Protein 1E2T (pdb70)

Secondary structure (DSSP, 8-state):
---HHHHHHHHHTT-----S--HHHHHHHHHHHHHHS-EE-HHHHTT-----STTHHIIIIIIT---B-HHHHHHHHHHHHHHTT--EEEEEEEE-TT--SS---S-EEEEEEEETTEEEEE-S-S-TT--SS-EES-BS--EEETTEEEEEE--TTSEEEEEESSSSEEEEEEE------HHHHHHHHHHHHHSTT-GGGSS-EEEEE-SSS-EEEEETTEEEEEETTEE----B--SHHHHHHHHHHTS------TTT---HHHHHHHHHT-/---HHHHHHHHHHT-----S--HHHHHHHHHHHHHHS-EE-HHHHTT-----STTHHIIIIIIT---B-HHHHHHHHHHHHHHTT--EEEEEE---TT--SS-----EEEEEEEETTEEEEE---S-TT--SS--BS-SS--EEETTEEEEE--STT-EEEEE--TTT-EEEEEE------HHHHHHHHHHHHHSTT-GGGSS-EEEEE-SSS-EEEEETTEEEEEETTEE--B-B--SHHHHHHHHHHTS------TTT---HHHHHHHHHT-/---HHHHHHHHHTT-----S--HHHHHHHHHHHHHHS-EE-HHHHTT-----STTHHIIIIIIT---B-HHHHHHHHHHHHHHTT--EEEEEEEE-TT--SS-----EEEEEEEETTEEEEE---S-TT--SS-EES-SS---EETTEEEEEEESSSEEEEEE-BTTB--EEEEEE-----HHHHHHHHHHHHHSTT-GGGSS-EEEEE-SSS-EEEEETTEEEEEETTEEEEEEE--SHHHHHHHHHHTS------TTT---HHHHHHHHHT-/---HHHHHHHHHTT-----S--HHHHHHHHHHHHHHS-EE-HHHHTT-----STTHHIIIIIIT---B-HHHHHHHHHHHHHHTT--EEEEEEEE-TT--SS---S-EEEEEEEETTEEEEE---S-TT--SS--BS-SS--EEETTEEEE--EETTEE--EEE-SSSEEE-EEE------HHHHHHHHHHHHHSTT-GGGSS-EEEEE-SSS-EEEEETTEEEEEETTEE----B--SHHHHHHHHHHTS------TTT---HHHHHHHHHT-/---HHHHHHHHHTT-----S--HHHHHHHHHHHHHHS-EE-HHHHTT-----STTHHIIIIIIT---B-HHHHHHHHHHHHHHTT-EEEEEEEEE-TT--SS-----EEEEEEEETTEEEEE---S-TT--SS-EES-BS--EEETTEEEEEEEETTEEEEEEEETTEEEEEEEEE-----HHHHHHHHHHHHHSTT-GGGSS-EEEEE-SSS-EEEEETTEEEEEETTEE----B--SHHHHHHHHHHTS------TTT---HHHHHHHHHT-/---HHHHHHHHHTT-----S--HHHHHHHHHHHHHHS-EE-HHHHTT-----STTHHIIIIIIT---B-HHHHHHHHHHHHHHTT--EEEEEEEE-TT--SS---S-EEEEEEEETTEEEEE---S-TT--SS-EES-SS---EETTEEEE---STT-B--EEESSSSEEE-EEE------HHHHHHHHHHHHHSTT-GGGSS-EEEEE-SSS-EEEEETTEEEEEETTEE--B-B--SHHHHHHHHHHTS------TTT---HHHHHHHHHT-/---HHHHHHHHHTT-----S--HHHHHHHHHHHHHHS-EE-HHHHTT-----STTHHIIIIIIT---B-HHHHHHHHHHHHHHTT--EEEEEEEE-TT--SS-----EEEEEEEETTEEEEE---S-TT--SS--BS-SS--EEETTEEEE----TTEEEEEEEETTEEEEEEEEE-----HHHHHHHHHHHHHSTT-GGGTS-EEEEEETTTEEEEEETTEEEEEETTEE----B--SHHHHHHHHHHTS------TTT---HHHHHHHHHT-/---HHHHHHHHHTT-----S--HHHHHHHHHHHHHHS-EE-HHHHTT-----STTHHIIIIIIT---B-HHHHHHHHHHHHHHTT--EEEEEEEE-TT--SS---S-EEEEEEEETTEEEEE---S-TT--SS-EES-SS--EEETTEEEE--BSSSSEEEEE--SSS--EEEEE------HHHHHHHHHHHHH-TT-GGGSS-EEEEE-SSS-EEEEETTEEEEEETTEEEEEEE--SHHHHHHHHHHTS------TTT---HHHHHHHHHT-

Sequence (2192 aa):
HMTSFLHAYFTRLHCQPLGVPTVEALRTLHLAHNCAIPFENLDVLLPREIQLDETALEEKLLYARRGGYCFELNGLFERALRDIGFNVRSLLGRVILSHPASLPPRTHRLLLVDVEDEQWIADVGFGGQTLTAPLRLQAEIAQQTPHGEYRLMQEGSTWILQFRHHEHWQSMYCFDLGVQQQSDHVMGNFWSAHWPQSHFRHHLLMCRHLPDGGKLTLTNFHFTRYHQGHAVEQVNVPDVPSLYQLLQQQFGLGVNDVKHGFTEAELAAVMAAFHMTSFLHAYFTRLHCQPLGVPTVEALRTLHLAHNCAIPFENLDVLLPREIQLDETALEEKLLYARRGGYCFELNGLFERALRDIGFNVRSLLGRVILSHPASLPPRTHRLLLVDVEDEQWIADVGFGGQTLTAPLRLQAEIAQQTPHGEYRLMQEGSTWILQFRHHEHWQSMYCFDLGVQQQSDHVMGNFWSAHWPQSHFRHHLLMCRHLPDGGKLTLTNFHFTRYHQGHAVEQVNVPDVPSLYQLLQQQFGLGVNDVKHGFTEAELAAVMAAFHMTSFLHAYFTRLHCQPLGVPTVEALRTLHLAHNCAIPFENLDVLLPREIQLDETALEEKLLYARRGGYCFELNGLFERALRDIGFNVRSLLGRVILSHPASLPPRTHRLLLVDVEDEQWIADVGFGGQTLTAPLRLQAEIAQQTPHGEYRLMQEGSTWILQFRHHEHWQSMYCFDLGVQQQSDHVMGNFWSAHWPQSHFRHHLLMCRHLPDGGKLTLTNFHFTRYHQGHAVEQVNVPDVPSLYQLLQQQFGLGVNDVKHGFTEAELAAVMAAFHMTSFLHAYFTRLHCQPLGVPTVEALRTLHLAHNCAIPFENLDVLLPREIQLDETALEEKLLYARRGGYCFELNGLFERALRDIGFNVRSLLGRVILSHPASLPPRTHRLLLVDVEDEQWIADVGFGGQTLTAPLRLQAEIAQQTPHGEYRLMQEGSTWILQFRHHEHWQSMYCFDLGVQQQSDHVMGNFWSAHWPQSHFRHHLLMCRHLPDGGKLTLTNFHFTRYHQGHAVEQVNVPDVPSLYQLLQQQFGLGVNDVKHGFTEAELAAVMAAFHMTSFLHAYFTRLHCQPLGVPTVEALRTLHLAHNCAIPFENLDVLLPREIQLDETALEEKLLYARRGGYCFELNGLFERALRDIGFNVRSLLGRVILSHPASLPPRTHRLLLVDVEDEQWIADVGFGGQTLTAPLRLQAEIAQQTPHGEYRLMQEGSTWILQFRHHEHWQSMYCFDLGVQQQSDHVMGNFWSAHWPQSHFRHHLLMCRHLPDGGKLTLTNFHFTRYHQGHAVEQVNVPDVPSLYQLLQQQFGLGVNDVKHGFTEAELAAVMAAFHMTSFLHAYFTRLHCQPLGVPTVEALRTLHLAHNCAIPFENLDVLLPREIQLDETALEEKLLYARRGGYCFELNGLFERALRDIGFNVRSLLGRVILSHPASLPPRTHRLLLVDVEDEQWIADVGFGGQTLTAPLRLQAEIAQQTPHGEYRLMQEGSTWILQFRHHEHWQSMYCFDLGVQQQSDHVMGNFWSAHWPQSHFRHHLLMCRHLPDGGKLTLTNFHFTRYHQGHAVEQVNVPDVPSLYQLLQQQFGLGVNDVKHGFTEAELAAVMAAFHMTSFLHAYFTRLHCQPLGVPTVEALRTLHLAHNCAIPFENLDVLLPREIQLDETALEEKLLYARRGGYCFELNGLFERALRDIGFNVRSLLGRVILSHPASLPPRTHRLLLVDVEDEQWIADVGFGGQTLTAPLRLQAEIAQQTPHGEYRLMQEGSTWILQFRHHEHWQSMYCFDLGVQQQSDHVMGNFWSAHWPQSHFRHHLLMCRHLPDGGKLTLTNFHFTRYHQGHAVEQVNVPDVPSLYQLLQQQFGLGVNDVKHGFTEAELAAVMAAFHMTSFLHAYFTRLHCQPLGVPTVEALRTLHLAHNCAIPFENLDVLLPREIQLDETALEEKLLYARRGGYCFELNGLFERALRDIGFNVRSLLGRVILSHPASLPPRTHRLLLVDVEDEQWIADVGFGGQTLTAPLRLQAEIAQQTPHGEYRLMQEGSTWILQFRHHEHWQSMYCFDLGVQQQSDHVMGNFWSAHWPQSHFRHHLLMCRHLPDGGKLTLTNFHFTRYHQGHAVEQVNVPDVPSLYQLLQQQFGLGVNDVKHGFTEAELAAVMAAF

Solvent-accessible surface area: 86879 Å² total; per-residue (Å²): 173,72,44,102,6,0,103,20,0,4,86,28,8,162,44,144,62,57,40,101,54,47,16,118,6,0,78,76,0,0,44,21,1,11,21,13,5,1,18,1,2,0,5,15,10,8,42,61,70,22,83,12,75,100,70,10,6,30,53,13,0,6,113,0,108,0,0,0,1,8,0,1,1,0,8,2,0,22,41,0,0,108,42,6,50,16,93,13,82,8,0,5,1,25,43,27,63,98,158,48,120,81,72,26,10,24,20,1,5,0,0,7,0,63,5,105,150,63,74,2,0,0,0,6,0,25,3,29,54,4,0,0,2,0,2,82,24,85,24,121,75,48,18,113,9,68,41,26,48,6,23,0,64,74,102,61,90,58,27,23,0,10,32,97,86,151,151,97,69,48,24,0,0,16,7,45,58,29,96,26,56,91,17,1,5,52,4,0,11,17,21,2,9,65,70,28,22,12,79,16,26,20,46,0,30,2,11,55,7,45,101,110,12,3,44,3,25,2,56,33,59,85,6,5,73,55,80,129,49,124,61,76,80,109,66,100,7,110,51,33,66,43,0,28,94,21,0,53,115,52,1,31,7,3,9,99,46,91,70,23,9,7,71,61,73,49,0,31,41,1,13,76,4,82,175,71,43,106,7,0,105,21,0,4,87,29,8,163,43,144,64,56,40,101,52,46,18,119,6,0,80,76,0,0,43,20,0,12,22,13,6,0,19,1,3,0,6,14,10,8,49,59,70,21,87,11,73,99,70,9,6,30,52,13,0,8,119,0,108,0,0,0,0,6,0,2,2,0,8,1,0,22,42,0,0,105,46,6,49,17,93,12,83,8,0,3,1,23,42,24,50,97,161,49,118,84,87,28,12,20,20,1,4,0,0,8,0,63,6,107,151,64,73,2,0,0,0,6,0,24,3,28,47,4,0,0,3,0,2,82,22,86,29,113,77,52,18,113,10,64,37,24,55,7,25,0,55,68,113,61,93,63,40,24,0,18,26,77,78,139,38,96,51,62,38,0,0,11,6,41,58,27,99,24,57,91,11,1,5,51,4,0,10,14,18,2,10,64,71,28,24,11,76,16,32,19,46,0,28,4,10,53,7,45,100,107,12,3,42,2,27,3,56,33,58,80,6,5,73,54,85,127,51,127,55,41,35,41,44,56,7,108,51,31,68,42,0,30,94,21,0,53,115,49,1,31,6,4,10,101,42,89,68,25,10,7,73,61,73,44,0,32,40,1,12,77,3,82,172,72,46,101,6,0,101,18,0,4,85,28,8,164,43,144,64,58,38,102,54,46,16,121,7,0,77,76,0,0,41,20,1,12,22,14,5,0,18,1,3,0,6,15,10,9,50,63,72,20,89,12,74,101,70,9,6,28,55,12,0,7,113,0,111,0,0,0,1,8,0,2,2,0,10,2,0,22,41,0,0,106,45,7,50,16,94,12,80,8,0,5,1,22,42,25,62,96,163,49,117,83,82,28,10,20,20,0,4,0,0,7,0,63,5,104,148,66,72,1,0,0,1,6,0,23,3,28,60,6,0,0,3,0,1,80,28,85,26,108,75,47,18,114,9,67,39,26,52,8,34,0,50,94,142,55,103,65,25,29,0,16,21,114,113,142,141,108,50,59,27,2,0,19,8,46,55,30,100,27,59,93,13,1,6,52,2,0,9,15,19,2,10,62,66,29,23,12,79,17,33,21,42,0,28,3,10,54,6,48,99,110,12,3,42,3,25,2,58,32,57,84,6,6,69,57,86,127,50,128,61,77,83,107,66,100,8,109,50,33,67,42,0,28,94,21,0,53,114,50,1,32,6,4,10,100,46,95,70,23,8,7,71,62,72,47,0,30,43,1,12,75,2,81,173,74,44,101,7,0,102,19,0,4,87,29,7,164,44,144,62,58,39,101,53,47,17,119,6,0,78,76,0,0,44,21,1,11,21,14,4,0,18,1,2,0,5,14,12,9,48,66,73,21,84,12,74,96,70,9,6,28,54,12,0,6,117,0,109,0,0,0,2,7,0,2,1,0,8,1,0,23,41,0,0,108,45,6,49,15,94,12,83,8,0,3,1,19,45,24,70,96,162,48,119,82,74,27,8,19,20,1,4,0,0,7,0,62,6,103,150,65,72,1,0,0,1,6,0,24,2,28,52,5,3,0,3,0,1,82,23,83,29,109,77,48,17,112,9,65,40,26,58,5,52,0,42,85,106,77,84,56,26,35,0,19,32,96,90,148,156,92,45,55,46,3,1,11,2,39,59,33,97,22,60,89,16,2,6,51,4,0,10,17,18,2,9,62,68,27,24,12,79,17,28,20,46,0,28,3,10,56,6,45,100,112,12,3,41,3,26,2,57,33,58,85,6,5,72,56,84,126,51,125,49,77,59,54,64,86,7,110,51,32,68,42,0,30,92,21,0,53,116,48,1,33,7,3,10,98,43,93,74,22,8,8,73,62,74,49,0,32,40,1,12,76,4,86,177,73,46,99,6,0,102,20,0,4,86,26,7,160,43,145,61,56,39,103,52,46,16,121,6,0,78,74,0,0,42,20,1,11,21,13,5,0,18,1,3,0,6,15,9,8,40,67,69,22,84,13,74,99,70,9,6,29,56,12,0,7,112,0,107,0,0,0,2,7,0,1,2,0,9,2,0,22,41,0,0,108,44,8,50,16,95,13,82,8,0,8,0,23,42,27,52,98,163,49,120,82,81,29,10,28,20,1,5,0,0,7,0,65,6,107,151,65,71,1,0,0,1,7,0,24,2,30,52,5,1,0,4,0,1,79,22,85,31,118,77,50,16,115,10,67,40,27,62,7,33,0,58,95,129,64,90,52,23,15,1,18,32,89,87,164,153,81,57,52,33,1,0,14,8,57,58,33,97,27,59,91,14,2,6,52,4,0,11,16,23,2,10,66,72,30,22,11,80,17,28,19,44,0,27,2,10,54,6,46,102,108,11,3,42,3,27,2,54,34,58,85,6,4,72,56,84,128,50,128,62,75,82,107,68,99,8,110,51,33,68,41,0,29,92,21,0,53,116,49,1,33,6,4,10,100,44,96,70,23,9,7,72,61,75,46,0,32,40,1,12,76,2,76,172,73,45,106,7,0,104,21,0,4,85,26,7,161,46,144,62,57,40,102,52,47,17,119,6,0,78,77,0,0,42,21,1,11,22,12,5,1,18,1,4,0,5,14,9,8,45,62,67,18,89,12,73,98,70,9,6,30,54,12,0,8,120,0,108,0,0,0,0,7,0,2,2,0,8,2,0,22,43,0,0,106,45,8,50,16,94,12,81,8,0,3,1,22,42,24,49,98,166,49,120,85,88,26,10,24,19,1,5,0,0,6,0,63,4,105,150,65,73,1,0,0,1,6,0,24,3,29,53,4,2,0,3,0,1,82,24,87,32,122,74,49,16,112,9,65,39,26,39,8,28,0,68,86,122,64,104,61,30,25,1,15,19,66,96,119,49,86,55,60,34,1,0,14,5,45,60,28,98,25,56,91,11,2,6,52,2,0,10,13,21,1,10,62,72,29,24,12,78,16,31,18,41,0,29,3,10,52,7,46,101,110,12,4,41,4,26,2,56,34,58,81,6,5,73,54,84,128,51,126,57,45,38,42,43,52,8,106,51,31,66,41,0,28,94,22,0,53,113,48,1,32,7,3,9,98,42,91,72,23,11,6,73,60,74,43,0,32,39,1,13,75,2,76,174,72,44,100,6,0,102,20,0,4,85,28,8,164,44,146,61,57,38,101,52,46,16,118,6,0,80,73,0,0,42,19,1,11,21,13,5,0,18,1,3,0,6,13,11,8,51,70,79,21,96,12,74,99,71,9,7,29,58,13,0,7,112,0,110,0,0,0,0,7,0,2,2,0,9,1,0,21,42,0,0,107,43,7,50,15,94,12,81,8,0,4,1,20,43,27,51,96,162,48,120,83,78,28,10,21,20,0,5,0,0,7,0,64,6,103,149,65,71,1,0,0,2,6,0,23,3,28,53,4,2,0,3,0,1,82,21,83,31,109,78,52,17,113,8,67,39,23,57,9,36,0,58,72,102,82,81,59,34,27,2,17,24,108,87,152,160,103,39,62,36,2,0,14,2,44,58,31,98,26,59,91,16,2,6,54,4,0,10,18,21,2,10,63,67,27,20,12,78,16,30,19,40,0,28,3,12,55,6,46,102,109,12,3,43,4,26,2,56,32,59,78,6,5,72,57,84,126,51,124,60,76,60,46,68,76,7,111,51,32,68,40,0,30,94,22,0,53,116,49,1,31,6,3,9,100,46,104,84,23,10,6,73,61,72,53,0,31,42,1,12,77,3,80,176,71,46,99,6,0,103,19,0,5,84,28,7,164,41,146,62,56,41,104,54,45,17,119,6,0,77,75,0,0,42,21,1,11,21,12,4,1,18,1,2,0,4,15,9,9,51,70,76,20,96,13,76,100,70,10,5,29,57,12,0,7,113,0,107,0,0,0,1,7,0,2,2,0,8,1,0,22,41,0,0,107,46,8,49,16,94,12,82,7,0,3,1,23,42,19,54,97,159,50,119,84,82,26,11,23,20,1,5,0,0,7,0,64,6,106,150,65,72,1,0,0,0,6,0,23,2,28,57,4,0,0,2,0,1,81,24,84,31,112,75,48,17,116,9,66,38,26,59,9,28,0,52,82,127,53,92,58,33,23,0,22,22,68,92,146,128,118,58,71,31,0,0,13,4,47,59,32,101,29,59,94,15,1,6,53,4,0,10,17,19,3,10,66,66,31,20,11,77,18,29,17,40,0,28,3,11,53,6,46,101,111,13,3,41,4,25,2,55,33,58,83,6,6,73,57,84,127,51,126,63,74,82,109,66,97,7,110,53,32,66,41,0,29,91,22,0,53,117,48,1,32,6,4,10,100,46,102,82,23,10,7,72,62,73,52,0,33,43,1,11,78,4,80

GO terms:
  GO:0005737 cytoplasm (C, EXP)
  GO:0004060 arylamine N-acetyltransferase activity (F, EXP)
  GO:0046990 N-hydroxyarylamine O-acetyltransferase activity (F, EXP)

InterPro domains:
  IPR001447 Arylamine N-acetyltransferase [PF00797] (21-255)
  IPR001447 Arylamine N-acetyltransferase [PR01543] (21-44)
  IPR001447 Arylamine N-acetyltransferase [PR01543] (45-68)
  IPR001447 Arylamine N-acetyltransferase [PR01543] (69-91)
  IPR001447 Arylamine N-acetyltransferase [PR01543] (101-126)
  IPR001447 Arylamine N-acetyltransferase [PR01543] (151-170)
  IPR001447 Arylamine N-acetyltransferase [PTHR11786] (4-258)
  IPR038765 Papain-like cysteine peptidase superfamily [SSF54001] (2-269)

Radius of gyration: 47.83 Å; Cα contacts (8 Å, |Δi|>4): 4887; chains: 8; bounding box: 130×87×133 Å

Foldseek 3Di:
DADPLLVLLCVQLVHDDDQDQAQVVQFPSLLSLQFRAKAWLVCLLLPHDDDQPVPSLSCAVRVLSHHHAQRSSVSSVQVNSVRSPWDKAKWFWFFCQVVDPDTDDRQGIWMWTCHPNFIWIGGNGPAPDHASHIDTPDAPPFDDGLQFTKGWHCDDQKIWIWTDDPRDTGTGIITHPDHDDPVNVVVSVCCCSDVVVRCSNPWIWIKGDDDRNKIWIDTLQWIFIDHSNHTDDIDRDDDLVSVVVVCCPVNNGSQDDPPPHDDSVSVVVSSVVD/DADPLLVLLCVQLVHDDDQDQAQVVQFVSLLSLQFRAKAWLVCLLLPHDDDQPVVVLSCAVGVLSHHHAQRSSVSSVVVNSVRSPWDKAKWFWFFCQVVDPDTDDRQGIWMWTCHPNFIWIGGSGPAPDHASHIDTPDAPPQDDGLQFTKGWHDDPQKIWIWTQDVHDTGTTIMGHPDHDDPVNVVVSVCCQSDVVVRCSNPWIWIKGDDDRNWIWTDTLQWIFIAHSNHTDDIDRDDDLVSVVVCCCPVRNGSQDDPPPHDDSVSSVVSSVVD/DADPLLVLLCVQLVHDDDQDQAQVVQFPSLLSLQFRAKAWLVCLLLPHDDDQPVVSLSCAVRVLSHHHAQRSSVSSVQVNSVVSPWDKAKWFWFFCVVVDPDTDDRLGIWMWTQHPNFIWIGGNGPAPPHASHIDTPDAPPFDDGLQFTKGWDDDPQKTWIWTQDDNGIDTGIITHDDHDDPVNVVVSVCCCSDVVVRCSNPWIWIKGDDDRNKIWIDTLQWIFIGHSNHTDDIDRDDDLVSVVVVCCPVNNGSQDDPPPHDDSVSSVVSSVVD/DADPLLVLLCVQLVHDDDQDQAQVVQFPSLLSLQFRAKAWLVCLLLPHDDDQDVVSLSCAVRVLVHHHAQRSSVSSVQVNSVVSPWDKAKWFWFFCQVVDPDTDDRQGIWMWTCHPNFIWIGGNGLAPPHASHIDTPDAPPFDDGLQFTWGWHCDPAKIFIWGDDPHDTTTGIITHPDHDDPVNVVVSVCCQSDVVPRCSNPWIWIKGDDDRNKIWIDTLQWIFIDHSNHTDDIDRDDDLVSVVVCCCPVNNGSQDDPPPHDDSVSSVVSSVVD/DADPLLVLLCVQLVHDDDQDQAQVVQFVSLLSLQFRAKAWLVCLLLPHDDDQPVVSLSCAVRVLVHHHAQRSSVSSVQVNSVVSPWDKAKWFWFFCQVVDPDTDDRQGIWMWTCHPNFIWIGGNGPAPPHASHIDTPDAPPFDDGLQFTKGWDDDDQKIWIWTADPHDTGTGIMTHPDHDDPVNVVVSVCCCSPVVVRCSNPWIWIKGDDDRNWIWIDTLQWIFIAHSRHTDDIDRDDDLVSVVVCCCPVNNGSQDDPPPHDDSVSVRVSSVVD/DADPLLVLLCVQLVHDDDQDDAQVVQFVSLLSLQFRAKAWLVCLLLPHDDDQPVVSLSCAVRVLVHHHAQRSSVSSVQVNSVRSPWDKAKWFWFFCQVVDPDTDDRQGIWMWTQHPNFIWIGGNGPAPPHASHIDTPDAPPQDDGLQFTKGWHCPPQKIWIWTCPDPDIGTTIITHPDHDDPVNVVVSVCCQSDVVVRCSNPWIWIKGDDDRNWIWTDTLQWIFIAHSNHTDDIDRDDDLVSVVVVCCPVRNGSQDDPPPHDDSVSSVVSSVVD/DADPLLVLLCVQLVHDDDQDQAQVVQFVSLLSLQFRAKAWLVCLLLPHDDDQPVPVLSCAVRVLVHHHAQRSSVSSVQVNSVRSPWDKAKWFWFFCQVVDPDTDDRQGIWMWTCHPNFIWIGGNGPAPPHASHIDTQDAPPQDDGLQFTWGWADDDQKIWIWTDDPNDTGTTIITGPDHDDPVNVVVSVVCQSDVVVRCSNPWIWIKGDDDRNKIWIDTLQWIFIDHSNHTDDIDRDDDLVSVVVVCCPVRNGSQDDPPPHDDSVSSVVSSVVD/DADPLLVLLCVQLVHDDDQDQAQVVQFPSLLSLQFRAKAWLVCLLLPHDDDQDVVSLSCAVRVLVHHHAQRSSVSSVQVNSVRSPWDKAKWFWFFCQVVDPDTDDRQGIWMWTCHPNFIWIGGNGPAPPHASHIDTQDAPPFDDGLQFTWGFHDDPQKTFIWTCDPNRIGTGIITHPDHDDPVNNVVSVCCQSDVVVRCSNPWIWIKGDDDRNKIWTDTLQWIFIDHSNHTDDIDRDDDLVSVVVCCCPVVVGSQDDPPPHDDSVSSVVSSVVD

B-factor: mean 78.14, std 18.51, range [13.44, 121.67]

Organism: Salmonella typhimurium (strain LT2 / SGSC1412 / ATCC 700720) (NCBI:txid99287)

Structure (mmCIF, N/CA/C/O backbone):
data_1E2T
#
_entry.id   1E2T
#
_cell.length_a   134.530
_cell.length_b   222.419
_cell.length_c   104.662
_cell.angle_alpha   90.00
_cell.angle_beta   90.00
_cell.angle_gamma   90.00
#
_symmetry.space_group_name_H-M   'P 21 21 2'
#
loop_
_entity.id
_entity.type
_entity.pdbx_description
1 polymer 'N-HYDROXYARYLAMINE O-ACETYLTRANSFERASE'
2 water water
#
loop_
_atom_site.group_PDB
_atom_site.id
_atom_site.type_symbol
_atom_site.label_atom_id
_atom_site.label_alt_id
_atom_site.label_comp_id
_atom_site.label_asym_id
_atom_site.label_entity_id
_atom_site.label_seq_id
_atom_site.pdbx_PDB_ins_code
_atom_site.Cartn_x
_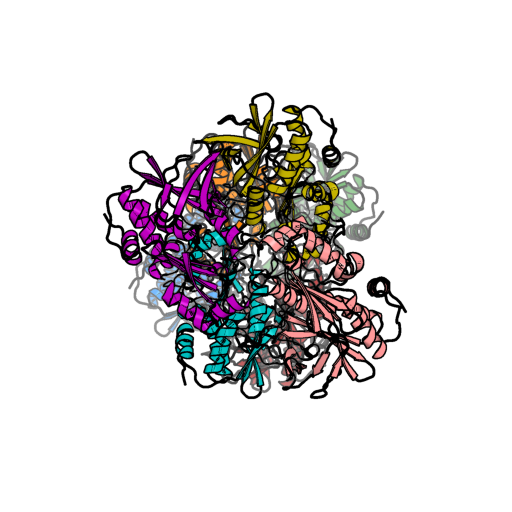atom_site.Cartn_y
_atom_site.Cartn_z
_atom_site.occupancy
_atom_site.B_iso_or_equiv
_atom_site.auth_seq_id
_atom_site.auth_comp_id
_atom_site.auth_asym_id
_atom_site.auth_atom_id
_atom_site.pdbx_PDB_model_num
ATOM 1 N N . HIS A 1 3 ? 107.405 128.883 63.419 1.00 121.65 0 HIS A N 1
ATOM 2 C CA . HIS A 1 3 ? 106.049 128.409 63.014 1.00 121.58 0 HIS A CA 1
ATOM 3 C C . HIS A 1 3 ? 105.422 127.382 63.990 1.00 121.40 0 HIS A C 1
ATOM 4 O O . HIS A 1 3 ? 106.129 126.682 64.741 1.00 120.87 0 HIS A O 1
ATOM 11 N N . MET A 1 4 ? 104.089 127.298 63.964 1.00 121.10 1 MET A N 1
ATOM 12 C CA . MET A 1 4 ? 103.373 126.358 64.819 1.00 119.84 1 MET A CA 1
ATOM 13 C C . MET A 1 4 ? 102.006 125.869 64.326 1.00 118.42 1 MET A C 1
ATOM 14 O O . MET A 1 4 ? 101.020 126.610 64.377 1.00 117.37 1 MET A O 1
ATOM 19 N N . THR A 1 5 ? 101.966 124.605 63.882 1.00 117.25 2 THR A N 1
ATOM 20 C CA . THR A 1 5 ? 100.745 123.958 63.362 1.00 115.96 2 THR A CA 1
ATOM 21 C C . THR A 1 5 ? 99.774 123.595 64.481 1.00 114.77 2 THR A C 1
ATOM 22 O O . THR A 1 5 ? 100.158 123.483 65.648 1.00 115.01 2 THR A O 1
ATOM 26 N N . SER A 1 6 ? 98.517 123.386 64.115 1.00 113.23 3 SER A N 1
ATOM 27 C CA . SER A 1 6 ? 97.501 123.060 65.100 1.00 110.92 3 SER A CA 1
ATOM 28 C C . SER A 1 6 ? 97.949 121.964 66.050 1.00 109.00 3 SER A C 1
ATOM 29 O O . SER A 1 6 ? 97.757 122.057 67.260 1.00 107.74 3 SER A O 1
ATOM 32 N N . PHE A 1 7 ? 98.531 120.919 65.476 1.00 106.70 4 PHE A N 1
ATOM 33 C CA . PHE A 1 7 ? 99.008 119.779 66.238 1.00 103.95 4 PHE A CA 1
ATOM 34 C C . PHE A 1 7 ? 100.127 120.248 67.149 1.00 102.96 4 PHE A C 1
ATOM 35 O O . PHE A 1 7 ? 100.010 120.232 68.380 1.00 102.08 4 PHE A O 1
ATOM 43 N N . LEU A 1 8 ? 101.206 120.685 66.511 1.00 101.87 5 LEU A N 1
ATOM 44 C CA . LEU A 1 8 ? 102.394 121.141 67.193 1.00 100.78 5 LEU A CA 1
ATOM 45 C C . LEU A 1 8 ? 101.982 121.890 68.441 1.00 100.13 5 LEU A C 1
ATOM 46 O O . LEU A 1 8 ? 102.657 121.860 69.462 1.00 100.47 5 LEU A O 1
ATOM 51 N N . HIS A 1 9 ? 100.831 122.532 68.370 1.00 99.17 6 HIS A N 1
ATOM 52 C CA . HIS A 1 9 ? 100.357 123.287 69.504 1.00 98.30 6 HIS A CA 1
ATOM 53 C C . HIS A 1 9 ? 100.158 122.415 70.723 1.00 95.02 6 HIS A C 1
ATOM 54 O O . HIS A 1 9 ? 100.964 122.439 71.626 1.00 93.24 6 HIS A O 1
ATOM 61 N N . ALA A 1 10 ? 99.084 121.641 70.746 1.00 93.02 7 ALA A N 1
ATOM 62 C CA . ALA A 1 10 ? 98.810 120.791 71.893 1.00 91.63 7 ALA A CA 1
ATOM 63 C C . ALA A 1 10 ? 99.953 119.834 72.215 1.00 91.63 7 ALA A C 1
ATOM 64 O O . ALA A 1 10 ? 99.942 119.200 73.297 1.00 89.84 7 ALA A O 1
ATOM 66 N N . TYR A 1 11 ? 100.916 119.706 71.288 1.00 90.91 8 TYR A N 1
ATOM 67 C CA . TYR A 1 11 ? 102.055 118.826 71.534 1.00 90.00 8 TYR A CA 1
ATOM 68 C C . TYR A 1 11 ? 102.851 119.484 72.631 1.00 91.48 8 TYR A C 1
ATOM 69 O O . TYR A 1 11 ? 103.065 118.894 73.698 1.00 92.22 8 TYR A O 1
ATOM 78 N N . PHE A 1 12 ? 103.283 120.720 72.353 1.00 92.16 9 PHE A N 1
ATOM 79 C CA . PHE A 1 12 ? 104.063 121.524 73.305 1.00 91.95 9 PHE A CA 1
ATOM 80 C C . PHE A 1 12 ? 103.268 121.677 74.610 1.00 92.66 9 PHE A C 1
ATOM 81 O O . PHE A 1 12 ? 103.821 121.594 75.710 1.00 91.61 9 PHE A O 1
ATOM 89 N N . THR A 1 13 ? 101.964 121.898 74.470 1.00 92.94 10 THR A N 1
ATOM 90 C CA . THR A 1 13 ? 101.095 122.012 75.620 1.00 93.21 10 THR A CA 1
ATOM 91 C C . THR A 1 13 ? 101.194 120.742 76.477 1.00 93.66 10 THR A C 1
ATOM 92 O O . THR A 1 13 ? 101.274 120.824 77.703 1.00 93.75 10 THR A O 1
ATOM 96 N N . ARG A 1 14 ? 101.179 119.561 75.861 1.00 93.83 11 ARG A N 1
ATOM 97 C CA . ARG A 1 14 ? 101.255 118.359 76.690 1.00 93.34 11 ARG A CA 1
ATOM 98 C C . ARG A 1 14 ? 102.636 118.174 77.278 1.00 94.10 11 ARG A C 1
ATOM 99 O O . ARG A 1 14 ? 102.788 117.645 78.381 1.00 93.19 11 ARG A O 1
ATOM 107 N N . LEU A 1 15 ? 103.643 118.611 76.533 1.00 96.11 12 LEU A N 1
ATOM 108 C CA . LEU A 1 15 ? 105.021 118.478 76.996 1.00 98.39 12 LEU A CA 1
ATOM 109 C C . LEU A 1 15 ? 105.394 119.502 78.073 1.00 99.48 12 LEU A C 1
ATOM 110 O O . LEU A 1 15 ? 106.552 119.517 78.515 1.00 100.47 12 LEU A O 1
ATOM 115 N N . HIS A 1 16 ? 104.432 120.339 78.499 1.00 99.77 13 HIS A N 1
ATOM 116 C CA . HIS A 1 16 ? 104.695 121.392 79.500 1.00 98.54 13 HIS A CA 1
ATOM 117 C C . HIS A 1 16 ? 105.980 122.036 79.040 1.00 99.28 13 HIS A C 1
ATOM 118 O O . HIS A 1 16 ? 106.936 122.135 79.805 1.00 98.80 13 HIS A O 1
ATOM 125 N N . CYS A 1 17 ? 106.008 122.456 77.784 1.00 100.47 14 CYS A N 1
ATOM 126 C CA . CYS A 1 17 ? 107.204 123.022 77.220 1.00 101.98 14 CYS A CA 1
ATOM 127 C C . CYS A 1 17 ? 106.956 124.227 76.325 1.00 102.40 14 CYS A C 1
ATOM 128 O O . CYS A 1 17 ? 105.842 124.439 75.863 1.00 103.40 14 CYS A O 1
ATOM 131 N N . GLN A 1 18 ? 107.995 125.013 76.064 1.00 102.72 15 GLN A N 1
ATOM 132 C CA . GLN A 1 18 ? 107.830 126.206 75.239 1.00 103.37 15 GLN A CA 1
ATOM 133 C C . GLN A 1 18 ? 108.106 125.948 73.774 1.00 103.52 15 GLN A C 1
ATOM 134 O O . GLN A 1 18 ? 109.060 125.261 73.428 1.00 103.28 15 GLN A O 1
ATOM 140 N N . PRO A 1 19 ? 107.268 126.509 72.890 1.00 104.51 16 PRO A N 1
ATOM 141 C CA . PRO A 1 19 ? 107.430 126.335 71.446 1.00 105.31 16 PRO A CA 1
ATOM 142 C C . PRO A 1 19 ? 108.869 126.410 70.960 1.00 106.14 16 PRO A C 1
ATOM 143 O O . PRO A 1 19 ? 109.734 126.997 71.615 1.00 106.23 16 PRO A O 1
ATOM 147 N N . LEU A 1 20 ? 109.115 125.773 69.821 1.00 106.89 17 LEU A N 1
ATOM 148 C CA . LEU A 1 20 ? 110.432 125.766 69.194 1.00 107.62 17 LEU A CA 1
ATOM 149 C C . LEU A 1 20 ? 110.137 125.748 67.714 1.00 108.02 17 LEU A C 1
ATOM 150 O O . LEU A 1 20 ? 109.286 124.985 67.272 1.00 108.71 17 LEU A O 1
ATOM 155 N N . GLY A 1 21 ? 110.813 126.599 66.948 1.00 108.17 18 GLY A N 1
ATOM 156 C CA . GLY A 1 21 ? 110.555 126.635 65.521 1.00 107.46 18 GLY A CA 1
ATOM 157 C C . GLY A 1 21 ? 111.771 126.298 64.691 1.00 107.40 18 GLY A C 1
ATOM 158 O O . GLY A 1 21 ? 111.660 126.084 63.485 1.00 107.99 18 GLY A O 1
ATOM 159 N N . VAL A 1 22 ? 112.936 126.235 65.328 1.00 106.67 19 VAL A N 1
ATOM 160 C CA . VAL A 1 22 ? 114.166 125.943 64.606 1.00 105.80 19 VAL A CA 1
ATOM 161 C C . VAL A 1 22 ? 114.716 124.571 64.923 1.00 105.04 19 VAL A C 1
ATOM 162 O O . VAL A 1 22 ? 115.158 124.301 66.044 1.00 105.66 19 VAL A O 1
ATOM 166 N N . PRO A 1 23 ? 114.725 123.695 63.916 1.00 103.97 20 PRO A N 1
ATOM 167 C CA . PRO A 1 23 ? 115.205 122.310 63.990 1.00 102.61 20 PRO A CA 1
ATOM 168 C C . PRO A 1 23 ? 116.717 122.170 64.173 1.00 100.89 20 PRO A C 1
ATOM 169 O O . PRO A 1 23 ? 117.464 122.153 63.206 1.00 100.50 20 PRO A O 1
ATOM 173 N N . THR A 1 24 ? 117.167 122.043 65.412 1.00 99.53 21 THR A N 1
ATOM 174 C CA . THR A 1 24 ? 118.590 121.941 65.669 1.00 98.05 21 THR A CA 1
ATOM 175 C C . THR A 1 24 ? 118.821 120.846 66.656 1.00 97.72 21 THR A C 1
ATOM 176 O O . THR A 1 24 ? 117.905 120.451 67.358 1.00 97.23 21 THR A O 1
ATOM 180 N N . VAL A 1 25 ? 120.052 120.373 66.737 1.00 97.60 22 VAL A N 1
ATOM 181 C CA . VAL A 1 25 ? 120.347 119.314 67.678 1.00 99.21 22 VAL A CA 1
ATOM 182 C C . VAL A 1 25 ? 119.858 119.670 69.075 1.00 100.83 22 VAL A C 1
ATOM 183 O O . VAL A 1 25 ? 119.360 118.819 69.798 1.00 100.78 22 VAL A O 1
ATOM 187 N N . GLU A 1 26 ? 119.972 120.931 69.459 1.00 103.13 23 GLU A N 1
ATOM 188 C CA . GLU A 1 26 ? 119.560 121.294 70.805 1.00 105.51 23 GLU A CA 1
ATOM 189 C C . GLU A 1 26 ? 118.053 121.163 70.979 1.00 105.76 23 GLU A C 1
ATOM 190 O O . GLU A 1 26 ? 117.569 120.693 72.025 1.00 105.38 23 GLU A O 1
ATOM 196 N N . ALA A 1 27 ? 117.316 121.561 69.943 1.00 106.39 24 ALA A N 1
ATOM 197 C CA . ALA A 1 27 ? 115.859 121.484 69.976 1.00 105.65 24 ALA A CA 1
ATOM 198 C C . ALA A 1 27 ? 115.487 120.018 70.168 1.00 105.24 24 ALA A C 1
ATOM 199 O O . ALA A 1 27 ? 114.612 119.687 70.971 1.00 106.19 24 ALA A O 1
ATOM 201 N N . LEU A 1 28 ? 116.179 119.141 69.445 1.00 104.07 25 LEU A N 1
ATOM 202 C CA . LEU A 1 28 ? 115.924 117.718 69.540 1.00 102.30 25 LEU A CA 1
ATOM 203 C C . LEU A 1 28 ? 116.235 117.314 70.969 1.00 101.94 25 LEU A C 1
ATOM 204 O O . LEU A 1 28 ? 115.396 116.750 71.669 1.00 102.07 25 LEU A O 1
ATOM 209 N N . ARG A 1 29 ? 117.444 117.648 71.404 1.00 101.30 26 ARG A N 1
ATOM 210 C CA . ARG A 1 29 ? 117.902 117.298 72.743 1.00 100.76 26 ARG A CA 1
ATOM 211 C C . ARG A 1 29 ? 116.832 117.472 73.800 1.00 99.41 26 ARG A C 1
ATOM 212 O O . ARG A 1 29 ? 116.628 116.579 74.642 1.00 99.43 26 ARG A O 1
ATOM 220 N N . THR A 1 30 ? 116.149 118.614 73.751 1.00 97.53 27 THR A N 1
ATOM 221 C CA . THR A 1 30 ? 115.140 118.904 74.764 1.00 97.12 27 THR A CA 1
ATOM 222 C C . THR A 1 30 ? 113.781 118.279 74.570 1.00 95.90 27 THR A C 1
ATOM 223 O O . THR A 1 30 ? 113.207 117.732 75.529 1.00 95.62 27 THR A O 1
ATOM 227 N N . LEU A 1 31 ? 113.266 118.367 73.346 1.00 93.89 28 LEU A N 1
ATOM 228 C CA . LEU A 1 31 ? 111.973 117.784 73.021 1.00 91.49 28 LEU A CA 1
ATOM 229 C C . LEU A 1 31 ? 111.977 116.313 73.419 1.00 90.09 28 LEU A C 1
ATOM 230 O O . LEU A 1 31 ? 111.001 115.806 73.979 1.00 89.53 28 LEU A O 1
ATOM 235 N N . HIS A 1 32 ? 113.100 115.647 73.160 1.00 88.44 29 HIS A N 1
ATOM 236 C CA . HIS A 1 32 ? 113.239 114.244 73.479 1.00 87.03 29 HIS A CA 1
ATOM 237 C C . HIS A 1 32 ? 112.968 114.037 74.951 1.00 87.92 29 HIS A C 1
ATOM 238 O O . HIS A 1 32 ? 112.043 113.303 75.328 1.00 86.79 29 HIS A O 1
ATOM 245 N N . LEU A 1 33 ? 113.752 114.716 75.789 1.00 89.78 30 LEU A N 1
ATOM 246 C CA . LEU A 1 33 ? 113.575 114.587 77.233 1.00 90.27 30 LEU A CA 1
ATOM 247 C C . LEU A 1 33 ? 112.174 115.044 77.644 1.00 90.48 30 LEU A C 1
ATOM 248 O O . LEU A 1 33 ? 111.548 114.473 78.547 1.00 90.01 30 LEU A O 1
ATOM 253 N N . ALA A 1 34 ? 111.678 116.079 76.976 1.00 90.36 31 ALA A N 1
ATOM 254 C CA . ALA A 1 34 ? 110.348 116.582 77.298 1.00 90.86 31 ALA A CA 1
ATOM 255 C C . ALA A 1 34 ? 109.366 115.446 77.189 1.00 89.84 31 ALA A C 1
ATOM 256 O O . ALA A 1 34 ? 108.646 115.119 78.153 1.00 88.85 31 ALA A O 1
ATOM 258 N N . HIS A 1 35 ? 109.354 114.882 75.985 1.00 87.65 32 HIS A N 1
ATOM 259 C CA . HIS A 1 35 ? 108.494 113.789 75.621 1.00 85.43 32 HIS A CA 1
ATOM 260 C C . HIS A 1 35 ? 108.607 112.669 76.634 1.00 84.88 32 HIS A C 1
ATOM 261 O O . HIS A 1 35 ? 107.605 112.184 77.185 1.00 83.69 32 HIS A O 1
ATOM 268 N N . ASN A 1 36 ? 109.848 112.269 76.876 1.00 84.35 33 ASN A N 1
ATOM 269 C CA . ASN A 1 36 ? 110.136 111.209 77.818 1.00 84.32 33 ASN A CA 1
ATOM 270 C C . ASN A 1 36 ? 109.568 111.440 79.188 1.00 84.22 33 ASN A C 1
ATOM 271 O O . ASN A 1 36 ? 109.417 110.497 79.950 1.00 84.56 33 ASN A O 1
ATOM 276 N N . CYS A 1 37 ? 109.273 112.682 79.540 1.00 83.92 34 CYS A N 1
ATOM 277 C CA . CYS A 1 37 ? 108.758 112.909 80.877 1.00 83.60 34 CYS A CA 1
ATOM 278 C C . CYS A 1 37 ? 107.271 113.172 80.918 1.00 81.90 34 CYS A C 1
ATOM 279 O O . CYS A 1 37 ? 106.598 112.918 81.945 1.00 82.03 34 CYS A O 1
ATOM 282 N N . ALA A 1 38 ? 106.751 113.658 79.796 1.00 77.72 35 ALA A N 1
ATOM 283 C CA . ALA A 1 38 ? 105.338 113.942 79.740 1.00 73.94 35 ALA A CA 1
ATOM 284 C C . ALA A 1 38 ? 104.454 112.739 79.362 1.00 72.12 35 ALA A C 1
ATOM 285 O O . ALA A 1 38 ? 103.549 112.381 80.156 1.00 71.95 35 ALA A O 1
ATOM 287 N N . ILE A 1 39 ? 104.732 112.108 78.204 1.00 67.75 36 ILE A N 1
ATOM 288 C CA . ILE A 1 39 ? 103.938 110.992 77.678 1.00 62.81 36 ILE A CA 1
ATOM 289 C C . ILE A 1 39 ? 104.471 109.660 78.068 1.00 59.82 36 ILE A C 1
ATOM 290 O O . ILE A 1 39 ? 105.397 109.193 77.488 1.00 58.38 36 ILE A O 1
ATOM 295 N N . PRO A 1 40 ? 103.844 108.991 79.022 1.00 58.62 37 PRO A N 1
ATOM 296 C CA . PRO A 1 40 ? 104.298 107.682 79.498 1.00 59.47 37 PRO A CA 1
ATOM 297 C C . PRO A 1 40 ? 104.282 106.499 78.548 1.00 60.72 37 PRO A C 1
ATOM 298 O O . PRO A 1 40 ? 103.543 106.463 77.566 1.00 61.59 37 PRO A O 1
ATOM 302 N N . PHE A 1 41 ? 105.102 105.514 78.871 1.00 60.02 38 PHE A N 1
ATOM 303 C CA . PHE A 1 41 ? 105.157 104.292 78.098 1.00 59.21 38 PHE A CA 1
ATOM 304 C C . PHE A 1 41 ? 104.110 103.420 78.747 1.00 59.95 38 PHE A C 1
ATOM 305 O O . PHE A 1 41 ? 104.198 103.104 79.934 1.00 61.62 38 PHE A O 1
ATOM 313 N N . GLU A 1 42 ? 103.119 103.011 77.978 1.00 60.32 39 GLU A N 1
ATOM 314 C CA . GLU A 1 42 ? 102.057 102.177 78.521 1.00 60.24 39 GLU A CA 1
ATOM 315 C C . GLU A 1 42 ? 101.574 101.152 77.461 1.00 57.69 39 GLU A C 1
ATOM 316 O O . GLU A 1 42 ? 101.617 101.404 76.256 1.00 56.29 39 GLU A O 1
ATOM 322 N N . ASN A 1 43 ? 101.104 100.009 77.933 1.00 54.79 40 ASN A N 1
ATOM 323 C CA . ASN A 1 43 ? 100.636 98.960 77.081 1.00 54.26 40 ASN A CA 1
ATOM 324 C C . ASN A 1 43 ? 99.281 98.570 77.568 1.00 55.79 40 ASN A C 1
ATOM 325 O O . ASN A 1 43 ? 98.877 97.403 77.451 1.00 55.65 40 ASN A O 1
ATOM 330 N N . LEU A 1 44 ? 98.542 99.518 78.109 1.00 57.29 41 LEU A N 1
ATOM 331 C CA . LEU A 1 44 ? 97.253 99.132 78.657 1.00 57.94 41 LEU A CA 1
ATOM 332 C C . LEU A 1 44 ? 96.173 98.759 77.625 1.00 58.33 41 LEU A C 1
ATOM 333 O O . LEU A 1 44 ? 95.336 97.893 77.885 1.00 56.60 41 LEU A O 1
ATOM 338 N N . ASP A 1 45 ? 96.191 99.381 76.449 1.00 59.93 42 ASP A N 1
ATOM 339 C CA . ASP A 1 45 ? 95.178 99.061 75.459 1.00 63.54 42 ASP A CA 1
ATOM 340 C C . ASP A 1 45 ? 95.328 97.635 74.950 1.00 63.53 42 ASP A C 1
ATOM 341 O O . ASP A 1 45 ? 94.393 97.078 74.365 1.00 63.55 42 ASP A O 1
ATOM 346 N N . VAL A 1 46 ? 96.500 97.045 75.156 1.00 62.51 43 VAL A N 1
ATOM 347 C CA . VAL A 1 46 ? 96.729 95.693 74.707 1.00 60.56 43 VAL A CA 1
ATOM 348 C C . VAL A 1 46 ? 96.058 94.754 75.682 1.00 61.46 43 VAL A C 1
ATOM 349 O O . VAL A 1 46 ? 95.421 93.805 75.258 1.00 59.05 43 VAL A O 1
ATOM 353 N N . LEU A 1 47 ? 96.187 95.010 76.988 1.00 64.81 44 LEU A N 1
ATOM 354 C CA . LEU A 1 47 ? 95.619 94.092 77.992 1.00 66.74 44 LEU A CA 1
ATOM 355 C C . LEU A 1 47 ? 94.122 94.139 78.075 1.00 67.67 44 LEU A C 1
ATOM 356 O O . LEU A 1 47 ? 93.486 93.096 78.076 1.00 67.70 44 LEU A O 1
ATOM 361 N N . LEU A 1 48 ? 93.538 95.330 78.207 1.00 70.04 45 LEU A N 1
ATOM 362 C CA . LEU A 1 48 ? 92.054 95.410 78.228 1.00 70.54 45 LEU A CA 1
ATOM 363 C C . LEU A 1 48 ? 92.051 95.367 76.732 1.00 71.46 45 LEU A C 1
ATOM 364 O O . LEU A 1 48 ? 92.690 96.198 76.050 1.00 73.01 45 LEU A O 1
ATOM 369 N N . PRO A 1 49 ? 91.417 94.345 76.196 1.00 70.63 46 PRO A N 1
ATOM 370 C CA . PRO A 1 49 ? 91.414 94.262 74.731 1.00 69.02 46 PRO A CA 1
ATOM 371 C C . PRO A 1 49 ? 90.914 95.587 74.115 1.00 68.08 46 PRO A C 1
ATOM 372 O O . PRO A 1 49 ? 89.888 96.081 74.494 1.00 69.34 46 PRO A O 1
ATOM 376 N N . ARG A 1 50 ? 91.645 96.195 73.198 1.00 66.90 47 ARG A N 1
ATOM 377 C CA . ARG A 1 50 ? 91.181 97.447 72.619 1.00 65.12 47 ARG A CA 1
ATOM 378 C C . ARG A 1 50 ? 92.151 97.876 71.532 1.00 65.80 47 ARG A C 1
ATOM 379 O O . ARG A 1 50 ? 93.231 98.333 71.830 1.00 66.35 47 ARG A O 1
ATOM 387 N N . GLU A 1 51 ? 91.771 97.724 70.273 1.00 65.94 48 GLU A N 1
ATOM 388 C CA . GLU A 1 51 ? 92.650 98.055 69.159 1.00 67.21 48 GLU A CA 1
ATOM 389 C C . GLU A 1 51 ? 93.469 99.338 69.198 1.00 66.58 48 GLU A C 1
ATOM 390 O O . GLU A 1 51 ? 93.023 100.362 69.709 1.00 66.49 48 GLU A O 1
ATOM 396 N N . ILE A 1 52 ? 94.676 99.259 68.645 1.00 64.75 49 ILE A N 1
ATOM 397 C CA . ILE A 1 52 ? 95.574 100.392 68.626 1.00 64.45 49 ILE A CA 1
ATOM 398 C C . ILE A 1 52 ? 95.710 101.040 67.255 1.00 63.85 49 ILE A C 1
ATOM 399 O O . ILE A 1 52 ? 96.401 100.513 66.435 1.00 63.19 49 ILE A O 1
ATOM 404 N N . GLN A 1 53 ? 95.098 102.190 66.998 1.00 65.07 50 GLN A N 1
ATOM 405 C CA . GLN A 1 53 ? 95.246 102.789 65.659 1.00 66.87 50 GLN A CA 1
ATOM 406 C C . GLN A 1 53 ? 96.544 103.496 65.660 1.00 65.96 50 GLN A C 1
ATOM 407 O O . GLN A 1 53 ? 96.991 103.889 66.696 1.00 66.58 50 GLN A O 1
ATOM 413 N N . LEU A 1 54 ? 97.130 103.701 64.494 1.00 66.97 51 LEU A N 1
ATOM 414 C CA . LEU A 1 54 ? 98.413 104.380 64.391 1.00 66.77 51 LEU A CA 1
ATOM 415 C C . LEU A 1 54 ? 98.407 105.546 63.446 1.00 68.70 51 LEU A C 1
ATOM 416 O O . LEU A 1 54 ? 99.478 106.033 63.078 1.00 68.48 51 LEU A O 1
ATOM 421 N N . ASP A 1 55 ? 97.222 105.977 63.025 1.00 70.98 52 ASP A N 1
ATOM 422 C CA . ASP A 1 55 ? 97.112 107.122 62.124 1.00 74.80 52 ASP A CA 1
ATOM 423 C C . ASP A 1 55 ? 97.224 108.430 62.902 1.00 77.41 52 ASP A C 1
ATOM 424 O O . ASP A 1 55 ? 96.627 108.591 63.992 1.00 79.41 52 ASP A O 1
ATOM 429 N N . GLU A 1 56 ? 97.976 109.384 62.377 1.00 78.14 53 GLU A N 1
ATOM 430 C CA . GLU A 1 56 ? 98.077 110.616 63.135 1.00 79.26 53 GLU A CA 1
ATOM 431 C C . GLU A 1 56 ? 96.664 111.145 63.267 1.00 78.31 53 GLU A C 1
ATOM 432 O O . GLU A 1 56 ? 96.096 111.578 62.292 1.00 80.55 53 GLU A O 1
ATOM 438 N N . THR A 1 57 ? 96.091 111.058 64.453 1.00 75.19 54 THR A N 1
ATOM 439 C CA . THR A 1 57 ? 94.743 111.553 64.738 1.00 74.82 54 THR A CA 1
ATOM 440 C C . THR A 1 57 ? 94.332 110.663 65.848 1.00 74.39 54 THR A C 1
ATOM 441 O O . THR A 1 57 ? 93.866 111.099 66.882 1.00 74.70 54 THR A O 1
ATOM 445 N N . ALA A 1 58 ? 94.499 109.380 65.646 1.00 74.58 55 ALA A N 1
ATOM 446 C CA . ALA A 1 58 ? 94.152 108.506 66.727 1.00 74.73 55 ALA A CA 1
ATOM 447 C C . ALA A 1 58 ? 95.304 108.779 67.679 1.00 75.15 55 ALA A C 1
ATOM 448 O O . ALA A 1 58 ? 95.090 108.960 68.875 1.00 74.20 55 ALA A O 1
ATOM 450 N N . LEU A 1 59 ? 96.526 108.841 67.142 1.00 74.68 56 LEU A N 1
ATOM 451 C CA . LEU A 1 59 ? 97.664 109.112 68.009 1.00 75.51 56 LEU A CA 1
ATOM 452 C C . LEU A 1 59 ? 97.480 110.423 68.738 1.00 76.96 56 LEU A C 1
ATOM 453 O O . LEU A 1 59 ? 97.733 110.534 69.936 1.00 78.00 56 LEU A O 1
ATOM 458 N N . GLU A 1 60 ? 97.035 111.429 68.008 1.00 78.41 57 GLU A N 1
ATOM 459 C CA . GLU A 1 60 ? 96.823 112.739 68.601 1.00 79.72 57 GLU A CA 1
ATOM 460 C C . GLU A 1 60 ? 95.804 112.629 69.718 1.00 78.08 57 GLU A C 1
ATOM 461 O O . GLU A 1 60 ? 96.051 113.044 70.829 1.00 77.66 57 GLU A O 1
ATOM 467 N N . GLU A 1 61 ? 94.661 112.036 69.432 1.00 76.69 58 GLU A N 1
ATOM 468 C CA . GLU A 1 61 ? 93.631 111.934 70.454 1.00 77.83 58 GLU A CA 1
ATOM 469 C C . GLU A 1 61 ? 93.968 111.028 71.624 1.00 75.54 58 GLU A C 1
ATOM 470 O O . GLU A 1 61 ? 93.377 111.139 72.685 1.00 75.95 58 GLU A O 1
ATOM 476 N N . LYS A 1 62 ? 94.903 110.114 71.445 1.00 72.72 59 LYS A N 1
ATOM 477 C CA . LYS A 1 62 ? 95.214 109.212 72.525 1.00 68.44 59 LYS A CA 1
ATOM 478 C C . LYS A 1 62 ? 96.331 109.722 73.383 1.00 66.10 59 LYS A C 1
ATOM 479 O O . LYS A 1 62 ? 96.210 109.806 74.587 1.00 65.57 59 LYS A O 1
ATOM 485 N N . LEU A 1 63 ? 97.441 110.040 72.746 1.00 64.40 60 LEU A N 1
ATOM 486 C CA . LEU A 1 63 ? 98.604 110.526 73.474 1.00 63.69 60 LEU A CA 1
ATOM 487 C C . LEU A 1 63 ? 98.519 111.952 74.003 1.00 64.03 60 LEU A C 1
ATOM 488 O O . LEU A 1 63 ? 98.971 112.182 75.122 1.00 65.95 60 LEU A O 1
ATOM 493 N N . LEU A 1 64 ? 97.968 112.892 73.225 1.00 62.97 61 LEU A N 1
ATOM 494 C CA . LEU A 1 64 ? 97.778 114.272 73.672 1.00 62.06 61 LEU A CA 1
ATOM 495 C C . LEU A 1 64 ? 96.442 114.523 74.420 1.00 64.37 61 LEU A C 1
ATOM 496 O O . LEU A 1 64 ? 96.400 114.546 75.638 1.00 65.38 61 LEU A O 1
ATOM 501 N N . TYR A 1 65 ? 95.337 114.675 73.705 1.00 66.50 62 TYR A N 1
ATOM 502 C CA . TYR A 1 65 ? 94.073 114.927 74.369 1.00 67.27 62 TYR A CA 1
ATOM 503 C C . TYR A 1 65 ? 93.657 114.029 75.498 1.00 67.23 62 TYR A C 1
ATOM 504 O O . TYR A 1 65 ? 93.210 114.522 76.521 1.00 69.46 62 TYR A O 1
ATOM 513 N N . ALA A 1 66 ? 93.767 112.725 75.359 1.00 66.12 63 ALA A N 1
ATOM 514 C CA . ALA A 1 66 ? 93.302 111.904 76.456 1.00 67.01 63 ALA A CA 1
ATOM 515 C C . ALA A 1 66 ? 94.348 111.704 77.519 1.00 67.64 63 ALA A C 1
ATOM 516 O O . ALA A 1 66 ? 94.101 111.009 78.515 1.00 65.91 63 ALA A O 1
ATOM 518 N N . ARG A 1 67 ? 95.513 112.318 77.301 1.00 69.26 64 ARG A N 1
ATOM 519 C CA . ARG A 1 67 ? 96.631 112.223 78.247 1.00 71.61 64 ARG A CA 1
ATOM 520 C C . ARG A 1 67 ? 96.979 110.757 78.541 1.00 71.70 64 ARG A C 1
ATOM 521 O O . ARG A 1 67 ? 97.122 110.399 79.717 1.00 73.59 64 ARG A O 1
ATOM 529 N N . ARG A 1 68 ? 97.084 109.918 77.499 1.00 70.81 65 ARG A N 1
ATOM 530 C CA . ARG A 1 68 ? 97.430 108.498 77.653 1.00 68.14 65 ARG A CA 1
ATOM 531 C C . ARG A 1 68 ? 98.761 108.159 77.068 1.00 67.06 65 ARG A C 1
ATOM 532 O O . ARG A 1 68 ? 99.398 108.959 76.363 1.00 64.61 65 ARG A O 1
ATOM 540 N N . GLY A 1 69 ? 99.189 106.947 77.379 1.00 66.98 66 GLY A N 1
ATOM 541 C CA . GLY A 1 69 ? 100.476 106.498 76.894 1.00 68.40 66 GLY A CA 1
ATOM 542 C C . GLY A 1 69 ? 100.391 105.463 75.794 1.00 68.76 66 GLY A C 1
ATOM 543 O O . GLY A 1 69 ? 99.319 105.192 75.241 1.00 68.77 66 GLY A O 1
ATOM 544 N N . GLY A 1 70 ? 101.530 104.872 75.464 1.00 68.21 67 GLY A N 1
ATOM 545 C CA . GLY A 1 70 ? 101.535 103.852 74.438 1.00 66.84 67 GLY A CA 1
ATOM 546 C C . GLY A 1 70 ? 102.911 103.278 74.380 1.00 66.97 67 GLY A C 1
ATOM 547 O O . GLY A 1 70 ? 103.662 103.445 75.340 1.00 67.25 67 GLY A O 1
ATOM 548 N N . TYR A 1 71 ? 103.240 102.613 73.273 1.00 66.66 68 TYR A N 1
ATOM 549 C CA . TYR A 1 71 ? 104.556 102.053 73.109 1.00 64.62 68 TYR A CA 1
ATOM 550 C C . TYR A 1 71 ? 105.205 102.361 71.766 1.00 64.76 68 TYR A C 1
ATOM 551 O O . TYR A 1 71 ? 104.755 103.282 71.065 1.00 62.21 68 TYR A O 1
ATOM 560 N N . CYS A 1 72 ? 106.285 101.636 71.445 1.00 66.68 69 CYS A N 1
ATOM 561 C CA . CYS A 1 72 ? 107.055 101.845 70.210 1.00 68.15 69 CYS A CA 1
ATOM 562 C C . CYS A 1 72 ? 106.286 102.673 69.236 1.00 67.76 69 CYS A C 1
ATOM 563 O O . CYS A 1 72 ? 106.477 103.893 69.131 1.00 67.46 69 CYS A O 1
ATOM 566 N N . PHE A 1 73 ? 105.371 101.983 68.553 1.00 66.40 70 PHE A N 1
ATOM 567 C CA . PHE A 1 73 ? 104.581 102.580 67.493 1.00 64.24 70 PHE A CA 1
ATOM 568 C C . PHE A 1 73 ? 103.844 103.838 67.782 1.00 64.24 70 PHE A C 1
ATOM 569 O O . PHE A 1 73 ? 103.935 104.775 66.995 1.00 66.02 70 PHE A O 1
ATOM 577 N N . GLU A 1 74 ? 103.140 103.893 68.905 1.00 63.53 71 GLU A N 1
ATOM 578 C CA . GLU A 1 74 ? 102.408 105.114 69.242 1.00 62.90 71 GLU A CA 1
ATOM 579 C C . GLU A 1 74 ? 103.369 106.262 69.604 1.00 64.58 71 GLU A C 1
ATOM 580 O O . GLU A 1 74 ? 103.394 107.300 68.903 1.00 64.27 71 GLU A O 1
ATOM 586 N N . LEU A 1 75 ? 104.182 106.061 70.649 1.00 64.36 72 LEU A N 1
ATOM 587 C CA . LEU A 1 75 ? 105.111 107.091 71.090 1.00 64.84 72 LEU A CA 1
ATOM 588 C C . LEU A 1 75 ? 105.978 107.719 70.004 1.00 65.17 72 LEU A C 1
ATOM 589 O O . LEU A 1 75 ? 105.955 108.939 69.805 1.00 63.31 72 LEU A O 1
ATOM 594 N N . ASN A 1 76 ? 106.741 106.897 69.287 1.00 66.70 73 ASN A N 1
ATOM 595 C CA . ASN A 1 76 ? 107.587 107.444 68.225 1.00 66.68 73 ASN A CA 1
ATOM 596 C C . ASN A 1 76 ? 106.789 107.951 67.043 1.00 66.94 73 ASN A C 1
ATOM 597 O O . ASN A 1 76 ? 107.268 108.783 66.259 1.00 65.64 73 ASN A O 1
ATOM 602 N N . GLY A 1 77 ? 105.553 107.469 66.943 1.00 68.07 74 GLY A N 1
ATOM 603 C CA . GLY A 1 77 ? 104.681 107.902 65.859 1.00 70.60 74 GLY A CA 1
ATOM 604 C C . GLY A 1 77 ? 104.306 109.366 66.015 1.00 71.79 74 GLY A C 1
ATOM 605 O O . GLY A 1 77 ? 104.308 110.156 65.054 1.00 72.18 74 GLY A O 1
ATOM 606 N N . LEU A 1 78 ? 103.978 109.709 67.257 1.00 71.80 75 LEU A N 1
ATOM 607 C CA . LEU A 1 78 ? 103.607 111.061 67.640 1.00 70.88 75 LEU A CA 1
ATOM 608 C C . LEU A 1 78 ? 104.836 111.929 67.545 1.00 71.57 75 LEU A C 1
ATOM 609 O O . LEU A 1 78 ? 104.826 112.988 66.917 1.00 70.89 75 LEU A O 1
ATOM 614 N N . PHE A 1 79 ? 105.905 111.453 68.176 1.00 72.58 76 PHE A N 1
ATOM 615 C CA . PHE A 1 79 ? 107.167 112.179 68.196 1.00 73.81 76 PHE A CA 1
ATOM 616 C C . PHE A 1 79 ? 107.600 112.502 66.774 1.00 75.35 76 PHE A C 1
ATOM 617 O O . PHE A 1 79 ? 107.969 113.637 66.478 1.00 73.84 76 PHE A O 1
ATOM 625 N N . GLU A 1 80 ? 107.548 111.511 65.883 1.00 78.51 77 GLU A N 1
ATOM 626 C CA . GLU A 1 80 ? 107.934 111.744 64.493 1.00 79.61 77 GLU A CA 1
ATOM 627 C C . GLU A 1 80 ? 107.116 112.888 63.902 1.00 79.44 77 GLU A C 1
ATOM 628 O O . GLU A 1 80 ? 107.654 113.774 63.259 1.00 79.25 77 GLU A O 1
ATOM 634 N N . ARG A 1 81 ? 105.814 112.888 64.127 1.00 79.97 78 ARG A N 1
ATOM 635 C CA . ARG A 1 81 ? 105.024 113.960 63.577 1.00 80.61 78 ARG A CA 1
ATOM 636 C C . ARG A 1 81 ? 105.528 115.287 64.071 1.00 83.45 78 ARG A C 1
ATOM 637 O O . ARG A 1 81 ? 105.774 116.193 63.285 1.00 85.43 78 ARG A O 1
ATOM 645 N N . ALA A 1 82 ? 105.681 115.411 65.382 1.00 85.22 79 ALA A N 1
ATOM 646 C CA . ALA A 1 82 ? 106.132 116.665 65.945 1.00 85.87 79 ALA A CA 1
ATOM 647 C C . ALA A 1 82 ? 107.407 117.125 65.258 1.00 86.35 79 ALA A C 1
ATOM 648 O O . ALA A 1 82 ? 107.389 118.146 64.579 1.00 85.12 79 ALA A O 1
ATOM 650 N N . LEU A 1 83 ? 108.492 116.361 65.412 1.00 88.36 80 LEU A N 1
ATOM 651 C CA . LEU A 1 83 ? 109.764 116.718 64.795 1.00 91.21 80 LEU A CA 1
ATOM 652 C C . LEU A 1 83 ? 109.559 117.138 63.342 1.00 94.28 80 LEU A C 1
ATOM 653 O O . LEU A 1 83 ? 110.220 118.077 62.879 1.00 94.99 80 LEU A O 1
ATOM 658 N N . ARG A 1 84 ? 108.645 116.467 62.627 1.00 96.39 81 ARG A N 1
ATOM 659 C CA . ARG A 1 84 ? 108.396 116.813 61.226 1.00 98.54 81 ARG A CA 1
ATOM 660 C C . ARG A 1 84 ? 107.807 118.233 61.103 1.00 99.79 81 ARG A C 1
ATOM 661 O O . ARG A 1 84 ? 108.318 119.072 60.339 1.00 99.61 81 ARG A O 1
ATOM 669 N N . ASP A 1 85 ? 106.748 118.489 61.873 1.00 101.05 82 ASP A N 1
ATOM 670 C CA . ASP A 1 85 ? 106.059 119.779 61.879 1.00 101.90 82 ASP A CA 1
ATOM 671 C C . ASP A 1 85 ? 106.976 120.896 62.353 1.00 102.15 82 ASP A C 1
ATOM 672 O O . ASP A 1 85 ? 106.772 122.065 62.028 1.00 103.04 82 ASP A O 1
ATOM 677 N N . ILE A 1 86 ? 107.989 120.542 63.129 1.00 101.67 83 ILE A N 1
ATOM 678 C CA . ILE A 1 86 ? 108.932 121.540 63.593 1.00 100.67 83 ILE A CA 1
ATOM 679 C C . ILE A 1 86 ? 109.976 121.828 62.500 1.00 100.48 83 ILE A C 1
ATOM 680 O O . ILE A 1 86 ? 110.753 122.781 62.597 1.00 100.19 83 ILE A O 1
ATOM 685 N N . GLY A 1 87 ? 109.990 120.999 61.459 1.00 99.92 84 GLY A N 1
ATOM 686 C CA . GLY A 1 87 ? 110.926 121.219 60.373 1.00 99.34 84 GLY A CA 1
ATOM 687 C C . GLY A 1 87 ? 112.089 120.251 60.236 1.00 99.49 84 GLY A C 1
ATOM 688 O O . GLY A 1 87 ? 112.845 120.345 59.272 1.00 98.84 84 GLY A O 1
ATOM 689 N N . PHE A 1 88 ? 112.262 119.331 61.183 1.00 100.04 85 PHE A N 1
ATOM 690 C CA . PHE A 1 88 ? 113.363 118.362 61.085 1.00 100.16 85 PHE A CA 1
ATOM 691 C C . PHE A 1 88 ? 113.174 117.437 59.888 1.00 100.17 85 PHE A C 1
ATOM 692 O O . PHE A 1 88 ? 112.147 117.457 59.197 1.00 101.22 85 PHE A O 1
ATOM 700 N N . ASN A 1 89 ? 114.169 116.593 59.681 1.00 98.84 86 ASN A N 1
ATOM 701 C CA . ASN A 1 89 ? 114.130 115.631 58.617 1.00 97.56 86 ASN A CA 1
ATOM 702 C C . ASN A 1 89 ? 114.079 114.261 59.290 1.00 96.56 86 ASN A C 1
ATOM 703 O O . ASN A 1 89 ? 115.104 113.741 59.755 1.00 97.11 86 ASN A O 1
ATOM 708 N N . VAL A 1 90 ? 112.887 113.676 59.344 1.00 94.45 87 VAL A N 1
ATOM 709 C CA . VAL A 1 90 ? 112.727 112.377 59.983 1.00 92.63 87 VAL A CA 1
ATOM 710 C C . VAL A 1 90 ? 111.952 111.318 59.221 1.00 90.50 87 VAL A C 1
ATOM 711 O O . VAL A 1 90 ? 111.138 111.621 58.337 1.00 90.75 87 VAL A O 1
ATOM 715 N N . ARG A 1 91 ? 112.198 110.077 59.630 1.00 87.28 88 ARG A N 1
ATOM 716 C CA . ARG A 1 91 ? 111.545 108.889 59.095 1.00 85.25 88 ARG A CA 1
ATOM 717 C C . ARG A 1 91 ? 111.713 107.801 60.144 1.00 83.11 88 ARG A C 1
ATOM 718 O O . ARG A 1 91 ? 112.695 107.841 60.885 1.00 83.83 88 ARG A O 1
ATOM 726 N N . SER A 1 92 ? 110.775 106.851 60.233 1.00 79.76 89 SER A N 1
ATOM 727 C CA . SER A 1 92 ? 110.892 105.792 61.246 1.00 75.83 89 SER A CA 1
ATOM 728 C C . SER A 1 92 ? 111.777 104.659 60.775 1.00 73.55 89 SER A C 1
ATOM 729 O O . SER A 1 92 ? 112.086 104.567 59.601 1.00 74.51 89 SER A O 1
ATOM 732 N N . LEU A 1 93 ? 112.210 103.815 61.700 1.00 69.77 90 LEU A N 1
ATOM 733 C CA . LEU A 1 93 ? 113.015 102.652 61.358 1.00 67.39 90 LEU A CA 1
ATOM 734 C C . LEU A 1 93 ? 112.500 101.487 62.180 1.00 67.24 90 LEU A C 1
ATOM 735 O O . LEU A 1 93 ? 111.927 101.686 63.245 1.00 67.92 90 LEU A O 1
ATOM 740 N N . LEU A 1 94 ? 112.651 100.266 61.697 1.00 66.30 91 LEU A N 1
ATOM 741 C CA . LEU A 1 94 ? 112.202 99.149 62.511 1.00 66.70 91 LEU A CA 1
ATOM 742 C C . LEU A 1 94 ? 113.420 98.355 62.961 1.00 65.62 91 LEU A C 1
ATOM 743 O O . LEU A 1 94 ? 114.376 98.199 62.209 1.00 67.97 91 LEU A O 1
ATOM 748 N N . GLY A 1 95 ? 113.419 97.875 64.192 1.00 62.30 92 GLY A N 1
ATOM 749 C CA . GLY A 1 95 ? 114.577 97.168 64.667 1.00 60.45 92 GLY A CA 1
ATOM 750 C C . GLY A 1 95 ? 114.145 95.929 65.383 1.00 61.14 92 GLY A C 1
ATOM 751 O O . GLY A 1 95 ? 112.960 95.711 65.609 1.00 58.23 92 GLY A O 1
ATOM 752 N N . ARG A 1 96 ? 115.113 95.118 65.768 1.00 63.47 93 ARG A N 1
ATOM 753 C CA . ARG A 1 96 ? 114.746 93.886 66.414 1.00 66.88 93 ARG A CA 1
ATOM 754 C C . ARG A 1 96 ? 115.183 93.892 67.858 1.00 67.45 93 ARG A C 1
ATOM 755 O O . ARG A 1 96 ? 116.327 94.156 68.166 1.00 67.31 93 ARG A O 1
ATOM 763 N N . VAL A 1 97 ? 114.253 93.592 68.742 1.00 69.59 94 VAL A N 1
ATOM 764 C CA . VAL A 1 97 ? 114.547 93.576 70.152 1.00 72.42 94 VAL A CA 1
ATOM 765 C C . VAL A 1 97 ? 115.337 92.348 70.505 1.00 73.69 94 VAL A C 1
ATOM 766 O O . VAL A 1 97 ? 114.784 91.254 70.512 1.00 73.27 94 VAL A O 1
ATOM 770 N N . ILE A 1 98 ? 116.613 92.536 70.837 1.00 76.28 95 ILE A N 1
ATOM 771 C CA . ILE A 1 98 ? 117.475 91.417 71.200 1.00 78.52 95 ILE A CA 1
ATOM 772 C C . ILE A 1 98 ? 117.856 91.331 72.660 1.00 80.90 95 ILE A C 1
ATOM 773 O O . ILE A 1 98 ? 118.682 90.517 73.006 1.00 80.79 95 ILE A O 1
ATOM 778 N N . LEU A 1 99 ? 117.268 92.163 73.514 1.00 84.83 96 LEU A N 1
ATOM 779 C CA . LEU A 1 99 ? 117.567 92.137 74.947 1.00 88.94 96 LEU A CA 1
ATOM 780 C C . LEU A 1 99 ? 117.677 90.743 75.559 1.00 91.09 96 LEU A C 1
ATOM 781 O O . LEU A 1 99 ? 118.723 90.373 76.086 1.00 90.89 96 LEU A O 1
ATOM 786 N N . SER A 1 100 ? 116.581 89.992 75.530 1.00 93.49 97 SER A N 1
ATOM 787 C CA . SER A 1 100 ? 116.544 88.653 76.094 1.00 96.34 97 SER A CA 1
ATOM 788 C C . SER A 1 100 ? 117.609 87.749 75.524 1.00 98.35 97 SER A C 1
ATOM 789 O O . SER A 1 100 ? 117.705 86.580 75.909 1.00 98.65 97 SER A O 1
ATOM 792 N N . HIS A 1 101 ? 118.387 88.279 74.586 1.00 100.98 98 HIS A N 1
ATOM 793 C CA . HIS A 1 101 ? 119.464 87.511 73.962 1.00 103.25 98 HIS A CA 1
ATOM 794 C C . HIS A 1 101 ? 118.867 86.210 73.363 1.00 103.64 98 HIS A C 1
ATOM 795 O O . HIS A 1 101 ? 119.190 85.093 73.785 1.00 103.76 98 HIS A O 1
ATOM 802 N N . PRO A 1 102 ? 117.982 86.354 72.359 1.00 103.64 99 PRO A N 1
ATOM 803 C CA . PRO A 1 102 ? 117.311 85.240 71.681 1.00 102.51 99 PRO A CA 1
ATOM 804 C C . PRO A 1 102 ? 118.218 84.379 70.831 1.00 101.18 99 PRO A C 1
ATOM 805 O O . PRO A 1 102 ? 119.227 84.856 70.282 1.00 100.55 99 PRO A O 1
ATOM 809 N N . ALA A 1 103 ? 117.816 83.114 70.711 1.00 99.38 100 ALA A N 1
ATOM 810 C CA . ALA A 1 103 ? 118.525 82.128 69.910 1.00 97.75 100 ALA A CA 1
ATOM 811 C C . ALA A 1 103 ? 118.632 82.596 68.438 1.00 96.74 100 ALA A C 1
ATOM 812 O O . ALA A 1 103 ? 119.708 82.489 67.817 1.00 97.43 100 ALA A O 1
ATOM 814 N N . SER A 1 104 ? 117.530 83.122 67.895 1.00 93.60 101 SER A N 1
ATOM 815 C CA . SER A 1 104 ? 117.491 83.599 66.518 1.00 90.08 101 SER A CA 1
ATOM 816 C C . SER A 1 104 ? 116.826 84.949 66.445 1.00 87.31 101 SER A C 1
ATOM 817 O O . SER A 1 104 ? 115.871 85.208 67.163 1.00 86.08 101 SER A O 1
ATOM 820 N N . LEU A 1 105 ? 117.321 85.799 65.554 1.00 85.10 102 LEU A N 1
ATOM 821 C CA . LEU A 1 105 ? 116.782 87.137 65.389 1.00 83.04 102 LEU A CA 1
ATOM 822 C C . LEU A 1 105 ? 115.252 87.179 65.335 1.00 82.39 102 LEU A C 1
ATOM 823 O O . LEU A 1 105 ? 114.610 86.392 64.626 1.00 84.37 102 LEU A O 1
ATOM 828 N N . PRO A 1 106 ? 114.653 88.087 66.119 1.00 80.36 103 PRO A N 1
ATOM 829 C CA . PRO A 1 106 ? 113.208 88.291 66.207 1.00 77.96 103 PRO A CA 1
ATOM 830 C C . PRO A 1 106 ? 112.783 89.254 65.139 1.00 75.99 103 PRO A C 1
ATOM 831 O O . PRO A 1 106 ? 113.621 89.941 64.524 1.00 74.57 103 PRO A O 1
ATOM 835 N N . PRO A 1 107 ? 111.471 89.345 64.925 1.00 74.20 104 PRO A N 1
ATOM 836 C CA . PRO A 1 107 ? 110.938 90.237 63.907 1.00 74.89 104 PRO A CA 1
ATOM 837 C C . PRO A 1 107 ? 111.132 91.701 64.191 1.00 75.90 104 PRO A C 1
ATOM 838 O O . PRO A 1 107 ? 111.691 92.038 65.208 1.00 76.92 104 PRO A O 1
ATOM 842 N N . ARG A 1 108 ? 110.719 92.565 63.276 1.00 76.76 105 ARG A N 1
ATOM 843 C CA . ARG A 1 108 ? 110.874 93.991 63.493 1.00 78.72 105 ARG A CA 1
ATOM 844 C C . ARG A 1 108 ? 109.749 94.482 64.394 1.00 79.07 105 ARG A C 1
ATOM 845 O O . ARG A 1 108 ? 108.744 94.988 63.916 1.00 81.01 105 ARG A O 1
ATOM 853 N N . THR A 1 109 ? 109.939 94.325 65.697 1.00 77.97 106 THR A N 1
ATOM 854 C CA . THR A 1 109 ? 108.997 94.727 66.728 1.00 77.02 106 THR A CA 1
ATOM 855 C C . THR A 1 109 ? 109.105 96.171 67.171 1.00 76.46 106 THR A C 1
ATOM 856 O O . THR A 1 109 ? 108.122 96.756 67.605 1.00 79.25 106 THR A O 1
ATOM 860 N N . HIS A 1 110 ? 110.292 96.746 67.074 1.00 73.81 107 HIS A N 1
ATOM 861 C CA . HIS A 1 110 ? 110.509 98.087 67.572 1.00 71.83 107 HIS A CA 1
ATOM 862 C C . HIS A 1 110 ? 110.653 99.216 66.595 1.00 70.29 107 HIS A C 1
ATOM 863 O O . HIS A 1 110 ? 111.380 99.122 65.627 1.00 70.07 107 HIS A O 1
ATOM 870 N N . ARG A 1 111 ? 109.973 100.313 66.870 1.00 69.86 108 ARG A N 1
ATOM 871 C CA . ARG A 1 111 ? 110.051 101.468 65.984 1.00 69.80 108 ARG A CA 1
ATOM 872 C C . ARG A 1 111 ? 111.028 102.451 66.584 1.00 69.63 108 ARG A C 1
ATOM 873 O O . ARG A 1 111 ? 111.291 102.395 67.764 1.00 69.22 108 ARG A O 1
ATOM 881 N N . LEU A 1 112 ? 111.593 103.328 65.775 1.00 70.74 109 LEU A N 1
ATOM 882 C CA . LEU A 1 112 ? 112.523 104.317 66.296 1.00 73.75 109 LEU A CA 1
ATOM 883 C C . LEU A 1 112 ? 112.693 105.363 65.204 1.00 75.84 109 LEU A C 1
ATOM 884 O O . LEU A 1 112 ? 112.263 105.149 64.064 1.00 77.37 109 LEU A O 1
ATOM 889 N N . LEU A 1 113 ? 113.288 106.503 65.531 1.00 76.66 110 LEU A N 1
ATOM 890 C CA . LEU A 1 113 ? 113.400 107.561 64.546 1.00 78.08 110 LEU A CA 1
ATOM 891 C C . LEU A 1 113 ? 114.807 107.833 64.092 1.00 81.12 110 LEU A C 1
ATOM 892 O O . LEU A 1 113 ? 115.769 107.635 64.829 1.00 81.18 110 LEU A O 1
ATOM 897 N N . LEU A 1 114 ? 114.927 108.290 62.856 1.00 84.42 111 LEU A N 1
ATOM 898 C CA . LEU A 1 114 ? 116.227 108.631 62.293 1.00 88.11 111 LEU A CA 1
ATOM 899 C C . LEU A 1 114 ? 116.070 110.093 61.964 1.00 91.54 111 LEU A C 1
ATOM 900 O O . LEU A 1 114 ? 115.143 110.480 61.260 1.00 92.64 111 LEU A O 1
ATOM 905 N N . VAL A 1 115 ? 116.958 110.916 62.491 1.00 95.78 112 VAL A N 1
ATOM 906 C CA . VAL A 1 115 ? 116.851 112.334 62.246 1.00 100.67 112 VAL A CA 1
ATOM 907 C C . VAL A 1 115 ? 118.103 112.912 61.634 1.00 105.18 112 VAL A C 1
ATOM 908 O O . VAL A 1 115 ? 119.213 112.616 62.098 1.00 107.52 112 VAL A O 1
ATOM 912 N N . ASP A 1 116 ? 117.931 113.740 60.599 1.00 109.31 113 ASP A N 1
ATOM 913 C CA . ASP A 1 116 ? 119.066 114.392 59.953 1.00 113.16 113 ASP A CA 1
ATOM 914 C C . ASP A 1 116 ? 119.145 115.856 60.382 1.00 114.45 113 ASP A C 1
ATOM 915 O O . ASP A 1 116 ? 118.440 116.716 59.864 1.00 113.99 113 ASP A O 1
ATOM 920 N N . VAL A 1 117 ? 120.019 116.114 61.346 1.00 117.14 114 VAL A N 1
ATOM 921 C CA . VAL A 1 117 ? 120.225 117.449 61.887 1.00 120.15 114 VAL A CA 1
ATOM 922 C C . VAL A 1 117 ? 121.674 117.881 61.713 1.00 121.29 114 VAL A C 1
ATOM 923 O O . VAL A 1 117 ? 122.609 117.158 62.115 1.00 121.67 114 VAL A O 1
ATOM 927 N N . GLU A 1 118 ? 121.850 119.078 61.151 1.00 121.40 115 GLU A N 1
ATOM 928 C CA . GLU A 1 118 ? 123.171 119.645 60.891 1.00 121.16 115 GLU A CA 1
ATOM 929 C C . GLU A 1 118 ? 124.156 118.636 60.293 1.00 120.42 115 GLU A C 1
ATOM 930 O O . GLU A 1 118 ? 125.130 118.203 60.918 1.00 120.39 115 GLU A O 1
ATOM 936 N N . ASP A 1 119 ? 123.851 118.255 59.059 1.00 120.11 116 ASP A N 1
ATOM 937 C CA . ASP A 1 119 ? 124.660 117.333 58.281 1.00 120.09 116 ASP A CA 1
ATOM 938 C C . ASP A 1 119 ? 125.042 115.997 58.912 1.00 119.50 116 ASP A C 1
ATOM 939 O O . ASP A 1 119 ? 125.847 115.251 58.348 1.00 119.73 116 ASP A O 1
ATOM 944 N N . GLU A 1 120 ? 124.475 115.686 60.070 1.00 118.44 117 GLU A N 1
ATOM 945 C CA . GLU A 1 120 ? 124.764 114.409 60.717 1.00 116.78 117 GLU A CA 1
ATOM 946 C C . GLU A 1 120 ? 123.483 113.590 60.867 1.00 114.47 117 GLU A C 1
ATOM 947 O O . GLU A 1 120 ? 122.374 114.080 60.643 1.00 114.13 117 GLU A O 1
ATOM 953 N N . GLN A 1 121 ? 123.635 112.335 61.253 1.00 111.57 118 GLN A N 1
ATOM 954 C CA . GLN A 1 121 ? 122.475 111.488 61.428 1.00 108.36 118 GLN A CA 1
ATOM 955 C C . GLN A 1 121 ? 122.381 111.011 62.852 1.00 105.68 118 GLN A C 1
ATOM 956 O O . GLN A 1 121 ? 123.323 110.420 63.391 1.00 105.03 118 GLN A O 1
ATOM 962 N N . TRP A 1 122 ? 121.224 111.274 63.447 1.00 102.68 119 TRP A N 1
ATOM 963 C CA . TRP A 1 122 ? 120.952 110.886 64.816 1.00 99.85 119 TRP A CA 1
ATOM 964 C C . TRP A 1 122 ? 119.751 109.973 64.909 1.00 97.09 119 TRP A C 1
ATOM 965 O O . TRP A 1 122 ? 118.893 109.965 64.032 1.00 97.58 119 TRP A O 1
ATOM 976 N N . ILE A 1 123 ? 119.683 109.206 65.983 1.00 93.56 120 ILE A N 1
ATOM 977 C CA . ILE A 1 123 ? 118.543 108.342 66.168 1.00 90.61 120 ILE A CA 1
ATOM 978 C C . ILE A 1 123 ? 117.857 108.705 67.474 1.00 89.12 120 ILE A C 1
ATOM 979 O O . ILE A 1 123 ? 118.461 108.658 68.536 1.00 90.17 120 ILE A O 1
ATOM 984 N N . ALA A 1 124 ? 116.595 109.103 67.389 1.00 86.49 121 ALA A N 1
ATOM 985 C CA . ALA A 1 124 ? 115.828 109.454 68.571 1.00 82.79 121 ALA A CA 1
ATOM 986 C C . ALA A 1 124 ? 114.838 108.346 68.797 1.00 80.76 121 ALA A C 1
ATOM 987 O O . ALA A 1 124 ? 114.282 107.805 67.865 1.00 82.34 121 ALA A O 1
ATOM 989 N N . ASP A 1 125 ? 114.602 107.997 70.035 1.00 78.56 122 ASP A N 1
ATOM 990 C CA . ASP A 1 125 ? 113.662 106.938 70.305 1.00 77.83 122 ASP A CA 1
ATOM 991 C C . ASP A 1 125 ? 113.076 107.111 71.699 1.00 78.03 122 ASP A C 1
ATOM 992 O O . ASP A 1 125 ? 113.789 107.002 72.702 1.00 78.88 122 ASP A O 1
ATOM 997 N N . VAL A 1 126 ? 111.776 107.372 71.771 1.00 76.41 123 VAL A N 1
ATOM 998 C CA . VAL A 1 126 ? 111.120 107.557 73.055 1.00 74.35 123 VAL A CA 1
ATOM 999 C C . VAL A 1 126 ? 110.193 106.412 73.408 1.00 74.42 123 VAL A C 1
ATOM 1000 O O . VAL A 1 126 ? 109.608 106.408 74.479 1.00 72.77 123 VAL A O 1
ATOM 1004 N N . GLY A 1 127 ? 110.071 105.439 72.518 1.00 74.73 124 GLY A N 1
ATOM 1005 C CA . GLY A 1 127 ? 109.145 104.373 72.785 1.00 76.38 124 GLY A CA 1
ATOM 1006 C C . GLY A 1 127 ? 109.671 103.029 73.212 1.00 77.48 124 GLY A C 1
ATOM 1007 O O . GLY A 1 127 ? 108.889 102.060 73.212 1.00 77.69 124 GLY A O 1
ATOM 1008 N N . PHE A 1 128 ? 110.952 102.934 73.571 1.00 78.08 125 PHE A N 1
ATOM 1009 C CA . PHE A 1 128 ? 111.482 101.640 73.991 1.00 79.79 125 PHE A CA 1
ATOM 1010 C C . PHE A 1 128 ? 111.156 101.181 75.429 1.00 79.07 125 PHE A C 1
ATOM 1011 O O . PHE A 1 128 ? 111.433 100.028 75.805 1.00 78.44 125 PHE A O 1
ATOM 1019 N N . GLY A 1 129 ? 110.568 102.080 76.220 1.00 79.00 126 GLY A N 1
ATOM 1020 C CA . GLY A 1 129 ? 110.182 101.764 77.592 1.00 78.16 126 GLY A CA 1
ATOM 1021 C C . GLY A 1 129 ? 111.256 101.983 78.633 1.00 75.76 126 GLY A C 1
ATOM 1022 O O . GLY A 1 129 ? 111.946 102.983 78.618 1.00 74.33 126 GLY A O 1
ATOM 1023 N N . GLY A 1 130 ? 111.383 101.025 79.544 1.00 76.24 127 GLY A N 1
ATOM 1024 C CA . GLY A 1 130 ? 112.392 101.102 80.590 1.00 76.34 127 GLY A CA 1
ATOM 1025 C C . GLY A 1 130 ? 113.707 101.781 80.234 1.00 75.72 127 GLY A C 1
ATOM 1026 O O . GLY A 1 130 ? 114.045 102.801 80.814 1.00 75.40 127 GLY A O 1
ATOM 1027 N N . GLN A 1 131 ? 114.441 101.253 79.270 1.00 75.08 128 GLN A N 1
ATOM 1028 C CA . GLN A 1 131 ? 115.716 101.843 78.965 1.00 75.74 128 GLN A CA 1
ATOM 1029 C C . GLN A 1 131 ? 115.748 102.748 77.779 1.00 75.04 128 GLN A C 1
ATOM 1030 O O . GLN A 1 131 ? 116.812 102.980 77.247 1.00 76.05 128 GLN A O 1
ATOM 1036 N N . THR A 1 132 ? 114.628 103.294 77.350 1.00 75.17 129 THR A N 1
ATOM 1037 C CA . THR A 1 132 ? 114.690 104.123 76.142 1.00 75.16 129 THR A CA 1
ATOM 1038 C C . THR A 1 132 ? 115.724 105.197 76.246 1.00 74.32 129 THR A C 1
ATOM 1039 O O . THR A 1 132 ? 116.152 105.548 77.322 1.00 73.55 129 THR A O 1
ATOM 1043 N N . LEU A 1 133 ? 116.111 105.736 75.112 1.00 74.71 130 LEU A N 1
ATOM 1044 C CA . LEU A 1 133 ? 117.057 106.803 75.143 1.00 76.43 130 LEU A CA 1
ATOM 1045 C C . LEU A 1 133 ? 116.289 107.970 75.703 1.00 76.95 130 LEU A C 1
ATOM 1046 O O . LEU A 1 133 ? 115.063 107.946 75.773 1.00 76.11 130 LEU A O 1
ATOM 1051 N N . THR A 1 134 ? 117.003 109.004 76.107 1.00 77.80 131 THR A N 1
ATOM 1052 C CA . THR A 1 134 ? 116.334 110.187 76.610 1.00 78.06 131 THR A CA 1
ATOM 1053 C C . THR A 1 134 ? 116.993 111.365 75.950 1.00 77.80 131 THR A C 1
ATOM 1054 O O . THR A 1 134 ? 116.796 112.508 76.349 1.00 76.90 131 THR A O 1
ATOM 1058 N N . ALA A 1 135 ? 117.744 111.053 74.896 1.00 78.89 132 ALA A N 1
ATOM 1059 C CA . ALA A 1 135 ? 118.451 112.057 74.123 1.00 81.06 132 ALA A CA 1
ATOM 1060 C C . ALA A 1 135 ? 118.957 111.459 72.830 1.00 81.92 132 ALA A C 1
ATOM 1061 O O . ALA A 1 135 ? 119.420 110.307 72.808 1.00 80.64 132 ALA A O 1
ATOM 1063 N N . PRO A 1 136 ? 118.895 112.242 71.738 1.00 83.45 133 PRO A N 1
ATOM 1064 C CA . PRO A 1 136 ? 119.358 111.752 70.442 1.00 86.20 133 PRO A CA 1
ATOM 1065 C C . PRO A 1 136 ? 120.750 111.182 70.608 1.00 89.94 133 PRO A C 1
ATOM 1066 O O . PRO A 1 136 ? 121.430 111.495 71.588 1.00 91.64 133 PRO A O 1
ATOM 1070 N N . LEU A 1 137 ? 121.168 110.346 69.664 1.00 91.99 134 LEU A N 1
ATOM 1071 C CA . LEU A 1 137 ? 122.515 109.776 69.660 1.00 94.85 134 LEU A CA 1
ATOM 1072 C C . LEU A 1 137 ? 123.024 109.931 68.239 1.00 98.03 134 LEU A C 1
ATOM 1073 O O . LEU A 1 137 ? 122.227 109.998 67.306 1.00 99.51 134 LEU A O 1
ATOM 1078 N N . ARG A 1 138 ? 124.339 109.996 68.066 1.00 100.73 135 ARG A N 1
ATOM 1079 C CA . ARG A 1 138 ? 124.903 110.129 66.733 1.00 103.12 135 ARG A CA 1
ATOM 1080 C C . ARG A 1 138 ? 125.091 108.723 66.167 1.00 103.26 135 ARG A C 1
ATOM 1081 O O . ARG A 1 138 ? 125.379 107.764 66.902 1.00 103.19 135 ARG A O 1
ATOM 1089 N N . LEU A 1 139 ? 124.920 108.598 64.861 1.00 103.04 136 LEU A N 1
ATOM 1090 C CA . LEU A 1 139 ? 125.116 107.316 64.230 1.00 103.40 136 LEU A CA 1
ATOM 1091 C C . LEU A 1 139 ? 126.621 107.104 64.066 1.00 104.49 136 LEU A C 1
ATOM 1092 O O . LEU A 1 139 ? 127.204 107.521 63.048 1.00 105.09 136 LEU A O 1
ATOM 1097 N N . GLN A 1 140 ? 127.243 106.489 65.077 1.00 104.78 137 GLN A N 1
ATOM 1098 C CA . GLN A 1 140 ? 128.680 106.182 65.056 1.00 104.36 137 GLN A CA 1
ATOM 1099 C C . GLN A 1 140 ? 128.989 105.051 66.017 1.00 104.47 137 GLN A C 1
ATOM 1100 O O . GLN A 1 140 ? 128.378 104.943 67.084 1.00 103.62 137 GLN A O 1
ATOM 1106 N N . ALA A 1 141 ? 129.949 104.221 65.632 1.00 104.65 138 ALA A N 1
ATOM 1107 C CA . ALA A 1 141 ? 130.343 103.086 66.445 1.00 104.59 138 ALA A CA 1
ATOM 1108 C C . ALA A 1 141 ? 131.313 103.450 67.567 1.00 104.82 138 ALA A C 1
ATOM 1109 O O . ALA A 1 141 ? 131.914 104.524 67.576 1.00 104.21 138 ALA A O 1
ATOM 1111 N N . GLU A 1 142 ? 131.440 102.525 68.515 1.00 105.52 139 GLU A N 1
ATOM 1112 C CA . GLU A 1 142 ? 132.326 102.657 69.672 1.00 106.51 139 GLU A CA 1
ATOM 1113 C C . GLU A 1 142 ? 132.049 103.855 70.571 1.00 105.73 139 GLU A C 1
ATOM 1114 O O . GLU A 1 142 ? 131.876 103.706 71.782 1.00 105.45 139 GLU A O 1
ATOM 1120 N N . ILE A 1 143 ? 132.014 105.040 69.975 1.00 104.99 140 ILE A N 1
ATOM 1121 C CA . ILE A 1 143 ? 131.768 106.268 70.722 1.00 104.87 140 ILE A CA 1
ATOM 1122 C C . ILE A 1 143 ? 130.745 106.097 71.835 1.00 104.04 140 ILE A C 1
ATOM 1123 O O . ILE A 1 143 ? 129.546 106.099 71.587 1.00 104.21 140 ILE A O 1
ATOM 1128 N N . ALA A 1 144 ? 131.216 105.959 73.068 1.00 103.24 141 ALA A N 1
ATOM 1129 C CA . ALA A 1 144 ? 130.306 105.809 74.199 1.00 101.84 141 ALA A CA 1
ATOM 1130 C C . ALA A 1 144 ? 129.510 107.108 74.399 1.00 100.15 141 ALA A C 1
ATOM 1131 O O . ALA A 1 144 ? 129.986 108.028 75.055 1.00 99.74 141 ALA A O 1
ATOM 1133 N N . GLN A 1 145 ? 128.302 107.169 73.841 1.00 98.29 142 GLN A N 1
ATOM 1134 C CA . GLN A 1 145 ? 127.470 108.360 73.946 1.00 96.58 142 GLN A CA 1
ATOM 1135 C C . GLN A 1 145 ? 126.757 108.476 75.277 1.00 95.58 142 GLN A C 1
ATOM 1136 O O . GLN A 1 145 ? 126.428 107.483 75.920 1.00 94.73 142 GLN A O 1
ATOM 1142 N N . GLN A 1 146 ? 126.518 109.721 75.675 1.00 95.52 143 GLN A N 1
ATOM 1143 C CA . GLN A 1 146 ? 125.903 110.030 76.964 1.00 95.49 143 GLN A CA 1
ATOM 1144 C C . GLN A 1 146 ? 124.469 110.552 76.932 1.00 95.33 143 GLN A C 1
ATOM 1145 O O . GLN A 1 146 ? 124.096 111.372 76.092 1.00 94.55 143 GLN A O 1
ATOM 1151 N N . THR A 1 147 ? 123.684 110.097 77.898 1.00 95.48 144 THR A N 1
ATOM 1152 C CA . THR A 1 147 ? 122.296 110.488 77.975 1.00 96.55 144 THR A CA 1
ATOM 1153 C C . THR A 1 147 ? 121.882 110.705 79.424 1.00 97.17 144 THR A C 1
ATOM 1154 O O . THR A 1 147 ? 122.328 109.983 80.332 1.00 97.46 144 THR A O 1
ATOM 1158 N N . PRO A 1 148 ? 121.015 111.704 79.658 1.00 97.33 145 PRO A N 1
ATOM 1159 C CA . PRO A 1 148 ? 120.500 112.045 80.981 1.00 97.02 145 PRO A CA 1
ATOM 1160 C C . PRO A 1 148 ? 120.190 110.839 81.873 1.00 96.73 145 PRO A C 1
ATOM 1161 O O . PRO A 1 148 ? 120.201 110.948 83.093 1.00 96.30 145 PRO A O 1
ATOM 1165 N N . HIS A 1 149 ? 119.936 109.682 81.284 1.00 97.19 146 HIS A N 1
ATOM 1166 C CA . HIS A 1 149 ? 119.630 108.537 82.128 1.00 98.31 146 HIS A CA 1
ATOM 1167 C C . HIS A 1 149 ? 120.529 107.342 81.937 1.00 98.63 146 HIS A C 1
ATOM 1168 O O . HIS A 1 149 ? 120.276 106.281 82.534 1.00 98.33 146 HIS A O 1
ATOM 1175 N N . GLY A 1 150 ? 121.565 107.496 81.114 1.00 98.11 147 GLY A N 1
ATOM 1176 C CA . GLY A 1 150 ? 122.464 106.384 80.898 1.00 97.68 147 GLY A CA 1
ATOM 1177 C C . GLY A 1 150 ? 123.529 106.609 79.858 1.00 97.59 147 GLY A C 1
ATOM 1178 O O . GLY A 1 150 ? 123.620 107.676 79.258 1.00 95.88 147 GLY A O 1
ATOM 1179 N N . GLU A 1 151 ? 124.344 105.580 79.667 1.00 98.97 148 GLU A N 1
ATOM 1180 C CA . GLU A 1 151 ? 125.427 105.596 78.692 1.00 100.96 148 GLU A CA 1
ATOM 1181 C C . GLU A 1 151 ? 125.203 104.496 77.659 1.00 100.60 148 GLU A C 1
ATOM 1182 O O . GLU A 1 151 ? 125.031 103.325 78.003 1.00 100.41 148 GLU A O 1
ATOM 1188 N N . TYR A 1 152 ? 125.247 104.872 76.387 1.00 100.26 149 TYR A N 1
ATOM 1189 C CA . TYR A 1 152 ? 125.036 103.924 75.299 1.00 99.17 149 TYR A CA 1
ATOM 1190 C C . TYR A 1 152 ? 126.177 103.926 74.277 1.00 99.40 149 TYR A C 1
ATOM 1191 O O . TYR A 1 152 ? 126.889 104.929 74.124 1.00 98.99 149 TYR A O 1
ATOM 1200 N N . ARG A 1 153 ? 126.315 102.792 73.578 1.00 99.76 150 ARG A N 1
ATOM 1201 C CA . ARG A 1 153 ? 127.329 102.551 72.535 1.00 99.32 150 ARG A CA 1
ATOM 1202 C C . ARG A 1 153 ? 126.683 101.789 71.367 1.00 100.36 150 ARG A C 1
ATOM 1203 O O . ARG A 1 153 ? 125.978 100.792 71.587 1.00 99.87 150 ARG A O 1
ATOM 1211 N N . LEU A 1 154 ? 126.917 102.261 70.137 1.00 102.15 151 LEU A N 1
ATOM 1212 C CA . LEU A 1 154 ? 126.359 101.627 68.925 1.00 103.70 151 LEU A CA 1
ATOM 1213 C C . LEU A 1 154 ? 127.452 100.858 68.165 1.00 105.88 151 LEU A C 1
ATOM 1214 O O . LEU A 1 154 ? 128.514 101.406 67.830 1.00 107.45 151 LEU A O 1
ATOM 1219 N N . MET A 1 155 ? 127.194 99.579 67.920 1.00 107.23 152 MET A N 1
ATOM 1220 C CA . MET A 1 155 ? 128.128 98.755 67.188 1.00 108.76 152 MET A CA 1
ATOM 1221 C C . MET A 1 155 ? 127.911 99.075 65.713 1.00 108.52 152 MET A C 1
ATOM 1222 O O . MET A 1 155 ? 127.022 99.862 65.359 1.00 108.52 152 MET A O 1
ATOM 1227 N N . GLN A 1 156 ? 128.715 98.453 64.853 1.00 108.13 153 GLN A N 1
ATOM 1228 C CA . GLN A 1 156 ? 128.625 98.656 63.406 1.00 106.40 153 GLN A CA 1
ATOM 1229 C C . GLN A 1 156 ? 128.789 97.333 62.659 1.00 105.01 153 GLN A C 1
ATOM 1230 O O . GLN A 1 156 ? 129.639 97.230 61.775 1.00 105.37 153 GLN A O 1
ATOM 1236 N N . GLU A 1 157 ? 127.981 96.335 63.004 1.00 102.77 154 GLU A N 1
ATOM 1237 C CA . GLU A 1 157 ? 128.080 95.031 62.368 1.00 100.99 154 GLU A CA 1
ATOM 1238 C C . GLU A 1 157 ? 127.545 94.922 60.958 1.00 99.30 154 GLU A C 1
ATOM 1239 O O . GLU A 1 157 ? 126.495 94.352 60.737 1.00 99.90 154 GLU A O 1
ATOM 1245 N N . GLY A 1 158 ? 128.292 95.444 59.995 1.00 97.94 155 GLY A N 1
ATOM 1246 C CA . GLY A 1 158 ? 127.871 95.396 58.610 1.00 95.54 155 GLY A CA 1
ATOM 1247 C C . GLY A 1 158 ? 127.244 96.723 58.251 1.00 94.76 155 GLY A C 1
ATOM 1248 O O . GLY A 1 158 ? 127.825 97.797 58.457 1.00 94.03 155 GLY A O 1
ATOM 1249 N N . SER A 1 159 ? 126.047 96.621 57.684 1.00 95.05 156 SER A N 1
ATOM 1250 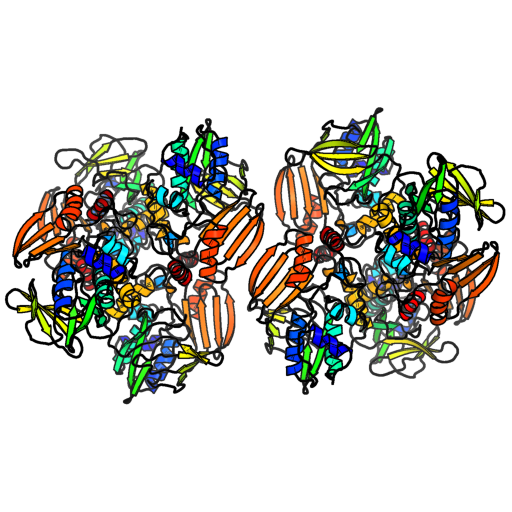C CA . SER A 1 159 ? 125.212 97.767 57.312 1.00 94.09 156 SER A CA 1
ATOM 1251 C C . SER A 1 159 ? 124.337 98.004 58.569 1.00 94.16 156 SER A C 1
ATOM 1252 O O . SER A 1 159 ? 124.115 99.148 58.984 1.00 94.03 156 SER A O 1
ATOM 1255 N N . THR A 1 160 ? 123.896 96.896 59.183 1.00 93.37 157 THR A N 1
ATOM 1256 C CA . THR A 1 160 ? 123.050 96.911 60.382 1.00 92.73 157 THR A CA 1
ATOM 1257 C C . THR A 1 160 ? 123.763 97.441 61.628 1.00 92.17 157 THR A C 1
ATOM 1258 O O . THR A 1 160 ? 124.959 97.270 61.776 1.00 93.03 157 THR A O 1
ATOM 1262 N N . TRP A 1 161 ? 123.030 98.087 62.525 1.00 90.95 158 TRP A N 1
ATOM 1263 C CA . TRP A 1 161 ? 123.636 98.604 63.738 1.00 90.64 158 TRP A CA 1
ATOM 1264 C C . TRP A 1 161 ? 123.025 97.944 64.948 1.00 89.59 158 TRP A C 1
ATOM 1265 O O . TRP A 1 161 ? 121.935 97.395 64.872 1.00 89.98 158 TRP A O 1
ATOM 1276 N N . ILE A 1 162 ? 123.724 97.997 66.072 1.00 88.56 159 ILE A N 1
ATOM 1277 C CA . ILE A 1 162 ? 123.197 97.446 67.314 1.00 87.33 159 ILE A CA 1
ATOM 1278 C C . ILE A 1 162 ? 123.301 98.578 68.345 1.00 89.16 159 ILE A C 1
ATOM 1279 O O . ILE A 1 162 ? 124.206 99.417 68.247 1.00 89.46 159 ILE A O 1
ATOM 1284 N N . LEU A 1 163 ? 122.363 98.618 69.300 1.00 90.13 160 LEU A N 1
ATOM 1285 C CA . LEU A 1 163 ? 122.338 99.646 70.337 1.00 89.53 160 LEU A CA 1
ATOM 1286 C C . LEU A 1 163 ? 122.686 98.988 71.636 1.00 90.07 160 LEU A C 1
ATOM 1287 O O . LEU A 1 163 ? 122.202 97.905 71.924 1.00 89.53 160 LEU A O 1
ATOM 1292 N N . GLN A 1 164 ? 123.519 99.643 72.430 1.00 91.94 161 GLN A N 1
ATOM 1293 C CA . GLN A 1 164 ? 123.896 99.088 73.718 1.00 93.78 161 GLN A CA 1
ATOM 1294 C C . GLN A 1 164 ? 123.934 100.132 74.836 1.00 95.40 161 GLN A C 1
ATOM 1295 O O . GLN A 1 164 ? 123.870 101.337 74.601 1.00 95.54 161 GLN A O 1
ATOM 1301 N N . PHE A 1 165 ? 124.051 99.672 76.068 1.00 97.30 162 PHE A N 1
ATOM 1302 C CA . PHE A 1 165 ? 124.108 100.596 77.175 1.00 99.03 162 PHE A CA 1
ATOM 1303 C C . PHE A 1 165 ? 124.849 99.861 78.294 1.00 101.18 162 PHE A C 1
ATOM 1304 O O . PHE A 1 165 ? 124.770 98.621 78.388 1.00 100.98 162 PHE A O 1
ATOM 1312 N N . ARG A 1 166 ? 125.561 100.623 79.131 1.00 103.70 163 ARG A N 1
ATOM 1313 C CA . ARG A 1 166 ? 126.351 100.077 80.246 1.00 104.95 163 ARG A CA 1
ATOM 1314 C C . ARG A 1 166 ? 125.609 99.390 81.369 1.00 104.76 163 ARG A C 1
ATOM 1315 O O . ARG A 1 166 ? 124.528 99.779 81.781 1.00 102.62 163 ARG A O 1
ATOM 1323 N N . HIS A 1 167 ? 126.243 98.370 81.903 1.00 106.50 164 HIS A N 1
ATOM 1324 C CA . HIS A 1 167 ? 125.594 97.612 82.937 1.00 109.50 164 HIS A CA 1
ATOM 1325 C C . HIS A 1 167 ? 126.626 96.664 83.562 1.00 110.80 164 HIS A C 1
ATOM 1326 O O . HIS A 1 167 ? 126.972 95.637 82.968 1.00 111.52 164 HIS A O 1
ATOM 1333 N N . HIS A 1 168 ? 127.125 97.002 84.749 1.00 111.47 165 HIS A N 1
ATOM 1334 C CA . HIS A 1 168 ? 128.144 96.171 85.393 1.00 111.99 165 HIS A CA 1
ATOM 1335 C C . HIS A 1 168 ? 129.475 96.206 84.617 1.00 112.41 165 HIS A C 1
ATOM 1336 O O . HIS A 1 168 ? 130.169 95.193 84.514 1.00 112.52 165 HIS A O 1
ATOM 1343 N N . GLU A 1 169 ? 129.805 97.368 84.058 1.00 112.59 166 GLU A N 1
ATOM 1344 C CA . GLU A 1 169 ? 131.057 97.566 83.339 1.00 113.28 166 GLU A CA 1
ATOM 1345 C C . GLU A 1 169 ? 131.231 96.804 82.016 1.00 113.05 166 GLU A C 1
ATOM 1346 O O . GLU A 1 169 ? 132.355 96.556 81.572 1.00 113.44 166 GLU A O 1
ATOM 1352 N N . HIS A 1 170 ? 130.118 96.429 81.386 1.00 112.57 167 HIS A N 1
ATOM 1353 C CA . HIS A 1 170 ? 130.159 95.741 80.084 1.00 111.26 167 HIS A CA 1
ATOM 1354 C C . HIS A 1 170 ? 128.988 96.201 79.188 1.00 109.96 167 HIS A C 1
ATOM 1355 O O . HIS A 1 170 ? 127.844 96.296 79.633 1.00 109.24 167 HIS A O 1
ATOM 1362 N N . TRP A 1 171 ? 129.285 96.519 77.934 1.00 108.36 168 TRP A N 1
ATOM 1363 C CA . TRP A 1 171 ? 128.252 96.970 77.017 1.00 106.88 168 TRP A CA 1
ATOM 1364 C C . TRP A 1 171 ? 127.160 95.921 76.871 1.00 105.44 168 TRP A C 1
ATOM 1365 O O . TRP A 1 171 ? 127.436 94.719 76.791 1.00 105.18 168 TRP A O 1
ATOM 1376 N N . GLN A 1 172 ? 125.913 96.379 76.834 1.00 103.28 169 GLN A N 1
ATOM 1377 C CA . GLN A 1 172 ? 124.796 95.468 76.669 1.00 100.32 169 GLN A CA 1
ATOM 1378 C C . GLN A 1 172 ? 123.920 95.910 75.478 1.00 97.80 169 GLN A C 1
ATOM 1379 O O . GLN A 1 172 ? 123.514 97.064 75.365 1.00 95.66 169 GLN A O 1
ATOM 1385 N N . SER A 1 173 ? 123.664 94.966 74.584 1.00 95.65 170 SER A N 1
ATOM 1386 C CA . SER A 1 173 ? 122.871 95.240 73.401 1.00 94.63 170 SER A CA 1
ATOM 1387 C C . SER A 1 173 ? 121.392 95.247 73.671 1.00 93.32 170 SER A C 1
ATOM 1388 O O . SER A 1 173 ? 120.870 94.304 74.266 1.00 93.80 170 SER A O 1
ATOM 1391 N N . MET A 1 174 ? 120.714 96.301 73.227 1.00 91.16 171 MET A N 1
ATOM 1392 C CA . MET A 1 174 ? 119.284 96.399 73.427 1.00 89.06 171 MET A CA 1
ATOM 1393 C C . MET A 1 174 ? 118.514 95.890 72.202 1.00 87.45 171 MET A C 1
ATOM 1394 O O . MET A 1 174 ? 117.620 95.034 72.327 1.00 88.11 171 MET A O 1
ATOM 1399 N N . TYR A 1 175 ? 118.865 96.378 71.017 1.00 83.71 172 TYR A N 1
ATOM 1400 C CA . TYR A 1 175 ? 118.169 95.925 69.828 1.00 79.46 172 TYR A CA 1
ATOM 1401 C C . TYR A 1 175 ? 118.909 96.328 68.578 1.00 79.40 172 TYR A C 1
ATOM 1402 O O . TYR A 1 175 ? 119.547 97.380 68.570 1.00 79.08 172 TYR A O 1
ATOM 1411 N N . CYS A 1 176 ? 118.819 95.517 67.518 1.00 79.06 173 CYS A N 1
ATOM 1412 C CA . CYS A 1 176 ? 119.504 95.861 66.266 1.00 78.27 173 CYS A CA 1
ATOM 1413 C C . CYS A 1 176 ? 118.564 96.472 65.255 1.00 77.89 173 CYS A C 1
ATOM 1414 O O . CYS A 1 176 ? 117.333 96.352 65.393 1.00 77.07 173 CYS A O 1
ATOM 1417 N N . PHE A 1 177 ? 119.160 97.099 64.236 1.00 76.75 174 PHE A N 1
ATOM 1418 C CA . PHE A 1 177 ? 118.413 97.800 63.209 1.00 75.86 174 PHE A CA 1
ATOM 1419 C C . PHE A 1 177 ? 119.279 98.382 62.084 1.00 76.94 174 PHE A C 1
ATOM 1420 O O . PHE A 1 177 ? 120.424 98.722 62.301 1.00 78.41 174 PHE A O 1
ATOM 1428 N N . ASP A 1 178 ? 118.706 98.546 60.894 1.00 78.49 175 ASP A N 1
ATOM 1429 C CA . ASP A 1 178 ? 119.412 99.114 59.735 1.00 78.28 175 ASP A CA 1
ATOM 1430 C C . ASP A 1 178 ? 118.679 100.385 59.221 1.00 77.11 175 ASP A C 1
ATOM 1431 O O . ASP A 1 178 ? 117.647 100.785 59.735 1.00 75.74 175 ASP A O 1
ATOM 1436 N N . LEU A 1 179 ? 119.174 100.991 58.169 1.00 76.65 176 LEU A N 1
ATOM 1437 C CA . LEU A 1 179 ? 118.514 102.185 57.718 1.00 78.06 176 LEU A CA 1
ATOM 1438 C C . LEU A 1 179 ? 117.467 102.015 56.643 1.00 78.58 176 LEU A C 1
ATOM 1439 O O . LEU A 1 179 ? 117.161 102.977 55.928 1.00 77.91 176 LEU A O 1
ATOM 1444 N N . GLY A 1 180 ? 116.914 100.814 56.518 1.00 78.52 177 GLY A N 1
ATOM 1445 C CA . GLY A 1 180 ? 115.894 100.603 55.497 1.00 79.35 177 GLY A CA 1
ATOM 1446 C C . GLY A 1 180 ? 114.589 101.368 55.734 1.00 79.37 177 GLY A C 1
ATOM 1447 O O . GLY A 1 180 ? 114.135 101.518 56.896 1.00 80.69 177 GLY A O 1
ATOM 1448 N N . VAL A 1 181 ? 113.987 101.854 54.645 1.00 76.68 178 VAL A N 1
ATOM 1449 C CA . VAL A 1 181 ? 112.728 102.590 54.719 1.00 74.02 178 VAL A CA 1
ATOM 1450 C C . VAL A 1 181 ? 111.613 101.729 55.271 1.00 72.54 178 VAL A C 1
ATOM 1451 O O . VAL A 1 181 ? 111.648 100.517 55.107 1.00 72.14 178 VAL A O 1
ATOM 1455 N N . GLN A 1 182 ? 110.631 102.344 55.926 1.00 71.04 179 GLN A N 1
ATOM 1456 C CA . GLN A 1 182 ? 109.515 101.579 56.475 1.00 69.78 179 GLN A CA 1
ATOM 1457 C C . GLN A 1 182 ? 108.273 102.275 56.027 1.00 68.38 179 GLN A C 1
ATOM 1458 O O . GLN A 1 182 ? 108.340 103.442 55.694 1.00 68.89 179 GLN A O 1
ATOM 1464 N N . GLN A 1 183 ? 107.145 101.579 56.045 1.00 67.06 180 GLN A N 1
ATOM 1465 C CA . GLN A 1 183 ? 105.886 102.157 55.611 1.00 66.05 180 GLN A CA 1
ATOM 1466 C C . GLN A 1 183 ? 104.874 102.049 56.728 1.00 65.70 180 GLN A C 1
ATOM 1467 O O . GLN A 1 183 ? 104.958 101.140 57.542 1.00 64.30 180 GLN A O 1
ATOM 1473 N N . GLN A 1 184 ? 103.885 102.932 56.758 1.00 66.51 181 GLN A N 1
ATOM 1474 C CA . GLN A 1 184 ? 102.897 102.855 57.825 1.00 67.94 181 GLN A CA 1
ATOM 1475 C C . GLN A 1 184 ? 102.471 101.443 58.121 1.00 67.96 181 GLN A C 1
ATOM 1476 O O . GLN A 1 184 ? 102.428 101.004 59.282 1.00 68.27 181 GLN A O 1
ATOM 1482 N N . SER A 1 185 ? 102.166 100.724 57.062 1.00 67.95 182 SER A N 1
ATOM 1483 C CA . SER A 1 185 ? 101.705 99.364 57.203 1.00 67.78 182 SER A CA 1
ATOM 1484 C C . SER A 1 185 ? 102.734 98.524 57.940 1.00 66.88 182 SER A C 1
ATOM 1485 O O . SER A 1 185 ? 102.398 97.633 58.737 1.00 65.96 182 SER A O 1
ATOM 1488 N N . ASP A 1 186 ? 104.000 98.800 57.684 1.00 65.79 183 ASP A N 1
ATOM 1489 C CA . ASP A 1 186 ? 105.004 98.009 58.367 1.00 65.10 183 ASP A CA 1
ATOM 1490 C C . ASP A 1 186 ? 104.900 98.177 59.871 1.00 63.61 183 ASP A C 1
ATOM 1491 O O . ASP A 1 186 ? 105.230 97.249 60.631 1.00 64.76 183 ASP A O 1
ATOM 1496 N N . HIS A 1 187 ? 104.444 99.348 60.306 1.00 59.36 184 HIS A N 1
ATOM 1497 C CA . HIS A 1 187 ? 104.240 99.570 61.719 1.00 55.18 184 HIS A CA 1
ATOM 1498 C C . HIS A 1 187 ? 102.925 98.924 62.171 1.00 55.26 184 HIS A C 1
ATOM 1499 O O . HIS A 1 187 ? 102.812 98.353 63.265 1.00 52.09 184 HIS A O 1
ATOM 1506 N N . VAL A 1 188 ? 101.916 99.015 61.326 1.00 54.92 185 VAL A N 1
ATOM 1507 C CA . VAL A 1 188 ? 100.685 98.404 61.693 1.00 55.58 185 VAL A CA 1
ATOM 1508 C C . VAL A 1 188 ? 100.964 96.939 61.919 1.00 58.67 185 VAL A C 1
ATOM 1509 O O . VAL A 1 188 ? 100.456 96.353 62.866 1.00 58.82 185 VAL A O 1
ATOM 1513 N N . MET A 1 189 ? 101.750 96.325 61.043 1.00 62.80 186 MET A N 1
ATOM 1514 C CA . MET A 1 189 ? 102.030 94.908 61.217 1.00 68.02 186 MET A CA 1
ATOM 1515 C C . MET A 1 189 ? 102.802 94.711 62.528 1.00 69.76 186 MET A C 1
ATOM 1516 O O . MET A 1 189 ? 102.521 93.776 63.318 1.00 69.78 186 MET A O 1
ATOM 1521 N N . GLY A 1 190 ? 103.770 95.602 62.767 1.00 69.64 187 GLY A N 1
ATOM 1522 C CA . GLY A 1 190 ? 104.530 95.513 64.008 1.00 67.96 187 GLY A CA 1
ATOM 1523 C C . GLY A 1 190 ? 103.630 95.612 65.242 1.00 66.05 187 GLY A C 1
ATOM 1524 O O . GLY A 1 190 ? 103.762 94.895 66.252 1.00 63.59 187 GLY A O 1
ATOM 1525 N N . ASN A 1 191 ? 102.690 96.534 65.159 1.00 64.36 188 ASN A N 1
ATOM 1526 C CA . ASN A 1 191 ? 101.790 96.679 66.258 1.00 63.30 188 ASN A CA 1
ATOM 1527 C C . ASN A 1 191 ? 100.966 95.399 66.355 1.00 62.35 188 ASN A C 1
ATOM 1528 O O . ASN A 1 191 ? 100.796 94.874 67.468 1.00 62.73 188 ASN A O 1
ATOM 1533 N N . PHE A 1 192 ? 100.496 94.881 65.205 1.00 60.69 189 PHE A N 1
ATOM 1534 C CA . PHE A 1 192 ? 99.636 93.689 65.213 1.00 58.17 189 PHE A CA 1
ATOM 1535 C C . PHE A 1 192 ? 100.300 92.521 65.915 1.00 56.45 189 PHE A C 1
ATOM 1536 O O . PHE A 1 192 ? 99.665 91.817 66.729 1.00 54.32 189 PHE A O 1
ATOM 1544 N N . TRP A 1 193 ? 101.584 92.349 65.601 1.00 53.65 190 TRP A N 1
ATOM 1545 C CA . TRP A 1 193 ? 102.365 91.278 66.193 1.00 54.11 190 TRP A CA 1
ATOM 1546 C C . TRP A 1 193 ? 102.390 91.452 67.701 1.00 54.25 190 TRP A C 1
ATOM 1547 O O . TRP A 1 193 ? 101.892 90.599 68.469 1.00 53.58 190 TRP A O 1
ATOM 1558 N N . SER A 1 194 ? 102.923 92.599 68.112 1.00 53.82 191 SER A N 1
ATOM 1559 C CA . SER A 1 194 ? 103.108 92.916 69.514 1.00 52.21 191 SER A CA 1
ATOM 1560 C C . SER A 1 194 ? 101.864 92.802 70.361 1.00 50.36 191 SER A C 1
ATOM 1561 O O . SER A 1 194 ? 101.914 92.331 71.471 1.00 51.20 191 SER A O 1
ATOM 1564 N N . ALA A 1 195 ? 100.731 93.187 69.817 1.00 47.71 192 ALA A N 1
ATOM 1565 C CA . ALA A 1 195 ? 99.492 93.160 70.558 1.00 46.47 192 ALA A CA 1
ATOM 1566 C C . ALA A 1 195 ? 98.735 91.882 70.528 1.00 47.31 192 ALA A C 1
ATOM 1567 O O . ALA A 1 195 ? 97.911 91.612 71.398 1.00 45.68 192 ALA A O 1
ATOM 1569 N N . HIS A 1 196 ? 98.966 91.102 69.482 1.00 49.87 193 HIS A N 1
ATOM 1570 C CA . HIS A 1 196 ? 98.213 89.870 69.308 1.00 50.57 193 HIS A CA 1
ATOM 1571 C C . HIS A 1 196 ? 98.972 88.544 69.249 1.00 51.63 193 HIS A C 1
ATOM 1572 O O . HIS A 1 196 ? 98.389 87.487 69.483 1.00 51.41 193 HIS A O 1
ATOM 1579 N N . TRP A 1 197 ? 100.261 88.548 68.976 1.00 52.66 194 TRP A N 1
ATOM 1580 C CA . TRP A 1 197 ? 100.923 87.252 68.979 1.00 56.27 194 TRP A CA 1
ATOM 1581 C C . TRP A 1 197 ? 100.921 86.690 70.392 1.00 54.01 194 TRP A C 1
ATOM 1582 O O . TRP A 1 197 ? 101.586 87.194 71.260 1.00 54.88 194 TRP A O 1
ATOM 1593 N N . PRO A 1 198 ? 100.209 85.608 70.623 1.00 52.87 195 PRO A N 1
ATOM 1594 C CA . PRO A 1 198 ? 100.109 84.974 71.929 1.00 54.22 195 PRO A CA 1
ATOM 1595 C C . PRO A 1 198 ? 101.299 85.005 72.858 1.00 56.90 195 PRO A C 1
ATOM 1596 O O . PRO A 1 198 ? 101.137 85.219 74.033 1.00 59.26 195 PRO A O 1
ATOM 1600 N N . GLN A 1 199 ? 102.499 84.783 72.358 1.00 59.95 196 GLN A N 1
ATOM 1601 C CA . GLN A 1 199 ? 103.666 84.781 73.216 1.00 60.04 196 GLN A CA 1
ATOM 1602 C C . GLN A 1 199 ? 104.229 86.192 73.390 1.00 61.03 196 GLN A C 1
ATOM 1603 O O . GLN A 1 199 ? 105.284 86.344 73.979 1.00 62.66 196 GLN A O 1
ATOM 1609 N N . SER A 1 200 ? 103.592 87.229 72.860 1.00 60.14 197 SER A N 1
ATOM 1610 C CA . SER A 1 200 ? 104.171 88.563 73.032 1.00 61.40 197 SER A CA 1
ATOM 1611 C C . SER A 1 200 ? 104.140 88.891 74.543 1.00 62.38 197 SER A C 1
ATOM 1612 O O . SER A 1 200 ? 103.082 88.714 75.151 1.00 63.85 197 SER A O 1
ATOM 1615 N N . HIS A 1 201 ? 105.242 89.340 75.172 1.00 62.22 198 HIS A N 1
ATOM 1616 C CA . HIS A 1 201 ? 105.164 89.647 76.617 1.00 60.57 198 HIS A CA 1
ATOM 1617 C C . HIS A 1 201 ? 104.133 90.757 76.959 1.00 59.36 198 HIS A C 1
ATOM 1618 O O . HIS A 1 201 ? 103.473 90.698 78.012 1.00 56.70 198 HIS A O 1
ATOM 1625 N N . PHE A 1 202 ? 103.971 91.739 76.067 1.00 58.21 199 PHE A N 1
ATOM 1626 C CA . PHE A 1 202 ? 102.969 92.779 76.275 1.00 56.18 199 PHE A CA 1
ATOM 1627 C C . PHE A 1 202 ? 101.577 92.254 76.553 1.00 54.70 199 PHE A C 1
ATOM 1628 O O . PHE A 1 202 ? 100.713 92.989 76.893 1.00 56.15 199 PHE A O 1
ATOM 1636 N N . ARG A 1 203 ? 101.313 90.983 76.425 1.00 53.50 200 ARG A N 1
ATOM 1637 C CA . ARG A 1 203 ? 99.969 90.580 76.679 1.00 52.87 200 ARG A CA 1
ATOM 1638 C C . ARG A 1 203 ? 99.964 89.917 77.983 1.00 53.93 200 ARG A C 1
ATOM 1639 O O . ARG A 1 203 ? 98.944 89.400 78.403 1.00 53.63 200 ARG A O 1
ATOM 1647 N N . HIS A 1 204 ? 101.091 89.894 78.668 1.00 57.46 201 HIS A N 1
ATOM 1648 C CA . HIS A 1 204 ? 101.073 89.161 79.953 1.00 61.24 201 HIS A CA 1
ATOM 1649 C C . HIS A 1 204 ? 101.331 89.959 81.233 1.00 62.30 201 HIS A C 1
ATOM 1650 O O . HIS A 1 204 ? 101.429 89.405 82.330 1.00 62.27 201 HIS A O 1
ATOM 1657 N N . HIS A 1 205 ? 101.408 91.273 81.087 1.00 63.23 202 HIS A N 1
ATOM 1658 C CA . HIS A 1 205 ? 101.600 92.103 82.239 1.00 63.11 202 HIS A CA 1
ATOM 1659 C C . HIS A 1 205 ? 101.517 93.569 81.896 1.00 64.00 202 HIS A C 1
ATOM 1660 O O . HIS A 1 205 ? 101.877 93.993 80.781 1.00 63.56 202 HIS A O 1
ATOM 1667 N N . LEU A 1 206 ? 101.001 94.334 82.855 1.00 64.00 203 LEU A N 1
ATOM 1668 C CA . LEU A 1 206 ? 100.852 95.763 82.686 1.00 64.29 203 LEU A CA 1
ATOM 1669 C C . LEU A 1 206 ? 102.220 96.426 82.736 1.00 63.88 203 LEU A C 1
ATOM 1670 O O . LEU A 1 206 ? 103.026 96.099 83.590 1.00 64.37 203 LEU A O 1
ATOM 1675 N N . LEU A 1 207 ? 102.490 97.353 81.833 1.00 63.24 204 LEU A N 1
ATOM 1676 C CA . LEU A 1 207 ? 103.771 98.000 81.837 1.00 64.55 204 LEU A CA 1
ATOM 1677 C C . LEU A 1 207 ? 103.686 99.502 81.723 1.00 66.06 204 LEU A C 1
ATOM 1678 O O . LEU A 1 207 ? 103.130 100.061 80.756 1.00 67.18 204 LEU A O 1
ATOM 1683 N N . MET A 1 208 ? 104.237 100.185 82.710 1.00 66.60 205 MET A N 1
ATOM 1684 C CA . MET A 1 208 ? 104.236 101.631 82.625 1.00 68.32 205 MET A CA 1
ATOM 1685 C C . MET A 1 208 ? 105.577 102.213 82.993 1.00 66.69 205 MET A C 1
ATOM 1686 O O . MET A 1 208 ? 106.294 101.687 83.825 1.00 63.19 205 MET A O 1
ATOM 1691 N N . CYS A 1 209 ? 105.927 103.303 82.349 1.00 67.26 206 CYS A N 1
ATOM 1692 C CA . CYS A 1 209 ? 107.201 103.854 82.637 1.00 71.50 206 CYS A CA 1
ATOM 1693 C C . CYS A 1 209 ? 107.253 105.283 82.187 1.00 73.06 206 CYS A C 1
ATOM 1694 O O . CYS A 1 209 ? 106.934 105.601 81.052 1.00 72.04 206 CYS A O 1
ATOM 1697 N N . ARG A 1 210 ? 107.649 106.153 83.103 1.00 76.54 207 ARG A N 1
ATOM 1698 C CA . ARG A 1 210 ? 107.682 107.573 82.817 1.00 79.42 207 ARG A CA 1
ATOM 1699 C C . ARG A 1 210 ? 108.989 108.128 83.264 1.00 81.13 207 ARG A C 1
ATOM 1700 O O . ARG A 1 210 ? 109.562 107.644 84.226 1.00 81.41 207 ARG A O 1
ATOM 1708 N N . HIS A 1 211 ? 109.466 109.162 82.589 1.00 83.88 208 HIS A N 1
ATOM 1709 C CA . HIS A 1 211 ? 110.737 109.754 82.983 1.00 86.52 208 HIS A CA 1
ATOM 1710 C C . HIS A 1 211 ? 110.640 111.067 83.739 1.00 88.05 208 HIS A C 1
ATOM 1711 O O . HIS A 1 211 ? 109.713 111.847 83.540 1.00 86.96 208 HIS A O 1
ATOM 1718 N N . LEU A 1 212 ? 111.619 111.283 84.618 1.00 91.67 209 LEU A N 1
ATOM 1719 C CA . LEU A 1 212 ? 111.729 112.478 85.458 1.00 94.48 209 LEU A CA 1
ATOM 1720 C C . LEU A 1 212 ? 112.992 113.284 85.106 1.00 96.75 209 LEU A C 1
ATOM 1721 O O . LEU A 1 212 ? 113.995 112.731 84.638 1.00 96.50 209 LEU A O 1
ATOM 1726 N N . PRO A 1 213 ? 112.951 114.602 85.343 1.00 98.68 210 PRO A N 1
ATOM 1727 C CA . PRO A 1 213 ? 114.035 115.538 85.073 1.00 100.20 210 PRO A CA 1
ATOM 1728 C C . PRO A 1 213 ? 115.463 115.113 85.444 1.00 102.00 210 PRO A C 1
ATOM 1729 O O . PRO A 1 213 ? 116.337 115.001 84.568 1.00 102.01 210 PRO A O 1
ATOM 1733 N N . ASP A 1 214 ? 115.712 114.877 86.730 1.00 103.39 211 ASP A N 1
ATOM 1734 C CA . ASP A 1 214 ? 117.065 114.529 87.162 1.00 104.50 211 ASP A CA 1
ATOM 1735 C C . ASP A 1 214 ? 117.367 113.052 87.202 1.00 103.34 211 ASP A C 1
ATOM 1736 O O . ASP A 1 214 ? 117.325 112.426 88.265 1.00 104.89 211 ASP A O 1
ATOM 1741 N N . GLY A 1 215 ? 117.676 112.506 86.034 1.00 101.05 212 GLY A N 1
ATOM 1742 C CA . GLY A 1 215 ? 118.025 111.102 85.935 1.00 98.93 212 GLY A CA 1
ATOM 1743 C C . GLY A 1 215 ? 117.101 110.131 86.649 1.00 97.46 212 GLY A C 1
ATOM 1744 O O . GLY A 1 215 ? 117.475 108.961 86.863 1.00 98.63 212 GLY A O 1
ATOM 1745 N N . GLY A 1 216 ? 115.904 110.596 87.017 1.00 94.36 213 GLY A N 1
ATOM 1746 C CA . GLY A 1 216 ? 114.961 109.727 87.700 1.00 89.44 213 GLY A CA 1
ATOM 1747 C C . GLY A 1 216 ? 113.912 109.167 86.755 1.00 85.57 213 GLY A C 1
ATOM 1748 O O . GLY A 1 216 ? 113.716 109.676 85.657 1.00 84.41 213 GLY A O 1
ATOM 1749 N N . LYS A 1 217 ? 113.257 108.093 87.167 1.00 82.21 214 LYS A N 1
ATOM 1750 C CA . LYS A 1 217 ? 112.202 107.511 86.357 1.00 79.42 214 LYS A CA 1
ATOM 1751 C C . LYS A 1 217 ? 111.294 106.631 87.199 1.00 77.41 214 LYS A C 1
ATOM 1752 O O . LYS A 1 217 ? 111.676 106.162 88.268 1.00 77.09 214 LYS A O 1
ATOM 1758 N N . LEU A 1 218 ? 110.074 106.421 86.729 1.00 74.75 215 LEU A N 1
ATOM 1759 C CA . LEU A 1 218 ? 109.126 105.606 87.459 1.00 72.51 215 LEU A CA 1
ATOM 1760 C C . LEU A 1 218 ? 108.937 104.344 86.673 1.00 71.28 215 LEU A C 1
ATOM 1761 O O . LEU A 1 218 ? 109.172 104.311 85.475 1.00 69.16 215 LEU A O 1
ATOM 1766 N N . THR A 1 219 ? 108.449 103.320 87.354 1.00 70.00 216 THR A N 1
ATOM 1767 C CA . THR A 1 219 ? 108.329 102.029 86.742 1.00 68.29 216 THR A CA 1
ATOM 1768 C C . THR A 1 219 ? 107.290 101.126 87.318 1.00 67.78 216 THR A C 1
ATOM 1769 O O . THR A 1 219 ? 107.390 100.666 88.431 1.00 70.55 216 THR A O 1
ATOM 1773 N N . LEU A 1 220 ? 106.278 100.823 86.545 1.00 67.25 217 LEU A N 1
ATOM 1774 C CA . LEU A 1 220 ? 105.259 99.932 87.056 1.00 65.76 217 LEU A CA 1
ATOM 1775 C C . LEU A 1 220 ? 105.322 98.644 86.220 1.00 65.61 217 LEU A C 1
ATOM 1776 O O . LEU A 1 220 ? 105.640 98.658 85.031 1.00 63.37 217 LEU A O 1
ATOM 1781 N N . THR A 1 221 ? 105.038 97.533 86.874 1.00 66.06 218 THR A N 1
ATOM 1782 C CA . THR A 1 221 ? 105.038 96.231 86.259 1.00 67.49 218 THR A CA 1
ATOM 1783 C C . THR A 1 221 ? 103.996 95.536 87.093 1.00 70.05 218 THR A C 1
ATOM 1784 O O . THR A 1 221 ? 104.301 94.929 88.096 1.00 69.87 218 THR A O 1
ATOM 1788 N N . ASN A 1 222 ? 102.749 95.640 86.665 1.00 74.29 219 ASN A N 1
ATOM 1789 C CA . ASN A 1 222 ? 101.659 95.066 87.428 1.00 77.59 219 ASN A CA 1
ATOM 1790 C C . ASN A 1 222 ? 101.556 95.861 88.711 1.00 79.17 219 ASN A C 1
ATOM 1791 O O . ASN A 1 222 ? 101.359 97.075 88.666 1.00 81.58 219 ASN A O 1
ATOM 1796 N N . PHE A 1 223 ? 101.691 95.231 89.861 1.00 79.12 220 PHE A N 1
ATOM 1797 C CA . PHE A 1 223 ? 101.602 96.022 91.060 1.00 77.69 220 PHE A CA 1
ATOM 1798 C C . PHE A 1 223 ? 102.957 96.477 91.571 1.00 77.12 220 PHE A C 1
ATOM 1799 O O . PHE A 1 223 ? 103.033 97.190 92.544 1.00 77.65 220 PHE A O 1
ATOM 1807 N N . HIS A 1 224 ? 104.038 96.095 90.916 1.00 76.44 221 HIS A N 1
ATOM 1808 C CA . HIS A 1 224 ? 105.341 96.510 91.402 1.00 76.89 221 HIS A CA 1
ATOM 1809 C C . HIS A 1 224 ? 105.741 97.902 90.848 1.00 75.69 221 HIS A C 1
ATOM 1810 O O . HIS A 1 224 ? 106.093 98.091 89.674 1.00 73.28 221 HIS A O 1
ATOM 1817 N N . PHE A 1 225 ? 105.641 98.893 91.727 1.00 74.37 222 PHE A N 1
ATOM 1818 C CA . PHE A 1 225 ? 105.994 100.275 91.416 1.00 71.81 222 PHE A CA 1
ATOM 1819 C C . PHE A 1 225 ? 107.424 100.522 91.896 1.00 70.18 222 PHE A C 1
ATOM 1820 O O . PHE A 1 225 ? 107.852 99.949 92.876 1.00 70.18 222 PHE A O 1
ATOM 1828 N N . THR A 1 226 ? 108.165 101.374 91.209 1.00 68.80 223 THR A N 1
ATOM 1829 C CA . THR A 1 226 ? 109.542 101.623 91.586 1.00 69.67 223 THR A CA 1
ATOM 1830 C C . THR A 1 226 ? 109.949 103.024 91.142 1.00 71.77 223 THR A C 1
ATOM 1831 O O . THR A 1 226 ? 109.600 103.469 90.041 1.00 70.88 223 THR A O 1
ATOM 1835 N N . ARG A 1 227 ? 110.672 103.724 92.018 1.00 73.56 224 ARG A N 1
ATOM 1836 C CA . ARG A 1 227 ? 111.148 105.067 91.705 1.00 75.51 224 ARG A CA 1
ATOM 1837 C C . ARG A 1 227 ? 112.665 105.003 91.578 1.00 78.08 224 ARG A C 1
ATOM 1838 O O . ARG A 1 227 ? 113.317 104.261 92.289 1.00 78.21 224 ARG A O 1
ATOM 1846 N N . TYR A 1 228 ? 113.230 105.779 90.666 1.00 82.68 225 TYR A N 1
ATOM 1847 C CA . TYR A 1 228 ? 114.682 105.767 90.473 1.00 87.21 225 TYR A CA 1
ATOM 1848 C C . TYR A 1 228 ? 115.247 107.176 90.463 1.00 89.14 225 TYR A C 1
ATOM 1849 O O . TYR A 1 228 ? 114.615 108.128 89.973 1.00 87.88 225 TYR A O 1
ATOM 1858 N N . HIS A 1 229 ? 116.448 107.300 91.009 1.00 92.41 226 HIS A N 1
ATOM 1859 C CA . HIS A 1 229 ? 117.120 108.580 90.978 1.00 95.18 226 HIS A CA 1
ATOM 1860 C C . HIS A 1 229 ? 118.532 108.348 90.502 1.00 96.07 226 HIS A C 1
ATOM 1861 O O . HIS A 1 229 ? 119.204 107.422 90.963 1.00 95.29 226 HIS A O 1
ATOM 1868 N N . GLN A 1 230 ? 118.974 109.205 89.585 1.00 98.16 227 GLN A N 1
ATOM 1869 C CA . GLN A 1 230 ? 120.297 109.083 88.980 1.00 99.85 227 GLN A CA 1
ATOM 1870 C C . GLN A 1 230 ? 120.612 107.617 88.686 1.00 99.62 227 GLN A C 1
ATOM 1871 O O . GLN A 1 230 ? 121.726 107.146 88.893 1.00 98.53 227 GLN A O 1
ATOM 1877 N N . GLY A 1 231 ? 119.600 106.904 88.196 1.00 100.18 228 GLY A N 1
ATOM 1878 C CA . GLY A 1 231 ? 119.751 105.505 87.854 1.00 99.78 228 GLY A CA 1
ATOM 1879 C C . GLY A 1 231 ? 119.818 104.563 89.040 1.00 100.22 228 GLY A C 1
ATOM 1880 O O . GLY A 1 231 ? 120.452 103.517 88.936 1.00 99.57 228 GLY A O 1
ATOM 1881 N N . HIS A 1 232 ? 119.168 104.899 90.156 1.00 100.59 229 HIS A N 1
ATOM 1882 C CA . HIS A 1 232 ? 119.217 104.022 91.326 1.00 100.38 229 HIS A CA 1
ATOM 1883 C C . HIS A 1 232 ? 117.847 103.760 91.904 1.00 98.63 229 HIS A C 1
ATOM 1884 O O . HIS A 1 232 ? 116.998 104.645 91.956 1.00 98.49 229 HIS A O 1
ATOM 1891 N N . ALA A 1 233 ? 117.639 102.531 92.343 1.00 96.75 230 ALA A N 1
ATOM 1892 C CA . ALA A 1 233 ? 116.354 102.155 92.891 1.00 95.60 230 ALA A CA 1
ATOM 1893 C C . ALA A 1 233 ? 116.055 102.754 94.250 1.00 94.64 230 ALA A C 1
ATOM 1894 O O . ALA A 1 233 ? 116.336 102.156 95.273 1.00 95.77 230 ALA A O 1
ATOM 1896 N N . VAL A 1 234 ? 115.472 103.939 94.258 1.00 93.55 231 VAL A N 1
ATOM 1897 C CA . VAL A 1 234 ? 115.102 104.608 95.499 1.00 93.59 231 VAL A CA 1
ATOM 1898 C C . VAL A 1 234 ? 113.615 104.381 95.795 1.00 93.46 231 VAL A C 1
ATOM 1899 O O . VAL A 1 234 ? 112.785 104.989 95.136 1.00 94.23 231 VAL A O 1
ATOM 1903 N N . GLU A 1 235 ? 113.255 103.551 96.773 1.00 92.95 232 GLU A N 1
ATOM 1904 C CA . GLU A 1 235 ? 111.826 103.278 97.019 1.00 92.86 232 GLU A CA 1
ATOM 1905 C C . GLU A 1 235 ? 111.196 102.291 95.992 1.00 91.74 232 GLU A C 1
ATOM 1906 O O . GLU A 1 235 ? 111.290 102.469 94.769 1.00 88.80 232 GLU A O 1
ATOM 1912 N N . GLN A 1 236 ? 110.535 101.270 96.526 1.00 91.34 233 GLN A N 1
ATOM 1913 C CA . GLN A 1 236 ? 109.893 100.255 95.733 1.00 91.03 233 GLN A CA 1
ATOM 1914 C C . GLN A 1 236 ? 108.641 99.842 96.452 1.00 90.38 233 GLN A C 1
ATOM 1915 O O . GLN A 1 236 ? 108.674 99.056 97.392 1.00 89.88 233 GLN A O 1
ATOM 1921 N N . VAL A 1 237 ? 107.521 100.365 95.995 1.00 90.09 234 VAL A N 1
ATOM 1922 C CA . VAL A 1 237 ? 106.254 100.025 96.598 1.00 89.32 234 VAL A CA 1
ATOM 1923 C C . VAL A 1 237 ? 105.512 98.966 95.844 1.00 87.33 234 VAL A C 1
ATOM 1924 O O . VAL A 1 237 ? 105.514 98.933 94.620 1.00 87.49 234 VAL A O 1
ATOM 1928 N N . ASN A 1 238 ? 104.838 98.115 96.590 1.00 84.64 235 ASN A N 1
ATOM 1929 C CA . ASN A 1 238 ? 104.094 97.071 95.958 1.00 81.67 235 ASN A CA 1
ATOM 1930 C C . ASN A 1 238 ? 102.622 97.388 96.145 1.00 78.06 235 ASN A C 1
ATOM 1931 O O . ASN A 1 238 ? 102.016 96.944 97.105 1.00 78.52 235 ASN A O 1
ATOM 1936 N N . VAL A 1 239 ? 102.052 98.185 95.248 1.00 73.53 236 VAL A N 1
ATOM 1937 C CA . VAL A 1 239 ? 100.642 98.536 95.343 1.00 70.67 236 VAL A CA 1
ATOM 1938 C C . VAL A 1 239 ? 99.793 97.332 95.772 1.00 71.43 236 VAL A C 1
ATOM 1939 O O . VAL A 1 239 ? 99.889 96.247 95.194 1.00 71.03 236 VAL A O 1
ATOM 1943 N N . PRO A 1 240 ? 98.921 97.526 96.784 1.00 71.77 237 PRO A N 1
ATOM 1944 C CA . PRO A 1 240 ? 98.054 96.491 97.353 1.00 71.16 237 PRO A CA 1
ATOM 1945 C C . PRO A 1 240 ? 96.708 96.213 96.761 1.00 71.45 237 PRO A C 1
ATOM 1946 O O . PRO A 1 240 ? 96.040 95.243 97.146 1.00 71.63 237 PRO A O 1
ATOM 1950 N N . ASP A 1 241 ? 96.277 97.038 95.830 1.00 72.11 238 ASP A N 1
ATOM 1951 C CA . ASP A 1 241 ? 94.948 96.803 95.292 1.00 73.60 238 ASP A CA 1
ATOM 1952 C C . ASP A 1 241 ? 94.671 97.571 94.009 1.00 73.08 238 ASP A C 1
ATOM 1953 O O . ASP A 1 241 ? 95.320 98.559 93.687 1.00 71.27 238 ASP A O 1
ATOM 1958 N N . VAL A 1 242 ? 93.663 97.119 93.288 1.00 73.92 239 VAL A N 1
ATOM 1959 C CA . VAL A 1 242 ? 93.312 97.764 92.052 1.00 75.16 239 VAL A CA 1
ATOM 1960 C C . VAL A 1 242 ? 93.042 99.248 92.231 1.00 75.69 239 VAL A C 1
ATOM 1961 O O . VAL A 1 242 ? 93.657 100.065 91.577 1.00 75.89 239 VAL A O 1
ATOM 1965 N N . PRO A 1 243 ? 92.114 99.617 93.126 1.00 77.05 240 PRO A N 1
ATOM 1966 C CA . PRO A 1 243 ? 91.764 101.019 93.383 1.00 76.79 240 PRO A CA 1
ATOM 1967 C C . PRO A 1 243 ? 93.010 101.861 93.612 1.00 76.91 240 PRO A C 1
ATOM 1968 O O . PRO A 1 243 ? 93.242 102.907 92.979 1.00 76.59 240 PRO A O 1
ATOM 1972 N N . SER A 1 244 ? 93.820 101.386 94.538 1.00 75.68 241 SER A N 1
ATOM 1973 C CA . SER A 1 244 ? 95.035 102.067 94.860 1.00 74.88 241 SER A CA 1
ATOM 1974 C C . SER A 1 244 ? 95.900 102.278 93.611 1.00 75.71 241 SER A C 1
ATOM 1975 O O . SER A 1 244 ? 96.517 103.324 93.445 1.00 75.15 241 SER A O 1
ATOM 1978 N N . LEU A 1 245 ? 95.948 101.271 92.740 1.00 77.22 242 LEU A N 1
ATOM 1979 C CA . LEU A 1 245 ? 96.738 101.331 91.505 1.00 76.70 242 LEU A CA 1
ATOM 1980 C C . LEU A 1 245 ? 96.110 102.324 90.537 1.00 76.62 242 LEU A C 1
ATOM 1981 O O . LEU A 1 245 ? 96.805 103.107 89.894 1.00 76.52 242 LEU A O 1
ATOM 1986 N N . TYR A 1 246 ? 94.786 102.291 90.445 1.00 76.59 243 TYR A N 1
ATOM 1987 C CA . TYR A 1 246 ? 94.055 103.191 89.567 1.00 76.30 243 TYR A CA 1
ATOM 1988 C C . TYR A 1 246 ? 94.523 104.588 89.915 1.00 75.98 243 TYR A C 1
ATOM 1989 O O . TYR A 1 246 ? 94.771 105.423 89.050 1.00 74.75 243 TYR A O 1
ATOM 1998 N N . GLN A 1 247 ? 94.649 104.830 91.210 1.00 75.56 244 GLN A N 1
ATOM 1999 C CA . GLN A 1 247 ? 95.093 106.134 91.673 1.00 75.53 244 GLN A CA 1
ATOM 2000 C C . GLN A 1 247 ? 96.543 106.370 91.236 1.00 72.86 244 GLN A C 1
ATOM 2001 O O . GLN A 1 247 ? 96.883 107.403 90.643 1.00 71.59 244 GLN A O 1
ATOM 2007 N N . LEU A 1 248 ? 97.398 105.403 91.540 1.00 70.58 245 LEU A N 1
ATOM 2008 C CA . LEU A 1 248 ? 98.799 105.526 91.196 1.00 68.30 245 LEU A CA 1
ATOM 2009 C C . LEU A 1 248 ? 99.017 105.869 89.743 1.00 67.97 245 LEU A C 1
ATOM 2010 O O . LEU A 1 248 ? 99.989 106.566 89.439 1.00 69.09 245 LEU A O 1
ATOM 2015 N N . LEU A 1 249 ? 98.132 105.394 88.852 1.00 67.17 246 LEU A N 1
ATOM 2016 C CA . LEU A 1 249 ? 98.280 105.653 87.412 1.00 66.31 246 LEU A CA 1
ATOM 2017 C C . LEU A 1 249 ? 98.071 107.119 87.091 1.00 66.24 246 LEU A C 1
ATOM 2018 O O . LEU A 1 249 ? 98.747 107.701 86.238 1.00 64.97 246 LEU A O 1
ATOM 2023 N N . GLN A 1 250 ? 97.140 107.728 87.802 1.00 67.41 247 GLN A N 1
ATOM 2024 C CA . GLN A 1 250 ? 96.853 109.118 87.564 1.00 68.59 247 GLN A CA 1
ATOM 2025 C C . GLN A 1 250 ? 97.841 109.987 88.286 1.00 70.31 247 GLN A C 1
ATOM 2026 O O . GLN A 1 250 ? 98.272 111.003 87.762 1.00 69.98 247 GLN A O 1
ATOM 2032 N N . GLN A 1 251 ? 98.216 109.604 89.495 1.00 73.00 248 GLN A N 1
ATOM 2033 C CA . GLN A 1 251 ? 99.169 110.423 90.229 1.00 75.34 248 GLN A CA 1
ATOM 2034 C C . GLN A 1 251 ? 100.563 110.431 89.632 1.00 73.97 248 GLN A C 1
ATOM 2035 O O . GLN A 1 251 ? 100.986 111.400 89.028 1.00 73.97 248 GLN A O 1
ATOM 2041 N N . GLN A 1 252 ? 101.270 109.332 89.823 1.00 72.84 249 GLN A N 1
ATOM 2042 C CA . GLN A 1 252 ? 102.622 109.182 89.358 1.00 72.62 249 GLN A CA 1
ATOM 2043 C C . GLN A 1 252 ? 102.892 109.273 87.859 1.00 71.65 249 GLN A C 1
ATOM 2044 O O . GLN A 1 252 ? 103.880 109.882 87.443 1.00 70.97 249 GLN A O 1
ATOM 2050 N N . PHE A 1 253 ? 102.042 108.668 87.032 1.00 70.68 250 PHE A N 1
ATOM 2051 C CA . PHE A 1 253 ? 102.289 108.693 85.578 1.00 67.50 250 PHE A CA 1
ATOM 2052 C C . PHE A 1 253 ? 101.526 109.734 84.813 1.00 67.80 250 PHE A C 1
ATOM 2053 O O . PHE A 1 253 ? 101.871 110.064 83.680 1.00 66.77 250 PHE A O 1
ATOM 2061 N N . GLY A 1 254 ? 100.488 110.254 85.455 1.00 68.06 251 GLY A N 1
ATOM 2062 C CA . GLY A 1 254 ? 99.688 111.289 84.846 1.00 68.33 251 GLY A CA 1
ATOM 2063 C C . GLY A 1 254 ? 98.902 110.726 83.700 1.00 68.18 251 GLY A C 1
ATOM 2064 O O . GLY A 1 254 ? 98.929 111.258 82.581 1.00 68.57 251 GLY A O 1
ATOM 2065 N N . LEU A 1 255 ? 98.178 109.661 84.006 1.00 67.20 252 LEU A N 1
ATOM 2066 C CA . LEU A 1 255 ? 97.409 108.993 83.013 1.00 67.80 252 LEU A CA 1
ATOM 2067 C C . LEU A 1 255 ? 96.035 109.567 82.979 1.00 67.79 252 LEU A C 1
ATOM 2068 O O . LEU A 1 255 ? 95.405 109.691 84.014 1.00 67.09 252 LEU A O 1
ATOM 2073 N N . GLY A 1 256 ? 95.582 109.913 81.778 1.00 68.66 253 GLY A N 1
ATOM 2074 C CA . GLY A 1 256 ? 94.249 110.449 81.605 1.00 69.63 253 GLY A CA 1
ATOM 2075 C C . GLY A 1 256 ? 93.162 109.377 81.694 1.00 69.97 253 GLY A C 1
ATOM 2076 O O . GLY A 1 256 ? 92.575 108.961 80.696 1.00 71.14 253 GLY A O 1
ATOM 2077 N N . VAL A 1 257 ? 92.853 108.950 82.899 1.00 69.58 254 VAL A N 1
ATOM 2078 C CA . VAL A 1 257 ? 91.848 107.939 83.098 1.00 70.85 254 VAL A CA 1
ATOM 2079 C C . VAL A 1 257 ? 90.439 108.245 82.587 1.00 72.50 254 VAL A C 1
ATOM 2080 O O . VAL A 1 257 ? 89.573 107.364 82.544 1.00 71.89 254 VAL A O 1
ATOM 2084 N N . ASN A 1 258 ? 90.170 109.486 82.220 1.00 75.19 255 ASN A N 1
ATOM 2085 C CA . ASN A 1 258 ? 88.826 109.825 81.737 1.00 77.41 255 ASN A CA 1
ATOM 2086 C C . ASN A 1 258 ? 89.019 110.314 80.353 1.00 77.55 255 ASN A C 1
ATOM 2087 O O . ASN A 1 258 ? 90.117 110.730 79.984 1.00 78.40 255 ASN A O 1
ATOM 2092 N N . ASP A 1 259 ? 87.957 110.259 79.585 1.00 77.18 256 ASP A N 1
ATOM 2093 C CA . ASP A 1 259 ? 88.011 110.705 78.210 1.00 78.46 256 ASP A CA 1
ATOM 2094 C C . ASP A 1 259 ? 86.944 109.911 77.508 1.00 79.71 256 ASP A C 1
ATOM 2095 O O . ASP A 1 259 ? 86.879 108.688 77.648 1.00 81.10 256 ASP A O 1
ATOM 2100 N N . VAL A 1 260 ? 86.097 110.619 76.769 1.00 79.61 257 VAL A N 1
ATOM 2101 C CA . VAL A 1 260 ? 84.994 109.998 76.083 1.00 78.27 257 VAL A CA 1
ATOM 2102 C C . VAL A 1 260 ? 85.400 108.725 75.433 1.00 76.22 257 VAL A C 1
ATOM 2103 O O . VAL A 1 260 ? 84.750 107.683 75.605 1.00 77.04 257 VAL A O 1
ATOM 2107 N N . LYS A 1 261 ? 86.497 108.830 74.693 1.00 73.58 258 LYS A N 1
ATOM 2108 C CA . LYS A 1 261 ? 87.068 107.729 73.943 1.00 70.62 258 LYS A CA 1
ATOM 2109 C C . LYS A 1 261 ? 88.065 106.858 74.705 1.00 68.86 258 LYS A C 1
ATOM 2110 O O . LYS A 1 261 ? 87.708 105.827 75.258 1.00 68.15 258 LYS A O 1
ATOM 2116 N N . HIS A 1 262 ? 89.311 107.297 74.783 1.00 67.14 259 HIS A N 1
ATOM 2117 C CA . HIS A 1 262 ? 90.341 106.487 75.395 1.00 65.46 259 HIS A CA 1
ATOM 2118 C C . HIS A 1 262 ? 90.434 106.241 76.876 1.00 65.03 259 HIS A C 1
ATOM 2119 O O . HIS A 1 262 ? 91.378 105.611 77.357 1.00 66.24 259 HIS A O 1
ATOM 2126 N N . GLY A 1 263 ? 89.453 106.698 77.622 1.00 63.84 260 GLY A N 1
ATOM 2127 C CA . GLY A 1 263 ? 89.538 106.505 79.054 1.00 62.07 260 GLY A CA 1
ATOM 2128 C C . GLY A 1 263 ? 89.158 105.100 79.391 1.00 60.82 260 GLY A C 1
ATOM 2129 O O . GLY A 1 263 ? 88.818 104.321 78.506 1.00 62.17 260 GLY A O 1
ATOM 2130 N N . PHE A 1 264 ? 89.203 104.780 80.670 1.00 58.98 261 PHE A N 1
ATOM 2131 C CA . PHE A 1 264 ? 88.828 103.466 81.097 1.00 58.00 261 PHE A CA 1
ATOM 2132 C C . PHE A 1 264 ? 88.485 103.473 82.593 1.00 59.21 261 PHE A C 1
ATOM 2133 O O . PHE A 1 264 ? 89.205 104.062 83.424 1.00 57.49 261 PHE A O 1
ATOM 2141 N N . THR A 1 265 ? 87.369 102.833 82.928 1.00 60.01 262 THR A N 1
ATOM 2142 C CA . THR A 1 265 ? 86.905 102.753 84.301 1.00 62.17 262 THR A CA 1
ATOM 2143 C C . THR A 1 265 ? 87.913 102.079 85.176 1.00 63.38 262 THR A C 1
ATOM 2144 O O . THR A 1 265 ? 88.863 101.540 84.701 1.00 64.19 262 THR A O 1
ATOM 2148 N N . GLU A 1 266 ? 87.702 102.111 86.471 1.00 67.04 263 GLU A N 1
ATOM 2149 C CA . GLU A 1 266 ? 88.617 101.448 87.342 1.00 72.00 263 GLU A CA 1
ATOM 2150 C C . GLU A 1 266 ? 88.188 99.974 87.366 1.00 73.56 263 GLU A C 1
ATOM 2151 O O . GLU A 1 266 ? 89.010 99.077 87.582 1.00 74.59 263 GLU A O 1
ATOM 2157 N N . ALA A 1 267 ? 86.909 99.701 87.141 1.00 73.14 264 ALA A N 1
ATOM 2158 C CA . ALA A 1 267 ? 86.489 98.301 87.133 1.00 73.56 264 ALA A CA 1
ATOM 2159 C C . ALA A 1 267 ? 87.166 97.537 85.974 1.00 73.85 264 ALA A C 1
ATOM 2160 O O . ALA A 1 267 ? 87.407 96.319 86.070 1.00 73.83 264 ALA A O 1
ATOM 2162 N N . GLU A 1 268 ? 87.439 98.250 84.880 1.00 72.56 265 GLU A N 1
ATOM 2163 C CA . GLU A 1 268 ? 88.082 97.666 83.732 1.00 70.43 265 GLU A CA 1
ATOM 2164 C C . GLU A 1 268 ? 89.524 97.313 84.103 1.00 69.47 265 GLU A C 1
ATOM 2165 O O . GLU A 1 268 ? 90.015 96.254 83.750 1.00 70.50 265 GLU A O 1
ATOM 2171 N N . LEU A 1 269 ? 90.198 98.178 84.844 1.00 66.96 266 LEU A N 1
ATOM 2172 C CA . LEU A 1 269 ? 91.559 97.899 85.207 1.00 65.48 266 LEU A CA 1
ATOM 2173 C C . LEU A 1 269 ? 91.559 96.720 86.068 1.00 64.98 266 LEU A C 1
ATOM 2174 O O . LEU A 1 269 ? 92.514 96.016 86.097 1.00 66.21 266 LEU A O 1
ATOM 2179 N N . ALA A 1 270 ? 90.484 96.494 86.792 1.00 66.51 267 ALA A N 1
ATOM 2180 C CA . ALA A 1 270 ? 90.434 95.337 87.689 1.00 68.77 267 ALA A CA 1
ATOM 2181 C C . ALA A 1 270 ? 90.399 94.035 86.912 1.00 69.72 267 ALA A C 1
ATOM 2182 O O . ALA A 1 270 ? 91.139 93.112 87.247 1.00 71.15 267 ALA A O 1
ATOM 2184 N N . ALA A 1 271 ? 89.515 93.943 85.912 1.00 69.72 268 ALA A N 1
ATOM 2185 C CA . ALA A 1 271 ? 89.408 92.758 85.055 1.00 68.96 268 ALA A CA 1
ATOM 2186 C C . ALA A 1 271 ? 90.761 92.501 84.398 1.00 68.78 268 ALA A C 1
ATOM 2187 O O . ALA A 1 271 ? 91.151 91.363 84.214 1.00 68.13 268 ALA A O 1
ATOM 2189 N N . VAL A 1 272 ? 91.464 93.557 84.022 1.00 67.05 269 VAL A N 1
ATOM 2190 C CA . VAL A 1 272 ? 92.784 93.385 83.466 1.00 66.91 269 VAL A CA 1
ATOM 2191 C C . VAL A 1 272 ? 93.773 92.762 84.430 1.00 67.53 269 VAL A C 1
ATOM 2192 O O . VAL A 1 272 ? 94.450 91.842 84.082 1.00 70.45 269 VAL A O 1
ATOM 2196 N N . MET A 1 273 ? 93.906 93.291 85.625 1.00 68.56 270 MET A N 1
ATOM 2197 C CA . MET A 1 273 ? 94.830 92.707 86.563 1.00 69.76 270 MET A CA 1
ATOM 2198 C C . MET A 1 273 ? 94.273 91.400 87.078 1.00 70.29 270 MET A C 1
ATOM 2199 O O . MET A 1 273 ? 94.972 90.632 87.728 1.00 72.09 270 MET A O 1
ATOM 2204 N N . ALA A 1 274 ? 93.010 91.123 86.820 1.00 69.41 271 ALA A N 1
ATOM 2205 C CA . ALA A 1 274 ? 92.471 89.902 87.375 1.00 70.40 271 ALA A CA 1
ATOM 2206 C C . ALA A 1 274 ? 93.061 88.720 86.693 1.00 71.77 271 ALA A C 1
ATOM 2207 O O . ALA A 1 274 ? 93.190 87.657 87.303 1.00 73.83 271 ALA A O 1
ATOM 2209 N N . ALA A 1 275 ? 93.405 88.913 85.417 1.00 71.87 272 ALA A N 1
ATOM 2210 C CA . ALA A 1 275 ? 93.983 87.862 84.570 1.00 68.96 272 ALA A CA 1
ATOM 2211 C C . ALA A 1 275 ? 95.243 87.287 85.152 1.00 66.38 272 ALA A C 1
ATOM 2212 O O . ALA A 1 275 ? 95.574 86.164 84.877 1.00 67.21 272 ALA A O 1
ATOM 2214 N N . PHE A 1 276 ? 95.923 88.053 85.981 1.00 63.64 273 PHE A N 1
ATOM 2215 C CA . PHE A 1 276 ? 97.148 87.587 86.572 1.00 62.80 273 PHE A CA 1
ATOM 2216 C C . PHE A 1 276 ? 97.015 87.224 88.063 1.00 63.04 273 PHE A C 1
ATOM 2217 O O . PHE A 1 276 ? 98.058 86.822 88.667 1.00 61.59 273 PHE A O 1
ATOM 2225 N N . HIS B 1 3 ? 55.970 107.828 84.759 1.00 116.61 0 HIS B N 1
ATOM 2226 C CA . HIS B 1 3 ? 57.371 108.143 85.195 1.00 117.11 0 HIS B CA 1
ATOM 2227 C C . HIS B 1 3 ? 58.408 108.048 84.045 1.00 115.79 0 HIS B C 1
ATOM 2228 O O . HIS B 1 3 ? 58.186 107.373 83.018 1.00 115.51 0 HIS B O 1
ATOM 2235 N N . MET B 1 4 ? 59.545 108.718 84.232 1.00 113.28 1 MET B N 1
ATOM 2236 C CA . MET B 1 4 ? 60.591 108.711 83.228 1.00 110.52 1 MET B CA 1
ATOM 2237 C C . MET B 1 4 ? 62.028 108.953 83.728 1.00 107.81 1 MET B C 1
ATOM 2238 O O . MET B 1 4 ? 62.396 110.094 84.053 1.00 108.44 1 MET B O 1
ATOM 2243 N N . THR B 1 5 ? 62.832 107.878 83.743 1.00 103.33 2 THR B N 1
ATOM 2244 C CA . THR B 1 5 ? 64.245 107.899 84.175 1.00 98.03 2 THR B CA 1
ATOM 2245 C C . THR B 1 5 ? 65.160 108.534 83.150 1.00 96.04 2 THR B C 1
ATOM 2246 O O . THR B 1 5 ? 64.821 108.588 81.965 1.00 97.31 2 THR B O 1
ATOM 2250 N N . SER B 1 6 ? 66.334 108.975 83.595 1.00 92.60 3 SER B N 1
ATOM 2251 C CA . SER B 1 6 ? 67.265 109.631 82.689 1.00 89.63 3 SER B CA 1
ATOM 2252 C C . SER B 1 6 ? 67.443 108.874 81.377 1.00 87.02 3 SER B C 1
ATOM 2253 O O . SER B 1 6 ? 67.517 109.458 80.291 1.00 87.73 3 SER B O 1
ATOM 2256 N N . PHE B 1 7 ? 67.511 107.562 81.486 1.00 83.02 4 PHE B N 1
ATOM 2257 C CA . PHE B 1 7 ? 67.716 106.723 80.316 1.00 80.65 4 PHE B CA 1
ATOM 2258 C C . PHE B 1 7 ? 66.500 106.775 79.431 1.00 79.54 4 PHE B C 1
ATOM 2259 O O . PHE B 1 7 ? 66.528 107.216 78.259 1.00 79.34 4 PHE B O 1
ATOM 2267 N N . LEU B 1 8 ? 65.426 106.306 80.041 1.00 79.12 5 LEU B N 1
ATOM 2268 C CA . LEU B 1 8 ? 64.129 106.231 79.420 1.00 78.83 5 LEU B CA 1
ATOM 2269 C C . LEU B 1 8 ? 63.887 107.461 78.565 1.00 78.95 5 LEU B C 1
ATOM 2270 O O . LEU B 1 8 ? 63.211 107.401 77.553 1.00 79.53 5 LEU B O 1
ATOM 2275 N N . HIS B 1 9 ? 64.480 108.572 78.973 1.00 79.73 6 HIS B N 1
ATOM 2276 C CA . HIS B 1 9 ? 64.368 109.817 78.257 1.00 81.02 6 HIS B CA 1
ATOM 2277 C C . HIS B 1 9 ? 64.952 109.695 76.861 1.00 78.32 6 HIS B C 1
ATOM 2278 O O . HIS B 1 9 ? 64.201 109.615 75.885 1.00 78.89 6 HIS B O 1
ATOM 2285 N N . ALA B 1 10 ? 66.273 109.664 76.738 1.00 74.32 7 ALA B N 1
ATOM 2286 C CA . ALA B 1 10 ? 66.842 109.537 75.407 1.00 72.55 7 ALA B CA 1
ATOM 2287 C C . ALA B 1 10 ? 66.435 108.288 74.629 1.00 70.18 7 ALA B C 1
ATOM 2288 O O . ALA B 1 10 ? 66.643 108.207 73.408 1.00 70.25 7 ALA B O 1
ATOM 2290 N N . TYR B 1 11 ? 65.853 107.327 75.325 1.00 67.76 8 TYR B N 1
ATOM 2291 C CA . TYR B 1 11 ? 65.388 106.132 74.660 1.00 66.39 8 TYR B CA 1
ATOM 2292 C C . TYR B 1 11 ? 64.271 106.572 73.773 1.00 67.44 8 TYR B C 1
ATOM 2293 O O . TYR B 1 11 ? 64.313 106.327 72.553 1.00 70.60 8 TYR B O 1
ATOM 2302 N N . PHE B 1 12 ? 63.268 107.219 74.390 1.00 67.16 9 PHE B N 1
ATOM 2303 C CA . PHE B 1 12 ? 62.075 107.739 73.674 1.00 66.21 9 PHE B CA 1
ATOM 2304 C C . PHE B 1 12 ? 62.499 108.760 72.589 1.00 66.31 9 PHE B C 1
ATOM 2305 O O . PHE B 1 12 ? 61.986 108.765 71.437 1.00 66.39 9 PHE B O 1
ATOM 2313 N N . THR B 1 13 ? 63.453 109.601 72.968 1.00 63.81 10 THR B N 1
ATOM 2314 C CA . THR B 1 13 ? 64.002 110.542 72.030 1.00 63.07 10 THR B CA 1
ATOM 2315 C C . THR B 1 13 ? 64.540 109.826 70.792 1.00 65.49 10 THR B C 1
ATOM 2316 O O . THR B 1 13 ? 64.288 110.292 69.684 1.00 68.39 10 THR B O 1
ATOM 2320 N N . ARG B 1 14 ? 65.284 108.724 70.958 1.00 66.42 11 ARG B N 1
ATOM 2321 C CA . ARG B 1 14 ? 65.827 108.019 69.806 1.00 67.46 11 ARG B CA 1
ATOM 2322 C C . ARG B 1 14 ? 64.753 107.306 69.044 1.00 68.52 11 ARG B C 1
ATOM 2323 O O . ARG B 1 14 ? 64.814 107.240 67.813 1.00 68.12 11 ARG B O 1
ATOM 2331 N N . LEU B 1 15 ? 63.773 106.768 69.761 1.00 70.02 12 LEU B N 1
ATOM 2332 C CA . LEU B 1 15 ? 62.665 106.099 69.099 1.00 74.83 12 LEU B CA 1
ATOM 2333 C C . LEU B 1 15 ? 61.672 107.036 68.337 1.00 77.39 12 LEU B C 1
ATOM 2334 O O . LEU B 1 15 ? 60.712 106.540 67.702 1.00 76.23 12 LEU B O 1
ATOM 2339 N N . HIS B 1 16 ? 61.926 108.359 68.362 1.00 80.21 13 HIS B N 1
ATOM 2340 C CA . HIS B 1 16 ? 61.056 109.342 67.704 1.00 82.21 13 HIS B CA 1
ATOM 2341 C C . HIS B 1 16 ? 59.673 108.969 68.173 1.00 81.23 13 HIS B C 1
ATOM 2342 O O . HIS B 1 16 ? 58.762 108.770 67.355 1.00 81.62 13 HIS B O 1
ATOM 2349 N N . CYS B 1 17 ? 59.524 108.852 69.485 1.00 79.18 14 CYS B N 1
ATOM 2350 C CA . CYS B 1 17 ? 58.273 108.396 70.050 1.00 76.68 14 CYS B CA 1
ATOM 2351 C C . CYS B 1 17 ? 57.881 109.108 71.325 1.00 76.89 14 CYS B C 1
ATOM 2352 O O . CYS B 1 17 ? 58.711 109.704 72.000 1.00 77.43 14 CYS B O 1
ATOM 2355 N N . GLN B 1 18 ? 56.598 109.061 71.655 1.00 76.81 15 GLN B N 1
ATOM 2356 C CA . GLN B 1 18 ? 56.116 109.745 72.853 1.00 75.88 15 GLN B CA 1
ATOM 2357 C C . GLN B 1 18 ? 56.151 108.874 74.121 1.00 75.42 15 GLN B C 1
ATOM 2358 O O . GLN B 1 18 ? 55.760 107.693 74.109 1.00 76.75 15 GLN B O 1
ATOM 2364 N N . PRO B 1 19 ? 56.606 109.447 75.236 1.00 73.96 16 PRO B N 1
ATOM 2365 C CA . PRO B 1 19 ? 56.689 108.721 76.507 1.00 74.16 16 PRO B CA 1
ATOM 2366 C C . PRO B 1 19 ? 55.501 107.820 76.797 1.00 75.37 16 PRO B C 1
ATOM 2367 O O . PRO B 1 19 ? 54.380 108.033 76.295 1.00 76.81 16 PRO B O 1
ATOM 2371 N N . LEU B 1 20 ? 55.769 106.788 77.592 1.00 75.45 17 LEU B N 1
ATOM 2372 C CA . LEU B 1 20 ? 54.765 105.805 78.003 1.00 75.37 17 LEU B CA 1
ATOM 2373 C C . LEU B 1 20 ? 55.141 105.434 79.424 1.00 77.04 17 LEU B C 1
ATOM 2374 O O . LEU B 1 20 ? 56.316 105.182 79.720 1.00 77.93 17 LEU B O 1
ATOM 2379 N N . GLY B 1 21 ? 54.169 105.415 80.319 1.00 77.86 18 GLY B N 1
ATOM 2380 C CA . GLY B 1 21 ? 54.498 105.091 81.689 1.00 79.83 18 GLY B CA 1
ATOM 2381 C C . GLY B 1 21 ? 53.732 103.890 82.200 1.00 80.73 18 GLY B C 1
ATOM 2382 O O . GLY B 1 21 ? 53.982 103.403 83.302 1.00 82.28 18 GLY B O 1
ATOM 2383 N N . VAL B 1 22 ? 52.799 103.388 81.413 1.00 79.66 19 VAL B N 1
ATOM 2384 C CA . VAL B 1 22 ? 52.040 102.261 81.869 1.00 79.98 19 VAL B CA 1
ATOM 2385 C C . VAL B 1 22 ? 52.346 101.051 81.050 1.00 80.34 19 VAL B C 1
ATOM 2386 O O . VAL B 1 22 ? 52.048 100.999 79.859 1.00 80.15 19 VAL B O 1
ATOM 2390 N N . PRO B 1 23 ? 52.915 100.032 81.694 1.00 80.97 20 PRO B N 1
ATOM 2391 C CA . PRO B 1 23 ? 53.314 98.748 81.108 1.00 80.97 20 PRO B CA 1
ATOM 2392 C C . PRO B 1 23 ? 52.166 97.858 80.699 1.00 79.86 20 PRO B C 1
ATOM 2393 O O . PRO B 1 23 ? 51.667 97.111 81.508 1.00 80.62 20 PRO B O 1
ATOM 2397 N N . THR B 1 24 ? 51.773 97.909 79.440 1.00 79.13 21 THR B N 1
ATOM 2398 C CA . THR B 1 24 ? 50.656 97.106 78.989 1.00 80.81 21 THR B CA 1
ATOM 2399 C C . THR B 1 24 ? 50.990 96.490 77.671 1.00 81.40 21 THR B C 1
ATOM 2400 O O . THR B 1 24 ? 51.894 96.955 76.983 1.00 81.81 21 THR B O 1
ATOM 2404 N N . VAL B 1 25 ? 50.237 95.473 77.277 1.00 82.55 22 VAL B N 1
ATOM 2405 C CA . VAL B 1 25 ? 50.535 94.836 76.013 1.00 84.32 22 VAL B CA 1
ATOM 2406 C C . VAL B 1 25 ? 50.587 95.850 74.897 1.00 86.80 22 VAL B C 1
ATOM 2407 O O . VAL B 1 25 ? 51.399 95.747 73.990 1.00 86.55 22 VAL B O 1
ATOM 2411 N N . GLU B 1 26 ? 49.731 96.856 74.957 1.00 90.53 23 GLU B N 1
ATOM 2412 C CA . GLU B 1 26 ? 49.742 97.835 73.877 1.00 92.96 23 GLU B CA 1
ATOM 2413 C C . GLU B 1 26 ? 51.030 98.650 73.865 1.00 92.81 23 GLU B C 1
ATOM 2414 O O . GLU B 1 26 ? 51.564 98.944 72.799 1.00 93.50 23 GLU B O 1
ATOM 2420 N N . ALA B 1 27 ? 51.531 98.988 75.050 1.00 92.42 24 ALA B N 1
ATOM 2421 C CA . ALA B 1 27 ? 52.767 99.758 75.176 1.00 92.00 24 ALA B CA 1
ATOM 2422 C C . ALA B 1 27 ? 53.902 98.945 74.559 1.00 91.96 24 ALA B C 1
ATOM 2423 O O . ALA B 1 27 ? 54.773 99.458 73.823 1.00 92.27 24 ALA B O 1
ATOM 2425 N N . LEU B 1 28 ? 53.881 97.658 74.860 1.00 90.77 25 LEU B N 1
ATOM 2426 C CA . LEU B 1 28 ? 54.889 96.784 74.334 1.00 89.41 25 LEU B CA 1
ATOM 2427 C C . LEU B 1 28 ? 54.719 96.839 72.843 1.00 88.80 25 LEU B C 1
ATOM 2428 O O . LEU B 1 28 ? 55.635 97.249 72.141 1.00 90.14 25 LEU B O 1
ATOM 2433 N N . ARG B 1 29 ? 53.530 96.469 72.369 1.00 86.96 26 ARG B N 1
ATOM 2434 C CA . ARG B 1 29 ? 53.236 96.432 70.936 1.00 86.95 26 ARG B CA 1
ATOM 2435 C C . ARG B 1 29 ? 53.897 97.546 70.123 1.00 86.01 26 ARG B C 1
ATOM 2436 O O . ARG B 1 29 ? 54.459 97.303 69.039 1.00 85.65 26 ARG B O 1
ATOM 2444 N N . THR B 1 30 ? 53.834 98.767 70.644 1.00 84.38 27 THR B N 1
ATOM 2445 C CA . THR B 1 30 ? 54.380 99.901 69.920 1.00 83.39 27 THR B CA 1
ATOM 2446 C C . THR B 1 30 ? 55.855 100.124 70.135 1.00 82.07 27 THR B C 1
ATOM 2447 O O . THR B 1 30 ? 56.587 100.396 69.160 1.00 83.31 27 THR B O 1
ATOM 2451 N N . LEU B 1 31 ? 56.304 100.003 71.385 1.00 79.17 28 LEU B N 1
ATOM 2452 C CA . LEU B 1 31 ? 57.716 100.214 71.668 1.00 77.16 28 LEU B CA 1
ATOM 2453 C C . LEU B 1 31 ? 58.541 99.307 70.789 1.00 76.20 28 LEU B C 1
ATOM 2454 O O . LEU B 1 31 ? 59.543 99.719 70.196 1.00 76.71 28 LEU B O 1
ATOM 2459 N N . HIS B 1 32 ? 58.066 98.079 70.659 1.00 74.77 29 HIS B N 1
ATOM 2460 C CA . HIS B 1 32 ? 58.730 97.084 69.846 1.00 74.13 29 HIS B CA 1
ATOM 2461 C C . HIS B 1 32 ? 58.932 97.618 68.435 1.00 73.40 29 HIS B C 1
ATOM 2462 O O . HIS B 1 32 ? 60.073 97.724 67.972 1.00 74.45 29 HIS B O 1
ATOM 2469 N N . LEU B 1 33 ? 57.833 97.965 67.766 1.00 71.52 30 LEU B N 1
ATOM 2470 C CA . LEU B 1 33 ? 57.886 98.482 66.409 1.00 69.29 30 LEU B CA 1
ATOM 2471 C C . LEU B 1 33 ? 58.693 99.749 66.365 1.00 68.25 30 LEU B C 1
ATOM 2472 O O . LEU B 1 33 ? 59.387 100.027 65.399 1.00 67.22 30 LEU B O 1
ATOM 2477 N N . ALA B 1 34 ? 58.603 100.524 67.426 1.00 67.93 31 ALA B N 1
ATOM 2478 C CA . ALA B 1 34 ? 59.359 101.761 67.491 1.00 70.60 31 ALA B CA 1
ATOM 2479 C C . ALA B 1 34 ? 60.824 101.466 67.321 1.00 72.43 31 ALA B C 1
ATOM 2480 O O . ALA B 1 34 ? 61.510 101.986 66.418 1.00 74.27 31 ALA B O 1
ATOM 2482 N N . HIS B 1 35 ? 61.289 100.633 68.246 1.00 72.32 32 HIS B N 1
ATOM 2483 C CA . HIS B 1 35 ? 62.664 100.167 68.305 1.00 71.62 32 HIS B CA 1
ATOM 2484 C C . HIS B 1 35 ? 63.090 99.605 66.960 1.00 70.46 32 HIS B C 1
ATOM 2485 O O . HIS B 1 35 ? 64.091 100.028 66.400 1.00 69.42 32 HIS B O 1
ATOM 2492 N N . ASN B 1 36 ? 62.318 98.655 66.455 1.00 68.63 33 ASN B N 1
ATOM 2493 C CA . ASN B 1 36 ? 62.605 98.044 65.185 1.00 69.00 33 ASN B CA 1
ATOM 2494 C C . ASN B 1 36 ? 62.804 99.006 64.053 1.00 70.11 33 ASN B C 1
ATOM 2495 O O . ASN B 1 36 ? 63.311 98.614 63.014 1.00 72.25 33 ASN B O 1
ATOM 2500 N N . CYS B 1 37 ? 62.397 100.255 64.197 1.00 69.77 34 CYS B N 1
ATOM 2501 C CA . CYS B 1 37 ? 62.525 101.165 63.067 1.00 68.28 34 CYS B CA 1
ATOM 2502 C C . CYS B 1 37 ? 63.541 102.199 63.348 1.00 65.49 34 CYS B C 1
ATOM 2503 O O . CYS B 1 37 ? 64.083 102.828 62.450 1.00 65.09 34 CYS B O 1
ATOM 2506 N N . ALA B 1 38 ? 63.801 102.396 64.619 1.00 63.84 35 ALA B N 1
ATOM 2507 C CA . ALA B 1 38 ? 64.752 103.417 64.970 1.00 64.35 35 ALA B CA 1
ATOM 2508 C C . ALA B 1 38 ? 66.193 102.923 65.007 1.00 64.22 35 ALA B C 1
ATOM 2509 O O . ALA B 1 38 ? 67.044 103.432 64.267 1.00 64.33 35 ALA B O 1
ATOM 2511 N N . ILE B 1 39 ? 66.444 101.935 65.870 1.00 63.64 36 ILE B N 1
ATOM 2512 C CA . ILE B 1 39 ? 67.762 101.331 66.084 1.00 61.75 36 ILE B CA 1
ATOM 2513 C C . ILE B 1 39 ? 68.088 100.160 65.173 1.00 59.02 36 ILE B C 1
ATOM 2514 O O . ILE B 1 39 ? 67.677 99.057 65.426 1.00 58.30 36 ILE B O 1
ATOM 2519 N N . PRO B 1 40 ? 68.895 100.377 64.145 1.00 56.86 37 PRO B N 1
ATOM 2520 C CA . PRO B 1 40 ? 69.227 99.300 63.221 1.00 56.93 37 PRO B CA 1
ATOM 2521 C C . PRO B 1 40 ? 69.982 98.110 63.744 1.00 58.41 37 PRO B C 1
ATOM 2522 O O . PRO B 1 40 ? 70.595 98.163 64.798 1.00 59.04 37 PRO B O 1
ATOM 2526 N N . PHE B 1 41 ? 69.924 97.027 62.985 1.00 60.47 38 PHE B N 1
ATOM 2527 C CA . PHE B 1 41 ? 70.618 95.795 63.305 1.00 63.24 38 PHE B CA 1
ATOM 2528 C C . PHE B 1 41 ? 71.916 95.915 62.550 1.00 64.86 38 PHE B C 1
ATOM 2529 O O . PHE B 1 41 ? 71.916 95.955 61.305 1.00 67.05 38 PHE B O 1
ATOM 2537 N N . GLU B 1 42 ? 73.023 95.964 63.272 1.00 64.50 39 GLU B N 1
ATOM 2538 C CA . GLU B 1 42 ? 74.300 96.126 62.604 1.00 66.87 39 GLU B CA 1
ATOM 2539 C C . GLU B 1 42 ? 75.387 95.297 63.290 1.00 66.52 39 GLU B C 1
ATOM 2540 O O . GLU B 1 42 ? 75.306 95.035 64.490 1.00 67.66 39 GLU B O 1
ATOM 2546 N N . ASN B 1 43 ? 76.379 94.854 62.525 1.00 64.23 40 ASN B N 1
ATOM 2547 C CA . ASN B 1 43 ? 77.441 94.026 63.064 1.00 62.75 40 ASN B CA 1
ATOM 2548 C C . ASN B 1 43 ? 78.732 94.690 62.698 1.00 63.04 40 ASN B C 1
ATOM 2549 O O . ASN B 1 43 ? 79.769 94.061 62.638 1.00 63.89 40 ASN B O 1
ATOM 2554 N N . LEU B 1 44 ? 78.695 95.981 62.479 1.00 63.16 41 LEU B N 1
ATOM 2555 C CA . LEU B 1 44 ? 79.903 96.629 62.052 1.00 63.31 41 LEU B CA 1
ATOM 2556 C C . LEU B 1 44 ? 81.077 96.628 63.040 1.00 63.48 41 LEU B C 1
ATOM 2557 O O . LEU B 1 44 ? 82.222 96.598 62.620 1.00 63.26 41 LEU B O 1
ATOM 2562 N N . ASP B 1 45 ? 80.819 96.644 64.342 1.00 63.85 42 ASP B N 1
ATOM 2563 C CA . ASP B 1 45 ? 81.931 96.624 65.284 1.00 65.42 42 ASP B CA 1
ATOM 2564 C C . ASP B 1 45 ? 82.641 95.237 65.269 1.00 66.01 42 ASP B C 1
ATOM 2565 O O . ASP B 1 45 ? 83.764 95.071 65.809 1.00 67.84 42 ASP B O 1
ATOM 2570 N N . VAL B 1 46 ? 82.005 94.233 64.673 1.00 63.35 43 VAL B N 1
ATOM 2571 C CA . VAL B 1 46 ? 82.639 92.950 64.626 1.00 60.29 43 VAL B CA 1
ATOM 2572 C C . VAL B 1 46 ? 83.647 92.967 63.515 1.00 61.30 43 VAL B C 1
ATOM 2573 O O . VAL B 1 46 ? 84.766 92.551 63.702 1.00 62.14 43 VAL B O 1
ATOM 2577 N N . LEU B 1 47 ? 83.276 93.501 62.366 1.00 61.89 44 LEU B N 1
ATOM 2578 C CA . LEU B 1 47 ? 84.191 93.525 61.226 1.00 63.08 44 LEU B CA 1
ATOM 2579 C C . LEU B 1 47 ? 85.393 94.454 61.358 1.00 63.80 44 LEU B C 1
ATOM 2580 O O . LEU B 1 47 ? 86.514 94.068 61.091 1.00 64.36 44 LEU B O 1
ATOM 2585 N N . LEU B 1 48 ? 85.169 95.717 61.669 1.00 64.81 45 LEU B N 1
ATOM 2586 C CA . LEU B 1 48 ? 86.324 96.575 61.884 1.00 65.04 45 LEU B CA 1
ATOM 2587 C C . LEU B 1 48 ? 86.489 96.011 63.274 1.00 66.96 45 LEU B C 1
ATOM 2588 O O . LEU B 1 48 ? 85.560 96.048 64.096 1.00 68.63 45 LEU B O 1
ATOM 2593 N N . PRO B 1 49 ? 87.634 95.409 63.550 1.00 66.65 46 PRO B N 1
ATOM 2594 C CA . PRO B 1 49 ? 87.773 94.854 64.904 1.00 65.61 46 PRO B CA 1
ATOM 2595 C C . PRO B 1 49 ? 87.461 95.964 65.924 1.00 66.35 46 PRO B C 1
ATOM 2596 O O . PRO B 1 49 ? 87.922 97.113 65.781 1.00 68.15 46 PRO B O 1
ATOM 2600 N N . ARG B 1 50 ? 86.628 95.670 66.919 1.00 64.23 47 ARG B N 1
ATOM 2601 C CA . ARG B 1 50 ? 86.310 96.688 67.931 1.00 61.91 47 ARG B CA 1
ATOM 2602 C C . ARG B 1 50 ? 85.412 96.067 68.960 1.00 61.03 47 ARG B C 1
ATOM 2603 O O . ARG B 1 50 ? 84.275 95.796 68.656 1.00 59.72 47 ARG B O 1
ATOM 2611 N N . GLU B 1 51 ? 85.900 95.856 70.179 1.00 61.30 48 GLU B N 1
ATOM 2612 C CA . GLU B 1 51 ? 85.112 95.165 71.195 1.00 60.95 48 GLU B CA 1
ATOM 2613 C C . GLU B 1 51 ? 83.722 95.685 71.481 1.00 61.01 48 GLU B C 1
ATOM 2614 O O . GLU B 1 51 ? 83.475 96.870 71.445 1.00 59.97 48 GLU B O 1
ATOM 2620 N N . ILE B 1 52 ? 82.809 94.770 71.762 1.00 61.28 49 ILE B N 1
ATOM 2621 C CA . ILE B 1 52 ? 81.430 95.097 72.048 1.00 61.00 49 ILE B CA 1
ATOM 2622 C C . ILE B 1 52 ? 81.099 95.010 73.524 1.00 62.15 49 ILE B C 1
ATOM 2623 O O . ILE B 1 52 ? 80.854 93.907 74.001 1.00 62.33 49 ILE B O 1
ATOM 2628 N N . GLN B 1 53 ? 81.056 96.126 74.261 1.00 63.54 50 GLN B N 1
ATOM 2629 C CA . GLN B 1 53 ? 80.704 96.035 75.697 1.00 65.39 50 GLN B CA 1
ATOM 2630 C C . GLN B 1 53 ? 79.205 95.844 75.795 1.00 66.22 50 GLN B C 1
ATOM 2631 O O . GLN B 1 53 ? 78.488 96.304 74.934 1.00 67.30 50 GLN B O 1
ATOM 2637 N N . LEU B 1 54 ? 78.723 95.217 76.857 1.00 66.49 51 LEU B N 1
ATOM 2638 C CA . LEU B 1 54 ? 77.298 94.997 76.991 1.00 66.37 51 LEU B CA 1
ATOM 2639 C C . LEU B 1 54 ? 76.709 95.553 78.237 1.00 68.42 51 LEU B C 1
ATOM 2640 O O . LEU B 1 54 ? 75.593 95.190 78.568 1.00 69.90 51 LEU B O 1
ATOM 2645 N N . ASP B 1 55 ? 77.446 96.403 78.944 1.00 70.74 52 ASP B N 1
ATOM 2646 C CA . ASP B 1 55 ? 76.943 96.993 80.190 1.00 73.34 52 ASP B CA 1
ATOM 2647 C C . ASP B 1 55 ? 76.063 98.184 79.855 1.00 75.89 52 ASP B C 1
ATOM 2648 O O . ASP B 1 55 ? 76.401 99.007 78.977 1.00 78.78 52 ASP B O 1
ATOM 2653 N N . GLU B 1 56 ? 74.931 98.303 80.532 1.00 75.85 53 GLU B N 1
ATOM 2654 C CA . GLU B 1 56 ? 74.070 99.432 80.250 1.00 74.75 53 GLU B CA 1
ATOM 2655 C C . GLU B 1 56 ? 74.890 100.680 80.514 1.00 72.22 53 GLU B C 1
ATOM 2656 O O . GLU B 1 56 ? 75.191 100.970 81.646 1.00 71.72 53 GLU B O 1
ATOM 2662 N N . THR B 1 57 ? 75.272 101.379 79.462 1.00 69.45 54 THR B N 1
ATOM 2663 C CA . THR B 1 57 ? 76.048 102.608 79.548 1.00 68.80 54 THR B CA 1
ATOM 2664 C C . THR B 1 57 ? 76.827 102.556 78.282 1.00 70.62 54 THR B C 1
ATOM 2665 O O . THR B 1 57 ? 76.938 103.540 77.545 1.00 72.77 54 THR B O 1
ATOM 2669 N N . ALA B 1 58 ? 77.418 101.410 78.025 1.00 69.71 55 ALA B N 1
ATOM 2670 C CA . ALA B 1 58 ? 78.114 101.338 76.790 1.00 68.35 55 ALA B CA 1
ATOM 2671 C C . ALA B 1 58 ? 76.942 101.187 75.826 1.00 66.25 55 ALA B C 1
ATOM 2672 O O . ALA B 1 58 ? 76.898 101.844 74.799 1.00 64.41 55 ALA B O 1
ATOM 2674 N N . LEU B 1 59 ? 75.969 100.361 76.195 1.00 65.06 56 LEU B N 1
ATOM 2675 C CA . LEU B 1 59 ? 74.830 100.167 75.313 1.00 67.71 56 LEU B CA 1
ATOM 2676 C C . LEU B 1 59 ? 74.155 101.493 75.040 1.00 70.31 56 LEU B C 1
ATOM 2677 O O . LEU B 1 59 ? 73.765 101.803 73.897 1.00 71.82 56 LEU B O 1
ATOM 2682 N N . GLU B 1 60 ? 74.020 102.274 76.109 1.00 71.82 57 GLU B N 1
ATOM 2683 C CA . GLU B 1 60 ? 73.387 103.581 76.052 1.00 71.36 57 GLU B CA 1
ATOM 2684 C C . GLU B 1 60 ? 74.140 104.480 75.102 1.00 70.76 57 GLU B C 1
ATOM 2685 O O . GLU B 1 60 ? 73.557 105.042 74.203 1.00 71.28 57 GLU B O 1
ATOM 2691 N N . GLU B 1 61 ? 75.446 104.594 75.298 1.00 71.19 58 GLU B N 1
ATOM 2692 C CA . GLU B 1 61 ? 76.282 105.424 74.448 1.00 71.67 58 GLU B CA 1
ATOM 2693 C C . GLU B 1 61 ? 76.426 104.925 73.005 1.00 70.15 58 GLU B C 1
ATOM 2694 O O . GLU B 1 61 ? 76.763 105.693 72.091 1.00 69.26 58 GLU B O 1
ATOM 2700 N N . LYS B 1 62 ? 76.173 103.654 72.760 1.00 68.55 59 LYS B N 1
ATOM 2701 C CA . LYS B 1 62 ? 76.350 103.222 71.394 1.00 67.64 59 LYS B CA 1
ATOM 2702 C C . LYS B 1 62 ? 75.070 103.288 70.613 1.00 67.79 59 LYS B C 1
ATOM 2703 O O . LYS B 1 62 ? 75.004 103.856 69.530 1.00 67.04 59 LYS B O 1
ATOM 2709 N N . LEU B 1 63 ? 74.043 102.699 71.194 1.00 69.12 60 LEU B N 1
ATOM 2710 C CA . LEU B 1 63 ? 72.760 102.623 70.540 1.00 70.37 60 LEU B CA 1
ATOM 2711 C C . LEU B 1 63 ? 71.965 103.909 70.544 1.00 71.13 60 LEU B C 1
ATOM 2712 O O . LEU B 1 63 ? 71.294 104.234 69.540 1.00 72.77 60 LEU B O 1
ATOM 2717 N N . LEU B 1 64 ? 72.028 104.651 71.646 1.00 68.97 61 LEU B N 1
ATOM 2718 C CA . LEU B 1 64 ? 71.321 105.926 71.710 1.00 66.95 61 LEU B CA 1
ATOM 2719 C C . LEU B 1 64 ? 72.163 107.143 71.267 1.00 66.09 61 LEU B C 1
ATOM 2720 O O . LEU B 1 64 ? 71.993 107.652 70.172 1.00 66.11 61 LEU B O 1
ATOM 2725 N N . TYR B 1 65 ? 73.084 107.604 72.093 1.00 64.89 62 TYR B N 1
ATOM 2726 C CA . TYR B 1 65 ? 73.860 108.763 71.711 1.00 65.76 62 TYR B CA 1
ATOM 2727 C C . TYR B 1 65 ? 74.615 108.726 70.420 1.00 66.25 62 TYR B C 1
ATOM 2728 O O . TYR B 1 65 ? 74.678 109.716 69.733 1.00 66.95 62 TYR B O 1
ATOM 2737 N N . ALA B 1 66 ? 75.215 107.615 70.062 1.00 67.75 63 ALA B N 1
ATOM 2738 C CA . ALA B 1 66 ? 75.996 107.639 68.862 1.00 68.06 63 ALA B CA 1
ATOM 2739 C C . ALA B 1 66 ? 75.190 107.312 67.662 1.00 69.33 63 ALA B C 1
ATOM 2740 O O . ALA B 1 66 ? 75.691 107.391 66.556 1.00 69.18 63 ALA B O 1
ATOM 2742 N N . ARG B 1 67 ? 73.926 106.966 67.887 1.00 73.10 64 ARG B N 1
ATOM 2743 C CA . ARG B 1 67 ? 72.975 106.586 66.818 1.00 77.25 64 ARG B CA 1
ATOM 2744 C C . ARG B 1 67 ? 73.506 105.395 66.012 1.00 76.62 64 ARG B C 1
ATOM 2745 O O . ARG B 1 67 ? 73.469 105.396 64.784 1.00 74.10 64 ARG B O 1
ATOM 2753 N N . ARG B 1 68 ? 74.003 104.380 66.706 1.00 77.48 65 ARG B N 1
ATOM 2754 C CA . ARG B 1 68 ? 74.505 103.190 66.040 1.00 77.28 65 ARG B CA 1
ATOM 2755 C C . ARG B 1 68 ? 73.667 101.965 66.308 1.00 76.82 65 ARG B C 1
ATOM 2756 O O . ARG B 1 68 ? 72.815 101.956 67.197 1.00 76.85 65 ARG B O 1
ATOM 2764 N N . GLY B 1 69 ? 73.922 100.913 65.541 1.00 76.21 66 GLY B N 1
ATOM 2765 C CA . GLY B 1 69 ? 73.170 99.683 65.728 1.00 75.32 66 GLY B CA 1
ATOM 2766 C C . GLY B 1 69 ? 73.939 98.589 66.448 1.00 74.67 66 GLY B C 1
ATOM 2767 O O . GLY B 1 69 ? 75.026 98.806 66.966 1.00 75.14 66 GLY B O 1
ATOM 2768 N N . GLY B 1 70 ? 73.359 97.401 66.490 1.00 74.25 67 GLY B N 1
ATOM 2769 C CA . GLY B 1 70 ? 74.010 96.285 67.144 1.00 72.47 67 GLY B CA 1
ATOM 2770 C C . GLY B 1 70 ? 73.306 95.015 66.763 1.00 70.28 67 GLY B C 1
ATOM 2771 O O . GLY B 1 70 ? 72.627 94.979 65.728 1.00 70.96 67 GLY B O 1
ATOM 2772 N N . TYR B 1 71 ? 73.481 93.969 67.559 1.00 67.60 68 TYR B N 1
ATOM 2773 C CA . TYR B 1 71 ? 72.782 92.730 67.282 1.00 66.72 68 TYR B CA 1
ATOM 2774 C C . TYR B 1 71 ? 72.206 92.099 68.551 1.00 65.17 68 TYR B C 1
ATOM 2775 O O . TYR B 1 71 ? 72.134 92.769 69.580 1.00 62.42 68 TYR B O 1
ATOM 2784 N N . CYS B 1 72 ? 71.776 90.839 68.471 1.00 64.88 69 CYS B N 1
ATOM 2785 C CA . CYS B 1 72 ? 71.182 90.151 69.624 1.00 67.04 69 CYS B CA 1
ATOM 2786 C C . CYS B 1 72 ? 71.411 90.881 70.918 1.00 66.74 69 CYS B C 1
ATOM 2787 O O . CYS B 1 72 ? 70.591 91.661 71.398 1.00 66.96 69 CYS B O 1
ATOM 2790 N N . PHE B 1 73 ? 72.579 90.622 71.473 1.00 66.29 70 PHE B N 1
ATOM 2791 C CA . PHE B 1 73 ? 72.962 91.169 72.755 1.00 65.50 70 PHE B CA 1
ATOM 2792 C C . PHE B 1 73 ? 72.808 92.614 73.003 1.00 65.98 70 PHE B C 1
ATOM 2793 O O . PHE B 1 73 ? 72.278 92.960 74.016 1.00 65.78 70 PHE B O 1
ATOM 2801 N N . GLU B 1 74 ? 73.283 93.464 72.110 1.00 68.14 71 GLU B N 1
ATOM 2802 C CA . GLU B 1 74 ? 73.146 94.897 72.306 1.00 70.20 71 GLU B CA 1
ATOM 2803 C C . GLU B 1 74 ? 71.680 95.349 72.170 1.00 72.01 71 GLU B C 1
ATOM 2804 O O . GLU B 1 74 ? 71.132 95.897 73.123 1.00 73.94 71 GLU B O 1
ATOM 2810 N N . LEU B 1 75 ? 71.041 95.126 71.013 1.00 70.94 72 LEU B N 1
ATOM 2811 C CA . LEU B 1 75 ? 69.652 95.551 70.824 1.00 68.66 72 LEU B CA 1
ATOM 2812 C C . LEU B 1 75 ? 68.724 95.102 71.959 1.00 68.69 72 LEU B C 1
ATOM 2813 O O . LEU B 1 75 ? 68.180 95.933 72.672 1.00 67.64 72 LEU B O 1
ATOM 2818 N N . ASN B 1 76 ? 68.535 93.803 72.157 1.00 69.35 73 ASN B N 1
ATOM 2819 C CA . ASN B 1 76 ? 67.654 93.379 73.247 1.00 68.98 73 ASN B CA 1
ATOM 2820 C C . ASN B 1 76 ? 68.149 93.789 74.609 1.00 67.62 73 ASN B C 1
ATOM 2821 O O . ASN B 1 76 ? 67.404 93.796 75.565 1.00 67.27 73 ASN B O 1
ATOM 2826 N N . GLY B 1 77 ? 69.416 94.132 74.710 1.00 66.29 74 GLY B N 1
ATOM 2827 C CA . GLY B 1 77 ? 69.909 94.518 76.003 1.00 66.31 74 GLY B CA 1
ATOM 2828 C C . GLY B 1 77 ? 69.398 95.882 76.355 1.00 66.63 74 GLY B C 1
ATOM 2829 O O . GLY B 1 77 ? 69.050 96.146 77.492 1.00 67.83 74 GLY B O 1
ATOM 2830 N N . LEU B 1 78 ? 69.374 96.752 75.357 1.00 66.62 75 LEU B N 1
ATOM 2831 C CA . LEU B 1 78 ? 68.913 98.125 75.497 1.00 65.48 75 LEU B CA 1
ATOM 2832 C C . LEU B 1 78 ? 67.431 98.014 75.707 1.00 66.36 75 LEU B C 1
ATOM 2833 O O . LEU B 1 78 ? 66.907 98.539 76.666 1.00 67.41 75 LEU B O 1
ATOM 2838 N N . PHE B 1 79 ? 66.767 97.298 74.815 1.00 66.01 76 PHE B N 1
ATOM 2839 C CA . PHE B 1 79 ? 65.335 97.122 74.896 1.00 67.13 76 PHE B CA 1
ATOM 2840 C C . PHE B 1 79 ? 64.942 96.625 76.274 1.00 67.44 76 PHE B C 1
ATOM 2841 O O . PHE B 1 79 ? 64.011 97.142 76.903 1.00 69.79 76 PHE B O 1
ATOM 2849 N N . GLU B 1 80 ? 65.637 95.619 76.766 1.00 66.45 77 GLU B N 1
ATOM 2850 C CA . GLU B 1 80 ? 65.303 95.123 78.094 1.00 65.19 77 GLU B CA 1
ATOM 2851 C C . GLU B 1 80 ? 65.346 96.241 79.116 1.00 62.65 77 GLU B C 1
ATOM 2852 O O . GLU B 1 80 ? 64.469 96.358 79.929 1.00 62.48 77 GLU B O 1
ATOM 2858 N N . ARG B 1 81 ? 66.365 97.080 79.074 1.00 59.91 78 ARG B N 1
ATOM 2859 C CA . ARG B 1 81 ? 66.433 98.127 80.072 1.00 58.71 78 ARG B CA 1
ATOM 2860 C C . ARG B 1 81 ? 65.207 98.989 79.999 1.00 59.22 78 ARG B C 1
ATOM 2861 O O . ARG B 1 81 ? 64.574 99.280 81.005 1.00 57.92 78 ARG B O 1
ATOM 2869 N N . ALA B 1 82 ? 64.876 99.415 78.792 1.00 60.91 79 ALA B N 1
ATOM 2870 C CA . ALA B 1 82 ? 63.720 100.279 78.610 1.00 61.70 79 ALA B CA 1
ATOM 2871 C C . ALA B 1 82 ? 62.518 99.610 79.248 1.00 61.35 79 ALA B C 1
ATOM 2872 O O . ALA B 1 82 ? 62.049 100.058 80.299 1.00 59.98 79 ALA B O 1
ATOM 2874 N N . LEU B 1 83 ? 62.031 98.528 78.647 1.00 61.06 80 LEU B N 1
ATOM 2875 C CA . LEU B 1 83 ? 60.883 97.854 79.220 1.00 61.71 80 LEU B CA 1
ATOM 2876 C C . LEU B 1 83 ? 60.953 97.806 80.738 1.00 65.30 80 LEU B C 1
ATOM 2877 O O . LEU B 1 83 ? 59.937 97.946 81.374 1.00 67.80 80 LEU B O 1
ATOM 2882 N N . ARG B 1 84 ? 62.139 97.632 81.325 1.00 69.48 81 ARG B N 1
ATOM 2883 C CA . ARG B 1 84 ? 62.266 97.547 82.782 1.00 73.23 81 ARG B CA 1
ATOM 2884 C C . ARG B 1 84 ? 61.977 98.854 83.436 1.00 75.25 81 ARG B C 1
ATOM 2885 O O . ARG B 1 84 ? 61.160 98.895 84.341 1.00 75.86 81 ARG B O 1
ATOM 2893 N N . ASP B 1 85 ? 62.650 99.913 82.991 1.00 77.35 82 ASP B N 1
ATOM 2894 C CA . ASP B 1 85 ? 62.444 101.266 83.532 1.00 80.36 82 ASP B CA 1
ATOM 2895 C C . ASP B 1 85 ? 60.971 101.743 83.378 1.00 80.19 82 ASP B C 1
ATOM 2896 O O . ASP B 1 85 ? 60.464 102.550 84.171 1.00 78.34 82 ASP B O 1
ATOM 2901 N N . ILE B 1 86 ? 60.301 101.239 82.346 1.00 80.04 83 ILE B N 1
ATOM 2902 C CA . ILE B 1 86 ? 58.922 101.593 82.086 1.00 79.78 83 ILE B CA 1
ATOM 2903 C C . ILE B 1 86 ? 58.027 100.819 83.015 1.00 80.25 83 ILE B C 1
ATOM 2904 O O . ILE B 1 86 ? 56.834 101.061 83.079 1.00 80.77 83 ILE B O 1
ATOM 2909 N N . GLY B 1 87 ? 58.603 99.867 83.731 1.00 80.92 84 GLY B N 1
ATOM 2910 C CA . GLY B 1 87 ? 57.801 99.107 84.667 1.00 82.51 84 GLY B CA 1
ATOM 2911 C C . GLY B 1 87 ? 57.416 97.676 84.320 1.00 83.77 84 GLY B C 1
ATOM 2912 O O . GLY B 1 87 ? 56.797 97.005 85.155 1.00 84.99 84 GLY B O 1
ATOM 2913 N N . PHE B 1 88 ? 57.748 97.187 83.123 1.00 83.91 85 PHE B N 1
ATOM 2914 C CA . PHE B 1 88 ? 57.390 95.814 82.768 1.00 83.52 85 PHE B CA 1
ATOM 2915 C C . PHE B 1 88 ? 58.171 94.831 83.612 1.00 84.95 85 PHE B C 1
ATOM 2916 O O . PHE B 1 88 ? 59.029 95.190 84.431 1.00 84.12 85 PHE B O 1
ATOM 2924 N N . ASN B 1 89 ? 57.872 93.565 83.376 1.00 86.63 86 ASN B N 1
ATOM 2925 C CA . ASN B 1 89 ? 58.537 92.475 84.060 1.00 87.60 86 ASN B CA 1
ATOM 2926 C C . ASN B 1 89 ? 59.298 91.696 82.985 1.00 87.47 86 ASN B C 1
ATOM 2927 O O . ASN B 1 89 ? 58.703 90.887 82.245 1.00 87.59 86 ASN B O 1
ATOM 2932 N N . VAL B 1 90 ? 60.606 91.934 82.910 1.00 86.70 87 VAL B N 1
ATOM 2933 C CA . VAL B 1 90 ? 61.438 91.280 81.902 1.00 85.79 87 VAL B CA 1
ATOM 2934 C C . VAL B 1 90 ? 62.741 90.709 82.388 1.00 84.97 87 VAL B C 1
ATOM 2935 O O . VAL B 1 90 ? 63.279 91.123 83.418 1.00 85.71 87 VAL B O 1
ATOM 2939 N N . ARG B 1 91 ? 63.239 89.770 81.585 1.00 83.20 88 ARG B N 1
ATOM 2940 C CA . ARG B 1 91 ? 64.510 89.087 81.775 1.00 80.56 88 ARG B CA 1
ATOM 2941 C C . ARG B 1 91 ? 64.879 88.529 80.403 1.00 78.84 88 ARG B C 1
ATOM 2942 O O . ARG B 1 91 ? 63.994 88.214 79.602 1.00 78.14 88 ARG B O 1
ATOM 2950 N N . SER B 1 92 ? 66.168 88.432 80.104 1.00 76.49 89 SER B N 1
ATOM 2951 C CA . SER B 1 92 ? 66.552 87.903 78.795 1.00 74.57 89 SER B CA 1
ATOM 2952 C C . SER B 1 92 ? 66.508 86.368 78.743 1.00 72.93 89 SER B C 1
ATOM 2953 O O . SER B 1 92 ? 66.399 85.711 79.765 1.00 73.48 89 SER B O 1
ATOM 2956 N N . LEU B 1 93 ? 66.586 85.800 77.551 1.00 70.89 90 LEU B N 1
ATOM 2957 C CA . LEU B 1 93 ? 66.626 84.355 77.399 1.00 70.38 90 LEU B CA 1
ATOM 2958 C C . LEU B 1 93 ? 67.634 84.049 76.296 1.00 71.45 90 LEU B C 1
ATOM 2959 O O . LEU B 1 93 ? 67.878 84.883 75.418 1.00 72.78 90 LEU B O 1
ATOM 2964 N N . LEU B 1 94 ? 68.238 82.868 76.314 1.00 71.12 91 LEU B N 1
ATOM 2965 C CA . LEU B 1 94 ? 69.186 82.565 75.252 1.00 70.07 91 LEU B CA 1
ATOM 2966 C C . LEU B 1 94 ? 68.628 81.410 74.457 1.00 68.81 91 LEU B C 1
ATOM 2967 O O . LEU B 1 94 ? 68.022 80.491 74.992 1.00 67.29 91 LEU B O 1
ATOM 2972 N N . GLY B 1 95 ? 68.796 81.467 73.156 1.00 68.80 92 GLY B N 1
ATOM 2973 C CA . GLY B 1 95 ? 68.267 80.395 72.356 1.00 70.28 92 GLY B CA 1
ATOM 2974 C C . GLY B 1 95 ? 69.241 79.995 71.280 1.00 72.14 92 GLY B C 1
ATOM 2975 O O . GLY B 1 95 ? 70.276 80.635 71.089 1.00 73.42 92 GLY B O 1
ATOM 2976 N N . ARG B 1 96 ? 68.910 78.963 70.529 1.00 72.58 93 ARG B N 1
ATOM 2977 C CA . ARG B 1 96 ? 69.853 78.515 69.544 1.00 73.85 93 ARG B CA 1
ATOM 2978 C C . ARG B 1 96 ? 69.377 78.755 68.151 1.00 74.43 93 ARG B C 1
ATOM 2979 O O . ARG B 1 96 ? 68.287 78.344 67.781 1.00 75.47 93 ARG B O 1
ATOM 2987 N N . VAL B 1 97 ? 70.209 79.407 67.362 1.00 75.25 94 VAL B N 1
ATOM 2988 C CA . VAL B 1 97 ? 69.865 79.684 65.979 1.00 77.24 94 VAL B CA 1
ATOM 2989 C C . VAL B 1 97 ? 69.879 78.428 65.127 1.00 78.84 94 VAL B C 1
ATOM 2990 O O . VAL B 1 97 ? 70.925 77.898 64.808 1.00 79.29 94 VAL B O 1
ATOM 2994 N N . ILE B 1 98 ? 68.712 77.975 64.713 1.00 81.44 95 ILE B N 1
ATOM 2995 C CA . ILE B 1 98 ? 68.639 76.782 63.903 1.00 83.79 95 ILE B CA 1
ATOM 2996 C C . ILE B 1 98 ? 68.230 77.023 62.453 1.00 85.11 95 ILE B C 1
ATOM 2997 O O . ILE B 1 98 ? 67.947 76.072 61.729 1.00 83.48 95 ILE B O 1
ATOM 3002 N N . LEU B 1 99 ? 68.198 78.283 62.024 1.00 88.09 96 LEU B N 1
ATOM 3003 C CA . LEU B 1 99 ? 67.814 78.590 60.635 1.00 92.99 96 LEU B CA 1
ATOM 3004 C C . LEU B 1 99 ? 68.438 77.685 59.571 1.00 96.00 96 LEU B C 1
ATOM 3005 O O . LEU B 1 99 ? 67.729 77.005 58.817 1.00 96.59 96 LEU B O 1
ATOM 3010 N N . SER B 1 100 ? 69.766 77.712 59.492 1.00 99.44 97 SER B N 1
ATOM 3011 C CA . SER B 1 100 ? 70.500 76.903 58.520 1.00 102.39 97 SER B CA 1
ATOM 3012 C C . SER B 1 100 ? 70.179 75.405 58.621 1.00 103.79 97 SER B C 1
ATOM 3013 O O . SER B 1 100 ? 70.672 74.594 57.829 1.00 103.31 97 SER B O 1
ATOM 3016 N N . HIS B 1 101 ? 69.353 75.045 59.601 1.00 105.88 98 HIS B N 1
ATOM 3017 C CA . HIS B 1 101 ? 68.964 73.663 59.783 1.00 108.14 98 HIS B CA 1
ATOM 3018 C C . HIS B 1 101 ? 70.233 72.832 59.994 1.00 107.89 98 HIS B C 1
ATOM 3019 O O . HIS B 1 101 ? 70.568 71.970 59.178 1.00 108.26 98 HIS B O 1
ATOM 3026 N N . PRO B 1 102 ? 70.958 73.089 61.102 1.00 107.22 99 PRO B N 1
ATOM 3027 C CA . PRO B 1 102 ? 72.204 72.404 61.460 1.00 105.50 99 PRO B CA 1
ATOM 3028 C C . PRO B 1 102 ? 72.030 70.962 61.868 1.00 103.85 99 PRO B C 1
ATOM 3029 O O . PRO B 1 102 ? 70.973 70.574 62.400 1.00 102.43 99 PRO B O 1
ATOM 3033 N N . ALA B 1 103 ? 73.101 70.199 61.629 1.00 102.23 100 ALA B N 1
ATOM 3034 C CA . ALA B 1 103 ? 73.184 68.781 61.952 1.00 100.64 100 ALA B CA 1
ATOM 3035 C C . ALA B 1 103 ? 72.989 68.554 63.452 1.00 99.58 100 ALA B C 1
ATOM 3036 O O . ALA B 1 103 ? 72.266 67.638 63.856 1.00 99.65 100 ALA B O 1
ATOM 3038 N N . SER B 1 104 ? 73.625 69.391 64.274 1.00 97.52 101 SER B N 1
ATOM 3039 C CA . SER B 1 104 ? 73.501 69.286 65.734 1.00 95.26 101 SER B CA 1
ATOM 3040 C C . SER B 1 104 ? 73.269 70.658 66.347 1.00 92.73 101 SER B C 1
ATOM 3041 O O . SER B 1 104 ? 73.785 71.660 65.842 1.00 92.40 101 SER B O 1
ATOM 3044 N N . LEU B 1 105 ? 72.506 70.697 67.440 1.00 89.67 102 LEU B N 1
ATOM 3045 C CA . LEU B 1 105 ? 72.192 71.966 68.105 1.00 87.09 102 LEU B CA 1
ATOM 3046 C C . LEU B 1 105 ? 73.404 72.855 68.326 1.00 84.19 102 LEU B C 1
ATOM 3047 O O . LEU B 1 105 ? 74.428 72.396 68.818 1.00 84.94 102 LEU B O 1
ATOM 3052 N N . PRO B 1 106 ? 73.307 74.137 67.932 1.00 81.01 103 PRO B N 1
ATOM 3053 C CA . PRO B 1 106 ? 74.389 75.115 68.080 1.00 77.67 103 PRO B CA 1
ATOM 3054 C C . PRO B 1 106 ? 74.275 75.704 69.427 1.00 75.17 103 PRO B C 1
ATOM 3055 O O . PRO B 1 106 ? 73.285 75.507 70.095 1.00 76.27 103 PRO B O 1
ATOM 3059 N N . PRO B 1 107 ? 75.275 76.459 69.844 1.00 73.21 104 PRO B N 1
ATOM 3060 C CA . PRO B 1 107 ? 75.269 77.081 71.164 1.00 74.08 104 PRO B CA 1
ATOM 3061 C C . PRO B 1 107 ? 74.231 78.193 71.324 1.00 75.87 104 PRO B C 1
ATOM 3062 O O . PRO B 1 107 ? 73.492 78.502 70.379 1.00 76.85 104 PRO B O 1
ATOM 3066 N N . ARG B 1 108 ? 74.166 78.775 72.525 1.00 76.89 105 ARG B N 1
ATOM 3067 C CA . ARG B 1 108 ? 73.226 79.866 72.837 1.00 76.42 105 ARG B CA 1
ATOM 3068 C C . ARG B 1 108 ? 73.744 81.204 72.309 1.00 75.57 105 ARG B C 1
ATOM 3069 O O . ARG B 1 108 ? 74.283 81.995 73.035 1.00 74.02 105 ARG B O 1
ATOM 3077 N N . THR B 1 109 ? 73.547 81.421 71.025 1.00 76.32 106 THR B N 1
ATOM 3078 C CA . THR B 1 109 ? 73.987 82.605 70.300 1.00 78.16 106 THR B CA 1
ATOM 3079 C C . THR B 1 109 ? 73.054 83.775 70.329 1.00 77.87 106 THR B C 1
ATOM 3080 O O . THR B 1 109 ? 73.477 84.913 70.125 1.00 77.18 106 THR B O 1
ATOM 3084 N N . HIS B 1 110 ? 71.775 83.480 70.524 1.00 78.23 107 HIS B N 1
ATOM 3085 C CA . HIS B 1 110 ? 70.738 84.502 70.460 1.00 77.05 107 HIS B CA 1
ATOM 3086 C C . HIS B 1 110 ? 70.023 84.912 71.715 1.00 75.23 107 HIS B C 1
ATOM 3087 O O . HIS B 1 110 ? 69.487 84.092 72.451 1.00 74.53 107 HIS B O 1
ATOM 3094 N N . ARG B 1 111 ? 69.986 86.213 71.940 1.00 73.51 108 ARG B N 1
ATOM 3095 C CA . ARG B 1 111 ? 69.325 86.740 73.117 1.00 71.32 108 ARG B CA 1
ATOM 3096 C C . ARG B 1 111 ? 67.931 87.161 72.730 1.00 72.12 108 ARG B C 1
ATOM 3097 O O . ARG B 1 111 ? 67.698 87.518 71.587 1.00 72.48 108 ARG B O 1
ATOM 3105 N N . LEU B 1 112 ? 66.998 87.116 73.669 1.00 72.72 109 LEU B N 1
ATOM 3106 C CA . LEU B 1 112 ? 65.650 87.543 73.378 1.00 73.86 109 LEU B CA 1
ATOM 3107 C C . LEU B 1 112 ? 65.018 87.860 74.698 1.00 75.12 109 LEU B C 1
ATOM 3108 O O . LEU B 1 112 ? 65.602 87.523 75.732 1.00 76.10 109 LEU B O 1
ATOM 3113 N N . LEU B 1 113 ? 63.867 88.530 74.684 1.00 75.90 110 LEU B N 1
ATOM 3114 C CA . LEU B 1 113 ? 63.230 88.927 75.924 1.00 77.76 110 LEU B CA 1
ATOM 3115 C C . LEU B 1 113 ? 61.970 88.163 76.293 1.00 80.12 110 LEU B C 1
ATOM 3116 O O . LEU B 1 113 ? 61.250 87.676 75.439 1.00 80.31 110 LEU B O 1
ATOM 3121 N N . LEU B 1 114 ? 61.723 88.032 77.586 1.00 82.67 111 LEU B N 1
ATOM 3122 C CA . LEU B 1 114 ? 60.529 87.351 78.056 1.00 85.54 111 LEU B CA 1
ATOM 3123 C C . LEU B 1 114 ? 59.855 88.439 78.884 1.00 88.64 111 LEU B C 1
ATOM 3124 O O . LEU B 1 114 ? 60.471 89.033 79.795 1.00 89.19 111 LEU B O 1
ATOM 3129 N N . VAL B 1 115 ? 58.597 88.716 78.559 1.00 91.02 112 VAL B N 1
ATOM 3130 C CA . VAL B 1 115 ? 57.868 89.757 79.264 1.00 92.42 112 VAL B CA 1
ATOM 3131 C C . VAL B 1 115 ? 56.565 89.240 79.847 1.00 93.58 112 VAL B C 1
ATOM 3132 O O . VAL B 1 115 ? 55.795 88.545 79.165 1.00 92.44 112 VAL B O 1
ATOM 3136 N N . ASP B 1 116 ? 56.330 89.586 81.110 1.00 95.35 113 ASP B N 1
ATOM 3137 C CA . ASP B 1 116 ? 55.104 89.199 81.778 1.00 98.20 113 ASP B CA 1
ATOM 3138 C C . ASP B 1 116 ? 54.178 90.413 81.851 1.00 99.15 113 ASP B C 1
ATOM 3139 O O . ASP B 1 116 ? 54.361 91.298 82.696 1.00 99.33 113 ASP B O 1
ATOM 3144 N N . VAL B 1 117 ? 53.196 90.445 80.953 1.00 100.16 114 VAL B N 1
ATOM 3145 C CA . VAL B 1 117 ? 52.232 91.534 80.865 1.00 100.77 114 VAL B CA 1
ATOM 3146 C C . VAL B 1 117 ? 50.834 90.987 80.984 1.00 101.82 114 VAL B C 1
ATOM 3147 O O . VAL B 1 117 ? 50.461 90.050 80.258 1.00 101.69 114 VAL B O 1
ATOM 3151 N N . GLU B 1 118 ? 50.060 91.601 81.876 1.00 102.84 115 GLU B N 1
ATOM 3152 C CA . GLU B 1 118 ? 48.687 91.196 82.136 1.00 104.71 115 GLU B CA 1
ATOM 3153 C C . GLU B 1 118 ? 48.513 89.674 82.217 1.00 106.13 115 GLU B C 1
ATOM 3154 O O . GLU B 1 118 ? 47.908 89.025 81.346 1.00 105.72 115 GLU B O 1
ATOM 3160 N N . ASP B 1 119 ? 49.086 89.125 83.287 1.00 107.66 116 ASP B N 1
ATOM 3161 C CA . ASP B 1 119 ? 49.020 87.701 83.604 1.00 109.30 116 ASP B CA 1
ATOM 3162 C C . ASP B 1 119 ? 49.404 86.692 82.525 1.00 109.81 116 ASP B C 1
ATOM 3163 O O . ASP B 1 119 ? 49.165 85.493 82.682 1.00 110.61 116 ASP B O 1
ATOM 3168 N N . GLU B 1 120 ? 49.980 87.158 81.424 1.00 109.96 117 GLU B N 1
ATOM 3169 C CA . GLU B 1 120 ? 50.410 86.251 80.360 1.00 108.73 117 GLU B CA 1
ATOM 3170 C C . GLU B 1 120 ? 51.905 86.427 80.111 1.00 106.71 117 GLU B C 1
ATOM 3171 O O . GLU B 1 120 ? 52.543 87.353 80.626 1.00 106.52 117 GLU B O 1
ATOM 3177 N N . GLN B 1 121 ? 52.461 85.542 79.302 1.00 103.94 118 GLN B N 1
ATOM 3178 C CA . GLN B 1 121 ? 53.872 85.632 79.007 1.00 102.24 118 GLN B CA 1
ATOM 3179 C C . GLN B 1 121 ? 54.111 85.820 77.538 1.00 100.40 118 GLN B C 1
ATOM 3180 O O . GLN B 1 121 ? 53.654 85.030 76.709 1.00 100.00 118 GLN B O 1
ATOM 3186 N N . TRP B 1 122 ? 54.852 86.871 77.226 1.00 98.48 119 TRP B N 1
ATOM 3187 C CA . TRP B 1 122 ? 55.165 87.180 75.849 1.00 96.64 119 TRP B CA 1
ATOM 3188 C C . TRP B 1 122 ? 56.673 87.197 75.619 1.00 93.62 119 TRP B C 1
ATOM 3189 O O . TRP B 1 122 ? 57.467 87.353 76.552 1.00 92.02 119 TRP B O 1
ATOM 3200 N N . ILE B 1 123 ? 57.063 87.040 74.364 1.00 90.33 120 ILE B N 1
ATOM 3201 C CA . ILE B 1 123 ? 58.467 87.106 74.040 1.00 88.51 120 ILE B CA 1
ATOM 3202 C C . ILE B 1 123 ? 58.738 88.206 73.010 1.00 86.93 120 ILE B C 1
ATOM 3203 O O . ILE B 1 123 ? 58.273 88.157 71.885 1.00 86.17 120 ILE B O 1
ATOM 3208 N N . ALA B 1 124 ? 59.503 89.203 73.413 1.00 85.39 121 ALA B N 1
ATOM 3209 C CA . ALA B 1 124 ? 59.825 90.301 72.534 1.00 84.22 121 ALA B CA 1
ATOM 3210 C C . ALA B 1 124 ? 61.245 90.121 72.104 1.00 83.48 121 ALA B C 1
ATOM 3211 O O . ALA B 1 124 ? 62.095 89.739 72.911 1.00 83.72 121 ALA B O 1
ATOM 3213 N N . ASP B 1 125 ? 61.519 90.435 70.849 1.00 81.75 122 ASP B N 1
ATOM 3214 C CA . ASP B 1 125 ? 62.852 90.280 70.343 1.00 81.22 122 ASP B CA 1
ATOM 3215 C C . ASP B 1 125 ? 63.094 91.202 69.182 1.00 80.81 122 ASP B C 1
ATOM 3216 O O . ASP B 1 125 ? 62.499 91.064 68.134 1.00 81.47 122 ASP B O 1
ATOM 3221 N N . VAL B 1 126 ? 64.006 92.133 69.361 1.00 80.74 123 VAL B N 1
ATOM 3222 C CA . VAL B 1 126 ? 64.306 93.076 68.306 1.00 80.61 123 VAL B CA 1
ATOM 3223 C C . VAL B 1 126 ? 65.681 92.869 67.722 1.00 79.57 123 VAL B C 1
ATOM 3224 O O . VAL B 1 126 ? 66.082 93.602 66.819 1.00 78.82 123 VAL B O 1
ATOM 3228 N N . GLY B 1 127 ? 66.395 91.890 68.272 1.00 78.49 124 GLY B N 1
ATOM 3229 C CA . GLY B 1 127 ? 67.764 91.619 67.870 1.00 78.63 124 GLY B CA 1
ATOM 3230 C C . GLY B 1 127 ? 68.110 90.530 66.880 1.00 77.82 124 GLY B C 1
ATOM 3231 O O . GLY B 1 127 ? 69.279 90.308 66.582 1.00 79.43 124 GLY B O 1
ATOM 3232 N N . PHE B 1 128 ? 67.110 89.863 66.345 1.00 76.95 125 PHE B N 1
ATOM 3233 C CA . PHE B 1 128 ? 67.390 88.795 65.423 1.00 75.70 125 PHE B CA 1
ATOM 3234 C C . PHE B 1 128 ? 67.742 89.171 64.015 1.00 74.33 125 PHE B C 1
ATOM 3235 O O . PHE B 1 128 ? 68.033 88.277 63.230 1.00 75.10 125 PHE B O 1
ATOM 3243 N N . GLY B 1 129 ? 67.686 90.453 63.669 1.00 73.14 126 GLY B N 1
ATOM 3244 C CA . GLY B 1 129 ? 68.011 90.901 62.315 1.00 73.38 126 GLY B CA 1
ATOM 3245 C C . GLY B 1 129 ? 66.934 90.775 61.242 1.00 73.33 126 GLY B C 1
ATOM 3246 O O . GLY B 1 129 ? 65.768 91.099 61.486 1.00 74.60 126 GLY B O 1
ATOM 3247 N N . GLY B 1 130 ? 67.318 90.300 60.054 1.00 71.95 127 GLY B N 1
ATOM 3248 C CA . GLY B 1 130 ? 66.360 90.144 58.972 1.00 70.76 127 GLY B CA 1
ATOM 3249 C C . GLY B 1 130 ? 64.916 89.829 59.351 1.00 70.06 127 GLY B C 1
ATOM 3250 O O . GLY B 1 130 ? 64.027 90.635 59.103 1.00 68.38 127 GLY B O 1
ATOM 3251 N N . GLN B 1 131 ? 64.681 88.681 59.982 1.00 69.50 128 GLN B N 1
ATOM 3252 C CA . GLN B 1 131 ? 63.331 88.264 60.323 1.00 69.36 128 GLN B CA 1
ATOM 3253 C C . GLN B 1 131 ? 62.907 88.503 61.742 1.00 68.85 128 GLN B C 1
ATOM 3254 O O . GLN B 1 131 ? 61.971 87.869 62.205 1.00 69.17 128 GLN B O 1
ATOM 3260 N N . THR B 1 132 ? 63.536 89.423 62.445 1.00 68.35 129 THR B N 1
ATOM 3261 C CA . THR B 1 132 ? 63.131 89.596 63.831 1.00 68.95 129 THR B CA 1
ATOM 3262 C C . THR B 1 132 ? 61.672 89.846 63.956 1.00 69.52 129 THR B C 1
ATOM 3263 O O . THR B 1 132 ? 61.025 90.248 63.001 1.00 69.54 129 THR B O 1
ATOM 3267 N N . LEU B 1 133 ? 61.161 89.635 65.159 1.00 69.96 130 LEU B N 1
ATOM 3268 C CA . LEU B 1 133 ? 59.762 89.905 65.409 1.00 69.87 130 LEU B CA 1
ATOM 3269 C C . LEU B 1 133 ? 59.643 91.412 65.368 1.00 69.65 130 LEU B C 1
ATOM 3270 O O . LEU B 1 133 ? 60.642 92.104 65.460 1.00 68.28 130 LEU B O 1
ATOM 3275 N N . THR B 1 134 ? 58.425 91.924 65.215 1.00 69.60 131 THR B N 1
ATOM 3276 C CA . THR B 1 134 ? 58.222 93.362 65.201 1.00 68.11 131 THR B CA 1
ATOM 3277 C C . THR B 1 134 ? 57.070 93.637 66.133 1.00 67.51 131 THR B C 1
ATOM 3278 O O . THR B 1 134 ? 56.561 94.733 66.213 1.00 67.67 131 THR B O 1
ATOM 3282 N N . ALA B 1 135 ? 56.703 92.618 66.892 1.00 67.52 132 ALA B N 1
ATOM 3283 C CA . ALA B 1 135 ? 55.637 92.752 67.852 1.00 69.51 132 ALA B CA 1
ATOM 3284 C C . ALA B 1 135 ? 55.641 91.549 68.789 1.00 71.08 132 ALA B C 1
ATOM 3285 O O . ALA B 1 135 ? 55.822 90.416 68.344 1.00 71.33 132 ALA B O 1
ATOM 3287 N N . PRO B 1 136 ? 55.436 91.774 70.088 1.00 71.78 133 PRO B N 1
ATOM 3288 C CA . PRO B 1 136 ? 55.414 90.699 71.064 1.00 74.13 133 PRO B CA 1
ATOM 3289 C C . PRO B 1 136 ? 54.591 89.563 70.514 1.00 77.65 133 PRO B C 1
ATOM 3290 O O . PRO B 1 136 ? 53.788 89.776 69.594 1.00 78.59 133 PRO B O 1
ATOM 3294 N N . LEU B 1 137 ? 54.806 88.370 71.075 1.00 80.58 134 LEU B N 1
ATOM 3295 C CA . LEU B 1 137 ? 54.058 87.149 70.744 1.00 82.75 134 LEU B CA 1
ATOM 3296 C C . LEU B 1 137 ? 53.693 86.503 72.071 1.00 86.42 134 LEU B C 1
ATOM 3297 O O . LEU B 1 137 ? 54.365 86.696 73.093 1.00 86.19 134 LEU B O 1
ATOM 3302 N N . ARG B 1 138 ? 52.610 85.746 72.066 1.00 90.92 135 ARG B N 1
ATOM 3303 C CA . ARG B 1 138 ? 52.205 85.084 73.284 1.00 94.83 135 ARG B CA 1
ATOM 3304 C C . ARG B 1 138 ? 52.906 83.717 73.324 1.00 96.65 135 ARG B C 1
ATOM 3305 O O . ARG B 1 138 ? 53.141 83.081 72.272 1.00 96.15 135 ARG B O 1
ATOM 3313 N N . LEU B 1 139 ? 53.237 83.269 74.534 1.00 98.11 136 LEU B N 1
ATOM 3314 C CA . LEU B 1 139 ? 53.865 81.963 74.687 1.00 99.25 136 LEU B CA 1
ATOM 3315 C C . LEU B 1 139 ? 52.779 80.897 74.554 1.00 99.61 136 LEU B C 1
ATOM 3316 O O . LEU B 1 139 ? 52.152 80.516 75.545 1.00 98.91 136 LEU B O 1
ATOM 3321 N N . GLN B 1 140 ? 52.552 80.450 73.321 1.00 100.73 137 GLN B N 1
ATOM 3322 C CA . GLN B 1 140 ? 51.563 79.419 73.033 1.00 102.48 137 GLN B CA 1
ATOM 3323 C C . GLN B 1 140 ? 51.868 78.715 71.725 1.00 102.11 137 GLN B C 1
ATOM 3324 O O . GLN B 1 140 ? 52.321 79.328 70.761 1.00 100.71 137 GLN B O 1
ATOM 3330 N N . ALA B 1 141 ? 51.584 77.422 71.698 1.00 102.50 138 ALA B N 1
ATOM 3331 C CA . ALA B 1 141 ? 51.859 76.622 70.522 1.00 102.60 138 ALA B CA 1
ATOM 3332 C C . ALA B 1 141 ? 50.756 76.725 69.489 1.00 101.91 138 ALA B C 1
ATOM 3333 O O . ALA B 1 141 ? 49.647 77.170 69.794 1.00 101.74 138 ALA B O 1
ATOM 3335 N N . GLU B 1 142 ? 51.092 76.277 68.276 1.00 101.11 139 GLU B N 1
ATOM 3336 C CA . GLU B 1 142 ? 50.215 76.259 67.103 1.00 100.04 139 GLU B CA 1
ATOM 3337 C C . GLU B 1 142 ? 49.652 77.626 66.672 1.00 99.28 139 GLU B C 1
ATOM 3338 O O . GLU B 1 142 ? 49.773 78.009 65.500 1.00 98.84 139 GLU B O 1
ATOM 3344 N N . ILE B 1 143 ? 49.039 78.344 67.618 1.00 98.00 140 ILE B N 1
ATOM 3345 C CA . ILE B 1 143 ? 48.444 79.664 67.380 1.00 96.28 140 ILE B CA 1
ATOM 3346 C C . ILE B 1 143 ? 49.262 80.505 66.425 1.00 96.28 140 ILE B C 1
ATOM 3347 O O . ILE B 1 143 ? 50.228 81.153 66.845 1.00 96.99 140 ILE B O 1
ATOM 3352 N N . ALA B 1 144 ? 48.884 80.516 65.151 1.00 95.29 141 ALA B N 1
ATOM 3353 C CA . ALA B 1 144 ? 49.626 81.298 64.172 1.00 94.39 141 ALA B CA 1
ATOM 3354 C C . ALA B 1 144 ? 49.501 82.765 64.532 1.00 94.45 141 ALA B C 1
ATOM 3355 O O . ALA B 1 144 ? 48.504 83.397 64.198 1.00 95.61 141 ALA B O 1
ATOM 3357 N N . GLN B 1 145 ? 50.507 83.307 65.225 1.00 94.33 142 GLN B N 1
ATOM 3358 C CA . GLN B 1 145 ? 50.478 84.714 65.625 1.00 93.91 142 GLN B CA 1
ATOM 3359 C C . GLN B 1 145 ? 50.877 85.682 64.480 1.00 94.06 142 GLN B C 1
ATOM 3360 O O . GLN B 1 145 ? 51.642 85.324 63.554 1.00 92.62 142 GLN B O 1
ATOM 3366 N N . GLN B 1 146 ? 50.340 86.904 64.557 1.00 93.47 143 GLN B N 1
ATOM 3367 C CA . GLN B 1 146 ? 50.561 87.900 63.521 1.00 91.72 143 GLN B CA 1
ATOM 3368 C C . GLN B 1 146 ? 51.418 89.056 63.920 1.00 90.16 143 GLN B C 1
ATOM 3369 O O . GLN B 1 146 ? 51.348 89.530 65.048 1.00 89.92 143 GLN B O 1
ATOM 3375 N N . THR B 1 147 ? 52.213 89.522 62.971 1.00 88.59 144 THR B N 1
ATOM 3376 C CA . THR B 1 147 ? 53.103 90.644 63.221 1.00 87.79 144 THR B CA 1
ATOM 3377 C C . THR B 1 147 ? 53.173 91.559 62.008 1.00 86.85 144 THR B C 1
ATOM 3378 O O . THR B 1 147 ? 53.064 91.104 60.864 1.00 87.22 144 THR B O 1
ATOM 3382 N N . PRO B 1 148 ? 53.369 92.867 62.245 1.00 84.84 145 PRO B N 1
ATOM 3383 C CA . PRO B 1 148 ? 53.463 93.869 61.186 1.00 82.69 145 PRO B CA 1
ATOM 3384 C C . PRO B 1 148 ? 54.325 93.477 60.012 1.00 82.01 145 PRO B C 1
ATOM 3385 O O . PRO B 1 148 ? 54.187 94.043 58.946 1.00 81.44 145 PRO B O 1
ATOM 3389 N N . HIS B 1 149 ? 55.241 92.532 60.185 1.00 82.51 146 HIS B N 1
ATOM 3390 C CA . HIS B 1 149 ? 56.051 92.127 59.039 1.00 81.88 146 HIS B CA 1
ATOM 3391 C C . HIS B 1 149 ? 56.008 90.661 58.702 1.00 82.82 146 HIS B C 1
ATOM 3392 O O . HIS B 1 149 ? 56.702 90.222 57.789 1.00 82.14 146 HIS B O 1
ATOM 3399 N N . GLY B 1 150 ? 55.197 89.901 59.427 1.00 84.12 147 GLY B N 1
ATOM 3400 C CA . GLY B 1 150 ? 55.112 88.488 59.132 1.00 86.15 147 GLY B CA 1
ATOM 3401 C C . GLY B 1 150 ? 54.227 87.677 60.057 1.00 87.18 147 GLY B C 1
ATOM 3402 O O . GLY B 1 150 ? 53.664 88.182 61.047 1.00 86.60 147 GLY B O 1
ATOM 3403 N N . GLU B 1 151 ? 54.108 86.398 59.718 1.00 87.85 148 GLU B N 1
ATOM 3404 C CA . GLU B 1 151 ? 53.303 85.504 60.496 1.00 90.01 148 GLU B CA 1
ATOM 3405 C C . GLU B 1 151 ? 54.294 84.559 61.107 1.00 90.09 148 GLU B C 1
ATOM 3406 O O . GLU B 1 151 ? 55.115 83.939 60.431 1.00 89.37 148 GLU B O 1
ATOM 3412 N N . TYR B 1 152 ? 54.257 84.484 62.410 1.00 90.04 149 TYR B N 1
ATOM 3413 C CA . TYR B 1 152 ? 55.185 83.616 63.033 1.00 90.41 149 TYR B CA 1
ATOM 3414 C C . TYR B 1 152 ? 54.352 82.616 63.763 1.00 90.27 149 TYR B C 1
ATOM 3415 O O . TYR B 1 152 ? 53.310 82.972 64.328 1.00 90.04 149 TYR B O 1
ATOM 3424 N N . ARG B 1 153 ? 54.773 81.354 63.679 1.00 90.14 150 ARG B N 1
ATOM 3425 C CA . ARG B 1 153 ? 54.121 80.285 64.421 1.00 89.87 150 ARG B CA 1
ATOM 3426 C C . ARG B 1 153 ? 55.198 79.843 65.423 1.00 90.95 150 ARG B C 1
ATOM 3427 O O . ARG B 1 153 ? 56.383 79.722 65.100 1.00 90.81 150 ARG B O 1
ATOM 3435 N N . LEU B 1 154 ? 54.789 79.726 66.671 1.00 93.07 151 LEU B N 1
ATOM 3436 C CA . LEU B 1 154 ? 55.675 79.275 67.699 1.00 96.04 151 LEU B CA 1
ATOM 3437 C C . LEU B 1 154 ? 55.405 77.748 67.699 1.00 100.61 151 LEU B C 1
ATOM 3438 O O . LEU B 1 154 ? 54.680 77.257 66.813 1.00 100.35 151 LEU B O 1
ATOM 3443 N N . MET B 1 155 ? 55.985 77.005 68.658 1.00 105.69 152 MET B N 1
ATOM 3444 C CA . MET B 1 155 ? 55.786 75.534 68.791 1.00 108.73 152 MET B CA 1
ATOM 3445 C C . MET B 1 155 ? 56.178 74.921 70.135 1.00 109.01 152 MET B C 1
ATOM 3446 O O . MET B 1 155 ? 56.437 75.640 71.106 1.00 108.94 152 MET B O 1
ATOM 3451 N N . GLN B 1 156 ? 56.228 73.589 70.198 1.00 109.28 153 GLN B N 1
ATOM 3452 C CA . GLN B 1 156 ? 56.570 72.948 71.463 1.00 110.17 153 GLN B CA 1
ATOM 3453 C C . GLN B 1 156 ? 57.827 72.064 71.450 1.00 110.25 153 GLN B C 1
ATOM 3454 O O . GLN B 1 156 ? 58.925 72.530 71.128 1.00 110.42 153 GLN B O 1
ATOM 3460 N N . GLU B 1 157 ? 57.661 70.801 71.835 1.00 109.90 154 GLU B N 1
ATOM 3461 C CA . GLU B 1 157 ? 58.758 69.845 71.908 1.00 108.51 154 GLU B CA 1
ATOM 3462 C C . GLU B 1 157 ? 59.510 69.953 73.232 1.00 106.70 154 GLU B C 1
ATOM 3463 O O . GLU B 1 157 ? 60.546 70.610 73.323 1.00 106.39 154 GLU B O 1
ATOM 3469 N N . GLY B 1 158 ? 58.970 69.309 74.260 1.00 104.39 155 GLY B N 1
ATOM 3470 C CA . GLY B 1 158 ? 59.617 69.315 75.551 1.00 102.42 155 GLY B CA 1
ATOM 3471 C C . GLY B 1 158 ? 59.645 70.693 76.145 1.00 101.22 155 GLY B C 1
ATOM 3472 O O . GLY B 1 158 ? 58.778 71.490 75.834 1.00 100.88 155 GLY B O 1
ATOM 3473 N N . SER B 1 159 ? 60.650 70.962 76.978 1.00 100.67 156 SER B N 1
ATOM 3474 C CA . SER B 1 159 ? 60.819 72.251 77.663 1.00 100.49 156 SER B CA 1
ATOM 3475 C C . SER B 1 159 ? 61.250 73.388 76.746 1.00 99.93 156 SER B C 1
ATOM 3476 O O . SER B 1 159 ? 61.244 74.553 77.120 1.00 99.26 156 SER B O 1
ATOM 3479 N N . THR B 1 160 ? 61.636 73.041 75.535 1.00 100.03 157 THR B N 1
ATOM 3480 C CA . THR B 1 160 ? 62.101 74.039 74.582 1.00 100.36 157 THR B CA 1
ATOM 3481 C C . THR B 1 160 ? 60.989 74.531 73.627 1.00 100.04 157 THR B C 1
ATOM 3482 O O . THR B 1 160 ? 59.987 73.842 73.409 1.00 100.74 157 THR B O 1
ATOM 3486 N N . TRP B 1 161 ? 61.168 75.717 73.053 1.00 98.07 158 TRP B N 1
ATOM 3487 C CA . TRP B 1 161 ? 60.183 76.248 72.129 1.00 95.34 158 TRP B CA 1
ATOM 3488 C C . TRP B 1 161 ? 60.870 76.640 70.852 1.00 93.73 158 TRP B C 1
ATOM 3489 O O . TRP B 1 161 ? 61.907 77.293 70.901 1.00 94.73 158 TRP B O 1
ATOM 3500 N N . ILE B 1 162 ? 60.309 76.264 69.710 1.00 91.07 159 ILE B N 1
ATOM 3501 C CA . ILE B 1 162 ? 60.886 76.662 68.431 1.00 88.80 159 ILE B CA 1
ATOM 3502 C C . ILE B 1 162 ? 60.102 77.897 67.974 1.00 88.89 159 ILE B C 1
ATOM 3503 O O . ILE B 1 162 ? 59.151 78.282 68.647 1.00 89.52 159 ILE B O 1
ATOM 3508 N N . LEU B 1 163 ? 60.493 78.520 66.860 1.00 88.14 160 LEU B N 1
ATOM 3509 C CA . LEU B 1 163 ? 59.799 79.702 66.320 1.00 87.79 160 LEU B CA 1
ATOM 3510 C C . LEU B 1 163 ? 59.962 79.661 64.807 1.00 88.79 160 LEU B C 1
ATOM 3511 O O . LEU B 1 163 ? 60.992 79.201 64.323 1.00 89.48 160 LEU B O 1
ATOM 3516 N N . GLN B 1 164 ? 58.964 80.092 64.043 1.00 89.28 161 GLN B N 1
ATOM 3517 C CA . GLN B 1 164 ? 59.134 80.042 62.599 1.00 90.60 161 GLN B CA 1
ATOM 3518 C C . GLN B 1 164 ? 58.373 81.171 61.981 1.00 91.90 161 GLN B C 1
ATOM 3519 O O . GLN B 1 164 ? 57.628 81.860 62.654 1.00 91.86 161 GLN B O 1
ATOM 3525 N N . PHE B 1 165 ? 58.568 81.359 60.692 1.00 94.09 162 PHE B N 1
ATOM 3526 C CA . PHE B 1 165 ? 57.895 82.425 59.978 1.00 96.81 162 PHE B CA 1
ATOM 3527 C C . PHE B 1 165 ? 57.503 81.844 58.602 1.00 98.94 162 PHE B C 1
ATOM 3528 O O . PHE B 1 165 ? 58.165 80.930 58.111 1.00 98.55 162 PHE B O 1
ATOM 3536 N N . ARG B 1 166 ? 56.419 82.325 57.994 1.00 101.50 163 ARG B N 1
ATOM 3537 C CA . ARG B 1 166 ? 56.018 81.787 56.690 1.00 104.93 163 ARG B CA 1
ATOM 3538 C C . ARG B 1 166 ? 57.044 82.129 55.628 1.00 106.63 163 ARG B C 1
ATOM 3539 O O . ARG B 1 166 ? 57.113 83.260 55.176 1.00 106.47 163 ARG B O 1
ATOM 3547 N N . HIS B 1 167 ? 57.835 81.145 55.224 1.00 109.19 164 HIS B N 1
ATOM 3548 C CA . HIS B 1 167 ? 58.852 81.349 54.196 1.00 111.97 164 HIS B CA 1
ATOM 3549 C C . HIS B 1 167 ? 58.295 80.617 52.982 1.00 112.86 164 HIS B C 1
ATOM 3550 O O . HIS B 1 167 ? 57.725 79.539 53.154 1.00 113.29 164 HIS B O 1
ATOM 3557 N N . HIS B 1 168 ? 58.454 81.189 51.782 1.00 113.91 165 HIS B N 1
ATOM 3558 C CA . HIS B 1 168 ? 57.933 80.583 50.545 1.00 114.89 165 HIS B CA 1
ATOM 3559 C C . HIS B 1 168 ? 56.459 80.258 50.780 1.00 114.65 165 HIS B C 1
ATOM 3560 O O . HIS B 1 168 ? 55.555 80.841 50.173 1.00 114.07 165 HIS B O 1
ATOM 3567 N N . GLU B 1 169 ? 56.249 79.292 51.662 1.00 114.57 166 GLU B N 1
ATOM 3568 C CA . GLU B 1 169 ? 54.942 78.843 52.061 1.00 114.63 166 GLU B CA 1
ATOM 3569 C C . GLU B 1 169 ? 55.116 77.427 52.632 1.00 114.53 166 GLU B C 1
ATOM 3570 O O . GLU B 1 169 ? 54.660 76.450 52.043 1.00 115.15 166 GLU B O 1
ATOM 3576 N N . HIS B 1 170 ? 55.801 77.323 53.775 1.00 114.38 167 HIS B N 1
ATOM 3577 C CA . HIS B 1 170 ? 56.011 76.018 54.417 1.00 113.89 167 HIS B CA 1
ATOM 3578 C C . HIS B 1 170 ? 56.383 76.010 55.921 1.00 112.08 167 HIS B C 1
ATOM 3579 O O . HIS B 1 170 ? 56.099 75.045 56.637 1.00 111.79 167 HIS B O 1
ATOM 3586 N N . TRP B 1 171 ? 56.986 77.101 56.382 1.00 109.77 168 TRP B N 1
ATOM 3587 C CA . TRP B 1 171 ? 57.468 77.262 57.755 1.00 107.51 168 TRP B CA 1
ATOM 3588 C C . TRP B 1 171 ? 58.943 76.793 57.809 1.00 106.85 168 TRP B C 1
ATOM 3589 O O . TRP B 1 171 ? 59.296 75.656 57.441 1.00 105.87 168 TRP B O 1
ATOM 3600 N N . GLN B 1 172 ? 59.793 77.725 58.231 1.00 105.97 169 GLN B N 1
ATOM 3601 C CA . GLN B 1 172 ? 61.231 77.530 58.341 1.00 104.64 169 GLN B CA 1
ATOM 3602 C C . GLN B 1 172 ? 61.638 77.966 59.742 1.00 102.99 169 GLN B C 1
ATOM 3603 O O . GLN B 1 172 ? 61.621 79.155 60.087 1.00 100.98 169 GLN B O 1
ATOM 3609 N N . SER B 1 173 ? 61.955 76.956 60.547 1.00 102.06 170 SER B N 1
ATOM 3610 C CA . SER B 1 173 ? 62.383 77.124 61.929 1.00 100.71 170 SER B CA 1
ATOM 3611 C C . SER B 1 173 ? 63.523 78.110 61.972 1.00 99.94 170 SER B C 1
ATOM 3612 O O . SER B 1 173 ? 64.458 78.020 61.181 1.00 99.45 170 SER B O 1
ATOM 3615 N N . MET B 1 174 ? 63.441 79.041 62.914 1.00 99.57 171 MET B N 1
ATOM 3616 C CA . MET B 1 174 ? 64.441 80.096 63.056 1.00 98.93 171 MET B CA 1
ATOM 3617 C C . MET B 1 174 ? 65.437 79.804 64.158 1.00 97.10 171 MET B C 1
ATOM 3618 O O . MET B 1 174 ? 66.567 79.391 63.884 1.00 96.76 171 MET B O 1
ATOM 3623 N N . TYR B 1 175 ? 65.023 80.062 65.389 1.00 94.00 172 TYR B N 1
ATOM 3624 C CA . TYR B 1 175 ? 65.862 79.799 66.519 1.00 93.04 172 TYR B CA 1
ATOM 3625 C C . TYR B 1 175 ? 65.011 78.998 67.473 1.00 94.28 172 TYR B C 1
ATOM 3626 O O . TYR B 1 175 ? 63.955 78.520 67.042 1.00 95.90 172 TYR B O 1
ATOM 3635 N N . CYS B 1 176 ? 65.453 78.804 68.725 1.00 93.99 173 CYS B N 1
ATOM 3636 C CA . CYS B 1 176 ? 64.684 78.036 69.739 1.00 92.82 173 CYS B CA 1
ATOM 3637 C C . CYS B 1 176 ? 65.270 78.356 71.077 1.00 91.27 173 CYS B C 1
ATOM 3638 O O . CYS B 1 176 ? 66.385 78.848 71.132 1.00 91.85 173 CYS B O 1
ATOM 3641 N N . PHE B 1 177 ? 64.561 78.042 72.154 1.00 89.27 174 PHE B N 1
ATOM 3642 C CA . PHE B 1 177 ? 65.067 78.390 73.469 1.00 88.00 174 PHE B CA 1
ATOM 3643 C C . PHE B 1 177 ? 64.286 77.745 74.583 1.00 86.13 174 PHE B C 1
ATOM 3644 O O . PHE B 1 177 ? 63.412 76.925 74.340 1.00 84.91 174 PHE B O 1
ATOM 3652 N N . ASP B 1 178 ? 64.595 78.147 75.810 1.00 84.84 175 ASP B N 1
ATOM 3653 C CA . ASP B 1 178 ? 63.909 77.606 76.968 1.00 85.44 175 ASP B CA 1
ATOM 3654 C C . ASP B 1 178 ? 63.776 78.736 77.941 1.00 84.35 175 ASP B C 1
ATOM 3655 O O . ASP B 1 178 ? 64.399 79.768 77.734 1.00 84.02 175 ASP B O 1
ATOM 3660 N N . LEU B 1 179 ? 62.978 78.568 78.987 1.00 82.78 176 LEU B N 1
ATOM 3661 C CA . LEU B 1 179 ? 62.807 79.658 79.911 1.00 83.21 176 LEU B CA 1
ATOM 3662 C C . LEU B 1 179 ? 63.846 79.767 80.999 1.00 82.92 176 LEU B C 1
ATOM 3663 O O . LEU B 1 179 ? 63.623 80.409 82.033 1.00 83.74 176 LEU B O 1
ATOM 3668 N N . GLY B 1 180 ? 65.003 79.163 80.778 1.00 80.89 177 GLY B N 1
ATOM 3669 C CA . GLY B 1 180 ? 66.029 79.227 81.799 1.00 78.36 177 GLY B CA 1
ATOM 3670 C C . GLY B 1 180 ? 66.627 80.598 82.008 1.00 76.62 177 GLY B C 1
ATOM 3671 O O . GLY B 1 180 ? 66.851 81.336 81.038 1.00 75.19 177 GLY B O 1
ATOM 3672 N N . VAL B 1 181 ? 66.887 80.934 83.268 1.00 74.48 178 VAL B N 1
ATOM 3673 C CA . VAL B 1 181 ? 67.499 82.208 83.605 1.00 74.85 178 VAL B CA 1
ATOM 3674 C C . VAL B 1 181 ? 68.867 82.396 82.925 1.00 75.98 178 VAL B C 1
ATOM 3675 O O . VAL B 1 181 ? 69.558 81.435 82.662 1.00 76.58 178 VAL B O 1
ATOM 3679 N N . GLN B 1 182 ? 69.260 83.626 82.639 1.00 75.90 179 GLN B N 1
ATOM 3680 C CA . GLN B 1 182 ? 70.555 83.846 82.036 1.00 76.62 179 GLN B CA 1
ATOM 3681 C C . GLN B 1 182 ? 71.199 84.924 82.865 1.00 78.06 179 GLN B C 1
ATOM 3682 O O . GLN B 1 182 ? 70.495 85.615 83.590 1.00 79.07 179 GLN B O 1
ATOM 3688 N N . GLN B 1 183 ? 72.514 85.091 82.769 1.00 77.35 180 GLN B N 1
ATOM 3689 C CA . GLN B 1 183 ? 73.206 86.120 83.542 1.00 76.34 180 GLN B CA 1
ATOM 3690 C C . GLN B 1 183 ? 73.965 86.993 82.559 1.00 76.40 180 GLN B C 1
ATOM 3691 O O . GLN B 1 183 ? 74.235 86.565 81.427 1.00 77.12 180 GLN B O 1
ATOM 3697 N N . GLN B 1 184 ? 74.330 88.206 82.968 1.00 75.53 181 GLN B N 1
ATOM 3698 C CA . GLN B 1 184 ? 75.088 89.081 82.057 1.00 75.14 181 GLN B CA 1
ATOM 3699 C C . GLN B 1 184 ? 76.237 88.347 81.370 1.00 76.37 181 GLN B C 1
ATOM 3700 O O . GLN B 1 184 ? 76.387 88.395 80.137 1.00 77.26 181 GLN B O 1
ATOM 3706 N N . SER B 1 185 ? 77.048 87.669 82.168 1.00 76.35 182 SER B N 1
ATOM 3707 C CA . SER B 1 185 ? 78.171 86.923 81.638 1.00 74.94 182 SER B CA 1
ATOM 3708 C C . SER B 1 185 ? 77.684 85.969 80.544 1.00 74.91 182 SER B C 1
ATOM 3709 O O . SER B 1 185 ? 78.336 85.832 79.514 1.00 74.88 182 SER B O 1
ATOM 3712 N N . ASP B 1 186 ? 76.531 85.340 80.740 1.00 73.49 183 ASP B N 1
ATOM 3713 C CA . ASP B 1 186 ? 76.069 84.440 79.724 1.00 74.06 183 ASP B CA 1
ATOM 3714 C C . ASP B 1 186 ? 75.918 85.128 78.401 1.00 73.47 183 ASP B C 1
ATOM 3715 O O . ASP B 1 186 ? 75.997 84.480 77.339 1.00 74.73 183 ASP B O 1
ATOM 3720 N N . HIS B 1 187 ? 75.702 86.437 78.441 1.00 70.66 184 HIS B N 1
ATOM 3721 C CA . HIS B 1 187 ? 75.563 87.182 77.196 1.00 68.57 184 HIS B CA 1
ATOM 3722 C C . HIS B 1 187 ? 76.931 87.616 76.756 1.00 67.61 184 HIS B C 1
ATOM 3723 O O . HIS B 1 187 ? 77.221 87.732 75.572 1.00 68.61 184 HIS B O 1
ATOM 3730 N N . VAL B 1 188 ? 77.797 87.875 77.714 1.00 66.25 185 VAL B N 1
ATOM 3731 C CA . VAL B 1 188 ? 79.109 88.273 77.300 1.00 65.72 185 VAL B CA 1
ATOM 3732 C C . VAL B 1 188 ? 79.733 87.114 76.551 1.00 66.96 185 VAL B C 1
ATOM 3733 O O . VAL B 1 188 ? 80.385 87.330 75.541 1.00 68.78 185 VAL B O 1
ATOM 3737 N N . MET B 1 189 ? 79.534 85.891 77.037 1.00 67.30 186 MET B N 1
ATOM 3738 C CA . MET B 1 189 ? 80.093 84.740 76.380 1.00 68.74 186 MET B CA 1
ATOM 3739 C C . MET B 1 189 ? 79.450 84.602 75.029 1.00 68.18 186 MET B C 1
ATOM 3740 O O . MET B 1 189 ? 80.132 84.344 74.043 1.00 68.92 186 MET B O 1
ATOM 3745 N N . GLY B 1 190 ? 78.140 84.799 74.977 1.00 67.58 187 GLY B N 1
ATOM 3746 C CA . GLY B 1 190 ? 77.442 84.723 73.714 1.00 66.95 187 GLY B CA 1
ATOM 3747 C C . GLY B 1 190 ? 78.020 85.735 72.723 1.00 67.85 187 GLY B C 1
ATOM 3748 O O . GLY B 1 190 ? 78.241 85.437 71.520 1.00 69.40 187 GLY B O 1
ATOM 3749 N N . ASN B 1 191 ? 78.286 86.945 73.200 1.00 65.60 188 ASN B N 1
ATOM 3750 C CA . ASN B 1 191 ? 78.820 87.930 72.289 1.00 65.06 188 ASN B CA 1
ATOM 3751 C C . ASN B 1 191 ? 80.239 87.517 71.878 1.00 65.58 188 ASN B C 1
ATOM 3752 O O . ASN B 1 191 ? 80.656 87.707 70.704 1.00 65.18 188 ASN B O 1
ATOM 3757 N N . PHE B 1 192 ? 80.987 86.946 72.831 1.00 64.64 189 PHE B N 1
ATOM 3758 C CA . PHE B 1 192 ? 82.352 86.532 72.533 1.00 63.17 189 PHE B CA 1
ATOM 3759 C C . PHE B 1 192 ? 82.394 85.545 71.397 1.00 61.83 189 PHE B C 1
ATOM 3760 O O . PHE B 1 192 ? 83.196 85.683 70.458 1.00 61.79 189 PHE B O 1
ATOM 3768 N N . TRP B 1 193 ? 81.515 84.552 71.500 1.00 60.00 190 TRP B N 1
ATOM 3769 C CA . TRP B 1 193 ? 81.411 83.535 70.503 1.00 60.16 190 TRP B CA 1
ATOM 3770 C C . TRP B 1 193 ? 81.160 84.217 69.188 1.00 59.98 190 TRP B C 1
ATOM 3771 O O . TRP B 1 193 ? 82.029 84.257 68.330 1.00 59.52 190 TRP B O 1
ATOM 3782 N N . SER B 1 194 ? 80.001 84.845 69.081 1.00 60.95 191 SER B N 1
ATOM 3783 C CA . SER B 1 194 ? 79.553 85.488 67.858 1.00 61.06 191 SER B CA 1
ATOM 3784 C C . SER B 1 194 ? 80.509 86.403 67.194 1.00 60.55 191 SER B C 1
ATOM 3785 O O . SER B 1 194 ? 80.565 86.457 65.988 1.00 58.92 191 SER B O 1
ATOM 3788 N N . ALA B 1 195 ? 81.290 87.111 67.977 1.00 62.18 192 ALA B N 1
ATOM 3789 C CA . ALA B 1 195 ? 82.202 88.075 67.395 1.00 64.11 192 ALA B CA 1
ATOM 3790 C C . ALA B 1 195 ? 83.592 87.578 67.125 1.00 64.61 192 ALA B C 1
ATOM 3791 O O . ALA B 1 195 ? 84.325 88.206 66.362 1.00 63.80 192 ALA B O 1
ATOM 3793 N N . HIS B 1 196 ? 83.964 86.476 67.773 1.00 66.11 193 HIS B N 1
ATOM 3794 C CA . HIS B 1 196 ? 85.300 85.916 67.620 1.00 68.22 193 HIS B CA 1
ATOM 3795 C C . HIS B 1 196 ? 85.476 84.469 67.098 1.00 70.47 193 HIS B C 1
ATOM 3796 O O . HIS B 1 196 ? 86.512 84.138 66.508 1.00 70.86 193 HIS B O 1
ATOM 3803 N N . TRP B 1 197 ? 84.492 83.602 67.289 1.00 72.16 194 TRP B N 1
ATOM 3804 C CA . TRP B 1 197 ? 84.651 82.252 66.781 1.00 74.41 194 TRP B CA 1
ATOM 3805 C C . TRP B 1 197 ? 84.844 82.357 65.286 1.00 74.47 194 TRP B C 1
ATOM 3806 O O . TRP B 1 197 ? 83.948 82.722 64.580 1.00 75.62 194 TRP B O 1
ATOM 3817 N N . PRO B 1 198 ? 86.028 82.033 64.788 1.00 74.53 195 PRO B N 1
ATOM 3818 C CA . PRO B 1 198 ? 86.343 82.092 63.349 1.00 75.09 195 PRO B CA 1
ATOM 3819 C C . PRO B 1 198 ? 85.220 81.759 62.302 1.00 75.52 195 PRO B C 1
ATOM 3820 O O . PRO B 1 198 ? 85.058 82.454 61.295 1.00 74.86 195 PRO B O 1
ATOM 3824 N N . GLN B 1 199 ? 84.454 80.700 62.524 1.00 76.28 196 GLN B N 1
ATOM 3825 C CA . GLN B 1 199 ? 83.405 80.322 61.591 1.00 76.46 196 GLN B CA 1
ATOM 3826 C C . GLN B 1 199 ? 82.094 81.100 61.791 1.00 76.62 196 GLN B C 1
ATOM 3827 O O . GLN B 1 199 ? 81.101 80.810 61.110 1.00 77.63 196 GLN B O 1
ATOM 3833 N N . SER B 1 200 ? 82.033 82.032 62.742 1.00 75.50 197 SER B N 1
ATOM 3834 C CA . SER B 1 200 ? 80.796 82.812 62.957 1.00 72.96 197 SER B CA 1
ATOM 3835 C C . SER B 1 200 ? 80.502 83.639 61.710 1.00 72.43 197 SER B C 1
ATOM 3836 O O . SER B 1 200 ? 81.360 84.410 61.268 1.00 71.89 197 SER B O 1
ATOM 3839 N N . HIS B 1 201 ? 79.300 83.538 61.147 1.00 71.19 198 HIS B N 1
ATOM 3840 C CA . HIS B 1 201 ? 79.104 84.279 59.908 1.00 69.31 198 HIS B CA 1
ATOM 3841 C C . HIS B 1 201 ? 79.280 85.779 60.071 1.00 65.85 198 HIS B C 1
ATOM 3842 O O . HIS B 1 201 ? 79.745 86.454 59.133 1.00 65.20 198 HIS B O 1
ATOM 3849 N N . PHE B 1 202 ? 78.952 86.290 61.255 1.00 61.39 199 PHE B N 1
ATOM 3850 C CA . PHE B 1 202 ? 79.129 87.713 61.495 1.00 58.79 199 PHE B CA 1
ATOM 3851 C C . PHE B 1 202 ? 80.537 88.241 61.227 1.00 58.78 199 PHE B C 1
ATOM 3852 O O . PHE B 1 202 ? 80.724 89.455 61.200 1.00 59.12 199 PHE B O 1
ATOM 3860 N N . ARG B 1 203 ? 81.535 87.382 61.041 1.00 57.90 200 ARG B N 1
ATOM 3861 C CA . ARG B 1 203 ? 82.845 87.928 60.780 1.00 56.13 200 ARG B CA 1
ATOM 3862 C C . ARG B 1 203 ? 83.113 87.896 59.323 1.00 57.02 200 ARG B C 1
ATOM 3863 O O . ARG B 1 203 ? 84.185 88.295 58.878 1.00 55.45 200 ARG B O 1
ATOM 3871 N N . HIS B 1 204 ? 82.149 87.439 58.543 1.00 59.71 201 HIS B N 1
ATOM 3872 C CA . HIS B 1 204 ? 82.426 87.362 57.113 1.00 62.76 201 HIS B CA 1
ATOM 3873 C C . HIS B 1 204 ? 81.679 88.273 56.149 1.00 63.21 201 HIS B C 1
ATOM 3874 O O . HIS B 1 204 ? 81.856 88.182 54.937 1.00 63.38 201 HIS B O 1
ATOM 3881 N N . HIS B 1 205 ? 80.881 89.185 56.693 1.00 64.04 202 HIS B N 1
ATOM 3882 C CA . HIS B 1 205 ? 80.143 90.119 55.868 1.00 62.58 202 HIS B CA 1
ATOM 3883 C C . HIS B 1 205 ? 79.392 91.152 56.692 1.00 61.24 202 HIS B C 1
ATOM 3884 O O . HIS B 1 205 ? 78.944 90.898 57.811 1.00 59.57 202 HIS B O 1
ATOM 3891 N N . LEU B 1 206 ? 79.293 92.340 56.129 1.00 60.59 203 LEU B N 1
ATOM 3892 C CA . LEU B 1 206 ? 78.581 93.426 56.760 1.00 61.32 203 LEU B CA 1
ATOM 3893 C C . LEU B 1 206 ? 77.086 93.160 56.743 1.00 64.63 203 LEU B C 1
ATOM 3894 O O . LEU B 1 206 ? 76.522 92.801 55.710 1.00 65.15 203 LEU B O 1
ATOM 3899 N N . LEU B 1 207 ? 76.435 93.330 57.881 1.00 67.02 204 LEU B N 1
ATOM 3900 C CA . LEU B 1 207 ? 75.010 93.112 57.936 1.00 71.81 204 LEU B CA 1
ATOM 3901 C C . LEU B 1 207 ? 74.194 94.250 58.544 1.00 74.96 204 LEU B C 1
ATOM 3902 O O . LEU B 1 207 ? 74.343 94.604 59.708 1.00 75.41 204 LEU B O 1
ATOM 3907 N N . MET B 1 208 ? 73.294 94.817 57.772 1.00 78.16 205 MET B N 1
ATOM 3908 C CA . MET B 1 208 ? 72.496 95.867 58.335 1.00 81.28 205 MET B CA 1
ATOM 3909 C C . MET B 1 208 ? 71.044 95.653 57.967 1.00 82.27 205 MET B C 1
ATOM 3910 O O . MET B 1 208 ? 70.725 95.163 56.870 1.00 83.86 205 MET B O 1
ATOM 3915 N N . CYS B 1 209 ? 70.157 96.015 58.883 1.00 81.13 206 CYS B N 1
ATOM 3916 C CA . CYS B 1 209 ? 68.747 95.840 58.627 1.00 79.54 206 CYS B CA 1
ATOM 3917 C C . CYS B 1 209 ? 67.937 96.776 59.488 1.00 77.60 206 CYS B C 1
ATOM 3918 O O . CYS B 1 209 ? 68.086 96.816 60.686 1.00 76.38 206 CYS B O 1
ATOM 3921 N N . ARG B 1 210 ? 67.068 97.534 58.862 1.00 76.54 207 ARG B N 1
ATOM 3922 C CA . ARG B 1 210 ? 66.263 98.461 59.600 1.00 76.70 207 ARG B CA 1
ATOM 3923 C C . ARG B 1 210 ? 64.825 98.268 59.206 1.00 78.48 207 ARG B C 1
ATOM 3924 O O . ARG B 1 210 ? 64.540 97.893 58.074 1.00 79.15 207 ARG B O 1
ATOM 3932 N N . HIS B 1 211 ? 63.906 98.528 60.124 1.00 79.92 208 HIS B N 1
ATOM 3933 C CA . HIS B 1 211 ? 62.501 98.387 59.791 1.00 82.11 208 HIS B CA 1
ATOM 3934 C C . HIS B 1 211 ? 61.762 99.711 59.503 1.00 85.12 208 HIS B C 1
ATOM 3935 O O . HIS B 1 211 ? 62.115 100.779 60.022 1.00 84.15 208 HIS B O 1
ATOM 3942 N N . LEU B 1 212 ? 60.751 99.615 58.633 1.00 89.17 209 LEU B N 1
ATOM 3943 C CA . LEU B 1 212 ? 59.896 100.740 58.236 1.00 91.39 209 LEU B CA 1
ATOM 3944 C C . LEU B 1 212 ? 58.450 100.497 58.658 1.00 93.40 209 LEU B C 1
ATOM 3945 O O . LEU B 1 212 ? 58.007 99.347 58.797 1.00 93.38 209 LEU B O 1
ATOM 3950 N N . PRO B 1 213 ? 57.693 101.585 58.854 1.00 95.28 210 PRO B N 1
ATOM 3951 C CA . PRO B 1 213 ? 56.285 101.589 59.271 1.00 96.53 210 PRO B CA 1
ATOM 3952 C C . PRO B 1 213 ? 55.311 100.596 58.605 1.00 98.06 210 PRO B C 1
ATOM 3953 O O . PRO B 1 213 ? 54.708 99.738 59.279 1.00 98.60 210 PRO B O 1
ATOM 3957 N N . ASP B 1 214 ? 55.143 100.706 57.294 1.00 98.44 211 ASP B N 1
ATOM 3958 C CA . ASP B 1 214 ? 54.212 99.810 56.632 1.00 99.71 211 ASP B CA 1
ATOM 3959 C C . ASP B 1 214 ? 54.804 98.537 56.064 1.00 98.82 211 ASP B C 1
ATOM 3960 O O . ASP B 1 214 ? 55.053 98.441 54.857 1.00 99.52 211 ASP B O 1
ATOM 3965 N N . GLY B 1 215 ? 55.004 97.555 56.940 1.00 97.62 212 GLY B N 1
ATOM 3966 C CA . GLY B 1 215 ? 55.534 96.264 56.527 1.00 95.92 212 GLY B CA 1
ATOM 3967 C C . GLY B 1 215 ? 56.761 96.313 55.636 1.00 93.91 212 GLY B C 1
ATOM 3968 O O . GLY B 1 215 ? 57.093 95.336 54.957 1.00 93.96 212 GLY B O 1
ATOM 3969 N N . GLY B 1 216 ? 57.438 97.454 55.628 1.00 91.97 213 GLY B N 1
ATOM 3970 C CA . GLY B 1 216 ? 58.633 97.581 54.816 1.00 89.86 213 GLY B CA 1
ATOM 3971 C C . GLY B 1 216 ? 59.901 97.486 55.652 1.00 88.08 213 GLY B C 1
ATOM 3972 O O . GLY B 1 216 ? 59.872 97.683 56.873 1.00 87.88 213 GLY B O 1
ATOM 3973 N N . LYS B 1 217 ? 61.014 97.161 55.001 1.00 85.53 214 LYS B N 1
ATOM 3974 C CA . LYS B 1 217 ? 62.283 97.055 55.712 1.00 82.41 214 LYS B CA 1
ATOM 3975 C C . LYS B 1 217 ? 63.408 97.219 54.744 1.00 80.84 214 LYS B C 1
ATOM 3976 O O . LYS B 1 217 ? 63.234 97.064 53.541 1.00 81.40 214 LYS B O 1
ATOM 3982 N N . LEU B 1 218 ? 64.560 97.579 55.280 1.00 79.40 215 LEU B N 1
ATOM 3983 C CA . LEU B 1 218 ? 65.753 97.753 54.474 1.00 77.55 215 LEU B CA 1
ATOM 3984 C C . LEU B 1 218 ? 66.698 96.614 54.815 1.00 75.90 215 LEU B C 1
ATOM 3985 O O . LEU B 1 218 ? 66.620 96.033 55.906 1.00 74.88 215 LEU B O 1
ATOM 3990 N N . THR B 1 219 ? 67.602 96.318 53.885 1.00 74.42 216 THR B N 1
ATOM 3991 C CA . THR B 1 219 ? 68.509 95.205 54.032 1.00 71.77 216 THR B CA 1
ATOM 3992 C C . THR B 1 219 ? 69.829 95.345 53.328 1.00 72.28 216 THR B C 1
ATOM 3993 O O . THR B 1 219 ? 69.900 95.354 52.093 1.00 73.89 216 THR B O 1
ATOM 3997 N N . LEU B 1 220 ? 70.897 95.433 54.104 1.00 71.56 217 LEU B N 1
ATOM 3998 C CA . LEU B 1 220 ? 72.211 95.527 53.495 1.00 69.40 217 LEU B CA 1
ATOM 3999 C C . LEU B 1 220 ? 72.994 94.252 53.838 1.00 68.59 217 LEU B C 1
ATOM 4000 O O . LEU B 1 220 ? 72.880 93.721 54.956 1.00 67.15 217 LEU B O 1
ATOM 4005 N N . THR B 1 221 ? 73.745 93.752 52.856 1.00 67.36 218 THR B N 1
ATOM 4006 C CA . THR B 1 221 ? 74.581 92.558 52.988 1.00 65.37 218 THR B CA 1
ATOM 4007 C C . THR B 1 221 ? 75.741 92.922 52.119 1.00 66.92 218 THR B C 1
ATOM 4008 O O . THR B 1 221 ? 75.729 92.685 50.926 1.00 67.46 218 THR B O 1
ATOM 4012 N N . ASN B 1 222 ? 76.752 93.529 52.713 1.00 68.38 219 ASN B N 1
ATOM 4013 C CA . ASN B 1 222 ? 77.885 93.976 51.935 1.00 70.00 219 ASN B CA 1
ATOM 4014 C C . ASN B 1 222 ? 77.422 95.059 51.010 1.00 72.15 219 ASN B C 1
ATOM 4015 O O . ASN B 1 222 ? 76.944 96.093 51.480 1.00 75.12 219 ASN B O 1
ATOM 4020 N N . PHE B 1 223 ? 77.544 94.882 49.711 1.00 73.66 220 PHE B N 1
ATOM 4021 C CA . PHE B 1 223 ? 77.078 95.974 48.876 1.00 77.25 220 PHE B CA 1
ATOM 4022 C C . PHE B 1 223 ? 75.645 95.757 48.340 1.00 78.30 220 PHE B C 1
ATOM 4023 O O . PHE B 1 223 ? 75.089 96.605 47.606 1.00 78.94 220 PHE B O 1
ATOM 4031 N N . HIS B 1 224 ? 75.034 94.636 48.711 1.00 78.26 221 HIS B N 1
ATOM 4032 C CA . HIS B 1 224 ? 73.695 94.354 48.226 1.00 77.64 221 HIS B CA 1
ATOM 4033 C C . HIS B 1 224 ? 72.626 94.965 49.131 1.00 76.09 221 HIS B C 1
ATOM 4034 O O . HIS B 1 224 ? 72.351 94.462 50.222 1.00 73.57 221 HIS B O 1
ATOM 4041 N N . PHE B 1 225 ? 72.059 96.077 48.654 1.00 75.84 222 PHE B N 1
ATOM 4042 C CA . PHE B 1 225 ? 71.015 96.826 49.356 1.00 74.66 222 PHE B CA 1
ATOM 4043 C C . PHE B 1 225 ? 69.698 96.382 48.803 1.00 73.50 222 PHE B C 1
ATOM 4044 O O . PHE B 1 225 ? 69.611 96.095 47.612 1.00 72.68 222 PHE B O 1
ATOM 4052 N N . THR B 1 226 ? 68.681 96.318 49.657 1.00 72.60 223 THR B N 1
ATOM 4053 C CA . THR B 1 226 ? 67.357 95.875 49.225 1.00 71.83 223 THR B CA 1
ATOM 4054 C C . THR B 1 226 ? 66.256 96.543 50.027 1.00 72.48 223 THR B C 1
ATOM 4055 O O . THR B 1 226 ? 66.381 96.679 51.246 1.00 71.55 223 THR B O 1
ATOM 4059 N N . ARG B 1 227 ? 65.189 96.981 49.352 1.00 73.99 224 ARG B N 1
ATOM 4060 C CA . ARG B 1 227 ? 64.060 97.616 50.054 1.00 76.06 224 ARG B CA 1
ATOM 4061 C C . ARG B 1 227 ? 62.853 96.682 49.969 1.00 76.99 224 ARG B C 1
ATOM 4062 O O . ARG B 1 227 ? 62.669 96.025 48.955 1.00 76.93 224 ARG B O 1
ATOM 4070 N N . TYR B 1 228 ? 62.044 96.600 51.018 1.00 78.66 225 TYR B N 1
ATOM 4071 C CA . TYR B 1 228 ? 60.904 95.703 50.981 1.00 81.89 225 TYR B CA 1
ATOM 4072 C C . TYR B 1 228 ? 59.661 96.424 51.372 1.00 85.22 225 TYR B C 1
ATOM 4073 O O . TYR B 1 228 ? 59.717 97.286 52.244 1.00 85.28 225 TYR B O 1
ATOM 4082 N N . HIS B 1 229 ? 58.543 96.072 50.730 1.00 89.12 226 HIS B N 1
ATOM 4083 C CA . HIS B 1 229 ? 57.244 96.644 51.085 1.00 91.48 226 HIS B CA 1
ATOM 4084 C C . HIS B 1 229 ? 56.250 95.518 51.285 1.00 91.41 226 HIS B C 1
ATOM 4085 O O . HIS B 1 229 ? 56.171 94.592 50.478 1.00 90.66 226 HIS B O 1
ATOM 4092 N N . GLN B 1 230 ? 55.497 95.609 52.373 1.00 91.78 227 GLN B N 1
ATOM 4093 C CA . GLN B 1 230 ? 54.552 94.570 52.720 1.00 93.01 227 GLN B CA 1
ATOM 4094 C C . GLN B 1 230 ? 55.176 93.209 52.454 1.00 92.25 227 GLN B C 1
ATOM 4095 O O . GLN B 1 230 ? 54.539 92.330 51.887 1.00 92.92 227 GLN B O 1
ATOM 4101 N N . GLY B 1 231 ? 56.435 93.058 52.847 1.00 90.90 228 GLY B N 1
ATOM 4102 C CA . GLY B 1 231 ? 57.125 91.799 52.673 1.00 89.62 228 GLY B CA 1
ATOM 4103 C C . GLY B 1 231 ? 57.496 91.441 51.244 1.00 89.26 228 GLY B C 1
ATOM 4104 O O . GLY B 1 231 ? 57.565 90.251 50.898 1.00 89.73 228 GLY B O 1
ATOM 4105 N N . HIS B 1 232 ? 57.736 92.442 50.401 1.00 87.91 229 HIS B N 1
ATOM 4106 C CA . HIS B 1 232 ? 58.119 92.157 49.016 1.00 86.10 229 HIS B CA 1
ATOM 4107 C C . HIS B 1 232 ? 59.352 92.944 48.577 1.00 83.15 229 HIS B C 1
ATOM 4108 O O . HIS B 1 232 ? 59.562 94.086 48.949 1.00 81.45 229 HIS B O 1
ATOM 4115 N N . ALA B 1 233 ? 60.174 92.305 47.778 1.00 81.03 230 ALA B N 1
ATOM 4116 C CA . ALA B 1 233 ? 61.385 92.917 47.315 1.00 79.63 230 ALA B CA 1
ATOM 4117 C C . ALA B 1 233 ? 61.154 93.979 46.267 1.00 78.75 230 ALA B C 1
ATOM 4118 O O . ALA B 1 233 ? 61.192 93.699 45.077 1.00 79.54 230 ALA B O 1
ATOM 4120 N N . VAL B 1 234 ? 60.941 95.204 46.702 1.00 77.16 231 VAL B N 1
ATOM 4121 C CA . VAL B 1 234 ? 60.749 96.296 45.782 1.00 77.11 231 VAL B CA 1
ATOM 4122 C C . VAL B 1 234 ? 62.070 97.014 45.671 1.00 77.52 231 VAL B C 1
ATOM 4123 O O . VAL B 1 234 ? 62.486 97.622 46.640 1.00 78.60 231 VAL B O 1
ATOM 4127 N N . GLU B 1 235 ? 62.738 96.974 44.525 1.00 78.06 232 GLU B N 1
ATOM 4128 C CA . GLU B 1 235 ? 64.061 97.644 44.401 1.00 78.77 232 GLU B CA 1
ATOM 4129 C C . GLU B 1 235 ? 65.221 96.916 45.120 1.00 77.95 232 GLU B C 1
ATOM 4130 O O . GLU B 1 235 ? 65.141 96.578 46.303 1.00 77.36 232 GLU B O 1
ATOM 4136 N N . GLN B 1 236 ? 66.300 96.692 44.377 1.00 77.62 233 GLN B N 1
ATOM 4137 C CA . GLN B 1 236 ? 67.499 96.037 44.873 1.00 76.18 233 GLN B CA 1
ATOM 4138 C C . GLN B 1 236 ? 68.705 96.687 44.240 1.00 76.33 233 GLN B C 1
ATOM 4139 O O . GLN B 1 236 ? 69.063 96.386 43.103 1.00 75.72 233 GLN B O 1
ATOM 4145 N N . VAL B 1 237 ? 69.342 97.580 44.974 1.00 76.42 234 VAL B N 1
ATOM 4146 C CA . VAL B 1 237 ? 70.497 98.264 44.441 1.00 76.35 234 VAL B CA 1
ATOM 4147 C C . VAL B 1 237 ? 71.771 97.632 44.912 1.00 76.50 234 VAL B C 1
ATOM 4148 O O . VAL B 1 237 ? 71.891 97.185 46.068 1.00 76.60 234 VAL B O 1
ATOM 4152 N N . ASN B 1 238 ? 72.732 97.607 44.013 1.00 75.82 235 ASN B N 1
ATOM 4153 C CA . ASN B 1 238 ? 74.012 97.062 44.352 1.00 75.67 235 ASN B CA 1
ATOM 4154 C C . ASN B 1 238 ? 75.026 98.203 44.420 1.00 74.39 235 ASN B C 1
ATOM 4155 O O . ASN B 1 238 ? 75.670 98.562 43.428 1.00 72.65 235 ASN B O 1
ATOM 4160 N N . VAL B 1 239 ? 75.153 98.779 45.604 1.00 72.46 236 VAL B N 1
ATOM 4161 C CA . VAL B 1 239 ? 76.039 99.892 45.791 1.00 72.48 236 VAL B CA 1
ATOM 4162 C C . VAL B 1 239 ? 77.376 99.626 45.100 1.00 72.47 236 VAL B C 1
ATOM 4163 O O . VAL B 1 239 ? 78.016 98.591 45.296 1.00 72.93 236 VAL B O 1
ATOM 4167 N N . PRO B 1 240 ? 77.830 100.582 44.298 1.00 71.52 237 PRO B N 1
ATOM 4168 C CA . PRO B 1 240 ? 79.078 100.485 43.550 1.00 72.39 237 PRO B CA 1
ATOM 4169 C C . PRO B 1 240 ? 80.424 100.839 44.199 1.00 74.47 237 PRO B C 1
ATOM 4170 O O . PRO B 1 240 ? 81.465 100.587 43.604 1.00 73.12 237 PRO B O 1
ATOM 4174 N N . ASP B 1 241 ? 80.426 101.434 45.387 1.00 77.27 238 ASP B N 1
ATOM 4175 C CA . ASP B 1 241 ? 81.694 101.832 46.000 1.00 79.72 238 ASP B CA 1
ATOM 4176 C C . ASP B 1 241 ? 81.562 102.151 47.477 1.00 80.08 238 ASP B C 1
ATOM 4177 O O . ASP B 1 241 ? 80.486 102.504 47.970 1.00 79.10 238 ASP B O 1
ATOM 4182 N N . VAL B 1 242 ? 82.691 102.085 48.163 1.00 79.95 239 VAL B N 1
ATOM 4183 C CA . VAL B 1 242 ? 82.715 102.368 49.576 1.00 79.84 239 VAL B CA 1
ATOM 4184 C C . VAL B 1 242 ? 82.067 103.716 49.939 1.00 78.94 239 VAL B C 1
ATOM 4185 O O . VAL B 1 242 ? 81.171 103.778 50.792 1.00 79.20 239 VAL B O 1
ATOM 4189 N N . PRO B 1 243 ? 82.496 104.806 49.284 1.00 77.32 240 PRO B N 1
ATOM 4190 C CA . PRO B 1 243 ? 81.965 106.138 49.552 1.00 77.34 240 PRO B CA 1
ATOM 4191 C C . PRO B 1 243 ? 80.473 106.133 49.491 1.00 77.35 240 PRO B C 1
ATOM 4192 O O . PRO B 1 243 ? 79.758 106.570 50.401 1.00 77.92 240 PRO B O 1
ATOM 4196 N N . SER B 1 244 ? 80.007 105.610 48.382 1.00 76.38 241 SER B N 1
ATOM 4197 C CA . SER B 1 244 ? 78.600 105.531 48.152 1.00 74.94 241 SER B CA 1
ATOM 4198 C C . SER B 1 244 ? 77.892 104.754 49.286 1.00 73.47 241 SER B C 1
ATOM 4199 O O . SER B 1 244 ? 76.811 105.133 49.730 1.00 74.16 241 SER B O 1
ATOM 4202 N N . LEU B 1 245 ? 78.507 103.670 49.754 1.00 71.40 242 LEU B N 1
ATOM 4203 C CA . LEU B 1 245 ? 77.946 102.866 50.831 1.00 69.29 242 LEU B CA 1
ATOM 4204 C C . LEU B 1 245 ? 78.004 103.655 52.146 1.00 71.29 242 LEU B C 1
ATOM 4205 O O . LEU B 1 245 ? 77.055 103.655 52.941 1.00 72.71 242 LEU B O 1
ATOM 4210 N N . TYR B 1 246 ? 79.125 104.323 52.389 1.00 71.58 243 TYR B N 1
ATOM 4211 C CA . TYR B 1 246 ? 79.260 105.123 53.589 1.00 71.81 243 TYR B CA 1
ATOM 4212 C C . TYR B 1 246 ? 78.043 106.020 53.652 1.00 72.39 243 TYR B C 1
ATOM 4213 O O . TYR B 1 246 ? 77.451 106.160 54.695 1.00 74.76 243 TYR B O 1
ATOM 4222 N N . GLN B 1 247 ? 77.661 106.611 52.525 1.00 71.81 244 GLN B N 1
ATOM 4223 C CA . GLN B 1 247 ? 76.520 107.514 52.468 1.00 71.20 244 GLN B CA 1
ATOM 4224 C C . GLN B 1 247 ? 75.247 106.733 52.769 1.00 69.61 244 GLN B C 1
ATOM 4225 O O . GLN B 1 247 ? 74.483 107.097 53.675 1.00 69.60 244 GLN B O 1
ATOM 4231 N N . LEU B 1 248 ? 75.041 105.638 52.038 1.00 67.75 245 LEU B N 1
ATOM 4232 C CA . LEU B 1 248 ? 73.850 104.798 52.243 1.00 66.91 245 LEU B CA 1
ATOM 4233 C C . LEU B 1 248 ? 73.626 104.410 53.730 1.00 66.84 245 LEU B C 1
ATOM 4234 O O . LEU B 1 248 ? 72.488 104.289 54.183 1.00 67.51 245 LEU B O 1
ATOM 4239 N N . LEU B 1 249 ? 74.704 104.240 54.486 1.00 65.18 246 LEU B N 1
ATOM 4240 C CA . LEU B 1 249 ? 74.567 103.863 55.870 1.00 65.07 246 LEU B CA 1
ATOM 4241 C C . LEU B 1 249 ? 73.928 104.971 56.673 1.00 65.10 246 LEU B C 1
ATOM 4242 O O . LEU B 1 249 ? 73.153 104.737 57.594 1.00 64.27 246 LEU B O 1
ATOM 4247 N N . GLN B 1 250 ? 74.260 106.197 56.325 1.00 65.88 247 GLN B N 1
ATOM 4248 C CA . GLN B 1 250 ? 73.741 107.321 57.078 1.00 67.46 247 GLN B CA 1
ATOM 4249 C C . GLN B 1 250 ? 72.346 107.700 56.607 1.00 68.52 247 GLN B C 1
ATOM 4250 O O . GLN B 1 250 ? 71.494 108.040 57.426 1.00 67.64 247 GLN B O 1
ATOM 4256 N N . GLN B 1 251 ? 72.128 107.661 55.288 1.00 70.29 248 GLN B N 1
ATOM 4257 C CA . GLN B 1 251 ? 70.817 107.981 54.706 1.00 71.20 248 GLN B CA 1
ATOM 4258 C C . GLN B 1 251 ? 69.764 106.954 55.082 1.00 71.82 248 GLN B C 1
ATOM 4259 O O . GLN B 1 251 ? 68.928 107.197 55.954 1.00 72.73 248 GLN B O 1
ATOM 4265 N N . GLN B 1 252 ? 69.807 105.807 54.415 1.00 71.34 249 GLN B N 1
ATOM 4266 C CA . GLN B 1 252 ? 68.849 104.743 54.667 1.00 72.79 249 GLN B CA 1
ATOM 4267 C C . GLN B 1 252 ? 68.724 104.134 56.081 1.00 71.99 249 GLN B C 1
ATOM 4268 O O . GLN B 1 252 ? 67.602 103.847 56.545 1.00 73.12 249 GLN B O 1
ATOM 4274 N N . PHE B 1 253 ? 69.833 103.919 56.775 1.00 68.55 250 PHE B N 1
ATOM 4275 C CA . PHE B 1 253 ? 69.717 103.298 58.080 1.00 65.20 250 PHE B CA 1
ATOM 4276 C C . PHE B 1 253 ? 69.872 104.240 59.230 1.00 64.23 250 PHE B C 1
ATOM 4277 O O . PHE B 1 253 ? 69.614 103.876 60.386 1.00 61.45 250 PHE B O 1
ATOM 4285 N N . GLY B 1 254 ? 70.314 105.446 58.887 1.00 63.99 251 GLY B N 1
ATOM 4286 C CA . GLY B 1 254 ? 70.496 106.489 59.868 1.00 67.39 251 GLY B CA 1
ATOM 4287 C C . GLY B 1 254 ? 71.499 106.120 60.916 1.00 69.02 251 GLY B C 1
ATOM 4288 O O . GLY B 1 254 ? 71.233 106.139 62.127 1.00 69.43 251 GLY B O 1
ATOM 4289 N N . LEU B 1 255 ? 72.674 105.774 60.413 1.00 70.69 252 LEU B N 1
ATOM 4290 C CA . LEU B 1 255 ? 73.782 105.378 61.250 1.00 71.08 252 LEU B CA 1
ATOM 4291 C C . LEU B 1 255 ? 74.592 106.607 61.656 1.00 71.89 252 LEU B C 1
ATOM 4292 O O . LEU B 1 255 ? 74.963 107.438 60.806 1.00 72.19 252 LEU B O 1
ATOM 4297 N N . GLY B 1 256 ? 74.858 106.717 62.954 1.00 71.10 253 GLY B N 1
ATOM 4298 C CA . GLY B 1 256 ? 75.616 107.842 63.436 1.00 71.68 253 GLY B CA 1
ATOM 4299 C C . GLY B 1 256 ? 77.088 107.656 63.130 1.00 73.01 253 GLY B C 1
ATOM 4300 O O . GLY B 1 256 ? 77.876 107.276 64.011 1.00 74.54 253 GLY B O 1
ATOM 4301 N N . VAL B 1 257 ? 77.473 107.941 61.892 1.00 71.77 254 VAL B N 1
ATOM 4302 C CA . VAL B 1 257 ? 78.858 107.797 61.477 1.00 71.14 254 VAL B CA 1
ATOM 4303 C C . VAL B 1 257 ? 79.898 108.660 62.229 1.00 72.50 254 VAL B C 1
ATOM 4304 O O . VAL B 1 257 ? 81.098 108.498 62.040 1.00 73.64 254 VAL B O 1
ATOM 4308 N N . ASN B 1 258 ? 79.464 109.605 63.050 1.00 72.91 255 ASN B N 1
ATOM 4309 C CA . ASN B 1 258 ? 80.436 110.401 63.792 1.00 73.23 255 ASN B CA 1
ATOM 4310 C C . ASN B 1 258 ? 80.120 110.168 65.245 1.00 74.57 255 ASN B C 1
ATOM 4311 O O . ASN B 1 258 ? 79.045 109.662 65.598 1.00 78.24 255 ASN B O 1
ATOM 4316 N N . ASP B 1 259 ? 81.044 110.539 66.101 1.00 73.92 256 ASP B N 1
ATOM 4317 C CA . ASP B 1 259 ? 80.858 110.379 67.519 1.00 73.48 256 ASP B CA 1
ATOM 4318 C C . ASP B 1 259 ? 82.233 110.126 68.046 1.00 72.17 256 ASP B C 1
ATOM 4319 O O . ASP B 1 259 ? 82.935 109.209 67.597 1.00 72.10 256 ASP B O 1
ATOM 4324 N N . VAL B 1 260 ? 82.624 110.965 68.984 1.00 69.23 257 VAL B N 1
ATOM 4325 C CA . VAL B 1 260 ? 83.915 110.855 69.567 1.00 67.16 257 VAL B CA 1
ATOM 4326 C C . VAL B 1 260 ? 84.312 109.406 69.745 1.00 65.38 257 VAL B C 1
ATOM 4327 O O . VAL B 1 260 ? 85.401 109.021 69.334 1.00 66.07 257 VAL B O 1
ATOM 4331 N N . LYS B 1 261 ? 83.411 108.623 70.342 1.00 62.19 258 LYS B N 1
ATOM 4332 C CA . LYS B 1 261 ? 83.642 107.218 70.640 1.00 60.27 258 LYS B CA 1
ATOM 4333 C C . LYS B 1 261 ? 83.295 106.264 69.511 1.00 59.70 258 LYS B C 1
ATOM 4334 O O . LYS B 1 261 ? 84.162 105.891 68.713 1.00 60.28 258 LYS B O 1
ATOM 4340 N N . HIS B 1 262 ? 82.017 105.898 69.412 1.00 58.47 259 HIS B N 1
ATOM 4341 C CA . HIS B 1 262 ? 81.605 104.918 68.424 1.00 56.82 259 HIS B CA 1
ATOM 4342 C C . HIS B 1 262 ? 81.543 105.209 66.938 1.00 56.72 259 HIS B C 1
ATOM 4343 O O . HIS B 1 262 ? 81.094 104.365 66.115 1.00 56.33 259 HIS B O 1
ATOM 4350 N N . GLY B 1 263 ? 82.060 106.369 66.569 1.00 55.55 260 GLY B N 1
ATOM 4351 C CA . GLY B 1 263 ? 82.059 106.700 65.172 1.00 55.07 260 GLY B CA 1
ATOM 4352 C C . GLY B 1 263 ? 83.127 105.923 64.448 1.00 56.02 260 GLY B C 1
ATOM 4353 O O . GLY B 1 263 ? 83.926 105.181 65.044 1.00 55.20 260 GLY B O 1
ATOM 4354 N N . PHE B 1 264 ? 83.157 106.122 63.139 1.00 56.16 261 PHE B N 1
ATOM 4355 C CA . PHE B 1 264 ? 84.107 105.435 62.289 1.00 56.53 261 PHE B CA 1
ATOM 4356 C C . PHE B 1 264 ? 84.247 106.125 60.960 1.00 57.59 261 PHE B C 1
ATOM 4357 O O . PHE B 1 264 ? 83.252 106.474 60.326 1.00 56.28 261 PHE B O 1
ATOM 4365 N N . THR B 1 265 ? 85.498 106.325 60.552 1.00 59.84 262 THR B N 1
ATOM 4366 C CA . THR B 1 265 ? 85.777 107.047 59.320 1.00 63.96 262 THR B CA 1
ATOM 4367 C C . THR B 1 265 ? 85.302 106.258 58.149 1.00 66.38 262 THR B C 1
ATOM 4368 O O . THR B 1 265 ? 84.905 105.118 58.306 1.00 67.86 262 THR B O 1
ATOM 4372 N N . GLU B 1 266 ? 85.336 106.859 56.968 1.00 68.73 263 GLU B N 1
ATOM 4373 C CA . GLU B 1 266 ? 84.889 106.146 55.798 1.00 70.84 263 GLU B CA 1
ATOM 4374 C C . GLU B 1 266 ? 86.037 105.257 55.336 1.00 69.21 263 GLU B C 1
ATOM 4375 O O . GLU B 1 266 ? 85.821 104.209 54.735 1.00 67.66 263 GLU B O 1
ATOM 4381 N N . ALA B 1 267 ? 87.265 105.667 55.636 1.00 67.77 264 ALA B N 1
ATOM 4382 C CA . ALA B 1 267 ? 88.413 104.858 55.234 1.00 65.17 264 ALA B CA 1
ATOM 4383 C C . ALA B 1 267 ? 88.391 103.577 56.021 1.00 63.53 264 ALA B C 1
ATOM 4384 O O . ALA B 1 267 ? 88.879 102.583 55.588 1.00 61.94 264 ALA B O 1
ATOM 4386 N N . GLU B 1 268 ? 87.800 103.601 57.196 1.00 64.68 265 GLU B N 1
ATOM 4387 C CA . GLU B 1 268 ? 87.751 102.404 58.014 1.00 65.85 265 GLU B CA 1
ATOM 4388 C C . GLU B 1 268 ? 86.790 101.430 57.392 1.00 65.73 265 GLU B C 1
ATOM 4389 O O . GLU B 1 268 ? 87.023 100.223 57.382 1.00 65.01 265 GLU B O 1
ATOM 4395 N N . LEU B 1 269 ? 85.695 101.965 56.861 1.00 66.51 266 LEU B N 1
ATOM 4396 C CA . LEU B 1 269 ? 84.692 101.115 56.235 1.00 65.60 266 LEU B CA 1
ATOM 4397 C C . LEU B 1 269 ? 85.299 100.497 55.006 1.00 65.86 266 LEU B C 1
ATOM 4398 O O . LEU B 1 269 ? 84.928 99.400 54.628 1.00 66.14 266 LEU B O 1
ATOM 4403 N N . ALA B 1 270 ? 86.221 101.209 54.369 1.00 65.20 267 ALA B N 1
ATOM 4404 C CA . ALA B 1 270 ? 86.848 100.678 53.172 1.00 64.74 267 ALA B CA 1
ATOM 4405 C C . ALA B 1 270 ? 87.684 99.460 53.512 1.00 65.19 267 ALA B C 1
ATOM 4406 O O . ALA B 1 270 ? 87.614 98.460 52.835 1.00 66.21 267 ALA B O 1
ATOM 4408 N N . ALA B 1 271 ? 88.482 99.553 54.566 1.00 65.09 268 ALA B N 1
ATOM 4409 C CA . ALA B 1 271 ? 89.329 98.460 54.973 1.00 63.57 268 ALA B CA 1
ATOM 4410 C C . ALA B 1 271 ? 88.470 97.295 55.306 1.00 63.00 268 ALA B C 1
ATOM 4411 O O . ALA B 1 271 ? 88.855 96.186 55.075 1.00 63.31 268 ALA B O 1
ATOM 4413 N N . VAL B 1 272 ? 87.305 97.539 55.873 1.00 63.22 269 VAL B N 1
ATOM 4414 C CA . VAL B 1 272 ? 86.433 96.443 56.228 1.00 64.09 269 VAL B CA 1
ATOM 4415 C C . VAL B 1 272 ? 85.894 95.745 55.022 1.00 65.67 269 VAL B C 1
ATOM 4416 O O . VAL B 1 272 ? 85.860 94.524 54.974 1.00 65.82 269 VAL B O 1
ATOM 4420 N N . MET B 1 273 ? 85.442 96.506 54.043 1.00 68.04 270 MET B N 1
ATOM 4421 C CA . MET B 1 273 ? 84.911 95.873 52.854 1.00 69.46 270 MET B CA 1
ATOM 4422 C C . MET B 1 273 ? 86.029 95.332 51.990 1.00 69.00 270 MET B C 1
ATOM 4423 O O . MET B 1 273 ? 85.824 94.504 51.123 1.00 69.31 270 MET B O 1
ATOM 4428 N N . ALA B 1 274 ? 87.232 95.804 52.212 1.00 68.49 271 ALA B N 1
ATOM 4429 C CA . ALA B 1 274 ? 88.315 95.343 51.382 1.00 67.09 271 ALA B CA 1
ATOM 4430 C C . ALA B 1 274 ? 88.599 93.862 51.622 1.00 67.28 271 ALA B C 1
ATOM 4431 O O . ALA B 1 274 ? 89.061 93.161 50.720 1.00 65.79 271 ALA B O 1
ATOM 4433 N N . ALA B 1 275 ? 88.314 93.393 52.839 1.00 67.76 272 ALA B N 1
ATOM 4434 C CA . ALA B 1 275 ? 88.565 92.001 53.215 1.00 68.36 272 ALA B CA 1
ATOM 4435 C C . ALA B 1 275 ? 87.793 91.057 52.343 1.00 69.24 272 ALA B C 1
ATOM 4436 O O . ALA B 1 275 ? 88.142 89.898 52.247 1.00 71.76 272 ALA B O 1
ATOM 4438 N N . PHE B 1 276 ? 86.741 91.540 51.704 1.00 67.89 273 PHE B N 1
ATOM 4439 C CA . PHE B 1 276 ? 85.957 90.673 50.871 1.00 66.49 273 PHE B CA 1
ATOM 4440 C C . PHE B 1 276 ? 86.156 91.036 49.410 1.00 66.07 273 PHE B C 1
ATOM 4441 O O . PHE B 1 276 ? 85.547 90.325 48.581 1.00 66.39 273 PHE B O 1
ATOM 4449 N N . HIS C 1 3 ? 81.019 43.848 80.457 1.00 120.36 0 HIS C N 1
ATOM 4450 C CA . HIS C 1 3 ? 81.294 44.223 79.039 1.00 120.48 0 HIS C CA 1
ATOM 4451 C C . HIS C 1 3 ? 82.441 45.251 78.883 1.00 120.65 0 HIS C C 1
ATOM 4452 O O . HIS C 1 3 ? 82.796 45.980 79.832 1.00 120.65 0 HIS C O 1
ATOM 4459 N N . MET C 1 4 ? 83.021 45.300 77.679 1.00 120.28 1 MET C N 1
ATOM 4460 C CA . MET C 1 4 ? 84.120 46.226 77.400 1.00 119.32 1 MET C CA 1
ATOM 4461 C C . MET C 1 4 ? 84.325 46.665 75.942 1.00 118.24 1 MET C C 1
ATOM 4462 O O . MET C 1 4 ? 84.848 45.907 75.116 1.00 117.61 1 MET C O 1
ATOM 4467 N N . THR C 1 5 ? 83.939 47.912 75.661 1.00 117.14 2 THR C N 1
ATOM 4468 C CA . THR C 1 5 ? 84.050 48.515 74.325 1.00 115.60 2 THR C CA 1
ATOM 4469 C C . THR C 1 5 ? 85.507 48.860 73.979 1.00 113.21 2 THR C C 1
ATOM 4470 O O . THR C 1 5 ? 86.360 48.952 74.860 1.00 112.83 2 THR C O 1
ATOM 4474 N N . SER C 1 6 ? 85.783 49.061 72.694 1.00 110.73 3 SER C N 1
ATOM 4475 C CA . SER C 1 6 ? 87.135 49.382 72.240 1.00 108.07 3 SER C CA 1
ATOM 4476 C C . SER C 1 6 ? 87.774 50.524 73.020 1.00 106.24 3 SER C C 1
ATOM 4477 O O . SER C 1 6 ? 88.954 50.484 73.355 1.00 103.82 3 SER C O 1
ATOM 4480 N N . PHE C 1 7 ? 86.985 51.558 73.276 1.00 105.50 4 PHE C N 1
ATOM 4481 C CA . PHE C 1 7 ? 87.428 52.731 74.020 1.00 104.13 4 PHE C CA 1
ATOM 4482 C C . PHE C 1 7 ? 87.714 52.327 75.447 1.00 103.11 4 PHE C C 1
ATOM 4483 O O . PHE C 1 7 ? 88.851 52.374 75.908 1.00 102.54 4 PHE C O 1
ATOM 4491 N N . LEU C 1 8 ? 86.648 51.935 76.131 1.00 102.41 5 LEU C N 1
ATOM 4492 C CA . LEU C 1 8 ? 86.706 51.504 77.509 1.00 102.06 5 LEU C CA 1
ATOM 4493 C C . LEU C 1 8 ? 87.988 50.722 77.737 1.00 102.22 5 LEU C C 1
ATOM 4494 O O . LEU C 1 8 ? 88.557 50.754 78.824 1.00 102.83 5 LEU C O 1
ATOM 4499 N N . HIS C 1 9 ? 88.449 50.035 76.698 1.00 101.75 6 HIS C N 1
ATOM 4500 C CA . HIS C 1 9 ? 89.666 49.261 76.803 1.00 100.69 6 HIS C CA 1
ATOM 4501 C C . HIS C 1 9 ? 90.866 50.149 77.146 1.00 98.80 6 HIS C C 1
ATOM 4502 O O . HIS C 1 9 ? 91.352 50.113 78.274 1.00 98.68 6 HIS C O 1
ATOM 4509 N N . ALA C 1 10 ? 91.344 50.941 76.185 1.00 96.53 7 ALA C N 1
ATOM 4510 C CA . ALA C 1 10 ? 92.483 51.825 76.425 1.00 93.42 7 ALA C CA 1
ATOM 4511 C C . ALA C 1 10 ? 92.239 52.804 77.569 1.00 91.26 7 ALA C C 1
ATOM 4512 O O . ALA C 1 10 ? 93.187 53.428 78.054 1.00 91.20 7 ALA C O 1
ATOM 4514 N N . TYR C 1 11 ? 90.981 52.954 77.993 1.00 87.70 8 TYR C N 1
ATOM 4515 C CA . TYR C 1 11 ? 90.685 53.834 79.123 1.00 84.10 8 TYR C CA 1
ATOM 4516 C C . TYR C 1 11 ? 91.311 53.186 80.347 1.00 82.63 8 TYR C C 1
ATOM 4517 O O . TYR C 1 11 ? 92.198 53.750 80.988 1.00 81.75 8 TYR C O 1
ATOM 4526 N N . PHE C 1 12 ? 90.836 51.986 80.658 1.00 81.89 9 PHE C N 1
ATOM 4527 C CA . PHE C 1 12 ? 91.349 51.205 81.784 1.00 81.19 9 PHE C CA 1
ATOM 4528 C C . PHE C 1 12 ? 92.868 51.050 81.668 1.00 81.57 9 PHE C C 1
ATOM 4529 O O . PHE C 1 12 ? 93.605 51.158 82.653 1.00 80.28 9 PHE C O 1
ATOM 4537 N N . THR C 1 13 ? 93.323 50.802 80.447 1.00 82.53 10 THR C N 1
ATOM 4538 C CA . THR C 1 13 ? 94.739 50.682 80.195 1.00 84.33 10 THR C CA 1
ATOM 4539 C C . THR C 1 13 ? 95.443 51.958 80.662 1.00 84.69 10 THR C C 1
ATOM 4540 O O . THR C 1 13 ? 96.474 51.881 81.327 1.00 87.09 10 THR C O 1
ATOM 4544 N N . ARG C 1 14 ? 94.912 53.136 80.341 1.00 82.93 11 ARG C N 1
ATOM 4545 C CA . ARG C 1 14 ? 95.618 54.347 80.768 1.00 80.32 11 ARG C CA 1
ATOM 4546 C C . ARG C 1 14 ? 95.491 54.569 82.240 1.00 79.05 11 ARG C C 1
ATOM 4547 O O . ARG C 1 14 ? 96.390 55.126 82.843 1.00 77.81 11 ARG C O 1
ATOM 4555 N N . LEU C 1 15 ? 94.375 54.141 82.810 1.00 78.73 12 LEU C N 1
ATOM 4556 C CA . LEU C 1 15 ? 94.173 54.295 84.234 1.00 80.44 12 LEU C CA 1
ATOM 4557 C C . LEU C 1 15 ? 94.945 53.265 85.073 1.00 82.71 12 LEU C C 1
ATOM 4558 O O . LEU C 1 15 ? 94.803 53.263 86.297 1.00 82.39 12 LEU C O 1
ATOM 4563 N N . HIS C 1 16 ? 95.760 52.417 84.434 1.00 85.31 13 HIS C N 1
ATOM 4564 C CA . HIS C 1 16 ? 96.535 51.392 85.145 1.00 87.62 13 HIS C CA 1
ATOM 4565 C C . HIS C 1 16 ? 95.547 50.779 86.102 1.00 88.29 13 HIS C C 1
ATOM 4566 O O . HIS C 1 16 ? 95.814 50.654 87.286 1.00 88.36 13 HIS C O 1
ATOM 4573 N N . CYS C 1 17 ? 94.391 50.410 85.577 1.00 89.82 14 CYS C N 1
ATOM 4574 C CA . CYS C 1 17 ? 93.334 49.838 86.394 1.00 91.29 14 CYS C CA 1
ATOM 4575 C C . CYS C 1 17 ? 92.612 48.627 85.781 1.00 92.24 14 CYS C C 1
ATOM 4576 O O . CYS C 1 17 ? 92.608 48.421 84.573 1.00 91.02 14 CYS C O 1
ATOM 4579 N N . GLN C 1 18 ? 91.972 47.832 86.625 1.00 94.71 15 GLN C N 1
ATOM 4580 C CA . GLN C 1 18 ? 91.324 46.624 86.143 1.00 96.94 15 GLN C CA 1
ATOM 4581 C C . GLN C 1 18 ? 89.903 46.875 85.709 1.00 97.61 15 GLN C C 1
ATOM 4582 O O . GLN C 1 18 ? 89.176 47.618 86.361 1.00 98.06 15 GLN C O 1
ATOM 4588 N N . PRO C 1 19 ? 89.492 46.270 84.582 1.00 98.36 16 PRO C N 1
ATOM 4589 C CA . PRO C 1 19 ? 88.138 46.421 84.054 1.00 99.12 16 PRO C CA 1
ATOM 4590 C C . PRO C 1 19 ? 87.035 46.361 85.108 1.00 100.46 16 PRO C C 1
ATOM 4591 O O . PRO C 1 19 ? 87.179 45.752 86.167 1.00 100.67 16 PRO C O 1
ATOM 4595 N N . LEU C 1 20 ? 85.942 47.037 84.802 1.00 101.90 17 LEU C N 1
ATOM 4596 C CA . LEU C 1 20 ? 84.779 47.076 85.661 1.00 103.39 17 LEU C CA 1
ATOM 4597 C C . LEU C 1 20 ? 83.579 47.065 84.714 1.00 105.06 17 LEU C C 1
ATOM 4598 O O . LEU C 1 20 ? 83.548 47.818 83.729 1.00 104.83 17 LEU C O 1
ATOM 4603 N N . GLY C 1 21 ? 82.608 46.201 84.992 1.00 106.40 18 GLY C N 1
ATOM 4604 C CA . GLY C 1 21 ? 81.447 46.123 84.131 1.00 107.10 18 GLY C CA 1
ATOM 4605 C C . GLY C 1 21 ? 80.157 46.473 84.842 1.00 107.85 18 GLY C C 1
ATOM 4606 O O . GLY C 1 21 ? 79.131 46.677 84.195 1.00 108.83 18 GLY C O 1
ATOM 4607 N N . VAL C 1 22 ? 80.188 46.557 86.167 1.00 107.65 19 VAL C N 1
ATOM 4608 C CA . VAL C 1 22 ? 78.969 46.872 86.909 1.00 107.34 19 VAL C CA 1
ATOM 4609 C C . VAL C 1 22 ? 78.970 48.265 87.508 1.00 106.90 19 VAL C C 1
ATOM 4610 O O . VAL C 1 22 ? 79.719 48.551 88.437 1.00 107.95 19 VAL C O 1
ATOM 4614 N N . PRO C 1 23 ? 78.096 49.139 87.008 1.00 105.76 20 PRO C N 1
ATOM 4615 C CA . PRO C 1 23 ? 77.938 50.534 87.434 1.00 104.80 20 PRO C CA 1
ATOM 4616 C C . PRO C 1 23 ? 77.402 50.730 88.844 1.00 103.15 20 PRO C C 1
ATOM 4617 O O . PRO C 1 23 ? 76.196 50.772 89.047 1.00 101.76 20 PRO C O 1
ATOM 4621 N N . THR C 1 24 ? 78.300 50.881 89.811 1.00 101.90 21 THR C N 1
ATOM 4622 C CA . THR C 1 24 ? 77.887 51.041 91.194 1.00 101.23 21 THR C CA 1
ATOM 4623 C C . THR C 1 24 ? 78.664 52.155 91.846 1.00 100.65 21 THR C C 1
ATOM 4624 O O . THR C 1 24 ? 79.717 52.552 91.351 1.00 100.85 21 THR C O 1
ATOM 4628 N N . VAL C 1 25 ? 78.168 52.644 92.976 1.00 99.39 22 VAL C N 1
ATOM 4629 C CA . VAL C 1 25 ? 78.862 53.718 93.644 1.00 98.81 22 VAL C CA 1
ATOM 4630 C C . VAL C 1 25 ? 80.314 53.367 93.855 1.00 98.82 22 VAL C C 1
ATOM 4631 O O . VAL C 1 25 ? 81.184 54.218 93.718 1.00 98.77 22 VAL C O 1
ATOM 4635 N N . GLU C 1 26 ? 80.604 52.110 94.166 1.00 99.37 23 GLU C N 1
ATOM 4636 C CA . GLU C 1 26 ? 81.995 51.742 94.409 1.00 99.06 23 GLU C CA 1
ATOM 4637 C C . GLU C 1 26 ? 82.835 51.842 93.146 1.00 98.06 23 GLU C C 1
ATOM 4638 O O . GLU C 1 26 ? 83.971 52.314 93.187 1.00 97.70 23 GLU C O 1
ATOM 4644 N N . ALA C 1 27 ? 82.260 51.425 92.023 1.00 96.82 24 ALA C N 1
ATOM 4645 C CA . ALA C 1 27 ? 82.959 51.494 90.743 1.00 96.03 24 ALA C CA 1
ATOM 4646 C C . ALA C 1 27 ? 83.294 52.948 90.449 1.00 95.44 24 ALA C C 1
ATOM 4647 O O . ALA C 1 27 ? 84.388 53.282 89.997 1.00 95.07 24 ALA C O 1
ATOM 4649 N N . LEU C 1 28 ? 82.336 53.816 90.717 1.00 95.02 25 LEU C N 1
ATOM 4650 C CA . LEU C 1 28 ? 82.541 55.225 90.493 1.00 94.77 25 LEU C CA 1
ATOM 4651 C C . LEU C 1 28 ? 83.662 55.675 91.436 1.00 93.55 25 LEU C C 1
ATOM 4652 O O . LEU C 1 28 ? 84.657 56.268 91.008 1.00 93.70 25 LEU C O 1
ATOM 4657 N N . ARG C 1 29 ? 83.505 55.362 92.717 1.00 91.40 26 ARG C N 1
ATOM 4658 C CA . ARG C 1 29 ? 84.477 55.763 93.710 1.00 90.84 26 ARG C CA 1
ATOM 4659 C C . ARG C 1 29 ? 85.907 55.595 93.231 1.00 89.77 26 ARG C C 1
ATOM 4660 O O . ARG C 1 29 ? 86.714 56.527 93.350 1.00 90.68 26 ARG C O 1
ATOM 4668 N N . THR C 1 30 ? 86.219 54.423 92.675 1.00 86.90 27 THR C N 1
ATOM 4669 C CA . THR C 1 30 ? 87.579 54.135 92.235 1.00 82.83 27 THR C CA 1
ATOM 4670 C C . THR C 1 30 ? 88.003 54.725 90.909 1.00 80.75 27 THR C C 1
ATOM 4671 O O . THR C 1 30 ? 89.096 55.305 90.807 1.00 80.21 27 THR C O 1
ATOM 4675 N N . LEU C 1 31 ? 87.161 54.577 89.894 1.00 78.82 28 LEU C N 1
ATOM 4676 C CA . LEU C 1 31 ? 87.463 55.114 88.574 1.00 75.56 28 LEU C CA 1
ATOM 4677 C C . LEU C 1 31 ? 87.827 56.575 88.718 1.00 74.70 28 LEU C C 1
ATOM 4678 O O . LEU C 1 31 ? 88.767 57.050 88.095 1.00 74.42 28 LEU C O 1
ATOM 4683 N N . HIS C 1 32 ? 87.091 57.269 89.580 1.00 73.92 29 HIS C N 1
ATOM 4684 C CA . HIS C 1 32 ? 87.305 58.686 89.824 1.00 72.28 29 HIS C CA 1
ATOM 4685 C C . HIS C 1 32 ? 88.749 58.910 90.265 1.00 70.16 29 HIS C C 1
ATOM 4686 O O . HIS C 1 32 ? 89.496 59.632 89.610 1.00 69.78 29 HIS C O 1
ATOM 4693 N N . LEU C 1 33 ? 89.141 58.281 91.371 1.00 67.70 30 LEU C N 1
ATOM 4694 C CA . LEU C 1 33 ? 90.502 58.407 91.876 1.00 63.46 30 LEU C CA 1
ATOM 4695 C C . LEU C 1 33 ? 91.488 57.905 90.835 1.00 62.94 30 LEU C C 1
ATOM 4696 O O . LEU C 1 33 ? 92.578 58.490 90.667 1.00 62.13 30 LEU C O 1
ATOM 4701 N N . ALA C 1 34 ? 91.118 56.826 90.144 1.00 61.10 31 ALA C N 1
ATOM 4702 C CA . ALA C 1 34 ? 91.980 56.306 89.098 1.00 62.33 31 ALA C CA 1
ATOM 4703 C C . ALA C 1 34 ? 92.317 57.411 88.145 1.00 63.13 31 ALA C C 1
ATOM 4704 O O . ALA C 1 34 ? 93.491 57.729 87.935 1.00 64.29 31 ALA C O 1
ATOM 4706 N N . HIS C 1 35 ? 91.263 57.974 87.564 1.00 63.97 32 HIS C N 1
ATOM 4707 C CA . HIS C 1 35 ? 91.361 59.048 86.588 1.00 65.49 32 HIS C CA 1
ATOM 4708 C C . HIS C 1 35 ? 92.224 60.185 87.096 1.00 65.24 32 HIS C C 1
ATOM 4709 O O . HIS C 1 35 ? 93.166 60.639 86.415 1.00 63.57 32 HIS C O 1
ATOM 4716 N N . ASN C 1 36 ? 91.893 60.599 88.314 1.00 64.87 33 ASN C N 1
ATOM 4717 C CA . ASN C 1 36 ? 92.573 61.673 88.998 1.00 65.71 33 ASN C CA 1
ATOM 4718 C C . ASN C 1 36 ? 94.029 61.475 89.173 1.00 64.83 33 ASN C C 1
ATOM 4719 O O . ASN C 1 36 ? 94.747 62.429 89.447 1.00 66.62 33 ASN C O 1
ATOM 4724 N N . CYS C 1 37 ? 94.490 60.247 89.062 1.00 63.67 34 CYS C N 1
ATOM 4725 C CA . CYS C 1 37 ? 95.909 60.033 89.219 1.00 61.57 34 CYS C CA 1
ATOM 4726 C C . CYS C 1 37 ? 96.597 59.770 87.923 1.00 59.24 34 CYS C C 1
ATOM 4727 O O . CYS C 1 37 ? 97.772 60.015 87.801 1.00 58.93 34 CYS C O 1
ATOM 4730 N N . ALA C 1 38 ? 95.852 59.278 86.953 1.00 58.41 35 ALA C N 1
ATOM 4731 C CA . ALA C 1 38 ? 96.461 58.956 85.695 1.00 57.57 35 ALA C CA 1
ATOM 4732 C C . ALA C 1 38 ? 96.522 60.103 84.691 1.00 57.46 35 ALA C C 1
ATOM 4733 O O . ALA C 1 38 ? 97.615 60.467 84.234 1.00 57.40 35 ALA C O 1
ATOM 4735 N N . ILE C 1 39 ? 95.364 60.684 84.374 1.00 55.83 36 ILE C N 1
ATOM 4736 C CA . ILE C 1 39 ? 95.275 61.749 83.390 1.00 53.80 36 ILE C CA 1
ATOM 4737 C C . ILE C 1 39 ? 95.400 63.122 83.997 1.00 54.28 36 ILE C C 1
ATOM 4738 O O . ILE C 1 39 ? 94.459 63.666 84.519 1.00 54.79 36 ILE C O 1
ATOM 4743 N N . PRO C 1 40 ? 96.553 63.746 83.875 1.00 54.60 37 PRO C N 1
ATOM 4744 C CA . PRO C 1 40 ? 96.755 65.083 84.452 1.00 55.99 37 PRO C CA 1
ATOM 4745 C C . PRO C 1 40 ? 95.926 66.262 83.941 1.00 57.64 37 PRO C C 1
ATOM 4746 O O . PRO C 1 40 ? 95.379 66.239 82.827 1.00 58.95 37 PRO C O 1
ATOM 4750 N N . PHE C 1 41 ? 95.867 67.301 84.778 1.00 57.96 38 PHE C N 1
ATOM 4751 C CA . PHE C 1 41 ? 95.144 68.528 84.479 1.00 56.61 38 PHE C CA 1
ATOM 4752 C C . PHE C 1 41 ? 96.193 69.388 83.813 1.00 57.17 38 PHE C C 1
ATOM 4753 O O . PHE C 1 41 ? 97.223 69.703 84.410 1.00 56.38 38 PHE C O 1
ATOM 4761 N N . GLU C 1 42 ? 95.955 69.773 82.579 1.00 56.89 39 GLU C N 1
ATOM 4762 C CA . GLU C 1 42 ? 96.950 70.558 81.918 1.00 59.00 39 GLU C CA 1
ATOM 4763 C C . GLU C 1 42 ? 96.240 71.522 80.986 1.00 60.64 39 GLU C C 1
ATOM 4764 O O . GLU C 1 42 ? 95.124 71.234 80.538 1.00 61.94 39 GLU C O 1
ATOM 4770 N N . ASN C 1 43 ? 96.871 72.662 80.705 1.00 61.21 40 ASN C N 1
ATOM 4771 C CA . ASN C 1 43 ? 96.300 73.681 79.833 1.00 61.78 40 ASN C CA 1
ATOM 4772 C C . ASN C 1 43 ? 97.376 74.037 78.815 1.00 62.23 40 ASN C C 1
ATOM 4773 O O . ASN C 1 43 ? 97.450 75.180 78.314 1.00 63.84 40 ASN C O 1
ATOM 4778 N N . LEU C 1 44 ? 98.221 73.079 78.489 1.00 60.61 41 LEU C N 1
ATOM 4779 C CA . LEU C 1 44 ? 99.274 73.407 77.568 1.00 61.87 41 LEU C CA 1
ATOM 4780 C C . LEU C 1 44 ? 98.876 73.713 76.124 1.00 63.62 41 LEU C C 1
ATOM 4781 O O . LEU C 1 44 ? 99.565 74.471 75.450 1.00 62.95 41 LEU C O 1
ATOM 4786 N N . ASP C 1 45 ? 97.773 73.144 75.626 1.00 66.33 42 ASP C N 1
ATOM 4787 C CA . ASP C 1 45 ? 97.356 73.440 74.242 1.00 66.58 42 ASP C CA 1
ATOM 4788 C C . ASP C 1 45 ? 96.821 74.870 74.142 1.00 64.84 42 ASP C C 1
ATOM 4789 O O . ASP C 1 45 ? 96.704 75.415 73.022 1.00 63.22 42 ASP C O 1
ATOM 4794 N N . VAL C 1 46 ? 96.495 75.467 75.300 1.00 60.80 43 VAL C N 1
ATOM 4795 C CA . VAL C 1 46 ? 95.998 76.824 75.289 1.00 56.89 43 VAL C CA 1
ATOM 4796 C C . VAL C 1 46 ? 97.132 77.769 75.130 1.00 56.56 43 VAL C C 1
ATOM 4797 O O . VAL C 1 46 ? 97.002 78.716 74.417 1.00 57.32 43 VAL C O 1
ATOM 4801 N N . LEU C 1 47 ? 98.258 77.503 75.776 1.00 57.33 44 LEU C N 1
ATOM 4802 C CA . LEU C 1 47 ? 99.399 78.417 75.705 1.00 58.22 44 LEU C CA 1
ATOM 4803 C C . LEU C 1 47 ? 100.163 78.341 74.421 1.00 59.59 44 LEU C C 1
ATOM 4804 O O . LEU C 1 47 ? 100.481 79.377 73.840 1.00 60.83 44 LEU C O 1
ATOM 4809 N N . LEU C 1 48 ? 100.532 77.136 73.988 1.00 62.06 45 LEU C N 1
ATOM 4810 C CA . LEU C 1 48 ? 101.217 77.020 72.676 1.00 63.78 45 LEU C CA 1
ATOM 4811 C C . LEU C 1 48 ? 99.904 77.044 71.976 1.00 63.80 45 LEU C C 1
ATOM 4812 O O . LEU C 1 48 ? 99.012 76.216 72.249 1.00 64.62 45 LEU C O 1
ATOM 4817 N N . PRO C 1 49 ? 99.726 78.051 71.143 1.00 62.85 46 PRO C N 1
ATOM 4818 C CA . PRO C 1 49 ? 98.435 78.123 70.456 1.00 62.29 46 PRO C CA 1
ATOM 4819 C C . PRO C 1 49 ? 98.130 76.791 69.779 1.00 62.56 46 PRO C C 1
ATOM 4820 O O . PRO C 1 49 ? 98.946 76.295 69.027 1.00 65.10 46 PRO C O 1
ATOM 4824 N N . ARG C 1 50 ? 96.980 76.183 70.048 1.00 62.09 47 ARG C N 1
ATOM 4825 C CA . ARG C 1 50 ? 96.653 74.898 69.413 1.00 60.26 47 ARG C CA 1
ATOM 4826 C C . ARG C 1 50 ? 95.222 74.528 69.781 1.00 60.86 47 ARG C C 1
ATOM 4827 O O . ARG C 1 50 ? 94.939 74.226 70.918 1.00 61.01 47 ARG C O 1
ATOM 4835 N N . GLU C 1 51 ? 94.316 74.548 68.827 1.00 62.71 48 GLU C N 1
ATOM 4836 C CA . GLU C 1 51 ? 92.905 74.277 69.122 1.00 66.79 48 GLU C CA 1
ATOM 4837 C C . GLU C 1 51 ? 92.534 73.018 69.861 1.00 66.54 48 GLU C C 1
ATOM 4838 O O . GLU C 1 51 ? 93.069 71.967 69.600 1.00 68.84 48 GLU C O 1
ATOM 4844 N N . ILE C 1 52 ? 91.563 73.122 70.752 1.00 65.88 49 ILE C N 1
ATOM 4845 C CA . ILE C 1 52 ? 91.131 71.990 71.558 1.00 66.49 49 ILE C CA 1
ATOM 4846 C C . ILE C 1 52 ? 89.842 71.345 71.054 1.00 68.68 49 ILE C C 1
ATOM 4847 O O . ILE C 1 52 ? 88.777 71.880 71.313 1.00 70.19 49 ILE C O 1
ATOM 4852 N N . GLN C 1 53 ? 89.896 70.204 70.365 1.00 70.30 50 GLN C N 1
ATOM 4853 C CA . GLN C 1 53 ? 88.653 69.584 69.894 1.00 71.16 50 GLN C CA 1
ATOM 4854 C C . GLN C 1 53 ? 88.038 68.905 71.078 1.00 72.48 50 GLN C C 1
ATOM 4855 O O . GLN C 1 53 ? 88.752 68.503 71.982 1.00 72.70 50 GLN C O 1
ATOM 4861 N N . LEU C 1 54 ? 86.727 68.737 71.065 1.00 73.80 51 LEU C N 1
ATOM 4862 C CA . LEU C 1 54 ? 86.071 68.075 72.169 1.00 76.59 51 LEU C CA 1
ATOM 4863 C C . LEU C 1 54 ? 85.237 66.880 71.766 1.00 79.47 51 LEU C C 1
ATOM 4864 O O . LEU C 1 54 ? 84.420 66.432 72.574 1.00 80.54 51 LEU C O 1
ATOM 4869 N N . ASP C 1 55 ? 85.408 66.373 70.540 1.00 81.69 52 ASP C N 1
ATOM 4870 C CA . ASP C 1 55 ? 84.634 65.216 70.062 1.00 84.11 52 ASP C CA 1
ATOM 4871 C C . ASP C 1 55 ? 85.291 63.946 70.539 1.00 86.15 52 ASP C C 1
ATOM 4872 O O . ASP C 1 55 ? 86.525 63.803 70.481 1.00 88.28 52 ASP C O 1
ATOM 4877 N N . GLU C 1 56 ? 84.498 62.997 71.007 1.00 87.60 53 GLU C N 1
ATOM 4878 C CA . GLU C 1 56 ? 85.120 61.783 71.504 1.00 88.27 53 GLU C CA 1
ATOM 4879 C C . GLU C 1 56 ? 85.861 61.223 70.338 1.00 87.94 53 GLU C C 1
ATOM 4880 O O . GLU C 1 56 ? 85.247 60.757 69.404 1.00 90.59 53 GLU C O 1
ATOM 4886 N N . THR C 1 57 ? 87.174 61.327 70.357 1.00 86.13 54 THR C N 1
ATOM 4887 C CA . THR C 1 57 ? 88.035 60.805 69.288 1.00 85.50 54 THR C CA 1
ATOM 4888 C C . THR C 1 57 ? 89.224 61.695 69.396 1.00 85.48 54 THR C C 1
ATOM 4889 O O . THR C 1 57 ? 90.373 61.254 69.439 1.00 85.96 54 THR C O 1
ATOM 4893 N N . ALA C 1 58 ? 88.955 62.981 69.424 1.00 84.08 55 ALA C N 1
ATOM 4894 C CA . ALA C 1 58 ? 90.070 63.842 69.596 1.00 83.52 55 ALA C CA 1
ATOM 4895 C C . ALA C 1 58 ? 90.362 63.608 71.059 1.00 82.58 55 ALA C C 1
ATOM 4896 O O . ALA C 1 58 ? 91.504 63.430 71.425 1.00 82.45 55 ALA C O 1
ATOM 4898 N N . LEU C 1 59 ? 89.325 63.573 71.895 1.00 81.20 56 LEU C N 1
ATOM 4899 C CA . LEU C 1 59 ? 89.561 63.362 73.312 1.00 81.71 56 LEU C CA 1
ATOM 4900 C C . LEU C 1 59 ? 90.310 62.077 73.538 1.00 83.29 56 LEU C C 1
ATOM 4901 O O . LEU C 1 59 ? 91.247 62.017 74.343 1.00 85.20 56 LEU C O 1
ATOM 4906 N N . GLU C 1 60 ? 89.894 61.035 72.831 1.00 83.98 57 GLU C N 1
ATOM 4907 C CA . GLU C 1 60 ? 90.519 59.721 72.953 1.00 83.10 57 GLU C CA 1
ATOM 4908 C C . GLU C 1 60 ? 91.988 59.808 72.564 1.00 81.13 57 GLU C C 1
ATOM 4909 O O . GLU C 1 60 ? 92.866 59.431 73.309 1.00 80.81 57 GLU C O 1
ATOM 4915 N N . GLU C 1 61 ? 92.257 60.350 71.398 1.00 79.96 58 GLU C N 1
ATOM 4916 C CA . GLU C 1 61 ? 93.618 60.445 70.950 1.00 79.43 58 GLU C CA 1
ATOM 4917 C C . GLU C 1 61 ? 94.504 61.335 71.778 1.00 77.15 58 GLU C C 1
ATOM 4918 O O . GLU C 1 61 ? 95.713 61.168 71.763 1.00 77.33 58 GLU C O 1
ATOM 4924 N N . LYS C 1 62 ? 93.929 62.280 72.503 1.00 75.02 59 LYS C N 1
ATOM 4925 C CA . LYS C 1 62 ? 94.752 63.218 73.245 1.00 71.51 59 LYS C CA 1
ATOM 4926 C C . LYS C 1 62 ? 94.974 62.773 74.627 1.00 69.84 59 LYS C C 1
ATOM 4927 O O . LYS C 1 62 ? 96.100 62.726 75.066 1.00 70.32 59 LYS C O 1
ATOM 4933 N N . LEU C 1 63 ? 93.902 62.440 75.316 1.00 67.71 60 LEU C N 1
ATOM 4934 C CA . LEU C 1 63 ? 94.028 62.005 76.692 1.00 69.94 60 LEU C CA 1
ATOM 4935 C C . LEU C 1 63 ? 94.535 60.573 76.930 1.00 71.64 60 LEU C C 1
ATOM 4936 O O . LEU C 1 63 ? 95.262 60.316 77.902 1.00 71.79 60 LEU C O 1
ATOM 4941 N N . LEU C 1 64 ? 94.148 59.644 76.054 1.00 73.27 61 LEU C N 1
ATOM 4942 C CA . LEU C 1 64 ? 94.582 58.251 76.146 1.00 72.29 61 LEU C CA 1
ATOM 4943 C C . LEU C 1 64 ? 95.822 57.965 75.307 1.00 74.42 61 LEU C C 1
ATOM 4944 O O . LEU C 1 64 ? 96.911 57.860 75.837 1.00 77.08 61 LEU C O 1
ATOM 4949 N N . TYR C 1 65 ? 95.691 57.864 73.994 1.00 75.35 62 TYR C N 1
ATOM 4950 C CA . TYR C 1 65 ? 96.867 57.570 73.185 1.00 76.29 62 TYR C CA 1
ATOM 4951 C C . TYR C 1 65 ? 98.084 58.449 73.301 1.00 75.62 62 TYR C C 1
ATOM 4952 O O . TYR C 1 65 ? 99.189 57.946 73.309 1.00 77.02 62 TYR C O 1
ATOM 4961 N N . ALA C 1 66 ? 97.925 59.755 73.367 1.00 74.52 63 ALA C N 1
ATOM 4962 C CA . ALA C 1 66 ? 99.119 60.577 73.420 1.00 73.71 63 ALA C CA 1
ATOM 4963 C C . ALA C 1 66 ? 99.605 60.790 74.813 1.00 73.26 63 ALA C C 1
ATOM 4964 O O . ALA C 1 66 ? 100.628 61.432 75.004 1.00 71.46 63 ALA C O 1
ATOM 4966 N N . ARG C 1 67 ? 98.876 60.228 75.775 1.00 73.88 64 ARG C N 1
ATOM 4967 C CA . ARG C 1 67 ? 99.206 60.364 77.196 1.00 76.15 64 ARG C CA 1
ATOM 4968 C C . ARG C 1 67 ? 99.304 61.845 77.607 1.00 76.34 64 ARG C C 1
ATOM 4969 O O . ARG C 1 67 ? 100.267 62.227 78.285 1.00 75.34 64 ARG C O 1
ATOM 4977 N N . ARG C 1 68 ? 98.336 62.671 77.185 1.00 76.03 65 ARG C N 1
ATOM 4978 C CA . ARG C 1 68 ? 98.320 64.098 77.525 1.00 74.20 65 ARG C CA 1
ATOM 4979 C C . ARG C 1 68 ? 97.207 64.465 78.463 1.00 74.63 65 ARG C C 1
ATOM 4980 O O . ARG C 1 68 ? 96.364 63.636 78.809 1.00 75.08 65 ARG C O 1
ATOM 4988 N N . GLY C 1 69 ? 97.216 65.721 78.881 1.00 74.78 66 GLY C N 1
ATOM 4989 C CA . GLY C 1 69 ? 96.211 66.174 79.811 1.00 74.79 66 GLY C CA 1
ATOM 4990 C C . GLY C 1 69 ? 95.275 67.166 79.180 1.00 74.14 66 GLY C C 1
ATOM 4991 O O . GLY C 1 69 ? 95.360 67.419 77.984 1.00 72.27 66 GLY C O 1
ATOM 4992 N N . GLY C 1 70 ? 94.378 67.708 80.000 1.00 74.53 67 GLY C N 1
ATOM 4993 C CA . GLY C 1 70 ? 93.425 68.697 79.541 1.00 73.31 67 GLY C CA 1
ATOM 4994 C C . GLY C 1 70 ? 92.805 69.354 80.746 1.00 73.32 67 GLY C C 1
ATOM 4995 O O . GLY C 1 70 ? 93.378 69.286 81.838 1.00 72.41 67 GLY C O 1
ATOM 4996 N N . TYR C 1 71 ? 91.655 70.000 80.549 1.00 72.57 68 TYR C N 1
ATOM 4997 C CA . TYR C 1 71 ? 90.969 70.644 81.653 1.00 72.02 68 TYR C CA 1
ATOM 4998 C C . TYR C 1 71 ? 89.473 70.365 81.652 1.00 73.07 68 TYR C C 1
ATOM 4999 O O . TYR C 1 71 ? 89.047 69.444 80.957 1.00 74.92 68 TYR C O 1
ATOM 5008 N N . CYS C 1 72 ? 88.686 71.095 82.452 1.00 73.32 69 CYS C N 1
ATOM 5009 C CA . CYS C 1 72 ? 87.221 70.881 82.506 1.00 73.73 69 CYS C CA 1
ATOM 5010 C C . CYS C 1 72 ? 86.726 70.030 81.360 1.00 71.28 69 CYS C C 1
ATOM 5011 O O . CYS C 1 72 ? 86.578 68.817 81.483 1.00 71.32 69 CYS C O 1
ATOM 5014 N N . PHE C 1 73 ? 86.511 70.695 80.227 1.00 68.35 70 PHE C N 1
ATOM 5015 C CA . PHE C 1 73 ? 85.975 70.074 79.034 1.00 66.23 70 PHE C CA 1
ATOM 5016 C C . PHE C 1 73 ? 86.547 68.786 78.551 1.00 64.82 70 PHE C C 1
ATOM 5017 O O . PHE C 1 73 ? 85.803 67.843 78.301 1.00 66.52 70 PHE C O 1
ATOM 5025 N N . GLU C 1 74 ? 87.855 68.727 78.395 1.00 62.10 71 GLU C N 1
ATOM 5026 C CA . GLU C 1 74 ? 88.483 67.495 77.974 1.00 59.57 71 GLU C CA 1
ATOM 5027 C C . GLU C 1 74 ? 88.386 66.395 79.031 1.00 59.50 71 GLU C C 1
ATOM 5028 O O . GLU C 1 74 ? 87.816 65.351 78.761 1.00 61.58 71 GLU C O 1
ATOM 5034 N N . LEU C 1 75 ? 88.929 66.612 80.219 1.00 57.44 72 LEU C N 1
ATOM 5035 C CA . LEU C 1 75 ? 88.883 65.600 81.240 1.00 57.28 72 LEU C CA 1
ATOM 5036 C C . LEU C 1 75 ? 87.522 65.019 81.504 1.00 57.74 72 LEU C C 1
ATOM 5037 O O . LEU C 1 75 ? 87.331 63.847 81.289 1.00 59.05 72 LEU C O 1
ATOM 5042 N N . ASN C 1 76 ? 86.554 65.799 81.958 1.00 59.86 73 ASN C N 1
ATOM 5043 C CA . ASN C 1 76 ? 85.226 65.227 82.224 1.00 61.22 73 ASN C CA 1
ATOM 5044 C C . ASN C 1 76 ? 84.577 64.664 80.968 1.00 63.01 73 ASN C C 1
ATOM 5045 O O . ASN C 1 76 ? 83.734 63.777 81.042 1.00 63.30 73 ASN C O 1
ATOM 5050 N N . GLY C 1 77 ? 84.975 65.181 79.808 1.00 65.88 74 GLY C N 1
ATOM 5051 C CA . GLY C 1 77 ? 84.422 64.721 78.532 1.00 68.33 74 GLY C CA 1
ATOM 5052 C C . GLY C 1 77 ? 84.738 63.264 78.270 1.00 69.78 74 GLY C C 1
ATOM 5053 O O . GLY C 1 77 ? 83.879 62.496 77.803 1.00 70.04 74 GLY C O 1
ATOM 5054 N N . LEU C 1 78 ? 85.986 62.911 78.581 1.00 69.84 75 LEU C N 1
ATOM 5055 C CA . LEU C 1 78 ? 86.528 61.574 78.460 1.00 70.14 75 LEU C CA 1
ATOM 5056 C C . LEU C 1 78 ? 85.935 60.737 79.563 1.00 71.20 75 LEU C C 1
ATOM 5057 O O . LEU C 1 78 ? 85.472 59.626 79.339 1.00 72.15 75 LEU C O 1
ATOM 5062 N N . PHE C 1 79 ? 85.951 61.279 80.768 1.00 71.95 76 PHE C N 1
ATOM 5063 C CA . PHE C 1 79 ? 85.420 60.554 81.911 1.00 74.57 76 PHE C CA 1
ATOM 5064 C C . PHE C 1 79 ? 83.949 60.259 81.622 1.00 78.05 76 PHE C C 1
ATOM 5065 O O . PHE C 1 79 ? 83.492 59.127 81.822 1.00 79.81 76 PHE C O 1
ATOM 5073 N N . GLU C 1 80 ? 83.208 61.243 81.120 1.00 81.09 77 GLU C N 1
ATOM 5074 C CA . GLU C 1 80 ? 81.802 60.996 80.853 1.00 84.91 77 GLU C CA 1
ATOM 5075 C C . GLU C 1 80 ? 81.628 59.782 79.942 1.00 85.78 77 GLU C C 1
ATOM 5076 O O . GLU C 1 80 ? 80.820 58.883 80.219 1.00 85.98 77 GLU C O 1
ATOM 5082 N N . ARG C 1 81 ? 82.391 59.742 78.854 1.00 85.99 78 ARG C N 1
ATOM 5083 C CA . ARG C 1 81 ? 82.270 58.613 77.927 1.00 85.50 78 ARG C CA 1
ATOM 5084 C C . ARG C 1 81 ? 82.497 57.303 78.625 1.00 86.38 78 ARG C C 1
ATOM 5085 O O . ARG C 1 81 ? 81.716 56.374 78.465 1.00 86.61 78 ARG C O 1
ATOM 5093 N N . ALA C 1 82 ? 83.588 57.218 79.372 1.00 87.13 79 ALA C N 1
ATOM 5094 C CA . ALA C 1 82 ? 83.878 56.005 80.111 1.00 87.73 79 ALA C CA 1
ATOM 5095 C C . ALA C 1 82 ? 82.645 55.585 80.960 1.00 87.44 79 ALA C C 1
ATOM 5096 O O . ALA C 1 82 ? 82.035 54.551 80.690 1.00 86.59 79 ALA C O 1
ATOM 5098 N N . LEU C 1 83 ? 82.278 56.381 81.962 1.00 87.17 80 LEU C N 1
ATOM 5099 C CA . LEU C 1 83 ? 81.135 56.060 82.803 1.00 88.58 80 LEU C CA 1
ATOM 5100 C C . LEU C 1 83 ? 79.935 55.614 81.981 1.00 91.83 80 LEU C C 1
ATOM 5101 O O . LEU C 1 83 ? 79.189 54.736 82.402 1.00 92.37 80 LEU C O 1
ATOM 5106 N N . ARG C 1 84 ? 79.736 56.218 80.810 1.00 95.42 81 ARG C N 1
ATOM 5107 C CA . ARG C 1 84 ? 78.614 55.842 79.942 1.00 97.79 81 ARG C CA 1
ATOM 5108 C C . ARG C 1 84 ? 78.770 54.441 79.386 1.00 98.84 81 ARG C C 1
ATOM 5109 O O . ARG C 1 84 ? 77.854 53.643 79.501 1.00 99.50 81 ARG C O 1
ATOM 5117 N N . ASP C 1 85 ? 79.920 54.160 78.776 1.00 100.01 82 ASP C N 1
ATOM 5118 C CA . ASP C 1 85 ? 80.214 52.847 78.215 1.00 101.95 82 ASP C CA 1
ATOM 5119 C C . ASP C 1 85 ? 80.198 51.756 79.303 1.00 102.75 82 ASP C C 1
ATOM 5120 O O . ASP C 1 85 ? 79.935 50.589 79.018 1.00 103.46 82 ASP C O 1
ATOM 5125 N N . ILE C 1 86 ? 80.486 52.131 80.544 1.00 102.88 83 ILE C N 1
ATOM 5126 C CA . ILE C 1 86 ? 80.475 51.170 81.635 1.00 102.73 83 ILE C CA 1
ATOM 5127 C C . ILE C 1 86 ? 79.046 50.915 82.068 1.00 102.84 83 ILE C C 1
ATOM 5128 O O . ILE C 1 86 ? 78.787 50.003 82.843 1.00 104.27 83 ILE C O 1
ATOM 5133 N N . GLY C 1 87 ? 78.117 51.725 81.574 1.00 102.16 84 GLY C N 1
ATOM 5134 C CA . GLY C 1 87 ? 76.723 51.523 81.909 1.00 101.41 84 GLY C CA 1
ATOM 5135 C C . GLY C 1 87 ? 76.081 52.509 82.852 1.00 101.44 84 GLY C C 1
ATOM 5136 O O . GLY C 1 87 ? 74.886 52.421 83.096 1.00 102.37 84 GLY C O 1
ATOM 5137 N N . PHE C 1 88 ? 76.841 53.447 83.395 1.00 101.32 85 PHE C N 1
ATOM 5138 C CA . PHE C 1 88 ? 76.250 54.414 84.316 1.00 100.87 85 PHE C CA 1
ATOM 5139 C C . PHE C 1 88 ? 75.262 55.303 83.577 1.00 101.19 85 PHE C C 1
ATOM 5140 O O . PHE C 1 88 ? 75.123 55.223 82.350 1.00 100.85 85 PHE C O 1
ATOM 5148 N N . ASN C 1 89 ? 74.602 56.160 84.350 1.00 101.26 86 ASN C N 1
ATOM 5149 C CA . ASN C 1 89 ? 73.665 57.136 83.828 1.00 100.51 86 ASN C CA 1
ATOM 5150 C C . ASN C 1 89 ? 74.288 58.540 84.045 1.00 98.83 86 ASN C C 1
ATOM 5151 O O . ASN C 1 89 ? 74.237 59.104 85.162 1.00 98.05 86 ASN C O 1
ATOM 5156 N N . VAL C 1 90 ? 74.875 59.093 82.980 1.00 95.98 87 VAL C N 1
ATOM 5157 C CA . VAL C 1 90 ? 75.531 60.392 83.070 1.00 93.14 87 VAL C CA 1
ATOM 5158 C C . VAL C 1 90 ? 75.225 61.402 81.972 1.00 91.26 87 VAL C C 1
ATOM 5159 O O . VAL C 1 90 ? 74.833 61.064 80.854 1.00 89.09 87 VAL C O 1
ATOM 5163 N N . ARG C 1 91 ? 75.471 62.656 82.331 1.00 89.61 88 ARG C N 1
ATOM 5164 C CA . ARG C 1 91 ? 75.310 63.810 81.469 1.00 87.20 88 ARG C CA 1
ATOM 5165 C C . ARG C 1 91 ? 76.158 64.912 82.093 1.00 84.62 88 ARG C C 1
ATOM 5166 O O . ARG C 1 91 ? 76.328 64.952 83.313 1.00 83.80 88 ARG C O 1
ATOM 5174 N N . SER C 1 92 ? 76.693 65.810 81.277 1.00 81.40 89 SER C N 1
ATOM 5175 C CA . SER C 1 92 ? 77.507 66.885 81.835 1.00 79.16 89 SER C CA 1
ATOM 5176 C C . SER C 1 92 ? 76.638 68.042 82.387 1.00 78.89 89 SER C C 1
ATOM 5177 O O . SER C 1 92 ? 75.442 68.108 82.131 1.00 79.85 89 SER C O 1
ATOM 5180 N N . LEU C 1 93 ? 77.238 68.942 83.161 1.00 77.75 90 LEU C N 1
ATOM 5181 C CA . LEU C 1 93 ? 76.549 70.133 83.683 1.00 75.81 90 LEU C CA 1
ATOM 5182 C C . LEU C 1 93 ? 77.544 71.309 83.554 1.00 74.65 90 LEU C C 1
ATOM 5183 O O . LEU C 1 93 ? 78.770 71.114 83.512 1.00 75.70 90 LEU C O 1
ATOM 5188 N N . LEU C 1 94 ? 77.059 72.532 83.463 1.00 71.90 91 LEU C N 1
ATOM 5189 C CA . LEU C 1 94 ? 78.006 73.618 83.395 1.00 71.23 91 LEU C CA 1
ATOM 5190 C C . LEU C 1 94 ? 77.814 74.455 84.648 1.00 70.56 91 LEU C C 1
ATOM 5191 O O . LEU C 1 94 ? 76.701 74.631 85.113 1.00 71.51 91 LEU C O 1
ATOM 5196 N N . GLY C 1 95 ? 78.891 74.956 85.225 1.00 69.44 92 GLY C N 1
ATOM 5197 C CA . GLY C 1 95 ? 78.752 75.717 86.447 1.00 69.86 92 GLY C CA 1
ATOM 5198 C C . GLY C 1 95 ? 79.620 76.936 86.401 1.00 71.43 92 GLY C C 1
ATOM 5199 O O . GLY C 1 95 ? 80.396 77.107 85.447 1.00 70.14 92 GLY C O 1
ATOM 5200 N N . ARG C 1 96 ? 79.536 77.758 87.438 1.00 71.86 93 ARG C N 1
ATOM 5201 C CA . ARG C 1 96 ? 80.283 78.985 87.401 1.00 74.96 93 ARG C CA 1
ATOM 5202 C C . ARG C 1 96 ? 81.353 79.013 88.424 1.00 75.24 93 ARG C C 1
ATOM 5203 O O . ARG C 1 96 ? 81.106 78.803 89.579 1.00 72.62 93 ARG C O 1
ATOM 5211 N N . VAL C 1 97 ? 82.559 79.294 87.982 1.00 79.00 94 VAL C N 1
ATOM 5212 C CA . VAL C 1 97 ? 83.687 79.334 88.883 1.00 83.42 94 VAL C CA 1
ATOM 5213 C C . VAL C 1 97 ? 83.630 80.596 89.706 1.00 86.20 94 VAL C C 1
ATOM 5214 O O . VAL C 1 97 ? 83.843 81.699 89.183 1.00 86.80 94 VAL C O 1
ATOM 5218 N N . ILE C 1 98 ? 83.375 80.436 91.000 1.00 88.87 95 ILE C N 1
ATOM 5219 C CA . ILE C 1 98 ? 83.303 81.596 91.879 1.00 91.14 95 ILE C CA 1
ATOM 5220 C C . ILE C 1 98 ? 84.431 81.706 92.895 1.00 93.79 95 ILE C C 1
ATOM 5221 O O . ILE C 1 98 ? 84.377 82.534 93.787 1.00 92.93 95 ILE C O 1
ATOM 5226 N N . LEU C 1 99 ? 85.462 80.883 92.753 1.00 97.55 96 LEU C N 1
ATOM 5227 C CA . LEU C 1 99 ? 86.591 80.925 93.683 1.00 101.03 96 LEU C CA 1
ATOM 5228 C C . LEU C 1 99 ? 87.072 82.320 94.021 1.00 102.62 96 LEU C C 1
ATOM 5229 O O . LEU C 1 99 ? 87.076 82.709 95.186 1.00 102.58 96 LEU C O 1
ATOM 5234 N N . SER C 1 100 ? 87.511 83.054 93.003 1.00 104.35 97 SER C N 1
ATOM 5235 C CA . SER C 1 100 ? 88.041 84.393 93.202 1.00 106.54 97 SER C CA 1
ATOM 5236 C C . SER C 1 100 ? 87.053 85.315 93.893 1.00 107.85 97 SER C C 1
ATOM 5237 O O . SER C 1 100 ? 87.368 86.469 94.209 1.00 107.92 97 SER C O 1
ATOM 5240 N N . HIS C 1 101 ? 85.851 84.802 94.127 1.00 109.68 98 HIS C N 1
ATOM 5241 C CA . HIS C 1 101 ? 84.824 85.586 94.795 1.00 111.50 98 HIS C CA 1
ATOM 5242 C C . HIS C 1 101 ? 84.566 86.857 93.957 1.00 110.78 98 HIS C C 1
ATOM 5243 O O . HIS C 1 101 ? 84.796 87.978 94.411 1.00 110.79 98 HIS C O 1
ATOM 5250 N N . PRO C 1 102 ? 84.075 86.680 92.718 1.00 109.79 99 PRO C N 1
ATOM 5251 C CA . PRO C 1 102 ? 83.785 87.769 91.781 1.00 108.05 99 PRO C CA 1
ATOM 5252 C C . PRO C 1 102 ? 82.601 88.613 92.171 1.00 105.89 99 PRO C C 1
ATOM 5253 O O . PRO C 1 102 ? 81.677 88.140 92.862 1.00 104.86 99 PRO C O 1
ATOM 5257 N N . ALA C 1 103 ? 82.644 89.858 91.688 1.00 103.04 100 ALA C N 1
ATOM 5258 C CA . ALA C 1 103 ? 81.608 90.856 91.920 1.00 99.99 100 ALA C CA 1
ATOM 5259 C C . ALA C 1 103 ? 80.269 90.380 91.350 1.00 97.71 100 ALA C C 1
ATOM 5260 O O . ALA C 1 103 ? 79.219 90.469 91.995 1.00 97.73 100 ALA C O 1
ATOM 5262 N N . SER C 1 104 ? 80.312 89.844 90.141 1.00 94.75 101 SER C N 1
ATOM 5263 C CA . SER C 1 104 ? 79.106 89.346 89.498 1.00 91.15 101 SER C CA 1
ATOM 5264 C C . SER C 1 104 ? 79.346 87.954 88.915 1.00 88.15 101 SER C C 1
ATOM 5265 O O . SER C 1 104 ? 80.434 87.660 88.434 1.00 87.65 101 SER C O 1
ATOM 5268 N N . LEU C 1 105 ? 78.332 87.101 88.969 1.00 84.71 102 LEU C N 1
ATOM 5269 C CA . LEU C 1 105 ? 78.441 85.757 88.436 1.00 82.15 102 LEU C CA 1
ATOM 5270 C C . LEU C 1 105 ? 79.110 85.692 87.068 1.00 80.41 102 LEU C C 1
ATOM 5271 O O . LEU C 1 105 ? 78.769 86.448 86.147 1.00 81.72 102 LEU C O 1
ATOM 5276 N N . PRO C 1 106 ? 80.095 84.791 86.930 1.00 77.20 103 PRO C N 1
ATOM 5277 C CA . PRO C 1 106 ? 80.847 84.582 85.698 1.00 74.24 103 PRO C CA 1
ATOM 5278 C C . PRO C 1 106 ? 80.072 83.605 84.888 1.00 72.19 103 PRO C C 1
ATOM 5279 O O . PRO C 1 106 ? 79.122 82.991 85.394 1.00 70.65 103 PRO C O 1
ATOM 5283 N N . PRO C 1 107 ? 80.478 83.430 83.630 1.00 69.69 104 PRO C N 1
ATOM 5284 C CA . PRO C 1 107 ? 79.793 82.513 82.727 1.00 69.27 104 PRO C CA 1
ATOM 5285 C C . PRO C 1 107 ? 80.000 81.060 83.087 1.00 71.24 104 PRO C C 1
ATOM 5286 O O . PRO C 1 107 ? 80.668 80.776 84.073 1.00 71.85 104 PRO C O 1
ATOM 5290 N N . ARG C 1 108 ? 79.367 80.150 82.351 1.00 73.94 105 ARG C N 1
ATOM 5291 C CA . ARG C 1 108 ? 79.488 78.706 82.571 1.00 76.61 105 ARG C CA 1
ATOM 5292 C C . ARG C 1 108 ? 80.787 78.157 81.977 1.00 76.92 105 ARG C C 1
ATOM 5293 O O . ARG C 1 108 ? 80.787 77.556 80.916 1.00 76.74 105 ARG C O 1
ATOM 5301 N N . THR C 1 109 ? 81.877 78.365 82.692 1.00 77.62 106 THR C N 1
ATOM 5302 C CA . THR C 1 109 ? 83.226 77.966 82.332 1.00 78.04 106 THR C CA 1
ATOM 5303 C C . THR C 1 109 ? 83.559 76.520 82.686 1.00 77.46 106 THR C C 1
ATOM 5304 O O . THR C 1 109 ? 84.387 75.882 82.056 1.00 77.67 106 THR C O 1
ATOM 5308 N N . HIS C 1 110 ? 82.915 76.002 83.713 1.00 77.14 107 HIS C N 1
ATOM 5309 C CA . HIS C 1 110 ? 83.244 74.681 84.198 1.00 76.02 107 HIS C CA 1
ATOM 5310 C C . HIS C 1 110 ? 82.285 73.548 83.923 1.00 76.95 107 HIS C C 1
ATOM 5311 O O . HIS C 1 110 ? 81.100 73.657 84.181 1.00 78.05 107 HIS C O 1
ATOM 5318 N N . ARG C 1 111 ? 82.807 72.435 83.431 1.00 76.78 108 ARG C N 1
ATOM 5319 C CA . ARG C 1 111 ? 81.981 71.280 83.141 1.00 74.24 108 ARG C CA 1
ATOM 5320 C C . ARG C 1 111 ? 82.109 70.351 84.313 1.00 75.56 108 ARG C C 1
ATOM 5321 O O . ARG C 1 111 ? 83.066 70.429 85.074 1.00 77.06 108 ARG C O 1
ATOM 5329 N N . LEU C 1 112 ? 81.142 69.473 84.488 1.00 76.50 109 LEU C N 1
ATOM 5330 C CA . LEU C 1 112 ? 81.207 68.518 85.585 1.00 76.53 109 LEU C CA 1
ATOM 5331 C C . LEU C 1 112 ? 80.190 67.453 85.275 1.00 77.53 109 LEU C C 1
ATOM 5332 O O . LEU C 1 112 ? 79.398 67.631 84.366 1.00 78.18 109 LEU C O 1
ATOM 5337 N N . LEU C 1 113 ? 80.209 66.342 85.993 1.00 79.65 110 LEU C N 1
ATOM 5338 C CA . LEU C 1 113 ? 79.288 65.269 85.678 1.00 82.86 110 LEU C CA 1
ATOM 5339 C C . LEU C 1 113 ? 78.228 65.037 86.722 1.00 86.15 110 LEU C C 1
ATOM 5340 O O . LEU C 1 113 ? 78.431 65.301 87.897 1.00 85.81 110 LEU C O 1
ATOM 5345 N N . LEU C 1 114 ? 77.074 64.565 86.265 1.00 90.21 111 LEU C N 1
ATOM 5346 C CA . LEU C 1 114 ? 75.962 64.239 87.144 1.00 93.65 111 LEU C CA 1
ATOM 5347 C C . LEU C 1 114 ? 75.723 62.767 86.871 1.00 96.94 111 LEU C C 1
ATOM 5348 O O . LEU C 1 114 ? 75.479 62.357 85.718 1.00 95.43 111 LEU C O 1
ATOM 5353 N N . VAL C 1 115 ? 75.797 61.976 87.939 1.00 101.52 112 VAL C N 1
ATOM 5354 C CA . VAL C 1 115 ? 75.629 60.529 87.824 1.00 106.07 112 VAL C CA 1
ATOM 5355 C C . VAL C 1 115 ? 74.533 59.967 88.703 1.00 108.38 112 VAL C C 1
ATOM 5356 O O . VAL C 1 115 ? 74.480 60.246 89.909 1.00 108.07 112 VAL C O 1
ATOM 5360 N N . ASP C 1 116 ? 73.677 59.156 88.085 1.00 111.77 113 ASP C N 1
ATOM 5361 C CA . ASP C 1 116 ? 72.579 58.533 88.798 1.00 115.53 113 ASP C CA 1
ATOM 5362 C C . ASP C 1 116 ? 72.927 57.090 89.091 1.00 116.49 113 ASP C C 1
ATOM 5363 O O . ASP C 1 116 ? 72.817 56.213 88.217 1.00 116.53 113 ASP C O 1
ATOM 5368 N N . VAL C 1 117 ? 73.347 56.862 90.331 1.00 117.67 114 VAL C N 1
ATOM 5369 C CA . VAL C 1 117 ? 73.739 55.540 90.782 1.00 118.84 114 VAL C CA 1
ATOM 5370 C C . VAL C 1 117 ? 72.922 55.146 91.991 1.00 118.53 114 VAL C C 1
ATOM 5371 O O . VAL C 1 117 ? 72.819 55.908 92.959 1.00 118.45 114 VAL C O 1
ATOM 5375 N N . GLU C 1 118 ? 72.376 53.936 91.925 1.00 118.31 115 GLU C N 1
ATOM 5376 C CA . GLU C 1 118 ? 71.547 53.380 92.979 1.00 118.34 115 GLU C CA 1
ATOM 5377 C C . GLU C 1 118 ? 70.577 54.408 93.552 1.00 118.69 115 GLU C C 1
ATOM 5378 O O . GLU C 1 118 ? 70.701 54.867 94.703 1.00 118.63 115 GLU C O 1
ATOM 5384 N N . ASP C 1 119 ? 69.617 54.766 92.699 1.00 118.81 116 ASP C N 1
ATOM 5385 C CA . ASP C 1 119 ? 68.537 55.693 93.014 1.00 118.99 116 ASP C CA 1
ATOM 5386 C C . ASP C 1 119 ? 68.919 57.038 93.611 1.00 118.57 116 ASP C C 1
ATOM 5387 O O . ASP C 1 119 ? 68.045 57.772 94.080 1.00 119.74 116 ASP C O 1
ATOM 5392 N N . GLU C 1 120 ? 70.205 57.371 93.611 1.00 116.68 117 GLU C N 1
ATOM 5393 C CA . GLU C 1 120 ? 70.620 58.664 94.150 1.00 113.94 117 GLU C CA 1
ATOM 5394 C C . GLU C 1 120 ? 71.329 59.441 93.056 1.00 111.18 117 GLU C C 1
ATOM 5395 O O . GLU C 1 120 ? 71.607 58.917 91.968 1.00 110.32 117 GLU C O 1
ATOM 5401 N N . GLN C 1 121 ? 71.617 60.698 93.350 1.00 107.86 118 GLN C N 1
ATOM 5402 C CA . GLN C 1 121 ? 72.315 61.515 92.394 1.00 104.57 118 GLN C CA 1
ATOM 5403 C C . GLN C 1 121 ? 73.643 62.000 92.945 1.00 101.40 118 GLN C C 1
ATOM 5404 O O . GLN C 1 121 ? 73.716 62.618 94.011 1.00 100.47 118 GLN C O 1
ATOM 5410 N N . TRP C 1 122 ? 74.692 61.715 92.195 1.00 97.83 119 TRP C N 1
ATOM 5411 C CA . TRP C 1 122 ? 76.011 62.125 92.595 1.00 94.72 119 TRP C CA 1
ATOM 5412 C C . TRP C 1 122 ? 76.626 63.010 91.526 1.00 92.76 119 TRP C C 1
ATOM 5413 O O . TRP C 1 122 ? 76.196 62.985 90.358 1.00 91.25 119 TRP C O 1
ATOM 5424 N N . ILE C 1 123 ? 77.632 63.785 91.929 1.00 89.99 120 ILE C N 1
ATOM 5425 C CA . ILE C 1 123 ? 78.350 64.631 90.991 1.00 86.89 120 ILE C CA 1
ATOM 5426 C C . ILE C 1 123 ? 79.826 64.267 90.994 1.00 85.76 120 ILE C C 1
ATOM 5427 O O . ILE C 1 123 ? 80.500 64.369 92.015 1.00 84.83 120 ILE C O 1
ATOM 5432 N N . ALA C 1 124 ? 80.313 63.816 89.846 1.00 84.44 121 ALA C N 1
ATOM 5433 C CA . ALA C 1 124 ? 81.709 63.461 89.694 1.00 82.65 121 ALA C CA 1
ATOM 5434 C C . ALA C 1 124 ? 82.365 64.567 88.886 1.00 81.54 121 ALA C C 1
ATOM 5435 O O . ALA C 1 124 ? 81.753 65.102 87.965 1.00 82.36 121 ALA C O 1
ATOM 5437 N N . ASP C 1 125 ? 83.601 64.908 89.217 1.00 78.95 122 ASP C N 1
ATOM 5438 C CA . ASP C 1 125 ? 84.283 65.957 88.498 1.00 77.77 122 ASP C CA 1
ATOM 5439 C C . ASP C 1 125 ? 85.767 65.798 88.644 1.00 77.82 122 ASP C C 1
ATOM 5440 O O . ASP C 1 125 ? 86.325 65.921 89.725 1.00 77.63 122 ASP C O 1
ATOM 5445 N N . VAL C 1 126 ? 86.423 65.552 87.533 1.00 77.57 123 VAL C N 1
ATOM 5446 C CA . VAL C 1 126 ? 87.849 65.358 87.576 1.00 77.86 123 VAL C CA 1
ATOM 5447 C C . VAL C 1 126 ? 88.562 66.485 86.900 1.00 78.30 123 VAL C C 1
ATOM 5448 O O . VAL C 1 126 ? 89.797 66.489 86.859 1.00 78.97 123 VAL C O 1
ATOM 5452 N N . GLY C 1 127 ? 87.799 67.441 86.386 1.00 77.22 124 GLY C N 1
ATOM 5453 C CA . GLY C 1 127 ? 88.439 68.489 85.632 1.00 76.85 124 GLY C CA 1
ATOM 5454 C C . GLY C 1 127 ? 88.682 69.825 86.265 1.00 75.95 124 GLY C C 1
ATOM 5455 O O . GLY C 1 127 ? 89.121 70.764 85.561 1.00 75.93 124 GLY C O 1
ATOM 5456 N N . PHE C 1 128 ? 88.438 69.921 87.566 1.00 73.99 125 PHE C N 1
ATOM 5457 C CA . PHE C 1 128 ? 88.587 71.207 88.199 1.00 75.15 125 PHE C CA 1
ATOM 5458 C C . PHE C 1 128 ? 89.988 71.662 88.557 1.00 75.78 125 PHE C C 1
ATOM 5459 O O . PHE C 1 128 ? 90.179 72.788 89.029 1.00 77.47 125 PHE C O 1
ATOM 5467 N N . GLY C 1 129 ? 90.989 70.819 88.319 1.00 76.12 126 GLY C N 1
ATOM 5468 C CA . GLY C 1 129 ? 92.364 71.206 88.610 1.00 72.59 126 GLY C CA 1
ATOM 5469 C C . GLY C 1 129 ? 92.778 71.014 90.045 1.00 70.67 126 GLY C C 1
ATOM 5470 O O . GLY C 1 129 ? 92.455 70.028 90.685 1.00 69.33 126 GLY C O 1
ATOM 5471 N N . GLY C 1 130 ? 93.511 71.978 90.560 1.00 70.99 127 GLY C N 1
ATOM 5472 C CA . GLY C 1 130 ? 93.972 71.908 91.932 1.00 71.78 127 GLY C CA 1
ATOM 5473 C C . GLY C 1 130 ? 93.070 71.261 92.963 1.00 72.26 127 GLY C C 1
ATOM 5474 O O . GLY C 1 130 ? 93.443 70.268 93.573 1.00 72.41 127 GLY C O 1
ATOM 5475 N N . GLN C 1 131 ? 91.881 71.809 93.169 1.00 73.42 128 GLN C N 1
ATOM 5476 C CA . GLN C 1 131 ? 90.986 71.254 94.176 1.00 74.59 128 GLN C CA 1
ATOM 5477 C C . GLN C 1 131 ? 89.882 70.353 93.680 1.00 73.72 128 GLN C C 1
ATOM 5478 O O . GLN C 1 131 ? 88.897 70.201 94.379 1.00 73.34 128 GLN C O 1
ATOM 5484 N N . THR C 1 132 ? 90.022 69.736 92.516 1.00 73.51 129 THR C N 1
ATOM 5485 C CA . THR C 1 132 ? 88.954 68.881 92.021 1.00 73.83 129 THR C CA 1
ATOM 5486 C C . THR C 1 132 ? 88.592 67.847 93.007 1.00 73.51 129 THR C C 1
ATOM 5487 O O . THR C 1 132 ? 89.360 67.518 93.896 1.00 73.71 129 THR C O 1
ATOM 5491 N N . LEU C 1 133 ? 87.403 67.306 92.832 1.00 74.89 130 LEU C N 1
ATOM 5492 C CA . LEU C 1 133 ? 86.959 66.244 93.720 1.00 76.52 130 LEU C CA 1
ATOM 5493 C C . LEU C 1 133 ? 87.805 65.033 93.370 1.00 76.45 130 LEU C C 1
ATOM 5494 O O . LEU C 1 133 ? 88.444 65.006 92.320 1.00 78.35 130 LEU C O 1
ATOM 5499 N N . THR C 1 134 ? 87.839 64.035 94.231 1.00 74.34 131 THR C N 1
ATOM 5500 C CA . THR C 1 134 ? 88.597 62.866 93.874 1.00 73.00 131 THR C CA 1
ATOM 5501 C C . THR C 1 134 ? 87.713 61.687 94.162 1.00 72.69 131 THR C C 1
ATOM 5502 O O . THR C 1 134 ? 88.147 60.540 94.171 1.00 72.33 131 THR C O 1
ATOM 5506 N N . ALA C 1 135 ? 86.435 61.989 94.327 1.00 71.87 132 ALA C N 1
ATOM 5507 C CA . ALA C 1 135 ? 85.455 60.977 94.627 1.00 72.44 132 ALA C CA 1
ATOM 5508 C C . ALA C 1 135 ? 84.067 61.562 94.462 1.00 74.22 132 ALA C C 1
ATOM 5509 O O . ALA C 1 135 ? 83.832 62.719 94.792 1.00 76.11 132 ALA C O 1
ATOM 5511 N N . PRO C 1 136 ? 83.115 60.770 93.973 1.00 73.98 133 PRO C N 1
ATOM 5512 C CA . PRO C 1 136 ? 81.752 61.260 93.791 1.00 74.44 133 PRO C CA 1
ATOM 5513 C C . PRO C 1 136 ? 81.275 61.875 95.069 1.00 75.26 133 PRO C C 1
ATOM 5514 O O . PRO C 1 136 ? 81.843 61.578 96.111 1.00 75.00 133 PRO C O 1
ATOM 5518 N N . LEU C 1 137 ? 80.263 62.740 94.984 1.00 77.80 134 LEU C N 1
ATOM 5519 C CA . LEU C 1 137 ? 79.638 63.344 96.169 1.00 81.43 134 LEU C CA 1
ATOM 5520 C C . LEU C 1 137 ? 78.149 63.163 95.971 1.00 84.75 134 LEU C C 1
ATOM 5521 O O . LEU C 1 137 ? 77.703 63.019 94.827 1.00 85.10 134 LEU C O 1
ATOM 5526 N N . ARG C 1 138 ? 77.382 63.148 97.062 1.00 88.64 135 ARG C N 1
ATOM 5527 C CA . ARG C 1 138 ? 75.933 62.993 96.948 1.00 93.63 135 ARG C CA 1
ATOM 5528 C C . ARG C 1 138 ? 75.322 64.379 96.801 1.00 95.88 135 ARG C C 1
ATOM 5529 O O . ARG C 1 138 ? 75.831 65.352 97.359 1.00 96.26 135 ARG C O 1
ATOM 5537 N N . LEU C 1 139 ? 74.237 64.484 96.047 1.00 98.45 136 LEU C N 1
ATOM 5538 C CA . LEU C 1 139 ? 73.601 65.786 95.909 1.00 101.08 136 LEU C CA 1
ATOM 5539 C C . LEU C 1 139 ? 72.772 66.034 97.173 1.00 102.41 136 LEU C C 1
ATOM 5540 O O . LEU C 1 139 ? 71.635 65.583 97.256 1.00 103.24 136 LEU C O 1
ATOM 5545 N N . GLN C 1 140 ? 73.355 66.707 98.164 1.00 103.56 137 GLN C N 1
ATOM 5546 C CA . GLN C 1 140 ? 72.664 67.022 99.412 1.00 104.87 137 GLN C CA 1
ATOM 5547 C C . GLN C 1 140 ? 73.360 68.168 100.082 1.00 106.69 137 GLN C C 1
ATOM 5548 O O . GLN C 1 140 ? 74.590 68.278 100.023 1.00 107.98 137 GLN C O 1
ATOM 5554 N N . ALA C 1 141 ? 72.585 69.014 100.746 1.00 107.83 138 ALA C N 1
ATOM 5555 C CA . ALA C 1 141 ? 73.154 70.167 101.420 1.00 109.13 138 ALA C CA 1
ATOM 5556 C C . ALA C 1 141 ? 73.689 69.848 102.820 1.00 110.21 138 ALA C C 1
ATOM 5557 O O . ALA C 1 141 ? 73.378 68.795 103.388 1.00 108.83 138 ALA C O 1
ATOM 5559 N N . GLU C 1 142 ? 74.496 70.782 103.342 1.00 112.05 139 GLU C N 1
ATOM 5560 C CA . GLU C 1 142 ? 75.132 70.724 104.670 1.00 113.14 139 GLU C CA 1
ATOM 5561 C C . GLU C 1 142 ? 76.055 69.532 104.883 1.00 113.52 139 GLU C C 1
ATOM 5562 O O . GLU C 1 142 ? 77.206 69.702 105.302 1.00 113.72 139 GLU C O 1
ATOM 5568 N N . ILE C 1 143 ? 75.544 68.334 104.596 1.00 114.02 140 ILE C N 1
ATOM 5569 C CA . ILE C 1 143 ? 76.300 67.087 104.752 1.00 114.04 140 ILE C CA 1
ATOM 5570 C C . ILE C 1 143 ? 77.763 67.248 104.361 1.00 114.82 140 ILE C C 1
ATOM 5571 O O . ILE C 1 143 ? 78.092 67.196 103.173 1.00 115.44 140 ILE C O 1
ATOM 5576 N N . ALA C 1 144 ? 78.634 67.445 105.347 1.00 114.57 141 ALA C N 1
ATOM 5577 C CA . ALA C 1 144 ? 80.050 67.595 105.054 1.00 114.69 141 ALA C CA 1
ATOM 5578 C C . ALA C 1 144 ? 80.583 66.264 104.486 1.00 114.41 141 ALA C C 1
ATOM 5579 O O . ALA C 1 144 ? 80.925 65.353 105.243 1.00 114.81 141 ALA C O 1
ATOM 5581 N N . GLN C 1 145 ? 80.647 66.152 103.158 1.00 113.10 142 GLN C N 1
ATOM 5582 C CA . GLN C 1 145 ? 81.125 64.931 102.515 1.00 111.17 142 GLN C CA 1
ATOM 5583 C C . GLN C 1 145 ? 82.648 64.819 102.494 1.00 110.55 142 GLN C C 1
ATOM 5584 O O . GLN C 1 145 ? 83.375 65.828 102.459 1.00 110.48 142 GLN C O 1
ATOM 5590 N N . GLN C 1 146 ? 83.116 63.574 102.516 1.00 109.49 143 GLN C N 1
ATOM 5591 C CA . GLN C 1 146 ? 84.542 63.279 102.557 1.00 108.58 143 GLN C CA 1
ATOM 5592 C C . GLN C 1 146 ? 85.174 62.739 101.274 1.00 107.02 143 GLN C C 1
ATOM 5593 O O . GLN C 1 146 ? 84.592 61.907 100.566 1.00 106.27 143 GLN C O 1
ATOM 5599 N N . THR C 1 147 ? 86.390 63.199 101.004 1.00 105.58 144 THR C N 1
ATOM 5600 C CA . THR C 1 147 ? 87.102 62.771 99.817 1.00 105.45 144 THR C CA 1
ATOM 5601 C C . THR C 1 147 ? 88.570 62.538 100.115 1.00 104.72 144 THR C C 1
ATOM 5602 O O . THR C 1 147 ? 89.149 63.242 100.938 1.00 105.45 144 THR C O 1
ATOM 5606 N N . PRO C 1 148 ? 89.186 61.543 99.438 1.00 103.87 145 PRO C N 1
ATOM 5607 C CA . PRO C 1 148 ? 90.593 61.192 99.593 1.00 103.01 145 PRO C CA 1
ATOM 5608 C C . PRO C 1 148 ? 91.524 62.394 99.697 1.00 103.00 145 PRO C C 1
ATOM 5609 O O . PRO C 1 148 ? 92.615 62.270 100.258 1.00 103.57 145 PRO C O 1
ATOM 5613 N N . HIS C 1 149 ? 91.123 63.550 99.169 1.00 102.17 146 HIS C N 1
ATOM 5614 C CA . HIS C 1 149 ? 91.997 64.708 99.260 1.00 102.16 146 HIS C CA 1
ATOM 5615 C C . HIS C 1 149 ? 91.421 65.907 99.933 1.00 102.49 146 HIS C C 1
ATOM 5616 O O . HIS C 1 149 ? 92.065 66.944 99.959 1.00 103.48 146 HIS C O 1
ATOM 5623 N N . GLY C 1 150 ? 90.219 65.788 100.477 1.00 102.71 147 GLY C N 1
ATOM 5624 C CA . GLY C 1 150 ? 89.638 66.933 101.147 1.00 102.42 147 GLY C CA 1
ATOM 5625 C C . GLY C 1 150 ? 88.228 66.711 101.632 1.00 102.65 147 GLY C C 1
ATOM 5626 O O . GLY C 1 150 ? 87.634 65.640 101.429 1.00 102.77 147 GLY C O 1
ATOM 5627 N N . GLU C 1 151 ? 87.698 67.738 102.290 1.00 103.17 148 GLU C N 1
ATOM 5628 C CA . GLU C 1 151 ? 86.333 67.715 102.816 1.00 104.17 148 GLU C CA 1
ATOM 5629 C C . GLU C 1 151 ? 85.490 68.742 102.095 1.00 103.22 148 GLU C C 1
ATOM 5630 O O . GLU C 1 151 ? 85.853 69.918 101.979 1.00 102.92 148 GLU C O 1
ATOM 5636 N N . TYR C 1 152 ? 84.336 68.297 101.651 1.00 101.86 149 TYR C N 1
ATOM 5637 C CA . TYR C 1 152 ? 83.497 69.189 100.920 1.00 102.51 149 TYR C CA 1
ATOM 5638 C C . TYR C 1 152 ? 82.174 69.474 101.634 1.00 103.68 149 TYR C C 1
ATOM 5639 O O . TYR C 1 152 ? 82.024 69.141 102.809 1.00 104.52 149 TYR C O 1
ATOM 5648 N N . ARG C 1 153 ? 81.226 70.112 100.948 1.00 104.49 150 ARG C N 1
ATOM 5649 C CA . ARG C 1 153 ? 79.923 70.429 101.548 1.00 104.37 150 ARG C CA 1
ATOM 5650 C C . ARG C 1 153 ? 78.998 71.105 100.535 1.00 103.56 150 ARG C C 1
ATOM 5651 O O . ARG C 1 153 ? 79.447 71.892 99.678 1.00 104.16 150 ARG C O 1
ATOM 5659 N N . LEU C 1 154 ? 77.711 70.794 100.615 1.00 101.70 151 LEU C N 1
ATOM 5660 C CA . LEU C 1 154 ? 76.784 71.416 99.685 1.00 101.27 151 LEU C CA 1
ATOM 5661 C C . LEU C 1 154 ? 75.675 72.331 100.330 1.00 101.71 151 LEU C C 1
ATOM 5662 O O . LEU C 1 154 ? 74.899 71.924 101.197 1.00 100.56 151 LEU C O 1
ATOM 5667 N N . MET C 1 155 ? 75.633 73.594 99.919 1.00 102.48 152 MET C N 1
ATOM 5668 C CA . MET C 1 155 ? 74.628 74.500 100.441 1.00 103.38 152 MET C CA 1
ATOM 5669 C C . MET C 1 155 ? 73.695 74.901 99.297 1.00 102.24 152 MET C C 1
ATOM 5670 O O . MET C 1 155 ? 74.074 74.841 98.128 1.00 100.78 152 MET C O 1
ATOM 5675 N N . GLN C 1 156 ? 72.473 75.297 99.658 1.00 101.85 153 GLN C N 1
ATOM 5676 C CA . GLN C 1 156 ? 71.410 75.698 98.712 1.00 100.73 153 GLN C CA 1
ATOM 5677 C C . GLN C 1 156 ? 71.114 77.209 98.611 1.00 100.92 153 GLN C C 1
ATOM 5678 O O . GLN C 1 156 ? 71.365 77.974 99.549 1.00 100.56 153 GLN C O 1
ATOM 5684 N N . GLU C 1 157 ? 70.574 77.601 97.456 1.00 100.86 154 GLU C N 1
ATOM 5685 C CA . GLU C 1 157 ? 70.169 78.972 97.154 1.00 101.18 154 GLU C CA 1
ATOM 5686 C C . GLU C 1 157 ? 69.396 78.956 95.834 1.00 100.63 154 GLU C C 1
ATOM 5687 O O . GLU C 1 157 ? 69.739 79.677 94.899 1.00 100.57 154 GLU C O 1
ATOM 5693 N N . GLY C 1 158 ? 68.350 78.135 95.760 1.00 99.63 155 GLY C N 1
ATOM 5694 C CA . GLY C 1 158 ? 67.574 78.051 94.530 1.00 98.24 155 GLY C CA 1
ATOM 5695 C C . GLY C 1 158 ? 67.549 76.635 93.972 1.00 97.11 155 GLY C C 1
ATOM 5696 O O . GLY C 1 158 ? 67.689 75.678 94.747 1.00 95.77 155 GLY C O 1
ATOM 5697 N N . SER C 1 159 ? 67.346 76.499 92.651 1.00 97.17 156 SER C N 1
ATOM 5698 C CA . SER C 1 159 ? 67.335 75.172 91.959 1.00 97.35 156 SER C CA 1
ATOM 5699 C C . SER C 1 159 ? 68.753 74.963 91.372 1.00 96.11 156 SER C C 1
ATOM 5700 O O . SER C 1 159 ? 69.087 73.963 90.693 1.00 93.76 156 SER C O 1
ATOM 5703 N N . THR C 1 160 ? 69.548 75.981 91.695 1.00 95.74 157 THR C N 1
ATOM 5704 C CA . THR C 1 160 ? 70.956 76.138 91.370 1.00 94.62 157 THR C CA 1
ATOM 5705 C C . THR C 1 160 ? 71.717 75.580 92.598 1.00 94.48 157 THR C C 1
ATOM 5706 O O . THR C 1 160 ? 71.229 75.731 93.736 1.00 94.27 157 THR C O 1
ATOM 5710 N N . TRP C 1 161 ? 72.899 74.982 92.359 1.00 93.27 158 TRP C N 1
ATOM 5711 C CA . TRP C 1 161 ? 73.770 74.385 93.383 1.00 91.09 158 TRP C CA 1
ATOM 5712 C C . TRP C 1 161 ? 75.131 75.004 93.650 1.00 91.25 158 TRP C C 1
ATOM 5713 O O . TRP C 1 161 ? 75.873 75.329 92.722 1.00 91.57 158 TRP C O 1
ATOM 5724 N N . ILE C 1 162 ? 75.467 75.144 94.923 1.00 90.83 159 ILE C N 1
ATOM 5725 C CA . ILE C 1 162 ? 76.756 75.701 95.287 1.00 92.10 159 ILE C CA 1
ATOM 5726 C C . ILE C 1 162 ? 77.600 74.658 96.070 1.00 92.82 159 ILE C C 1
ATOM 5727 O O . ILE C 1 162 ? 77.149 74.058 97.070 1.00 93.46 159 ILE C O 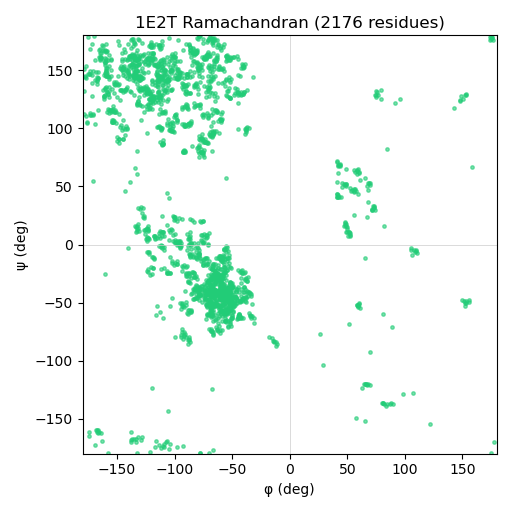1
ATOM 5732 N N . LEU C 1 163 ? 78.831 74.438 95.610 1.00 92.25 160 LEU C N 1
ATOM 5733 C CA . LEU C 1 163 ? 79.731 73.454 96.231 1.00 91.10 160 LEU C CA 1
ATOM 5734 C C . LEU C 1 163 ? 80.923 74.087 96.978 1.00 91.25 160 LEU C C 1
ATOM 5735 O O . LEU C 1 163 ? 81.581 75.028 96.484 1.00 90.59 160 LEU C O 1
ATOM 5740 N N . GLN C 1 164 ? 81.183 73.608 98.191 1.00 91.54 161 GLN C N 1
ATOM 5741 C CA . GLN C 1 164 ? 82.304 74.176 98.922 1.00 93.17 161 GLN C CA 1
ATOM 5742 C C . GLN C 1 164 ? 83.184 73.128 99.607 1.00 93.70 161 GLN C C 1
ATOM 5743 O O . GLN C 1 164 ? 82.844 71.941 99.687 1.00 92.28 161 GLN C O 1
ATOM 5749 N N . PHE C 1 165 ? 84.317 73.609 100.109 1.00 94.66 162 PHE C N 1
ATOM 5750 C CA . PHE C 1 165 ? 85.309 72.782 100.773 1.00 95.92 162 PHE C CA 1
ATOM 5751 C C . PHE C 1 165 ? 85.910 73.528 101.945 1.00 96.85 162 PHE C C 1
ATOM 5752 O O . PHE C 1 165 ? 86.291 74.685 101.787 1.00 96.04 162 PHE C O 1
ATOM 5760 N N . ARG C 1 166 ? 86.032 72.878 103.100 1.00 98.86 163 ARG C N 1
ATOM 5761 C CA . ARG C 1 166 ? 86.611 73.562 104.232 1.00 101.31 163 ARG C CA 1
ATOM 5762 C C . ARG C 1 166 ? 88.085 73.825 103.931 1.00 102.98 163 ARG C C 1
ATOM 5763 O O . ARG C 1 166 ? 88.850 72.894 103.692 1.00 102.11 163 ARG C O 1
ATOM 5771 N N . HIS C 1 167 ? 88.445 75.111 103.862 1.00 105.98 164 HIS C N 1
ATOM 5772 C CA . HIS C 1 167 ? 89.826 75.551 103.632 1.00 108.71 164 HIS C CA 1
ATOM 5773 C C . HIS C 1 167 ? 90.308 76.064 104.976 1.00 110.61 164 HIS C C 1
ATOM 5774 O O . HIS C 1 167 ? 89.929 75.538 106.032 1.00 111.34 164 HIS C O 1
ATOM 5781 N N . HIS C 1 168 ? 91.111 77.116 104.938 1.00 112.28 165 HIS C N 1
ATOM 5782 C CA . HIS C 1 168 ? 91.666 77.652 106.151 1.00 113.96 165 HIS C CA 1
ATOM 5783 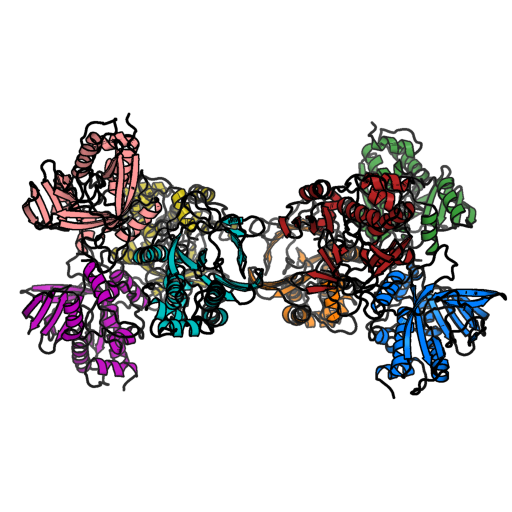C C . HIS C 1 168 ? 90.609 77.778 107.276 1.00 114.00 165 HIS C C 1
ATOM 5784 O O . HIS C 1 168 ? 89.776 78.693 107.309 1.00 112.94 165 HIS C O 1
ATOM 5791 N N . GLU C 1 169 ? 90.621 76.792 108.167 1.00 113.93 166 GLU C N 1
ATOM 5792 C CA . GLU C 1 169 ? 89.726 76.781 109.305 1.00 114.24 166 GLU C CA 1
ATOM 5793 C C . GLU C 1 169 ? 88.212 76.661 109.115 1.00 114.21 166 GLU C C 1
ATOM 5794 O O . GLU C 1 169 ? 87.504 76.416 110.086 1.00 113.87 166 GLU C O 1
ATOM 5800 N N . HIS C 1 170 ? 87.686 76.801 107.902 1.00 114.51 167 HIS C N 1
ATOM 5801 C CA . HIS C 1 170 ? 86.218 76.707 107.762 1.00 114.88 167 HIS C CA 1
ATOM 5802 C C . HIS C 1 170 ? 85.705 76.498 106.333 1.00 113.32 167 HIS C C 1
ATOM 5803 O O . HIS C 1 170 ? 86.476 76.100 105.470 1.00 113.53 167 HIS C O 1
ATOM 5810 N N . TRP C 1 171 ? 84.410 76.764 106.102 1.00 111.15 168 TRP C N 1
ATOM 5811 C CA . TRP C 1 171 ? 83.797 76.645 104.767 1.00 108.82 168 TRP C CA 1
ATOM 5812 C C . TRP C 1 171 ? 83.996 77.876 103.893 1.00 106.78 168 TRP C C 1
ATOM 5813 O O . TRP C 1 171 ? 84.229 78.972 104.388 1.00 105.73 168 TRP C O 1
ATOM 5824 N N . GLN C 1 172 ? 83.876 77.654 102.581 1.00 105.81 169 GLN C N 1
ATOM 5825 C CA . GLN C 1 172 ? 84.016 78.669 101.523 1.00 103.77 169 GLN C CA 1
ATOM 5826 C C . GLN C 1 172 ? 83.794 78.069 100.122 1.00 101.46 169 GLN C C 1
ATOM 5827 O O . GLN C 1 172 ? 84.346 77.020 99.747 1.00 99.29 169 GLN C O 1
ATOM 5833 N N . SER C 1 173 ? 82.957 78.787 99.374 1.00 100.33 170 SER C N 1
ATOM 5834 C CA . SER C 1 173 ? 82.511 78.431 98.028 1.00 98.18 170 SER C CA 1
ATOM 5835 C C . SER C 1 173 ? 83.590 78.202 97.002 1.00 96.00 170 SER C C 1
ATOM 5836 O O . SER C 1 173 ? 84.542 78.988 96.894 1.00 94.48 170 SER C O 1
ATOM 5839 N N . MET C 1 174 ? 83.391 77.130 96.238 1.00 93.83 171 MET C N 1
ATOM 5840 C CA . MET C 1 174 ? 84.316 76.704 95.197 1.00 93.66 171 MET C CA 1
ATOM 5841 C C . MET C 1 174 ? 83.744 77.081 93.837 1.00 91.97 171 MET C C 1
ATOM 5842 O O . MET C 1 174 ? 84.410 77.722 92.998 1.00 91.85 171 MET C O 1
ATOM 5847 N N . TYR C 1 175 ? 82.504 76.659 93.619 1.00 88.59 172 TYR C N 1
ATOM 5848 C CA . TYR C 1 175 ? 81.796 77.004 92.408 1.00 85.07 172 TYR C CA 1
ATOM 5849 C C . TYR C 1 175 ? 80.353 76.530 92.488 1.00 85.75 172 TYR C C 1
ATOM 5850 O O . TYR C 1 175 ? 79.990 75.780 93.390 1.00 86.67 172 TYR C O 1
ATOM 5859 N N . CYS C 1 176 ? 79.521 76.992 91.560 1.00 86.23 173 CYS C N 1
ATOM 5860 C CA . CYS C 1 176 ? 78.102 76.632 91.550 1.00 85.44 173 CYS C CA 1
ATOM 5861 C C . CYS C 1 176 ? 77.630 76.220 90.171 1.00 84.21 173 CYS C C 1
ATOM 5862 O O . CYS C 1 176 ? 78.309 76.454 89.153 1.00 84.20 173 CYS C O 1
ATOM 5865 N N . PHE C 1 177 ? 76.439 75.646 90.153 1.00 82.27 174 PHE C N 1
ATOM 5866 C CA . PHE C 1 177 ? 75.865 75.164 88.927 1.00 81.47 174 PHE C CA 1
ATOM 5867 C C . PHE C 1 177 ? 74.462 74.674 89.220 1.00 82.22 174 PHE C C 1
ATOM 5868 O O . PHE C 1 177 ? 74.057 74.627 90.379 1.00 81.50 174 PHE C O 1
ATOM 5876 N N . ASP C 1 178 ? 73.781 74.217 88.165 1.00 82.88 175 ASP C N 1
ATOM 5877 C CA . ASP C 1 178 ? 72.409 73.729 88.268 1.00 83.82 175 ASP C CA 1
ATOM 5878 C C . ASP C 1 178 ? 72.186 72.549 87.363 1.00 83.06 175 ASP C C 1
ATOM 5879 O O . ASP C 1 178 ? 72.946 72.304 86.429 1.00 80.99 175 ASP C O 1
ATOM 5884 N N . LEU C 1 179 ? 71.084 71.867 87.599 1.00 83.09 176 LEU C N 1
ATOM 5885 C CA . LEU C 1 179 ? 70.870 70.673 86.845 1.00 84.26 176 LEU C CA 1
ATOM 5886 C C . LEU C 1 179 ? 70.399 70.807 85.437 1.00 83.12 176 LEU C C 1
ATOM 5887 O O . LEU C 1 179 ? 69.906 69.862 84.841 1.00 83.26 176 LEU C O 1
ATOM 5892 N N . GLY C 1 180 ? 70.580 71.972 84.862 1.00 82.24 177 GLY C N 1
ATOM 5893 C CA . GLY C 1 180 ? 70.133 72.102 83.492 1.00 82.17 177 GLY C CA 1
ATOM 5894 C C . GLY C 1 180 ? 70.924 71.328 82.448 1.00 81.61 177 GLY C C 1
ATOM 5895 O O . GLY C 1 180 ? 72.143 71.236 82.492 1.00 82.35 177 GLY C O 1
ATOM 5896 N N . VAL C 1 181 ? 70.226 70.764 81.485 1.00 80.88 178 VAL C N 1
ATOM 5897 C CA . VAL C 1 181 ? 70.875 70.038 80.400 1.00 80.80 178 VAL C CA 1
ATOM 5898 C C . VAL C 1 181 ? 71.879 70.915 79.640 1.00 81.37 178 VAL C C 1
ATOM 5899 O O . VAL C 1 181 ? 71.670 72.126 79.518 1.00 82.59 178 VAL C O 1
ATOM 5903 N N . GLN C 1 182 ? 72.941 70.305 79.107 1.00 79.62 179 GLN C N 1
ATOM 5904 C CA . GLN C 1 182 ? 73.930 71.039 78.328 1.00 77.87 179 GLN C CA 1
ATOM 5905 C C . GLN C 1 182 ? 74.080 70.299 77.025 1.00 77.21 179 GLN C C 1
ATOM 5906 O O . GLN C 1 182 ? 73.680 69.160 76.933 1.00 77.76 179 GLN C O 1
ATOM 5912 N N . GLN C 1 183 ? 74.646 70.933 76.014 1.00 76.34 180 GLN C N 1
ATOM 5913 C CA . GLN C 1 183 ? 74.812 70.299 74.708 1.00 76.10 180 GLN C CA 1
ATOM 5914 C C . GLN C 1 183 ? 76.267 70.402 74.341 1.00 76.37 180 GLN C C 1
ATOM 5915 O O . GLN C 1 183 ? 76.962 71.281 74.835 1.00 75.38 180 GLN C O 1
ATOM 5921 N N . GLN C 1 184 ? 76.741 69.537 73.452 1.00 76.37 181 GLN C N 1
ATOM 5922 C CA . GLN C 1 184 ? 78.148 69.603 73.082 1.00 76.84 181 GLN C CA 1
ATOM 5923 C C . GLN C 1 184 ? 78.627 71.018 72.768 1.00 77.64 181 GLN C C 1
ATOM 5924 O O . GLN C 1 184 ? 79.693 71.470 73.226 1.00 78.22 181 GLN C O 1
ATOM 5930 N N . SER C 1 185 ? 77.838 71.720 71.979 1.00 77.06 182 SER C N 1
ATOM 5931 C CA . SER C 1 185 ? 78.190 73.062 71.618 1.00 77.35 182 SER C CA 1
ATOM 5932 C C . SER C 1 185 ? 78.339 73.904 72.862 1.00 76.37 182 SER C C 1
ATOM 5933 O O . SER C 1 185 ? 79.193 74.766 72.929 1.00 75.57 182 SER C O 1
ATOM 5936 N N . ASP C 1 186 ? 77.504 73.679 73.861 1.00 76.39 183 ASP C N 1
ATOM 5937 C CA . ASP C 1 186 ? 77.661 74.514 75.040 1.00 77.35 183 ASP C CA 1
ATOM 5938 C C . ASP C 1 186 ? 79.064 74.357 75.621 1.00 75.76 183 ASP C C 1
ATOM 5939 O O . ASP C 1 186 ? 79.591 75.280 76.227 1.00 76.65 183 ASP C O 1
ATOM 5944 N N . HIS C 1 187 ? 79.675 73.196 75.428 1.00 72.66 184 HIS C N 1
ATOM 5945 C CA . HIS C 1 187 ? 81.004 72.975 75.949 1.00 68.92 184 HIS C CA 1
ATOM 5946 C C . HIS C 1 187 ? 81.984 73.584 74.997 1.00 67.93 184 HIS C C 1
ATOM 5947 O O . HIS C 1 187 ? 83.016 74.113 75.386 1.00 66.40 184 HIS C O 1
ATOM 5954 N N . VAL C 1 188 ? 81.662 73.513 73.725 1.00 67.17 185 VAL C N 1
ATOM 5955 C CA . VAL C 1 188 ? 82.568 74.069 72.774 1.00 66.64 185 VAL C CA 1
ATOM 5956 C C . VAL C 1 188 ? 82.672 75.517 73.066 1.00 68.16 185 VAL C C 1
ATOM 5957 O O . VAL C 1 188 ? 83.753 76.084 73.016 1.00 69.40 185 VAL C O 1
ATOM 5961 N N . MET C 1 189 ? 81.550 76.135 73.398 1.00 71.65 186 MET C N 1
ATOM 5962 C CA . MET C 1 189 ? 81.577 77.568 73.682 1.00 74.80 186 MET C CA 1
ATOM 5963 C C . MET C 1 189 ? 82.371 77.783 74.956 1.00 73.07 186 MET C C 1
ATOM 5964 O O . MET C 1 189 ? 83.226 78.676 75.019 1.00 72.61 186 MET C O 1
ATOM 5969 N N . GLY C 1 190 ? 82.105 76.937 75.946 1.00 70.84 187 GLY C N 1
ATOM 5970 C CA . GLY C 1 190 ? 82.820 77.030 77.200 1.00 70.68 187 GLY C CA 1
ATOM 5971 C C . GLY C 1 190 ? 84.316 76.920 76.960 1.00 71.98 187 GLY C C 1
ATOM 5972 O O . GLY C 1 190 ? 85.132 77.630 77.555 1.00 73.10 187 GLY C O 1
ATOM 5973 N N . ASN C 1 191 ? 84.704 76.014 76.086 1.00 70.80 188 ASN C N 1
ATOM 5974 C CA . ASN C 1 191 ? 86.109 75.902 75.809 1.00 69.13 188 ASN C CA 1
ATOM 5975 C C . ASN C 1 191 ? 86.595 77.173 75.064 1.00 67.22 188 ASN C C 1
ATOM 5976 O O . ASN C 1 191 ? 87.678 77.724 75.347 1.00 66.71 188 ASN C O 1
ATOM 5981 N N . PHE C 1 192 ? 85.791 77.657 74.123 1.00 64.51 189 PHE C N 1
ATOM 5982 C CA . PHE C 1 192 ? 86.231 78.787 73.334 1.00 62.60 189 PHE C CA 1
ATOM 5983 C C . PHE C 1 192 ? 86.556 79.933 74.199 1.00 62.35 189 PHE C C 1
ATOM 5984 O O . PHE C 1 192 ? 87.548 80.621 73.971 1.00 62.73 189 PHE C O 1
ATOM 5992 N N . TRP C 1 193 ? 85.684 80.144 75.183 1.00 62.28 190 TRP C N 1
ATOM 5993 C CA . TRP C 1 193 ? 85.849 81.231 76.147 1.00 61.76 190 TRP C CA 1
ATOM 5994 C C . TRP C 1 193 ? 87.197 81.025 76.860 1.00 59.78 190 TRP C C 1
ATOM 5995 O O . TRP C 1 193 ? 88.169 81.805 76.656 1.00 59.23 190 TRP C O 1
ATOM 6006 N N . SER C 1 194 ? 87.270 79.937 77.617 1.00 55.64 191 SER C N 1
ATOM 6007 C CA . SER C 1 194 ? 88.428 79.650 78.415 1.00 55.00 191 SER C CA 1
ATOM 6008 C C . SER C 1 194 ? 89.718 79.727 77.706 1.00 56.69 191 SER C C 1
ATOM 6009 O O . SER C 1 194 ? 90.698 80.173 78.269 1.00 56.78 191 SER C O 1
ATOM 6012 N N . ALA C 1 195 ? 89.744 79.315 76.454 1.00 57.92 192 ALA C N 1
ATOM 6013 C CA . ALA C 1 195 ? 90.998 79.319 75.725 1.00 57.95 192 ALA C CA 1
ATOM 6014 C C . ALA C 1 195 ? 91.351 80.585 74.962 1.00 58.32 192 ALA C C 1
ATOM 6015 O O . ALA C 1 195 ? 92.523 80.813 74.622 1.00 56.21 192 ALA C O 1
ATOM 6017 N N . HIS C 1 196 ? 90.333 81.398 74.699 1.00 58.70 193 HIS C N 1
ATOM 6018 C CA . HIS C 1 196 ? 90.520 82.596 73.922 1.00 60.87 193 HIS C CA 1
ATOM 6019 C C . HIS C 1 196 ? 90.116 83.959 74.520 1.00 62.06 193 HIS C C 1
ATOM 6020 O O . HIS C 1 196 ? 90.591 85.038 74.049 1.00 60.96 193 HIS C O 1
ATOM 6027 N N . TRP C 1 197 ? 89.244 83.967 75.521 1.00 62.65 194 TRP C N 1
ATOM 6028 C CA . TRP C 1 197 ? 88.929 85.279 76.084 1.00 65.55 194 TRP C CA 1
ATOM 6029 C C . TRP C 1 197 ? 90.215 85.888 76.706 1.00 63.65 194 TRP C C 1
ATOM 6030 O O . TRP C 1 197 ? 90.748 85.401 77.704 1.00 61.30 194 TRP C O 1
ATOM 6041 N N . PRO C 1 198 ? 90.706 86.974 76.133 1.00 62.45 195 PRO C N 1
ATOM 6042 C CA . PRO C 1 198 ? 91.918 87.607 76.637 1.00 62.85 195 PRO C CA 1
ATOM 6043 C C . PRO C 1 198 ? 92.151 87.601 78.151 1.00 63.25 195 PRO C C 1
ATOM 6044 O O . PRO C 1 198 ? 93.267 87.379 78.618 1.00 64.12 195 PRO C O 1
ATOM 6048 N N . GLN C 1 199 ? 91.120 87.831 78.940 1.00 63.03 196 GLN C N 1
ATOM 6049 C CA . GLN C 1 199 ? 91.364 87.882 80.372 1.00 62.97 196 GLN C CA 1
ATOM 6050 C C . GLN C 1 199 ? 91.281 86.513 81.033 1.00 63.03 196 GLN C C 1
ATOM 6051 O O . GLN C 1 199 ? 91.318 86.439 82.257 1.00 60.74 196 GLN C O 1
ATOM 6057 N N . SER C 1 200 ? 91.140 85.433 80.264 1.00 63.57 197 SER C N 1
ATOM 6058 C CA . SER C 1 200 ? 91.051 84.107 80.905 1.00 63.79 197 SER C CA 1
ATOM 6059 C C . SER C 1 200 ? 92.396 83.770 81.547 1.00 64.06 197 SER C C 1
ATOM 6060 O O . SER C 1 200 ? 93.429 83.879 80.872 1.00 64.63 197 SER C O 1
ATOM 6063 N N . HIS C 1 201 ? 92.434 83.346 82.812 1.00 63.24 198 HIS C N 1
ATOM 6064 C CA . HIS C 1 201 ? 93.753 83.084 83.401 1.00 63.77 198 HIS C CA 1
ATOM 6065 C C . HIS C 1 201 ? 94.537 81.969 82.724 1.00 63.79 198 HIS C C 1
ATOM 6066 O O . HIS C 1 201 ? 95.780 82.033 82.684 1.00 65.24 198 HIS C O 1
ATOM 6073 N N . PHE C 1 202 ? 93.839 80.972 82.175 1.00 62.21 199 PHE C N 1
ATOM 6074 C CA . PHE C 1 202 ? 94.483 79.898 81.435 1.00 59.56 199 PHE C CA 1
ATOM 6075 C C . PHE C 1 202 ? 95.374 80.390 80.299 1.00 58.27 199 PHE C C 1
ATOM 6076 O O . PHE C 1 202 ? 96.138 79.620 79.786 1.00 59.37 199 PHE C O 1
ATOM 6084 N N . ARG C 1 203 ? 95.290 81.645 79.889 1.00 56.00 200 ARG C N 1
ATOM 6085 C CA . ARG C 1 203 ? 96.176 82.081 78.834 1.00 54.95 200 ARG C CA 1
ATOM 6086 C C . ARG C 1 203 ? 97.373 82.749 79.416 1.00 55.46 200 ARG C C 1
ATOM 6087 O O . ARG C 1 203 ? 98.239 83.253 78.680 1.00 55.95 200 ARG C O 1
ATOM 6095 N N . HIS C 1 204 ? 97.462 82.768 80.731 1.00 55.78 201 HIS C N 1
ATOM 6096 C CA . HIS C 1 204 ? 98.586 83.505 81.278 1.00 59.12 201 HIS C CA 1
ATOM 6097 C C . HIS C 1 204 ? 99.619 82.754 82.107 1.00 60.68 201 HIS C C 1
ATOM 6098 O O . HIS C 1 204 ? 100.528 83.338 82.697 1.00 58.94 201 HIS C O 1
ATOM 6105 N N . HIS C 1 205 ? 99.484 81.444 82.127 1.00 62.76 202 HIS C N 1
ATOM 6106 C CA . HIS C 1 205 ? 100.411 80.630 82.868 1.00 63.81 202 HIS C CA 1
ATOM 6107 C C . HIS C 1 205 ? 100.156 79.124 82.721 1.00 64.58 202 HIS C C 1
ATOM 6108 O O . HIS C 1 205 ? 99.018 78.642 82.624 1.00 65.52 202 HIS C O 1
ATOM 6115 N N . LEU C 1 206 ? 101.242 78.378 82.679 1.00 62.96 203 LEU C N 1
ATOM 6116 C CA . LEU C 1 206 ? 101.126 76.956 82.542 1.00 61.97 203 LEU C CA 1
ATOM 6117 C C . LEU C 1 206 ? 100.550 76.343 83.803 1.00 61.29 203 LEU C C 1
ATOM 6118 O O . LEU C 1 206 ? 100.955 76.652 84.889 1.00 61.03 203 LEU C O 1
ATOM 6123 N N . LEU C 1 207 ? 99.618 75.436 83.659 1.00 61.86 204 LEU C N 1
ATOM 6124 C CA . LEU C 1 207 ? 99.040 74.817 84.813 1.00 63.51 204 LEU C CA 1
ATOM 6125 C C . LEU C 1 207 ? 98.978 73.314 84.703 1.00 66.36 204 LEU C C 1
ATOM 6126 O O . LEU C 1 207 ? 98.360 72.762 83.785 1.00 68.16 204 LEU C O 1
ATOM 6131 N N . MET C 1 208 ? 99.577 72.633 85.663 1.00 68.37 205 MET C N 1
ATOM 6132 C CA . MET C 1 208 ? 99.512 71.195 85.660 1.00 69.19 205 MET C CA 1
ATOM 6133 C C . MET C 1 208 ? 99.233 70.686 87.037 1.00 67.54 205 MET C C 1
ATOM 6134 O O . MET C 1 208 ? 99.665 71.256 88.042 1.00 67.73 205 MET C O 1
ATOM 6139 N N . CYS C 1 209 ? 98.493 69.604 87.099 1.00 66.19 206 CYS C N 1
ATOM 6140 C CA . CYS C 1 209 ? 98.206 69.051 88.387 1.00 66.89 206 CYS C CA 1
ATOM 6141 C C . CYS C 1 209 ? 97.823 67.596 88.247 1.00 67.10 206 CYS C C 1
ATOM 6142 O O . CYS C 1 209 ? 96.998 67.228 87.418 1.00 66.89 206 CYS C O 1
ATOM 6145 N N . ARG C 1 210 ? 98.430 66.759 89.063 1.00 68.21 207 ARG C N 1
ATOM 6146 C CA . ARG C 1 210 ? 98.155 65.346 88.976 1.00 70.11 207 ARG C CA 1
ATOM 6147 C C . ARG C 1 210 ? 97.969 64.815 90.349 1.00 71.31 207 ARG C C 1
ATOM 6148 O O . ARG C 1 210 ? 98.615 65.292 91.268 1.00 70.09 207 ARG C O 1
ATOM 6156 N N . HIS C 1 211 ? 97.128 63.799 90.499 1.00 73.83 208 HIS C N 1
ATOM 6157 C CA . HIS C 1 211 ? 96.886 63.253 91.831 1.00 77.25 208 HIS C CA 1
ATOM 6158 C C . HIS C 1 211 ? 97.600 61.956 92.173 1.00 79.42 208 HIS C C 1
ATOM 6159 O O . HIS C 1 211 ? 97.886 61.143 91.297 1.00 80.12 208 HIS C O 1
ATOM 6166 N N . LEU C 1 212 ? 97.883 61.781 93.461 1.00 82.21 209 LEU C N 1
ATOM 6167 C CA . LEU C 1 212 ? 98.569 60.600 93.950 1.00 86.40 209 LEU C CA 1
ATOM 6168 C C . LEU C 1 212 ? 97.679 59.843 94.897 1.00 89.90 209 LEU C C 1
ATOM 6169 O O . LEU C 1 212 ? 96.785 60.402 95.522 1.00 87.42 209 LEU C O 1
ATOM 6174 N N . PRO C 1 213 ? 97.923 58.543 95.014 1.00 94.46 210 PRO C N 1
ATOM 6175 C CA . PRO C 1 213 ? 97.177 57.627 95.869 1.00 97.70 210 PRO C CA 1
ATOM 6176 C C . PRO C 1 213 ? 96.831 58.090 97.284 1.00 99.95 210 PRO C C 1
ATOM 6177 O O . PRO C 1 213 ? 95.653 58.228 97.618 1.00 100.37 210 PRO C O 1
ATOM 6181 N N . ASP C 1 214 ? 97.846 58.334 98.114 1.00 101.73 211 ASP C N 1
ATOM 6182 C CA . ASP C 1 214 ? 97.612 58.720 99.513 1.00 102.12 211 ASP C CA 1
ATOM 6183 C C . ASP C 1 214 ? 97.503 60.214 99.805 1.00 98.98 211 ASP C C 1
ATOM 6184 O O . ASP C 1 214 ? 98.463 60.834 100.299 1.00 99.89 211 ASP C O 1
ATOM 6189 N N . GLY C 1 215 ? 96.331 60.776 99.522 1.00 93.83 212 GLY C N 1
ATOM 6190 C CA . GLY C 1 215 ? 96.099 62.185 99.761 1.00 88.68 212 GLY C CA 1
ATOM 6191 C C . GLY C 1 215 ? 97.156 63.129 99.203 1.00 86.34 212 GLY C C 1
ATOM 6192 O O . GLY C 1 215 ? 97.182 64.301 99.551 1.00 86.25 212 GLY C O 1
ATOM 6193 N N . GLY C 1 216 ? 98.033 62.651 98.330 1.00 82.96 213 GLY C N 1
ATOM 6194 C CA . GLY C 1 216 ? 99.053 63.537 97.802 1.00 78.28 213 GLY C CA 1
ATOM 6195 C C . GLY C 1 216 ? 98.735 64.027 96.410 1.00 75.83 213 GLY C C 1
ATOM 6196 O O . GLY C 1 216 ? 97.885 63.459 95.712 1.00 76.02 213 GLY C O 1
ATOM 6197 N N . LYS C 1 217 ? 99.408 65.095 96.005 1.00 72.07 214 LYS C N 1
ATOM 6198 C CA . LYS C 1 217 ? 99.216 65.603 94.674 1.00 70.69 214 LYS C CA 1
ATOM 6199 C C . LYS C 1 217 ? 100.405 66.407 94.234 1.00 68.80 214 LYS C C 1
ATOM 6200 O O . LYS C 1 217 ? 101.233 66.769 95.054 1.00 66.34 214 LYS C O 1
ATOM 6206 N N . LEU C 1 218 ? 100.498 66.631 92.922 1.00 68.91 215 LEU C N 1
ATOM 6207 C CA . LEU C 1 218 ? 101.594 67.387 92.311 1.00 68.48 215 LEU C CA 1
ATOM 6208 C C . LEU C 1 218 ? 100.989 68.618 91.737 1.00 67.32 215 LEU C C 1
ATOM 6209 O O . LEU C 1 218 ? 99.835 68.613 91.370 1.00 66.88 215 LEU C O 1
ATOM 6214 N N . THR C 1 219 ? 101.798 69.661 91.636 1.00 66.52 216 THR C N 1
ATOM 6215 C CA . THR C 1 219 ? 101.310 70.949 91.197 1.00 64.55 216 THR C CA 1
ATOM 6216 C C . THR C 1 219 ? 102.327 71.815 90.499 1.00 63.14 216 THR C C 1
ATOM 6217 O O . THR C 1 219 ? 103.314 72.249 91.071 1.00 62.23 216 THR C O 1
ATOM 6221 N N . LEU C 1 220 ? 102.080 72.092 89.245 1.00 62.58 217 LEU C N 1
ATOM 6222 C CA . LEU C 1 220 ? 103.007 72.942 88.552 1.00 62.74 217 LEU C CA 1
ATOM 6223 C C . LEU C 1 220 ? 102.255 74.216 88.191 1.00 64.72 217 LEU C C 1
ATOM 6224 O O . LEU C 1 220 ? 101.039 74.169 87.938 1.00 66.58 217 LEU C O 1
ATOM 6229 N N . THR C 1 221 ? 102.961 75.349 88.224 1.00 65.50 218 THR C N 1
ATOM 6230 C CA . THR C 1 221 ? 102.412 76.672 87.900 1.00 66.10 218 THR C CA 1
ATOM 6231 C C . THR C 1 221 ? 103.646 77.335 87.360 1.00 65.50 218 THR C C 1
ATOM 6232 O O . THR C 1 221 ? 104.446 77.873 88.079 1.00 63.12 218 THR C O 1
ATOM 6236 N N . ASN C 1 222 ? 103.804 77.249 86.060 1.00 68.15 219 ASN C N 1
ATOM 6237 C CA . ASN C 1 222 ? 104.980 77.781 85.430 1.00 70.34 219 ASN C CA 1
ATOM 6238 C C . ASN C 1 222 ? 106.141 76.981 85.927 1.00 71.43 219 ASN C C 1
ATOM 6239 O O . ASN C 1 222 ? 106.161 75.767 85.724 1.00 71.87 219 ASN C O 1
ATOM 6244 N N . PHE C 1 223 ? 107.104 77.611 86.574 1.00 72.60 220 PHE C N 1
ATOM 6245 C CA . PHE C 1 223 ? 108.218 76.823 87.045 1.00 72.66 220 PHE C CA 1
ATOM 6246 C C . PHE C 1 223 ? 108.039 76.390 88.498 1.00 72.90 220 PHE C C 1
ATOM 6247 O O . PHE C 1 223 ? 108.838 75.651 89.033 1.00 74.61 220 PHE C O 1
ATOM 6255 N N . HIS C 1 224 ? 106.965 76.798 89.141 1.00 72.19 221 HIS C N 1
ATOM 6256 C CA . HIS C 1 224 ? 106.845 76.427 90.535 1.00 72.05 221 HIS C CA 1
ATOM 6257 C C . HIS C 1 224 ? 106.216 75.057 90.703 1.00 68.36 221 HIS C C 1
ATOM 6258 O O . HIS C 1 224 ? 105.020 74.864 90.559 1.00 67.55 221 HIS C O 1
ATOM 6265 N N . PHE C 1 225 ? 107.050 74.093 91.023 1.00 66.24 222 PHE C N 1
ATOM 6266 C CA . PHE C 1 225 ? 106.590 72.732 91.221 1.00 66.85 222 PHE C CA 1
ATOM 6267 C C . PHE C 1 225 ? 106.365 72.533 92.711 1.00 66.17 222 PHE C C 1
ATOM 6268 O O . PHE C 1 225 ? 107.094 73.112 93.505 1.00 65.04 222 PHE C O 1
ATOM 6276 N N . THR C 1 226 ? 105.400 71.692 93.086 1.00 65.37 223 THR C N 1
ATOM 6277 C CA . THR C 1 226 ? 105.084 71.487 94.488 1.00 65.44 223 THR C CA 1
ATOM 6278 C C . THR C 1 226 ? 104.515 70.100 94.685 1.00 65.75 223 THR C C 1
ATOM 6279 O O . THR C 1 226 ? 103.716 69.634 93.875 1.00 64.58 223 THR C O 1
ATOM 6283 N N . ARG C 1 227 ? 104.903 69.446 95.771 1.00 66.42 224 ARG C N 1
ATOM 6284 C CA . ARG C 1 227 ? 104.397 68.123 96.029 1.00 68.29 224 ARG C CA 1
ATOM 6285 C C . ARG C 1 227 ? 103.597 68.206 97.309 1.00 69.61 224 ARG C C 1
ATOM 6286 O O . ARG C 1 227 ? 103.937 68.985 98.162 1.00 69.21 224 ARG C O 1
ATOM 6294 N N . TYR C 1 228 ? 102.531 67.427 97.443 1.00 72.88 225 TYR C N 1
ATOM 6295 C CA . TYR C 1 228 ? 101.733 67.488 98.663 1.00 78.14 225 TYR C CA 1
ATOM 6296 C C . TYR C 1 228 ? 101.474 66.118 99.242 1.00 80.69 225 TYR C C 1
ATOM 6297 O O . TYR C 1 228 ? 101.295 65.163 98.486 1.00 83.44 225 TYR C O 1
ATOM 6306 N N . HIS C 1 229 ? 101.429 66.005 100.564 1.00 82.28 226 HIS C N 1
ATOM 6307 C CA . HIS C 1 229 ? 101.103 64.724 101.169 1.00 86.29 226 HIS C CA 1
ATOM 6308 C C . HIS C 1 229 ? 99.997 64.935 102.202 1.00 88.55 226 HIS C C 1
ATOM 6309 O O . HIS C 1 229 ? 100.076 65.825 103.039 1.00 88.13 226 HIS C O 1
ATOM 6316 N N . GLN C 1 230 ? 98.965 64.102 102.150 1.00 92.60 227 GLN C N 1
ATOM 6317 C CA . GLN C 1 230 ? 97.832 64.239 103.062 1.00 95.65 227 GLN C CA 1
ATOM 6318 C C . GLN C 1 230 ? 97.428 65.694 103.151 1.00 96.23 227 GLN C C 1
ATOM 6319 O O . GLN C 1 230 ? 97.141 66.189 104.225 1.00 96.87 227 GLN C O 1
ATOM 6325 N N . GLY C 1 231 ? 97.432 66.373 102.008 1.00 96.90 228 GLY C N 1
ATOM 6326 C CA . GLY C 1 231 ? 97.056 67.769 101.946 1.00 97.75 228 GLY C CA 1
ATOM 6327 C C . GLY C 1 231 ? 98.062 68.737 102.522 1.00 99.17 228 GLY C C 1
ATOM 6328 O O . GLY C 1 231 ? 97.668 69.755 103.031 1.00 100.55 228 GLY C O 1
ATOM 6329 N N . HIS C 1 232 ? 99.353 68.455 102.444 1.00 100.75 229 HIS C N 1
ATOM 6330 C CA . HIS C 1 232 ? 100.337 69.376 103.014 1.00 102.19 229 HIS C CA 1
ATOM 6331 C C . HIS C 1 232 ? 101.468 69.603 102.043 1.00 100.84 229 HIS C C 1
ATOM 6332 O O . HIS C 1 232 ? 101.865 68.706 101.306 1.00 101.73 229 HIS C O 1
ATOM 6339 N N . ALA C 1 233 ? 101.997 70.809 102.042 1.00 98.88 230 ALA C N 1
ATOM 6340 C CA . ALA C 1 233 ? 103.074 71.127 101.133 1.00 97.59 230 ALA C CA 1
ATOM 6341 C C . ALA C 1 233 ? 104.429 70.558 101.544 1.00 97.04 230 ALA C C 1
ATOM 6342 O O . ALA C 1 233 ? 105.200 71.188 102.255 1.00 98.19 230 ALA C O 1
ATOM 6344 N N . VAL C 1 234 ? 104.731 69.366 101.075 1.00 95.02 231 VAL C N 1
ATOM 6345 C CA . VAL C 1 234 ? 105.997 68.743 101.368 1.00 92.63 231 VAL C CA 1
ATOM 6346 C C . VAL C 1 234 ? 106.889 68.967 100.151 1.00 92.51 231 VAL C C 1
ATOM 6347 O O . VAL C 1 234 ? 106.615 68.385 99.109 1.00 93.24 231 VAL C O 1
ATOM 6351 N N . GLU C 1 235 ? 107.940 69.780 100.256 1.00 90.82 232 GLU C N 1
ATOM 6352 C CA . GLU C 1 235 ? 108.827 70.025 99.110 1.00 90.29 232 GLU C CA 1
ATOM 6353 C C . GLU C 1 235 ? 108.196 70.960 98.067 1.00 88.27 232 GLU C C 1
ATOM 6354 O O . GLU C 1 235 ? 107.057 70.789 97.643 1.00 87.73 232 GLU C O 1
ATOM 6360 N N . GLN C 1 236 ? 108.971 71.950 97.652 1.00 86.57 233 GLN C N 1
ATOM 6361 C CA . GLN C 1 236 ? 108.542 72.919 96.666 1.00 84.35 233 GLN C CA 1
ATOM 6362 C C . GLN C 1 236 ? 109.742 73.300 95.860 1.00 82.63 233 GLN C C 1
ATOM 6363 O O . GLN C 1 236 ? 110.562 74.076 96.292 1.00 83.69 233 GLN C O 1
ATOM 6369 N N . VAL C 1 237 ? 109.844 72.770 94.666 1.00 80.60 234 VAL C N 1
ATOM 6370 C CA . VAL C 1 237 ? 110.983 73.080 93.845 1.00 78.68 234 VAL C CA 1
ATOM 6371 C C . VAL C 1 237 ? 110.678 74.115 92.825 1.00 76.29 234 VAL C C 1
ATOM 6372 O O . VAL C 1 237 ? 109.589 74.175 92.270 1.00 76.26 234 VAL C O 1
ATOM 6376 N N . ASN C 1 238 ? 111.675 74.921 92.545 1.00 74.66 235 ASN C N 1
ATOM 6377 C CA . ASN C 1 238 ? 111.486 75.936 91.560 1.00 74.77 235 ASN C CA 1
ATOM 6378 C C . ASN C 1 238 ? 112.356 75.589 90.374 1.00 73.91 235 ASN C C 1
ATOM 6379 O O . ASN C 1 238 ? 113.499 76.030 90.306 1.00 73.78 235 ASN C O 1
ATOM 6384 N N . VAL C 1 239 ? 111.810 74.792 89.446 1.00 72.34 236 VAL C N 1
ATOM 6385 C CA . VAL C 1 239 ? 112.534 74.383 88.244 1.00 69.89 236 VAL C CA 1
ATOM 6386 C C . VAL C 1 239 ? 113.295 75.578 87.661 1.00 69.72 236 VAL C C 1
ATOM 6387 O O . VAL C 1 239 ? 112.747 76.660 87.443 1.00 69.78 236 VAL C O 1
ATOM 6391 N N . PRO C 1 240 ? 114.577 75.377 87.390 1.00 68.80 237 PRO C N 1
ATOM 6392 C CA . PRO C 1 240 ? 115.478 76.385 86.857 1.00 68.96 237 PRO C CA 1
ATOM 6393 C C . PRO C 1 240 ? 115.570 76.579 85.361 1.00 68.73 237 PRO C C 1
ATOM 6394 O O . PRO C 1 240 ? 116.220 77.518 84.912 1.00 69.35 237 PRO C O 1
ATOM 6398 N N . ASP C 1 241 ? 114.963 75.720 84.565 1.00 68.04 238 ASP C N 1
ATOM 6399 C CA . ASP C 1 241 ? 115.103 75.934 83.132 1.00 69.45 238 ASP C CA 1
ATOM 6400 C C . ASP C 1 241 ? 114.096 75.137 82.306 1.00 68.60 238 ASP C C 1
ATOM 6401 O O . ASP C 1 241 ? 113.543 74.138 82.767 1.00 67.76 238 ASP C O 1
ATOM 6406 N N . VAL C 1 242 ? 113.875 75.581 81.073 1.00 67.79 239 VAL C N 1
ATOM 6407 C CA . VAL C 1 242 ? 112.940 74.910 80.191 1.00 68.06 239 VAL C CA 1
ATOM 6408 C C . VAL C 1 242 ? 113.236 73.402 80.080 1.00 68.02 239 VAL C C 1
ATOM 6409 O O . VAL C 1 242 ? 112.358 72.555 80.350 1.00 69.25 239 VAL C O 1
ATOM 6413 N N . PRO C 1 243 ? 114.477 73.040 79.679 1.00 66.02 240 PRO C N 1
ATOM 6414 C CA . PRO C 1 243 ? 114.875 71.631 79.532 1.00 63.80 240 PRO C CA 1
ATOM 6415 C C . PRO C 1 243 ? 114.493 70.846 80.763 1.00 62.70 240 PRO C C 1
ATOM 6416 O O . PRO C 1 243 ? 113.816 69.826 80.697 1.00 62.29 240 PRO C O 1
ATOM 6420 N N . SER C 1 244 ? 114.932 71.343 81.898 1.00 61.64 241 SER C N 1
ATOM 6421 C CA . SER C 1 244 ? 114.651 70.686 83.132 1.00 62.65 241 SER C CA 1
ATOM 6422 C C . SER C 1 244 ? 113.134 70.495 83.365 1.00 64.00 241 SER C C 1
ATOM 6423 O O . SER C 1 244 ? 112.698 69.472 83.927 1.00 63.20 241 SER C O 1
ATOM 6426 N N . LEU C 1 245 ? 112.341 71.485 82.933 1.00 64.10 242 LEU C N 1
ATOM 6427 C CA . LEU C 1 245 ? 110.875 71.439 83.075 1.00 64.06 242 LEU C CA 1
ATOM 6428 C C . LEU C 1 245 ? 110.288 70.401 82.090 1.00 64.68 242 LEU C C 1
ATOM 6429 O O . LEU C 1 245 ? 109.376 69.612 82.411 1.00 61.59 242 LEU C O 1
ATOM 6434 N N . TYR C 1 246 ? 110.825 70.424 80.877 1.00 66.04 243 TYR C N 1
ATOM 6435 C CA . TYR C 1 246 ? 110.412 69.480 79.855 1.00 67.36 243 TYR C CA 1
ATOM 6436 C C . TYR C 1 246 ? 110.529 68.079 80.450 1.00 67.72 243 TYR C C 1
ATOM 6437 O O . TYR C 1 246 ? 109.687 67.222 80.222 1.00 67.71 243 TYR C O 1
ATOM 6446 N N . GLN C 1 247 ? 111.596 67.860 81.210 1.00 68.20 244 GLN C N 1
ATOM 6447 C CA . GLN C 1 247 ? 111.827 66.583 81.868 1.00 69.12 244 GLN C CA 1
ATOM 6448 C C . GLN C 1 247 ? 110.781 66.361 82.958 1.00 68.47 244 GLN C C 1
ATOM 6449 O O . GLN C 1 247 ? 110.116 65.310 83.005 1.00 66.96 244 GLN C O 1
ATOM 6455 N N . LEU C 1 248 ? 110.643 67.351 83.841 1.00 68.04 245 LEU C N 1
ATOM 6456 C CA . LEU C 1 248 ? 109.662 67.274 84.914 1.00 68.02 245 LEU C CA 1
ATOM 6457 C C . LEU C 1 248 ? 108.240 66.940 84.403 1.00 67.86 245 LEU C C 1
ATOM 6458 O O . LEU C 1 248 ? 107.474 66.256 85.090 1.00 67.58 245 LEU C O 1
ATOM 6463 N N . LEU C 1 249 ? 107.882 67.398 83.204 1.00 67.25 246 LEU C N 1
ATOM 6464 C CA . LEU C 1 249 ? 106.544 67.107 82.687 1.00 69.20 246 LEU C CA 1
ATOM 6465 C C . LEU C 1 249 ? 106.370 65.634 82.394 1.00 70.02 246 LEU C C 1
ATOM 6466 O O . LEU C 1 249 ? 105.297 65.053 82.598 1.00 70.68 246 LEU C O 1
ATOM 6471 N N . GLN C 1 250 ? 107.435 65.015 81.909 1.00 70.68 247 GLN C N 1
ATOM 6472 C CA . GLN C 1 250 ? 107.358 63.601 81.590 1.00 70.65 247 GLN C CA 1
ATOM 6473 C C . GLN C 1 250 ? 107.563 62.752 82.839 1.00 71.61 247 GLN C C 1
ATOM 6474 O O . GLN C 1 250 ? 106.909 61.720 83.018 1.00 72.24 247 GLN C O 1
ATOM 6480 N N . GLN C 1 251 ? 108.458 63.171 83.717 1.00 71.48 248 GLN C N 1
ATOM 6481 C CA . GLN C 1 251 ? 108.662 62.386 84.915 1.00 73.75 248 GLN C CA 1
ATOM 6482 C C . GLN C 1 251 ? 107.487 62.395 85.875 1.00 74.16 248 GLN C C 1
ATOM 6483 O O . GLN C 1 251 ? 106.773 61.401 86.008 1.00 74.98 248 GLN C O 1
ATOM 6489 N N . GLN C 1 252 ? 107.328 63.518 86.569 1.00 73.83 249 GLN C N 1
ATOM 6490 C CA . GLN C 1 252 ? 106.288 63.709 87.553 1.00 72.28 249 GLN C CA 1
ATOM 6491 C C . GLN C 1 252 ? 104.837 63.611 87.109 1.00 70.84 249 GLN C C 1
ATOM 6492 O O . GLN C 1 252 ? 104.014 63.036 87.828 1.00 70.07 249 GLN C O 1
ATOM 6498 N N . PHE C 1 253 ? 104.513 64.152 85.937 1.00 69.26 250 PHE C N 1
ATOM 6499 C CA . PHE C 1 253 ? 103.121 64.127 85.496 1.00 68.46 250 PHE C CA 1
ATOM 6500 C C . PHE C 1 253 ? 102.776 63.058 84.496 1.00 68.09 250 PHE C C 1
ATOM 6501 O O . PHE C 1 253 ? 101.604 62.720 84.293 1.00 66.96 250 PHE C O 1
ATOM 6509 N N . GLY C 1 254 ? 103.817 62.529 83.880 1.00 68.37 251 GLY C N 1
ATOM 6510 C CA . GLY C 1 254 ? 103.630 61.466 82.922 1.00 69.09 251 GLY C CA 1
ATOM 6511 C C . GLY C 1 254 ? 102.965 61.978 81.681 1.00 68.61 251 GLY C C 1
ATOM 6512 O O . GLY C 1 254 ? 101.988 61.416 81.219 1.00 69.00 251 GLY C O 1
ATOM 6513 N N . LEU C 1 255 ? 103.519 63.046 81.145 1.00 67.91 252 LEU C N 1
ATOM 6514 C CA . LEU C 1 255 ? 102.973 63.657 79.976 1.00 68.40 252 LEU C CA 1
ATOM 6515 C C . LEU C 1 255 ? 103.592 63.044 78.749 1.00 69.40 252 LEU C C 1
ATOM 6516 O O . LEU C 1 255 ? 104.813 62.964 78.650 1.00 70.46 252 LEU C O 1
ATOM 6521 N N . GLY C 1 256 ? 102.758 62.629 77.805 1.00 70.95 253 GLY C N 1
ATOM 6522 C CA . GLY C 1 256 ? 103.277 62.053 76.574 1.00 72.58 253 GLY C CA 1
ATOM 6523 C C . GLY C 1 256 ? 103.850 63.098 75.620 1.00 73.55 253 GLY C C 1
ATOM 6524 O O . GLY C 1 256 ? 103.222 63.494 74.639 1.00 73.91 253 GLY C O 1
ATOM 6525 N N . VAL C 1 257 ? 105.066 63.530 75.889 1.00 74.39 254 VAL C N 1
ATOM 6526 C CA . VAL C 1 257 ? 105.694 64.544 75.086 1.00 76.51 254 VAL C CA 1
ATOM 6527 C C . VAL C 1 257 ? 105.893 64.213 73.630 1.00 78.44 254 VAL C C 1
ATOM 6528 O O . VAL C 1 257 ? 106.255 65.086 72.853 1.00 78.48 254 VAL C O 1
ATOM 6532 N N . ASN C 1 258 ? 105.715 62.956 73.245 1.00 82.01 255 ASN C N 1
ATOM 6533 C CA . ASN C 1 258 ? 105.856 62.589 71.823 1.00 85.66 255 ASN C CA 1
ATOM 6534 C C . ASN C 1 258 ? 104.513 62.094 71.346 1.00 87.27 255 ASN C C 1
ATOM 6535 O O . ASN C 1 258 ? 103.650 61.704 72.150 1.00 88.84 255 ASN C O 1
ATOM 6540 N N . ASP C 1 259 ? 104.328 62.112 70.041 1.00 86.87 256 ASP C N 1
ATOM 6541 C CA . ASP C 1 259 ? 103.091 61.665 69.471 1.00 87.10 256 ASP C CA 1
ATOM 6542 C C . ASP C 1 259 ? 102.978 62.438 68.206 1.00 87.03 256 ASP C C 1
ATOM 6543 O O . ASP C 1 259 ? 103.123 63.654 68.192 1.00 86.33 256 ASP C O 1
ATOM 6548 N N . VAL C 1 260 ? 102.742 61.705 67.136 1.00 87.12 257 VAL C N 1
ATOM 6549 C CA . VAL C 1 260 ? 102.647 62.281 65.826 1.00 85.80 257 VAL C CA 1
ATOM 6550 C C . VAL C 1 260 ? 101.839 63.545 65.863 1.00 84.68 257 VAL C C 1
ATOM 6551 O O . VAL C 1 260 ? 102.249 64.571 65.352 1.00 84.20 257 VAL C O 1
ATOM 6555 N N . LYS C 1 261 ? 100.686 63.451 66.506 1.00 83.77 258 LYS C N 1
ATOM 6556 C CA . LYS C 1 261 ? 99.753 64.559 66.597 1.00 83.05 258 LYS C CA 1
ATOM 6557 C C . LYS C 1 261 ? 99.946 65.468 67.812 1.00 83.19 258 LYS C C 1
ATOM 6558 O O . LYS C 1 261 ? 100.573 66.521 67.686 1.00 85.65 258 LYS C O 1
ATOM 6564 N N . HIS C 1 262 ? 99.454 65.061 68.983 1.00 79.93 259 HIS C N 1
ATOM 6565 C CA . HIS C 1 262 ? 99.519 65.912 70.149 1.00 76.11 259 HIS C CA 1
ATOM 6566 C C . HIS C 1 262 ? 100.799 66.134 70.904 1.00 74.15 259 HIS C C 1
ATOM 6567 O O . HIS C 1 262 ? 100.806 66.773 71.953 1.00 76.52 259 HIS C O 1
ATOM 6574 N N . GLY C 1 263 ? 101.905 65.643 70.405 1.00 71.58 260 GLY C N 1
ATOM 6575 C CA . GLY C 1 263 ? 103.123 65.891 71.139 1.00 68.77 260 GLY C CA 1
ATOM 6576 C C . GLY C 1 263 ? 103.617 67.307 70.894 1.00 66.91 260 GLY C C 1
ATOM 6577 O O . GLY C 1 263 ? 103.012 68.075 70.144 1.00 68.42 260 GLY C O 1
ATOM 6578 N N . PHE C 1 264 ? 104.738 67.657 71.501 1.00 63.88 261 PHE C N 1
ATOM 6579 C CA . PHE C 1 264 ? 105.279 68.973 71.317 1.00 61.29 261 PHE C CA 1
ATOM 6580 C C . PHE C 1 264 ? 106.753 68.970 71.666 1.00 61.88 261 PHE C C 1
ATOM 6581 O O . PHE C 1 264 ? 107.173 68.382 72.671 1.00 61.65 261 PHE C O 1
ATOM 6589 N N . THR C 1 265 ? 107.551 69.607 70.824 1.00 62.10 262 THR C N 1
ATOM 6590 C CA . THR C 1 265 ? 108.976 69.656 71.064 1.00 64.27 262 THR C CA 1
ATOM 6591 C C . THR C 1 265 ? 109.259 70.384 72.371 1.00 68.11 262 THR C C 1
ATOM 6592 O O . THR C 1 265 ? 108.357 70.961 72.981 1.00 69.59 262 THR C O 1
ATOM 6596 N N . GLU C 1 266 ? 110.516 70.371 72.800 1.00 71.23 263 GLU C N 1
ATOM 6597 C CA . GLU C 1 266 ? 110.917 71.088 74.002 1.00 72.39 263 GLU C CA 1
ATOM 6598 C C . GLU C 1 266 ? 111.169 72.551 73.593 1.00 71.39 263 GLU C C 1
ATOM 6599 O O . GLU C 1 266 ? 111.070 73.448 74.399 1.00 71.38 263 GLU C O 1
ATOM 6605 N N . ALA C 1 267 ? 111.485 72.797 72.332 1.00 70.57 264 ALA C N 1
ATOM 6606 C CA . ALA C 1 267 ? 111.686 74.168 71.910 1.00 71.07 264 ALA C CA 1
ATOM 6607 C C . ALA C 1 267 ? 110.337 74.881 71.958 1.00 71.76 264 ALA C C 1
ATOM 6608 O O . ALA C 1 267 ? 110.270 76.100 72.178 1.00 72.19 264 ALA C O 1
ATOM 6610 N N . GLU C 1 268 ? 109.261 74.126 71.740 1.00 71.18 265 GLU C N 1
ATOM 6611 C CA . GLU C 1 268 ? 107.927 74.704 71.769 1.00 70.68 265 GLU C CA 1
ATOM 6612 C C . GLU C 1 268 ? 107.585 75.136 73.180 1.00 69.08 265 GLU C C 1
ATOM 6613 O O . GLU C 1 268 ? 107.053 76.221 73.391 1.00 70.51 265 GLU C O 1
ATOM 6619 N N . LEU C 1 269 ? 107.904 74.304 74.157 1.00 66.29 266 LEU C N 1
ATOM 6620 C CA . LEU C 1 269 ? 107.635 74.657 75.537 1.00 62.11 266 LEU C CA 1
ATOM 6621 C C . LEU C 1 269 ? 108.479 75.857 75.905 1.00 60.49 266 LEU C C 1
ATOM 6622 O O . LEU C 1 269 ? 108.148 76.590 76.791 1.00 60.22 266 LEU C O 1
ATOM 6627 N N . ALA C 1 270 ? 109.581 76.073 75.228 1.00 59.28 267 ALA C N 1
ATOM 6628 C CA . ALA C 1 270 ? 110.397 77.196 75.598 1.00 59.89 267 ALA C CA 1
ATOM 6629 C C . ALA C 1 270 ? 109.725 78.460 75.149 1.00 60.56 267 ALA C C 1
ATOM 6630 O O . ALA C 1 270 ? 109.675 79.399 75.902 1.00 62.94 267 ALA C O 1
ATOM 6632 N N . ALA C 1 271 ? 109.228 78.504 73.917 1.00 60.94 268 ALA C N 1
ATOM 6633 C CA . ALA C 1 271 ? 108.552 79.701 73.397 1.00 61.11 268 ALA C CA 1
ATOM 6634 C C . ALA C 1 271 ? 107.338 80.040 74.282 1.00 61.67 268 ALA C C 1
ATOM 6635 O O . ALA C 1 271 ? 107.026 81.201 74.507 1.00 60.77 268 ALA C O 1
ATOM 6637 N N . VAL C 1 272 ? 106.649 79.010 74.763 1.00 61.35 269 VAL C N 1
ATOM 6638 C CA . VAL C 1 272 ? 105.527 79.208 75.662 1.00 61.78 269 VAL C CA 1
ATOM 6639 C C . VAL C 1 272 ? 105.963 79.827 76.984 1.00 62.12 269 VAL C C 1
ATOM 6640 O O . VAL C 1 272 ? 105.349 80.753 77.434 1.00 64.63 269 VAL C O 1
ATOM 6644 N N . MET C 1 273 ? 106.982 79.310 77.643 1.00 61.15 270 MET C N 1
ATOM 6645 C CA . MET C 1 273 ? 107.400 79.926 78.878 1.00 60.65 270 MET C CA 1
ATOM 6646 C C . MET C 1 273 ? 108.114 81.219 78.590 1.00 59.54 270 MET C C 1
ATOM 6647 O O . MET C 1 273 ? 108.366 81.991 79.466 1.00 60.49 270 MET C O 1
ATOM 6652 N N . ALA C 1 274 ? 108.456 81.480 77.350 1.00 59.89 271 ALA C N 1
ATOM 6653 C CA . ALA C 1 274 ? 109.174 82.703 77.059 1.00 59.89 271 ALA C CA 1
ATOM 6654 C C . ALA C 1 274 ? 108.261 83.888 77.215 1.00 61.15 271 ALA C C 1
ATOM 6655 O O . ALA C 1 274 ? 108.707 84.984 77.560 1.00 62.36 271 ALA C O 1
ATOM 6657 N N . ALA C 1 275 ? 106.980 83.670 76.931 1.00 59.95 272 ALA C N 1
ATOM 6658 C CA . ALA C 1 275 ? 105.978 84.724 77.040 1.00 59.98 272 ALA C CA 1
ATOM 6659 C C . ALA C 1 275 ? 105.896 85.337 78.442 1.00 58.66 272 ALA C C 1
ATOM 6660 O O . ALA C 1 275 ? 105.457 86.462 78.608 1.00 58.97 272 ALA C O 1
ATOM 6662 N N . PHE C 1 276 ? 106.314 84.590 79.441 1.00 56.94 273 PHE C N 1
ATOM 6663 C CA . PHE C 1 276 ? 106.302 85.081 80.782 1.00 56.64 273 PHE C CA 1
ATOM 6664 C C . PHE C 1 276 ? 107.713 85.396 81.240 1.00 57.10 273 PHE C C 1
ATOM 6665 O O . PHE C 1 276 ? 107.823 85.908 82.353 1.00 60.24 273 PHE C O 1
ATOM 6673 N N . HIS D 1 3 ? 124.294 64.163 44.556 1.00 120.21 0 HIS D N 1
ATOM 6674 C CA . HIS D 1 3 ? 124.001 63.854 45.992 1.00 120.36 0 HIS D CA 1
ATOM 6675 C C . HIS D 1 3 ? 122.497 63.948 46.331 1.00 119.88 0 HIS D C 1
ATOM 6676 O O . HIS D 1 3 ? 121.728 64.635 45.629 1.00 119.26 0 HIS D O 1
ATOM 6683 N N . MET D 1 4 ? 122.095 63.258 47.405 1.00 118.64 1 MET D N 1
ATOM 6684 C CA . MET D 1 4 ? 120.705 63.259 47.829 1.00 117.28 1 MET D CA 1
ATOM 6685 C C . MET D 1 4 ? 120.414 63.011 49.302 1.00 116.00 1 MET D C 1
ATOM 6686 O O . MET D 1 4 ? 120.469 61.870 49.767 1.00 115.53 1 MET D O 1
ATOM 6691 N N . THR D 1 5 ? 120.056 64.092 50.007 1.00 114.67 2 THR D N 1
ATOM 6692 C CA . THR D 1 5 ? 119.728 64.078 51.445 1.00 111.65 2 THR D CA 1
ATOM 6693 C C . THR D 1 5 ? 118.374 63.424 51.714 1.00 109.63 2 THR D C 1
ATOM 6694 O O . THR D 1 5 ? 117.540 63.313 50.820 1.00 109.68 2 THR D O 1
ATOM 6698 N N . SER D 1 6 ? 118.152 63.006 52.953 1.00 107.35 3 SER D N 1
ATOM 6699 C CA . SER D 1 6 ? 116.892 62.351 53.322 1.00 104.93 3 SER D CA 1
ATOM 6700 C C . SER D 1 6 ? 115.653 63.096 52.828 1.00 103.10 3 SER D C 1
ATOM 6701 O O . SER D 1 6 ? 114.702 62.494 52.322 1.00 100.94 3 SER D O 1
ATOM 6704 N N . PHE D 1 7 ? 115.685 64.412 53.011 1.00 101.79 4 PHE D N 1
ATOM 6705 C CA . PHE D 1 7 ? 114.602 65.306 52.624 1.00 99.74 4 PHE D CA 1
ATOM 6706 C C . PHE D 1 7 ? 114.491 65.262 51.131 1.00 98.70 4 PHE D C 1
ATOM 6707 O O . PHE D 1 7 ? 113.490 64.787 50.588 1.00 98.03 4 PHE D O 1
ATOM 6715 N N . LEU D 1 8 ? 115.555 65.749 50.492 1.00 97.20 5 LEU D N 1
ATOM 6716 C CA . LEU D 1 8 ? 115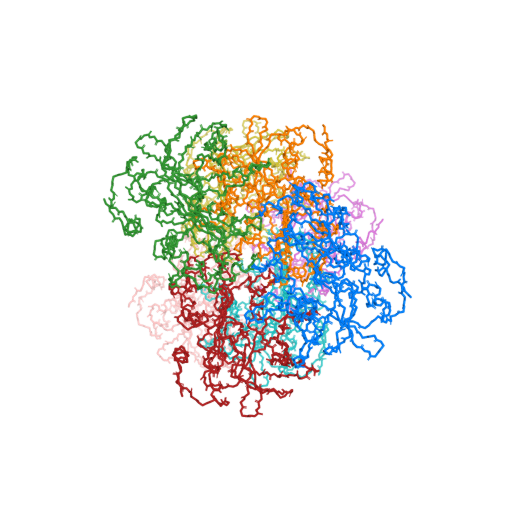.660 65.846 49.053 1.00 96.05 5 LEU D CA 1
ATOM 6717 C C . LEU D 1 8 ? 115.028 64.626 48.424 1.00 96.31 5 LEU D C 1
ATOM 6718 O O . LEU D 1 8 ? 114.490 64.681 47.322 1.00 97.20 5 LEU D O 1
ATOM 6723 N N . HIS D 1 9 ? 115.059 63.528 49.161 1.00 96.82 6 HIS D N 1
ATOM 6724 C CA . HIS D 1 9 ? 114.478 62.291 48.678 1.00 97.15 6 HIS D CA 1
ATOM 6725 C C . HIS D 1 9 ? 112.971 62.398 48.460 1.00 94.40 6 HIS D C 1
ATOM 6726 O O . HIS D 1 9 ? 112.507 62.424 47.312 1.00 92.12 6 HIS D O 1
ATOM 6733 N N . ALA D 1 10 ? 112.211 62.449 49.557 1.00 92.22 7 ALA D N 1
ATOM 6734 C CA . ALA D 1 10 ? 110.747 62.548 49.448 1.00 89.40 7 ALA D CA 1
ATOM 6735 C C . ALA D 1 10 ? 110.282 63.789 48.700 1.00 87.08 7 ALA D C 1
ATOM 6736 O O . ALA D 1 10 ? 109.113 63.860 48.323 1.00 85.41 7 ALA D O 1
ATOM 6738 N N . TYR D 1 11 ? 111.181 64.756 48.493 1.00 85.35 8 TYR D N 1
ATOM 6739 C CA . TYR D 1 11 ? 110.840 65.964 47.753 1.00 83.29 8 TYR D CA 1
ATOM 6740 C C . TYR D 1 11 ? 110.632 65.539 46.327 1.00 82.62 8 TYR D C 1
ATOM 6741 O O . TYR D 1 11 ? 109.577 65.798 45.757 1.00 83.04 8 TYR D O 1
ATOM 6750 N N . PHE D 1 12 ? 111.646 64.878 45.759 1.00 81.80 9 PHE D N 1
ATOM 6751 C CA . PHE D 1 12 ? 111.617 64.369 44.387 1.00 79.52 9 PHE D CA 1
ATOM 6752 C C . PHE D 1 12 ? 110.489 63.371 44.276 1.00 79.28 9 PHE D C 1
ATOM 6753 O O . PHE D 1 12 ? 109.744 63.348 43.315 1.00 79.31 9 PHE D O 1
ATOM 6761 N N . THR D 1 13 ? 110.349 62.550 45.290 1.00 80.30 10 THR D N 1
ATOM 6762 C CA . THR D 1 13 ? 109.265 61.599 45.302 1.00 82.72 10 THR D CA 1
ATOM 6763 C C . THR D 1 13 ? 107.920 62.315 45.148 1.00 86.54 10 THR D C 1
ATOM 6764 O O . THR D 1 13 ? 107.088 61.883 44.359 1.00 87.84 10 THR D O 1
ATOM 6768 N N . ARG D 1 14 ? 107.688 63.398 45.898 1.00 90.06 11 ARG D N 1
ATOM 6769 C CA . ARG D 1 14 ? 106.403 64.101 45.784 1.00 92.68 11 ARG D CA 1
ATOM 6770 C C . ARG D 1 14 ? 106.247 64.825 44.450 1.00 94.55 11 ARG D C 1
ATOM 6771 O O . ARG D 1 14 ? 105.153 64.912 43.896 1.00 93.89 11 ARG D O 1
ATOM 6779 N N . LEU D 1 15 ? 107.348 65.346 43.940 1.00 96.90 12 LEU D N 1
ATOM 6780 C CA . LEU D 1 15 ? 107.304 66.040 42.674 1.00 100.56 12 LEU D CA 1
ATOM 6781 C C . LEU D 1 15 ? 107.157 65.095 41.471 1.00 104.12 12 LEU D C 1
ATOM 6782 O O . LEU D 1 15 ? 107.157 65.586 40.334 1.00 105.44 12 LEU D O 1
ATOM 6787 N N . HIS D 1 16 ? 107.035 63.773 41.705 1.00 106.99 13 HIS D N 1
ATOM 6788 C CA . HIS D 1 16 ? 106.930 62.771 40.619 1.00 108.67 13 HIS D CA 1
ATOM 6789 C C . HIS D 1 16 ? 108.027 63.130 39.645 1.00 109.39 13 HIS D C 1
ATOM 6790 O O . HIS D 1 16 ? 107.782 63.290 38.446 1.00 109.90 13 HIS D O 1
ATOM 6797 N N . CYS D 1 17 ? 109.236 63.259 40.166 1.00 109.77 14 CYS D N 1
ATOM 6798 C CA . CYS D 1 17 ? 110.338 63.695 39.350 1.00 110.82 14 CYS D CA 1
ATOM 6799 C C . CYS D 1 17 ? 111.641 62.944 39.605 1.00 111.87 14 CYS D C 1
ATOM 6800 O O . CYS D 1 17 ? 111.801 62.277 40.624 1.00 112.39 14 CYS D O 1
ATOM 6803 N N . GLN D 1 18 ? 112.577 63.039 38.668 1.00 113.11 15 GLN D N 1
ATOM 6804 C CA . GLN D 1 18 ? 113.842 62.333 38.827 1.00 114.63 15 GLN D CA 1
ATOM 6805 C C . GLN D 1 18 ? 114.927 63.185 39.470 1.00 113.55 15 GLN D C 1
ATOM 6806 O O . GLN D 1 18 ? 115.114 64.354 39.108 1.00 113.08 15 GLN D O 1
ATOM 6812 N N . PRO D 1 19 ? 115.668 62.600 40.427 1.00 112.45 16 PRO D N 1
ATOM 6813 C CA . PRO D 1 19 ? 116.741 63.311 41.121 1.00 112.18 16 PRO D CA 1
ATOM 6814 C C . PRO D 1 19 ? 117.588 64.209 40.234 1.00 112.29 16 PRO D C 1
ATOM 6815 O O . PRO D 1 19 ? 117.680 64.017 39.021 1.00 112.65 16 PRO D O 1
ATOM 6819 N N . LEU D 1 20 ? 118.176 65.219 40.862 1.00 111.96 17 LEU D N 1
ATOM 6820 C CA . LEU D 1 20 ? 119.031 66.184 40.188 1.00 111.71 17 LEU D CA 1
ATOM 6821 C C . LEU D 1 20 ? 120.077 66.543 41.218 1.00 111.67 17 LEU D C 1
ATOM 6822 O O . LEU D 1 20 ? 119.747 66.794 42.373 1.00 111.89 17 LEU D O 1
ATOM 6827 N N . GLY D 1 21 ? 121.338 66.546 40.812 1.00 111.55 18 GLY D N 1
ATOM 6828 C CA . GLY D 1 21 ? 122.396 66.853 41.749 1.00 111.41 18 GLY D CA 1
ATOM 6829 C C . GLY D 1 21 ? 123.205 68.061 41.348 1.00 111.63 18 GLY D C 1
ATOM 6830 O O . GLY D 1 21 ? 124.006 68.564 42.133 1.00 110.68 18 GLY D O 1
ATOM 6831 N N . VAL D 1 22 ? 123.001 68.538 40.129 1.00 111.98 19 VAL D N 1
ATOM 6832 C CA . VAL D 1 22 ? 123.751 69.689 39.675 1.00 112.94 19 VAL D CA 1
ATOM 6833 C C . VAL D 1 22 ? 122.898 70.940 39.539 1.00 113.37 19 VAL D C 1
ATOM 6834 O O . VAL D 1 22 ? 122.009 71.027 38.669 1.00 114.02 19 VAL D O 1
ATOM 6838 N N . PRO D 1 23 ? 123.177 71.945 40.386 1.00 112.99 20 PRO D N 1
ATOM 6839 C CA . PRO D 1 23 ? 122.486 73.240 40.440 1.00 111.96 20 PRO D CA 1
ATOM 6840 C C . PRO D 1 23 ? 122.702 74.136 39.214 1.00 111.44 20 PRO D C 1
ATOM 6841 O O . PRO D 1 23 ? 123.647 74.926 39.159 1.00 110.76 20 PRO D O 1
ATOM 6845 N N . THR D 1 24 ? 121.807 74.040 38.241 1.00 111.25 21 THR D N 1
ATOM 6846 C CA . THR D 1 24 ? 121.952 74.831 37.030 1.00 111.34 21 THR D CA 1
ATOM 6847 C C . THR D 1 24 ? 120.628 75.460 36.662 1.00 110.55 21 THR D C 1
ATOM 6848 O O . THR D 1 24 ? 119.577 74.999 37.085 1.00 110.12 21 THR D O 1
ATOM 6852 N N . VAL D 1 25 ? 120.669 76.486 35.828 1.00 110.00 22 VAL D N 1
ATOM 6853 C CA . VAL D 1 25 ? 119.433 77.125 35.444 1.00 109.78 22 VAL D CA 1
ATOM 6854 C C . VAL D 1 25 ? 118.435 76.115 34.938 1.00 110.01 22 VAL D C 1
ATOM 6855 O O . VAL D 1 25 ? 117.246 76.259 35.158 1.00 110.96 22 VAL D O 1
ATOM 6859 N N . GLU D 1 26 ? 118.897 75.079 34.257 1.00 109.99 23 GLU D N 1
ATOM 6860 C CA . GLU D 1 26 ? 117.935 74.119 33.733 1.00 109.76 23 GLU D CA 1
ATOM 6861 C C . GLU D 1 26 ? 117.296 73.314 34.844 1.00 108.05 23 GLU D C 1
ATOM 6862 O O . GLU D 1 26 ? 116.100 73.001 34.779 1.00 107.43 23 GLU D O 1
ATOM 6868 N N . ALA D 1 27 ? 118.094 72.985 35.859 1.00 106.55 24 ALA D N 1
ATOM 6869 C CA . ALA D 1 27 ? 117.606 72.210 36.999 1.00 105.74 24 ALA D CA 1
ATOM 6870 C C . ALA D 1 27 ? 116.498 73.025 37.686 1.00 105.27 24 ALA D C 1
ATOM 6871 O O . ALA D 1 27 ? 115.421 72.516 38.038 1.00 105.48 24 ALA D O 1
ATOM 6873 N N . LEU D 1 28 ? 116.764 74.312 37.845 1.00 104.44 25 LEU D N 1
ATOM 6874 C CA . LEU D 1 28 ? 115.810 75.203 38.463 1.00 103.42 25 LEU D CA 1
ATOM 6875 C C . LEU D 1 28 ? 114.567 75.183 37.598 1.00 102.84 25 LEU D C 1
ATOM 6876 O O . LEU D 1 28 ? 113.496 74.839 38.072 1.00 102.43 25 LEU D O 1
ATOM 6881 N N . ARG D 1 29 ? 114.734 75.531 36.321 1.00 102.93 26 ARG D N 1
ATOM 6882 C CA . ARG D 1 29 ? 113.645 75.594 35.343 1.00 101.91 26 ARG D CA 1
ATOM 6883 C C . ARG D 1 29 ? 112.620 74.484 35.523 1.00 101.06 26 ARG D C 1
ATOM 6884 O O . ARG D 1 29 ? 111.408 74.737 35.507 1.00 101.05 26 ARG D O 1
ATOM 6892 N N . THR D 1 30 ? 113.104 73.259 35.704 1.00 99.99 27 THR D N 1
ATOM 6893 C CA . THR D 1 30 ? 112.205 72.124 35.824 1.00 99.25 27 THR D CA 1
ATOM 6894 C C . THR D 1 30 ? 111.636 71.918 37.202 1.00 98.43 27 THR D C 1
ATOM 6895 O O . THR D 1 30 ? 110.432 71.724 37.337 1.00 97.33 27 THR D O 1
ATOM 6899 N N . LEU D 1 31 ? 112.494 71.973 38.218 1.00 98.20 28 LEU D N 1
ATOM 6900 C CA . LEU D 1 31 ? 112.042 71.781 39.587 1.00 98.27 28 LEU D CA 1
ATOM 6901 C C . LEU D 1 31 ? 110.885 72.730 39.885 1.00 99.01 28 LEU D C 1
ATOM 6902 O O . LEU D 1 31 ? 109.900 72.364 40.545 1.00 98.68 28 LEU D O 1
ATOM 6907 N N . HIS D 1 32 ? 111.007 73.946 39.356 1.00 99.77 29 HIS D N 1
ATOM 6908 C CA . HIS D 1 32 ? 110.010 74.985 39.554 1.00 99.53 29 HIS D CA 1
ATOM 6909 C C . HIS D 1 32 ? 108.678 74.484 39.068 1.00 98.27 29 HIS D C 1
ATOM 6910 O O . HIS D 1 32 ? 107.718 74.398 39.840 1.00 97.43 29 HIS D O 1
ATOM 6917 N N . LEU D 1 33 ? 108.631 74.134 37.786 1.00 97.40 30 LEU D N 1
ATOM 6918 C CA . LEU D 1 33 ? 107.401 73.628 37.197 1.00 96.38 30 LEU D CA 1
ATOM 6919 C C . LEU D 1 33 ? 106.933 72.353 37.900 1.00 95.09 30 LEU D C 1
ATOM 6920 O O . LEU D 1 33 ? 105.743 72.104 38.065 1.00 92.35 30 LEU D O 1
ATOM 6925 N N . ALA D 1 34 ? 107.889 71.538 38.309 1.00 95.84 31 ALA D N 1
ATOM 6926 C CA . ALA D 1 34 ? 107.562 70.293 38.995 1.00 96.80 31 ALA D CA 1
ATOM 6927 C C . ALA D 1 34 ? 106.733 70.628 40.179 1.00 97.18 31 ALA D C 1
ATOM 6928 O O . ALA D 1 34 ? 105.613 70.120 40.337 1.00 97.09 31 ALA D O 1
ATOM 6930 N N . HIS D 1 35 ? 107.341 71.467 41.019 1.00 97.55 32 HIS D N 1
ATOM 6931 C CA . HIS D 1 35 ? 106.755 71.957 42.257 1.00 97.54 32 HIS D CA 1
ATOM 6932 C C . HIS D 1 35 ? 105.364 72.510 41.998 1.00 96.48 32 HIS D C 1
ATOM 6933 O O . HIS D 1 35 ? 104.371 72.072 42.603 1.00 95.60 32 HIS D O 1
ATOM 6940 N N . ASN D 1 36 ? 105.312 73.463 41.075 1.00 95.55 33 ASN D N 1
ATOM 6941 C CA . ASN D 1 36 ? 104.071 74.090 40.683 1.00 95.31 33 ASN D CA 1
ATOM 6942 C C . ASN D 1 36 ? 102.962 73.148 40.309 1.00 95.28 33 ASN D C 1
ATOM 6943 O O . ASN D 1 36 ? 101.821 73.560 40.303 1.00 96.04 33 ASN D O 1
ATOM 6948 N N . CYS D 1 37 ? 103.270 71.902 39.971 1.00 95.32 34 CYS D N 1
ATOM 6949 C CA . CYS D 1 37 ? 102.220 70.982 39.563 1.00 94.55 34 CYS D CA 1
ATOM 6950 C C . CYS D 1 37 ? 101.928 69.966 40.602 1.00 92.73 34 CYS D C 1
ATOM 6951 O O . CYS D 1 37 ? 100.836 69.409 40.639 1.00 92.08 34 CYS D O 1
ATOM 6954 N N . ALA D 1 38 ? 102.913 69.718 41.447 1.00 90.95 35 ALA D N 1
ATOM 6955 C CA . ALA D 1 38 ? 102.740 68.718 42.465 1.00 89.24 35 ALA D CA 1
ATOM 6956 C C . ALA D 1 38 ? 102.115 69.237 43.742 1.00 87.33 35 ALA D C 1
ATOM 6957 O O . ALA D 1 38 ? 101.070 68.727 44.168 1.00 87.29 35 ALA D O 1
ATOM 6959 N N . ILE D 1 39 ? 102.747 70.254 44.334 1.00 85.00 36 ILE D N 1
ATOM 6960 C CA . ILE D 1 39 ? 102.299 70.853 45.599 1.00 83.44 36 ILE D CA 1
ATOM 6961 C C . ILE D 1 39 ? 101.359 72.036 45.418 1.00 80.31 36 ILE D C 1
ATOM 6962 O O . ILE D 1 39 ? 101.804 73.142 45.146 1.00 79.23 36 ILE D O 1
ATOM 6967 N N . PRO D 1 40 ? 100.058 71.834 45.638 1.00 77.74 37 PRO D N 1
ATOM 6968 C CA . PRO D 1 40 ? 99.091 72.917 45.465 1.00 77.81 37 PRO D CA 1
ATOM 6969 C C . PRO D 1 40 ? 99.173 74.102 46.403 1.00 79.45 37 PRO D C 1
ATOM 6970 O O . PRO D 1 40 ? 99.702 74.019 47.521 1.00 80.71 37 PRO D O 1
ATOM 6974 N N . PHE D 1 41 ? 98.609 75.210 45.939 1.00 79.96 38 PHE D N 1
ATOM 6975 C CA . PHE D 1 41 ? 98.513 76.441 46.720 1.00 78.80 38 PHE D CA 1
ATOM 6976 C C . PHE D 1 41 ? 97.197 76.312 47.484 1.00 78.66 38 PHE D C 1
ATOM 6977 O O . PHE D 1 41 ? 96.128 76.257 46.882 1.00 79.79 38 PHE D O 1
ATOM 6985 N N . GLU D 1 42 ? 97.258 76.263 48.803 1.00 78.08 39 GLU D N 1
ATOM 6986 C CA . GLU D 1 42 ? 96.052 76.090 49.579 1.00 76.23 39 GLU D CA 1
ATOM 6987 C C . GLU D 1 42 ? 96.180 76.936 50.837 1.00 74.38 39 GLU D C 1
ATOM 6988 O O . GLU D 1 42 ? 97.288 77.202 51.295 1.00 73.57 39 GLU D O 1
ATOM 6994 N N . ASN D 1 43 ? 95.036 77.389 51.354 1.00 72.12 40 ASN D N 1
ATOM 6995 C CA . ASN D 1 43 ? 94.953 78.226 52.554 1.00 69.04 40 ASN D CA 1
ATOM 6996 C C . ASN D 1 43 ? 93.972 77.594 53.510 1.00 65.91 40 ASN D C 1
ATOM 6997 O O . ASN D 1 43 ? 93.377 78.240 54.325 1.00 63.92 40 ASN D O 1
ATOM 7002 N N . LEU D 1 44 ? 93.821 76.300 53.421 1.00 65.12 41 LEU D N 1
ATOM 7003 C CA . LEU D 1 44 ? 92.844 75.667 54.259 1.00 67.22 41 LEU D CA 1
ATOM 7004 C C . LEU D 1 44 ? 93.114 75.656 55.771 1.00 67.31 41 LEU D C 1
ATOM 7005 O O . LEU D 1 44 ? 92.177 75.580 56.566 1.00 63.95 41 LEU D O 1
ATOM 7010 N N . ASP D 1 45 ? 94.381 75.702 56.179 1.00 69.28 42 ASP D N 1
ATOM 7011 C CA . ASP D 1 45 ? 94.704 75.708 57.615 1.00 71.04 42 ASP D CA 1
ATOM 7012 C C . ASP D 1 45 ? 94.360 77.058 58.230 1.00 69.58 42 ASP D C 1
ATOM 7013 O O . ASP D 1 45 ? 94.255 77.195 59.450 1.00 68.88 42 ASP D O 1
ATOM 7018 N N . VAL D 1 46 ? 94.194 78.065 57.389 1.00 68.79 43 VAL D N 1
ATOM 7019 C CA . VAL D 1 46 ? 93.809 79.352 57.902 1.00 68.48 43 VAL D CA 1
ATOM 7020 C C . VAL D 1 46 ? 92.331 79.353 58.208 1.00 70.05 43 VAL D C 1
ATOM 7021 O O . VAL D 1 46 ? 91.928 79.840 59.222 1.00 71.12 43 VAL D O 1
ATOM 7025 N N . LEU D 1 47 ? 91.510 78.788 57.342 1.00 72.70 44 LEU D N 1
ATOM 7026 C CA . LEU D 1 47 ? 90.075 78.801 57.582 1.00 75.19 44 LEU D CA 1
ATOM 7027 C C . LEU D 1 47 ? 89.634 77.895 58.694 1.00 76.14 44 LEU D C 1
ATOM 7028 O O . LEU D 1 47 ? 88.905 78.316 59.578 1.00 77.47 44 LEU D O 1
ATOM 7033 N N . LEU D 1 48 ? 89.993 76.624 58.643 1.00 77.63 45 LEU D N 1
ATOM 7034 C CA . LEU D 1 48 ? 89.616 75.755 59.772 1.00 78.47 45 LEU D CA 1
ATOM 7035 C C . LEU D 1 48 ? 90.720 76.309 60.592 1.00 79.19 45 LEU D C 1
ATOM 7036 O O . LEU D 1 48 ? 91.885 76.289 60.179 1.00 82.24 45 LEU D O 1
ATOM 7041 N N . PRO D 1 49 ? 90.382 76.882 61.728 1.00 77.79 46 PRO D N 1
ATOM 7042 C CA . PRO D 1 49 ? 91.479 77.445 62.530 1.00 76.24 46 PRO D CA 1
ATOM 7043 C C . PRO D 1 49 ? 92.541 76.377 62.785 1.00 75.08 46 PRO D C 1
ATOM 7044 O O . PRO D 1 49 ? 92.211 75.272 63.225 1.00 75.93 46 PRO D O 1
ATOM 7048 N N . ARG D 1 50 ? 93.803 76.661 62.481 1.00 73.36 47 ARG D N 1
ATOM 7049 C CA . ARG D 1 50 ? 94.840 75.645 62.714 1.00 72.93 47 ARG D CA 1
ATOM 7050 C C . ARG D 1 50 ? 96.190 76.273 62.435 1.00 70.15 47 ARG D C 1
ATOM 7051 O O . ARG D 1 50 ? 96.468 76.590 61.313 1.00 69.73 47 ARG D O 1
ATOM 7059 N N . GLU D 1 51 ? 97.029 76.451 63.442 1.00 68.70 48 GLU D N 1
ATOM 7060 C CA . GLU D 1 51 ? 98.302 77.127 63.261 1.00 67.46 48 GLU D CA 1
ATOM 7061 C C . GLU D 1 51 ? 99.244 76.602 62.210 1.00 67.55 48 GLU D C 1
ATOM 7062 O O . GLU D 1 51 ? 99.382 75.408 62.018 1.00 68.43 48 GLU D O 1
ATOM 7068 N N . ILE D 1 52 ? 99.921 77.515 61.540 1.00 66.10 49 ILE D N 1
ATOM 7069 C CA . ILE D 1 52 ? 100.838 77.164 60.485 1.00 65.30 49 ILE D CA 1
ATOM 7070 C C . ILE D 1 52 ? 102.298 77.260 60.926 1.00 66.02 49 ILE D C 1
ATOM 7071 O O . ILE D 1 52 ? 102.818 78.358 60.967 1.00 66.24 49 ILE D O 1
ATOM 7076 N N . GLN D 1 53 ? 102.973 76.140 61.203 1.00 65.93 50 GLN D N 1
ATOM 7077 C CA . GLN D 1 53 ? 104.388 76.191 61.601 1.00 65.68 50 GLN D CA 1
ATOM 7078 C C . GLN D 1 53 ? 105.192 76.403 60.360 1.00 64.75 50 GLN D C 1
ATOM 7079 O O . GLN D 1 53 ? 104.776 75.970 59.324 1.00 65.87 50 GLN D O 1
ATOM 7085 N N . LEU D 1 54 ? 106.353 77.023 60.461 1.00 63.97 51 LEU D N 1
ATOM 7086 C CA . LEU D 1 54 ? 107.174 77.233 59.283 1.00 66.20 51 LEU D CA 1
ATOM 7087 C C . LEU D 1 54 ? 108.570 76.665 59.371 1.00 67.75 51 LEU D C 1
ATOM 7088 O O . LEU D 1 54 ? 109.430 77.052 58.569 1.00 66.30 51 LEU D O 1
ATOM 7093 N N . ASP D 1 55 ? 108.800 75.777 60.342 1.00 70.15 52 ASP D N 1
ATOM 7094 C CA . ASP D 1 55 ? 110.116 75.155 60.530 1.00 72.27 52 ASP D CA 1
ATOM 7095 C C . ASP D 1 55 ? 110.268 73.982 59.595 1.00 73.91 52 ASP D C 1
ATOM 7096 O O . ASP D 1 55 ? 109.336 73.186 59.450 1.00 76.11 52 ASP D O 1
ATOM 7101 N N . GLU D 1 56 ? 111.415 73.853 58.941 1.00 74.31 53 GLU D N 1
ATOM 7102 C CA . GLU D 1 56 ? 111.567 72.715 58.050 1.00 73.35 53 GLU D CA 1
ATOM 7103 C C . GLU D 1 56 ? 111.403 71.473 58.920 1.00 72.92 53 GLU D C 1
ATOM 7104 O O . GLU D 1 56 ? 112.268 71.156 59.704 1.00 73.24 53 GLU D O 1
ATOM 7110 N N . THR D 1 57 ? 110.263 70.816 58.813 1.00 72.06 54 THR D N 1
ATOM 7111 C CA . THR D 1 57 ? 109.934 69.596 59.548 1.00 71.47 54 THR D CA 1
ATOM 7112 C C . THR D 1 57 ? 108.450 69.638 59.563 1.00 72.75 54 THR D C 1
ATOM 7113 O O . THR D 1 57 ? 107.761 68.670 59.279 1.00 73.27 54 THR D O 1
ATOM 7117 N N . ALA D 1 58 ? 107.939 70.782 59.946 1.00 73.80 55 ALA D N 1
ATOM 7118 C CA . ALA D 1 58 ? 106.525 70.898 59.896 1.00 74.72 55 ALA D CA 1
ATOM 7119 C C . ALA D 1 58 ? 106.288 71.009 58.399 1.00 75.87 55 ALA D C 1
ATOM 7120 O O . ALA D 1 58 ? 105.432 70.314 57.860 1.00 75.83 55 ALA D O 1
ATOM 7122 N N . LEU D 1 59 ? 107.053 71.867 57.717 1.00 76.24 56 LEU D N 1
ATOM 7123 C CA . LEU D 1 59 ? 106.858 72.027 56.291 1.00 77.31 56 LEU D CA 1
ATOM 7124 C C . LEU D 1 59 ? 106.962 70.689 55.587 1.00 80.13 56 LEU D C 1
ATOM 7125 O O . LEU D 1 59 ? 106.160 70.381 54.710 1.00 81.85 56 LEU D O 1
ATOM 7130 N N . GLU D 1 60 ? 107.960 69.898 55.975 1.00 82.48 57 GLU D N 1
ATOM 7131 C CA . GLU D 1 60 ? 108.200 68.582 55.406 1.00 82.93 57 GLU D CA 1
ATOM 7132 C C . GLU D 1 60 ? 107.006 67.700 55.641 1.00 82.60 57 GLU D C 1
ATOM 7133 O O . GLU D 1 60 ? 106.487 67.152 54.707 1.00 84.57 57 GLU D O 1
ATOM 7139 N N . GLU D 1 61 ? 106.552 67.565 56.880 1.00 82.75 58 GLU D N 1
ATOM 7140 C CA . GLU D 1 61 ? 105.398 66.721 57.170 1.00 82.75 58 GLU D CA 1
ATOM 7141 C C . GLU D 1 61 ? 104.067 67.228 56.600 1.00 82.69 58 GLU D C 1
ATOM 7142 O O . GLU D 1 61 ? 103.105 66.474 56.485 1.00 82.98 58 GLU D O 1
ATOM 7148 N N . LYS D 1 62 ? 103.986 68.497 56.240 1.00 81.92 59 LYS D N 1
ATOM 7149 C CA . LYS D 1 62 ? 102.722 68.983 55.745 1.00 81.06 59 LYS D CA 1
ATOM 7150 C C . LYS D 1 62 ? 102.668 68.911 54.264 1.00 80.24 59 LYS D C 1
ATOM 7151 O O . LYS D 1 62 ? 101.761 68.318 53.701 1.00 79.91 59 LYS D O 1
ATOM 7157 N N . LEU D 1 63 ? 103.642 69.544 53.635 1.00 79.66 60 LEU D N 1
ATOM 7158 C CA . LEU D 1 63 ? 103.690 69.581 52.184 1.00 81.32 60 LEU D CA 1
ATOM 7159 C C . LEU D 1 63 ? 104.084 68.275 51.464 1.00 82.15 60 LEU D C 1
ATOM 7160 O O . LEU D 1 63 ? 103.574 68.005 50.372 1.00 83.37 60 LEU D O 1
ATOM 7165 N N . LEU D 1 64 ? 104.985 67.485 52.061 1.00 81.42 61 LEU D N 1
ATOM 7166 C CA . LEU D 1 64 ? 105.406 66.224 51.499 1.00 79.41 61 LEU D CA 1
ATOM 7167 C C . LEU D 1 64 ? 104.598 65.076 52.065 1.00 80.99 61 LEU D C 1
ATOM 7168 O O . LEU D 1 64 ? 103.662 64.618 51.430 1.00 82.68 61 LEU D O 1
ATOM 7173 N N . TYR D 1 65 ? 104.905 64.614 53.265 1.00 82.60 62 TYR D N 1
ATOM 7174 C CA . TYR D 1 65 ? 104.177 63.458 53.792 1.00 86.10 62 TYR D CA 1
ATOM 7175 C C . TYR D 1 65 ? 102.674 63.456 53.776 1.00 86.59 62 TYR D C 1
ATOM 7176 O O . TYR D 1 65 ? 102.062 62.472 53.404 1.00 86.39 62 TYR D O 1
ATOM 7185 N N . ALA D 1 66 ? 102.056 64.549 54.171 1.00 88.30 63 ALA D N 1
ATOM 7186 C CA . ALA D 1 66 ? 100.601 64.556 54.210 1.00 88.63 63 ALA D CA 1
ATOM 7187 C C . ALA D 1 66 ? 99.969 64.928 52.891 1.00 88.48 63 ALA D C 1
ATOM 7188 O O . ALA D 1 66 ? 98.744 64.982 52.776 1.00 87.17 63 ALA D O 1
ATOM 7190 N N . ARG D 1 67 ? 100.819 65.181 51.902 1.00 89.70 64 ARG D N 1
ATOM 7191 C CA . ARG D 1 67 ? 100.369 65.583 50.575 1.00 91.56 64 ARG D CA 1
ATOM 7192 C C . ARG D 1 67 ? 99.407 66.784 50.660 1.00 90.99 64 ARG D C 1
ATOM 7193 O O . ARG D 1 67 ? 98.341 66.767 50.043 1.00 90.69 64 ARG D O 1
ATOM 7201 N N . ARG D 1 68 ? 99.781 67.817 51.413 1.00 90.22 65 ARG D N 1
ATOM 7202 C CA . ARG D 1 68 ? 98.953 69.010 51.534 1.00 88.48 65 ARG D CA 1
ATOM 7203 C C . ARG D 1 68 ? 99.591 70.224 50.906 1.00 87.10 65 ARG D C 1
ATOM 7204 O O . ARG D 1 68 ? 100.756 70.182 50.512 1.00 87.44 65 ARG D O 1
ATOM 7212 N N . GLY D 1 69 ? 98.829 71.313 50.825 1.00 85.20 66 GLY D N 1
ATOM 7213 C CA . GLY D 1 69 ? 99.349 72.526 50.212 1.00 82.68 66 GLY D CA 1
ATOM 7214 C C . GLY D 1 69 ? 99.596 73.631 51.200 1.00 80.07 66 GLY D C 1
ATOM 7215 O O . GLY D 1 69 ? 99.492 73.419 52.401 1.00 80.11 66 GLY D O 1
ATOM 7216 N N . GLY D 1 70 ? 99.935 74.806 50.697 1.00 77.60 67 GLY D N 1
ATOM 7217 C CA . GLY D 1 70 ? 100.173 75.921 51.582 1.00 75.81 67 GLY D CA 1
ATOM 7218 C C . GLY D 1 70 ? 100.236 77.182 50.776 1.00 74.83 67 GLY D C 1
ATOM 7219 O O . GLY D 1 70 ? 99.718 77.207 49.688 1.00 76.04 67 GLY D O 1
ATOM 7220 N N . TYR D 1 71 ? 100.841 78.235 51.297 1.00 73.77 68 TYR D N 1
ATOM 7221 C CA . TYR D 1 71 ? 100.946 79.463 50.535 1.00 73.44 68 TYR D CA 1
ATOM 7222 C C . TYR D 1 71 ? 102.329 80.080 50.683 1.00 73.06 68 TYR D C 1
ATOM 7223 O O . TYR D 1 71 ? 103.210 79.413 51.204 1.00 71.70 68 TYR D O 1
ATOM 7232 N N . CYS D 1 72 ? 102.516 81.330 50.241 1.00 74.25 69 CYS D N 1
ATOM 7233 C CA . CYS D 1 72 ? 103.832 82.008 50.252 1.00 77.11 69 CYS D CA 1
ATOM 7234 C C . CYS D 1 72 ? 104.834 81.294 51.123 1.00 76.50 69 CYS D C 1
ATOM 7235 O O . CYS D 1 72 ? 105.637 80.507 50.677 1.00 77.30 69 CYS D O 1
ATOM 7238 N N . PHE D 1 73 ? 104.758 81.572 52.405 1.00 76.16 70 PHE D N 1
ATOM 7239 C CA . PHE D 1 73 ? 105.659 81.011 53.395 1.00 73.49 70 PHE D CA 1
ATOM 7240 C C . PHE D 1 73 ? 105.884 79.529 53.368 1.00 72.97 70 PHE D C 1
ATOM 7241 O O . PHE D 1 73 ? 107.038 79.109 53.437 1.00 74.12 70 PHE D O 1
ATOM 7249 N N . GLU D 1 74 ? 104.822 78.731 53.307 1.00 71.55 71 GLU D N 1
ATOM 7250 C CA . GLU D 1 74 ? 105.028 77.298 53.287 1.00 71.97 71 GLU D CA 1
ATOM 7251 C C . GLU D 1 74 ? 105.685 76.813 51.963 1.00 73.67 71 GLU D C 1
ATOM 7252 O O . GLU D 1 74 ? 106.807 76.264 51.974 1.00 75.69 71 GLU D O 1
ATOM 7258 N N . LEU D 1 75 ? 105.019 77.038 50.827 1.00 72.16 72 LEU D N 1
ATOM 7259 C CA . LEU D 1 75 ? 105.555 76.614 49.538 1.00 68.35 72 LEU D CA 1
ATOM 7260 C C . LEU D 1 75 ? 106.987 77.040 49.296 1.00 67.38 72 LEU D C 1
ATOM 7261 O O . LEU D 1 75 ? 107.846 76.190 49.147 1.00 67.77 72 LEU D O 1
ATOM 7266 N N . ASN D 1 76 ? 107.272 78.335 49.241 1.00 66.20 73 ASN D N 1
ATOM 7267 C CA . ASN D 1 76 ? 108.645 78.752 48.991 1.00 65.58 73 ASN D CA 1
ATOM 7268 C C . ASN D 1 76 ? 109.590 78.361 50.092 1.00 67.50 73 ASN D C 1
ATOM 7269 O O . ASN D 1 76 ? 110.797 78.384 49.879 1.00 69.94 73 ASN D O 1
ATOM 7274 N N . GLY D 1 77 ? 109.060 78.025 51.269 1.00 68.41 74 GLY D N 1
ATOM 7275 C CA . GLY D 1 77 ? 109.898 77.615 52.392 1.00 68.43 74 GLY D CA 1
ATOM 7276 C C . GLY D 1 77 ? 110.464 76.229 52.160 1.00 68.78 74 GLY D C 1
ATOM 7277 O O . GLY D 1 77 ? 111.625 75.944 52.469 1.00 69.20 74 GLY D O 1
ATOM 7278 N N . LEU D 1 78 ? 109.614 75.369 51.606 1.00 69.87 75 LEU D N 1
ATOM 7279 C CA . LEU D 1 78 ? 109.950 73.987 51.256 1.00 70.11 75 LEU D CA 1
ATOM 7280 C C . LEU D 1 78 ? 110.856 74.034 50.040 1.00 70.82 75 LEU D C 1
ATOM 7281 O O . LEU D 1 78 ? 111.931 73.451 50.039 1.00 70.30 75 LEU D O 1
ATOM 7286 N N . PHE D 1 79 ? 110.404 74.748 49.018 1.00 71.99 76 PHE D N 1
ATOM 7287 C CA . PHE D 1 79 ? 111.178 74.922 47.805 1.00 75.88 76 PHE D CA 1
ATOM 7288 C C . PHE D 1 79 ? 112.581 75.432 48.163 1.00 77.95 76 PHE D C 1
ATOM 7289 O O . PHE D 1 79 ? 113.577 74.887 47.681 1.00 79.63 76 PHE D O 1
ATOM 7297 N N . GLU D 1 80 ? 112.679 76.465 48.994 1.00 79.15 77 GLU D N 1
ATOM 7298 C CA . GLU D 1 80 ? 113.985 76.975 49.376 1.00 80.82 77 GLU D CA 1
ATOM 7299 C C . GLU D 1 80 ? 114.869 75.836 49.901 1.00 80.84 77 GLU D C 1
ATOM 7300 O O . GLU D 1 80 ? 116.024 75.697 49.497 1.00 81.53 77 GLU D O 1
ATOM 7306 N N . ARG D 1 81 ? 114.338 75.013 50.793 1.00 80.09 78 ARG D N 1
ATOM 7307 C CA . ARG D 1 81 ? 115.143 73.933 51.339 1.00 79.64 78 ARG D CA 1
ATOM 7308 C C . ARG D 1 81 ? 115.662 73.045 50.229 1.00 80.27 78 ARG D C 1
ATOM 7309 O O . ARG D 1 81 ? 116.858 72.749 50.176 1.00 81.11 78 ARG D O 1
ATOM 7317 N N . ALA D 1 82 ? 114.759 72.589 49.365 1.00 79.61 79 ALA D N 1
ATOM 7318 C CA . ALA D 1 82 ? 115.150 71.737 48.255 1.00 79.28 79 ALA D CA 1
ATOM 7319 C C . ALA D 1 82 ? 116.302 72.387 47.505 1.00 79.44 79 ALA D C 1
ATOM 7320 O O . ALA D 1 82 ? 117.413 71.910 47.576 1.00 77.97 79 ALA D O 1
ATOM 7322 N N . LEU D 1 83 ? 116.056 73.480 46.802 1.00 81.52 80 LEU D N 1
ATOM 7323 C CA . LEU D 1 83 ? 117.138 74.155 46.095 1.00 85.54 80 LEU D CA 1
ATOM 7324 C C . LEU D 1 83 ? 118.461 74.198 46.886 1.00 89.37 80 LEU D C 1
ATOM 7325 O O . LEU D 1 83 ? 119.550 74.016 46.323 1.00 88.82 80 LEU D O 1
ATOM 7330 N N . ARG D 1 84 ? 118.378 74.443 48.190 1.00 94.42 81 ARG D N 1
ATOM 7331 C CA . ARG D 1 84 ? 119.588 74.506 49.015 1.00 98.61 81 ARG D CA 1
ATOM 7332 C C . ARG D 1 84 ? 120.287 73.155 49.105 1.00 100.35 81 ARG D C 1
ATOM 7333 O O . ARG D 1 84 ? 121.489 73.078 48.888 1.00 101.15 81 ARG D O 1
ATOM 7341 N N . ASP D 1 85 ? 119.543 72.103 49.452 1.00 101.70 82 ASP D N 1
ATOM 7342 C CA . ASP D 1 85 ? 120.103 70.752 49.546 1.00 102.48 82 ASP D CA 1
ATOM 7343 C C . ASP D 1 85 ? 120.668 70.262 48.192 1.00 102.93 82 ASP D C 1
ATOM 7344 O O . ASP D 1 85 ? 121.595 69.441 48.141 1.00 101.80 82 ASP D O 1
ATOM 7349 N N . ILE D 1 86 ? 120.108 70.774 47.097 1.00 103.13 83 ILE D N 1
ATOM 7350 C CA . ILE D 1 86 ? 120.560 70.406 45.765 1.00 102.01 83 ILE D CA 1
ATOM 7351 C C . ILE D 1 86 ? 121.839 71.166 45.453 1.00 102.26 83 ILE D C 1
ATOM 7352 O O . ILE D 1 86 ? 122.520 70.862 44.493 1.00 103.44 83 ILE D O 1
ATOM 7357 N N . GLY D 1 87 ? 122.175 72.156 46.264 1.00 102.15 84 GLY D N 1
ATOM 7358 C CA . GLY D 1 87 ? 123.407 72.877 46.020 1.00 102.17 84 GLY D CA 1
ATOM 7359 C C . GLY D 1 87 ? 123.300 74.310 45.538 1.00 102.62 84 GLY D C 1
ATOM 7360 O O . GLY D 1 87 ? 124.323 74.985 45.455 1.00 103.15 84 GLY D O 1
ATOM 7361 N N . PHE D 1 88 ? 122.097 74.788 45.222 1.00 102.41 85 PHE D N 1
ATOM 7362 C CA . PHE D 1 88 ? 121.964 76.166 44.755 1.00 101.97 85 PHE D CA 1
ATOM 7363 C C . PHE D 1 88 ? 122.302 77.164 45.840 1.00 101.91 85 PHE D C 1
ATOM 7364 O O . PHE D 1 88 ? 122.508 76.808 47.007 1.00 101.07 85 PHE D O 1
ATOM 7372 N N . ASN D 1 89 ? 122.312 78.428 45.437 1.00 102.00 86 ASN D N 1
ATOM 7373 C CA . ASN D 1 89 ? 122.576 79.532 46.342 1.00 101.71 86 ASN D CA 1
ATOM 7374 C C . ASN D 1 89 ? 121.265 80.326 46.492 1.00 101.37 86 ASN D C 1
ATOM 7375 O O . ASN D 1 89 ? 120.939 81.157 45.628 1.00 101.61 86 ASN D O 1
ATOM 7380 N N . VAL D 1 90 ? 120.521 80.072 47.576 1.00 99.64 87 VAL D N 1
ATOM 7381 C CA . VAL D 1 90 ? 119.232 80.737 47.803 1.00 96.95 87 VAL D CA 1
ATOM 7382 C C . VAL D 1 90 ? 119.019 81.320 49.179 1.00 95.82 87 VAL D C 1
ATOM 7383 O O . VAL D 1 90 ? 119.657 80.906 50.162 1.00 96.98 87 VAL D O 1
ATOM 7387 N N . ARG D 1 91 ? 118.075 82.260 49.215 1.00 92.25 88 ARG D N 1
ATOM 7388 C CA . ARG D 1 91 ? 117.636 82.971 50.415 1.00 88.64 88 ARG D CA 1
ATOM 7389 C C . ARG D 1 91 ? 116.272 83.543 50.067 1.00 85.37 88 ARG D C 1
ATOM 7390 O O . ARG D 1 91 ? 116.027 83.870 48.914 1.00 85.25 88 ARG D O 1
ATOM 7398 N N . SER D 1 92 ? 115.373 83.654 51.037 1.00 81.31 89 SER D N 1
ATOM 7399 C CA . SER D 1 92 ? 114.061 84.193 50.724 1.00 76.55 89 SER D CA 1
ATOM 7400 C C . SER D 1 92 ? 114.057 85.715 50.687 1.00 75.33 89 SER D C 1
ATOM 7401 O O . SER D 1 92 ? 114.999 86.361 51.110 1.00 74.64 89 SER D O 1
ATOM 7404 N N . LEU D 1 93 ? 112.995 86.284 50.142 1.00 74.66 90 LEU D N 1
ATOM 7405 C CA . LEU D 1 93 ? 112.847 87.736 50.108 1.00 75.30 90 LEU D CA 1
ATOM 7406 C C . LEU D 1 93 ? 111.376 88.036 50.474 1.00 75.20 90 LEU D C 1
ATOM 7407 O O . LEU D 1 93 ? 110.507 87.156 50.313 1.00 76.41 90 LEU D O 1
ATOM 7412 N N . LEU D 1 94 ? 111.082 89.231 50.994 1.00 73.13 91 LEU D N 1
ATOM 7413 C CA . LEU D 1 94 ? 109.696 89.549 51.297 1.00 70.65 91 LEU D CA 1
ATOM 7414 C C . LEU D 1 94 ? 109.277 90.714 50.422 1.00 69.78 91 LEU D C 1
ATOM 7415 O O . LEU D 1 94 ? 110.031 91.660 50.210 1.00 69.24 91 LEU D O 1
ATOM 7420 N N . GLY D 1 95 ? 108.083 90.637 49.859 1.00 69.23 92 GLY D N 1
ATOM 7421 C CA . GLY D 1 95 ? 107.659 91.708 48.988 1.00 67.21 92 GLY D CA 1
ATOM 7422 C C . GLY D 1 95 ? 106.253 92.076 49.350 1.00 68.48 92 GLY D C 1
ATOM 7423 O O . GLY D 1 95 ? 105.588 91.401 50.132 1.00 64.85 92 GLY D O 1
ATOM 7424 N N . ARG D 1 96 ? 105.793 93.147 48.733 1.00 71.62 93 ARG D N 1
ATOM 7425 C CA . ARG D 1 96 ? 104.477 93.669 49.005 1.00 76.03 93 ARG D CA 1
ATOM 7426 C C . ARG D 1 96 ? 103.477 93.408 47.885 1.00 77.46 93 ARG D C 1
ATOM 7427 O O . ARG D 1 96 ? 103.704 93.808 46.752 1.00 79.05 93 ARG D O 1
ATOM 7435 N N . VAL D 1 97 ? 102.369 92.756 48.216 1.00 77.67 94 VAL D N 1
ATOM 7436 C CA . VAL D 1 97 ? 101.336 92.461 47.260 1.00 78.32 94 VAL D CA 1
ATOM 7437 C C . VAL D 1 97 ? 100.606 93.718 46.872 1.00 81.79 94 VAL D C 1
ATOM 7438 O O . VAL D 1 97 ? 99.840 94.267 47.653 1.00 82.31 94 VAL D O 1
ATOM 7442 N N . ILE D 1 98 ? 100.822 94.163 45.649 1.00 85.86 95 ILE D N 1
ATOM 7443 C CA . ILE D 1 98 ? 100.168 95.371 45.185 1.00 91.05 95 ILE D CA 1
ATOM 7444 C C . ILE D 1 98 ? 99.098 95.158 44.116 1.00 95.11 95 ILE D C 1
ATOM 7445 O O . ILE D 1 98 ? 98.627 96.139 43.519 1.00 95.27 95 ILE D O 1
ATOM 7450 N N . LEU D 1 99 ? 98.705 93.903 43.877 1.00 99.30 96 LEU D N 1
ATOM 7451 C CA . LEU D 1 99 ? 97.683 93.607 42.857 1.00 103.32 96 LEU D CA 1
ATOM 7452 C C . LEU D 1 99 ? 96.468 94.522 42.895 1.00 105.93 96 LEU D C 1
ATOM 7453 O O . LEU D 1 99 ? 96.192 95.228 41.925 1.00 107.46 96 LEU D O 1
ATOM 7458 N N . SER D 1 100 ? 95.731 94.482 44.006 1.00 107.98 97 SER D N 1
ATOM 7459 C CA . SER D 1 100 ? 94.530 95.291 44.177 1.00 109.11 97 SER D CA 1
ATOM 7460 C C . SER D 1 100 ? 94.786 96.777 43.949 1.00 109.96 97 SER D C 1
ATOM 7461 O O . SER D 1 100 ? 93.861 97.587 44.020 1.00 110.25 97 SER D O 1
ATOM 7464 N N . HIS D 1 101 ? 96.039 97.134 43.682 1.00 110.49 98 HIS D N 1
ATOM 7465 C CA . HIS D 1 101 ? 96.382 98.522 43.444 1.00 111.02 98 HIS D CA 1
ATOM 7466 C C . HIS D 1 101 ? 95.948 99.379 44.657 1.00 109.87 98 HIS D C 1
ATOM 7467 O O . HIS D 1 101 ? 95.104 100.266 44.531 1.00 108.65 98 HIS D O 1
ATOM 7474 N N . PRO D 1 102 ? 96.534 99.115 45.851 1.00 108.83 99 PRO D N 1
ATOM 7475 C CA . PRO D 1 102 ? 96.253 99.806 47.115 1.00 106.56 99 PRO D CA 1
ATOM 7476 C C . PRO D 1 102 ? 96.736 101.240 47.166 1.00 104.30 99 PRO D C 1
ATOM 7477 O O . PRO D 1 102 ? 97.770 101.593 46.563 1.00 103.78 99 PRO D O 1
ATOM 7481 N N . ALA D 1 103 ? 95.993 102.038 47.935 1.00 101.33 100 ALA D N 1
ATOM 7482 C CA . ALA D 1 103 ? 96.273 103.455 48.134 1.00 98.41 100 ALA D CA 1
ATOM 7483 C C . ALA D 1 103 ? 97.679 103.690 48.700 1.00 96.92 100 ALA D C 1
ATOM 7484 O O . ALA D 1 103 ? 98.377 104.621 48.282 1.00 96.88 100 ALA D O 1
ATOM 7486 N N . SER D 1 104 ? 98.089 102.833 49.641 1.00 95.19 101 SER D N 1
ATOM 7487 C CA . SER D 1 104 ? 99.418 102.905 50.284 1.00 92.33 101 SER D CA 1
ATOM 7488 C C . SER D 1 104 ? 100.058 101.515 50.392 1.00 88.88 101 SER D C 1
ATOM 7489 O O . SER D 1 104 ? 99.389 100.512 50.657 1.00 86.81 101 SER D O 1
ATOM 7492 N N . LEU D 1 105 ? 101.360 101.463 50.188 1.00 85.42 102 LEU D N 1
ATOM 7493 C CA . LEU D 1 105 ? 102.051 100.196 50.251 1.00 83.79 102 LEU D CA 1
ATOM 7494 C C . LEU D 1 105 ? 101.657 99.348 51.460 1.00 81.98 102 LEU D C 1
ATOM 7495 O O . LEU D 1 105 ? 101.583 99.829 52.584 1.00 83.13 102 LEU D O 1
ATOM 7500 N N . PRO D 1 106 ? 101.394 98.064 51.229 1.00 78.91 103 PRO D N 1
ATOM 7501 C CA . PRO D 1 106 ? 101.009 97.098 52.252 1.00 76.28 103 PRO D CA 1
ATOM 7502 C C . PRO D 1 106 ? 102.260 96.528 52.832 1.00 74.71 103 PRO D C 1
ATOM 7503 O O . PRO D 1 106 ? 103.353 96.744 52.321 1.00 73.34 103 PRO D O 1
ATOM 7507 N N . PRO D 1 107 ? 102.120 95.758 53.897 1.00 73.66 104 PRO D N 1
ATOM 7508 C CA . PRO D 1 107 ? 103.269 95.142 54.560 1.00 75.28 104 PRO D CA 1
ATOM 7509 C C . PRO D 1 107 ? 103.936 94.033 53.738 1.00 76.36 104 PRO D C 1
ATOM 7510 O O . PRO D 1 107 ? 103.523 93.767 52.627 1.00 77.83 104 PRO D O 1
ATOM 7514 N N . ARG D 1 108 ? 104.976 93.409 54.280 1.00 76.23 105 ARG D N 1
ATOM 7515 C CA . ARG D 1 108 ? 105.676 92.338 53.589 1.00 75.71 105 ARG D CA 1
ATOM 7516 C C . ARG D 1 108 ? 104.964 91.018 53.846 1.00 75.75 105 ARG D C 1
ATOM 7517 O O . ARG D 1 108 ? 105.356 90.261 54.742 1.00 74.58 105 ARG D O 1
ATOM 7525 N N . THR D 1 109 ? 103.944 90.758 53.030 1.00 76.17 106 THR D N 1
ATOM 7526 C CA . THR D 1 109 ? 103.072 89.587 53.088 1.00 76.51 106 THR D CA 1
ATOM 7527 C C . THR D 1 109 ? 103.552 88.427 52.256 1.00 76.38 106 THR D C 1
ATOM 7528 O O . THR D 1 109 ? 103.193 87.285 52.530 1.00 75.51 106 THR D O 1
ATOM 7532 N N . HIS D 1 110 ? 104.327 88.727 51.220 1.00 76.61 107 HIS D N 1
ATOM 7533 C CA . HIS D 1 110 ? 104.751 87.698 50.290 1.00 76.96 107 HIS D CA 1
ATOM 7534 C C . HIS D 1 110 ? 106.184 87.274 50.297 1.00 77.61 107 HIS D C 1
ATOM 7535 O O . HIS D 1 110 ? 107.090 88.107 50.204 1.00 77.56 107 HIS D O 1
ATOM 7542 N N . ARG D 1 111 ? 106.383 85.960 50.357 1.00 77.60 108 ARG D N 1
ATOM 7543 C CA . ARG D 1 111 ? 107.729 85.400 50.360 1.00 76.60 108 ARG D CA 1
ATOM 7544 C C . ARG D 1 111 ? 108.077 84.961 48.935 1.00 78.06 108 ARG D C 1
ATOM 7545 O O . ARG D 1 111 ? 107.195 84.620 48.138 1.00 79.17 108 ARG D O 1
ATOM 7553 N N . LEU D 1 112 ? 109.355 84.994 48.598 1.00 77.92 109 LEU D N 1
ATOM 7554 C CA . LEU D 1 112 ? 109.761 84.571 47.280 1.00 77.49 109 LEU D CA 1
ATOM 7555 C C . LEU D 1 112 ? 111.252 84.237 47.403 1.00 80.67 109 LEU D C 1
ATOM 7556 O O . LEU D 1 112 ? 111.876 84.578 48.434 1.00 81.64 109 LEU D O 1
ATOM 7561 N N . LEU D 1 113 ? 111.820 83.558 46.400 1.00 81.85 110 LEU D N 1
ATOM 7562 C CA . LEU D 1 113 ? 113.216 83.149 46.470 1.00 81.69 110 LEU D CA 1
ATOM 7563 C C . LEU D 1 113 ? 114.126 83.894 45.542 1.00 83.47 110 LEU D C 1
ATOM 7564 O O . LEU D 1 113 ? 113.706 84.341 44.495 1.00 83.50 110 LEU D O 1
ATOM 7569 N N . LEU D 1 114 ? 115.371 84.056 45.959 1.00 86.58 111 LEU D N 1
ATOM 7570 C CA . LEU D 1 114 ? 116.382 84.710 45.146 1.00 90.85 111 LEU D CA 1
ATOM 7571 C C . LEU D 1 114 ? 117.433 83.633 44.961 1.00 94.57 111 LEU D C 1
ATOM 7572 O O . LEU D 1 114 ? 117.952 83.068 45.945 1.00 95.18 111 LEU D O 1
ATOM 7577 N N . VAL D 1 115 ? 117.732 83.326 43.700 1.00 98.77 112 VAL D N 1
ATOM 7578 C CA . VAL D 1 115 ? 118.698 82.281 43.393 1.00 101.22 112 VAL D CA 1
ATOM 7579 C C . VAL D 1 115 ? 119.841 82.784 42.536 1.00 104.21 112 VAL D C 1
ATOM 7580 O O . VAL D 1 115 ? 119.623 83.494 41.538 1.00 102.92 112 VAL D O 1
ATOM 7584 N N . ASP D 1 116 ? 121.054 82.427 42.961 1.00 108.49 113 ASP D N 1
ATOM 7585 C CA . ASP D 1 116 ? 122.263 82.783 42.235 1.00 112.85 113 ASP D CA 1
ATOM 7586 C C . ASP D 1 116 ? 122.778 81.559 41.464 1.00 114.35 113 ASP D C 1
ATOM 7587 O O . ASP D 1 116 ? 123.451 80.677 42.022 1.00 114.11 113 ASP D O 1
ATOM 7592 N N . VAL D 1 117 ? 122.434 81.523 40.176 1.00 116.08 114 VAL D N 1
ATOM 7593 C CA . VAL D 1 117 ? 122.833 80.449 39.277 1.00 117.95 114 VAL D CA 1
ATOM 7594 C C . VAL D 1 117 ? 123.627 81.017 38.098 1.00 118.73 114 VAL D C 1
ATOM 7595 O O . VAL D 1 117 ? 123.214 81.989 37.435 1.00 117.88 114 VAL D O 1
ATOM 7599 N N . GLU D 1 118 ? 124.766 80.378 37.846 1.00 119.71 115 GLU D N 1
ATOM 7600 C CA . GLU D 1 118 ? 125.680 80.770 36.789 1.00 120.01 115 GLU D CA 1
ATOM 7601 C C . GLU D 1 118 ? 125.841 82.287 36.697 1.00 119.66 115 GLU D C 1
ATOM 7602 O O . GLU D 1 118 ? 125.340 82.949 35.779 1.00 119.13 115 GLU D O 1
ATOM 7608 N N . ASP D 1 119 ? 126.532 82.818 37.703 1.00 119.20 116 ASP D N 1
ATOM 7609 C CA . ASP D 1 119 ? 126.848 84.236 37.806 1.00 119.24 116 ASP D CA 1
ATOM 7610 C C . ASP D 1 119 ? 125.717 85.237 37.595 1.00 118.80 116 ASP D C 1
ATOM 7611 O O . ASP D 1 119 ? 125.971 86.438 37.455 1.00 118.67 116 ASP D O 1
ATOM 7616 N N . GLU D 1 120 ? 124.480 84.757 37.557 1.00 117.86 117 GLU D N 1
ATOM 7617 C CA . GLU D 1 120 ? 123.345 85.660 37.410 1.00 116.29 117 GLU D CA 1
ATOM 7618 C C . GLU D 1 120 ? 122.417 85.507 38.611 1.00 114.56 117 GLU D C 1
ATOM 7619 O O . GLU D 1 120 ? 122.570 84.596 39.417 1.00 114.44 117 GLU D O 1
ATOM 7625 N N . GLN D 1 121 ? 121.455 86.411 38.727 1.00 112.61 118 GLN D N 1
ATOM 7626 C CA . GLN D 1 121 ? 120.504 86.337 39.822 1.00 109.91 118 GLN D CA 1
ATOM 7627 C C . GLN D 1 121 ? 119.094 86.168 39.296 1.00 108.37 118 GLN D C 1
ATOM 7628 O O . GLN D 1 121 ? 118.596 86.967 38.477 1.00 107.97 118 GLN D O 1
ATOM 7634 N N . TRP D 1 122 ? 118.449 85.123 39.791 1.00 106.14 119 TRP D N 1
ATOM 7635 C CA . TRP D 1 122 ? 117.098 84.827 39.359 1.00 104.36 119 TRP D CA 1
ATOM 7636 C C . TRP D 1 122 ? 116.176 84.812 40.544 1.00 101.27 119 TRP D C 1
ATOM 7637 O O . TRP D 1 122 ? 116.632 84.666 41.670 1.00 100.42 119 TRP D O 1
ATOM 7648 N N . ILE D 1 123 ? 114.879 84.933 40.288 1.00 97.80 120 ILE D N 1
ATOM 7649 C CA . ILE D 1 123 ? 113.907 84.888 41.361 1.00 94.38 120 ILE D CA 1
ATOM 7650 C C . ILE D 1 123 ? 112.899 83.802 41.090 1.00 91.73 120 ILE D C 1
ATOM 7651 O O . ILE D 1 123 ? 112.180 83.838 40.116 1.00 91.39 120 ILE D O 1
ATOM 7656 N N . ALA D 1 124 ? 112.871 82.812 41.954 1.00 89.70 121 ALA D N 1
ATOM 7657 C CA . ALA D 1 124 ? 111.920 81.738 41.814 1.00 88.48 121 ALA D CA 1
ATOM 7658 C C . ALA D 1 124 ? 110.845 81.965 42.865 1.00 88.21 121 ALA D C 1
ATOM 7659 O O . ALA D 1 124 ? 111.133 82.401 43.981 1.00 87.44 121 ALA D O 1
ATOM 7661 N N . ASP D 1 125 ? 109.608 81.646 42.515 1.00 88.11 122 ASP D N 1
ATOM 7662 C CA . ASP D 1 125 ? 108.493 81.832 43.427 1.00 87.84 122 ASP D CA 1
ATOM 7663 C C . ASP D 1 125 ? 107.361 80.894 43.065 1.00 88.09 122 ASP D C 1
ATOM 7664 O O . ASP D 1 125 ? 106.768 81.015 42.003 1.00 88.55 122 ASP D O 1
ATOM 7669 N N . VAL D 1 126 ? 107.039 79.971 43.950 1.00 88.02 123 VAL D N 1
ATOM 7670 C CA . VAL D 1 126 ? 105.967 79.040 43.668 1.00 89.17 123 VAL D CA 1
ATOM 7671 C C . VAL D 1 126 ? 104.781 79.275 44.571 1.00 90.37 123 VAL D C 1
ATOM 7672 O O . VAL D 1 126 ? 103.765 78.610 44.451 1.00 91.64 123 VAL D O 1
ATOM 7676 N N . GLY D 1 127 ? 104.896 80.221 45.484 1.00 91.26 124 GLY D N 1
ATOM 7677 C CA . GLY D 1 127 ? 103.800 80.405 46.403 1.00 92.14 124 GLY D CA 1
ATOM 7678 C C . GLY D 1 127 ? 102.855 81.566 46.209 1.00 92.74 124 GLY D C 1
ATOM 7679 O O . GLY D 1 127 ? 102.071 81.872 47.102 1.00 93.92 124 GLY D O 1
ATOM 7680 N N . PHE D 1 128 ? 102.891 82.216 45.058 1.00 92.80 125 PHE D N 1
ATOM 7681 C CA . PHE D 1 128 ? 102.001 83.352 44.871 1.00 92.58 125 PHE D CA 1
ATOM 7682 C C . PHE D 1 128 ? 100.574 83.009 44.494 1.00 92.37 125 PHE D C 1
ATOM 7683 O O . PHE D 1 128 ? 99.737 83.901 44.358 1.00 92.65 125 PHE D O 1
ATOM 7691 N N . GLY D 1 129 ? 100.291 81.722 44.325 1.00 92.71 126 GLY D N 1
ATOM 7692 C CA . GLY D 1 129 ? 98.948 81.306 43.949 1.00 93.55 126 GLY D CA 1
ATOM 7693 C C . GLY D 1 129 ? 98.575 81.407 42.464 1.00 93.91 126 GLY D C 1
ATOM 7694 O O . GLY D 1 129 ? 99.346 81.049 41.561 1.00 94.18 126 GLY D O 1
ATOM 7695 N N . GLY D 1 130 ? 97.371 81.906 42.207 1.00 93.34 127 GLY D N 1
ATOM 7696 C CA . GLY D 1 130 ? 96.895 82.032 40.846 1.00 92.02 127 GLY D CA 1
ATOM 7697 C C . GLY D 1 130 ? 97.932 82.347 39.795 1.00 91.99 127 GLY D C 1
ATOM 7698 O O . GLY D 1 130 ? 98.170 81.543 38.925 1.00 92.40 127 GLY D O 1
ATOM 7699 N N . GLN D 1 131 ? 98.572 83.499 39.889 1.00 92.22 128 GLN D N 1
ATOM 7700 C CA . GLN D 1 131 ? 99.528 83.903 38.883 1.00 92.44 128 GLN D CA 1
ATOM 7701 C C . GLN D 1 131 ? 100.965 83.657 39.203 1.00 91.32 128 GLN D C 1
ATOM 7702 O O . GLN D 1 131 ? 101.823 84.290 38.609 1.00 90.24 128 GLN D O 1
ATOM 7708 N N . THR D 1 132 ? 101.264 82.758 40.122 1.00 91.56 129 THR D N 1
ATOM 7709 C CA . THR D 1 132 ? 102.677 82.551 40.443 1.00 93.52 129 THR D CA 1
ATOM 7710 C C . THR D 1 132 ? 103.514 82.296 39.214 1.00 93.84 129 THR D C 1
ATOM 7711 O O . THR D 1 132 ? 103.004 81.936 38.151 1.00 94.41 129 THR D O 1
ATOM 7715 N N . LEU D 1 133 ? 104.814 82.477 39.366 1.00 94.37 130 LEU D N 1
ATOM 7716 C CA . LEU D 1 133 ? 105.702 82.188 38.258 1.00 95.29 130 LEU D CA 1
ATOM 7717 C C . LEU D 1 133 ? 105.726 80.670 38.147 1.00 95.45 130 LEU D C 1
ATOM 7718 O O . LEU D 1 133 ? 105.327 79.959 39.066 1.00 95.67 130 LEU D O 1
ATOM 7723 N N . THR D 1 134 ? 106.178 80.162 37.018 1.00 95.60 131 THR D N 1
ATOM 7724 C CA . THR D 1 134 ? 106.253 78.723 36.856 1.00 94.68 131 THR D CA 1
ATOM 7725 C C . THR D 1 134 ? 107.653 78.405 36.329 1.00 94.14 131 THR D C 1
ATOM 7726 O O . THR D 1 134 ? 107.974 77.276 35.947 1.00 92.86 131 THR D O 1
ATOM 7730 N N . ALA D 1 135 ? 108.504 79.425 36.388 1.00 93.56 132 ALA D N 1
ATOM 7731 C CA . ALA D 1 135 ? 109.860 79.314 35.915 1.00 92.07 132 ALA D CA 1
ATOM 7732 C C . ALA D 1 135 ? 110.652 80.504 36.394 1.00 91.42 132 ALA D C 1
ATOM 7733 O O . ALA D 1 135 ? 110.156 81.622 36.398 1.00 90.15 132 ALA D O 1
ATOM 7735 N N . PRO D 1 136 ? 111.905 80.280 36.790 1.00 91.80 133 PRO D N 1
ATOM 7736 C CA . PRO D 1 136 ? 112.779 81.349 37.268 1.00 93.25 133 PRO D CA 1
ATOM 7737 C C . PRO D 1 136 ? 112.728 82.495 36.279 1.00 94.47 133 PRO D C 1
ATOM 7738 O O . PRO D 1 136 ? 112.310 82.304 35.150 1.00 95.48 133 PRO D O 1
ATOM 7742 N N . LEU D 1 137 ? 113.143 83.680 36.715 1.00 95.54 134 LEU D N 1
ATOM 7743 C CA . LEU D 1 137 ? 113.202 84.873 35.866 1.00 96.14 134 LEU D CA 1
ATOM 7744 C C . LEU D 1 137 ? 114.519 85.513 36.209 1.00 97.69 134 LEU D C 1
ATOM 7745 O O . LEU D 1 137 ? 115.058 85.324 37.300 1.00 97.56 134 LEU D O 1
ATOM 7750 N N . ARG D 1 138 ? 115.046 86.283 35.277 1.00 99.94 135 ARG D N 1
ATOM 7751 C CA . ARG D 1 138 ? 116.319 86.937 35.511 1.00 102.40 135 ARG D CA 1
ATOM 7752 C C . ARG D 1 138 ? 116.048 88.288 36.126 1.00 102.06 135 ARG D C 1
ATOM 7753 O O . ARG D 1 138 ? 115.041 88.929 35.797 1.00 101.44 135 ARG D O 1
ATOM 7761 N N . LEU D 1 139 ? 116.945 88.726 37.005 1.00 101.87 136 LEU D N 1
ATOM 7762 C CA . LEU D 1 139 ? 116.772 90.033 37.605 1.00 102.95 136 LEU D CA 1
ATOM 7763 C C . LEU D 1 139 ? 117.191 91.096 36.599 1.00 103.08 136 LEU D C 1
ATOM 7764 O O . LEU D 1 139 ? 118.359 91.451 36.541 1.00 102.73 136 LEU D O 1
ATOM 7769 N N . GLN D 1 140 ? 116.236 91.587 35.807 1.00 103.83 137 GLN D N 1
ATOM 7770 C CA . GLN D 1 140 ? 116.499 92.626 34.813 1.00 104.70 137 GLN D CA 1
ATOM 7771 C C . GLN D 1 140 ? 115.229 93.325 34.439 1.00 104.98 137 GLN D C 1
ATOM 7772 O O . GLN D 1 140 ? 114.170 92.703 34.353 1.00 104.63 137 GLN D O 1
ATOM 7778 N N . ALA D 1 141 ? 115.347 94.618 34.176 1.00 105.92 138 ALA D N 1
ATOM 7779 C CA . ALA D 1 141 ? 114.182 95.415 33.819 1.00 108.51 138 ALA D CA 1
ATOM 7780 C C . ALA D 1 141 ? 113.775 95.299 32.354 1.00 110.23 138 ALA D C 1
ATOM 7781 O O . ALA D 1 141 ? 114.551 94.831 31.527 1.00 110.99 138 ALA D O 1
ATOM 7783 N N . GLU D 1 142 ? 112.551 95.745 32.055 1.00 111.85 139 GLU D N 1
ATOM 7784 C CA . GLU D 1 142 ? 111.952 95.741 30.708 1.00 113.11 139 GLU D CA 1
ATOM 7785 C C . GLU D 1 142 ? 111.830 94.369 30.027 1.00 112.49 139 GLU D C 1
ATOM 7786 O O . GLU D 1 142 ? 110.752 93.985 29.555 1.00 111.71 139 GLU D O 1
ATOM 7792 N N . ILE D 1 143 ? 112.949 93.648 29.978 1.00 111.67 140 ILE D N 1
ATOM 7793 C CA . ILE D 1 143 ? 113.023 92.328 29.359 1.00 109.64 140 ILE D CA 1
ATOM 7794 C C . ILE D 1 143 ? 111.781 91.516 29.609 1.00 107.92 140 ILE D C 1
ATOM 7795 O O . ILE D 1 143 ? 111.647 90.923 30.665 1.00 107.87 140 ILE D O 1
ATOM 7800 N N . ALA D 1 144 ? 110.874 91.491 28.645 1.00 106.42 141 ALA D N 1
ATOM 7801 C CA . ALA D 1 144 ? 109.653 90.714 28.808 1.00 106.03 141 ALA D CA 1
ATOM 7802 C C . ALA D 1 144 ? 110.015 89.225 28.873 1.00 105.56 141 ALA D C 1
ATOM 7803 O O . ALA D 1 144 ? 110.192 88.589 27.852 1.00 106.77 141 ALA D O 1
ATOM 7805 N N . GLN D 1 145 ? 110.121 88.667 30.073 1.00 104.75 142 GLN D N 1
ATOM 7806 C CA . GLN D 1 145 ? 110.503 87.269 30.223 1.00 103.06 142 GLN D CA 1
ATOM 7807 C C . GLN D 1 145 ? 109.329 86.342 30.005 1.00 103.00 142 GLN D C 1
ATOM 7808 O O . GLN D 1 145 ? 108.171 86.727 30.172 1.00 102.87 142 GLN D O 1
ATOM 7814 N N . GLN D 1 146 ? 109.644 85.108 29.629 1.00 103.32 143 GLN D N 1
ATOM 7815 C CA . GLN D 1 146 ? 108.620 84.118 29.314 1.00 103.59 143 GLN D CA 1
ATOM 7816 C C . GLN D 1 146 ? 108.530 82.952 30.261 1.00 101.59 143 GLN D C 1
ATOM 7817 O O . GLN D 1 146 ? 109.547 82.435 30.722 1.00 100.49 143 GLN D O 1
ATOM 7823 N N . THR D 1 147 ? 107.302 82.514 30.504 1.00 100.08 144 THR D N 1
ATOM 7824 C CA . THR D 1 147 ? 107.065 81.391 31.397 1.00 100.00 144 THR D CA 1
ATOM 7825 C C . THR D 1 147 ? 105.965 80.490 30.852 1.00 99.45 144 THR D C 1
ATOM 7826 O O . THR D 1 147 ? 105.029 80.957 30.198 1.00 100.05 144 THR D O 1
ATOM 7830 N N . PRO D 1 148 ? 106.067 79.183 31.121 1.00 98.06 145 PRO D N 1
ATOM 7831 C CA . PRO D 1 148 ? 105.098 78.184 30.689 1.00 97.32 145 PRO D CA 1
ATOM 7832 C C . PRO D 1 148 ? 103.634 78.601 30.853 1.00 97.58 145 PRO D C 1
ATOM 7833 O O . PRO D 1 148 ? 102.755 78.072 30.167 1.00 96.97 145 PRO D O 1
ATOM 7837 N N . HIS D 1 149 ? 103.356 79.536 31.757 1.00 97.82 146 HIS D N 1
ATOM 7838 C CA . HIS D 1 149 ? 101.979 79.961 31.923 1.00 97.52 146 HIS D CA 1
ATOM 7839 C C . HIS D 1 149 ? 101.725 81.439 31.741 1.00 97.75 146 HIS D C 1
ATOM 7840 O O . HIS D 1 149 ? 100.602 81.903 31.955 1.00 97.93 146 HIS D O 1
ATOM 7847 N N . GLY D 1 150 ? 102.747 82.186 31.347 1.00 97.47 147 GLY D N 1
ATOM 7848 C CA . GLY D 1 150 ? 102.530 83.594 31.127 1.00 97.70 147 GLY D CA 1
ATOM 7849 C C . GLY D 1 150 ? 103.774 84.367 30.772 1.00 98.35 147 GLY D C 1
ATOM 7850 O O . GLY D 1 150 ? 104.879 83.811 30.684 1.00 98.04 147 GLY D O 1
ATOM 7851 N N . GLU D 1 151 ? 103.577 85.664 30.546 1.00 99.29 148 GLU D N 1
ATOM 7852 C CA . GLU D 1 151 ? 104.669 86.586 30.234 1.00 99.96 148 GLU D CA 1
ATOM 7853 C C . GLU D 1 151 ? 104.762 87.617 31.390 1.00 99.52 148 GLU D C 1
ATOM 7854 O O . GLU D 1 151 ? 103.762 88.251 31.747 1.00 99.43 148 GLU D O 1
ATOM 7860 N N . TYR D 1 152 ? 105.953 87.770 31.976 1.00 98.74 149 TYR D N 1
ATOM 7861 C CA . TYR D 1 152 ? 106.169 88.695 33.088 1.00 97.69 149 TYR D CA 1
ATOM 7862 C C . TYR D 1 152 ? 107.266 89.712 32.773 1.00 96.68 149 TYR D C 1
ATOM 7863 O O . TYR D 1 152 ? 108.030 89.530 31.837 1.00 96.42 149 TYR D O 1
ATOM 7872 N N . ARG D 1 153 ? 107.340 90.787 33.554 1.00 96.39 150 ARG D N 1
ATOM 7873 C CA . ARG D 1 153 ? 108.346 91.850 33.345 1.00 96.18 150 ARG D CA 1
ATOM 7874 C C . ARG D 1 153 ? 108.833 92.466 34.654 1.00 96.52 150 ARG D C 1
ATOM 7875 O O . ARG D 1 153 ? 108.105 93.217 35.291 1.00 95.51 150 ARG D O 1
ATOM 7883 N N . LEU D 1 154 ? 110.052 92.173 35.068 1.00 97.57 151 LEU D N 1
ATOM 7884 C CA . LEU D 1 154 ? 110.503 92.786 36.289 1.00 99.95 151 LEU D CA 1
ATOM 7885 C C . LEU D 1 154 ? 110.622 94.274 36.010 1.00 102.04 151 LEU D C 1
ATOM 7886 O O . LEU D 1 154 ? 110.260 94.736 34.920 1.00 102.47 151 LEU D O 1
ATOM 7891 N N . MET D 1 155 ? 111.099 95.029 36.999 1.00 104.37 152 MET D N 1
ATOM 7892 C CA . MET D 1 155 ? 111.273 96.466 36.841 1.00 106.59 152 MET D CA 1
ATOM 7893 C C . MET D 1 155 ? 111.993 97.142 38.000 1.00 107.04 152 MET D C 1
ATOM 7894 O O . MET D 1 155 ? 111.489 97.256 39.112 1.00 107.29 152 MET D O 1
ATOM 7899 N N . GLN D 1 156 ? 113.197 97.596 37.689 1.00 108.27 153 GLN D N 1
ATOM 7900 C CA . GLN D 1 156 ? 114.079 98.292 38.609 1.00 109.39 153 GLN D CA 1
ATOM 7901 C C . GLN D 1 156 ? 113.598 99.743 38.843 1.00 108.21 153 GLN D C 1
ATOM 7902 O O . GLN D 1 156 ? 113.991 100.674 38.127 1.00 107.38 153 GLN D O 1
ATOM 7908 N N . GLU D 1 157 ? 112.740 99.914 39.848 1.00 106.99 154 GLU D N 1
ATOM 7909 C CA . GLU D 1 157 ? 112.200 101.222 40.200 1.00 105.70 154 GLU D CA 1
ATOM 7910 C C . GLU D 1 157 ? 112.959 101.718 41.412 1.00 103.86 154 GLU D C 1
ATOM 7911 O O . GLU D 1 157 ? 112.630 101.346 42.527 1.00 103.54 154 GLU D O 1
ATOM 7917 N N . GLY D 1 158 ? 113.963 102.556 41.210 1.00 101.85 155 GLY D N 1
ATOM 7918 C CA . GLY D 1 158 ? 114.734 103.016 42.345 1.00 99.71 155 GLY D CA 1
ATOM 7919 C C . GLY D 1 158 ? 115.582 101.895 42.937 1.00 98.62 155 GLY D C 1
ATOM 7920 O O . GLY D 1 158 ? 116.700 101.665 42.503 1.00 97.76 155 GLY D O 1
ATOM 7921 N N . SER D 1 159 ? 115.052 101.185 43.929 1.00 98.27 156 SER D N 1
ATOM 7922 C CA . SER D 1 159 ? 115.793 100.093 44.582 1.00 97.69 156 SER D CA 1
ATOM 7923 C C . SER D 1 159 ? 114.913 98.886 44.896 1.00 96.07 156 SER D C 1
ATOM 7924 O O . SER D 1 159 ? 115.364 97.861 45.420 1.00 93.53 156 SER D O 1
ATOM 7927 N N . THR D 1 160 ? 113.641 99.052 44.584 1.00 96.09 157 THR D N 1
ATOM 7928 C CA . THR D 1 160 ? 112.636 98.036 44.797 1.00 97.23 157 THR D CA 1
ATOM 7929 C C . THR D 1 160 ? 112.188 97.574 43.415 1.00 97.20 157 THR D C 1
ATOM 7930 O O . THR D 1 160 ? 111.733 98.389 42.606 1.00 97.81 157 THR D O 1
ATOM 7934 N N . TRP D 1 161 ? 112.349 96.277 43.139 1.00 96.78 158 TRP D N 1
ATOM 7935 C CA . TRP D 1 161 ? 111.947 95.691 41.858 1.00 95.93 158 TRP D CA 1
ATOM 7936 C C . TRP D 1 161 ? 110.448 95.560 41.890 1.00 94.95 158 TRP D C 1
ATOM 7937 O O . TRP D 1 161 ? 109.872 95.476 42.977 1.00 95.03 158 TRP D O 1
ATOM 7948 N N . ILE D 1 162 ? 109.812 95.545 40.721 1.00 93.35 159 ILE D N 1
ATOM 7949 C CA . ILE D 1 162 ? 108.370 95.442 40.688 1.00 92.65 159 ILE D CA 1
ATOM 7950 C C . ILE D 1 162 ? 107.800 94.437 39.724 1.00 93.06 159 ILE D C 1
ATOM 7951 O O . ILE D 1 162 ? 107.057 94.787 38.836 1.00 92.22 159 ILE D O 1
ATOM 7956 N N . LEU D 1 163 ? 108.132 93.174 39.902 1.00 94.36 160 LEU D N 1
ATOM 7957 C CA . LEU D 1 163 ? 107.583 92.157 39.020 1.00 96.40 160 LEU D CA 1
ATOM 7958 C C . LEU D 1 163 ? 106.129 92.447 38.622 1.00 97.14 160 LEU D C 1
ATOM 7959 O O . LEU D 1 163 ? 105.279 92.748 39.451 1.00 96.16 160 LEU D O 1
ATOM 7964 N N . GLN D 1 164 ? 105.847 92.335 37.335 1.00 99.13 161 GLN D N 1
ATOM 7965 C CA . GLN D 1 164 ? 104.498 92.563 36.824 1.00 100.99 161 GLN D CA 1
ATOM 7966 C C . GLN D 1 164 ? 104.284 91.603 35.657 1.00 102.35 161 GLN D C 1
ATOM 7967 O O . GLN D 1 164 ? 105.255 91.109 35.082 1.00 102.37 161 GLN D O 1
ATOM 7973 N N . PHE D 1 165 ? 103.031 91.327 35.302 1.00 104.10 162 PHE D N 1
ATOM 7974 C CA . PHE D 1 165 ? 102.780 90.396 34.209 1.00 105.66 162 PHE D CA 1
ATOM 7975 C C . PHE D 1 165 ? 101.885 90.894 33.081 1.00 106.41 162 PHE D C 1
ATOM 7976 O O . PHE D 1 165 ? 101.164 91.886 33.213 1.00 105.45 162 PHE D O 1
ATOM 7984 N N . ARG D 1 166 ? 101.943 90.185 31.962 1.00 107.88 163 ARG D N 1
ATOM 7985 C CA . ARG D 1 166 ? 101.124 90.542 30.827 1.00 110.05 163 ARG D CA 1
ATOM 7986 C C . ARG D 1 166 ? 99.689 90.044 31.003 1.00 112.32 163 ARG D C 1
ATOM 7987 O O . ARG D 1 166 ? 99.456 88.883 31.412 1.00 112.19 163 ARG D O 1
ATOM 7995 N N . HIS D 1 167 ? 98.745 90.949 30.706 1.00 114.10 164 HIS D N 1
ATOM 7996 C CA . HIS D 1 167 ? 97.308 90.695 30.805 1.00 115.52 164 HIS D CA 1
ATOM 7997 C C . HIS D 1 167 ? 96.424 91.740 30.118 1.00 117.15 164 HIS D C 1
ATOM 7998 O O . HIS D 1 167 ? 96.392 92.914 30.538 1.00 116.74 164 HIS D O 1
ATOM 8005 N N . HIS D 1 168 ? 95.703 91.286 29.081 1.00 118.70 165 HIS D N 1
ATOM 8006 C CA . HIS D 1 168 ? 94.769 92.110 28.292 1.00 119.39 165 HIS D CA 1
ATOM 8007 C C . HIS D 1 168 ? 95.470 93.321 27.632 1.00 119.23 165 HIS D C 1
ATOM 8008 O O . HIS D 1 168 ? 94.945 94.438 27.671 1.00 118.77 165 HIS D O 1
ATOM 8015 N N . GLU D 1 169 ? 96.656 93.094 27.052 1.00 119.27 166 GLU D N 1
ATOM 8016 C CA . GLU D 1 169 ? 97.432 94.141 26.343 1.00 119.76 166 GLU D CA 1
ATOM 8017 C C . GLU D 1 169 ? 98.314 95.133 27.144 1.00 119.05 166 GLU D C 1
ATOM 8018 O O . GLU D 1 169 ? 98.713 96.181 26.621 1.00 118.18 166 GLU D O 1
ATOM 8024 N N . HIS D 1 170 ? 98.600 94.825 28.403 1.00 118.71 167 HIS D N 1
ATOM 8025 C CA . HIS D 1 170 ? 99.450 95.686 29.223 1.00 118.05 167 HIS D CA 1
ATOM 8026 C C . HIS D 1 170 ? 99.837 94.990 30.525 1.00 117.20 167 HIS D C 1
ATOM 8027 O O . HIS D 1 170 ? 99.174 94.041 30.956 1.00 117.21 167 HIS D O 1
ATOM 8034 N N . TRP D 1 171 ? 100.922 95.456 31.138 1.00 115.93 168 TRP D N 1
ATOM 8035 C CA . TRP D 1 171 ? 101.414 94.855 32.364 1.00 115.09 168 TRP D CA 1
ATOM 8036 C C . TRP D 1 171 ? 100.625 95.210 33.626 1.00 115.16 168 TRP D C 1
ATOM 8037 O O . TRP D 1 171 ? 100.029 96.287 33.737 1.00 114.98 168 TRP D O 1
ATOM 8048 N N . GLN D 1 172 ? 100.618 94.277 34.572 1.00 114.74 169 GLN D N 1
ATOM 8049 C CA . GLN D 1 172 ? 99.928 94.471 35.838 1.00 113.78 169 GLN D CA 1
ATOM 8050 C C . GLN D 1 172 ? 100.958 94.233 36.906 1.00 112.08 169 GLN D C 1
ATOM 8051 O O . GLN D 1 172 ? 101.744 93.304 36.828 1.00 110.65 169 GLN D O 1
ATOM 8057 N N . SER D 1 173 ? 100.963 95.088 37.906 1.00 111.28 170 SER D N 1
ATOM 8058 C CA . SER D 1 173 ? 101.899 94.911 38.982 1.00 109.69 170 SER D CA 1
ATOM 8059 C C . SER D 1 173 ? 101.322 93.770 39.800 1.00 108.99 170 SER D C 1
ATOM 8060 O O . SER D 1 173 ? 100.100 93.616 39.904 1.00 108.95 170 SER D O 1
ATOM 8063 N N . MET D 1 174 ? 102.200 92.941 40.341 1.00 108.16 171 MET D N 1
ATOM 8064 C CA . MET D 1 174 ? 101.772 91.825 41.171 1.00 107.46 171 MET D CA 1
ATOM 8065 C C . MET D 1 174 ? 102.291 92.059 42.607 1.00 105.26 171 MET D C 1
ATOM 8066 O O . MET D 1 174 ? 101.524 92.027 43.576 1.00 104.97 171 MET D O 1
ATOM 8071 N N . TYR D 1 175 ? 103.594 92.305 42.736 1.00 102.09 172 TYR D N 1
ATOM 8072 C CA . TYR D 1 175 ? 104.190 92.557 44.044 1.00 98.66 172 TYR D CA 1
ATOM 8073 C C . TYR D 1 175 ? 105.544 93.246 43.954 1.00 97.82 172 TYR D C 1
ATOM 8074 O O . TYR D 1 175 ? 106.286 93.004 43.007 1.00 97.50 172 TYR D O 1
ATOM 8083 N N . CYS D 1 176 ? 105.871 94.114 44.913 1.00 96.59 173 CYS D N 1
ATOM 8084 C CA . CYS D 1 176 ? 107.179 94.753 44.859 1.00 95.60 173 CYS D CA 1
ATOM 8085 C C . CYS D 1 176 ? 108.035 94.213 45.964 1.00 94.57 173 CYS D C 1
ATOM 8086 O O . CYS D 1 176 ? 107.535 93.701 46.957 1.00 94.37 173 CYS D O 1
ATOM 8089 N N . PHE D 1 177 ? 109.337 94.278 45.764 1.00 93.81 174 PHE D N 1
ATOM 8090 C CA . PHE D 1 177 ? 110.259 93.788 46.765 1.00 94.40 174 PHE D CA 1
ATOM 8091 C C . PHE D 1 177 ? 111.635 94.413 46.621 1.00 95.32 174 PHE D C 1
ATOM 8092 O O . PHE D 1 177 ? 111.875 95.259 45.755 1.00 95.98 174 PHE D O 1
ATOM 8100 N N . ASP D 1 178 ? 112.536 93.996 47.494 1.00 95.81 175 ASP D N 1
ATOM 8101 C CA . ASP D 1 178 ? 113.886 94.511 47.481 1.00 96.31 175 ASP D CA 1
ATOM 8102 C C . ASP D 1 178 ? 114.765 93.354 47.899 1.00 95.45 175 ASP D C 1
ATOM 8103 O O . ASP D 1 178 ? 114.271 92.334 48.434 1.00 95.27 175 ASP D O 1
ATOM 8108 N N . LEU D 1 179 ? 116.064 93.495 47.658 1.00 93.59 176 LEU D N 1
ATOM 8109 C CA . LEU D 1 179 ? 116.961 92.402 47.993 1.00 92.12 176 LEU D CA 1
ATOM 8110 C C . LEU D 1 179 ? 117.421 92.315 49.432 1.00 90.37 176 LEU D C 1
ATOM 8111 O O . LEU D 1 179 ? 118.415 91.654 49.710 1.00 90.46 176 LEU D O 1
ATOM 8116 N N . GLY D 1 180 ? 116.699 92.959 50.348 1.00 87.98 177 GLY D N 1
ATOM 8117 C CA . GLY D 1 180 ? 117.088 92.908 51.740 1.00 83.01 177 GLY D CA 1
ATOM 8118 C C . GLY D 1 180 ? 116.917 91.523 52.330 1.00 81.19 177 GLY D C 1
ATOM 8119 O O . GLY D 1 180 ? 115.976 90.795 52.024 1.00 82.13 177 GLY D O 1
ATOM 8120 N N . VAL D 1 181 ? 117.850 91.154 53.187 1.00 78.77 178 VAL D N 1
ATOM 8121 C CA . VAL D 1 181 ? 117.813 89.865 53.866 1.00 75.96 178 VAL D CA 1
ATOM 8122 C C . VAL D 1 181 ? 116.558 89.727 54.730 1.00 74.66 178 VAL D C 1
ATOM 8123 O O . VAL D 1 181 ? 116.003 90.712 55.185 1.00 74.52 178 VAL D O 1
ATOM 8127 N N . GLN D 1 182 ? 116.114 88.504 54.969 1.00 73.16 179 GLN D N 1
ATOM 8128 C CA . GLN D 1 182 ? 114.933 88.279 55.809 1.00 72.23 179 GLN D CA 1
ATOM 8129 C C . GLN D 1 182 ? 115.320 87.199 56.793 1.00 70.68 179 GLN D C 1
ATOM 8130 O O . GLN D 1 182 ? 116.261 86.492 56.555 1.00 72.84 179 GLN D O 1
ATOM 8136 N N . GLN D 1 183 ? 114.602 87.043 57.886 1.00 68.46 180 GLN D N 1
ATOM 8137 C CA . GLN D 1 183 ? 114.954 86.022 58.865 1.00 66.98 180 GLN D CA 1
ATOM 8138 C C . GLN D 1 183 ? 113.755 85.156 59.072 1.00 66.75 180 GLN D C 1
ATOM 8139 O O . GLN D 1 183 ? 112.652 85.609 58.788 1.00 69.33 180 GLN D O 1
ATOM 8145 N N . GLN D 1 184 ? 113.910 83.937 59.585 1.00 65.85 181 GLN D N 1
ATOM 8146 C CA . GLN D 1 184 ? 112.722 83.073 59.803 1.00 66.44 181 GLN D CA 1
ATOM 8147 C C . GLN D 1 184 ? 111.552 83.771 60.482 1.00 67.30 181 GLN D C 1
ATOM 8148 O O . GLN D 1 184 ? 110.385 83.618 60.089 1.00 68.78 181 GLN D O 1
ATOM 8154 N N . SER D 1 185 ? 111.862 84.516 61.532 1.00 67.80 182 SER D N 1
ATOM 8155 C CA . SER D 1 185 ? 110.866 85.266 62.254 1.00 66.47 182 SER D CA 1
ATOM 8156 C C . SER D 1 185 ? 110.166 86.235 61.300 1.00 66.14 182 SER D C 1
ATOM 8157 O O . SER D 1 185 ? 108.951 86.375 61.383 1.00 66.61 182 SER D O 1
ATOM 8160 N N . ASP D 1 186 ? 110.887 86.890 60.393 1.00 64.73 183 ASP D N 1
ATOM 8161 C CA . ASP D 1 186 ? 110.208 87.798 59.499 1.00 65.08 183 ASP D CA 1
ATOM 8162 C C . ASP D 1 186 ? 109.114 87.105 58.707 1.00 66.49 183 ASP D C 1
ATOM 8163 O O . ASP D 1 186 ? 108.121 87.750 58.332 1.00 67.12 183 ASP D O 1
ATOM 8168 N N . HIS D 1 187 ? 109.276 85.803 58.460 1.00 65.12 184 HIS D N 1
ATOM 8169 C CA . HIS D 1 187 ? 108.252 85.039 57.757 1.00 63.88 184 HIS D CA 1
ATOM 8170 C C . HIS D 1 187 ? 107.212 84.644 58.765 1.00 64.22 184 HIS D C 1
ATOM 8171 O O . HIS D 1 187 ? 106.035 84.612 58.437 1.00 64.95 184 HIS D O 1
ATOM 8178 N N . VAL D 1 188 ? 107.625 84.327 59.986 1.00 62.97 185 VAL D N 1
ATOM 8179 C CA . VAL D 1 188 ? 106.621 83.959 60.957 1.00 63.23 185 VAL D CA 1
ATOM 8180 C C . VAL D 1 188 ? 105.661 85.109 61.161 1.00 64.21 185 VAL D C 1
ATOM 8181 O O . VAL D 1 188 ? 104.477 84.890 61.306 1.00 63.93 185 VAL D O 1
ATOM 8185 N N . MET D 1 189 ? 106.172 86.334 61.152 1.00 66.64 186 MET D N 1
ATOM 8186 C CA . MET D 1 189 ? 105.329 87.497 61.345 1.00 68.86 186 MET D CA 1
ATOM 8187 C C . MET D 1 189 ? 104.465 87.623 60.121 1.00 68.85 186 MET D C 1
ATOM 8188 O O . MET D 1 189 ? 103.262 87.860 60.240 1.00 69.90 186 MET D O 1
ATOM 8193 N N . GLY D 1 190 ? 105.072 87.432 58.947 1.00 67.83 187 GLY D N 1
ATOM 8194 C CA . GLY D 1 190 ? 104.318 87.486 57.695 1.00 65.60 187 GLY D CA 1
ATOM 8195 C C . GLY D 1 190 ? 103.163 86.486 57.722 1.00 63.83 187 GLY D C 1
ATOM 8196 O O . GLY D 1 190 ? 102.035 86.780 57.353 1.00 63.98 187 GLY D O 1
ATOM 8197 N N . ASN D 1 191 ? 103.438 85.275 58.167 1.00 61.79 188 ASN D N 1
ATOM 8198 C CA . ASN D 1 191 ? 102.396 84.297 58.238 1.00 59.85 188 ASN D CA 1
ATOM 8199 C C . ASN D 1 191 ? 101.375 84.741 59.259 1.00 59.78 188 ASN D C 1
ATOM 8200 O O . ASN D 1 191 ? 100.177 84.583 59.024 1.00 61.79 188 ASN D O 1
ATOM 8205 N N . PHE D 1 192 ? 101.821 85.301 60.390 1.00 58.78 189 PHE D N 1
ATOM 8206 C CA . PHE D 1 192 ? 100.873 85.711 61.458 1.00 56.10 189 PHE D CA 1
ATOM 8207 C C . PHE D 1 192 ? 99.836 86.720 60.956 1.00 56.28 189 PHE D C 1
ATOM 8208 O O . PHE D 1 192 ? 98.625 86.592 61.214 1.00 53.56 189 PHE D O 1
ATOM 8216 N N . TRP D 1 193 ? 100.344 87.724 60.241 1.00 56.48 190 TRP D N 1
ATOM 8217 C CA . TRP D 1 193 ? 99.520 88.747 59.648 1.00 57.04 190 TRP D CA 1
ATOM 8218 C C . TRP D 1 193 ? 98.498 88.057 58.745 1.00 56.88 190 TRP D C 1
ATOM 8219 O O . TRP D 1 193 ? 97.316 88.039 59.036 1.00 55.84 190 TRP D O 1
ATOM 8230 N N . SER D 1 194 ? 98.983 87.437 57.685 1.00 57.10 191 SER D N 1
ATOM 8231 C CA . SER D 1 194 ? 98.148 86.781 56.714 1.00 56.75 191 SER D CA 1
ATOM 8232 C C . SER D 1 194 ? 97.128 85.859 57.248 1.00 55.20 191 SER D C 1
ATOM 8233 O O . SER D 1 194 ? 96.058 85.786 56.733 1.00 57.10 191 SER D O 1
ATOM 8236 N N . ALA D 1 195 ? 97.432 85.147 58.297 1.00 54.57 192 ALA D N 1
ATOM 8237 C CA . ALA D 1 195 ? 96.476 84.190 58.795 1.00 56.25 192 ALA D CA 1
ATOM 8238 C C . ALA D 1 195 ? 95.542 84.689 59.846 1.00 58.25 192 ALA D C 1
ATOM 8239 O O . ALA D 1 195 ? 94.529 84.023 60.117 1.00 58.24 192 ALA D O 1
ATOM 8241 N N . HIS D 1 196 ? 95.910 85.810 60.474 1.00 59.26 193 HIS D N 1
ATOM 8242 C CA . HIS D 1 196 ? 95.138 86.373 61.579 1.00 58.56 193 HIS D CA 1
ATOM 8243 C C . HIS D 1 196 ? 94.609 87.809 61.488 1.00 59.65 193 HIS D C 1
ATOM 8244 O O . HIS D 1 196 ? 93.641 88.133 62.151 1.00 59.24 193 HIS D O 1
ATOM 8251 N N . TRP D 1 197 ? 95.212 88.666 60.674 1.00 60.92 194 TRP D N 1
ATOM 8252 C CA . TRP D 1 197 ? 94.715 90.027 60.588 1.00 63.80 194 TRP D CA 1
ATOM 8253 C C . TRP D 1 197 ? 93.325 89.928 60.047 1.00 64.60 194 TRP D C 1
ATOM 8254 O O . TRP D 1 197 ? 93.135 89.535 58.924 1.00 66.66 194 TRP D O 1
ATOM 8265 N N . PRO D 1 198 ? 92.320 90.300 60.835 1.00 65.46 195 PRO D N 1
ATOM 8266 C CA . PRO D 1 198 ? 90.916 90.244 60.422 1.00 64.70 195 PRO D CA 1
ATOM 8267 C C . PRO D 1 198 ? 90.593 90.594 58.963 1.00 65.17 195 PRO D C 1
ATOM 8268 O O . PRO D 1 198 ? 89.784 89.931 58.357 1.00 66.96 195 PRO D O 1
ATOM 8272 N N . GLN D 1 199 ? 91.199 91.620 58.386 1.00 64.60 196 GLN D N 1
ATOM 8273 C CA . GLN D 1 199 ? 90.893 91.963 57.008 1.00 65.56 196 GLN D CA 1
ATOM 8274 C C . GLN D 1 199 ? 91.723 91.199 55.981 1.00 66.17 196 GLN D C 1
ATOM 8275 O O . GLN D 1 199 ? 91.743 91.589 54.808 1.00 67.10 196 GLN D O 1
ATOM 8281 N N . SER D 1 200 ? 92.459 90.170 56.384 1.00 65.71 197 SER D N 1
ATOM 8282 C CA . SER D 1 200 ? 93.267 89.423 55.409 1.00 65.13 197 SER D CA 1
ATOM 8283 C C . SER D 1 200 ? 92.329 88.597 54.554 1.00 65.27 197 SER D C 1
ATOM 8284 O O . SER D 1 200 ? 91.558 87.793 55.131 1.00 63.00 197 SER D O 1
ATOM 8287 N N . HIS D 1 201 ? 92.411 88.716 53.215 1.00 64.52 198 HIS D N 1
ATOM 8288 C CA . HIS D 1 201 ? 91.451 87.961 52.408 1.00 64.29 198 HIS D CA 1
ATOM 8289 C C . HIS D 1 201 ? 91.487 86.474 52.652 1.00 63.03 198 HIS D C 1
ATOM 8290 O O . HIS D 1 201 ? 90.435 85.824 52.665 1.00 62.69 198 HIS D O 1
ATOM 8297 N N . PHE D 1 202 ? 92.677 85.951 52.925 1.00 61.76 199 PHE D N 1
ATOM 8298 C CA . PHE D 1 202 ? 92.809 84.536 53.220 1.00 60.51 199 PHE D CA 1
ATOM 8299 C C . PHE D 1 202 ? 91.878 84.039 54.316 1.00 58.92 199 PHE D C 1
ATOM 8300 O O . PHE D 1 202 ? 91.743 82.831 54.499 1.00 57.12 199 PHE D O 1
ATOM 8308 N N . ARG D 1 203 ? 91.231 84.934 55.048 1.00 57.68 200 ARG D N 1
ATOM 8309 C CA . ARG D 1 203 ? 90.378 84.413 56.089 1.00 59.69 200 ARG D CA 1
ATOM 8310 C C . ARG D 1 203 ? 88.973 84.424 55.622 1.00 61.58 200 ARG D C 1
ATOM 8311 O O . ARG D 1 203 ? 88.065 84.040 56.370 1.00 60.43 200 ARG D O 1
ATOM 8319 N N . HIS D 1 204 ? 88.758 84.850 54.385 1.00 64.06 201 HIS D N 1
ATOM 8320 C CA . HIS D 1 204 ? 87.377 84.933 53.941 1.00 65.79 201 HIS D CA 1
ATOM 8321 C C . HIS D 1 204 ? 86.908 84.032 52.815 1.00 66.70 201 HIS D C 1
ATOM 8322 O O . HIS D 1 204 ? 85.767 84.135 52.346 1.00 66.62 201 HIS D O 1
ATOM 8329 N N . HIS D 1 205 ? 87.782 83.135 52.383 1.00 66.68 202 HIS D N 1
ATOM 8330 C CA . HIS D 1 205 ? 87.420 82.214 51.348 1.00 66.14 202 HIS D CA 1
ATOM 8331 C C . HIS D 1 205 ? 88.484 81.178 51.107 1.00 67.20 202 HIS D C 1
ATOM 8332 O O . HIS D 1 205 ? 89.671 81.438 51.255 1.00 67.59 202 HIS D O 1
ATOM 8339 N N . LEU D 1 206 ? 88.037 79.983 50.749 1.00 68.97 203 LEU D N 1
ATOM 8340 C CA . LEU D 1 206 ? 88.924 78.880 50.452 1.00 70.58 203 LEU D CA 1
ATOM 8341 C C . LEU D 1 206 ? 89.653 79.144 49.155 1.00 72.49 203 LEU D C 1
ATOM 8342 O O . LEU D 1 206 ? 89.045 79.556 48.187 1.00 72.49 203 LEU D O 1
ATOM 8347 N N . LEU D 1 207 ? 90.954 78.915 49.122 1.00 75.51 204 LEU D N 1
ATOM 8348 C CA . LEU D 1 207 ? 91.688 79.147 47.890 1.00 80.97 204 LEU D CA 1
ATOM 8349 C C . LEU D 1 207 ? 92.620 78.021 47.484 1.00 85.23 204 LEU D C 1
ATOM 8350 O O . LEU D 1 207 ? 93.562 77.682 48.204 1.00 87.90 204 LEU D O 1
ATOM 8355 N N . MET D 1 208 ? 92.397 77.441 46.319 1.00 88.50 205 MET D N 1
ATOM 8356 C CA . MET D 1 208 ? 93.284 76.387 45.927 1.00 91.25 205 MET D CA 1
ATOM 8357 C C . MET D 1 208 ? 93.686 76.620 44.520 1.00 92.76 205 MET D C 1
ATOM 8358 O O . MET D 1 208 ? 92.939 77.194 43.746 1.00 94.16 205 MET D O 1
ATOM 8363 N N . CYS D 1 209 ? 94.887 76.204 44.181 1.00 94.74 206 CYS D N 1
ATOM 8364 C CA . CYS D 1 209 ? 95.345 76.384 42.828 1.00 96.98 206 CYS D CA 1
ATOM 8365 C C . CYS D 1 209 ? 96.503 75.457 42.544 1.00 98.58 206 CYS D C 1
ATOM 8366 O O . CYS D 1 209 ? 97.500 75.444 43.266 1.00 98.31 206 CYS D O 1
ATOM 8369 N N . ARG D 1 210 ? 96.359 74.666 41.488 1.00 100.91 207 ARG D N 1
ATOM 8370 C CA . ARG D 1 210 ? 97.385 73.715 41.113 1.00 102.30 207 ARG D CA 1
ATOM 8371 C C . ARG D 1 210 ? 97.761 73.888 39.654 1.00 103.12 207 ARG D C 1
ATOM 8372 O O . ARG D 1 210 ? 96.943 74.274 38.838 1.00 102.79 207 ARG D O 1
ATOM 8380 N N . HIS D 1 211 ? 99.004 73.610 39.315 1.00 104.72 208 HIS D N 1
ATOM 8381 C CA . HIS D 1 211 ? 99.408 73.753 37.938 1.00 106.95 208 HIS D CA 1
ATOM 8382 C C . HIS D 1 211 ? 99.533 72.439 37.169 1.00 108.49 208 HIS D C 1
ATOM 8383 O O . HIS D 1 211 ? 99.832 71.382 37.744 1.00 107.94 208 HIS D O 1
ATOM 8390 N N . LEU D 1 212 ? 99.291 72.536 35.860 1.00 110.01 209 LEU D N 1
ATOM 8391 C CA . LEU D 1 212 ? 99.339 71.404 34.949 1.00 111.26 209 LEU D CA 1
ATOM 8392 C C . LEU D 1 212 ? 100.416 71.624 33.907 1.00 113.13 209 LEU D C 1
ATOM 8393 O O . LEU D 1 212 ? 100.773 72.760 33.603 1.00 113.44 209 LEU D O 1
ATOM 8398 N N . PRO D 1 213 ? 100.938 70.527 33.337 1.00 115.15 210 PRO D N 1
ATOM 8399 C CA . PRO D 1 213 ? 101.993 70.516 32.316 1.00 116.60 210 PRO D CA 1
ATOM 8400 C C . PRO D 1 213 ? 101.890 71.512 31.147 1.00 117.62 210 PRO D C 1
ATOM 8401 O O . PRO D 1 213 ? 102.749 72.394 31.003 1.00 118.51 210 PRO D O 1
ATOM 8405 N N . ASP D 1 214 ? 100.852 71.388 30.323 1.00 117.63 211 ASP D N 1
ATOM 8406 C CA . ASP D 1 214 ? 100.721 72.275 29.172 1.00 117.95 211 ASP D CA 1
ATOM 8407 C C . ASP D 1 214 ? 99.944 73.557 29.390 1.00 117.76 211 ASP D C 1
ATOM 8408 O O . ASP D 1 214 ? 98.770 73.643 29.018 1.00 117.37 211 ASP D O 1
ATOM 8413 N N . GLY D 1 215 ? 100.616 74.554 29.971 1.00 117.41 212 GLY D N 1
ATOM 8414 C CA . GLY D 1 215 ? 100.003 75.853 30.228 1.00 115.73 212 GLY D CA 1
ATOM 8415 C C . GLY D 1 215 ? 98.641 75.832 30.905 1.00 114.40 212 GLY D C 1
ATOM 8416 O O . GLY D 1 215 ? 97.914 76.831 30.905 1.00 113.44 212 GLY D O 1
ATOM 8417 N N . GLY D 1 216 ? 98.291 74.694 31.493 1.00 113.60 213 GLY D N 1
ATOM 8418 C CA . GLY D 1 216 ? 97.003 74.589 32.154 1.00 112.35 213 GLY D CA 1
ATOM 8419 C C . GLY D 1 216 ? 97.126 74.693 33.663 1.00 111.09 213 GLY D C 1
ATOM 8420 O O . GLY D 1 216 ? 98.218 74.512 34.226 1.00 110.81 213 GLY D O 1
ATOM 8421 N N . LYS D 1 217 ? 96.005 75.003 34.318 1.00 108.96 214 LYS D N 1
ATOM 8422 C CA . LYS D 1 217 ? 95.982 75.117 35.770 1.00 105.27 214 LYS D CA 1
ATOM 8423 C C . LYS D 1 217 ? 94.569 74.971 36.274 1.00 102.39 214 LYS D C 1
ATOM 8424 O O . LYS D 1 217 ? 93.614 75.157 35.526 1.00 101.76 214 LYS D O 1
ATOM 8430 N N . LEU D 1 218 ? 94.455 74.602 37.543 1.00 99.49 215 LEU D N 1
ATOM 8431 C CA . LEU D 1 218 ? 93.165 74.434 38.187 1.00 96.42 215 LEU D CA 1
ATOM 8432 C C . LEU D 1 218 ? 92.990 75.573 39.181 1.00 93.91 215 LEU D C 1
ATOM 8433 O O . LEU D 1 218 ? 93.965 76.167 39.642 1.00 94.18 215 LEU D O 1
ATOM 8438 N N . THR D 1 219 ? 91.749 75.851 39.542 1.00 89.83 216 THR D N 1
ATOM 8439 C CA . THR D 1 219 ? 91.492 76.979 40.393 1.00 85.82 216 THR D CA 1
ATOM 8440 C C . THR D 1 219 ? 90.232 76.838 41.189 1.00 84.60 216 THR D C 1
ATOM 8441 O O . THR D 1 219 ? 89.149 76.806 40.644 1.00 86.49 216 THR D O 1
ATOM 8445 N N . LEU D 1 220 ? 90.357 76.773 42.497 1.00 82.28 217 LEU D N 1
ATOM 8446 C CA . LEU D 1 220 ? 89.182 76.677 43.331 1.00 79.73 217 LEU D CA 1
ATOM 8447 C C . LEU D 1 220 ? 89.116 77.970 44.157 1.00 80.06 217 LEU D C 1
ATOM 8448 O O . LEU D 1 220 ? 90.149 78.530 44.538 1.00 80.29 217 LEU D O 1
ATOM 8453 N N . THR D 1 221 ? 87.902 78.459 44.387 1.00 79.48 218 THR D N 1
ATOM 8454 C CA . THR D 1 221 ? 87.648 79.668 45.155 1.00 77.39 218 THR D CA 1
ATOM 8455 C C . THR D 1 221 ? 86.322 79.328 45.763 1.00 77.56 218 THR D C 1
ATOM 8456 O O . THR D 1 221 ? 85.303 79.630 45.204 1.00 76.86 218 THR D O 1
ATOM 8460 N N . ASN D 1 222 ? 86.340 78.673 46.909 1.00 79.55 219 ASN D N 1
ATOM 8461 C CA . ASN D 1 222 ? 85.104 78.247 47.545 1.00 82.77 219 ASN D CA 1
ATOM 8462 C C . ASN D 1 222 ? 84.548 77.149 46.668 1.00 84.34 219 ASN D C 1
ATOM 8463 O O . ASN D 1 222 ? 85.221 76.159 46.450 1.00 84.58 219 ASN D O 1
ATOM 8468 N N . PHE D 1 223 ? 83.342 77.304 46.148 1.00 86.31 220 PHE D N 1
ATOM 8469 C CA . PHE D 1 223 ? 82.806 76.258 45.306 1.00 87.92 220 PHE D CA 1
ATOM 8470 C C . PHE D 1 223 ? 83.032 76.505 43.821 1.00 89.44 220 PHE D C 1
ATOM 8471 O O . PHE D 1 223 ? 82.685 75.678 42.997 1.00 91.33 220 PHE D O 1
ATOM 8479 N N . HIS D 1 224 ? 83.621 77.628 43.460 1.00 90.72 221 HIS D N 1
ATOM 8480 C CA . HIS D 1 224 ? 83.835 77.879 42.055 1.00 92.90 221 HIS D CA 1
ATOM 8481 C C . HIS D 1 224 ? 85.149 77.242 41.560 1.00 92.96 221 HIS D C 1
ATOM 8482 O O . HIS D 1 224 ? 86.250 77.718 41.861 1.00 91.35 221 HIS D O 1
ATOM 8489 N N . PHE D 1 225 ? 85.007 76.148 40.809 1.00 93.56 222 PHE D N 1
ATOM 8490 C CA . PHE D 1 225 ? 86.138 75.408 40.255 1.00 93.91 222 PHE D CA 1
ATOM 8491 C C . PHE D 1 225 ? 86.323 75.864 38.838 1.00 93.22 222 PHE D C 1
ATOM 8492 O O . PHE D 1 225 ? 85.361 76.199 38.193 1.00 91.84 222 PHE D O 1
ATOM 8500 N N . THR D 1 226 ? 87.554 75.880 38.352 1.00 94.34 223 THR D N 1
ATOM 8501 C CA . THR D 1 226 ? 87.824 76.342 36.996 1.00 96.80 223 THR D CA 1
ATOM 8502 C C . THR D 1 226 ? 89.064 75.661 36.431 1.00 99.72 223 THR D C 1
ATOM 8503 O O . THR D 1 226 ? 90.054 75.514 37.146 1.00 100.73 223 THR D O 1
ATOM 8507 N N . ARG D 1 227 ? 89.013 75.234 35.166 1.00 101.97 224 ARG D N 1
ATOM 8508 C CA . ARG D 1 227 ? 90.168 74.591 34.542 1.00 103.67 224 ARG D CA 1
ATOM 8509 C C . ARG D 1 227 ? 90.666 75.527 33.448 1.00 105.19 224 ARG D C 1
ATOM 8510 O O . ARG D 1 227 ? 89.874 76.202 32.805 1.00 105.07 224 ARG D O 1
ATOM 8518 N N . TYR D 1 228 ? 91.975 75.592 33.250 1.00 107.67 225 TYR D N 1
ATOM 8519 C CA . TYR D 1 228 ? 92.529 76.469 32.225 1.00 110.29 225 TYR D CA 1
ATOM 8520 C C . TYR D 1 228 ? 93.486 75.732 31.302 1.00 111.53 225 TYR D C 1
ATOM 8521 O O . TYR D 1 228 ? 94.236 74.858 31.744 1.00 111.36 225 TYR D O 1
ATOM 8530 N N . HIS D 1 229 ? 93.463 76.083 30.021 1.00 112.68 226 HIS D N 1
ATOM 8531 C CA . HIS D 1 229 ? 94.403 75.492 29.089 1.00 113.96 226 HIS D CA 1
ATOM 8532 C C . HIS D 1 229 ? 95.058 76.617 28.329 1.00 114.25 226 HIS D C 1
ATOM 8533 O O . HIS D 1 229 ? 94.387 77.534 27.864 1.00 112.97 226 HIS D O 1
ATOM 8540 N N . GLN D 1 230 ? 96.376 76.534 28.205 1.00 116.20 227 GLN D N 1
ATOM 8541 C CA . GLN D 1 230 ? 97.156 77.565 27.531 1.00 118.28 227 GLN D CA 1
ATOM 8542 C C . GLN D 1 230 ? 96.650 78.945 27.929 1.00 118.97 227 GLN D C 1
ATOM 8543 O O . GLN D 1 230 ? 96.535 79.841 27.093 1.00 119.46 227 GLN D O 1
ATOM 8549 N N . GLY D 1 231 ? 96.338 79.086 29.218 1.00 119.58 228 GLY D N 1
ATOM 8550 C CA . GLY D 1 231 ? 95.866 80.344 29.760 1.00 118.22 228 GLY D CA 1
ATOM 8551 C C . GLY D 1 231 ? 94.454 80.705 29.375 1.00 117.43 228 GLY D C 1
ATOM 8552 O O . GLY D 1 231 ? 94.155 81.882 29.245 1.00 117.46 228 GLY D O 1
ATOM 8553 N N . HIS D 1 232 ? 93.584 79.719 29.184 1.00 117.01 229 HIS D N 1
ATOM 8554 C CA . HIS D 1 232 ? 92.201 80.021 28.820 1.00 116.93 229 HIS D CA 1
ATOM 8555 C C . HIS D 1 232 ? 91.213 79.246 29.684 1.00 115.91 229 HIS D C 1
ATOM 8556 O O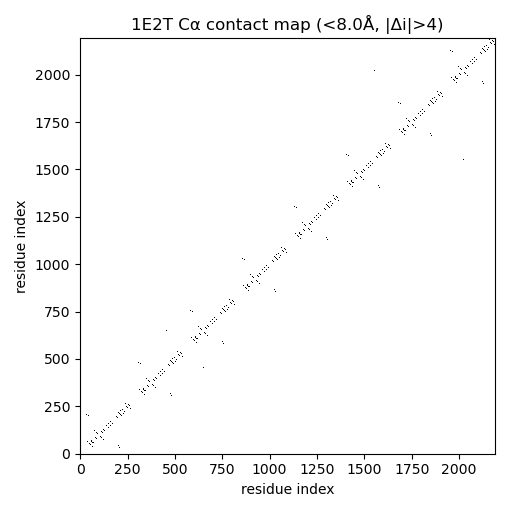 . HIS D 1 232 ? 91.448 78.094 30.065 1.00 115.66 229 HIS D O 1
ATOM 8563 N N . ALA D 1 233 ? 90.101 79.896 29.997 1.00 114.52 230 ALA D N 1
ATOM 8564 C CA . ALA D 1 233 ? 89.089 79.285 30.846 1.00 113.73 230 ALA D CA 1
ATOM 8565 C C . ALA D 1 233 ? 88.276 78.200 30.158 1.00 113.45 230 ALA D C 1
ATOM 8566 O O . ALA D 1 233 ? 87.216 78.463 29.603 1.00 114.48 230 ALA D O 1
ATOM 8568 N N . VAL D 1 234 ? 88.763 76.972 30.209 1.00 112.02 231 VAL D N 1
ATOM 8569 C CA . VAL D 1 234 ? 88.070 75.863 29.592 1.00 110.49 231 VAL D CA 1
ATOM 8570 C C . VAL D 1 234 ? 87.304 75.143 30.683 1.00 110.42 231 VAL D C 1
ATOM 8571 O O . VAL D 1 234 ? 87.917 74.512 31.517 1.00 110.86 231 VAL D O 1
ATOM 8575 N N . GLU D 1 235 ? 85.982 75.216 30.699 1.00 110.52 232 GLU D N 1
ATOM 8576 C CA . GLU D 1 235 ? 85.215 74.530 31.752 1.00 111.03 232 GLU D CA 1
ATOM 8577 C C . GLU D 1 235 ? 85.275 75.274 33.089 1.00 111.05 232 GLU D C 1
ATOM 8578 O O . GLU D 1 235 ? 86.352 75.662 33.565 1.00 110.84 232 GLU D O 1
ATOM 8584 N N . GLN D 1 236 ? 84.100 75.460 33.680 1.00 110.56 233 GLN D N 1
ATOM 8585 C CA . GLN D 1 236 ? 83.956 76.139 34.951 1.00 109.67 233 GLN D CA 1
ATOM 8586 C C . GLN D 1 236 ? 82.827 75.504 35.706 1.00 107.74 233 GLN D C 1
ATOM 8587 O O . GLN D 1 236 ? 81.674 75.813 35.463 1.00 107.31 233 GLN D O 1
ATOM 8593 N N . VAL D 1 237 ? 83.158 74.618 36.629 1.00 106.34 234 VAL D N 1
ATOM 8594 C CA . VAL D 1 237 ? 82.144 73.961 37.426 1.00 105.66 234 VAL D CA 1
ATOM 8595 C C . VAL D 1 237 ? 81.922 74.609 38.774 1.00 106.05 234 VAL D C 1
ATOM 8596 O O . VAL D 1 237 ? 82.855 75.044 39.455 1.00 106.22 234 VAL D O 1
ATOM 8600 N N . ASN D 1 238 ? 80.669 74.635 39.172 1.00 105.76 235 ASN D N 1
ATOM 8601 C CA . ASN D 1 238 ? 80.335 75.216 40.429 1.00 105.09 235 ASN D CA 1
ATOM 8602 C C . ASN D 1 238 ? 79.893 74.080 41.351 1.00 104.59 235 ASN D C 1
ATOM 8603 O O . ASN D 1 238 ? 78.707 73.766 41.464 1.00 105.15 235 ASN D O 1
ATOM 8608 N N . VAL D 1 239 ? 80.863 73.446 41.995 1.00 103.05 236 VAL D N 1
ATOM 8609 C CA . VAL D 1 239 ? 80.580 72.354 42.897 1.00 101.89 236 VAL D CA 1
ATOM 8610 C C . VAL D 1 239 ? 79.333 72.648 43.706 1.00 102.29 236 VAL D C 1
ATOM 8611 O O . VAL D 1 239 ? 79.192 73.704 44.290 1.00 102.31 236 VAL D O 1
ATOM 8615 N N . PRO D 1 240 ? 78.417 71.689 43.767 1.00 102.95 237 PRO D N 1
ATOM 8616 C CA . PRO D 1 240 ? 77.147 71.793 44.477 1.00 104.00 237 PRO D CA 1
ATOM 8617 C C . PRO D 1 240 ? 77.063 71.449 45.953 1.00 104.81 237 PRO D C 1
ATOM 8618 O O . PRO D 1 240 ? 76.030 71.720 46.585 1.00 105.16 237 PRO D O 1
ATOM 8622 N N . ASP D 1 241 ? 78.111 70.859 46.514 1.00 105.14 238 ASP D N 1
ATOM 8623 C CA . ASP D 1 241 ? 78.021 70.478 47.914 1.00 105.97 238 ASP D CA 1
ATOM 8624 C C . ASP D 1 241 ? 79.363 70.182 48.544 1.00 105.73 238 ASP D C 1
ATOM 8625 O O . ASP D 1 241 ? 80.332 69.894 47.847 1.00 104.76 238 ASP D O 1
ATOM 8630 N N . VAL D 1 242 ? 79.393 70.218 49.872 1.00 105.90 239 VAL D N 1
ATOM 8631 C CA . VAL D 1 242 ? 80.608 69.948 50.624 1.00 105.58 239 VAL D CA 1
ATOM 8632 C C . VAL D 1 242 ? 81.224 68.597 50.248 1.00 104.27 239 VAL D C 1
ATOM 8633 O O . VAL D 1 242 ? 82.395 68.524 49.864 1.00 104.73 239 VAL D O 1
ATOM 8637 N N . PRO D 1 243 ? 80.440 67.512 50.353 1.00 102.54 240 PRO D N 1
ATOM 8638 C CA . PRO D 1 243 ? 80.925 66.175 50.021 1.00 101.52 240 PRO D CA 1
ATOM 8639 C C . PRO D 1 243 ? 81.586 66.171 48.663 1.00 101.00 240 PRO D C 1
ATOM 8640 O O . PRO D 1 243 ? 82.714 65.712 48.489 1.00 101.01 240 PRO D O 1
ATOM 8644 N N . SER D 1 244 ? 80.860 66.695 47.696 1.00 100.41 241 SER D N 1
ATOM 8645 C CA . SER D 1 244 ? 81.351 66.764 46.341 1.00 100.22 241 SER D CA 1
ATOM 8646 C C . SER D 1 244 ? 82.700 67.526 46.257 1.00 99.96 241 SER D C 1
ATOM 8647 O O . SER D 1 244 ? 83.613 67.163 45.491 1.00 98.70 241 SER D O 1
ATOM 8650 N N . LEU D 1 245 ? 82.816 68.589 47.056 1.00 99.68 242 LEU D N 1
ATOM 8651 C CA . LEU D 1 245 ? 84.024 69.407 47.091 1.00 97.81 242 LEU D CA 1
ATOM 8652 C C . LEU D 1 245 ? 85.136 68.641 47.777 1.00 96.38 242 LEU D C 1
ATOM 8653 O O . LEU D 1 245 ? 86.284 68.670 47.333 1.00 96.18 242 LEU D O 1
ATOM 8658 N N . TYR D 1 246 ? 84.799 67.964 48.867 1.00 94.62 243 TYR D N 1
ATOM 8659 C CA . TYR D 1 246 ? 85.781 67.171 49.568 1.00 94.44 243 TYR D CA 1
ATOM 8660 C C . TYR D 1 246 ? 86.458 66.242 48.557 1.00 95.62 243 TYR D C 1
ATOM 8661 O O . TYR D 1 246 ? 87.684 66.039 48.577 1.00 93.94 243 TYR D O 1
ATOM 8670 N N . GLN D 1 247 ? 85.636 65.684 47.669 1.00 96.93 244 GLN D N 1
ATOM 8671 C CA . GLN D 1 247 ? 86.112 64.767 46.647 1.00 98.13 244 GLN D CA 1
ATOM 8672 C C . GLN D 1 247 ? 87.008 65.540 45.676 1.00 98.28 244 GLN D C 1
ATOM 8673 O O . GLN D 1 247 ? 88.160 65.144 45.433 1.00 98.58 244 GLN D O 1
ATOM 8679 N N . LEU D 1 248 ? 86.487 66.650 45.147 1.00 97.72 245 LEU D N 1
ATOM 8680 C CA . LEU D 1 248 ? 87.233 67.469 44.202 1.00 96.28 245 LEU D CA 1
ATOM 8681 C C . LEU D 1 248 ? 88.621 67.839 44.697 1.00 95.70 245 LEU D C 1
ATOM 8682 O O . LEU D 1 248 ? 89.556 67.933 43.915 1.00 95.69 245 LEU D O 1
ATOM 8687 N N . LEU D 1 249 ? 88.763 68.035 46.001 1.00 95.66 246 LEU D N 1
ATOM 8688 C CA . LEU D 1 249 ? 90.060 68.395 46.573 1.00 94.66 246 LEU D CA 1
ATOM 8689 C C . LEU D 1 249 ? 91.070 67.269 46.413 1.00 93.17 246 LEU D C 1
ATOM 8690 O O . LEU D 1 249 ? 92.253 67.497 46.128 1.00 92.23 246 LEU D O 1
ATOM 8695 N N . GLN D 1 250 ? 90.597 66.044 46.600 1.00 92.15 247 GLN D N 1
ATOM 8696 C CA . GLN D 1 250 ? 91.479 64.896 46.479 1.00 90.79 247 GLN D CA 1
ATOM 8697 C C . GLN D 1 250 ? 91.715 64.546 45.009 1.00 90.42 247 GLN D C 1
ATOM 8698 O O . GLN D 1 250 ? 92.838 64.222 44.620 1.00 90.76 247 GLN D O 1
ATOM 8704 N N . GLN D 1 251 ? 90.672 64.625 44.184 1.00 89.13 248 GLN D N 1
ATOM 8705 C CA . GLN D 1 251 ? 90.829 64.288 42.778 1.00 87.93 248 GLN D CA 1
ATOM 8706 C C . GLN D 1 251 ? 91.713 65.262 42.042 1.00 87.77 248 GLN D C 1
ATOM 8707 O O . GLN D 1 251 ? 92.870 64.966 41.736 1.00 88.25 248 GLN D O 1
ATOM 8713 N N . GLN D 1 252 ? 91.156 66.435 41.765 1.00 87.10 249 GLN D N 1
ATOM 8714 C CA . GLN D 1 252 ? 91.849 67.489 41.018 1.00 86.70 249 GLN D CA 1
ATOM 8715 C C . GLN D 1 252 ? 93.150 68.095 41.615 1.00 86.09 249 GLN D C 1
ATOM 8716 O O . GLN D 1 252 ? 94.119 68.357 40.913 1.00 85.93 249 GLN D O 1
ATOM 8722 N N . PHE D 1 253 ? 93.201 68.321 42.912 1.00 85.11 250 PHE D N 1
ATOM 8723 C CA . PHE D 1 253 ? 94.397 68.935 43.456 1.00 82.59 250 PHE D CA 1
ATOM 8724 C C . PHE D 1 253 ? 95.313 67.961 44.144 1.00 84.13 250 PHE D C 1
ATOM 8725 O O . PHE D 1 253 ? 96.473 68.270 44.429 1.00 83.41 250 PHE D O 1
ATOM 8733 N N . GLY D 1 254 ? 94.774 66.779 44.416 1.00 85.75 251 GLY D N 1
ATOM 8734 C CA . GLY D 1 254 ? 95.555 65.734 45.036 1.00 87.51 251 GLY D CA 1
ATOM 8735 C C . GLY D 1 254 ? 95.947 66.139 46.421 1.00 87.97 251 GLY D C 1
ATOM 8736 O O . GLY D 1 254 ? 97.126 66.187 46.796 1.00 88.17 251 GLY D O 1
ATOM 8737 N N . LEU D 1 255 ? 94.922 66.434 47.185 1.00 88.20 252 LEU D N 1
ATOM 8738 C CA . LEU D 1 255 ? 95.130 66.863 48.525 1.00 89.07 252 LEU D CA 1
ATOM 8739 C C . LEU D 1 255 ? 95.069 65.655 49.418 1.00 89.03 252 LEU D C 1
ATOM 8740 O O . LEU D 1 255 ? 94.159 64.839 49.285 1.00 89.31 252 LEU D O 1
ATOM 8745 N N . GLY D 1 256 ? 96.038 65.558 50.326 1.00 88.54 253 GLY D N 1
ATOM 8746 C CA . GLY D 1 256 ? 96.092 64.445 51.253 1.00 88.03 253 GLY D CA 1
ATOM 8747 C C . GLY D 1 256 ? 95.121 64.606 52.395 1.00 87.03 253 GLY D C 1
ATOM 8748 O O . GLY D 1 256 ? 95.503 64.908 53.519 1.00 86.49 253 GLY D O 1
ATOM 8749 N N . VAL D 1 257 ? 93.855 64.379 52.109 1.00 86.26 254 VAL D N 1
ATOM 8750 C CA . VAL D 1 257 ? 92.837 64.500 53.117 1.00 86.81 254 VAL D CA 1
ATOM 8751 C C . VAL D 1 257 ? 92.998 63.620 54.378 1.00 87.06 254 VAL D C 1
ATOM 8752 O O . VAL D 1 257 ? 92.264 63.790 55.343 1.00 86.80 254 VAL D O 1
ATOM 8756 N N . ASN D 1 258 ? 93.912 62.663 54.385 1.00 87.05 255 ASN D N 1
ATOM 8757 C CA . ASN D 1 258 ? 94.056 61.850 55.582 1.00 87.26 255 ASN D CA 1
ATOM 8758 C C . ASN D 1 258 ? 95.458 62.099 56.030 1.00 88.24 255 ASN D C 1
ATOM 8759 O O . ASN D 1 258 ? 96.267 62.618 55.250 1.00 89.12 255 ASN D O 1
ATOM 8764 N N . ASP D 1 259 ? 95.754 61.735 57.272 1.00 87.43 256 ASP D N 1
ATOM 8765 C CA . ASP D 1 259 ? 97.082 61.914 57.823 1.00 86.51 256 ASP D CA 1
ATOM 8766 C C . ASP D 1 259 ? 96.873 62.164 59.261 1.00 86.37 256 ASP D C 1
ATOM 8767 O O . ASP D 1 259 ? 96.145 63.076 59.633 1.00 87.85 256 ASP D O 1
ATOM 8772 N N . VAL D 1 260 ? 97.521 61.350 60.071 1.00 86.24 257 VAL D N 1
ATOM 8773 C CA . VAL D 1 260 ? 97.394 61.449 61.505 1.00 86.25 257 VAL D CA 1
ATOM 8774 C C . VAL D 1 260 ? 97.343 62.897 61.959 1.00 85.56 257 VAL D C 1
ATOM 8775 O O . VAL D 1 260 ? 96.460 63.293 62.733 1.00 85.79 257 VAL D O 1
ATOM 8779 N N . LYS D 1 261 ? 98.292 63.681 61.452 1.00 83.62 258 LYS D N 1
ATOM 8780 C CA . LYS D 1 261 ? 98.415 65.081 61.799 1.00 80.34 258 LYS D CA 1
ATOM 8781 C C . LYS D 1 261 ? 97.597 66.016 60.909 1.00 78.18 258 LYS D C 1
ATOM 8782 O O . LYS D 1 261 ? 96.452 66.326 61.221 1.00 77.58 258 LYS D O 1
ATOM 8788 N N . HIS D 1 262 ? 98.162 66.418 59.781 1.00 75.07 259 HIS D N 1
ATOM 8789 C CA . HIS D 1 262 ? 97.511 67.386 58.909 1.00 73.72 259 HIS D CA 1
ATOM 8790 C C . HIS D 1 262 ? 96.284 67.083 58.099 1.00 72.96 259 HIS D C 1
ATOM 8791 O O . HIS D 1 262 ? 95.863 67.898 57.253 1.00 72.69 259 HIS D O 1
ATOM 8798 N N . GLY D 1 263 ? 95.680 65.937 58.360 1.00 71.90 260 GLY D N 1
ATOM 8799 C CA . GLY D 1 263 ? 94.487 65.616 57.616 1.00 71.66 260 GLY D CA 1
ATOM 8800 C C . GLY D 1 263 ? 93.322 66.379 58.188 1.00 71.44 260 GLY D C 1
ATOM 8801 O O . GLY D 1 263 ? 93.467 67.102 59.164 1.00 72.90 260 GLY D O 1
ATOM 8802 N N . PHE D 1 264 ? 92.152 66.205 57.597 1.00 71.19 261 PHE D N 1
ATOM 8803 C CA . PHE D 1 264 ? 90.965 66.878 58.065 1.00 70.68 261 PHE D CA 1
ATOM 8804 C C . PHE D 1 264 ? 89.712 66.216 57.561 1.00 72.94 261 PHE D C 1
ATOM 8805 O O . PHE D 1 264 ? 89.557 66.002 56.366 1.00 73.08 261 PHE D O 1
ATOM 8813 N N . THR D 1 265 ? 88.801 65.899 58.473 1.00 75.65 262 THR D N 1
ATOM 8814 C CA . THR D 1 265 ? 87.565 65.230 58.090 1.00 77.82 262 THR D CA 1
ATOM 8815 C C . THR D 1 265 ? 86.812 66.045 57.054 1.00 80.56 262 THR D C 1
ATOM 8816 O O . THR D 1 265 ? 87.190 67.175 56.738 1.00 79.70 262 THR D O 1
ATOM 8820 N N . GLU D 1 266 ? 85.750 65.461 56.515 1.00 83.48 263 GLU D N 1
ATOM 8821 C CA . GLU D 1 266 ? 84.953 66.169 55.549 1.00 86.25 263 GLU D CA 1
ATOM 8822 C C . GLU D 1 266 ? 83.986 67.066 56.359 1.00 87.20 263 GLU D C 1
ATOM 8823 O O . GLU D 1 266 ? 83.571 68.141 55.890 1.00 87.90 263 GLU D O 1
ATOM 8829 N N . ALA D 1 267 ? 83.642 66.652 57.579 1.00 86.84 264 ALA D N 1
ATOM 8830 C CA . ALA D 1 267 ? 82.727 67.463 58.381 1.00 86.87 264 ALA D CA 1
ATOM 8831 C C . ALA D 1 267 ? 83.412 68.777 58.737 1.00 87.63 264 ALA D C 1
ATOM 8832 O O . ALA D 1 267 ? 82.754 69.808 58.906 1.00 88.03 264 ALA D O 1
ATOM 8834 N N . GLU D 1 268 ? 84.738 68.742 58.827 1.00 87.63 265 GLU D N 1
ATOM 8835 C CA . GLU D 1 268 ? 85.494 69.929 59.143 1.00 87.29 265 GLU D CA 1
ATOM 8836 C C . GLU D 1 268 ? 85.435 70.862 57.953 1.00 86.46 265 GLU D C 1
ATOM 8837 O O . GLU D 1 268 ? 85.269 72.055 58.117 1.00 88.04 265 GLU D O 1
ATOM 8843 N N . LEU D 1 269 ? 85.542 70.328 56.743 1.00 84.93 266 LEU D N 1
ATOM 8844 C CA . LEU D 1 269 ? 85.490 71.180 55.565 1.00 82.86 266 LEU D CA 1
ATOM 8845 C C . LEU D 1 269 ? 84.125 71.807 55.476 1.00 82.37 266 LEU D C 1
ATOM 8846 O O . LEU D 1 269 ? 83.971 72.888 54.886 1.00 81.42 266 LEU D O 1
ATOM 8851 N N . ALA D 1 270 ? 83.133 71.128 56.048 1.00 81.61 267 ALA D N 1
ATOM 8852 C CA . ALA D 1 270 ? 81.774 71.656 56.021 1.00 81.35 267 ALA D CA 1
ATOM 8853 C C . ALA D 1 270 ? 81.650 72.895 56.913 1.00 81.03 267 ALA D C 1
ATOM 8854 O O . ALA D 1 270 ? 81.123 73.941 56.493 1.00 80.66 267 ALA D O 1
ATOM 8856 N N . ALA D 1 271 ? 82.136 72.780 58.143 1.00 79.26 268 ALA D N 1
ATOM 8857 C CA . ALA D 1 271 ? 82.081 73.907 59.042 1.00 78.03 268 ALA D CA 1
ATOM 8858 C C . ALA D 1 271 ? 82.824 75.075 58.417 1.00 77.55 268 ALA D C 1
ATOM 8859 O O . ALA D 1 271 ? 82.433 76.207 58.568 1.00 77.51 268 ALA D O 1
ATOM 8861 N N . VAL D 1 272 ? 83.899 74.809 57.706 1.00 77.33 269 VAL D N 1
ATOM 8862 C CA . VAL D 1 272 ? 84.631 75.895 57.107 1.00 79.06 269 VAL D CA 1
ATOM 8863 C C . VAL D 1 272 ? 83.853 76.595 56.032 1.00 81.16 269 VAL D C 1
ATOM 8864 O O . VAL D 1 272 ? 83.878 77.822 55.952 1.00 81.89 269 VAL D O 1
ATOM 8868 N N . MET D 1 273 ? 83.207 75.830 55.163 1.00 82.68 270 MET D N 1
ATOM 8869 C CA . MET D 1 273 ? 82.440 76.455 54.109 1.00 83.57 270 MET D CA 1
ATOM 8870 C C . MET D 1 273 ? 81.168 77.012 54.677 1.00 82.11 270 MET D C 1
ATOM 8871 O O . MET D 1 273 ? 80.537 77.844 54.067 1.00 81.68 270 MET D O 1
ATOM 8876 N N . ALA D 1 274 ? 80.785 76.563 55.859 1.00 81.58 271 ALA D N 1
ATOM 8877 C CA . ALA D 1 274 ? 79.538 77.053 56.425 1.00 81.42 271 ALA D CA 1
ATOM 8878 C C . ALA D 1 274 ? 79.600 78.532 56.742 1.00 81.43 271 ALA D C 1
ATOM 8879 O O . ALA D 1 274 ? 78.633 79.260 56.629 1.00 81.18 271 ALA D O 1
ATOM 8881 N N . ALA D 1 275 ? 80.766 78.983 57.140 1.00 82.98 272 ALA D N 1
ATOM 8882 C CA . ALA D 1 275 ? 80.956 80.369 57.488 1.00 84.15 272 ALA D CA 1
ATOM 8883 C C . ALA D 1 275 ? 80.586 81.302 56.358 1.00 85.05 272 ALA D C 1
ATOM 8884 O O . ALA D 1 275 ? 80.346 82.467 56.587 1.00 85.79 272 ALA D O 1
ATOM 8886 N N . PHE D 1 276 ? 80.534 80.804 55.138 1.00 86.21 273 PHE D N 1
ATOM 8887 C CA . PHE D 1 276 ? 80.203 81.667 54.021 1.00 87.52 273 PHE D CA 1
ATOM 8888 C C . PHE D 1 276 ? 78.810 81.329 53.481 1.00 88.00 273 PHE D C 1
ATOM 8889 O O . PHE D 1 276 ? 78.389 81.997 52.509 1.00 88.81 273 PHE D O 1
ATOM 8897 N N . HIS E 1 3 ? 28.529 131.877 21.877 1.00 118.49 0 HIS E N 1
ATOM 8898 C CA . HIS E 1 3 ? 29.864 131.365 22.295 1.00 117.80 0 HIS E CA 1
ATOM 8899 C C . HIS E 1 3 ? 30.427 130.290 21.338 1.00 116.41 0 HIS E C 1
ATOM 8900 O O . HIS E 1 3 ? 29.658 129.599 20.631 1.00 116.31 0 HIS E O 1
ATOM 8907 N N . MET E 1 4 ? 31.762 130.147 21.331 1.00 113.65 1 MET E N 1
ATOM 8908 C CA . MET E 1 4 ? 32.422 129.162 20.479 1.00 110.54 1 MET E CA 1
ATOM 8909 C C . MET E 1 4 ? 33.751 128.562 20.946 1.00 107.28 1 MET E C 1
ATOM 8910 O O . MET E 1 4 ? 34.802 129.196 20.827 1.00 107.40 1 MET E O 1
ATOM 8915 N N . THR E 1 5 ? 33.695 127.314 21.422 1.00 102.94 2 THR E N 1
ATOM 8916 C CA . THR E 1 5 ? 34.875 126.587 21.910 1.00 98.06 2 THR E CA 1
ATOM 8917 C C . THR E 1 5 ? 35.801 126.180 20.771 1.00 94.81 2 THR E C 1
ATOM 8918 O O . THR E 1 5 ? 35.410 126.162 19.618 1.00 94.37 2 THR E O 1
ATOM 8922 N N . SER E 1 6 ? 37.036 125.839 21.104 1.00 91.47 3 SER E N 1
ATOM 8923 C CA . SER E 1 6 ? 38.009 125.438 20.093 1.00 87.52 3 SER E CA 1
ATOM 8924 C C . SER E 1 6 ? 37.473 124.358 19.181 1.00 84.19 3 SER E C 1
ATOM 8925 O O . SER E 1 6 ? 37.637 124.416 17.981 1.00 81.75 3 SER E O 1
ATOM 8928 N N . PHE E 1 7 ? 36.861 123.345 19.771 1.00 81.79 4 PHE E N 1
ATOM 8929 C CA . PHE E 1 7 ? 36.279 122.236 19.015 1.00 79.76 4 PHE E CA 1
ATOM 8930 C C . PHE E 1 7 ? 35.166 122.758 18.105 1.00 78.63 4 PHE E C 1
ATOM 8931 O O . PHE E 1 7 ? 35.247 122.681 16.882 1.00 77.75 4 PHE E O 1
ATOM 8939 N N . LEU E 1 8 ? 34.125 123.287 18.742 1.00 77.62 5 LEU E N 1
ATOM 8940 C CA . LEU E 1 8 ? 32.956 123.841 18.068 1.00 76.51 5 LEU E CA 1
ATOM 8941 C C . LEU E 1 8 ? 33.398 124.579 16.840 1.00 75.87 5 LEU E C 1
ATOM 8942 O O . LEU E 1 8 ? 32.689 124.649 15.862 1.00 76.51 5 LEU E O 1
ATOM 8947 N N . HIS E 1 9 ? 34.598 125.124 16.890 1.00 76.34 6 HIS E N 1
ATOM 8948 C CA . HIS E 1 9 ? 35.131 125.854 15.751 1.00 76.20 6 HIS E CA 1
ATOM 8949 C C . HIS E 1 9 ? 35.299 124.962 14.529 1.00 72.59 6 HIS E C 1
ATOM 8950 O O . HIS E 1 9 ? 34.547 125.073 13.602 1.00 72.87 6 HIS E O 1
ATOM 8957 N N . ALA E 1 10 ? 36.284 124.082 14.516 1.00 68.62 7 ALA E N 1
ATOM 8958 C CA . ALA E 1 10 ? 36.468 123.197 13.373 1.00 64.83 7 ALA E CA 1
ATOM 8959 C C . ALA E 1 10 ? 35.237 122.308 13.079 1.00 63.22 7 ALA E C 1
ATOM 8960 O O . ALA E 1 10 ? 35.146 121.655 12.011 1.00 60.51 7 ALA E O 1
ATOM 8962 N N . TYR E 1 11 ? 34.308 122.250 14.036 1.00 61.71 8 TYR E N 1
ATOM 8963 C CA . TYR E 1 11 ? 33.094 121.472 13.816 1.00 61.27 8 TYR E CA 1
ATOM 8964 C C . TYR E 1 11 ? 32.328 122.190 12.705 1.00 61.39 8 TYR E C 1
ATOM 8965 O O . TYR E 1 11 ? 32.091 121.604 11.629 1.00 61.57 8 TYR E O 1
ATOM 8974 N N . PHE E 1 12 ? 31.943 123.449 12.981 1.00 59.51 9 PHE E N 1
ATOM 8975 C CA . PHE E 1 12 ? 31.238 124.317 12.016 1.00 57.91 9 PHE E CA 1
ATOM 8976 C C . PHE E 1 12 ? 32.039 124.422 10.707 1.00 58.55 9 PHE E C 1
ATOM 8977 O O . PHE E 1 12 ? 31.475 124.436 9.630 1.00 56.66 9 PHE E O 1
ATOM 8985 N N . THR E 1 13 ? 33.363 124.477 10.820 1.00 60.71 10 THR E N 1
ATOM 8986 C CA . THR E 1 13 ? 34.233 124.547 9.656 1.00 62.07 10 THR E CA 1
ATOM 8987 C C . THR E 1 13 ? 34.048 123.276 8.835 1.00 62.04 10 THR E C 1
ATOM 8988 O O . THR E 1 13 ? 34.026 123.326 7.620 1.00 62.36 10 THR E O 1
ATOM 8992 N N . ARG E 1 14 ? 33.917 122.120 9.471 1.00 62.82 11 ARG E N 1
ATOM 8993 C CA . ARG E 1 14 ? 33.761 120.937 8.631 1.00 63.14 11 ARG E CA 1
ATOM 8994 C C . ARG E 1 14 ? 32.382 120.864 8.033 1.00 63.94 11 ARG E C 1
ATOM 8995 O O . ARG E 1 14 ? 32.191 120.396 6.917 1.00 62.68 11 ARG E O 1
ATOM 9003 N N . LEU E 1 15 ? 31.413 121.338 8.796 1.00 65.38 12 LEU E N 1
ATOM 9004 C CA . LEU E 1 15 ? 30.037 121.320 8.344 1.00 66.77 12 LEU E CA 1
ATOM 9005 C C . LEU E 1 15 ? 29.734 122.388 7.319 1.00 68.69 12 LEU E C 1
ATOM 9006 O O . LEU E 1 15 ? 28.555 122.569 6.988 1.00 71.74 12 LEU E O 1
ATOM 9011 N N . HIS E 1 16 ? 30.756 123.094 6.821 1.00 70.10 13 HIS E N 1
ATOM 9012 C CA . HIS E 1 16 ? 30.555 124.180 5.839 1.00 70.27 13 HIS E CA 1
ATOM 9013 C C . HIS E 1 16 ? 29.336 124.923 6.305 1.00 70.81 13 HIS E C 1
ATOM 9014 O O . HIS E 1 16 ? 28.394 125.092 5.546 1.00 70.00 13 HIS E O 1
ATOM 9021 N N . CYS E 1 17 ? 29.356 125.348 7.561 1.00 72.31 14 CYS E N 1
ATOM 9022 C CA . CYS E 1 17 ? 28.212 125.975 8.153 1.00 73.89 14 CYS E CA 1
ATOM 9023 C C . CYS E 1 17 ? 28.526 127.192 9.027 1.00 74.50 14 CYS E C 1
ATOM 9024 O O . CYS E 1 17 ? 29.648 127.360 9.480 1.00 75.68 14 CYS E O 1
ATOM 9027 N N . GLN E 1 18 ? 27.548 128.050 9.274 1.00 75.54 15 GLN E N 1
ATOM 9028 C CA . GLN E 1 18 ? 27.830 129.236 10.074 1.00 77.48 15 GLN E CA 1
ATOM 9029 C C . GLN E 1 18 ? 27.533 129.020 11.553 1.00 78.91 15 GLN E C 1
ATOM 9030 O O . GLN E 1 18 ? 26.521 128.422 11.910 1.00 77.82 15 GLN E O 1
ATOM 9036 N N . PRO E 1 19 ? 28.407 129.531 12.436 1.00 80.43 16 PRO E N 1
ATOM 9037 C CA . PRO E 1 19 ? 28.228 129.392 13.886 1.00 81.07 16 PRO E CA 1
ATOM 9038 C C . PRO E 1 19 ? 26.797 129.551 14.409 1.00 81.42 16 PRO E C 1
ATOM 9039 O O . PRO E 1 19 ? 25.959 130.206 13.797 1.00 80.96 16 PRO E O 1
ATOM 9043 N N . LEU E 1 20 ? 26.528 128.906 15.535 1.00 81.01 17 LEU E N 1
ATOM 9044 C CA . LEU E 1 20 ? 25.235 128.984 16.171 1.00 81.49 17 LEU E CA 1
ATOM 9045 C C . LEU E 1 20 ? 25.533 128.949 17.635 1.00 83.65 17 LEU E C 1
ATOM 9046 O O . LEU E 1 20 ? 26.296 128.092 18.085 1.00 85.25 17 LEU E O 1
ATOM 9051 N N . GLY E 1 21 ? 24.947 129.875 18.386 1.00 84.96 18 GLY E N 1
ATOM 9052 C CA . GLY E 1 21 ? 25.230 129.915 19.806 1.00 86.16 18 GLY E CA 1
ATOM 9053 C C . GLY E 1 21 ? 24.015 129.674 20.651 1.00 87.19 18 GLY E C 1
ATOM 9054 O O . GLY E 1 21 ? 24.145 129.472 21.854 1.00 88.38 18 GLY E O 1
ATOM 9055 N N . VAL E 1 22 ? 22.842 129.693 20.031 1.00 86.74 19 VAL E N 1
ATOM 9056 C CA . VAL E 1 22 ? 21.621 129.477 20.771 1.00 87.47 19 VAL E CA 1
ATOM 9057 C C . VAL E 1 22 ? 20.986 128.124 20.490 1.00 86.67 19 VAL E C 1
ATOM 9058 O O . VAL E 1 22 ? 20.518 127.847 19.388 1.00 86.54 19 VAL E O 1
ATOM 9062 N N . PRO E 1 23 ? 20.930 127.276 21.514 1.00 86.01 20 PRO E N 1
ATOM 9063 C CA . PRO E 1 23 ? 20.362 125.931 21.445 1.00 85.35 20 PRO E CA 1
ATOM 9064 C C . PRO E 1 23 ? 18.846 125.922 21.272 1.00 83.96 20 PRO E C 1
ATOM 9065 O O . PRO E 1 23 ? 18.124 126.021 22.252 1.00 83.94 20 PRO E O 1
ATOM 9069 N N . THR E 1 24 ? 18.365 125.787 20.040 1.00 82.79 21 THR E N 1
ATOM 9070 C CA . THR E 1 24 ? 16.923 125.791 19.801 1.00 81.42 21 THR E CA 1
ATOM 9071 C C . THR E 1 24 ? 16.594 124.704 18.819 1.00 80.55 21 THR E C 1
ATOM 9072 O O . THR E 1 24 ? 17.481 124.252 18.103 1.00 80.85 21 THR E O 1
ATOM 9076 N N . VAL E 1 25 ? 15.325 124.313 18.752 1.00 78.95 22 VAL E N 1
ATOM 9077 C CA . VAL E 1 25 ? 14.934 123.262 17.836 1.00 77.01 22 VAL E CA 1
ATOM 9078 C C . VAL E 1 25 ? 15.403 123.599 16.450 1.00 77.18 22 VAL E C 1
ATOM 9079 O O . VAL E 1 25 ? 15.822 122.719 15.725 1.00 77.72 22 VAL E O 1
ATOM 9083 N N . GLU E 1 26 ? 15.357 124.864 16.058 1.00 77.04 23 GLU E N 1
ATOM 9084 C CA . GLU E 1 26 ? 15.790 125.181 14.703 1.00 76.81 23 GLU E CA 1
ATOM 9085 C C . GLU E 1 26 ? 17.301 124.953 14.505 1.00 75.53 23 GLU E C 1
ATOM 9086 O O . GLU E 1 26 ? 17.755 124.490 13.431 1.00 75.70 23 GLU E O 1
ATOM 9092 N N . ALA E 1 27 ? 18.082 125.273 15.541 1.00 72.90 24 ALA E N 1
ATOM 9093 C CA . ALA E 1 27 ? 19.536 125.084 15.495 1.00 69.24 24 ALA E CA 1
ATOM 9094 C C . ALA E 1 27 ? 19.799 123.588 15.281 1.00 67.09 24 ALA E C 1
ATOM 9095 O O . ALA E 1 27 ? 20.592 123.169 14.444 1.00 65.95 24 ALA E O 1
ATOM 9097 N N . LEU E 1 28 ? 19.095 122.780 16.052 1.00 65.48 25 LEU E N 1
ATOM 9098 C CA . LEU E 1 28 ? 19.223 121.346 15.946 1.00 64.05 25 LEU E CA 1
ATOM 9099 C C . LEU E 1 28 ? 18.862 120.956 14.508 1.00 64.54 25 LEU E C 1
ATOM 9100 O O . LEU E 1 28 ? 19.655 120.354 13.811 1.00 65.35 25 LEU E O 1
ATOM 9105 N N . ARG E 1 29 ? 17.663 121.318 14.070 1.00 65.19 26 ARG E N 1
ATOM 9106 C CA . ARG E 1 29 ? 17.188 120.973 12.736 1.00 65.05 26 ARG E CA 1
ATOM 9107 C C . ARG E 1 29 ? 18.296 121.124 11.688 1.00 65.45 26 ARG E C 1
ATOM 9108 O O . ARG E 1 29 ? 18.531 120.228 10.865 1.00 65.84 26 ARG E O 1
ATOM 9116 N N . THR E 1 30 ? 19.008 122.241 11.719 1.00 64.86 27 THR E N 1
ATOM 9117 C CA . THR E 1 30 ? 20.017 122.460 10.687 1.00 66.19 27 THR E CA 1
ATOM 9118 C C . THR E 1 30 ? 21.345 121.757 10.914 1.00 66.32 27 THR E C 1
ATOM 9119 O O . THR E 1 30 ? 21.909 121.197 9.963 1.00 67.96 27 THR E O 1
ATOM 9123 N N . LEU E 1 31 ? 21.845 121.786 12.153 1.00 63.62 28 LEU E N 1
ATOM 9124 C CA . LEU E 1 31 ? 23.090 121.117 12.471 1.00 59.47 28 LEU E CA 1
ATOM 9125 C C . LEU E 1 31 ? 23.003 119.648 12.086 1.00 56.64 28 LEU E C 1
ATOM 9126 O O . LEU E 1 31 ? 23.942 119.067 11.568 1.00 55.70 28 LEU E O 1
ATOM 9131 N N . HIS E 1 32 ? 21.846 119.063 12.322 1.00 53.27 29 HIS E N 1
ATOM 9132 C CA . HIS E 1 32 ? 21.633 117.680 12.002 1.00 51.83 29 HIS E CA 1
ATOM 9133 C C . HIS E 1 32 ? 21.851 117.465 10.516 1.00 50.91 29 HIS E C 1
ATOM 9134 O O . HIS E 1 32 ? 22.684 116.642 10.120 1.00 47.54 29 HIS E O 1
ATOM 9141 N N . LEU E 1 33 ? 21.106 118.207 9.693 1.00 51.33 30 LEU E N 1
ATOM 9142 C CA . LEU E 1 33 ? 21.245 118.064 8.250 1.00 51.94 30 LEU E CA 1
ATOM 9143 C C . LEU E 1 33 ? 22.674 118.362 7.825 1.00 53.11 30 LEU E C 1
ATOM 9144 O O . LEU E 1 33 ? 23.249 117.679 6.955 1.00 54.01 30 LEU E O 1
ATOM 9149 N N . ALA E 1 34 ? 23.249 119.392 8.433 1.00 53.31 31 ALA E N 1
ATOM 9150 C CA . ALA E 1 34 ? 24.613 119.786 8.109 1.00 54.67 31 ALA E CA 1
ATOM 9151 C C . ALA E 1 34 ? 25.525 118.591 8.241 1.00 54.75 31 ALA E C 1
ATOM 9152 O O . ALA E 1 34 ? 26.226 118.203 7.294 1.00 55.19 31 ALA E O 1
ATOM 9154 N N . HIS E 1 35 ? 25.508 118.038 9.450 1.00 53.91 32 HIS E N 1
ATOM 9155 C CA . HIS E 1 35 ? 26.295 116.906 9.825 1.00 52.72 32 HIS E CA 1
ATOM 9156 C C . HIS E 1 35 ? 26.072 115.779 8.841 1.00 54.38 32 HIS E C 1
ATOM 9157 O O . HIS E 1 35 ? 27.032 115.209 8.299 1.00 54.35 32 HIS E O 1
ATOM 9164 N N . ASN E 1 36 ? 24.801 115.475 8.594 1.00 55.40 33 ASN E N 1
ATOM 9165 C CA . ASN E 1 36 ? 24.440 114.431 7.643 1.00 57.86 33 ASN E CA 1
ATOM 9166 C C . ASN E 1 36 ? 25.023 114.594 6.263 1.00 57.55 33 ASN E C 1
ATOM 9167 O O . ASN E 1 36 ? 25.127 113.602 5.535 1.00 58.60 33 ASN E O 1
ATOM 9172 N N . CYS E 1 37 ? 25.401 115.810 5.885 1.00 56.17 34 CYS E N 1
ATOM 9173 C CA . CYS E 1 37 ? 25.923 115.989 4.556 1.00 55.58 34 CYS E CA 1
ATOM 9174 C C . CYS E 1 37 ? 27.401 116.138 4.520 1.00 54.99 34 CYS E C 1
ATOM 9175 O O . CYS E 1 37 ? 28.055 115.823 3.518 1.00 55.49 34 CYS E O 1
ATOM 9178 N N . ALA E 1 38 ? 27.958 116.592 5.626 1.00 52.90 35 ALA E N 1
ATOM 9179 C CA . ALA E 1 38 ? 29.395 116.771 5.654 1.00 51.95 35 ALA E CA 1
ATOM 9180 C C . ALA E 1 38 ? 30.185 115.519 6.028 1.00 52.11 35 ALA E C 1
ATOM 9181 O O . ALA E 1 38 ? 31.030 115.080 5.248 1.00 53.16 35 ALA E O 1
ATOM 9183 N N . ILE E 1 39 ? 29.894 114.940 7.201 1.00 52.09 36 ILE E N 1
ATOM 9184 C CA . ILE E 1 39 ? 30.603 113.771 7.734 1.00 49.29 36 ILE E CA 1
ATOM 9185 C C . ILE E 1 39 ? 29.961 112.460 7.328 1.00 47.85 36 ILE E C 1
ATOM 9186 O O . ILE E 1 39 ? 28.996 112.059 7.888 1.00 47.67 36 ILE E O 1
ATOM 9191 N N . PRO E 1 40 ? 30.526 111.750 6.364 1.00 47.24 37 PRO E N 1
ATOM 9192 C CA . PRO E 1 40 ? 29.956 110.486 5.905 1.00 47.69 37 PRO E CA 1
ATOM 9193 C C . PRO E 1 40 ? 29.936 109.337 6.890 1.00 47.30 37 PRO E C 1
ATOM 9194 O O . PRO E 1 40 ? 30.707 109.331 7.838 1.00 47.81 37 PRO E O 1
ATOM 9198 N N . PHE E 1 41 ? 29.047 108.378 6.617 1.00 45.59 38 PHE E N 1
ATOM 9199 C CA . PHE E 1 41 ? 28.890 107.137 7.357 1.00 43.51 38 PHE E CA 1
ATOM 9200 C C . PHE E 1 41 ? 29.846 106.161 6.676 1.00 46.39 38 PHE E C 1
ATOM 9201 O O . PHE E 1 41 ? 29.698 105.811 5.501 1.00 46.23 38 PHE E O 1
ATOM 9209 N N . GLU E 1 42 ? 30.832 105.694 7.416 1.00 48.74 39 GLU E N 1
ATOM 9210 C CA . GLU E 1 42 ? 31.856 104.814 6.865 1.00 51.76 39 GLU E CA 1
ATOM 9211 C C . GLU E 1 42 ? 32.294 103.764 7.927 1.00 51.40 39 GLU E C 1
ATOM 9212 O O . GLU E 1 42 ? 32.307 104.028 9.151 1.00 51.30 39 GLU E O 1
ATOM 9218 N N . ASN E 1 43 ? 32.670 102.587 7.446 1.00 49.18 40 ASN E N 1
ATOM 9219 C CA . ASN E 1 43 ? 33.079 101.531 8.315 1.00 50.47 40 ASN E CA 1
ATOM 9220 C C . ASN E 1 43 ? 34.417 101.066 7.834 1.00 53.34 40 ASN E C 1
ATOM 9221 O O . ASN E 1 43 ? 34.772 99.892 7.993 1.00 53.56 40 ASN E O 1
ATOM 9226 N N . LEU E 1 44 ? 35.198 101.976 7.272 1.00 55.46 41 LEU E N 1
ATOM 9227 C CA . LEU E 1 44 ? 36.464 101.539 6.738 1.00 56.47 41 LEU E CA 1
ATOM 9228 C C . LEU E 1 44 ? 37.505 101.083 7.735 1.00 57.21 41 LEU E C 1
ATOM 9229 O O . LEU E 1 44 ? 38.257 100.158 7.443 1.00 58.54 41 LEU E O 1
ATOM 9234 N N . ASP E 1 45 ? 37.568 101.699 8.910 1.00 58.16 42 ASP E N 1
ATOM 9235 C CA . ASP E 1 45 ? 38.567 101.255 9.907 1.00 59.99 42 ASP E CA 1
ATOM 9236 C C . ASP E 1 45 ? 38.305 99.853 10.456 1.00 58.06 42 ASP E C 1
ATOM 9237 O O . ASP E 1 45 ? 39.168 99.258 11.064 1.00 58.84 42 ASP E O 1
ATOM 9242 N N . VAL E 1 46 ? 37.102 99.333 10.272 1.00 55.94 43 VAL E N 1
ATOM 9243 C CA . VAL E 1 46 ? 36.774 98.001 10.729 1.00 51.84 43 VAL E CA 1
ATOM 9244 C C . VAL E 1 46 ? 37.365 97.026 9.744 1.00 51.87 43 VAL E C 1
ATOM 9245 O O . VAL E 1 46 ? 37.930 96.050 10.165 1.00 48.64 43 VAL E O 1
ATOM 9249 N N . LEU E 1 47 ? 37.226 97.288 8.440 1.00 54.54 44 LEU E N 1
ATOM 9250 C CA . LEU E 1 47 ? 37.723 96.373 7.401 1.00 56.02 44 LEU E CA 1
ATOM 9251 C C . LEU E 1 47 ? 39.224 96.316 7.283 1.00 56.43 44 LEU E C 1
ATOM 9252 O O . LEU E 1 47 ? 39.805 95.230 7.229 1.00 56.03 44 LEU E O 1
ATOM 9257 N N . LEU E 1 48 ? 39.881 97.466 7.168 1.00 58.05 45 LEU E N 1
ATOM 9258 C CA . LEU E 1 48 ? 41.363 97.410 7.134 1.00 59.31 45 LEU E CA 1
ATOM 9259 C C . LEU E 1 48 ? 41.371 97.351 8.615 1.00 60.80 45 LEU E C 1
ATOM 9260 O O . LEU E 1 48 ? 40.765 98.182 9.271 1.00 64.95 45 LEU E O 1
ATOM 9265 N N . PRO E 1 49 ? 41.956 96.310 9.166 1.00 60.45 46 PRO E N 1
ATOM 9266 C CA . PRO E 1 49 ? 41.943 96.230 10.638 1.00 58.80 46 PRO E CA 1
ATOM 9267 C C . PRO E 1 49 ? 42.556 97.506 11.227 1.00 58.62 46 PRO E C 1
ATOM 9268 O O . PRO E 1 49 ? 43.622 97.926 10.796 1.00 59.80 46 PRO E O 1
ATOM 9272 N N . ARG E 1 50 ? 41.870 98.170 12.153 1.00 56.32 47 ARG E N 1
ATOM 9273 C CA . ARG E 1 50 ? 42.407 99.411 12.712 1.00 54.81 47 ARG E CA 1
ATOM 9274 C C . ARG E 1 50 ? 41.474 99.892 13.803 1.00 54.23 47 ARG E C 1
ATOM 9275 O O . ARG E 1 50 ? 40.413 100.401 13.495 1.00 56.11 47 ARG E O 1
ATOM 9283 N N . GLU E 1 51 ? 41.857 99.727 15.067 1.00 52.34 48 GLU E N 1
ATOM 9284 C CA . GLU E 1 51 ? 40.995 100.099 16.197 1.00 51.62 48 GLU E CA 1
ATOM 9285 C C . GLU E 1 51 ? 40.268 101.424 16.155 1.00 51.10 48 GLU E C 1
ATOM 9286 O O . GLU E 1 51 ? 40.776 102.405 15.615 1.00 54.60 48 GLU E O 1
ATOM 9292 N N . ILE E 1 52 ? 39.066 101.464 16.722 1.00 47.84 49 ILE E N 1
ATOM 9293 C CA . ILE E 1 52 ? 38.286 102.684 16.737 1.00 45.40 49 ILE E CA 1
ATOM 9294 C C . ILE E 1 52 ? 38.264 103.341 18.100 1.00 44.73 49 ILE E C 1
ATOM 9295 O O . ILE E 1 52 ? 37.645 102.855 18.972 1.00 45.22 49 ILE E O 1
ATOM 9300 N N . GLN E 1 53 ? 38.929 104.451 18.324 1.00 46.14 50 GLN E N 1
ATOM 9301 C CA . GLN E 1 53 ? 38.859 105.026 19.665 1.00 48.41 50 GLN E CA 1
ATOM 9302 C C . GLN E 1 53 ? 37.591 105.817 19.680 1.00 46.94 50 GLN E C 1
ATOM 9303 O O . GLN E 1 53 ? 37.161 106.235 18.631 1.00 46.34 50 GLN E O 1
ATOM 9309 N N . LEU E 1 54 ? 37.036 106.082 20.859 1.00 46.68 51 LEU E N 1
ATOM 9310 C CA . LEU E 1 54 ? 35.824 106.871 20.961 1.00 47.57 51 LEU E CA 1
ATOM 9311 C C . LEU E 1 54 ? 35.916 108.071 21.879 1.00 49.95 51 LEU E C 1
ATOM 9312 O O . LEU E 1 54 ? 34.873 108.663 22.229 1.00 48.73 51 LEU E O 1
ATOM 9317 N N . ASP E 1 55 ? 37.134 108.432 22.281 1.00 53.46 52 ASP E N 1
ATOM 9318 C CA . ASP E 1 55 ? 37.329 109.562 23.199 1.00 59.22 52 ASP E CA 1
ATOM 9319 C C . ASP E 1 55 ? 37.307 110.851 22.428 1.00 61.82 52 ASP E C 1
ATOM 9320 O O . ASP E 1 55 ? 37.923 110.956 21.369 1.00 64.28 52 ASP E O 1
ATOM 9325 N N . GLU E 1 56 ? 36.626 111.860 22.937 1.00 64.10 53 GLU E N 1
ATOM 9326 C CA . GLU E 1 56 ? 36.585 113.089 22.160 1.00 67.10 53 GLU E CA 1
ATOM 9327 C C . GLU E 1 56 ? 38.003 113.527 22.022 1.00 67.30 53 GLU E C 1
ATOM 9328 O O . GLU E 1 56 ? 38.582 113.939 22.993 1.00 70.19 53 GLU E O 1
ATOM 9334 N N . THR E 1 57 ? 38.572 113.398 20.841 1.00 66.11 54 THR E N 1
ATOM 9335 C CA . THR E 1 57 ? 39.962 113.775 20.553 1.00 66.60 54 THR E CA 1
ATOM 9336 C C . THR E 1 57 ? 40.290 112.842 19.436 1.00 64.91 54 THR E C 1
ATOM 9337 O O . THR E 1 57 ? 40.768 113.239 18.376 1.00 65.49 54 THR E O 1
ATOM 9341 N N . ALA E 1 58 ? 40.064 111.568 19.672 1.00 61.84 55 ALA E N 1
ATOM 9342 C CA . ALA E 1 58 ? 40.306 110.692 18.570 1.00 59.80 55 ALA E CA 1
ATOM 9343 C C . ALA E 1 58 ? 39.157 111.068 17.649 1.00 58.44 55 ALA E C 1
ATOM 9344 O O . ALA E 1 58 ? 39.352 111.310 16.471 1.00 58.76 55 ALA E O 1
ATOM 9346 N N . LEU E 1 59 ? 37.951 111.153 18.185 1.00 55.99 56 LEU E N 1
ATOM 9347 C CA . LEU E 1 59 ? 36.850 111.495 17.319 1.00 56.82 56 LEU E CA 1
ATOM 9348 C C . LEU E 1 59 ? 37.136 112.792 16.591 1.00 59.86 56 LEU E C 1
ATOM 9349 O O . LEU E 1 59 ? 36.911 112.903 15.375 1.00 62.46 56 LEU E O 1
ATOM 9354 N N . GLU E 1 60 ? 37.619 113.791 17.316 1.00 61.76 57 GLU E N 1
ATOM 9355 C CA . GLU E 1 60 ? 37.923 115.078 16.703 1.00 62.99 57 GLU E CA 1
ATOM 9356 C C . GLU E 1 60 ? 38.939 114.899 15.565 1.00 63.99 57 GLU E C 1
ATOM 9357 O O . GLU E 1 60 ? 38.727 115.307 14.443 1.00 64.14 57 GLU E O 1
ATOM 9363 N N . GLU E 1 61 ? 40.043 114.243 15.839 1.00 64.94 58 GLU E N 1
ATOM 9364 C CA . GLU E 1 61 ? 41.035 114.086 14.796 1.00 66.56 58 GLU E CA 1
ATOM 9365 C C . GLU E 1 61 ? 40.606 113.232 13.631 1.00 64.67 58 GLU E C 1
ATOM 9366 O O . GLU E 1 61 ? 41.147 113.367 12.549 1.00 64.17 58 GLU E O 1
ATOM 9372 N N . LYS E 1 62 ? 39.653 112.334 13.839 1.00 63.11 59 LYS E N 1
ATOM 9373 C CA . LYS E 1 62 ? 39.260 111.444 12.754 1.00 60.03 59 LYS E CA 1
ATOM 9374 C C . LYS E 1 62 ? 38.144 111.992 11.908 1.00 58.17 59 LYS E C 1
ATOM 9375 O O . LYS E 1 62 ? 38.216 111.993 10.703 1.00 58.09 59 LYS E O 1
ATOM 9381 N N . LEU E 1 63 ? 37.093 112.447 12.556 1.00 57.26 60 LEU E N 1
ATOM 9382 C CA . LEU E 1 63 ? 35.962 112.967 11.822 1.00 56.28 60 LEU E CA 1
ATOM 9383 C C . LEU E 1 63 ? 36.136 114.378 11.286 1.00 56.47 60 LEU E C 1
ATOM 9384 O O . LEU E 1 63 ? 35.634 114.674 10.196 1.00 56.72 60 LEU E O 1
ATOM 9389 N N . LEU E 1 64 ? 36.814 115.238 12.053 1.00 55.13 61 LEU E N 1
ATOM 9390 C CA . LEU E 1 64 ? 37.074 116.610 11.644 1.00 53.85 61 LEU E CA 1
ATOM 9391 C C . LEU E 1 64 ? 38.384 116.770 10.917 1.00 55.53 61 LEU E C 1
ATOM 9392 O O . LEU E 1 64 ? 38.391 116.849 9.702 1.00 57.35 61 LEU E O 1
ATOM 9397 N N . TYR E 1 65 ? 39.509 116.800 11.620 1.00 57.73 62 TYR E N 1
ATOM 9398 C CA . TYR E 1 65 ? 40.783 116.991 10.915 1.00 57.97 62 TYR E CA 1
ATOM 9399 C C . TYR E 1 65 ? 41.132 116.073 9.757 1.00 54.87 62 TYR E C 1
ATOM 9400 O O . TYR E 1 65 ? 41.597 116.522 8.745 1.00 55.34 62 TYR E O 1
ATOM 9409 N N . ALA E 1 66 ? 40.937 114.784 9.880 1.00 52.68 63 ALA E N 1
ATOM 9410 C CA . ALA E 1 66 ? 41.305 113.923 8.773 1.00 52.19 63 ALA E CA 1
ATOM 9411 C C . ALA E 1 66 ? 40.224 113.798 7.730 1.00 53.36 63 ALA E C 1
ATOM 9412 O O . ALA E 1 66 ? 40.401 113.105 6.727 1.00 51.68 63 ALA E O 1
ATOM 9414 N N . ARG E 1 67 ? 39.112 114.477 7.970 1.00 54.10 64 ARG E N 1
ATOM 9415 C CA . ARG E 1 67 ? 37.988 114.447 7.049 1.00 58.87 64 ARG E CA 1
ATOM 9416 C C . ARG E 1 67 ? 37.544 113.004 6.795 1.00 58.85 64 ARG E C 1
ATOM 9417 O O . ARG E 1 67 ? 37.332 112.591 5.652 1.00 60.59 64 ARG E O 1
ATOM 9425 N N . ARG E 1 68 ? 37.386 112.228 7.853 1.00 58.16 65 ARG E N 1
ATOM 9426 C CA . ARG E 1 68 ? 36.979 110.851 7.665 1.00 59.08 65 ARG E CA 1
ATOM 9427 C C . ARG E 1 68 ? 35.617 110.605 8.212 1.00 59.76 65 ARG E C 1
ATOM 9428 O O . ARG E 1 68 ? 35.075 111.506 8.865 1.00 61.11 65 ARG E O 1
ATOM 9436 N N . GLY E 1 69 ? 35.060 109.412 7.939 1.00 57.91 66 GLY E N 1
ATOM 9437 C CA . GLY E 1 69 ? 33.733 109.079 8.451 1.00 57.11 66 GLY E CA 1
ATOM 9438 C C . GLY E 1 69 ? 33.754 108.074 9.591 1.00 56.62 66 GLY E C 1
ATOM 9439 O O . GLY E 1 69 ? 34.800 107.768 10.163 1.00 57.79 66 GLY E O 1
ATOM 9440 N N . GLY E 1 70 ? 32.591 107.564 9.945 1.00 55.44 67 GLY E N 1
ATOM 9441 C CA . GLY E 1 70 ? 32.526 106.562 10.982 1.00 54.43 67 GLY E CA 1
ATOM 9442 C C . GLY E 1 70 ? 31.099 106.085 11.069 1.00 54.70 67 GLY E C 1
ATOM 9443 O O . GLY E 1 70 ? 30.311 106.362 10.161 1.00 55.16 67 GLY E O 1
ATOM 9444 N N . TYR E 1 71 ? 30.752 105.395 12.155 1.00 52.82 68 TYR E N 1
ATOM 9445 C CA . TYR E 1 71 ? 29.404 104.910 12.343 1.00 48.50 68 TYR E CA 1
ATOM 9446 C C . TYR E 1 71 ? 28.776 105.278 13.680 1.00 49.19 68 TYR E C 1
ATOM 9447 O O . TYR E 1 71 ? 29.268 106.177 14.353 1.00 48.13 68 TYR E O 1
ATOM 9456 N N . CYS E 1 72 ? 27.666 104.623 14.029 1.00 51.79 69 CYS E N 1
ATOM 9457 C CA . CYS E 1 72 ? 26.918 104.931 15.264 1.00 54.37 69 CYS E CA 1
ATOM 9458 C C . CYS E 1 72 ? 27.794 105.711 16.207 1.00 53.69 69 CYS E C 1
ATOM 9459 O O . CYS E 1 72 ? 27.708 106.948 16.273 1.00 52.69 69 CYS E O 1
ATOM 9462 N N . PHE E 1 73 ? 28.673 104.965 16.892 1.00 52.06 70 PHE E N 1
ATOM 9463 C CA . PHE E 1 73 ? 29.521 105.487 17.933 1.00 50.50 70 PHE E CA 1
ATOM 9464 C C . PHE E 1 73 ? 30.341 106.699 17.668 1.00 51.73 70 PHE E C 1
ATOM 9465 O O . PHE E 1 73 ? 30.355 107.638 18.479 1.00 53.92 70 PHE E O 1
ATOM 9473 N N . GLU E 1 74 ? 31.012 106.716 16.534 1.00 52.50 71 GLU E N 1
ATOM 9474 C CA . GLU E 1 74 ? 31.828 107.877 16.197 1.00 52.66 71 GLU E CA 1
ATOM 9475 C C . GLU E 1 74 ? 30.945 109.080 15.836 1.00 52.19 71 GLU E C 1
ATOM 9476 O O . GLU E 1 74 ? 30.996 110.105 16.519 1.00 50.32 71 GLU E O 1
ATOM 9482 N N . LEU E 1 75 ? 30.127 108.945 14.787 1.00 51.70 72 LEU E N 1
ATOM 9483 C CA . LEU E 1 75 ? 29.260 110.031 14.354 1.00 50.21 72 LEU E CA 1
ATOM 9484 C C . LEU E 1 75 ? 28.423 110.702 15.457 1.00 51.88 72 LEU E C 1
ATOM 9485 O O . LEU E 1 75 ? 28.509 111.923 15.653 1.00 51.29 72 LEU E O 1
ATOM 9490 N N . ASN E 1 76 ? 27.596 109.934 16.170 1.00 52.55 73 ASN E N 1
ATOM 9491 C CA . ASN E 1 76 ? 26.805 110.543 17.230 1.00 51.71 73 ASN E CA 1
ATOM 9492 C C . ASN E 1 76 ? 27.680 111.000 18.383 1.00 51.73 73 ASN E C 1
ATOM 9493 O O . ASN E 1 76 ? 27.305 111.916 19.116 1.00 52.41 73 ASN E O 1
ATOM 9498 N N . GLY E 1 77 ? 28.845 110.378 18.537 1.00 51.13 74 GLY E N 1
ATOM 9499 C CA . GLY E 1 77 ? 29.759 110.789 19.597 1.00 51.31 74 GLY E CA 1
ATOM 9500 C C . GLY E 1 77 ? 30.260 112.220 19.419 1.00 52.49 74 GLY E C 1
ATOM 9501 O O . GLY E 1 77 ? 30.346 113.010 20.373 1.00 51.01 74 GLY E O 1
ATOM 9502 N N . LEU E 1 78 ? 30.597 112.536 18.167 1.00 54.66 75 LEU E N 1
ATOM 9503 C CA . LEU E 1 78 ? 31.082 113.849 17.759 1.00 53.97 75 LEU E CA 1
ATOM 9504 C C . LEU E 1 78 ? 29.897 114.793 17.842 1.00 56.18 75 LEU E C 1
ATOM 9505 O O . LEU E 1 78 ? 29.966 115.856 18.496 1.00 59.07 75 LEU E O 1
ATOM 9510 N N . PHE E 1 79 ? 28.788 114.381 17.225 1.00 55.21 76 PHE E N 1
ATOM 9511 C CA . PHE E 1 79 ? 27.583 115.195 17.214 1.00 54.31 76 PHE E CA 1
ATOM 9512 C C . PHE E 1 79 ? 27.190 115.577 18.651 1.00 55.37 76 PHE E C 1
ATOM 9513 O O . PHE E 1 79 ? 26.927 116.762 18.942 1.00 54.78 76 PHE E O 1
ATOM 9521 N N . GLU E 1 80 ? 27.192 114.587 19.547 1.00 56.77 77 GLU E N 1
ATOM 9522 C CA . GLU E 1 80 ? 26.828 114.835 20.928 1.00 57.43 77 GLU E CA 1
ATOM 9523 C C . GLU E 1 80 ? 27.680 115.941 21.499 1.00 57.69 77 GLU E C 1
ATOM 9524 O O . GLU E 1 80 ? 27.156 116.855 22.157 1.00 58.15 77 GLU E O 1
ATOM 9530 N N . ARG E 1 81 ? 28.989 115.895 21.236 1.00 57.60 78 ARG E N 1
ATOM 9531 C CA . ARG E 1 81 ? 29.894 116.915 21.788 1.00 55.33 78 ARG E CA 1
ATOM 9532 C C . ARG E 1 81 ? 29.510 118.264 21.280 1.00 54.03 78 ARG E C 1
ATOM 9533 O O . ARG E 1 81 ? 29.404 119.200 22.070 1.00 54.30 78 ARG E O 1
ATOM 9541 N N . ALA E 1 82 ? 29.286 118.360 19.971 1.00 51.04 79 ALA E N 1
ATOM 9542 C CA . ALA E 1 82 ? 28.926 119.628 19.413 1.00 50.16 79 ALA E CA 1
ATOM 9543 C C . ALA E 1 82 ? 27.682 120.152 20.121 1.00 51.81 79 ALA E C 1
ATOM 9544 O O . ALA E 1 82 ? 27.732 121.170 20.796 1.00 50.04 79 ALA E O 1
ATOM 9546 N N . LEU E 1 83 ? 26.567 119.448 19.996 1.00 54.89 80 LEU E N 1
ATOM 9547 C CA . LEU E 1 83 ? 25.367 119.927 20.636 1.00 60.15 80 LEU E CA 1
ATOM 9548 C C . LEU E 1 83 ? 25.627 120.357 22.074 1.00 63.60 80 LEU E C 1
ATOM 9549 O O . LEU E 1 83 ? 25.049 121.344 22.536 1.00 65.39 80 LEU E O 1
ATOM 9554 N N . ARG E 1 84 ? 26.479 119.624 22.792 1.00 65.84 81 ARG E N 1
ATOM 9555 C CA . ARG E 1 84 ? 26.757 119.977 24.183 1.00 67.51 81 ARG E CA 1
ATOM 9556 C C . ARG E 1 84 ? 27.448 121.335 24.306 1.00 66.57 81 ARG E C 1
ATOM 9557 O O . ARG E 1 84 ? 27.008 122.186 25.047 1.00 65.14 81 ARG E O 1
ATOM 9565 N N . ASP E 1 85 ? 28.522 121.519 23.555 1.00 68.54 82 ASP E N 1
ATOM 9566 C CA . ASP E 1 85 ? 29.274 122.772 23.536 1.00 70.57 82 ASP E CA 1
ATOM 9567 C C . ASP E 1 85 ? 28.398 123.940 23.052 1.00 69.22 82 ASP E C 1
ATOM 9568 O O . ASP E 1 85 ? 28.654 125.103 23.365 1.00 69.47 82 ASP E O 1
ATOM 9573 N N . ILE E 1 86 ? 27.369 123.636 22.277 1.00 67.66 83 ILE E N 1
ATOM 9574 C CA . ILE E 1 86 ? 26.511 124.685 21.801 1.00 66.21 83 ILE E CA 1
ATOM 9575 C C . ILE E 1 86 ? 25.521 125.043 22.902 1.00 66.76 83 ILE E C 1
ATOM 9576 O O . ILE E 1 86 ? 24.826 126.061 22.848 1.00 67.18 83 ILE E O 1
ATOM 9581 N N . GLY E 1 87 ? 25.453 124.207 23.926 1.00 67.99 84 GLY E N 1
ATOM 9582 C CA . GLY E 1 87 ? 24.555 124.520 25.018 1.00 69.35 84 GLY E CA 1
ATOM 9583 C C . GLY E 1 87 ? 23.322 123.651 25.182 1.00 70.70 84 GLY E C 1
ATOM 9584 O O . GLY E 1 87 ? 22.566 123.837 26.159 1.00 72.69 84 GLY E O 1
ATOM 9585 N N . PHE E 1 88 ? 23.093 122.715 24.257 1.00 69.53 85 PHE E N 1
ATOM 9586 C CA . PHE E 1 88 ? 21.930 121.840 24.351 1.00 66.98 85 PHE E CA 1
ATOM 9587 C C . PHE E 1 88 ? 22.082 120.922 25.537 1.00 66.16 85 PHE E C 1
ATOM 9588 O O . PHE E 1 88 ? 23.132 120.865 26.177 1.00 66.74 85 PHE E O 1
ATOM 9596 N N . ASN E 1 89 ? 21.024 120.173 25.793 1.00 64.72 86 ASN E N 1
ATOM 9597 C CA . ASN E 1 89 ? 20.988 119.201 26.860 1.00 62.45 86 ASN E CA 1
ATOM 9598 C C . ASN E 1 89 ? 20.929 117.794 26.195 1.00 61.27 86 ASN E C 1
ATOM 9599 O O . ASN E 1 89 ? 19.887 117.303 25.783 1.00 60.90 86 ASN E O 1
ATOM 9604 N N . VAL E 1 90 ? 22.069 117.135 26.110 1.00 60.57 87 VAL E N 1
ATOM 9605 C CA . VAL E 1 90 ? 22.110 115.828 25.471 1.00 60.20 87 VAL E CA 1
ATOM 9606 C C . VAL E 1 90 ? 22.842 114.737 26.222 1.00 59.07 87 VAL E C 1
ATOM 9607 O O . VAL E 1 90 ? 23.714 115.001 27.049 1.00 60.47 87 VAL E O 1
ATOM 9611 N N . ARG E 1 91 ? 22.506 113.501 25.869 1.00 56.66 88 ARG E N 1
ATOM 9612 C CA . ARG E 1 91 ? 23.130 112.287 26.413 1.00 54.52 88 ARG E CA 1
ATOM 9613 C C . ARG E 1 91 ? 22.868 111.219 25.348 1.00 53.29 88 ARG E C 1
ATOM 9614 O O . ARG E 1 91 ? 21.895 111.338 24.589 1.00 53.25 88 ARG E O 1
ATOM 9622 N N . SER E 1 92 ? 23.714 110.198 25.258 1.00 49.86 89 SER E N 1
ATOM 9623 C CA . SER E 1 92 ? 23.476 109.189 24.241 1.00 47.75 89 SER E CA 1
ATOM 9624 C C . SER E 1 92 ? 22.519 108.096 24.757 1.00 47.47 89 SER E C 1
ATOM 9625 O O . SER E 1 92 ? 22.263 107.986 25.959 1.00 48.30 89 SER E O 1
ATOM 9628 N N . LEU E 1 93 ? 21.977 107.299 23.840 1.00 44.40 90 LEU E N 1
ATOM 9629 C CA . LEU E 1 93 ? 21.124 106.181 24.205 1.00 41.83 90 LEU E CA 1
ATOM 9630 C C . LEU E 1 93 ? 21.581 104.969 23.353 1.00 43.24 90 LEU E C 1
ATOM 9631 O O . LEU E 1 93 ? 22.179 105.133 22.282 1.00 43.49 90 LEU E O 1
ATOM 9636 N N . LEU E 1 94 ? 21.348 103.749 23.816 1.00 42.56 91 LEU E N 1
ATOM 9637 C CA . LEU E 1 94 ? 21.737 102.611 23.007 1.00 41.45 91 LEU E CA 1
ATOM 9638 C C . LEU E 1 94 ? 20.480 101.875 22.608 1.00 42.09 91 LEU E C 1
ATOM 9639 O O . LEU E 1 94 ? 19.564 101.717 23.388 1.00 46.16 91 LEU E O 1
ATOM 9644 N N . GLY E 1 95 ? 20.385 101.461 21.366 1.00 41.80 92 GLY E N 1
ATOM 9645 C CA . GLY E 1 95 ? 19.172 100.797 20.952 1.00 41.15 92 GLY E CA 1
ATOM 9646 C C . GLY E 1 95 ? 19.510 99.517 20.241 1.00 41.96 92 GLY E C 1
ATOM 9647 O O . GLY E 1 95 ? 20.705 99.227 19.998 1.00 39.87 92 GLY E O 1
ATOM 9648 N N . ARG E 1 96 ? 18.483 98.758 19.880 1.00 43.16 93 ARG E N 1
ATOM 9649 C CA . ARG E 1 96 ? 18.752 97.491 19.239 1.00 47.72 93 ARG E CA 1
ATOM 9650 C C . ARG E 1 96 ? 18.289 97.501 17.816 1.00 47.87 93 ARG E C 1
ATOM 9651 O O . ARG E 1 96 ? 17.147 97.801 17.521 1.00 49.64 93 ARG E O 1
ATOM 9659 N N . VAL E 1 97 ? 19.188 97.148 16.926 1.00 49.49 94 VAL E N 1
ATOM 9660 C CA . VAL E 1 97 ? 18.864 97.158 15.533 1.00 51.88 94 VAL E CA 1
ATOM 9661 C C . VAL E 1 97 ? 17.984 95.970 15.221 1.00 52.43 94 VAL E C 1
ATOM 9662 O O . VAL E 1 97 ? 18.427 94.838 15.276 1.00 50.80 94 VAL E O 1
ATOM 9666 N N . ILE E 1 98 ? 16.737 96.248 14.882 1.00 54.42 95 ILE E N 1
ATOM 9667 C CA . ILE E 1 98 ? 15.828 95.190 14.519 1.00 57.47 95 ILE E CA 1
ATOM 9668 C C . ILE E 1 98 ? 15.427 95.159 13.056 1.00 60.91 95 ILE E C 1
ATOM 9669 O O . ILE E 1 98 ? 14.506 94.432 12.736 1.00 61.43 95 ILE E O 1
ATOM 9674 N N . LEU E 1 99 ? 16.082 95.936 12.181 1.00 63.69 96 LEU E N 1
ATOM 9675 C CA . LEU E 1 99 ? 15.750 95.956 10.752 1.00 66.96 96 LEU E CA 1
ATOM 9676 C C . LEU E 1 99 ? 15.521 94.579 10.140 1.00 71.97 96 LEU E C 1
ATOM 9677 O O . LEU E 1 99 ? 14.427 94.308 9.606 1.00 74.23 96 LEU E O 1
ATOM 9682 N N . SER E 1 100 ? 16.556 93.733 10.182 1.00 75.35 97 SER E N 1
ATOM 9683 C CA . SER E 1 100 ? 16.496 92.390 9.623 1.00 79.68 97 SER E CA 1
ATOM 9684 C C . SER E 1 100 ? 15.362 91.565 10.224 1.00 81.15 97 SER E C 1
ATOM 9685 O O . SER E 1 100 ? 15.129 90.428 9.815 1.00 82.44 97 SER E O 1
ATOM 9688 N N . HIS E 1 101 ? 14.656 92.136 11.192 1.00 82.93 98 HIS E N 1
ATOM 9689 C CA . HIS E 1 101 ? 13.528 91.458 11.809 1.00 85.46 98 HIS E CA 1
ATOM 9690 C C . HIS E 1 101 ? 14.002 90.140 12.419 1.00 84.91 98 HIS E C 1
ATOM 9691 O O . HIS E 1 101 ? 13.547 89.064 12.045 1.00 84.75 98 HIS E O 1
ATOM 9698 N N . PRO E 1 102 ? 14.933 90.216 13.386 1.00 85.52 99 PRO E N 1
ATOM 9699 C CA . PRO E 1 102 ? 15.529 89.063 14.082 1.00 83.50 99 PRO E CA 1
ATOM 9700 C C . PRO E 1 102 ? 14.575 88.273 14.931 1.00 81.51 99 PRO E C 1
ATOM 9701 O O . PRO E 1 102 ? 13.575 88.802 15.421 1.00 79.55 99 PRO E O 1
ATOM 9705 N N . ALA E 1 103 ? 14.933 87.006 15.122 1.00 80.18 100 ALA E N 1
ATOM 9706 C CA . ALA E 1 103 ? 14.154 86.056 15.921 1.00 78.27 100 ALA E CA 1
ATOM 9707 C C . ALA E 1 103 ? 14.069 86.497 17.372 1.00 76.28 100 ALA E C 1
ATOM 9708 O O . ALA E 1 103 ? 13.004 86.415 17.997 1.00 75.35 100 ALA E O 1
ATOM 9710 N N . SER E 1 104 ? 15.204 86.964 17.896 1.00 73.05 101 SER E N 1
ATOM 9711 C CA . SER E 1 104 ? 15.304 87.452 19.265 1.00 69.20 101 SER E CA 1
ATOM 9712 C C . SER E 1 104 ? 16.090 88.763 19.326 1.00 65.52 101 SER E C 1
ATOM 9713 O O . SER E 1 104 ? 17.050 88.972 18.580 1.00 64.80 101 SER E O 1
ATOM 9716 N N . LEU E 1 105 ? 15.670 89.644 20.221 1.00 62.31 102 LEU E N 1
ATOM 9717 C CA . LEU E 1 105 ? 16.303 90.937 20.385 1.00 58.51 102 LEU E CA 1
ATOM 9718 C C . LEU E 1 105 ? 17.808 90.857 20.395 1.00 58.05 102 LEU E C 1
ATOM 9719 O O . LEU E 1 105 ? 18.391 90.037 21.097 1.00 59.37 102 LEU E O 1
ATOM 9724 N N . PRO E 1 106 ? 18.470 91.693 19.586 1.00 56.67 103 PRO E N 1
ATOM 9725 C CA . PRO E 1 106 ? 19.931 91.754 19.472 1.00 52.65 103 PRO E CA 1
ATOM 9726 C C . PRO E 1 106 ? 20.416 92.707 20.533 1.00 50.29 103 PRO E C 1
ATOM 9727 O O . PRO E 1 106 ? 19.602 93.395 21.169 1.00 49.22 103 PRO E O 1
ATOM 9731 N N . PRO E 1 107 ? 21.744 92.798 20.700 1.00 47.07 104 PRO E N 1
ATOM 9732 C CA . PRO E 1 107 ? 22.347 93.668 21.692 1.00 46.28 104 PRO E CA 1
ATOM 9733 C C . PRO E 1 107 ? 22.271 95.098 21.373 1.00 48.93 104 PRO E C 1
ATOM 9734 O O . PRO E 1 107 ? 21.773 95.461 20.322 1.00 49.97 104 PRO E O 1
ATOM 9738 N N . ARG E 1 108 ? 22.697 95.930 22.308 1.00 52.22 105 ARG E N 1
ATOM 9739 C CA . ARG E 1 108 ? 22.663 97.362 22.103 1.00 55.57 105 ARG E CA 1
ATOM 9740 C C . ARG E 1 108 ? 23.840 97.777 21.222 1.00 57.75 105 ARG E C 1
ATOM 9741 O O . ARG E 1 108 ? 24.904 98.167 21.741 1.00 58.74 105 ARG E O 1
ATOM 9749 N N . THR E 1 109 ? 23.629 97.686 19.906 1.00 56.93 106 THR E N 1
ATOM 9750 C CA . THR E 1 109 ? 24.579 98.013 18.867 1.00 56.07 106 THR E CA 1
ATOM 9751 C C . THR E 1 109 ? 24.557 99.437 18.409 1.00 54.67 106 THR E C 1
ATOM 9752 O O . THR E 1 109 ? 25.545 99.936 17.961 1.00 57.45 106 THR E O 1
ATOM 9756 N N . HIS E 1 110 ? 23.420 100.090 18.524 1.00 52.96 107 HIS E N 1
ATOM 9757 C CA . HIS E 1 110 ? 23.262 101.421 17.986 1.00 51.36 107 HIS E CA 1
ATOM 9758 C C . HIS E 1 110 ? 23.202 102.549 18.936 1.00 50.78 107 HIS E C 1
ATOM 9759 O O . HIS E 1 110 ? 22.464 102.506 19.876 1.00 53.97 107 HIS E O 1
ATOM 9766 N N . ARG E 1 111 ? 23.947 103.599 18.670 1.00 51.03 108 ARG E N 1
ATOM 9767 C CA . ARG E 1 111 ? 23.974 104.742 19.566 1.00 49.87 108 ARG E CA 1
ATOM 9768 C C . ARG E 1 111 ? 23.093 105.816 18.955 1.00 49.86 108 ARG E C 1
ATOM 9769 O O . ARG E 1 111 ? 22.897 105.823 17.755 1.00 49.73 108 ARG E O 1
ATOM 9777 N N . LEU E 1 112 ? 22.546 106.700 19.774 1.00 49.37 109 LEU E N 1
ATOM 9778 C CA . LEU E 1 112 ? 21.716 107.744 19.256 1.00 50.00 109 LEU E CA 1
ATOM 9779 C C . LEU E 1 112 ? 21.626 108.804 20.336 1.00 52.01 109 LEU E C 1
ATOM 9780 O O . LEU E 1 112 ? 22.010 108.561 21.484 1.00 53.13 109 LEU E O 1
ATOM 9785 N N . LEU E 1 113 ? 21.121 109.983 20.005 1.00 52.46 110 LEU E N 1
ATOM 9786 C CA . LEU E 1 113 ? 21.108 111.053 20.998 1.00 52.38 110 LEU E CA 1
ATOM 9787 C C . LEU E 1 113 ? 19.735 111.394 21.454 1.00 53.23 110 LEU E C 1
ATOM 9788 O O . LEU E 1 113 ? 18.799 111.193 20.732 1.00 55.00 110 LEU E O 1
ATOM 9793 N N . LEU E 1 114 ? 19.623 111.914 22.662 1.00 55.64 111 LEU E N 1
ATOM 9794 C CA . LEU E 1 114 ? 18.346 112.349 23.227 1.00 57.58 111 LEU E CA 1
ATOM 9795 C C . LEU E 1 114 ? 18.592 113.810 23.548 1.00 58.75 111 LEU E C 1
ATOM 9796 O O . LEU E 1 114 ? 19.558 114.147 24.234 1.00 61.03 111 LEU E O 1
ATOM 9801 N N . VAL E 1 115 ? 17.746 114.686 23.039 1.00 60.27 112 VAL E N 1
ATOM 9802 C CA . VAL E 1 115 ? 17.954 116.099 23.260 1.00 62.96 112 VAL E CA 1
ATOM 9803 C C . VAL E 1 115 ? 16.740 116.757 23.860 1.00 65.09 112 VAL E C 1
ATOM 9804 O O . VAL E 1 115 ? 15.628 116.530 23.406 1.00 64.82 112 VAL E O 1
ATOM 9808 N N . ASP E 1 116 ? 16.961 117.581 24.877 1.00 69.16 113 ASP E N 1
ATOM 9809 C CA . ASP E 1 116 ? 15.877 118.294 25.536 1.00 73.92 113 ASP E CA 1
ATOM 9810 C C . ASP E 1 116 ? 15.972 119.754 25.105 1.00 75.45 113 ASP E C 1
ATOM 9811 O O . ASP E 1 116 ? 16.839 120.526 25.567 1.00 74.98 113 ASP E O 1
ATOM 9816 N N . VAL E 1 117 ? 15.082 120.104 24.181 1.00 77.21 114 VAL E N 1
ATOM 9817 C CA . VAL E 1 117 ? 14.992 121.445 23.627 1.00 78.99 114 VAL E CA 1
ATOM 9818 C C . VAL E 1 117 ? 13.582 121.967 23.807 1.00 81.45 114 VAL E C 1
ATOM 9819 O O . VAL E 1 117 ? 12.607 121.293 23.433 1.00 80.91 114 VAL E O 1
ATOM 9823 N N . GLU E 1 118 ? 13.495 123.189 24.334 1.00 84.05 115 GLU E N 1
ATOM 9824 C CA . GLU E 1 118 ? 12.223 123.849 24.626 1.00 86.39 115 GLU E CA 1
ATOM 9825 C C . GLU E 1 118 ? 11.155 122.902 25.237 1.00 86.92 115 GLU E C 1
ATOM 9826 O O . GLU E 1 118 ? 10.158 122.505 24.594 1.00 86.58 115 GLU E O 1
ATOM 9832 N N . ASP E 1 119 ? 11.421 122.530 26.492 1.00 86.49 116 ASP E N 1
ATOM 9833 C CA . ASP E 1 119 ? 10.555 121.670 27.278 1.00 85.67 116 ASP E CA 1
ATOM 9834 C C . ASP E 1 119 ? 10.060 120.374 26.661 1.00 83.97 116 ASP E C 1
ATOM 9835 O O . ASP E 1 119 ? 9.175 119.736 27.229 1.00 83.74 116 ASP E O 1
ATOM 9840 N N . GLU E 1 120 ? 10.612 119.984 25.513 1.00 81.61 117 GLU E N 1
ATOM 9841 C CA . GLU E 1 120 ? 10.232 118.713 24.897 1.00 78.76 117 GLU E CA 1
ATOM 9842 C C . GLU E 1 120 ? 11.461 117.823 24.741 1.00 75.15 117 GLU E C 1
ATOM 9843 O O . GLU E 1 120 ? 12.594 118.258 24.987 1.00 75.54 117 GLU E O 1
ATOM 9849 N N . GLN E 1 121 ? 11.230 116.574 24.348 1.00 70.48 118 GLN E N 1
ATOM 9850 C CA . GLN E 1 121 ? 12.325 115.651 24.168 1.00 65.91 118 GLN E CA 1
ATOM 9851 C C . GLN E 1 121 ? 12.376 115.157 22.749 1.00 62.90 118 GLN E C 1
ATOM 9852 O O . GLN E 1 121 ? 11.394 114.640 22.215 1.00 61.41 118 GLN E O 1
ATOM 9858 N N . TRP E 1 122 ? 13.535 115.335 22.136 1.00 59.81 119 TRP E N 1
ATOM 9859 C CA . TRP E 1 122 ? 13.734 114.914 20.765 1.00 58.27 119 TRP E CA 1
ATOM 9860 C C . TRP E 1 122 ? 14.846 113.901 20.681 1.00 57.48 119 TRP E C 1
ATOM 9861 O O . TRP E 1 122 ? 15.640 113.787 21.618 1.00 60.02 119 TRP E O 1
ATOM 9872 N N . ILE E 1 123 ? 14.916 113.164 19.577 1.00 54.33 120 ILE E N 1
ATOM 9873 C CA . ILE E 1 123 ? 15.994 112.218 19.404 1.00 51.35 120 ILE E CA 1
ATOM 9874 C C . ILE E 1 123 ? 16.680 112.510 18.124 1.00 50.82 120 ILE E C 1
ATOM 9875 O O . ILE E 1 123 ? 16.067 112.462 17.077 1.00 53.36 120 ILE E O 1
ATOM 9880 N N . ALA E 1 124 ? 17.961 112.834 18.190 1.00 50.48 121 ALA E N 1
ATOM 9881 C CA . ALA E 1 124 ? 18.730 113.119 16.988 1.00 48.83 121 ALA E CA 1
ATOM 9882 C C . ALA E 1 124 ? 19.626 111.935 16.785 1.00 48.82 121 ALA E C 1
ATOM 9883 O O . ALA E 1 124 ? 20.121 111.378 17.755 1.00 49.68 121 ALA E O 1
ATOM 9885 N N . ASP E 1 125 ? 19.833 111.544 15.540 1.00 47.12 122 ASP E N 1
ATOM 9886 C CA . ASP E 1 125 ? 20.701 110.431 15.263 1.00 46.15 122 ASP E CA 1
ATOM 9887 C C . ASP E 1 125 ? 21.275 110.571 13.879 1.00 47.46 122 ASP E C 1
ATOM 9888 O O . ASP E 1 125 ? 20.536 110.573 12.908 1.00 49.82 122 ASP E O 1
ATOM 9893 N N . VAL E 1 126 ? 22.593 110.666 13.775 1.00 46.78 123 VAL E N 1
ATOM 9894 C CA . VAL E 1 126 ? 23.234 110.819 12.465 1.00 46.97 123 VAL E CA 1
ATOM 9895 C C . VAL E 1 126 ? 24.077 109.625 12.088 1.00 45.26 123 VAL E C 1
ATOM 9896 O O . VAL E 1 126 ? 24.654 109.612 11.030 1.00 43.94 123 VAL E O 1
ATOM 9900 N N . GLY E 1 127 ? 24.143 108.640 12.967 1.00 44.57 124 GLY E N 1
ATOM 9901 C CA . GLY E 1 127 ? 25.002 107.524 12.703 1.00 43.33 124 GLY E CA 1
ATOM 9902 C C . GLY E 1 127 ? 24.394 106.242 12.259 1.00 43.35 124 GLY E C 1
ATOM 9903 O O . GLY E 1 127 ? 25.106 105.257 12.201 1.00 42.20 124 GLY E O 1
ATOM 9904 N N . PHE E 1 128 ? 23.116 106.241 11.909 1.00 45.49 125 PHE E N 1
ATOM 9905 C CA . PHE E 1 128 ? 22.479 105.000 11.515 1.00 47.32 125 PHE E CA 1
ATOM 9906 C C . PHE E 1 128 ? 22.767 104.562 10.120 1.00 47.96 125 PHE E C 1
ATOM 9907 O O . PHE E 1 128 ? 22.392 103.470 9.757 1.00 49.53 125 PHE E O 1
ATOM 9915 N N . GLY E 1 129 ? 23.437 105.395 9.338 1.00 48.84 126 GLY E N 1
ATOM 9916 C CA . GLY E 1 129 ? 23.737 105.023 7.966 1.00 51.11 126 GLY E CA 1
ATOM 9917 C C . GLY E 1 129 ? 22.653 105.277 6.922 1.00 50.79 126 GLY E C 1
ATOM 9918 O O . GLY E 1 129 ? 22.010 106.328 6.881 1.00 48.34 126 GLY E O 1
ATOM 9919 N N . GLY E 1 130 ? 22.475 104.300 6.043 1.00 52.29 127 GLY E N 1
ATOM 9920 C CA . GLY E 1 130 ? 21.457 104.435 5.021 1.00 54.17 127 GLY E CA 1
ATOM 9921 C C . GLY E 1 130 ? 20.227 105.259 5.391 1.00 54.51 127 GLY E C 1
ATOM 9922 O O . GLY E 1 130 ? 20.029 106.357 4.867 1.00 55.52 127 GLY E O 1
ATOM 9923 N N . GLN E 1 131 ? 19.418 104.755 6.318 1.00 53.64 128 GLN E N 1
ATOM 9924 C CA . GLN E 1 131 ? 18.184 105.436 6.673 1.00 54.30 128 GLN E CA 1
ATOM 9925 C C . GLN E 1 131 ? 18.236 106.346 7.879 1.00 53.34 128 GLN E C 1
ATOM 9926 O O . GLN E 1 131 ? 17.209 106.615 8.475 1.00 53.25 128 GLN E O 1
ATOM 9932 N N . THR E 1 132 ? 19.393 106.842 8.259 1.00 52.65 129 THR E N 1
ATOM 9933 C CA . THR E 1 132 ? 19.426 107.653 9.453 1.00 53.17 129 THR E CA 1
ATOM 9934 C C . THR E 1 132 ? 18.491 108.780 9.367 1.00 53.51 129 THR E C 1
ATOM 9935 O O . THR E 1 132 ? 18.138 109.177 8.291 1.00 57.30 129 THR E O 1
ATOM 9939 N N . LEU E 1 133 ? 18.089 109.315 10.503 1.00 53.15 130 LEU E N 1
ATOM 9940 C CA . LEU E 1 133 ? 17.262 110.492 10.466 1.00 53.85 130 LEU E CA 1
ATOM 9941 C C . LEU E 1 133 ? 18.136 111.628 9.902 1.00 52.01 130 LEU E C 1
ATOM 9942 O O . LEU E 1 133 ? 19.363 111.528 9.846 1.00 50.44 130 LEU E O 1
ATOM 9947 N N . THR E 1 134 ? 17.496 112.709 9.488 1.00 50.73 131 THR E N 1
ATOM 9948 C CA . THR E 1 134 ? 18.219 113.848 8.968 1.00 50.80 131 THR E CA 1
ATOM 9949 C C . THR E 1 134 ? 17.623 115.091 9.617 1.00 50.37 131 THR E C 1
ATOM 9950 O O . THR E 1 134 ? 17.867 116.235 9.220 1.00 49.50 131 THR E O 1
ATOM 9954 N N . ALA E 1 135 ? 16.876 114.841 10.681 1.00 50.13 132 ALA E N 1
ATOM 9955 C CA . ALA E 1 135 ? 16.248 115.912 11.413 1.00 50.11 132 ALA E CA 1
ATOM 9956 C C . ALA E 1 135 ? 15.748 115.340 12.739 1.00 49.53 132 ALA E C 1
ATOM 9957 O O . ALA E 1 135 ? 15.297 114.204 12.806 1.00 50.84 132 ALA E O 1
ATOM 9959 N N . PRO E 1 136 ? 15.828 116.113 13.804 1.00 48.58 133 PRO E N 1
ATOM 9960 C CA . PRO E 1 136 ? 15.368 115.619 15.098 1.00 49.85 133 PRO E CA 1
ATOM 9961 C C . PRO E 1 136 ? 13.923 115.174 14.928 1.00 50.87 133 PRO E C 1
ATOM 9962 O O . PRO E 1 136 ? 13.284 115.573 13.955 1.00 50.22 133 PRO E O 1
ATOM 9966 N N . LEU E 1 137 ? 13.430 114.369 15.875 1.00 50.82 134 LEU E N 1
ATOM 9967 C CA . LEU E 1 137 ? 12.039 113.908 15.912 1.00 50.59 134 LEU E CA 1
ATOM 9968 C C . LEU E 1 137 ? 11.583 114.119 17.328 1.00 52.99 134 LEU E C 1
ATOM 9969 O O . LEU E 1 137 ? 12.408 114.160 18.224 1.00 56.27 134 LEU E O 1
ATOM 9974 N N . ARG E 1 138 ? 10.286 114.273 17.545 1.00 54.35 135 ARG E N 1
ATOM 9975 C CA . ARG E 1 138 ? 9.767 114.434 18.878 1.00 55.68 135 ARG E CA 1
ATOM 9976 C C . ARG E 1 138 ? 9.537 113.039 19.452 1.00 56.03 135 ARG E C 1
ATOM 9977 O O . ARG E 1 138 ? 9.173 112.107 18.726 1.00 56.26 135 ARG E O 1
ATOM 9985 N N . LEU E 1 139 ? 9.776 112.871 20.741 1.00 56.41 136 LEU E N 1
ATOM 9986 C CA . LEU E 1 139 ? 9.450 111.607 21.371 1.00 58.73 136 LEU E CA 1
ATOM 9987 C C . LEU E 1 139 ? 7.910 111.577 21.565 1.00 61.23 136 LEU E C 1
ATOM 9988 O O . LEU E 1 139 ? 7.409 112.138 22.552 1.00 60.58 136 LEU E O 1
ATOM 9993 N N . GLN E 1 140 ? 7.192 110.962 20.617 1.00 63.37 137 GLN E N 1
ATOM 9994 C CA . GLN E 1 140 ? 5.746 110.792 20.676 1.00 65.21 137 GLN E CA 1
ATOM 9995 C C . GLN E 1 140 ? 5.363 109.671 19.763 1.00 66.08 137 GLN E C 1
ATOM 9996 O O . GLN E 1 140 ? 5.987 109.488 18.729 1.00 67.17 137 GLN E O 1
ATOM 10002 N N . ALA E 1 141 ? 4.334 108.929 20.132 1.00 65.94 138 ALA E N 1
ATOM 10003 C CA . ALA E 1 141 ? 3.901 107.822 19.309 1.00 67.86 138 ALA E CA 1
ATOM 10004 C C . ALA E 1 141 ? 2.930 108.229 18.184 1.00 68.65 138 ALA E C 1
ATOM 10005 O O . ALA E 1 141 ? 2.405 109.345 18.184 1.00 67.53 138 ALA E O 1
ATOM 10007 N N . GLU E 1 142 ? 2.736 107.304 17.234 1.00 70.24 139 GLU E N 1
ATOM 10008 C CA . GLU E 1 142 ? 1.836 107.450 16.093 1.00 70.83 139 GLU E CA 1
ATOM 10009 C C . GLU E 1 142 ? 2.161 108.620 15.203 1.00 68.96 139 GLU E C 1
ATOM 10010 O O . GLU E 1 142 ? 2.304 108.438 14.018 1.00 69.24 139 GLU E O 1
ATOM 10016 N N . ILE E 1 143 ? 2.272 109.814 15.775 1.00 67.29 140 ILE E N 1
ATOM 10017 C CA . ILE E 1 143 ? 2.586 111.019 15.024 1.00 67.79 140 ILE E CA 1
ATOM 10018 C C . ILE E 1 143 ? 3.583 110.776 13.896 1.00 67.09 140 ILE E C 1
ATOM 10019 O O . ILE E 1 143 ? 4.765 110.694 14.139 1.00 67.99 140 ILE E O 1
ATOM 10024 N N . ALA E 1 144 ? 3.117 110.681 12.664 1.00 65.91 141 ALA E N 1
ATOM 10025 C CA . ALA E 1 144 ? 4.021 110.451 11.566 1.00 65.94 141 ALA E CA 1
ATOM 10026 C C . ALA E 1 144 ? 4.878 111.691 11.391 1.00 66.72 141 ALA E C 1
ATOM 10027 O O . ALA E 1 144 ? 4.435 112.677 10.839 1.00 68.35 141 ALA E O 1
ATOM 10029 N N . GLN E 1 145 ? 6.117 111.638 11.863 1.00 67.02 142 GLN E N 1
ATOM 10030 C CA . GLN E 1 145 ? 7.024 112.774 11.740 1.00 66.15 142 GLN E CA 1
ATOM 10031 C C . GLN E 1 145 ? 7.742 112.866 10.378 1.00 66.64 142 GLN E C 1
ATOM 10032 O O . GLN E 1 145 ? 8.035 111.842 9.713 1.00 67.56 142 GLN E O 1
ATOM 10038 N N . GLN E 1 146 ? 8.026 114.100 9.964 1.00 65.67 143 GLN E N 1
ATOM 10039 C CA . GLN E 1 146 ? 8.643 114.349 8.668 1.00 65.38 143 GLN E CA 1
ATOM 10040 C C . GLN E 1 146 ? 10.116 114.740 8.653 1.00 64.31 143 GLN E C 1
ATOM 10041 O O . GLN E 1 146 ? 10.585 115.517 9.464 1.00 64.85 143 GLN E O 1
ATOM 10047 N N . THR E 1 147 ? 10.849 114.219 7.693 1.00 63.24 144 THR E N 1
ATOM 10048 C CA . THR E 1 147 ? 12.251 114.523 7.604 1.00 62.96 144 THR E CA 1
ATOM 10049 C C . THR E 1 147 ? 12.677 114.732 6.142 1.00 64.21 144 THR E C 1
ATOM 10050 O O . THR E 1 147 ? 12.151 114.083 5.215 1.00 66.30 144 THR E O 1
ATOM 10054 N N . PRO E 1 148 ? 13.645 115.634 5.916 1.00 62.28 145 PRO E N 1
ATOM 10055 C CA . PRO E 1 148 ? 14.163 115.944 4.602 1.00 60.80 145 PRO E CA 1
ATOM 10056 C C . PRO E 1 148 ? 14.358 114.738 3.726 1.00 61.08 145 PRO E C 1
ATOM 10057 O O . PRO E 1 148 ? 14.363 114.856 2.511 1.00 61.19 145 PRO E O 1
ATOM 10061 N N . HIS E 1 149 ? 14.529 113.568 4.318 1.00 62.28 146 HIS E N 1
ATOM 10062 C CA . HIS E 1 149 ? 14.719 112.401 3.477 1.00 63.26 146 HIS E CA 1
ATOM 10063 C C . HIS E 1 149 ? 13.778 111.277 3.735 1.00 63.88 146 HIS E C 1
ATOM 10064 O O . HIS E 1 149 ? 13.995 110.192 3.190 1.00 67.06 146 HIS E O 1
ATOM 10071 N N . GLY E 1 150 ? 12.760 111.498 4.554 1.00 61.92 147 GLY E N 1
ATOM 10072 C CA . GLY E 1 150 ? 11.808 110.435 4.773 1.00 61.93 147 GLY E CA 1
ATOM 10073 C C . GLY E 1 150 ? 10.775 110.736 5.835 1.00 62.41 147 GLY E C 1
ATOM 10074 O O . GLY E 1 150 ? 10.810 111.784 6.487 1.00 60.88 147 GLY E O 1
ATOM 10075 N N . GLU E 1 151 ? 9.840 109.807 6.000 1.00 63.23 148 GLU E N 1
ATOM 10076 C CA . GLU E 1 151 ? 8.786 109.931 6.995 1.00 63.49 148 GLU E CA 1
ATOM 10077 C C . GLU E 1 151 ? 8.987 108.828 8.026 1.00 62.22 148 GLU E C 1
ATOM 10078 O O . GLU E 1 151 ? 9.137 107.636 7.688 1.00 61.79 148 GLU E O 1
ATOM 10084 N N . TYR E 1 152 ? 8.990 109.241 9.289 1.00 59.65 149 TYR E N 1
ATOM 10085 C CA . TYR E 1 152 ? 9.176 108.321 10.399 1.00 57.08 149 TYR E CA 1
ATOM 10086 C C . TYR E 1 152 ? 8.095 108.450 11.482 1.00 57.03 149 TYR E C 1
ATOM 10087 O O . TYR E 1 152 ? 7.230 109.360 11.479 1.00 54.55 149 TYR E O 1
ATOM 10096 N N . ARG E 1 153 ? 8.157 107.534 12.435 1.00 56.44 150 ARG E N 1
ATOM 10097 C CA . ARG E 1 153 ? 7.279 107.646 13.579 1.00 56.73 150 ARG E CA 1
ATOM 10098 C C . ARG E 1 153 ? 7.846 106.804 14.647 1.00 57.19 150 ARG E C 1
ATOM 10099 O O . ARG E 1 153 ? 8.628 105.893 14.368 1.00 58.85 150 ARG E O 1
ATOM 10107 N N . LEU E 1 154 ? 7.456 107.120 15.871 1.00 57.36 151 LEU E N 1
ATOM 10108 C CA . LEU E 1 154 ? 7.887 106.377 17.022 1.00 58.75 151 LEU E CA 1
ATOM 10109 C C . LEU E 1 154 ? 6.679 105.717 17.659 1.00 60.77 151 LEU E C 1
ATOM 10110 O O . LEU E 1 154 ? 5.543 106.235 17.609 1.00 61.28 151 LEU E O 1
ATOM 10115 N N . MET E 1 155 ? 6.939 104.561 18.246 1.00 62.59 152 MET E N 1
ATOM 10116 C CA . MET E 1 155 ? 5.926 103.772 18.903 1.00 65.04 152 MET E CA 1
ATOM 10117 C C . MET E 1 155 ? 6.421 103.385 20.280 1.00 65.00 152 MET E C 1
ATOM 10118 O O . MET E 1 155 ? 7.619 103.110 20.461 1.00 63.85 152 MET E O 1
ATOM 10123 N N . GLN E 1 156 ? 5.512 103.391 21.258 1.00 65.41 153 GLN E N 1
ATOM 10124 C CA . GLN E 1 156 ? 5.852 102.959 22.627 1.00 65.40 153 GLN E CA 1
ATOM 10125 C C . GLN E 1 156 ? 5.326 101.568 22.895 1.00 64.96 153 GLN E C 1
ATOM 10126 O O . GLN E 1 156 ? 4.199 101.275 22.565 1.00 64.66 153 GLN E O 1
ATOM 10132 N N . GLU E 1 157 ? 6.133 100.692 23.457 1.00 65.07 154 GLU E N 1
ATOM 10133 C CA . GLU E 1 157 ? 5.639 99.370 23.822 1.00 66.44 154 GLU E CA 1
ATOM 10134 C C . GLU E 1 157 ? 6.182 99.270 25.229 1.00 65.31 154 GLU E C 1
ATOM 10135 O O . GLU E 1 157 ? 7.240 98.685 25.475 1.00 66.46 154 GLU E O 1
ATOM 10141 N N . GLY E 1 158 ? 5.489 99.891 26.166 1.00 63.56 155 GLY E N 1
ATOM 10142 C CA . GLY E 1 158 ? 5.988 99.854 27.512 1.00 61.04 155 GLY E CA 1
ATOM 10143 C C . GLY E 1 158 ? 6.876 101.055 27.624 1.00 60.16 155 GLY E C 1
ATOM 10144 O O . GLY E 1 158 ? 6.544 102.131 27.124 1.00 60.46 155 GLY E O 1
ATOM 10145 N N . SER E 1 159 ? 8.023 100.854 28.254 1.00 59.72 156 SER E N 1
ATOM 10146 C CA . SER E 1 159 ? 8.990 101.912 28.478 1.00 58.48 156 SER E CA 1
ATOM 10147 C C . SER E 1 159 ? 10.005 101.836 27.348 1.00 58.93 156 SER E C 1
ATOM 10148 O O . SER E 1 159 ? 11.008 102.569 27.333 1.00 60.42 156 SER E O 1
ATOM 10151 N N . THR E 1 160 ? 9.797 100.927 26.409 1.00 56.97 157 THR E N 1
ATOM 10152 C CA . THR E 1 160 ? 10.766 100.863 25.333 1.00 54.69 157 THR E CA 1
ATOM 10153 C C . THR E 1 160 ? 10.141 101.463 24.084 1.00 54.07 157 THR E C 1
ATOM 10154 O O . THR E 1 160 ? 8.966 101.242 23.845 1.00 54.51 157 THR E O 1
ATOM 10158 N N . TRP E 1 161 ? 10.896 102.270 23.337 1.00 52.72 158 TRP E N 1
ATOM 10159 C CA . TRP E 1 161 ? 10.411 102.848 22.091 1.00 51.86 158 TRP E CA 1
ATOM 10160 C C . TRP E 1 161 ? 10.960 102.074 20.878 1.00 50.46 158 TRP E C 1
ATOM 10161 O O . TRP E 1 161 ? 11.937 101.345 21.001 1.00 49.60 158 TRP E O 1
ATOM 10172 N N . ILE E 1 162 ? 10.316 102.228 19.724 1.00 49.32 159 ILE E N 1
ATOM 10173 C CA . ILE E 1 162 ? 10.736 101.611 18.465 1.00 48.43 159 ILE E CA 1
ATOM 10174 C C . ILE E 1 162 ? 10.596 102.746 17.467 1.00 50.91 159 ILE E C 1
ATOM 10175 O O . ILE E 1 162 ? 9.529 103.369 17.420 1.00 51.41 159 ILE E O 1
ATOM 10180 N N . LEU E 1 163 ? 11.632 103.029 16.671 1.00 51.75 160 LEU E N 1
ATOM 10181 C CA . LEU E 1 163 ? 11.547 104.092 15.661 1.00 50.53 160 LEU E CA 1
ATOM 10182 C C . LEU E 1 163 ? 11.369 103.393 14.316 1.00 52.48 160 LEU E C 1
ATOM 10183 O O . LEU E 1 163 ? 12.075 102.406 14.008 1.00 50.41 160 LEU E O 1
ATOM 10188 N N . GLN E 1 164 ? 10.421 103.863 13.509 1.00 54.90 161 GLN E N 1
ATOM 10189 C CA . GLN E 1 164 ? 10.243 103.231 12.197 1.00 57.53 161 GLN E CA 1
ATOM 10190 C C . GLN E 1 164 ? 10.016 104.205 11.047 1.00 58.85 161 GLN E C 1
ATOM 10191 O O . GLN E 1 164 ? 9.697 105.397 11.250 1.00 58.05 161 GLN E O 1
ATOM 10197 N N . PHE E 1 165 ? 10.224 103.685 9.839 1.00 61.35 162 PHE E N 1
ATOM 10198 C CA . PHE E 1 165 ? 10.082 104.494 8.634 1.00 65.30 162 PHE E CA 1
ATOM 10199 C C . PHE E 1 165 ? 9.077 103.944 7.639 1.00 65.93 162 PHE E C 1
ATOM 10200 O O . PHE E 1 165 ? 8.875 102.729 7.534 1.00 62.48 162 PHE E O 1
ATOM 10208 N N . ARG E 1 166 ? 8.439 104.868 6.924 1.00 69.36 163 ARG E N 1
ATOM 10209 C CA . ARG E 1 166 ? 7.456 104.491 5.919 1.00 75.09 163 ARG E CA 1
ATOM 10210 C C . ARG E 1 166 ? 8.281 104.082 4.747 1.00 79.31 163 ARG E C 1
ATOM 10211 O O . ARG E 1 166 ? 9.336 104.662 4.532 1.00 80.68 163 ARG E O 1
ATOM 10219 N N . HIS E 1 167 ? 7.812 103.088 4.001 1.00 84.02 164 HIS E N 1
ATOM 10220 C CA . HIS E 1 167 ? 8.542 102.566 2.848 1.00 89.59 164 HIS E CA 1
ATOM 10221 C C . HIS E 1 167 ? 7.615 101.578 2.128 1.00 93.21 164 HIS E C 1
ATOM 10222 O O . HIS E 1 167 ? 7.095 100.654 2.768 1.00 94.41 164 HIS E O 1
ATOM 10229 N N . HIS E 1 168 ? 7.416 101.747 0.817 1.00 96.10 165 HIS E N 1
ATOM 10230 C CA . HIS E 1 168 ? 6.517 100.863 0.055 1.00 98.79 165 HIS E CA 1
ATOM 10231 C C . HIS E 1 168 ? 5.197 100.551 0.830 1.00 98.87 165 HIS E C 1
ATOM 10232 O O . HIS E 1 168 ? 4.886 99.390 1.188 1.00 98.53 165 HIS E O 1
ATOM 10239 N N . GLU E 1 169 ? 4.453 101.627 1.099 1.00 98.25 166 GLU E N 1
ATOM 10240 C CA . GLU E 1 169 ? 3.146 101.596 1.745 1.00 96.91 166 GLU E CA 1
ATOM 10241 C C . GLU E 1 169 ? 2.937 100.938 3.091 1.00 94.84 166 GLU E C 1
ATOM 10242 O O . GLU E 1 169 ? 1.828 100.512 3.428 1.00 94.15 166 GLU E O 1
ATOM 10248 N N . HIS E 1 170 ? 4.002 100.862 3.875 1.00 92.91 167 HIS E N 1
ATOM 10249 C CA . HIS E 1 170 ? 3.892 100.307 5.223 1.00 90.99 167 HIS E CA 1
ATOM 10250 C C . HIS E 1 170 ? 5.003 100.836 6.152 1.00 87.26 167 HIS E C 1
ATOM 10251 O O . HIS E 1 170 ? 6.005 101.368 5.689 1.00 86.46 167 HIS E O 1
ATOM 10258 N N . TRP E 1 171 ? 4.788 100.753 7.458 1.00 82.85 168 TRP E N 1
ATOM 10259 C CA . TRP E 1 171 ? 5.819 101.175 8.392 1.00 79.71 168 TRP E CA 1
ATOM 10260 C C . TRP E 1 171 ? 6.769 99.982 8.592 1.00 79.13 168 TRP E C 1
ATOM 10261 O O . TRP E 1 171 ? 6.373 98.824 8.415 1.00 79.19 168 TRP E O 1
ATOM 10272 N N . GLN E 1 172 ? 8.014 100.260 8.962 1.00 77.80 169 GLN E N 1
ATOM 10273 C CA . GLN E 1 172 ? 8.975 99.195 9.177 1.00 75.74 169 GLN E CA 1
ATOM 10274 C C . GLN E 1 172 ? 9.934 99.623 10.270 1.00 72.56 169 GLN E C 1
ATOM 10275 O O . GLN E 1 172 ? 10.556 100.671 10.178 1.00 71.11 169 GLN E O 1
ATOM 10281 N N . SER E 1 173 ? 10.044 98.822 11.317 1.00 69.13 170 SER E N 1
ATOM 10282 C CA . SER E 1 173 ? 10.903 99.208 12.413 1.00 66.98 170 SER E CA 1
ATOM 10283 C C . SER E 1 173 ? 12.368 99.163 12.066 1.00 66.92 170 SER E C 1
ATOM 10284 O O . SER E 1 173 ? 12.837 98.223 11.418 1.00 68.03 170 SER E O 1
ATOM 10287 N N . MET E 1 174 ? 13.102 100.178 12.499 1.00 65.50 171 MET E N 1
ATOM 10288 C CA . MET E 1 174 ? 14.517 100.210 12.220 1.00 64.19 171 MET E CA 1
ATOM 10289 C C . MET E 1 174 ? 15.246 99.789 13.472 1.00 61.51 171 MET E C 1
ATOM 10290 O O . MET E 1 174 ? 16.183 98.987 13.436 1.00 61.89 171 MET E O 1
ATOM 10295 N N . TYR E 1 175 ? 14.833 100.346 14.594 1.00 58.48 172 TYR E N 1
ATOM 10296 C CA . TYR E 1 175 ? 15.473 99.945 15.826 1.00 56.68 172 TYR E CA 1
ATOM 10297 C C . TYR E 1 175 ? 14.648 100.270 17.038 1.00 56.13 172 TYR E C 1
ATOM 10298 O O . TYR E 1 175 ? 13.634 100.981 16.912 1.00 57.40 172 TYR E O 1
ATOM 10307 N N . CYS E 1 176 ? 15.035 99.698 18.186 1.00 53.87 173 CYS E N 1
ATOM 10308 C CA . CYS E 1 176 ? 14.307 99.938 19.422 1.00 52.51 173 CYS E CA 1
ATOM 10309 C C . CYS E 1 176 ? 15.205 100.410 20.543 1.00 51.26 173 CYS E C 1
ATOM 10310 O O . CYS E 1 176 ? 16.405 100.202 20.476 1.00 51.51 173 CYS E O 1
ATOM 10313 N N . PHE E 1 177 ? 14.658 101.095 21.541 1.00 49.67 174 PHE E N 1
ATOM 10314 C CA . PHE E 1 177 ? 15.539 101.592 22.583 1.00 49.97 174 PHE E CA 1
ATOM 10315 C C . PHE E 1 177 ? 14.765 102.159 23.724 1.00 51.27 174 PHE E C 1
ATOM 10316 O O . PHE E 1 177 ? 13.565 102.318 23.612 1.00 52.73 174 PHE E O 1
ATOM 10324 N N . ASP E 1 178 ? 15.449 102.504 24.813 1.00 51.21 175 ASP E N 1
ATOM 10325 C CA . ASP E 1 178 ? 14.730 103.149 25.897 1.00 50.83 175 ASP E CA 1
ATOM 10326 C C . ASP E 1 178 ? 15.566 104.246 26.492 1.00 49.06 175 ASP E C 1
ATOM 10327 O O . ASP E 1 178 ? 16.728 104.382 26.192 1.00 47.41 175 ASP E O 1
ATOM 10332 N N . LEU E 1 179 ? 14.989 105.016 27.382 1.00 48.97 176 LEU E N 1
ATOM 10333 C CA . LEU E 1 179 ? 15.720 106.126 27.908 1.00 49.24 176 LEU E CA 1
ATOM 10334 C C . LEU E 1 179 ? 16.759 105.867 28.967 1.00 50.79 176 LEU E C 1
ATOM 10335 O O . LEU E 1 179 ? 17.149 106.801 29.686 1.00 51.67 176 LEU E O 1
ATOM 10340 N N . GLY E 1 180 ? 17.244 104.630 29.076 1.00 49.91 177 GLY E N 1
ATOM 10341 C CA . GLY E 1 180 ? 18.246 104.356 30.089 1.00 48.78 177 GLY E CA 1
ATOM 10342 C C . GLY E 1 180 ? 19.576 105.061 29.838 1.00 50.54 177 GLY E C 1
ATOM 10343 O O . GLY E 1 180 ? 20.027 105.218 28.698 1.00 53.78 177 GLY E O 1
ATOM 10344 N N . VAL E 1 181 ? 20.233 105.492 30.901 1.00 48.96 178 VAL E N 1
ATOM 10345 C CA . VAL E 1 181 ? 21.517 106.158 30.801 1.00 45.86 178 VAL E CA 1
ATOM 10346 C C . VAL E 1 181 ? 22.550 105.219 30.290 1.00 45.56 178 VAL E C 1
ATOM 10347 O O . VAL E 1 181 ? 22.433 104.054 30.552 1.00 45.17 178 VAL E O 1
ATOM 10351 N N . GLN E 1 182 ? 23.572 105.723 29.597 1.00 45.91 179 GLN E N 1
ATOM 10352 C CA . GLN E 1 182 ? 24.641 104.866 29.079 1.00 47.00 179 GLN E CA 1
ATOM 10353 C C . GLN E 1 182 ? 25.937 105.507 29.459 1.00 48.27 179 GLN E C 1
ATOM 10354 O O . GLN E 1 182 ? 25.971 106.698 29.678 1.00 49.52 179 GLN E O 1
ATOM 10360 N N . GLN E 1 183 ? 27.017 104.744 29.478 1.00 48.64 180 GLN E N 1
ATOM 10361 C CA . GLN E 1 183 ? 28.324 105.254 29.882 1.00 50.26 180 GLN E CA 1
ATOM 10362 C C . GLN E 1 183 ? 29.315 105.046 28.752 1.00 52.75 180 GLN E C 1
ATOM 10363 O O . GLN E 1 183 ? 29.161 104.124 27.953 1.00 53.89 180 GLN E O 1
ATOM 10369 N N . GLN E 1 184 ? 30.371 105.847 28.691 1.00 54.10 181 GLN E N 1
ATOM 10370 C CA . GLN E 1 184 ? 31.326 105.675 27.606 1.00 55.28 181 GLN E CA 1
ATOM 10371 C C . GLN E 1 184 ? 31.697 104.238 27.332 1.00 55.41 181 GLN E C 1
ATOM 10372 O O . GLN E 1 184 ? 31.838 103.814 26.186 1.00 55.87 181 GLN E O 1
ATOM 10378 N N . SER E 1 185 ? 31.874 103.472 28.389 1.00 56.02 182 SER E N 1
ATOM 10379 C CA . SER E 1 185 ? 32.275 102.081 28.220 1.00 56.96 182 SER E CA 1
ATOM 10380 C C . SER E 1 185 ? 31.162 101.327 27.522 1.00 56.59 182 SER E C 1
ATOM 10381 O O . SER E 1 185 ? 31.394 100.393 26.733 1.00 57.32 182 SER E O 1
ATOM 10384 N N . ASP E 1 186 ? 29.934 101.716 27.807 1.00 54.61 183 ASP E N 1
ATOM 10385 C CA . ASP E 1 186 ? 28.872 101.020 27.147 1.00 53.43 183 ASP E CA 1
ATOM 10386 C C . ASP E 1 186 ? 28.984 101.153 25.660 1.00 50.80 183 ASP E C 1
ATOM 10387 O O . ASP E 1 186 ? 28.593 100.244 24.950 1.00 51.80 183 ASP E O 1
ATOM 10392 N N . HIS E 1 187 ? 29.513 102.282 25.191 1.00 47.63 184 HIS E N 1
ATOM 10393 C CA . HIS E 1 187 ? 29.727 102.495 23.763 1.00 43.06 184 HIS E CA 1
ATOM 10394 C C . HIS E 1 187 ? 30.968 101.785 23.295 1.00 41.84 184 HIS E C 1
ATOM 10395 O O . HIS E 1 187 ? 31.000 101.269 22.165 1.00 43.17 184 HIS E O 1
ATOM 10402 N N . VAL E 1 188 ? 32.005 101.783 24.132 1.00 39.03 185 VAL E N 1
ATOM 10403 C CA . VAL E 1 188 ? 33.199 101.089 23.761 1.00 37.59 185 VAL E CA 1
ATOM 10404 C C . VAL E 1 188 ? 32.853 99.654 23.539 1.00 39.36 185 VAL E C 1
ATOM 10405 O O . VAL E 1 188 ? 33.278 99.101 22.555 1.00 37.98 185 VAL E O 1
ATOM 10409 N N . MET E 1 189 ? 32.072 99.059 24.443 1.00 43.15 186 MET E N 1
ATOM 10410 C CA . MET E 1 189 ? 31.652 97.669 24.275 1.00 48.03 186 MET E CA 1
ATOM 10411 C C . MET E 1 189 ? 30.839 97.523 22.969 1.00 48.09 186 MET E C 1
ATOM 10412 O O . MET E 1 189 ? 31.071 96.569 22.159 1.00 47.17 186 MET E O 1
ATOM 10417 N N . GLY E 1 190 ? 29.892 98.450 22.768 1.00 44.80 187 GLY E N 1
ATOM 10418 C CA . GLY E 1 190 ? 29.107 98.432 21.546 1.00 44.38 187 GLY E CA 1
ATOM 10419 C C . GLY E 1 190 ? 29.981 98.462 20.283 1.00 45.15 187 GLY E C 1
ATOM 10420 O O . GLY E 1 190 ? 29.750 97.743 19.274 1.00 41.00 187 GLY E O 1
ATOM 10421 N N . ASN E 1 191 ? 30.993 99.321 20.336 1.00 44.60 188 ASN E N 1
ATOM 10422 C CA . ASN E 1 191 ? 31.888 99.384 19.230 1.00 45.44 188 ASN E CA 1
ATOM 10423 C C . ASN E 1 191 ? 32.673 98.043 19.100 1.00 44.99 188 ASN E C 1
ATOM 10424 O O . ASN E 1 191 ? 32.871 97.508 17.990 1.00 43.06 188 ASN E O 1
ATOM 10429 N N . PHE E 1 192 ? 33.103 97.486 20.235 1.00 44.87 189 PHE E N 1
ATOM 10430 C CA . PHE E 1 192 ? 33.881 96.239 20.195 1.00 42.24 189 PHE E CA 1
ATOM 10431 C C . PHE E 1 192 ? 33.091 95.142 19.526 1.00 43.52 189 PHE E C 1
ATOM 10432 O O . PHE E 1 192 ? 33.621 94.378 18.693 1.00 42.15 189 PHE E O 1
ATOM 10440 N N . TRP E 1 193 ? 31.810 95.060 19.902 1.00 43.27 190 TRP E N 1
ATOM 10441 C CA . TRP E 1 193 ? 30.970 94.037 19.316 1.00 44.03 190 TRP E CA 1
ATOM 10442 C C . TRP E 1 193 ? 30.948 94.218 17.791 1.00 45.46 190 TRP E C 1
ATOM 10443 O O . TRP E 1 193 ? 31.430 93.332 17.045 1.00 43.85 190 TRP E O 1
ATOM 10454 N N . SER E 1 194 ? 30.442 95.385 17.371 1.00 44.28 191 SER E N 1
ATOM 10455 C CA . SER E 1 194 ? 30.243 95.731 15.992 1.00 43.82 191 SER E CA 1
ATOM 10456 C C . SER E 1 194 ? 31.433 95.559 15.164 1.00 45.58 191 SER E C 1
ATOM 10457 O O . SER E 1 194 ? 31.326 95.097 14.056 1.00 47.82 191 SER E O 1
ATOM 10460 N N . ALA E 1 195 ? 32.598 95.878 15.689 1.00 46.21 192 ALA E N 1
ATOM 10461 C CA . ALA E 1 195 ? 33.795 95.752 14.895 1.00 45.70 192 ALA E CA 1
ATOM 10462 C C . ALA E 1 195 ? 34.483 94.396 14.929 1.00 47.08 192 ALA E C 1
ATOM 10463 O O . ALA E 1 195 ? 35.201 94.046 14.012 1.00 48.42 192 ALA E O 1
ATOM 10465 N N . HIS E 1 196 ? 34.273 93.623 15.987 1.00 48.30 193 HIS E N 1
ATOM 10466 C CA . HIS E 1 196 ? 34.961 92.353 16.129 1.00 47.03 193 HIS E CA 1
ATOM 10467 C C . HIS E 1 196 ? 34.106 91.084 16.193 1.00 47.33 193 HIS E C 1
ATOM 10468 O O . HIS E 1 196 ? 34.614 89.992 15.912 1.00 44.99 193 HIS E O 1
ATOM 10475 N N . TRP E 1 197 ? 32.821 91.180 16.530 1.00 47.39 194 TRP E N 1
ATOM 10476 C CA . TRP E 1 197 ? 32.044 89.935 16.562 1.00 47.78 194 TRP E CA 1
ATOM 10477 C C . TRP E 1 197 ? 32.016 89.364 15.157 1.00 46.41 194 TRP E C 1
ATOM 10478 O O . TRP E 1 197 ? 31.409 89.927 14.259 1.00 48.05 194 TRP E O 1
ATOM 10489 N N . PRO E 1 198 ? 32.633 88.217 14.951 1.00 44.46 195 PRO E N 1
ATOM 10490 C CA . PRO E 1 198 ? 32.688 87.571 13.622 1.00 44.82 195 PRO E CA 1
ATOM 10491 C C . PRO E 1 198 ? 31.486 87.681 12.719 1.00 47.08 195 PRO E C 1
ATOM 10492 O O . PRO E 1 198 ? 31.633 87.840 11.542 1.00 49.83 195 PRO E O 1
ATOM 10496 N N . GLN E 1 199 ? 30.281 87.561 13.241 1.00 49.25 196 GLN E N 1
ATOM 10497 C CA . GLN E 1 199 ? 29.110 87.648 12.386 1.00 48.28 196 GLN E CA 1
ATOM 10498 C C . GLN E 1 199 ? 28.647 89.080 12.209 1.00 46.59 196 GLN E C 1
ATOM 10499 O O . GLN E 1 199 ? 27.604 89.289 11.634 1.00 45.67 196 GLN E O 1
ATOM 10505 N N . SER E 1 200 ? 29.360 90.069 12.728 1.00 43.97 197 SER E N 1
ATOM 10506 C CA . SER E 1 200 ? 28.880 91.439 12.506 1.00 45.65 197 SER E CA 1
ATOM 10507 C C . SER E 1 200 ? 28.914 91.830 11.018 1.00 45.66 197 SER E C 1
ATOM 10508 O O . SER E 1 200 ? 29.973 91.779 10.427 1.00 44.90 197 SER E O 1
ATOM 10511 N N . HIS E 1 201 ? 27.803 92.241 10.409 1.00 46.00 198 HIS E N 1
ATOM 10512 C CA . HIS E 1 201 ? 27.905 92.578 8.998 1.00 47.74 198 HIS E CA 1
ATOM 10513 C C . HIS E 1 201 ? 28.967 93.620 8.658 1.00 48.94 198 HIS E C 1
ATOM 10514 O O . HIS E 1 201 ? 29.577 93.542 7.583 1.00 52.02 198 HIS E O 1
ATOM 10521 N N . PHE E 1 202 ? 29.258 94.545 9.569 1.00 47.75 199 PHE E N 1
ATOM 10522 C CA . PHE E 1 202 ? 30.280 95.522 9.287 1.00 44.69 199 PHE E CA 1
ATOM 10523 C C . PHE E 1 202 ? 31.603 94.934 8.970 1.00 44.52 199 PHE E C 1
ATOM 10524 O O . PHE E 1 202 ? 32.452 95.660 8.568 1.00 47.44 199 PHE E O 1
ATOM 10532 N N . ARG E 1 203 ? 31.806 93.640 9.136 1.00 43.93 200 ARG E N 1
ATOM 10533 C CA . ARG E 1 203 ? 33.114 93.083 8.834 1.00 43.97 200 ARG E CA 1
ATOM 10534 C C . ARG E 1 203 ? 33.083 92.415 7.540 1.00 45.45 200 ARG E C 1
ATOM 10535 O O . ARG E 1 203 ? 34.064 91.824 7.154 1.00 47.08 200 ARG E O 1
ATOM 10543 N N . HIS E 1 204 ? 31.964 92.464 6.848 1.00 47.64 201 HIS E N 1
ATOM 10544 C CA . HIS E 1 204 ? 31.910 91.769 5.579 1.00 50.37 201 HIS E CA 1
ATOM 10545 C C . HIS E 1 204 ? 31.697 92.611 4.305 1.00 52.41 201 HIS E C 1
ATOM 10546 O O . HIS E 1 204 ? 31.538 92.080 3.208 1.00 54.08 201 HIS E O 1
ATOM 10553 N N . HIS E 1 205 ? 31.695 93.924 4.447 1.00 51.24 202 HIS E N 1
ATOM 10554 C CA . HIS E 1 205 ? 31.574 94.750 3.294 1.00 50.57 202 HIS E CA 1
ATOM 10555 C C . HIS E 1 205 ? 31.801 96.221 3.594 1.00 51.10 202 HIS E C 1
ATOM 10556 O O . HIS E 1 205 ? 31.586 96.689 4.707 1.00 52.87 202 HIS E O 1
ATOM 10563 N N . LEU E 1 206 ? 32.325 96.943 2.620 1.00 48.68 203 LEU E N 1
ATOM 10564 C CA . LEU E 1 206 ? 32.560 98.349 2.812 1.00 46.53 203 LEU E CA 1
ATOM 10565 C C . LEU E 1 206 ? 31.231 99.090 2.756 1.00 46.47 203 LEU E C 1
ATOM 10566 O O . LEU E 1 206 ? 30.403 98.798 1.910 1.00 46.59 203 LEU E O 1
ATOM 10571 N N . LEU E 1 207 ? 31.016 100.032 3.659 1.00 44.96 204 LEU E N 1
ATOM 10572 C CA . LEU E 1 207 ? 29.777 100.785 3.639 1.00 47.53 204 LEU E CA 1
ATOM 10573 C C . LEU E 1 207 ? 29.955 102.291 3.750 1.00 49.24 204 LEU E C 1
ATOM 10574 O O . LEU E 1 207 ? 30.551 102.830 4.703 1.00 49.98 204 LEU E O 1
ATOM 10579 N N . MET E 1 208 ? 29.424 103.006 2.783 1.00 50.11 205 MET E N 1
ATOM 10580 C CA . MET E 1 208 ? 29.580 104.435 2.882 1.00 51.90 205 MET E CA 1
ATOM 10581 C C . MET E 1 208 ? 28.307 105.076 2.472 1.00 50.42 205 MET E C 1
ATOM 10582 O O . MET E 1 208 ? 27.654 104.608 1.567 1.00 49.37 205 MET E O 1
ATOM 10587 N N . CYS E 1 209 ? 27.947 106.145 3.149 1.00 49.58 206 CYS E N 1
ATOM 10588 C CA . CYS E 1 209 ? 26.725 106.805 2.839 1.00 50.25 206 CYS E CA 1
ATOM 10589 C C . CYS E 1 209 ? 26.828 108.263 3.213 1.00 51.96 206 CYS E C 1
ATOM 10590 O O . CYS E 1 209 ? 27.257 108.594 4.311 1.00 52.67 206 CYS E O 1
ATOM 10593 N N . ARG E 1 210 ? 26.462 109.150 2.301 1.00 53.74 207 ARG E N 1
ATOM 10594 C CA . ARG E 1 210 ? 26.567 110.561 2.597 1.00 57.45 207 ARG E CA 1
ATOM 10595 C C . ARG E 1 210 ? 25.292 111.227 2.190 1.00 58.69 207 ARG E C 1
ATOM 10596 O O . ARG E 1 210 ? 24.637 110.763 1.265 1.00 60.52 207 ARG E O 1
ATOM 10604 N N . HIS E 1 211 ? 24.918 112.320 2.848 1.00 60.05 208 HIS E N 1
ATOM 10605 C CA . HIS E 1 211 ? 23.668 112.988 2.489 1.00 60.81 208 HIS E CA 1
ATOM 10606 C C . HIS E 1 211 ? 23.811 114.291 1.758 1.00 61.97 208 HIS E C 1
ATOM 10607 O O . HIS E 1 211 ? 24.742 115.031 1.993 1.00 61.13 208 HIS E O 1
ATOM 10614 N N . LEU E 1 212 ? 22.866 114.559 0.863 1.00 64.87 209 LEU E N 1
ATOM 10615 C CA . LEU E 1 212 ? 22.855 115.751 0.020 1.00 67.88 209 LEU E CA 1
ATOM 10616 C C . LEU E 1 212 ? 21.676 116.631 0.357 1.00 72.88 209 LEU E C 1
ATOM 10617 O O . LEU E 1 212 ? 20.642 116.145 0.793 1.00 74.67 209 LEU E O 1
ATOM 10622 N N . PRO E 1 213 ? 21.798 117.940 0.118 1.00 77.07 210 PRO E N 1
ATOM 10623 C CA . PRO E 1 213 ? 20.785 118.970 0.370 1.00 80.60 210 PRO E CA 1
ATOM 10624 C C . PRO E 1 213 ? 19.307 118.660 0.044 1.00 84.57 210 PRO E C 1
ATOM 10625 O O . PRO E 1 213 ? 18.448 118.646 0.955 1.00 85.53 210 PRO E O 1
ATOM 10629 N N . ASP E 1 214 ? 19.003 118.428 -1.238 1.00 87.30 211 ASP E N 1
ATOM 10630 C CA . ASP E 1 214 ? 17.614 118.155 -1.648 1.00 89.61 211 ASP E CA 1
ATOM 10631 C C . ASP E 1 214 ? 17.204 116.695 -1.684 1.00 87.48 211 ASP E C 1
ATOM 10632 O O . ASP E 1 214 ? 17.161 116.072 -2.755 1.00 89.06 211 ASP E O 1
ATOM 10637 N N . GLY E 1 215 ? 16.907 116.159 -0.506 1.00 83.44 212 GLY E N 1
ATOM 10638 C CA . GLY E 1 215 ? 16.474 114.773 -0.386 1.00 78.15 212 GLY E CA 1
ATOM 10639 C C . GLY E 1 215 ? 17.331 113.735 -1.083 1.00 74.02 212 GLY E C 1
ATOM 10640 O O . GLY E 1 215 ? 16.916 112.579 -1.266 1.00 72.53 212 GLY E O 1
ATOM 10641 N N . GLY E 1 216 ? 18.537 114.134 -1.461 1.00 70.07 213 GLY E N 1
ATOM 10642 C CA . GLY E 1 216 ? 19.393 113.202 -2.153 1.00 65.82 213 GLY E CA 1
ATOM 10643 C C . GLY E 1 216 ? 20.404 112.596 -1.218 1.00 63.04 213 GLY E C 1
ATOM 10644 O O . GLY E 1 216 ? 20.620 113.135 -0.137 1.00 60.96 213 GLY E O 1
ATOM 10645 N N . LYS E 1 217 ? 20.990 111.470 -1.620 1.00 60.71 214 LYS E N 1
ATOM 10646 C CA . LYS E 1 217 ? 22.014 110.845 -0.817 1.00 60.38 214 LYS E CA 1
ATOM 10647 C C . LYS E 1 217 ? 22.832 109.939 -1.664 1.00 58.86 214 LYS E C 1
ATOM 10648 O O . LYS E 1 217 ? 22.390 109.543 -2.716 1.00 59.93 214 LYS E O 1
ATOM 10654 N N . LEU E 1 218 ? 24.033 109.630 -1.193 1.00 56.45 215 LEU E N 1
ATOM 10655 C CA . LEU E 1 218 ? 24.944 108.750 -1.895 1.00 54.53 215 LEU E CA 1
ATOM 10656 C C . LEU E 1 218 ? 25.093 107.445 -1.112 1.00 55.05 215 LEU E C 1
ATOM 10657 O O . LEU E 1 218 ? 24.949 107.429 0.095 1.00 55.26 215 LEU E O 1
ATOM 10662 N N . THR E 1 219 ? 25.475 106.368 -1.789 1.00 54.87 216 THR E N 1
ATOM 10663 C CA . THR E 1 219 ? 25.511 105.086 -1.150 1.00 51.77 216 THR E CA 1
ATOM 10664 C C . THR E 1 219 ? 26.485 104.168 -1.750 1.00 51.89 216 THR E C 1
ATOM 10665 O O . THR E 1 219 ? 26.355 103.789 -2.866 1.00 53.57 216 THR E O 1
ATOM 10669 N N . LEU E 1 220 ? 27.473 103.778 -0.998 1.00 53.86 217 LEU E N 1
ATOM 10670 C CA . LEU E 1 220 ? 28.402 102.838 -1.535 1.00 54.24 217 LEU E CA 1
ATOM 10671 C C . LEU E 1 220 ? 28.275 101.552 -0.700 1.00 54.71 217 LEU E C 1
ATOM 10672 O O . LEU E 1 220 ? 27.999 101.597 0.505 1.00 53.44 217 LEU E O 1
ATOM 10677 N N . THR E 1 221 ? 28.460 100.417 -1.372 1.00 55.32 218 THR E N 1
ATOM 10678 C CA . THR E 1 221 ? 28.402 99.096 -0.767 1.00 55.22 218 THR E CA 1
ATOM 10679 C C . THR E 1 221 ? 29.388 98.326 -1.612 1.00 55.71 218 THR E C 1
ATOM 10680 O O . THR E 1 221 ? 29.045 97.758 -2.617 1.00 56.46 218 THR E O 1
ATOM 10684 N N . ASN E 1 222 ? 30.635 98.313 -1.195 1.00 57.54 219 ASN E N 1
ATOM 10685 C CA . ASN E 1 222 ? 31.664 97.651 -1.981 1.00 58.28 219 ASN E CA 1
ATOM 10686 C C . ASN E 1 222 ? 31.823 98.469 -3.231 1.00 59.49 219 ASN E C 1
ATOM 10687 O O . ASN E 1 222 ? 32.136 99.663 -3.147 1.00 59.47 219 ASN E O 1
ATOM 10692 N N . PHE E 1 223 ? 31.596 97.872 -4.392 1.00 60.37 220 PHE E N 1
ATOM 10693 C CA . PHE E 1 223 ? 31.742 98.661 -5.601 1.00 59.72 220 PHE E CA 1
ATOM 10694 C C . PHE E 1 223 ? 30.417 99.179 -6.106 1.00 60.13 220 PHE E C 1
ATOM 10695 O O . PHE E 1 223 ? 30.369 99.868 -7.111 1.00 61.99 220 PHE E O 1
ATOM 10703 N N . HIS E 1 224 ? 29.326 98.865 -5.433 1.00 59.51 221 HIS E N 1
ATOM 10704 C CA . HIS E 1 224 ? 28.042 99.337 -5.924 1.00 60.53 221 HIS E CA 1
ATOM 10705 C C . HIS E 1 224 ? 27.729 100.722 -5.371 1.00 58.90 221 HIS E C 1
ATOM 10706 O O . HIS E 1 224 ? 27.390 100.889 -4.188 1.00 56.65 221 HIS E O 1
ATOM 10713 N N . PHE E 1 225 ? 27.888 101.710 -6.253 1.00 57.50 222 PHE E N 1
ATOM 10714 C CA . PHE E 1 225 ? 27.661 103.127 -5.955 1.00 56.79 222 PHE E CA 1
ATOM 10715 C C . PHE E 1 225 ? 26.256 103.484 -6.391 1.00 55.80 222 PHE E C 1
ATOM 10716 O O . PHE E 1 225 ? 25.767 102.914 -7.332 1.00 57.45 222 PHE E O 1
ATOM 10724 N N . THR E 1 226 ? 25.602 104.412 -5.706 1.00 54.61 223 THR E N 1
ATOM 10725 C CA . THR E 1 226 ? 24.223 104.749 -6.042 1.00 56.18 223 THR E CA 1
ATOM 10726 C C . THR E 1 226 ? 23.872 106.169 -5.611 1.00 56.37 223 THR E C 1
ATOM 10727 O O . THR E 1 226 ? 24.188 106.563 -4.499 1.00 57.35 223 THR E O 1
ATOM 10731 N N . ARG E 1 227 ? 23.231 106.938 -6.488 1.00 54.91 224 ARG E N 1
ATOM 10732 C CA . ARG E 1 227 ? 22.840 108.311 -6.155 1.00 52.51 224 ARG E CA 1
ATOM 10733 C C . ARG E 1 227 ? 21.321 108.358 -6.044 1.00 52.68 224 ARG E C 1
ATOM 10734 O O . ARG E 1 227 ? 20.609 107.694 -6.763 1.00 50.88 224 ARG E O 1
ATOM 10742 N N . TYR E 1 228 ? 20.799 109.171 -5.162 1.00 54.69 225 TYR E N 1
ATOM 10743 C CA . TYR E 1 228 ? 19.354 109.193 -4.989 1.00 57.90 225 TYR E CA 1
ATOM 10744 C C . TYR E 1 228 ? 18.902 110.614 -4.977 1.00 60.70 225 TYR E C 1
ATOM 10745 O O . TYR E 1 228 ? 19.632 111.481 -4.452 1.00 60.79 225 TYR E O 1
ATOM 10754 N N . HIS E 1 229 ? 17.707 110.860 -5.527 1.00 62.60 226 HIS E N 1
ATOM 10755 C CA . HIS E 1 229 ? 17.145 112.199 -5.485 1.00 64.45 226 HIS E CA 1
ATOM 10756 C C . HIS E 1 229 ? 15.733 112.092 -4.977 1.00 67.36 226 HIS E C 1
ATOM 10757 O O . HIS E 1 229 ? 14.984 111.203 -5.408 1.00 67.68 226 HIS E O 1
ATOM 10764 N N . GLN E 1 230 ? 15.371 112.988 -4.062 1.00 70.61 227 GLN E N 1
ATOM 10765 C CA . GLN E 1 230 ? 14.045 112.942 -3.454 1.00 75.54 227 GLN E CA 1
ATOM 10766 C C . GLN E 1 230 ? 13.640 111.487 -3.156 1.00 77.42 227 GLN E C 1
ATOM 10767 O O . GLN E 1 230 ? 12.494 111.064 -3.371 1.00 78.13 227 GLN E O 1
ATOM 10773 N N . GLY E 1 231 ? 14.620 110.728 -2.673 1.00 78.63 228 GLY E N 1
ATOM 10774 C CA . GLY E 1 231 ? 14.398 109.354 -2.306 1.00 80.04 228 GLY E CA 1
ATOM 10775 C C . GLY E 1 231 ? 14.207 108.424 -3.461 1.00 81.37 228 GLY E C 1
ATOM 10776 O O . GLY E 1 231 ? 13.468 107.467 -3.342 1.00 81.98 228 GLY E O 1
ATOM 10777 N N . HIS E 1 232 ? 14.870 108.679 -4.577 1.00 83.30 229 HIS E N 1
ATOM 10778 C CA . HIS E 1 232 ? 14.712 107.792 -5.718 1.00 84.80 229 HIS E CA 1
ATOM 10779 C C . HIS E 1 232 ? 16.057 107.450 -6.292 1.00 83.74 229 HIS E C 1
ATOM 10780 O O . HIS E 1 232 ? 16.960 108.277 -6.306 1.00 83.42 229 HIS E O 1
ATOM 10787 N N . ALA E 1 233 ? 16.177 106.220 -6.774 1.00 83.66 230 ALA E N 1
ATOM 10788 C CA . ALA E 1 233 ? 17.437 105.740 -7.329 1.00 83.99 230 ALA E CA 1
ATOM 10789 C C . ALA E 1 233 ? 17.748 106.276 -8.696 1.00 83.52 230 ALA E C 1
ATOM 10790 O O . ALA E 1 233 ? 17.434 105.654 -9.696 1.00 85.05 230 ALA E O 1
ATOM 10792 N N . VAL E 1 234 ? 18.406 107.419 -8.733 1.00 82.87 231 VAL E N 1
ATOM 10793 C CA . VAL E 1 234 ? 18.801 108.060 -9.979 1.00 81.30 231 VAL E CA 1
ATOM 10794 C C . VAL E 1 234 ? 20.240 107.731 -10.284 1.00 80.44 231 VAL E C 1
ATOM 10795 O O . VAL E 1 234 ? 21.083 108.317 -9.641 1.00 82.90 231 VAL E O 1
ATOM 10799 N N . GLU E 1 235 ? 20.560 106.856 -11.237 1.00 79.71 232 GLU E N 1
ATOM 10800 C CA . GLU E 1 235 ? 21.985 106.487 -11.495 1.00 79.65 232 GLU E CA 1
ATOM 10801 C C . GLU E 1 235 ? 22.592 105.454 -10.491 1.00 79.20 232 GLU E C 1
ATOM 10802 O O . GLU E 1 235 ? 22.604 105.654 -9.252 1.00 79.40 232 GLU E O 1
ATOM 10808 N N . GLN E 1 236 ? 23.121 104.357 -11.030 1.00 77.18 233 GLN E N 1
ATOM 10809 C CA . GLN E 1 236 ? 23.716 103.323 -10.199 1.00 74.82 233 GLN E CA 1
ATOM 10810 C C . GLN E 1 236 ? 24.914 102.827 -10.905 1.00 74.95 233 GLN E C 1
ATOM 10811 O O . GLN E 1 236 ? 24.802 102.027 -11.811 1.00 75.84 233 GLN E O 1
ATOM 10817 N N . VAL E 1 237 ? 26.078 103.301 -10.497 1.00 74.95 234 VAL E N 1
ATOM 10818 C CA . VAL E 1 237 ? 27.323 102.882 -11.107 1.00 74.28 234 VAL E CA 1
ATOM 10819 C C . VAL E 1 237 ? 28.006 101.771 -10.342 1.00 75.67 234 VAL E C 1
ATOM 10820 O O . VAL E 1 237 ? 28.028 101.742 -9.112 1.00 78.22 234 VAL E O 1
ATOM 10824 N N . ASN E 1 238 ? 28.611 100.863 -11.077 1.00 75.37 235 ASN E N 1
ATOM 10825 C CA . ASN E 1 238 ? 29.267 99.774 -10.441 1.00 73.68 235 ASN E CA 1
ATOM 10826 C C . ASN E 1 238 ? 30.736 99.986 -10.673 1.00 73.19 235 ASN E C 1
ATOM 10827 O O . ASN E 1 238 ? 31.286 99.487 -11.645 1.00 75.16 235 ASN E O 1
ATOM 10832 N N . VAL E 1 239 ? 31.376 100.755 -9.800 1.00 71.14 236 VAL E N 1
ATOM 10833 C CA . VAL E 1 239 ? 32.811 100.999 -9.932 1.00 68.86 236 VAL E CA 1
ATOM 10834 C C . VAL E 1 239 ? 33.585 99.742 -10.352 1.00 68.06 236 VAL E C 1
ATOM 10835 O O . VAL E 1 239 ? 33.463 98.683 -9.741 1.00 67.75 236 VAL E O 1
ATOM 10839 N N . PRO E 1 240 ? 34.423 99.860 -11.400 1.00 68.22 237 PRO E N 1
ATOM 10840 C CA . PRO E 1 240 ? 35.242 98.772 -11.973 1.00 65.34 237 PRO E CA 1
ATOM 10841 C C . PRO E 1 240 ? 36.582 98.408 -11.396 1.00 61.68 237 PRO E C 1
ATOM 10842 O O . PRO E 1 240 ? 37.148 97.402 -11.805 1.00 58.35 237 PRO E O 1
ATOM 10846 N N . ASP E 1 241 ? 37.110 99.201 -10.481 1.00 60.70 238 ASP E N 1
ATOM 10847 C CA . ASP E 1 241 ? 38.418 98.862 -9.950 1.00 63.02 238 ASP E CA 1
ATOM 10848 C C . ASP E 1 241 ? 38.748 99.608 -8.672 1.00 63.91 238 ASP E C 1
ATOM 10849 O O . ASP E 1 241 ? 38.128 100.629 -8.342 1.00 63.71 238 ASP E O 1
ATOM 10854 N N . VAL E 1 242 ? 39.763 99.122 -7.969 1.00 64.23 239 VAL E N 1
ATOM 10855 C CA . VAL E 1 242 ? 40.152 99.755 -6.720 1.00 64.62 239 VAL E CA 1
ATOM 10856 C C . VAL E 1 242 ? 40.509 101.220 -6.914 1.00 64.95 239 VAL E C 1
ATOM 10857 O O . VAL E 1 242 ? 39.928 102.091 -6.286 1.00 65.90 239 VAL E O 1
ATOM 10861 N N . PRO E 1 243 ? 41.443 101.515 -7.816 1.00 65.83 240 PRO E N 1
ATOM 10862 C CA . PRO E 1 243 ? 41.883 102.895 -8.096 1.00 65.44 240 PRO E CA 1
ATOM 10863 C C . PRO E 1 243 ? 40.704 103.828 -8.303 1.00 64.66 240 PRO E C 1
ATOM 10864 O O . PRO E 1 243 ? 40.574 104.906 -7.685 1.00 64.76 240 PRO E O 1
ATOM 10868 N N . SER E 1 244 ? 39.843 103.399 -9.203 1.00 62.06 241 SER E N 1
ATOM 10869 C CA . SER E 1 244 ? 38.671 104.140 -9.510 1.00 59.41 241 SER E CA 1
ATOM 10870 C C . SER E 1 244 ? 37.838 104.403 -8.216 1.00 58.62 241 SER E C 1
ATOM 10871 O O . SER E 1 244 ? 37.312 105.509 -8.000 1.00 57.04 241 SER E O 1
ATOM 10874 N N . LEU E 1 245 ? 37.735 103.392 -7.346 1.00 57.80 242 LEU E N 1
ATOM 10875 C CA . LEU E 1 245 ? 36.957 103.517 -6.108 1.00 55.35 242 LEU E CA 1
ATOM 10876 C C . LEU E 1 245 ? 37.638 104.473 -5.148 1.00 55.21 242 LEU E C 1
ATOM 10877 O O . LEU E 1 245 ? 36.985 105.259 -4.480 1.00 53.38 242 LEU E O 1
ATOM 10882 N N . TYR E 1 246 ? 38.960 104.379 -5.078 1.00 56.32 243 TYR E N 1
ATOM 10883 C CA . TYR E 1 246 ? 39.769 105.240 -4.225 1.00 57.01 243 TYR E CA 1
ATOM 10884 C C . TYR E 1 246 ? 39.465 106.687 -4.587 1.00 58.03 243 TYR E C 1
ATOM 10885 O O . TYR E 1 246 ? 39.418 107.577 -3.746 1.00 55.19 243 TYR E O 1
ATOM 10894 N N . GLN E 1 247 ? 39.242 106.902 -5.874 1.00 60.30 244 GLN E N 1
ATOM 10895 C CA . GLN E 1 247 ? 38.941 108.231 -6.359 1.00 62.34 244 GLN E CA 1
ATOM 10896 C C . GLN E 1 247 ? 37.525 108.596 -5.911 1.00 62.05 244 GLN E C 1
ATOM 10897 O O . GLN E 1 247 ? 37.303 109.630 -5.276 1.00 61.88 244 GLN E O 1
ATOM 10903 N N . LEU E 1 248 ? 36.574 107.722 -6.212 1.00 61.94 245 LEU E N 1
ATOM 10904 C CA . LEU E 1 248 ? 35.185 107.976 -5.835 1.00 61.53 245 LEU E CA 1
ATOM 10905 C C . LEU E 1 248 ? 35.021 108.334 -4.367 1.00 61.17 245 LEU E C 1
ATOM 10906 O O . LEU E 1 248 ? 34.140 109.129 -4.042 1.00 59.39 245 LEU E O 1
ATOM 10911 N N . LEU E 1 249 ? 35.855 107.746 -3.493 1.00 60.73 246 LEU E N 1
ATOM 10912 C CA . LEU E 1 249 ? 35.763 107.995 -2.071 1.00 59.50 246 LEU E CA 1
ATOM 10913 C C . LEU E 1 249 ? 36.085 109.432 -1.771 1.00 59.04 246 LEU E C 1
ATOM 10914 O O . LEU E 1 249 ? 35.442 110.065 -0.909 1.00 56.85 246 LEU E O 1
ATOM 10919 N N . GLN E 1 250 ? 37.081 109.959 -2.474 1.00 58.42 247 GLN E N 1
ATOM 10920 C CA . GLN E 1 250 ? 37.441 111.336 -2.238 1.00 58.36 247 GLN E CA 1
ATOM 10921 C C . GLN E 1 250 ? 36.521 112.297 -2.968 1.00 60.28 247 GLN E C 1
ATOM 10922 O O . GLN E 1 250 ? 36.204 113.362 -2.444 1.00 61.31 247 GLN E O 1
ATOM 10928 N N . GLN E 1 251 ? 36.065 111.934 -4.161 1.00 61.20 248 GLN E N 1
ATOM 10929 C CA . GLN E 1 251 ? 35.178 112.835 -4.895 1.00 63.21 248 GLN E CA 1
ATOM 10930 C C . GLN E 1 251 ? 33.778 112.957 -4.273 1.00 62.25 248 GLN E C 1
ATOM 10931 O O . GLN E 1 251 ? 33.406 113.965 -3.676 1.00 61.42 248 GLN E O 1
ATOM 10937 N N . GLN E 1 252 ? 33.005 111.900 -4.439 1.00 61.09 249 GLN E N 1
ATOM 10938 C CA . GLN E 1 252 ? 31.661 111.839 -3.939 1.00 59.91 249 GLN E CA 1
ATOM 10939 C C . GLN E 1 252 ? 31.444 111.944 -2.439 1.00 56.84 249 GLN E C 1
ATOM 10940 O O . GLN E 1 252 ? 30.547 112.630 -2.012 1.00 58.81 249 GLN E O 1
ATOM 10946 N N . PHE E 1 253 ? 32.250 111.282 -1.626 1.00 53.80 250 PHE E N 1
ATOM 10947 C CA . PHE E 1 253 ? 32.018 111.310 -0.187 1.00 49.98 250 PHE E CA 1
ATOM 10948 C C . PHE E 1 253 ? 32.872 112.303 0.538 1.00 51.83 250 PHE E C 1
ATOM 10949 O O . PHE E 1 253 ? 32.613 112.638 1.694 1.00 51.03 250 PHE E O 1
ATOM 10957 N N . GLY E 1 254 ? 33.921 112.751 -0.145 1.00 53.63 251 GLY E N 1
ATOM 10958 C CA . GLY E 1 254 ? 34.819 113.731 0.425 1.00 53.72 251 GLY E CA 1
ATOM 10959 C C . GLY E 1 254 ? 35.569 113.152 1.558 1.00 53.64 251 GLY E C 1
ATOM 10960 O O . GLY E 1 254 ? 35.618 113.742 2.602 1.00 55.57 251 GLY E O 1
ATOM 10961 N N . LEU E 1 255 ? 36.153 111.998 1.331 1.00 54.26 252 LEU E N 1
ATOM 10962 C CA . LEU E 1 255 ? 36.887 111.314 2.349 1.00 58.11 252 LEU E CA 1
ATOM 10963 C C . LEU E 1 255 ? 38.309 111.795 2.369 1.00 60.75 252 LEU E C 1
ATOM 10964 O O . LEU E 1 255 ? 38.978 111.793 1.325 1.00 62.37 252 LEU E O 1
ATOM 10969 N N . GLY E 1 256 ? 38.797 112.150 3.556 1.00 61.84 253 GLY E N 1
ATOM 10970 C CA . GLY E 1 256 ? 40.179 112.593 3.676 1.00 63.02 253 GLY E CA 1
ATOM 10971 C C . GLY E 1 256 ? 41.173 111.437 3.565 1.00 64.01 253 GLY E C 1
ATOM 10972 O O . GLY E 1 256 ? 41.679 110.953 4.590 1.00 67.28 253 GLY E O 1
ATOM 10973 N N . VAL E 1 257 ? 41.494 111.014 2.344 1.00 61.96 254 VAL E N 1
ATOM 10974 C CA . VAL E 1 257 ? 42.417 109.918 2.153 1.00 61.11 254 VAL E CA 1
ATOM 10975 C C . VAL E 1 257 ? 43.866 110.107 2.660 1.00 61.46 254 VAL E C 1
ATOM 10976 O O . VAL E 1 257 ? 44.655 109.163 2.719 1.00 61.78 254 VAL E O 1
ATOM 10980 N N . ASN E 1 258 ? 44.236 111.317 3.023 1.00 61.71 255 ASN E N 1
ATOM 10981 C CA . ASN E 1 258 ? 45.587 111.541 3.496 1.00 64.10 255 ASN E CA 1
ATOM 10982 C C . ASN E 1 258 ? 45.440 112.055 4.874 1.00 66.59 255 ASN E C 1
ATOM 10983 O O . ASN E 1 258 ? 44.370 112.560 5.227 1.00 68.72 255 ASN E O 1
ATOM 10988 N N . ASP E 1 259 ? 46.494 111.943 5.661 1.00 66.18 256 ASP E N 1
ATOM 10989 C CA . ASP E 1 259 ? 46.465 112.427 7.031 1.00 66.28 256 ASP E CA 1
ATOM 10990 C C . ASP E 1 259 ? 47.459 111.557 7.692 1.00 67.70 256 ASP E C 1
ATOM 10991 O O . ASP E 1 259 ? 47.390 110.333 7.554 1.00 68.31 256 ASP E O 1
ATOM 10996 N N . VAL E 1 260 ? 48.386 112.192 8.395 1.00 67.21 257 VAL E N 1
ATOM 10997 C CA . VAL E 1 260 ? 49.456 111.485 9.051 1.00 68.30 257 VAL E CA 1
ATOM 10998 C C . VAL E 1 260 ? 48.964 110.219 9.748 1.00 68.05 257 VAL E C 1
ATOM 10999 O O . VAL E 1 260 ? 49.537 109.117 9.580 1.00 67.40 257 VAL E O 1
ATOM 11003 N N . LYS E 1 261 ? 47.890 110.408 10.517 1.00 66.95 258 LYS E N 1
ATOM 11004 C CA . LYS E 1 261 ? 47.272 109.355 11.303 1.00 65.91 258 LYS E CA 1
ATOM 11005 C C . LYS E 1 261 ? 46.217 108.522 10.556 1.00 65.67 258 LYS E C 1
ATOM 11006 O O . LYS E 1 261 ? 46.528 107.438 10.020 1.00 64.55 258 LYS E O 1
ATOM 11012 N N . HIS E 1 262 ? 44.992 109.058 10.479 1.00 64.18 259 HIS E N 1
ATOM 11013 C CA . HIS E 1 262 ? 43.883 108.348 9.869 1.00 61.44 259 HIS E CA 1
ATOM 11014 C C . HIS E 1 262 ? 43.761 108.143 8.399 1.00 60.21 259 HIS E C 1
ATOM 11015 O O . HIS E 1 262 ? 42.760 107.618 7.942 1.00 62.74 259 HIS E O 1
ATOM 11022 N N . GLY E 1 263 ? 44.758 108.525 7.627 1.00 58.41 260 GLY E N 1
ATOM 11023 C CA . GLY E 1 263 ? 44.638 108.314 6.198 1.00 55.10 260 GLY E CA 1
ATOM 11024 C C . GLY E 1 263 ? 44.915 106.860 5.892 1.00 53.30 260 GLY E C 1
ATOM 11025 O O . GLY E 1 263 ? 45.195 106.034 6.785 1.00 55.04 260 GLY E O 1
ATOM 11026 N N . PHE E 1 264 ? 44.855 106.542 4.618 1.00 49.67 261 PHE E N 1
ATOM 11027 C CA . PHE E 1 264 ? 45.134 105.199 4.206 1.00 48.57 261 PHE E CA 1
ATOM 11028 C C . PHE E 1 264 ? 45.486 105.188 2.696 1.00 49.48 261 PHE E C 1
ATOM 11029 O O . PHE E 1 264 ? 44.841 105.847 1.876 1.00 48.58 261 PHE E O 1
ATOM 11037 N N . THR E 1 265 ? 46.542 104.472 2.344 1.00 49.80 262 THR E N 1
ATOM 11038 C CA . THR E 1 265 ? 46.968 104.339 0.962 1.00 51.11 262 THR E CA 1
ATOM 11039 C C . THR E 1 265 ? 45.890 103.711 0.118 1.00 51.71 262 THR E C 1
ATOM 11040 O O . THR E 1 265 ? 44.947 103.191 0.622 1.00 52.54 262 THR E O 1
ATOM 11044 N N . GLU E 1 266 ? 46.056 103.723 -1.185 1.00 55.16 263 GLU E N 1
ATOM 11045 C CA . GLU E 1 266 ? 45.096 103.120 -2.050 1.00 59.65 263 GLU E CA 1
ATOM 11046 C C . GLU E 1 266 ? 45.446 101.639 -2.098 1.00 60.94 263 GLU E C 1
ATOM 11047 O O . GLU E 1 266 ? 44.598 100.821 -2.382 1.00 61.90 263 GLU E O 1
ATOM 11053 N N . ALA E 1 267 ? 46.688 101.277 -1.813 1.00 62.51 264 ALA E N 1
ATOM 11054 C CA . ALA E 1 267 ? 47.016 99.860 -1.847 1.00 65.87 264 ALA E CA 1
ATOM 11055 C C . ALA E 1 267 ? 46.345 99.181 -0.644 1.00 67.96 264 ALA E C 1
ATOM 11056 O O . ALA E 1 267 ? 46.056 97.973 -0.673 1.00 70.70 264 ALA E O 1
ATOM 11058 N N . GLU E 1 268 ? 46.101 99.951 0.414 1.00 66.56 265 GLU E N 1
ATOM 11059 C CA . GLU E 1 268 ? 45.426 99.391 1.580 1.00 65.53 265 GLU E CA 1
ATOM 11060 C C . GLU E 1 268 ? 43.956 99.099 1.217 1.00 64.24 265 GLU E C 1
ATOM 11061 O O . GLU E 1 268 ? 43.419 98.041 1.548 1.00 65.82 265 GLU E O 1
ATOM 11067 N N . LEU E 1 269 ? 43.313 100.025 0.522 1.00 60.24 266 LEU E N 1
ATOM 11068 C CA . LEU E 1 269 ? 41.938 99.813 0.171 1.00 57.00 266 LEU E CA 1
ATOM 11069 C C . LEU E 1 269 ? 41.859 98.614 -0.724 1.00 56.08 266 LEU E C 1
ATOM 11070 O O . LEU E 1 269 ? 40.816 97.981 -0.813 1.00 54.80 266 LEU E O 1
ATOM 11075 N N . ALA E 1 270 ? 42.959 98.276 -1.368 1.00 54.50 267 ALA E N 1
ATOM 11076 C CA . ALA E 1 270 ? 42.895 97.175 -2.286 1.00 57.32 267 ALA E CA 1
ATOM 11077 C C . ALA E 1 270 ? 42.815 95.915 -1.534 1.00 58.65 267 ALA E C 1
ATOM 11078 O O . ALA E 1 270 ? 42.007 95.054 -1.850 1.00 60.54 267 ALA E O 1
ATOM 11080 N N . ALA E 1 271 ? 43.679 95.792 -0.537 1.00 59.82 268 ALA E N 1
ATOM 11081 C CA . ALA E 1 271 ? 43.727 94.580 0.287 1.00 61.33 268 ALA E CA 1
ATOM 11082 C C . ALA E 1 271 ? 42.365 94.377 0.927 1.00 61.45 268 ALA E C 1
ATOM 11083 O O . ALA E 1 271 ? 41.904 93.245 1.094 1.00 62.68 268 ALA E O 1
ATOM 11085 N N . VAL E 1 272 ? 41.732 95.486 1.295 1.00 59.91 269 VAL E N 1
ATOM 11086 C CA . VAL E 1 272 ? 40.435 95.405 1.914 1.00 58.21 269 VAL E CA 1
ATOM 11087 C C . VAL E 1 272 ? 39.408 94.848 0.994 1.00 58.09 269 VAL E C 1
ATOM 11088 O O . VAL E 1 272 ? 38.714 93.958 1.389 1.00 59.56 269 VAL E O 1
ATOM 11092 N N . MET E 1 273 ? 39.296 95.362 -0.218 1.00 59.74 270 MET E N 1
ATOM 11093 C CA . MET E 1 273 ? 38.318 94.845 -1.158 1.00 60.18 270 MET E CA 1
ATOM 11094 C C . MET E 1 273 ? 38.764 93.493 -1.650 1.00 59.66 270 MET E C 1
ATOM 11095 O O . MET E 1 273 ? 37.972 92.750 -2.187 1.00 60.15 270 MET E O 1
ATOM 11100 N N . ALA E 1 274 ? 40.024 93.143 -1.458 1.00 58.55 271 ALA E N 1
ATOM 11101 C CA . ALA E 1 274 ? 40.471 91.868 -1.956 1.00 58.75 271 ALA E CA 1
ATOM 11102 C C . ALA E 1 274 ? 39.825 90.749 -1.187 1.00 60.22 271 ALA E C 1
ATOM 11103 O O . ALA E 1 274 ? 39.632 89.672 -1.722 1.00 62.89 271 ALA E O 1
ATOM 11105 N N . ALA E 1 275 ? 39.484 90.992 0.071 1.00 59.75 272 ALA E N 1
ATOM 11106 C CA . ALA E 1 275 ? 38.836 89.974 0.902 1.00 59.28 272 ALA E CA 1
ATOM 11107 C C . ALA E 1 275 ? 37.501 89.478 0.346 1.00 59.27 272 ALA E C 1
ATOM 11108 O O . ALA E 1 275 ? 37.027 88.395 0.659 1.00 58.32 272 ALA E O 1
ATOM 11110 N N . PHE E 1 276 ? 36.898 90.275 -0.506 1.00 59.91 273 PHE E N 1
ATOM 11111 C CA . PHE E 1 276 ? 35.626 89.892 -1.089 1.00 61.01 273 PHE E CA 1
ATOM 11112 C C . PHE E 1 276 ? 35.724 89.552 -2.566 1.00 62.06 273 PHE E C 1
ATOM 11113 O O . PHE E 1 276 ? 34.645 89.197 -3.083 1.00 60.73 273 PHE E O 1
ATOM 11121 N N . HIS F 1 3 ? 78.201 106.936 0.042 1.00 117.08 0 HIS F N 1
ATOM 11122 C CA . HIS F 1 3 ? 76.835 107.379 -0.394 1.00 116.63 0 HIS F CA 1
ATOM 11123 C C . HIS F 1 3 ? 75.801 107.376 0.753 1.00 114.64 0 HIS F C 1
ATOM 11124 O O . HIS F 1 3 ? 75.963 106.691 1.781 1.00 114.78 0 HIS F O 1
ATOM 11131 N N . MET F 1 4 ? 74.736 108.149 0.571 1.00 111.18 1 MET F N 1
ATOM 11132 C CA . MET F 1 4 ? 73.720 108.223 1.591 1.00 107.00 1 MET F CA 1
ATOM 11133 C C . MET F 1 4 ? 72.305 108.568 1.103 1.00 102.77 1 MET F C 1
ATOM 11134 O O . MET F 1 4 ? 72.018 109.727 0.771 1.00 102.49 1 MET F O 1
ATOM 11139 N N . THR F 1 5 ? 71.430 107.551 1.088 1.00 97.35 2 THR F N 1
ATOM 11140 C CA . THR F 1 5 ? 70.010 107.685 0.691 1.00 91.97 2 THR F CA 1
ATOM 11141 C C . THR F 1 5 ? 69.131 108.375 1.747 1.00 89.36 2 THR F C 1
ATOM 11142 O O . THR F 1 5 ? 69.445 108.405 2.958 1.00 89.45 2 THR F O 1
ATOM 11146 N N . SER F 1 6 ? 67.996 108.883 1.294 1.00 84.38 3 SER F N 1
ATOM 11147 C CA . SER F 1 6 ? 67.149 109.595 2.205 1.00 81.89 3 SER F CA 1
ATOM 11148 C C . SER F 1 6 ? 66.939 108.867 3.504 1.00 79.23 3 SER F C 1
ATOM 11149 O O . SER F 1 6 ? 66.931 109.448 4.581 1.00 80.26 3 SER F O 1
ATOM 11152 N N . PHE F 1 7 ? 66.783 107.567 3.401 1.00 76.18 4 PHE F N 1
ATOM 11153 C CA . PHE F 1 7 ? 66.504 106.763 4.578 1.00 73.01 4 PHE F CA 1
ATOM 11154 C C . PHE F 1 7 ? 67.703 106.704 5.454 1.00 70.86 4 PHE F C 1
ATOM 11155 O O . PHE F 1 7 ? 67.698 107.121 6.646 1.00 71.43 4 PHE F O 1
ATOM 11163 N N . LEU F 1 8 ? 68.746 106.186 4.821 1.00 68.20 5 LEU F N 1
ATOM 11164 C CA . LEU F 1 8 ? 70.030 106.002 5.471 1.00 65.85 5 LEU F CA 1
ATOM 11165 C C . LEU F 1 8 ? 70.368 107.227 6.317 1.00 65.05 5 LEU F C 1
ATOM 11166 O O . LEU F 1 8 ? 71.039 107.122 7.335 1.00 65.25 5 LEU F O 1
ATOM 11171 N N . HIS F 1 9 ? 69.865 108.379 5.904 1.00 65.08 6 HIS F N 1
ATOM 11172 C CA . HIS F 1 9 ? 70.080 109.598 6.627 1.00 66.51 6 HIS F CA 1
ATOM 11173 C C . HIS F 1 9 ? 69.507 109.531 8.019 1.00 63.29 6 HIS F C 1
ATOM 11174 O O . HIS F 1 9 ? 70.254 109.457 8.983 1.00 64.08 6 HIS F O 1
ATOM 11181 N N . ALA F 1 10 ? 68.191 109.519 8.146 1.00 60.57 7 ALA F N 1
ATOM 11182 C CA . ALA F 1 10 ? 67.608 109.452 9.491 1.00 58.85 7 ALA F CA 1
ATOM 11183 C C . ALA F 1 10 ? 67.902 108.216 10.230 1.00 56.36 7 ALA F C 1
ATOM 11184 O O . ALA F 1 10 ? 67.632 108.161 11.432 1.00 56.56 7 ALA F O 1
ATOM 11186 N N . TYR F 1 11 ? 68.446 107.231 9.530 1.00 54.00 8 TYR F N 1
ATOM 11187 C CA . TYR F 1 11 ? 68.844 106.017 10.208 1.00 53.31 8 TYR F CA 1
ATOM 11188 C C . TYR F 1 11 ? 70.030 106.376 11.097 1.00 54.27 8 TYR F C 1
ATOM 11189 O O . TYR F 1 11 ? 69.988 106.164 12.335 1.00 57.15 8 TYR F O 1
ATOM 11198 N N . PHE F 1 12 ? 71.084 106.932 10.477 1.00 52.48 9 PHE F N 1
ATOM 11199 C CA . PHE F 1 12 ? 72.300 107.349 11.204 1.00 49.48 9 PHE F CA 1
ATOM 11200 C C . PHE F 1 12 ? 71.924 108.394 12.254 1.00 49.80 9 PHE F C 1
ATOM 11201 O O . PHE F 1 12 ? 72.422 108.374 13.393 1.00 51.83 9 PHE F O 1
ATOM 11209 N N . THR F 1 13 ? 71.021 109.283 11.889 1.00 47.19 10 THR F N 1
ATOM 11210 C CA . THR F 1 13 ? 70.562 110.254 12.838 1.00 47.71 10 THR F CA 1
ATOM 11211 C C . THR F 1 13 ? 69.958 109.593 14.065 1.00 51.57 10 THR F C 1
ATOM 11212 O O . THR F 1 13 ? 70.178 110.024 15.198 1.00 54.50 10 THR F O 1
ATOM 11216 N N . ARG F 1 14 ? 69.176 108.543 13.877 1.00 54.45 11 ARG F N 1
ATOM 11217 C CA . ARG F 1 14 ? 68.584 107.916 15.065 1.00 58.33 11 ARG F CA 1
ATOM 11218 C C . ARG F 1 14 ? 69.646 107.142 15.833 1.00 60.29 11 ARG F C 1
ATOM 11219 O O . ARG F 1 14 ? 69.632 107.106 17.057 1.00 61.59 11 ARG F O 1
ATOM 11227 N N . LEU F 1 15 ? 70.572 106.533 15.105 1.00 62.71 12 LEU F N 1
ATOM 11228 C CA . LEU F 1 15 ? 71.631 105.787 15.740 1.00 68.48 12 LEU F CA 1
ATOM 11229 C C . LEU F 1 15 ? 72.680 106.633 16.463 1.00 71.19 12 LEU F C 1
ATOM 11230 O O . LEU F 1 15 ? 73.623 106.046 17.024 1.00 71.51 12 LEU F O 1
ATOM 11235 N N . HIS F 1 16 ? 72.530 107.978 16.456 1.00 74.79 13 HIS F N 1
ATOM 11236 C CA . HIS F 1 16 ? 73.480 108.908 17.113 1.00 75.72 13 HIS F CA 1
ATOM 11237 C C . HIS F 1 16 ? 74.832 108.445 16.629 1.00 76.42 13 HIS F C 1
ATOM 11238 O O . HIS F 1 16 ? 75.749 108.191 17.431 1.00 76.99 13 HIS F O 1
ATOM 11245 N N . CYS F 1 17 ? 74.959 108.319 15.318 1.00 75.15 14 CYS F N 1
ATOM 11246 C CA . CYS F 1 17 ? 76.157 107.745 14.773 1.00 72.80 14 CYS F CA 1
ATOM 11247 C C . CYS F 1 17 ? 76.572 108.389 13.498 1.00 71.10 14 CYS F C 1
ATOM 11248 O O . CYS F 1 17 ? 75.765 109.014 12.860 1.00 71.00 14 CYS F O 1
ATOM 11251 N N . GLN F 1 18 ? 77.837 108.243 13.123 1.00 70.94 15 GLN F N 1
ATOM 11252 C CA . GLN F 1 18 ? 78.356 108.884 11.914 1.00 69.05 15 GLN F CA 1
ATOM 11253 C C . GLN F 1 18 ? 78.229 108.031 10.655 1.00 68.41 15 GLN F C 1
ATOM 11254 O O . GLN F 1 18 ? 78.514 106.830 10.647 1.00 68.96 15 GLN F O 1
ATOM 11260 N N . PRO F 1 19 ? 77.819 108.651 9.560 1.00 67.28 16 PRO F N 1
ATOM 11261 C CA . PRO F 1 19 ? 77.650 107.938 8.301 1.00 67.40 16 PRO F CA 1
ATOM 11262 C C . PRO F 1 19 ? 78.722 106.929 7.991 1.00 68.29 16 PRO F C 1
ATOM 11263 O O . PRO F 1 19 ? 79.845 107.054 8.470 1.00 70.30 16 PRO F O 1
ATOM 11267 N N . LEU F 1 20 ? 78.358 105.905 7.227 1.00 68.36 17 LEU F N 1
ATOM 11268 C CA . LEU F 1 20 ? 79.303 104.866 6.796 1.00 70.58 17 LEU F CA 1
ATOM 11269 C C . LEU F 1 20 ? 78.925 104.549 5.368 1.00 72.56 17 LEU F C 1
ATOM 11270 O O . LEU F 1 20 ? 77.735 104.424 5.071 1.00 74.60 17 LEU F O 1
ATOM 11275 N N . GLY F 1 21 ? 79.905 104.440 4.477 1.00 72.40 18 GLY F N 1
ATOM 11276 C CA . GLY F 1 21 ? 79.567 104.170 3.096 1.00 73.67 18 GLY F CA 1
ATOM 11277 C C . GLY F 1 21 ? 80.223 102.920 2.564 1.00 74.52 18 GLY F C 1
ATOM 11278 O O . GLY F 1 21 ? 79.933 102.476 1.453 1.00 75.67 18 GLY F O 1
ATOM 11279 N N . VAL F 1 22 ? 81.102 102.335 3.358 1.00 74.44 19 VAL F N 1
ATOM 11280 C CA . VAL F 1 22 ? 81.791 101.153 2.912 1.00 74.91 19 VAL F CA 1
ATOM 11281 C C . VAL F 1 22 ? 81.400 99.940 3.713 1.00 75.59 19 VAL F C 1
ATOM 11282 O O . VAL F 1 22 ? 81.761 99.816 4.881 1.00 76.80 19 VAL F O 1
ATOM 11286 N N . PRO F 1 23 ? 80.703 98.999 3.076 1.00 75.96 20 PRO F N 1
ATOM 11287 C CA . PRO F 1 23 ? 80.213 97.742 3.661 1.00 76.75 20 PRO F CA 1
ATOM 11288 C C . PRO F 1 23 ? 81.285 96.759 4.058 1.00 76.55 20 PRO F C 1
ATOM 11289 O O . PRO F 1 23 ? 81.707 95.971 3.242 1.00 77.32 20 PRO F O 1
ATOM 11293 N N . THR F 1 24 ? 81.694 96.764 5.313 1.00 76.83 21 THR F N 1
ATOM 11294 C CA . THR F 1 24 ? 82.764 95.872 5.722 1.00 78.34 21 THR F CA 1
ATOM 11295 C C . THR F 1 24 ? 82.406 95.273 7.042 1.00 78.58 21 THR F C 1
ATOM 11296 O O . THR F 1 24 ? 81.553 95.802 7.743 1.00 77.99 21 THR F O 1
ATOM 11300 N N . VAL F 1 25 ? 83.087 94.203 7.421 1.00 78.44 22 VAL F N 1
ATOM 11301 C CA . VAL F 1 25 ? 82.772 93.610 8.696 1.00 78.36 22 VAL F CA 1
ATOM 11302 C C . VAL F 1 25 ? 82.813 94.639 9.803 1.00 80.48 22 VAL F C 1
ATOM 11303 O O . VAL F 1 25 ? 81.986 94.612 10.705 1.00 81.81 22 VAL F O 1
ATOM 11307 N N . GLU F 1 26 ? 83.747 95.574 9.747 1.00 82.56 23 GLU F N 1
ATOM 11308 C CA . GLU F 1 26 ? 83.810 96.539 10.839 1.00 84.30 23 GLU F CA 1
ATOM 11309 C C . GLU F 1 26 ? 82.594 97.451 10.872 1.00 82.21 23 GLU F C 1
ATOM 11310 O O . GLU F 1 26 ? 82.080 97.790 11.938 1.00 81.84 23 GLU F O 1
ATOM 11316 N N . ALA F 1 27 ? 82.126 97.819 9.692 1.00 80.72 24 ALA F N 1
ATOM 11317 C CA . ALA F 1 27 ? 80.968 98.689 9.585 1.00 80.99 24 ALA F CA 1
ATOM 11318 C C . ALA F 1 27 ? 79.782 97.960 10.250 1.00 81.06 24 ALA F C 1
ATOM 11319 O O . ALA F 1 27 ? 79.016 98.510 11.046 1.00 81.75 24 ALA F O 1
ATOM 11321 N N . LEU F 1 28 ? 79.649 96.691 9.913 1.00 80.78 25 LEU F N 1
ATOM 11322 C CA . LEU F 1 28 ? 78.590 95.892 10.464 1.00 79.22 25 LEU F CA 1
ATOM 11323 C C . LEU F 1 28 ? 78.793 95.928 11.967 1.00 78.88 25 LEU F C 1
ATOM 11324 O O . LEU F 1 28 ? 77.947 96.384 12.710 1.00 80.48 25 LEU F O 1
ATOM 11329 N N . ARG F 1 29 ? 79.957 95.493 12.406 1.00 78.32 26 ARG F N 1
ATOM 11330 C CA . ARG F 1 29 ? 80.246 95.427 13.829 1.00 78.23 26 ARG F CA 1
ATOM 11331 C C . ARG F 1 29 ? 79.678 96.577 14.633 1.00 76.11 26 ARG F C 1
ATOM 11332 O O . ARG F 1 29 ? 79.099 96.368 15.702 1.00 75.71 26 ARG F O 1
ATOM 11340 N N . THR F 1 30 ? 79.836 97.790 14.118 1.00 73.87 27 THR F N 1
ATOM 11341 C CA . THR F 1 30 ? 79.388 98.956 14.867 1.00 72.52 27 THR F CA 1
ATOM 11342 C C . THR F 1 30 ? 77.921 99.301 14.685 1.00 70.30 27 THR F C 1
ATOM 11343 O O . THR F 1 30 ? 77.238 99.634 15.665 1.00 70.09 27 THR F O 1
ATOM 11347 N N . LEU F 1 31 ? 77.433 99.218 13.448 1.00 67.61 28 LEU F N 1
ATOM 11348 C CA . LEU F 1 31 ? 76.038 99.532 13.166 1.00 65.63 28 LEU F CA 1
ATOM 11349 C C . LEU F 1 31 ? 75.181 98.672 14.054 1.00 64.97 28 LEU F C 1
ATOM 11350 O O . LEU F 1 31 ? 74.229 99.150 14.657 1.00 64.57 28 LEU F O 1
ATOM 11355 N N . HIS F 1 32 ? 75.580 97.418 14.190 1.00 64.00 29 HIS F N 1
ATOM 11356 C CA . HIS F 1 32 ? 74.853 96.474 15.000 1.00 64.46 29 HIS F CA 1
ATOM 11357 C C . HIS F 1 32 ? 74.724 97.000 16.400 1.00 65.07 29 HIS F C 1
ATOM 11358 O O . HIS F 1 32 ? 73.628 97.215 16.889 1.00 66.14 29 HIS F O 1
ATOM 11365 N N . LEU F 1 33 ? 75.848 97.228 17.055 1.00 65.54 30 LEU F N 1
ATOM 11366 C CA . LEU F 1 33 ? 75.817 97.740 18.407 1.00 65.54 30 LEU F CA 1
ATOM 11367 C C . LEU F 1 33 ? 75.116 99.092 18.451 1.00 66.15 30 LEU F C 1
ATOM 11368 O O . LEU F 1 33 ? 74.451 99.450 19.431 1.00 66.49 30 LEU F O 1
ATOM 11373 N N . ALA F 1 34 ? 75.262 99.852 17.381 1.00 66.45 31 ALA F N 1
ATOM 11374 C CA . ALA F 1 34 ? 74.635 101.159 17.347 1.00 68.43 31 ALA F CA 1
ATOM 11375 C C . ALA F 1 34 ? 73.149 100.990 17.529 1.00 68.37 31 ALA F C 1
ATOM 11376 O O . ALA F 1 34 ? 72.536 101.573 18.448 1.00 70.63 31 ALA F O 1
ATOM 11378 N N . HIS F 1 35 ? 72.607 100.183 16.617 1.00 65.56 32 HIS F N 1
ATOM 11379 C CA . HIS F 1 35 ? 71.199 99.836 16.552 1.00 63.15 32 HIS F CA 1
ATOM 11380 C C . HIS F 1 35 ? 70.746 99.309 17.890 1.00 61.33 32 HIS F C 1
ATOM 11381 O O . HIS F 1 35 ? 69.782 99.797 18.466 1.00 61.79 32 HIS F O 1
ATOM 11388 N N . ASN F 1 36 ? 71.472 98.325 18.386 1.00 58.88 33 ASN F N 1
ATOM 11389 C CA . ASN F 1 36 ? 71.145 97.735 19.655 1.00 60.33 33 ASN F CA 1
ATOM 11390 C C . ASN F 1 36 ? 71.010 98.706 20.801 1.00 60.28 33 ASN F C 1
ATOM 11391 O O . ASN F 1 36 ? 70.454 98.337 21.843 1.00 62.20 33 ASN F O 1
ATOM 11396 N N . CYS F 1 37 ? 71.537 99.914 20.671 1.00 58.86 34 CYS F N 1
ATOM 11397 C CA . CYS F 1 37 ? 71.474 100.815 21.802 1.00 57.74 34 CYS F CA 1
ATOM 11398 C C . CYS F 1 37 ? 70.528 101.933 21.563 1.00 56.84 34 CYS F C 1
ATOM 11399 O O . CYS F 1 37 ? 70.047 102.585 22.495 1.00 55.93 34 CYS F O 1
ATOM 11402 N N . ALA F 1 38 ? 70.245 102.158 20.295 1.00 55.43 35 ALA F N 1
ATOM 11403 C CA . ALA F 1 38 ? 69.373 103.244 19.941 1.00 56.14 35 ALA F CA 1
ATOM 11404 C C . ALA F 1 38 ? 67.883 102.892 19.890 1.00 56.71 35 ALA F C 1
ATOM 11405 O O . ALA F 1 38 ? 67.065 103.505 20.601 1.00 54.54 35 ALA F O 1
ATOM 11407 N N . ILE F 1 39 ? 67.545 101.920 19.039 1.00 57.78 36 ILE F N 1
ATOM 11408 C CA . ILE F 1 39 ? 66.166 101.428 18.835 1.00 56.78 36 ILE F CA 1
ATOM 11409 C C . ILE F 1 39 ? 65.794 100.261 19.745 1.00 54.95 36 ILE F C 1
ATOM 11410 O O . ILE F 1 39 ? 66.152 99.136 19.461 1.00 56.26 36 ILE F O 1
ATOM 11415 N N . PRO F 1 40 ? 65.041 100.511 20.811 1.00 52.17 37 PRO F N 1
ATOM 11416 C CA . PRO F 1 40 ? 64.659 99.462 21.743 1.00 52.63 37 PRO F CA 1
ATOM 11417 C C . PRO F 1 40 ? 63.795 98.352 21.217 1.00 53.74 37 PRO F C 1
ATOM 11418 O O . PRO F 1 40 ? 63.202 98.446 20.143 1.00 53.32 37 PRO F O 1
ATOM 11422 N N . PHE F 1 41 ? 63.782 97.271 21.987 1.00 55.50 38 PHE F N 1
ATOM 11423 C CA . PHE F 1 41 ? 62.975 96.089 21.704 1.00 56.88 38 PHE F CA 1
ATOM 11424 C C . PHE F 1 41 ? 61.682 96.328 22.502 1.00 57.28 38 PHE F C 1
ATOM 11425 O O . PHE F 1 41 ? 61.684 96.423 23.727 1.00 57.69 38 PHE F O 1
ATOM 11433 N N . GLU F 1 42 ? 60.568 96.406 21.802 1.00 58.46 39 GLU F N 1
ATOM 11434 C CA . GLU F 1 42 ? 59.302 96.691 22.468 1.00 59.12 39 GLU F CA 1
ATOM 11435 C C . GLU F 1 42 ? 58.194 95.931 21.736 1.00 57.82 39 GLU F C 1
ATOM 11436 O O . GLU F 1 42 ? 58.304 95.628 20.530 1.00 57.59 39 GLU F O 1
ATOM 11442 N N . ASN F 1 43 ? 57.167 95.569 22.494 1.00 55.21 40 ASN F N 1
ATOM 11443 C CA . ASN F 1 43 ? 56.034 94.826 21.974 1.00 54.30 40 ASN F CA 1
ATOM 11444 C C . ASN F 1 43 ? 54.781 95.582 22.332 1.00 55.07 40 ASN F C 1
ATOM 11445 O O . ASN F 1 43 ? 53.697 95.044 22.341 1.00 55.42 40 ASN F O 1
ATOM 11450 N N . LEU F 1 44 ? 54.917 96.863 22.574 1.00 57.12 41 LEU F N 1
ATOM 11451 C CA . LEU F 1 44 ? 53.771 97.603 22.997 1.00 59.39 41 LEU F CA 1
ATOM 11452 C C . LEU F 1 44 ? 52.600 97.698 22.023 1.00 59.59 41 LEU F C 1
ATOM 11453 O O . LEU F 1 44 ? 51.455 97.809 22.451 1.00 60.79 41 LEU F O 1
ATOM 11458 N N . ASP F 1 45 ? 52.846 97.635 20.723 1.00 58.73 42 ASP F N 1
ATOM 11459 C CA . ASP F 1 45 ? 51.720 97.746 19.794 1.00 58.28 42 ASP F CA 1
ATOM 11460 C C . ASP F 1 45 ? 50.918 96.443 19.807 1.00 58.19 42 ASP F C 1
ATOM 11461 O O . ASP F 1 45 ? 49.794 96.368 19.267 1.00 56.76 42 ASP F O 1
ATOM 11466 N N . VAL F 1 46 ? 51.494 95.408 20.414 1.00 56.47 43 VAL F N 1
ATOM 11467 C CA . VAL F 1 46 ? 50.784 94.157 20.486 1.00 54.08 43 VAL F CA 1
ATOM 11468 C C . VAL F 1 46 ? 49.807 94.247 21.603 1.00 53.57 43 VAL F C 1
ATOM 11469 O O . VAL F 1 46 ? 48.676 93.889 21.439 1.00 55.10 43 VAL F O 1
ATOM 11473 N N . LEU F 1 47 ? 50.227 94.740 22.752 1.00 53.84 44 LEU F N 1
ATOM 11474 C CA . LEU F 1 47 ? 49.304 94.827 23.882 1.00 53.77 44 LEU F CA 1
ATOM 11475 C C . LEU F 1 47 ? 48.184 95.831 23.720 1.00 53.48 44 LEU F C 1
ATOM 11476 O O . LEU F 1 47 ? 47.030 95.498 23.907 1.00 52.91 44 LEU F O 1
ATOM 11481 N N . LEU F 1 48 ? 48.507 97.080 23.434 1.00 54.01 45 LEU F N 1
ATOM 11482 C CA . LEU F 1 48 ? 47.431 98.037 23.244 1.00 55.79 45 LEU F CA 1
ATOM 11483 C C . LEU F 1 48 ? 47.176 97.504 21.882 1.00 57.64 45 LEU F C 1
ATOM 11484 O O . LEU F 1 48 ? 48.079 97.483 21.060 1.00 61.72 45 LEU F O 1
ATOM 11489 N N . PRO F 1 49 ? 45.977 97.001 21.629 1.00 56.68 46 PRO F N 1
ATOM 11490 C CA . PRO F 1 49 ? 45.766 96.459 20.281 1.00 54.61 46 PRO F CA 1
ATOM 11491 C C . PRO F 1 49 ? 46.118 97.534 19.249 1.00 53.39 46 PRO F C 1
ATOM 11492 O O . PRO F 1 49 ? 45.748 98.696 19.394 1.00 53.85 46 PRO F O 1
ATOM 11496 N N . ARG F 1 50 ? 46.908 97.172 18.245 1.00 51.68 47 ARG F N 1
ATOM 11497 C CA . ARG F 1 50 ? 47.309 98.137 17.213 1.00 50.10 47 ARG F CA 1
ATOM 11498 C C . ARG F 1 50 ? 48.164 97.422 16.195 1.00 48.88 47 ARG F C 1
ATOM 11499 O O . ARG F 1 50 ? 49.248 96.998 16.508 1.00 44.75 47 ARG F O 1
ATOM 11507 N N . GLU F 1 51 ? 47.663 97.273 14.977 1.00 50.26 48 GLU F N 1
ATOM 11508 C CA . GLU F 1 51 ? 48.388 96.533 13.944 1.00 53.29 48 GLU F CA 1
ATOM 11509 C C . GLU F 1 51 ? 49.811 96.956 13.610 1.00 54.82 48 GLU F C 1
ATOM 11510 O O . GLU F 1 51 ? 50.124 98.122 13.540 1.00 57.02 48 GLU F O 1
ATOM 11516 N N . ILE F 1 52 ? 50.669 95.985 13.358 1.00 55.06 49 ILE F N 1
ATOM 11517 C CA . ILE F 1 52 ? 52.067 96.235 13.055 1.00 52.66 49 ILE F CA 1
ATOM 11518 C C . ILE F 1 52 ? 52.348 96.109 11.569 1.00 55.03 49 ILE F C 1
ATOM 11519 O O . ILE F 1 52 ? 52.432 94.974 11.046 1.00 54.14 49 ILE F O 1
ATOM 11524 N N . GLN F 1 53 ? 52.533 97.235 10.873 1.00 56.46 50 GLN F N 1
ATOM 11525 C CA . GLN F 1 53 ? 52.824 97.115 9.431 1.00 59.30 50 GLN F CA 1
ATOM 11526 C C . GLN F 1 53 ? 54.267 96.758 9.310 1.00 59.95 50 GLN F C 1
ATOM 11527 O O . GLN F 1 53 ? 55.019 97.088 10.196 1.00 60.86 50 GLN F O 1
ATOM 11533 N N . LEU F 1 54 ? 54.669 96.125 8.220 1.00 60.58 51 LEU F N 1
ATOM 11534 C CA . LEU F 1 54 ? 56.065 95.792 8.059 1.00 62.10 51 LEU F CA 1
ATOM 11535 C C . LEU F 1 54 ? 56.677 96.324 6.778 1.00 66.33 51 LEU F C 1
ATOM 11536 O O . LEU F 1 54 ? 57.784 95.898 6.394 1.00 69.81 51 LEU F O 1
ATOM 11541 N N . ASP F 1 55 ? 55.988 97.232 6.093 1.00 67.75 52 ASP F N 1
ATOM 11542 C CA . ASP F 1 55 ? 56.541 97.787 4.863 1.00 67.62 52 ASP F CA 1
ATOM 11543 C C . ASP F 1 55 ? 57.528 98.879 5.194 1.00 68.06 52 ASP F C 1
ATOM 11544 O O . ASP F 1 55 ? 57.301 99.696 6.102 1.00 67.35 52 ASP F O 1
ATOM 11549 N N . GLU F 1 56 ? 58.643 98.902 4.481 1.00 68.86 53 GLU F N 1
ATOM 11550 C CA . GLU F 1 56 ? 59.597 99.953 4.758 1.00 69.25 53 GLU F CA 1
ATOM 11551 C C . GLU F 1 56 ? 58.880 101.256 4.499 1.00 67.94 53 GLU F C 1
ATOM 11552 O O . GLU F 1 56 ? 58.595 101.593 3.367 1.00 66.03 53 GLU F O 1
ATOM 11558 N N . THR F 1 57 ? 58.553 101.954 5.569 1.00 67.97 54 THR F N 1
ATOM 11559 C CA . THR F 1 57 ? 57.861 103.254 5.506 1.00 69.63 54 THR F CA 1
ATOM 11560 C C . THR F 1 57 ? 57.107 103.281 6.798 1.00 69.32 54 THR F C 1
ATOM 11561 O O . THR F 1 57 ? 57.108 104.258 7.535 1.00 70.18 54 THR F O 1
ATOM 11565 N N . ALA F 1 58 ? 56.430 102.190 7.064 1.00 68.05 55 ALA F N 1
ATOM 11566 C CA . ALA F 1 58 ? 55.749 102.164 8.300 1.00 67.47 55 ALA F CA 1
ATOM 11567 C C . ALA F 1 58 ? 56.922 101.950 9.217 1.00 67.39 55 ALA F C 1
ATOM 11568 O O . ALA F 1 58 ? 57.032 102.629 10.208 1.00 67.00 55 ALA F O 1
ATOM 11570 N N . LEU F 1 59 ? 57.817 101.020 8.871 1.00 67.30 56 LEU F N 1
ATOM 11571 C CA . LEU F 1 59 ? 58.977 100.768 9.731 1.00 68.58 56 LEU F CA 1
ATOM 11572 C C . LEU F 1 59 ? 59.763 102.062 9.974 1.00 70.54 56 LEU F C 1
ATOM 11573 O O . LEU F 1 59 ? 60.237 102.353 11.089 1.00 70.02 56 LEU F O 1
ATOM 11578 N N . GLU F 1 60 ? 59.903 102.831 8.903 1.00 71.95 57 GLU F N 1
ATOM 11579 C CA . GLU F 1 60 ? 60.637 104.071 8.964 1.00 72.98 57 GLU F CA 1
ATOM 11580 C C . GLU F 1 60 ? 59.959 105.014 9.923 1.00 72.85 57 GLU F C 1
ATOM 11581 O O . GLU F 1 60 ? 60.587 105.544 10.842 1.00 74.14 57 GLU F O 1
ATOM 11587 N N . GLU F 1 61 ? 58.660 105.218 9.730 1.00 71.87 58 GLU F N 1
ATOM 11588 C CA . GLU F 1 61 ? 57.907 106.134 10.593 1.00 69.98 58 GLU F CA 1
ATOM 11589 C C . GLU F 1 61 ? 57.752 105.680 12.034 1.00 67.67 58 GLU F C 1
ATOM 11590 O O . GLU F 1 61 ? 57.513 106.495 12.912 1.00 67.25 58 GLU F O 1
ATOM 11596 N N . LYS F 1 62 ? 57.897 104.393 12.298 1.00 65.27 59 LYS F N 1
ATOM 11597 C CA . LYS F 1 62 ? 57.705 103.921 13.649 1.00 62.22 59 LYS F CA 1
ATOM 11598 C C . LYS F 1 62 ? 58.987 103.860 14.396 1.00 62.37 59 LYS F C 1
ATOM 11599 O O . LYS F 1 62 ? 59.091 104.414 15.498 1.00 64.68 59 LYS F O 1
ATOM 11605 N N . LEU F 1 63 ? 59.963 103.179 13.819 1.00 59.39 60 LEU F N 1
ATOM 11606 C CA . LEU F 1 63 ? 61.235 103.060 14.485 1.00 59.19 60 LEU F CA 1
ATOM 11607 C C . LEU F 1 63 ? 62.130 104.321 14.470 1.00 59.30 60 LEU F C 1
ATOM 11608 O O . LEU F 1 63 ? 62.785 104.621 15.462 1.00 59.76 60 LEU F O 1
ATOM 11613 N N . LEU F 1 64 ? 62.151 105.066 13.369 1.00 58.02 61 LEU F N 1
ATOM 11614 C CA . LEU F 1 64 ? 62.974 106.246 13.277 1.00 55.41 61 LEU F CA 1
ATOM 11615 C C . LEU F 1 64 ? 62.219 107.486 13.666 1.00 58.03 61 LEU F C 1
ATOM 11616 O O . LEU F 1 64 ? 62.474 108.001 14.752 1.00 61.47 61 LEU F O 1
ATOM 11621 N N . TYR F 1 65 ? 61.294 107.981 12.841 1.00 57.01 62 TYR F N 1
ATOM 11622 C CA . TYR F 1 65 ? 60.608 109.222 13.221 1.00 57.48 62 TYR F CA 1
ATOM 11623 C C . TYR F 1 65 ? 59.888 109.286 14.543 1.00 58.12 62 TYR F C 1
ATOM 11624 O O . TYR F 1 65 ? 59.981 110.291 15.222 1.00 59.56 62 TYR F O 1
ATOM 11633 N N . ALA F 1 66 ? 59.174 108.237 14.922 1.00 59.52 63 ALA F N 1
ATOM 11634 C CA . ALA F 1 66 ? 58.439 108.266 16.170 1.00 59.96 63 ALA F CA 1
ATOM 11635 C C . ALA F 1 66 ? 59.234 107.869 17.368 1.00 60.35 63 ALA F C 1
ATOM 11636 O O . ALA F 1 66 ? 58.753 107.948 18.489 1.00 58.56 63 ALA F O 1
ATOM 11638 N N . ARG F 1 67 ? 60.468 107.478 17.111 1.00 62.52 64 ARG F N 1
ATOM 11639 C CA . ARG F 1 67 ? 61.385 107.050 18.154 1.00 67.40 64 ARG F CA 1
ATOM 11640 C C . ARG F 1 67 ? 60.772 105.909 18.929 1.00 66.93 64 ARG F C 1
ATOM 11641 O O . ARG F 1 67 ? 60.784 105.926 20.166 1.00 66.43 64 ARG F O 1
ATOM 11649 N N . ARG F 1 68 ? 60.241 104.917 18.212 1.00 66.54 65 ARG F N 1
ATOM 11650 C CA . ARG F 1 68 ? 59.643 103.764 18.880 1.00 65.79 65 ARG F CA 1
ATOM 11651 C C . ARG F 1 68 ? 60.395 102.495 18.641 1.00 64.43 65 ARG F C 1
ATOM 11652 O O . ARG F 1 68 ? 61.300 102.449 17.835 1.00 62.56 65 ARG F O 1
ATOM 11660 N N . GLY F 1 69 ? 60.001 101.458 19.356 1.00 65.10 66 GLY F N 1
ATOM 11661 C CA . GLY F 1 69 ? 60.676 100.188 19.200 1.00 65.83 66 GLY F CA 1
ATOM 11662 C C . GLY F 1 69 ? 59.824 99.149 18.503 1.00 65.34 66 GLY F C 1
ATOM 11663 O O . GLY F 1 69 ? 58.763 99.464 17.973 1.00 64.94 66 GLY F O 1
ATOM 11664 N N . GLY F 1 70 ? 60.315 97.917 18.485 1.00 65.74 67 GLY F N 1
ATOM 11665 C CA . GLY F 1 70 ? 59.595 96.833 17.857 1.00 66.64 67 GLY F CA 1
ATOM 11666 C C . GLY F 1 70 ? 60.234 95.524 18.245 1.00 66.28 67 GLY F C 1
ATOM 11667 O O . GLY F 1 70 ? 60.928 95.457 19.256 1.00 65.80 67 GLY F O 1
ATOM 11668 N N . TYR F 1 71 ? 59.984 94.481 17.458 1.00 66.03 68 TYR F N 1
ATOM 11669 C CA . TYR F 1 71 ? 60.586 93.181 17.726 1.00 65.93 68 TYR F CA 1
ATOM 11670 C C . TYR F 1 71 ? 61.078 92.504 16.462 1.00 64.31 68 TYR F C 1
ATOM 11671 O O . TYR F 1 71 ? 61.142 93.143 15.410 1.00 63.07 68 TYR F O 1
ATOM 11680 N N . CYS F 1 72 ? 61.447 91.233 16.564 1.00 63.03 69 CYS F N 1
ATOM 11681 C CA . CYS F 1 72 ? 61.947 90.517 15.404 1.00 63.61 69 CYS F CA 1
ATOM 11682 C C . CYS F 1 72 ? 61.700 91.302 14.128 1.00 63.09 69 CYS F C 1
ATOM 11683 O O . CYS F 1 72 ? 62.535 92.101 13.680 1.00 63.84 69 CYS F O 1
ATOM 11686 N N . PHE F 1 73 ? 60.520 91.093 13.556 1.00 61.20 70 PHE F N 1
ATOM 11687 C CA . PHE F 1 73 ? 60.153 91.691 12.278 1.00 59.33 70 PHE F CA 1
ATOM 11688 C C . PHE F 1 73 ? 60.421 93.145 12.008 1.00 58.77 70 PHE F C 1
ATOM 11689 O O . PHE F 1 73 ? 60.934 93.488 10.955 1.00 58.35 70 PHE F O 1
ATOM 11697 N N . GLU F 1 74 ? 60.069 94.012 12.937 1.00 58.77 71 GLU F N 1
ATOM 11698 C CA . GLU F 1 74 ? 60.298 95.434 12.735 1.00 58.34 71 GLU F CA 1
ATOM 11699 C C . GLU F 1 74 ? 61.783 95.738 12.819 1.00 58.01 71 GLU F C 1
ATOM 11700 O O . GLU F 1 74 ? 62.338 96.189 11.830 1.00 56.96 71 GLU F O 1
ATOM 11706 N N . LEU F 1 75 ? 62.428 95.462 13.965 1.00 57.24 72 LEU F N 1
ATOM 11707 C CA . LEU F 1 75 ? 63.845 95.748 14.148 1.00 55.50 72 LEU F CA 1
ATOM 11708 C C . LEU F 1 75 ? 64.704 95.224 13.032 1.00 57.07 72 LEU F C 1
ATOM 11709 O O . LEU F 1 75 ? 65.340 96.026 12.357 1.00 58.32 72 LEU F O 1
ATOM 11714 N N . ASN F 1 76 ? 64.741 93.910 12.796 1.00 56.52 73 ASN F N 1
ATOM 11715 C CA . ASN F 1 76 ? 65.592 93.430 11.709 1.00 56.64 73 ASN F CA 1
ATOM 11716 C C . ASN F 1 76 ? 65.148 93.910 10.348 1.00 56.72 73 ASN F C 1
ATOM 11717 O O . ASN F 1 76 ? 65.923 93.970 9.408 1.00 57.84 73 ASN F O 1
ATOM 11722 N N . GLY F 1 77 ? 63.901 94.308 10.243 1.00 57.00 74 GLY F N 1
ATOM 11723 C CA . GLY F 1 77 ? 63.434 94.756 8.957 1.00 58.12 74 GLY F CA 1
ATOM 11724 C C . GLY F 1 77 ? 64.059 96.061 8.585 1.00 58.65 74 GLY F C 1
ATOM 11725 O O . GLY F 1 77 ? 64.424 96.232 7.445 1.00 57.15 74 GLY F O 1
ATOM 11726 N N . LEU F 1 78 ? 64.142 96.964 9.562 1.00 60.82 75 LEU F N 1
ATOM 11727 C CA . LEU F 1 78 ? 64.715 98.302 9.419 1.00 61.83 75 LEU F CA 1
ATOM 11728 C C . LEU F 1 78 ? 66.204 98.120 9.224 1.00 64.51 75 LEU F C 1
ATOM 11729 O O . LEU F 1 78 ? 66.795 98.675 8.298 1.00 65.64 75 LEU F O 1
ATOM 11734 N N . PHE F 1 79 ? 66.808 97.328 10.099 1.00 64.30 76 PHE F N 1
ATOM 11735 C CA . PHE F 1 79 ? 68.224 97.066 10.015 1.00 64.88 76 PHE F CA 1
ATOM 11736 C C . PHE F 1 79 ? 68.549 96.546 8.629 1.00 66.13 76 PHE F C 1
ATOM 11737 O O . PHE F 1 79 ? 69.483 97.018 7.985 1.00 67.53 76 PHE F O 1
ATOM 11745 N N . GLU F 1 80 ? 67.771 95.585 8.141 1.00 68.00 77 GLU F N 1
ATOM 11746 C CA . GLU F 1 80 ? 68.055 95.026 6.826 1.00 67.98 77 GLU F CA 1
ATOM 11747 C C . GLU F 1 80 ? 68.085 96.141 5.810 1.00 65.24 77 GLU F C 1
ATOM 11748 O O . GLU F 1 80 ? 68.993 96.189 5.002 1.00 66.40 77 GLU F O 1
ATOM 11754 N N . ARG F 1 81 ? 67.129 97.062 5.860 1.00 61.49 78 ARG F N 1
ATOM 11755 C CA . ARG F 1 81 ? 67.103 98.123 4.862 1.00 59.39 78 ARG F CA 1
ATOM 11756 C C . ARG F 1 81 ? 68.396 98.892 4.913 1.00 60.49 78 ARG F C 1
ATOM 11757 O O . ARG F 1 81 ? 69.042 99.134 3.891 1.00 60.29 78 ARG F O 1
ATOM 11765 N N . ALA F 1 82 ? 68.775 99.275 6.121 1.00 60.96 79 ALA F N 1
ATOM 11766 C CA . ALA F 1 82 ? 69.999 100.034 6.306 1.00 61.76 79 ALA F CA 1
ATOM 11767 C C . ALA F 1 82 ? 71.160 99.278 5.644 1.00 61.36 79 ALA F C 1
ATOM 11768 O O . ALA F 1 82 ? 71.681 99.701 4.598 1.00 60.28 79 ALA F O 1
ATOM 11770 N N . LEU F 1 83 ? 71.552 98.149 6.222 1.00 60.19 80 LEU F N 1
ATOM 11771 C CA . LEU F 1 83 ? 72.623 97.393 5.612 1.00 60.17 80 LEU F CA 1
ATOM 11772 C C . LEU F 1 83 ? 72.522 97.364 4.086 1.00 61.87 80 LEU F C 1
ATOM 11773 O O . LEU F 1 83 ? 73.521 97.414 3.399 1.00 64.29 80 LEU F O 1
ATOM 11778 N N . ARG F 1 84 ? 71.321 97.305 3.540 1.00 64.62 81 ARG F N 1
ATOM 11779 C CA . ARG F 1 84 ? 71.190 97.237 2.090 1.00 67.84 81 ARG F CA 1
ATOM 11780 C C . ARG F 1 84 ? 71.593 98.531 1.449 1.00 68.26 81 ARG F C 1
ATOM 11781 O O . ARG F 1 84 ? 72.428 98.563 0.571 1.00 67.98 81 ARG F O 1
ATOM 11789 N N . ASP F 1 85 ? 70.993 99.608 1.903 1.00 70.51 82 ASP F N 1
ATOM 11790 C CA . ASP F 1 85 ? 71.307 100.929 1.377 1.00 73.41 82 ASP F CA 1
ATOM 11791 C C . ASP F 1 85 ? 72.817 101.283 1.536 1.00 73.23 82 ASP F C 1
ATOM 11792 O O . ASP F 1 85 ? 73.383 102.070 0.774 1.00 73.90 82 ASP F O 1
ATOM 11797 N N . ILE F 1 86 ? 73.466 100.702 2.530 1.00 71.80 83 ILE F N 1
ATOM 11798 C CA . ILE F 1 86 ? 74.859 100.986 2.758 1.00 69.46 83 ILE F CA 1
ATOM 11799 C C . ILE F 1 86 ? 75.659 100.159 1.796 1.00 69.98 83 ILE F C 1
ATOM 11800 O O . ILE F 1 86 ? 76.871 100.330 1.671 1.00 70.27 83 ILE F O 1
ATOM 11805 N N . GLY F 1 87 ? 74.987 99.239 1.110 1.00 69.64 84 GLY F N 1
ATOM 11806 C CA . GLY F 1 87 ? 75.687 98.427 0.123 1.00 70.15 84 GLY F CA 1
ATOM 11807 C C . GLY F 1 87 ? 76.006 96.985 0.462 1.00 70.95 84 GLY F C 1
ATOM 11808 O O . GLY F 1 87 ? 76.569 96.295 -0.388 1.00 71.28 84 GLY F O 1
ATOM 11809 N N . PHE F 1 88 ? 75.683 96.523 1.673 1.00 71.60 85 PHE F N 1
ATOM 11810 C CA . PHE F 1 88 ? 75.957 95.131 2.040 1.00 71.99 85 PHE F CA 1
ATOM 11811 C C . PHE F 1 88 ? 75.091 94.181 1.219 1.00 73.75 85 PHE F C 1
ATOM 11812 O O . PHE F 1 88 ? 74.234 94.588 0.411 1.00 73.82 85 PHE F O 1
ATOM 11820 N N . ASN F 1 89 ? 75.325 92.896 1.448 1.00 74.40 86 ASN F N 1
ATOM 11821 C CA . ASN F 1 89 ? 74.559 91.860 0.782 1.00 75.00 86 ASN F CA 1
ATOM 11822 C C . ASN F 1 89 ? 73.725 91.152 1.870 1.00 74.01 86 ASN F C 1
ATOM 11823 O O . ASN F 1 89 ? 74.245 90.300 2.618 1.00 73.68 86 ASN F O 1
ATOM 11828 N N . VAL F 1 90 ? 72.441 91.508 1.950 1.00 71.88 87 VAL F N 1
ATOM 11829 C CA . VAL F 1 90 ? 71.560 90.930 2.956 1.00 70.48 87 VAL F CA 1
ATOM 11830 C C . VAL F 1 90 ? 70.222 90.454 2.497 1.00 69.68 87 VAL F C 1
ATOM 11831 O O . VAL F 1 90 ? 69.709 90.887 1.481 1.00 69.29 87 VAL F O 1
ATOM 11835 N N . ARG F 1 91 ? 69.661 89.570 3.314 1.00 70.13 88 ARG F N 1
ATOM 11836 C CA . ARG F 1 91 ? 68.339 88.975 3.130 1.00 69.13 88 ARG F CA 1
ATOM 11837 C C . ARG F 1 91 ? 67.937 88.458 4.507 1.00 67.62 88 ARG F C 1
ATOM 11838 O O . ARG F 1 91 ? 68.816 88.131 5.327 1.00 67.56 88 ARG F O 1
ATOM 11846 N N . SER F 1 92 ? 66.635 88.389 4.789 1.00 65.06 89 SER F N 1
ATOM 11847 C CA . SER F 1 92 ? 66.241 87.903 6.106 1.00 63.12 89 SER F CA 1
ATOM 11848 C C . SER F 1 92 ? 66.152 86.391 6.156 1.00 61.59 89 SER F C 1
ATOM 11849 O O . SER F 1 92 ? 66.155 85.744 5.130 1.00 60.72 89 SER F O 1
ATOM 11852 N N . LEU F 1 93 ? 66.094 85.831 7.358 1.00 61.20 90 LEU F N 1
ATOM 11853 C CA . LEU F 1 93 ? 65.942 84.385 7.559 1.00 61.06 90 LEU F CA 1
ATOM 11854 C C . LEU F 1 93 ? 64.902 84.150 8.666 1.00 61.18 90 LEU F C 1
ATOM 11855 O O . LEU F 1 93 ? 64.747 84.974 9.562 1.00 63.04 90 LEU F O 1
ATOM 11860 N N . LEU F 1 94 ? 64.185 83.044 8.641 1.00 60.84 91 LEU F N 1
ATOM 11861 C CA . LEU F 1 94 ? 63.231 82.837 9.707 1.00 60.85 91 LEU F CA 1
ATOM 11862 C C . LEU F 1 94 ? 63.691 81.650 10.490 1.00 61.84 91 LEU F C 1
ATOM 11863 O O . LEU F 1 94 ? 64.152 80.662 9.915 1.00 62.59 91 LEU F O 1
ATOM 11868 N N . GLY F 1 95 ? 63.607 81.745 11.808 1.00 62.57 92 GLY F N 1
ATOM 11869 C CA . GLY F 1 95 ? 64.032 80.627 12.627 1.00 64.07 92 GLY F CA 1
ATOM 11870 C C . GLY F 1 95 ? 62.997 80.269 13.685 1.00 65.02 92 GLY F C 1
ATOM 11871 O O . GLY F 1 95 ? 61.980 80.948 13.838 1.00 65.44 92 GLY F O 1
ATOM 11872 N N . ARG F 1 96 ? 63.257 79.218 14.445 1.00 64.89 93 ARG F N 1
ATOM 11873 C CA . ARG F 1 96 ? 62.306 78.800 15.445 1.00 63.92 93 ARG F CA 1
ATOM 11874 C C . ARG F 1 96 ? 62.836 78.996 16.830 1.00 63.18 93 ARG F C 1
ATOM 11875 O O . ARG F 1 96 ? 63.918 78.508 17.175 1.00 64.50 93 ARG F O 1
ATOM 11883 N N . VAL F 1 97 ? 62.073 79.704 17.635 1.00 61.18 94 VAL F N 1
ATOM 11884 C CA . VAL F 1 97 ? 62.461 79.953 18.996 1.00 61.30 94 VAL F CA 1
ATOM 11885 C C . VAL F 1 97 ? 62.349 78.687 19.818 1.00 63.47 94 VAL F C 1
ATOM 11886 O O . VAL F 1 97 ? 61.255 78.206 20.067 1.00 64.21 94 VAL F O 1
ATOM 11890 N N . ILE F 1 98 ? 63.478 78.166 20.271 1.00 65.41 95 ILE F N 1
ATOM 11891 C CA . ILE F 1 98 ? 63.479 76.966 21.068 1.00 66.67 95 ILE F CA 1
ATOM 11892 C C . ILE F 1 98 ? 63.924 77.200 22.493 1.00 69.81 95 ILE F C 1
ATOM 11893 O O . ILE F 1 98 ? 64.143 76.239 23.206 1.00 70.67 95 ILE F O 1
ATOM 11898 N N . LEU F 1 99 ? 64.062 78.454 22.921 1.00 72.96 96 LEU F N 1
ATOM 11899 C CA . LEU F 1 99 ? 64.498 78.723 24.299 1.00 78.76 96 LEU F CA 1
ATOM 11900 C C . LEU F 1 99 ? 63.820 77.875 25.365 1.00 82.78 96 LEU F C 1
ATOM 11901 O O . LEU F 1 99 ? 64.474 77.163 26.127 1.00 84.85 96 LEU F O 1
ATOM 11906 N N . SER F 1 100 ? 62.500 77.983 25.436 1.00 86.71 97 SER F N 1
ATOM 11907 C CA . SER F 1 100 ? 61.718 77.247 26.418 1.00 90.45 97 SER F CA 1
ATOM 11908 C C . SER F 1 100 ? 61.924 75.737 26.336 1.00 93.48 97 SER F C 1
ATOM 11909 O O . SER F 1 100 ? 61.397 74.977 27.152 1.00 94.08 97 SER F O 1
ATOM 11912 N N . HIS F 1 101 ? 62.688 75.308 25.338 1.00 96.47 98 HIS F N 1
ATOM 11913 C CA . HIS F 1 101 ? 62.979 73.899 25.168 1.00 99.57 98 HIS F CA 1
ATOM 11914 C C . HIS F 1 101 ? 61.655 73.146 24.969 1.00 98.64 98 HIS F C 1
ATOM 11915 O O . HIS F 1 101 ? 61.294 72.275 25.754 1.00 98.97 98 HIS F O 1
ATOM 11922 N N . PRO F 1 102 ? 60.921 73.478 23.897 1.00 97.63 99 PRO F N 1
ATOM 11923 C CA . PRO F 1 102 ? 59.626 72.889 23.537 1.00 96.29 99 PRO F CA 1
ATOM 11924 C C . PRO F 1 102 ? 59.696 71.442 23.164 1.00 94.66 99 PRO F C 1
ATOM 11925 O O . PRO F 1 102 ? 60.714 70.963 22.678 1.00 94.34 99 PRO F O 1
ATOM 11929 N N . ALA F 1 103 ? 58.578 70.764 23.373 1.00 92.97 100 ALA F N 1
ATOM 11930 C CA . ALA F 1 103 ? 58.449 69.349 23.067 1.00 91.05 100 ALA F CA 1
ATOM 11931 C C . ALA F 1 103 ? 58.601 69.108 21.542 1.00 89.15 100 ALA F C 1
ATOM 11932 O O . ALA F 1 103 ? 59.236 68.140 21.105 1.00 88.32 100 ALA F O 1
ATOM 11934 N N . SER F 1 104 ? 58.031 70.006 20.745 1.00 86.55 101 SER F N 1
ATOM 11935 C CA . SER F 1 104 ? 58.097 69.901 19.290 1.00 83.91 101 SER F CA 1
ATOM 11936 C C . SER F 1 104 ? 58.412 71.259 18.675 1.00 81.02 101 SER F C 1
ATOM 11937 O O . SER F 1 104 ? 57.968 72.285 19.169 1.00 80.16 101 SER F O 1
ATOM 11940 N N . LEU F 1 105 ? 59.169 71.251 17.586 1.00 78.01 102 LEU F N 1
ATOM 11941 C CA . LEU F 1 105 ? 59.576 72.474 16.912 1.00 74.21 102 LEU F CA 1
ATOM 11942 C C . LEU F 1 105 ? 58.445 73.415 16.676 1.00 71.81 102 LEU F C 1
ATOM 11943 O O . LEU F 1 105 ? 57.433 73.025 16.125 1.00 71.40 102 LEU F O 1
ATOM 11948 N N . PRO F 1 106 ? 58.620 74.676 17.086 1.00 69.94 103 PRO F N 1
ATOM 11949 C CA . PRO F 1 106 ? 57.643 75.756 16.949 1.00 68.70 103 PRO F CA 1
ATOM 11950 C C . PRO F 1 106 ? 57.772 76.336 15.593 1.00 67.79 103 PRO F C 1
ATOM 11951 O O . PRO F 1 106 ? 58.732 76.065 14.911 1.00 68.32 103 PRO F O 1
ATOM 11955 N N . PRO F 1 107 ? 56.831 77.169 15.191 1.00 67.18 104 PRO F N 1
ATOM 11956 C CA . PRO F 1 107 ? 56.863 77.783 13.863 1.00 68.22 104 PRO F CA 1
ATOM 11957 C C . PRO F 1 107 ? 57.941 78.820 13.690 1.00 69.70 104 PRO F C 1
ATOM 11958 O O . PRO F 1 107 ? 58.642 79.122 14.648 1.00 70.83 104 PRO F O 1
ATOM 11962 N N . ARG F 1 108 ? 58.074 79.353 12.474 1.00 71.01 105 ARG F N 1
ATOM 11963 C CA . ARG F 1 108 ? 59.070 80.374 12.154 1.00 72.42 105 ARG F CA 1
ATOM 11964 C C . ARG F 1 108 ? 58.623 81.720 12.684 1.00 73.05 105 ARG F C 1
ATOM 11965 O O . ARG F 1 108 ? 58.071 82.531 11.965 1.00 70.78 105 ARG F O 1
ATOM 11973 N N . THR F 1 109 ? 58.880 81.930 13.967 1.00 76.10 106 THR F N 1
ATOM 11974 C CA . THR F 1 109 ? 58.524 83.143 14.706 1.00 79.13 106 THR F CA 1
ATOM 11975 C C . THR F 1 109 ? 59.557 84.258 14.657 1.00 79.22 106 THR F C 1
ATOM 11976 O O . THR F 1 109 ? 59.210 85.436 14.809 1.00 79.12 106 THR F O 1
ATOM 11980 N N . HIS F 1 110 ? 60.818 83.879 14.474 1.00 78.54 107 HIS F N 1
ATOM 11981 C CA . HIS F 1 110 ? 61.907 84.840 14.537 1.00 76.97 107 HIS F CA 1
ATOM 11982 C C . HIS F 1 110 ? 62.606 85.189 13.270 1.00 74.18 107 HIS F C 1
ATOM 11983 O O . HIS F 1 110 ? 62.979 84.324 12.485 1.00 74.21 107 HIS F O 1
ATOM 11990 N N . ARG F 1 111 ? 62.790 86.481 13.069 1.00 71.02 108 ARG F N 1
ATOM 11991 C CA . ARG F 1 111 ? 63.449 86.944 11.859 1.00 67.92 108 ARG F CA 1
ATOM 11992 C C . ARG F 1 111 ? 64.888 87.228 12.223 1.00 68.43 108 ARG F C 1
ATOM 11993 O O . ARG F 1 111 ? 65.177 87.480 13.393 1.00 69.55 108 ARG F O 1
ATOM 12001 N N . LEU F 1 112 ? 65.791 87.144 11.257 1.00 67.87 109 LEU F N 1
ATOM 12002 C CA . LEU F 1 112 ? 67.178 87.450 11.523 1.00 69.04 109 LEU F CA 1
ATOM 12003 C C . LEU F 1 112 ? 67.842 87.726 10.196 1.00 69.92 109 LEU F C 1
ATOM 12004 O O . LEU F 1 112 ? 67.251 87.437 9.152 1.00 70.15 109 LEU F O 1
ATOM 12009 N N . LEU F 1 113 ? 69.039 88.300 10.215 1.00 70.35 110 LEU F N 1
ATOM 12010 C CA . LEU F 1 113 ? 69.678 88.649 8.966 1.00 72.54 110 LEU F CA 1
ATOM 12011 C C . LEU F 1 113 ? 70.864 87.787 8.590 1.00 73.83 110 LEU F C 1
ATOM 12012 O O . LEU F 1 113 ? 71.561 87.251 9.458 1.00 72.35 110 LEU F O 1
ATOM 12017 N N . LEU F 1 114 ? 71.062 87.639 7.281 1.00 75.13 111 LEU F N 1
ATOM 12018 C CA . LEU F 1 114 ? 72.189 86.883 6.757 1.00 77.84 111 LEU F CA 1
ATOM 12019 C C . LEU F 1 114 ? 72.964 87.903 5.942 1.00 80.40 111 LEU F C 1
ATOM 12020 O O . LEU F 1 114 ? 72.412 88.501 5.014 1.00 79.87 111 LEU F O 1
ATOM 12025 N N . VAL F 1 115 ? 74.235 88.103 6.285 1.00 83.89 112 VAL F N 1
ATOM 12026 C CA . VAL F 1 115 ? 75.040 89.086 5.579 1.00 87.62 112 VAL F CA 1
ATOM 12027 C C . VAL F 1 115 ? 76.285 88.487 4.979 1.00 90.56 112 VAL F C 1
ATOM 12028 O O . VAL F 1 115 ? 76.991 87.723 5.642 1.00 90.30 112 VAL F O 1
ATOM 12032 N N . ASP F 1 116 ? 76.544 88.833 3.720 1.00 94.88 113 ASP F N 1
ATOM 12033 C CA . ASP F 1 116 ? 77.737 88.353 3.025 1.00 100.28 113 ASP F CA 1
ATOM 12034 C C . ASP F 1 116 ? 78.762 89.478 2.924 1.00 101.34 113 ASP F C 1
ATOM 12035 O O . ASP F 1 116 ? 78.680 90.337 2.038 1.00 101.18 113 ASP F O 1
ATOM 12040 N N . VAL F 1 117 ? 79.722 89.449 3.841 1.00 102.59 114 VAL F N 1
ATOM 12041 C CA . VAL F 1 117 ? 80.772 90.441 3.914 1.00 104.16 114 VAL F CA 1
ATOM 12042 C C . VAL F 1 117 ? 82.128 89.778 3.789 1.00 105.52 114 VAL F C 1
ATOM 12043 O O . VAL F 1 117 ? 82.428 88.820 4.527 1.00 105.04 114 VAL F O 1
ATOM 12047 N N . GLU F 1 118 ? 82.946 90.320 2.879 1.00 106.95 115 GLU F N 1
ATOM 12048 C CA . GLU F 1 118 ? 84.299 89.828 2.598 1.00 108.30 115 GLU F CA 1
ATOM 12049 C C . GLU F 1 118 ? 84.368 88.302 2.505 1.00 109.17 115 GLU F C 1
ATOM 12050 O O . GLU F 1 118 ? 84.952 87.606 3.354 1.00 108.31 115 GLU F O 1
ATOM 12056 N N . ASP F 1 119 ? 83.721 87.809 1.455 1.00 110.07 116 ASP F N 1
ATOM 12057 C CA . ASP F 1 119 ? 83.661 86.395 1.143 1.00 111.55 116 ASP F CA 1
ATOM 12058 C C . ASP F 1 119 ? 83.212 85.414 2.231 1.00 110.63 116 ASP F C 1
ATOM 12059 O O . ASP F 1 119 ? 83.335 84.194 2.069 1.00 111.53 116 ASP F O 1
ATOM 12064 N N . GLU F 1 120 ? 82.699 85.923 3.343 1.00 108.31 117 GLU F N 1
ATOM 12065 C CA . GLU F 1 120 ? 82.217 85.035 4.385 1.00 105.88 117 GLU F CA 1
ATOM 12066 C C . GLU F 1 120 ? 80.739 85.322 4.618 1.00 103.59 117 GLU F C 1
ATOM 12067 O O . GLU F 1 120 ? 80.175 86.260 4.033 1.00 103.40 117 GLU F O 1
ATOM 12073 N N . GLN F 1 121 ? 80.115 84.512 5.471 1.00 99.59 118 GLN F N 1
ATOM 12074 C CA . GLN F 1 121 ? 78.696 84.688 5.783 1.00 95.09 118 GLN F CA 1
ATOM 12075 C C . GLN F 1 121 ? 78.485 84.884 7.247 1.00 91.78 118 GLN F C 1
ATOM 12076 O O . GLN F 1 121 ? 78.889 84.056 8.061 1.00 90.56 118 GLN F O 1
ATOM 12082 N N . TRP F 1 122 ? 77.826 85.983 7.572 1.00 88.96 119 TRP F N 1
ATOM 12083 C CA . TRP F 1 122 ? 77.575 86.323 8.958 1.00 86.94 119 TRP F CA 1
ATOM 12084 C C . TRP F 1 122 ? 76.096 86.474 9.187 1.00 85.52 119 TRP F C 1
ATOM 12085 O O . TRP F 1 122 ? 75.326 86.715 8.247 1.00 84.21 119 TRP F O 1
ATOM 12096 N N . ILE F 1 123 ? 75.695 86.358 10.446 1.00 83.26 120 ILE F N 1
ATOM 12097 C CA . ILE F 1 123 ? 74.294 86.530 10.756 1.00 81.70 120 ILE F CA 1
ATOM 12098 C C . ILE F 1 123 ? 74.182 87.620 11.782 1.00 80.90 120 ILE F C 1
ATOM 12099 O O . ILE F 1 123 ? 74.754 87.518 12.861 1.00 79.96 120 ILE F O 1
ATOM 12104 N N . ALA F 1 124 ? 73.448 88.667 11.425 1.00 80.29 121 ALA F N 1
ATOM 12105 C CA . ALA F 1 124 ? 73.225 89.801 12.314 1.00 79.39 121 ALA F CA 1
ATOM 12106 C C . ALA F 1 124 ? 71.775 89.740 12.765 1.00 78.49 121 ALA F C 1
ATOM 12107 O O . ALA F 1 124 ? 70.864 89.457 11.966 1.00 78.12 121 ALA F O 1
ATOM 12109 N N . ASP F 1 125 ? 71.555 90.025 14.037 1.00 76.54 122 ASP F N 1
ATOM 12110 C CA . ASP F 1 125 ? 70.226 89.969 14.567 1.00 74.70 122 ASP F CA 1
ATOM 12111 C C . ASP F 1 125 ? 70.064 90.911 15.726 1.00 73.87 122 ASP F C 1
ATOM 12112 O O . ASP F 1 125 ? 70.652 90.716 16.762 1.00 73.49 122 ASP F O 1
ATOM 12117 N N . VAL F 1 126 ? 69.233 91.923 15.553 1.00 73.69 123 VAL F N 1
ATOM 12118 C CA . VAL F 1 126 ? 69.029 92.876 16.607 1.00 73.01 123 VAL F CA 1
ATOM 12119 C C . VAL F 1 126 ? 67.659 92.745 17.223 1.00 72.49 123 VAL F C 1
ATOM 12120 O O . VAL F 1 126 ? 67.353 93.417 18.205 1.00 70.61 123 VAL F O 1
ATOM 12124 N N . GLY F 1 127 ? 66.835 91.873 16.661 1.00 72.01 124 GLY F N 1
ATOM 12125 C CA . GLY F 1 127 ? 65.484 91.782 17.165 1.00 71.21 124 GLY F CA 1
ATOM 12126 C C . GLY F 1 127 ? 65.078 90.698 18.119 1.00 69.32 124 GLY F C 1
ATOM 12127 O O . GLY F 1 127 ? 63.900 90.553 18.415 1.00 69.64 124 GLY F O 1
ATOM 12128 N N . PHE F 1 128 ? 66.029 89.940 18.619 1.00 68.40 125 PHE F N 1
ATOM 12129 C CA . PHE F 1 128 ? 65.653 88.877 19.518 1.00 68.11 125 PHE F CA 1
ATOM 12130 C C . PHE F 1 128 ? 65.364 89.270 20.954 1.00 67.80 125 PHE F C 1
ATOM 12131 O O . PHE F 1 128 ? 65.078 88.394 21.780 1.00 67.42 125 PHE F O 1
ATOM 12139 N N . GLY F 1 129 ? 65.445 90.555 21.274 1.00 67.58 126 GLY F N 1
ATOM 12140 C CA . GLY F 1 129 ? 65.179 90.974 22.640 1.00 70.08 126 GLY F CA 1
ATOM 12141 C C . GLY F 1 129 ? 66.296 90.794 23.671 1.00 72.01 126 GLY F C 1
ATOM 12142 O O . GLY F 1 129 ? 67.465 91.090 23.426 1.00 71.31 126 GLY F O 1
ATOM 12143 N N . GLY F 1 130 ? 65.919 90.309 24.851 1.00 73.63 127 GLY F N 1
ATOM 12144 C CA . GLY F 1 130 ? 66.894 90.125 25.915 1.00 74.52 127 GLY F CA 1
ATOM 12145 C C . GLY F 1 130 ? 68.313 89.703 25.533 1.00 75.09 127 GLY F C 1
ATOM 12146 O O . GLY F 1 130 ? 69.284 90.434 25.781 1.00 75.04 127 GLY F O 1
ATOM 12147 N N . GLN F 1 131 ? 68.443 88.534 24.917 1.00 74.83 128 GLN F N 1
ATOM 12148 C CA . GLN F 1 131 ? 69.747 88.018 24.576 1.00 73.73 128 GLN F CA 1
ATOM 12149 C C . GLN F 1 131 ? 70.104 88.205 23.138 1.00 71.67 128 GLN F C 1
ATOM 12150 O O . GLN F 1 131 ? 70.897 87.455 22.632 1.00 73.24 128 GLN F O 1
ATOM 12156 N N . THR F 1 132 ? 69.545 89.174 22.442 1.00 68.88 129 THR F N 1
ATOM 12157 C CA . THR F 1 132 ? 69.940 89.302 21.047 1.00 66.94 129 THR F CA 1
ATOM 12158 C C . THR F 1 132 ? 71.434 89.426 20.923 1.00 66.99 129 THR F C 1
ATOM 12159 O O . THR F 1 132 ? 72.128 89.745 21.879 1.00 65.42 129 THR F O 1
ATOM 12163 N N . LEU F 1 133 ? 71.919 89.197 19.719 1.00 68.10 130 LEU F N 1
ATOM 12164 C CA . LEU F 1 133 ? 73.329 89.379 19.471 1.00 70.05 130 LEU F CA 1
ATOM 12165 C C . LEU F 1 133 ? 73.584 90.900 19.480 1.00 70.34 130 LEU F C 1
ATOM 12166 O O . LEU F 1 133 ? 72.667 91.702 19.352 1.00 68.85 130 LEU F O 1
ATOM 12171 N N . THR F 1 134 ? 74.833 91.301 19.643 1.00 70.67 131 THR F N 1
ATOM 12172 C CA . THR F 1 134 ? 75.123 92.710 19.624 1.00 70.28 131 THR F CA 1
ATOM 12173 C C . THR F 1 134 ? 76.289 92.886 1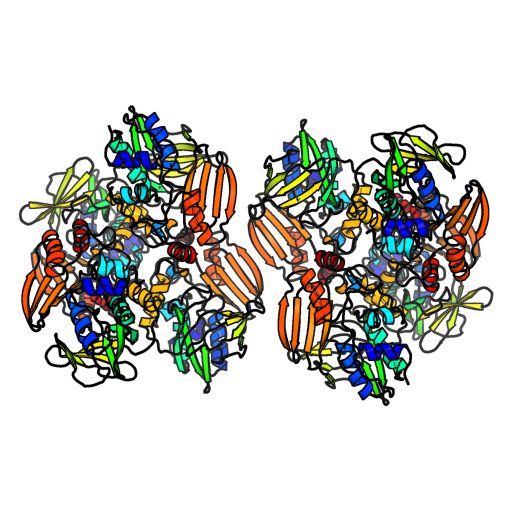8.690 1.00 70.45 131 THR F C 1
ATOM 12174 O O . THR F 1 134 ? 76.948 93.920 18.665 1.00 72.07 131 THR F O 1
ATOM 12178 N N . ALA F 1 135 ? 76.499 91.860 17.878 1.00 69.93 132 ALA F N 1
ATOM 12179 C CA . ALA F 1 135 ? 77.563 91.883 16.914 1.00 71.29 132 ALA F CA 1
ATOM 12180 C C . ALA F 1 135 ? 77.469 90.692 15.989 1.00 71.66 132 ALA F C 1
ATOM 12181 O O . ALA F 1 135 ? 77.233 89.586 16.427 1.00 70.25 132 ALA F O 1
ATOM 12183 N N . PRO F 1 136 ? 77.713 90.896 14.697 1.00 73.06 133 PRO F N 1
ATOM 12184 C CA . PRO F 1 136 ? 77.642 89.813 13.725 1.00 74.34 133 PRO F CA 1
ATOM 12185 C C . PRO F 1 136 ? 78.348 88.626 14.277 1.00 76.54 133 PRO F C 1
ATOM 12186 O O . PRO F 1 136 ? 79.120 88.761 15.232 1.00 77.93 133 PRO F O 1
ATOM 12190 N N . LEU F 1 137 ? 78.063 87.465 13.691 1.00 78.13 134 LEU F N 1
ATOM 12191 C CA . LEU F 1 137 ? 78.732 86.215 14.036 1.00 79.25 134 LEU F CA 1
ATOM 12192 C C . LEU F 1 137 ? 79.035 85.553 12.706 1.00 81.61 134 LEU F C 1
ATOM 12193 O O . LEU F 1 137 ? 78.378 85.839 11.685 1.00 81.64 134 LEU F O 1
ATOM 12198 N N . ARG F 1 138 ? 80.032 84.680 12.707 1.00 83.89 135 ARG F N 1
ATOM 12199 C CA . ARG F 1 138 ? 80.403 83.988 11.485 1.00 86.40 135 ARG F CA 1
ATOM 12200 C C . ARG F 1 138 ? 79.627 82.688 11.449 1.00 86.92 135 ARG F C 1
ATOM 12201 O O . ARG F 1 138 ? 79.435 82.053 12.482 1.00 85.85 135 ARG F O 1
ATOM 12209 N N . LEU F 1 139 ? 79.195 82.288 10.258 1.00 88.16 136 LEU F N 1
ATOM 12210 C CA . LEU F 1 139 ? 78.474 81.028 10.107 1.00 88.70 136 LEU F CA 1
ATOM 12211 C C . LEU F 1 139 ? 79.458 79.878 10.235 1.00 89.37 136 LEU F C 1
ATOM 12212 O O . LEU F 1 139 ? 80.024 79.435 9.223 1.00 89.97 136 LEU F O 1
ATOM 12217 N N . GLN F 1 140 ? 79.681 79.418 11.466 1.00 89.59 137 GLN F N 1
ATOM 12218 C CA . GLN F 1 140 ? 80.606 78.309 11.722 1.00 91.06 137 GLN F CA 1
ATOM 12219 C C . GLN F 1 140 ? 80.284 77.628 13.024 1.00 90.34 137 GLN F C 1
ATOM 12220 O O . GLN F 1 140 ? 79.928 78.284 13.986 1.00 88.86 137 GLN F O 1
ATOM 12226 N N . ALA F 1 141 ? 80.430 76.312 13.055 1.00 91.40 138 ALA F N 1
ATOM 12227 C CA . ALA F 1 141 ? 80.124 75.547 14.258 1.00 92.51 138 ALA F CA 1
ATOM 12228 C C . ALA F 1 141 ? 81.241 75.568 15.290 1.00 92.81 138 ALA F C 1
ATOM 12229 O O . ALA F 1 141 ? 82.367 75.948 14.993 1.00 93.82 138 ALA F O 1
ATOM 12231 N N . GLU F 1 142 ? 80.898 75.145 16.500 1.00 93.28 139 GLU F N 1
ATOM 12232 C CA . GLU F 1 142 ? 81.813 75.073 17.641 1.00 94.10 139 GLU F CA 1
ATOM 12233 C C . GLU F 1 142 ? 82.487 76.385 18.078 1.00 93.64 139 GLU F C 1
ATOM 12234 O O . GLU F 1 142 ? 82.469 76.771 19.264 1.00 91.65 139 GLU F O 1
ATOM 12240 N N . ILE F 1 143 ? 83.097 77.054 17.105 1.00 93.89 140 ILE F N 1
ATOM 12241 C CA . ILE F 1 143 ? 83.790 78.320 17.328 1.00 92.86 140 ILE F CA 1
ATOM 12242 C C . ILE F 1 143 ? 83.055 79.213 18.297 1.00 92.02 140 ILE F C 1
ATOM 12243 O O . ILE F 1 143 ? 82.154 79.948 17.877 1.00 93.24 140 ILE F O 1
ATOM 12248 N N . ALA F 1 144 ? 83.418 79.161 19.575 1.00 90.08 141 ALA F N 1
ATOM 12249 C CA . ALA F 1 144 ? 82.772 80.030 20.557 1.00 89.99 141 ALA F CA 1
ATOM 12250 C C . ALA F 1 144 ? 83.017 81.524 20.203 1.00 89.65 141 ALA F C 1
ATOM 12251 O O . ALA F 1 144 ? 84.060 82.094 20.562 1.00 90.15 141 ALA F O 1
ATOM 12253 N N . GLN F 1 145 ? 82.063 82.157 19.511 1.00 88.04 142 GLN F N 1
ATOM 12254 C CA . GLN F 1 145 ? 82.203 83.553 19.104 1.00 85.87 142 GLN F CA 1
ATOM 12255 C C . GLN F 1 145 ? 81.905 84.523 20.243 1.00 85.51 142 GLN F C 1
ATOM 12256 O O . GLN F 1 145 ? 81.141 84.219 21.167 1.00 84.70 142 GLN F O 1
ATOM 12262 N N . GLN F 1 146 ? 82.541 85.685 20.174 1.00 84.74 143 GLN F N 1
ATOM 12263 C CA . GLN F 1 146 ? 82.413 86.679 21.211 1.00 84.80 143 GLN F CA 1
ATOM 12264 C C . GLN F 1 146 ? 81.628 87.908 20.816 1.00 84.58 143 GLN F C 1
ATOM 12265 O O . GLN F 1 146 ? 81.700 88.365 19.669 1.00 84.56 143 GLN F O 1
ATOM 12271 N N . THR F 1 147 ? 80.907 88.464 21.789 1.00 84.06 144 THR F N 1
ATOM 12272 C CA . THR F 1 147 ? 80.072 89.650 21.549 1.00 82.68 144 THR F CA 1
ATOM 12273 C C . THR F 1 147 ? 80.070 90.543 22.764 1.00 80.91 144 THR F C 1
ATOM 12274 O O . THR F 1 147 ? 80.105 90.059 23.893 1.00 81.38 144 THR F O 1
ATOM 12278 N N . PRO F 1 148 ? 80.003 91.857 22.545 1.00 79.14 145 PRO F N 1
ATOM 12279 C CA . PRO F 1 148 ? 79.986 92.876 23.592 1.00 78.49 145 PRO F CA 1
ATOM 12280 C C . PRO F 1 148 ? 79.117 92.550 24.784 1.00 79.12 145 PRO F C 1
ATOM 12281 O O . PRO F 1 148 ? 79.314 93.109 25.861 1.00 78.58 145 PRO F O 1
ATOM 12285 N N . HIS F 1 149 ? 78.138 91.671 24.609 1.00 80.50 146 HIS F N 1
ATOM 12286 C CA . HIS F 1 149 ? 77.294 91.332 25.740 1.00 81.64 146 HIS F CA 1
ATOM 12287 C C . HIS F 1 149 ? 77.219 89.879 26.064 1.00 84.41 146 HIS F C 1
ATOM 12288 O O . HIS F 1 149 ? 76.448 89.500 26.935 1.00 85.03 146 HIS F O 1
ATOM 12295 N N . GLY F 1 150 ? 77.996 89.056 25.372 1.00 86.96 147 GLY F N 1
ATOM 12296 C CA . GLY F 1 150 ? 77.964 87.644 25.692 1.00 90.15 147 GLY F CA 1
ATOM 12297 C C . GLY F 1 150 ? 78.792 86.781 24.777 1.00 92.36 147 GLY F C 1
ATOM 12298 O O . GLY F 1 150 ? 79.436 87.278 23.835 1.00 92.36 147 GLY F O 1
ATOM 12299 N N . GLU F 1 151 ? 78.777 85.484 25.072 1.00 94.22 148 GLU F N 1
ATOM 12300 C CA . GLU F 1 151 ? 79.502 84.515 24.277 1.00 96.97 148 GLU F CA 1
ATOM 12301 C C . GLU F 1 151 ? 78.463 83.627 23.641 1.00 96.23 148 GLU F C 1
ATOM 12302 O O . GLU F 1 151 ? 77.623 83.040 24.319 1.00 96.48 148 GLU F O 1
ATOM 12308 N N . TYR F 1 152 ? 78.497 83.564 22.325 1.00 95.42 149 TYR F N 1
ATOM 12309 C CA . TYR F 1 152 ? 77.537 82.761 21.616 1.00 95.29 149 TYR F CA 1
ATOM 12310 C C . TYR F 1 152 ? 78.289 81.686 20.905 1.00 95.68 149 TYR F C 1
ATOM 12311 O O . TYR F 1 152 ? 79.499 81.543 21.111 1.00 96.56 149 TYR F O 1
ATOM 12320 N N . ARG F 1 153 ? 77.562 80.918 20.098 1.00 95.18 150 ARG F N 1
ATOM 12321 C CA . ARG F 1 153 ? 78.127 79.848 19.288 1.00 94.97 150 ARG F CA 1
ATOM 12322 C C . ARG F 1 153 ? 76.979 79.179 18.579 1.00 95.56 150 ARG F C 1
ATOM 12323 O O . ARG F 1 153 ? 75.868 79.710 18.570 1.00 96.26 150 ARG F O 1
ATOM 12331 N N . LEU F 1 154 ? 77.232 78.047 17.946 1.00 95.79 151 LEU F N 1
ATOM 12332 C CA . LEU F 1 154 ? 76.160 77.377 17.253 1.00 97.16 151 LEU F CA 1
ATOM 12333 C C . LEU F 1 154 ? 76.632 76.095 16.622 1.00 99.93 151 LEU F C 1
ATOM 12334 O O . LEU F 1 154 ? 77.810 75.954 16.255 1.00 101.08 151 LEU F O 1
ATOM 12339 N N . MET F 1 155 ? 75.716 75.143 16.498 1.00 101.93 152 MET F N 1
ATOM 12340 C CA . MET F 1 155 ? 76.102 73.886 15.907 1.00 103.78 152 MET F CA 1
ATOM 12341 C C . MET F 1 155 ? 75.371 73.750 14.583 1.00 102.86 152 MET F C 1
ATOM 12342 O O . MET F 1 155 ? 74.738 74.706 14.133 1.00 101.84 152 MET F O 1
ATOM 12347 N N . GLN F 1 156 ? 75.465 72.596 13.936 1.00 102.26 153 GLN F N 1
ATOM 12348 C CA . GLN F 1 156 ? 74.793 72.484 12.665 1.00 102.39 153 GLN F CA 1
ATOM 12349 C C . GLN F 1 156 ? 74.144 71.136 12.304 1.00 102.57 153 GLN F C 1
ATOM 12350 O O . GLN F 1 156 ? 74.297 70.662 11.162 1.00 103.25 153 GLN F O 1
ATOM 12356 N N . GLU F 1 157 ? 73.410 70.544 13.261 1.00 101.89 154 GLU F N 1
ATOM 12357 C CA . GLU F 1 157 ? 72.695 69.271 13.058 1.00 100.47 154 GLU F CA 1
ATOM 12358 C C . GLU F 1 157 ? 71.995 69.389 11.705 1.00 99.49 154 GLU F C 1
ATOM 12359 O O . GLU F 1 157 ? 71.210 70.314 11.471 1.00 98.94 154 GLU F O 1
ATOM 12365 N N . GLY F 1 158 ? 72.325 68.463 10.809 1.00 98.87 155 GLY F N 1
ATOM 12366 C CA . GLY F 1 158 ? 71.740 68.441 9.481 1.00 97.15 155 GLY F CA 1
ATOM 12367 C C . GLY F 1 158 ? 71.953 69.703 8.692 1.00 95.43 155 GLY F C 1
ATOM 12368 O O . GLY F 1 158 ? 72.946 70.398 8.838 1.00 95.21 155 GLY F O 1
ATOM 12369 N N . SER F 1 159 ? 70.996 69.990 7.837 1.00 95.15 156 SER F N 1
ATOM 12370 C CA . SER F 1 159 ? 71.063 71.170 7.008 1.00 95.56 156 SER F CA 1
ATOM 12371 C C . SER F 1 159 ? 70.469 72.364 7.761 1.00 95.28 156 SER F C 1
ATOM 12372 O O . SER F 1 159 ? 70.051 73.338 7.147 1.00 95.19 156 SER F O 1
ATOM 12375 N N . THR F 1 160 ? 70.424 72.299 9.086 1.00 94.44 157 THR F N 1
ATOM 12376 C CA . THR F 1 160 ? 69.854 73.413 9.841 1.00 94.27 157 THR F CA 1
ATOM 12377 C C . THR F 1 160 ? 70.853 74.015 10.817 1.00 94.04 157 THR F C 1
ATOM 12378 O O . THR F 1 160 ? 71.926 73.464 11.010 1.00 95.18 157 THR F O 1
ATOM 12382 N N . TRP F 1 161 ? 70.492 75.127 11.451 1.00 92.98 158 TRP F N 1
ATOM 12383 C CA . TRP F 1 161 ? 71.393 75.776 12.386 1.00 92.91 158 TRP F CA 1
ATOM 12384 C C . TRP F 1 161 ? 70.776 76.113 13.754 1.00 92.30 158 TRP F C 1
ATOM 12385 O O . TRP F 1 161 ? 69.667 76.646 13.831 1.00 93.79 158 TRP F O 1
ATOM 12396 N N . ILE F 1 162 ? 71.482 75.812 14.835 1.00 90.29 159 ILE F N 1
ATOM 12397 C CA . ILE F 1 162 ? 70.978 76.134 16.165 1.00 89.45 159 ILE F CA 1
ATOM 12398 C C . ILE F 1 162 ? 71.801 77.335 16.592 1.00 89.95 159 ILE F C 1
ATOM 12399 O O . ILE F 1 162 ? 72.655 77.748 15.827 1.00 90.79 159 ILE F O 1
ATOM 12404 N N . LEU F 1 163 ? 71.554 77.917 17.768 1.00 89.76 160 LEU F N 1
ATOM 12405 C CA . LEU F 1 163 ? 72.322 79.089 18.237 1.00 90.33 160 LEU F CA 1
ATOM 12406 C C . LEU F 1 163 ? 72.291 78.976 19.736 1.00 91.43 160 LEU F C 1
ATOM 12407 O O . LEU F 1 163 ? 71.265 78.613 20.281 1.00 91.99 160 LEU F O 1
ATOM 12412 N N . GLN F 1 164 ? 73.387 79.268 20.420 1.00 92.80 161 GLN F N 1
ATOM 12413 C CA . GLN F 1 164 ? 73.360 79.144 21.865 1.00 94.84 161 GLN F CA 1
ATOM 12414 C C . GLN F 1 164 ? 74.235 80.165 22.554 1.00 95.80 161 GLN F C 1
ATOM 12415 O O . GLN F 1 164 ? 75.229 80.620 22.017 1.00 96.25 161 GLN F O 1
ATOM 12421 N N . PHE F 1 165 ? 73.870 80.539 23.758 1.00 97.22 162 PHE F N 1
ATOM 12422 C CA . PHE F 1 165 ? 74.687 81.494 24.457 1.00 100.26 162 PHE F CA 1
ATOM 12423 C C . PHE F 1 165 ? 75.152 80.769 25.691 1.00 102.81 162 PHE F C 1
ATOM 12424 O O . PHE F 1 165 ? 74.607 79.726 26.015 1.00 103.25 162 PHE F O 1
ATOM 12432 N N . ARG F 1 166 ? 76.159 81.289 26.379 1.00 105.88 163 ARG F N 1
ATOM 12433 C CA . ARG F 1 166 ? 76.624 80.631 27.597 1.00 109.06 163 ARG F CA 1
ATOM 12434 C C . ARG F 1 166 ? 75.779 81.232 28.705 1.00 110.20 163 ARG F C 1
ATOM 12435 O O . ARG F 1 166 ? 75.791 82.443 28.918 1.00 109.46 163 ARG F O 1
ATOM 12443 N N . HIS F 1 167 ? 75.010 80.387 29.379 1.00 112.34 164 HIS F N 1
ATOM 12444 C CA . HIS F 1 167 ? 74.155 80.862 30.462 1.00 115.24 164 HIS F CA 1
ATOM 12445 C C . HIS F 1 167 ? 74.786 80.409 31.759 1.00 116.10 164 HIS F C 1
ATOM 12446 O O . HIS F 1 167 ? 74.117 79.925 32.687 1.00 116.16 164 HIS F O 1
ATOM 12453 N N . HIS F 1 168 ? 76.097 80.601 31.791 1.00 116.88 165 HIS F N 1
ATOM 12454 C CA . HIS F 1 168 ? 76.949 80.201 32.890 1.00 117.43 165 HIS F CA 1
ATOM 12455 C C . HIS F 1 168 ? 77.404 78.855 32.333 1.00 117.28 165 HIS F C 1
ATOM 12456 O O . HIS F 1 168 ? 76.573 78.042 31.914 1.00 116.91 165 HIS F O 1
ATOM 12463 N N . GLU F 1 169 ? 78.722 78.674 32.263 1.00 117.37 166 GLU F N 1
ATOM 12464 C CA . GLU F 1 169 ? 79.344 77.458 31.742 1.00 117.55 166 GLU F CA 1
ATOM 12465 C C . GLU F 1 169 ? 78.499 76.676 30.738 1.00 117.28 166 GLU F C 1
ATOM 12466 O O . GLU F 1 169 ? 78.761 76.733 29.532 1.00 117.45 166 GLU F O 1
ATOM 12472 N N . HIS F 1 170 ? 77.503 75.938 31.231 1.00 116.67 167 HIS F N 1
ATOM 12473 C CA . HIS F 1 170 ? 76.632 75.141 30.363 1.00 115.12 167 HIS F CA 1
ATOM 12474 C C . HIS F 1 170 ? 75.960 76.034 29.318 1.00 112.89 167 HIS F C 1
ATOM 12475 O O . HIS F 1 170 ? 75.530 77.162 29.604 1.00 112.40 167 HIS F O 1
ATOM 12482 N N . TRP F 1 171 ? 75.870 75.534 28.100 1.00 109.96 168 TRP F N 1
ATOM 12483 C CA . TRP F 1 171 ? 75.252 76.328 27.073 1.00 108.05 168 TRP F CA 1
ATOM 12484 C C . TRP F 1 171 ? 73.779 76.028 26.964 1.00 106.75 168 TRP F C 1
ATOM 12485 O O . TRP F 1 171 ? 73.291 75.056 27.543 1.00 107.10 168 TRP F O 1
ATOM 12496 N N . GLN F 1 172 ? 73.064 76.875 26.231 1.00 104.54 169 GLN F N 1
ATOM 12497 C CA . GLN F 1 172 ? 71.621 76.718 26.058 1.00 101.99 169 GLN F CA 1
ATOM 12498 C C . GLN F 1 172 ? 71.131 77.255 24.709 1.00 100.03 169 GLN F C 1
ATOM 12499 O O . GLN F 1 172 ? 71.397 78.397 24.356 1.00 100.46 169 GLN F O 1
ATOM 12505 N N . SER F 1 173 ? 70.409 76.429 23.961 1.00 96.93 170 SER F N 1
ATOM 12506 C CA . SER F 1 173 ? 69.897 76.850 22.678 1.00 94.17 170 SER F CA 1
ATOM 12507 C C . SER F 1 173 ? 68.941 78.018 22.803 1.00 93.13 170 SER F C 1
ATOM 12508 O O . SER F 1 173 ? 68.269 78.196 23.828 1.00 92.08 170 SER F O 1
ATOM 12511 N N . MET F 1 174 ? 68.887 78.799 21.729 1.00 91.78 171 MET F N 1
ATOM 12512 C CA . MET F 1 174 ? 68.039 79.971 21.646 1.00 90.04 171 MET F CA 1
ATOM 12513 C C . MET F 1 174 ? 66.996 79.780 20.557 1.00 88.20 171 MET F C 1
ATOM 12514 O O . MET F 1 174 ? 65.806 79.797 20.858 1.00 89.85 171 MET F O 1
ATOM 12519 N N . TYR F 1 175 ? 67.420 79.600 19.309 1.00 83.80 172 TYR F N 1
ATOM 12520 C CA . TYR F 1 175 ? 66.468 79.446 18.234 1.00 80.37 172 TYR F CA 1
ATOM 12521 C C . TYR F 1 175 ? 67.111 78.790 17.061 1.00 80.46 172 TYR F C 1
ATOM 12522 O O . TYR F 1 175 ? 68.261 79.005 16.847 1.00 81.54 172 TYR F O 1
ATOM 12531 N N . CYS F 1 176 ? 66.418 77.988 16.278 1.00 80.90 173 CYS F N 1
ATOM 12532 C CA . CYS F 1 176 ? 67.137 77.359 15.180 1.00 80.96 173 CYS F CA 1
ATOM 12533 C C . CYS F 1 176 ? 66.657 77.880 13.822 1.00 80.23 173 CYS F C 1
ATOM 12534 O O . CYS F 1 176 ? 65.550 78.395 13.706 1.00 78.80 173 CYS F O 1
ATOM 12537 N N . PHE F 1 177 ? 67.475 77.754 12.787 1.00 80.06 174 PHE F N 1
ATOM 12538 C CA . PHE F 1 177 ? 67.036 78.242 11.489 1.00 80.91 174 PHE F CA 1
ATOM 12539 C C . PHE F 1 177 ? 67.849 77.693 10.346 1.00 81.48 174 PHE F C 1
ATOM 12540 O O . PHE F 1 177 ? 68.892 77.072 10.576 1.00 82.83 174 PHE F O 1
ATOM 12548 N N . ASP F 1 178 ? 67.401 77.961 9.119 1.00 81.29 175 ASP F N 1
ATOM 12549 C CA . ASP F 1 178 ? 68.073 77.458 7.923 1.00 82.07 175 ASP F CA 1
ATOM 12550 C C . ASP F 1 178 ? 68.212 78.540 6.848 1.00 81.64 175 ASP F C 1
ATOM 12551 O O . ASP F 1 178 ? 67.464 79.510 6.837 1.00 81.20 175 ASP F O 1
ATOM 12556 N N . LEU F 1 179 ? 69.119 78.338 5.900 1.00 80.90 176 LEU F N 1
ATOM 12557 C CA . LEU F 1 179 ? 69.353 79.383 4.920 1.00 79.32 176 LEU F CA 1
ATOM 12558 C C . LEU F 1 179 ? 68.332 79.566 3.834 1.00 77.92 176 LEU F C 1
ATOM 12559 O O . LEU F 1 179 ? 68.620 80.163 2.785 1.00 76.73 176 LEU F O 1
ATOM 12564 N N . GLY F 1 180 ? 67.130 79.071 4.085 1.00 76.29 177 GLY F N 1
ATOM 12565 C CA . GLY F 1 180 ? 66.090 79.217 3.084 1.00 73.56 177 GLY F CA 1
ATOM 12566 C C . GLY F 1 180 ? 65.576 80.635 2.912 1.00 71.79 177 GLY F C 1
ATOM 12567 O O . GLY F 1 180 ? 65.405 81.403 3.885 1.00 70.67 177 GLY F O 1
ATOM 12568 N N . VAL F 1 181 ? 65.328 80.991 1.659 1.00 70.10 178 VAL F N 1
ATOM 12569 C CA . VAL F 1 181 ? 64.797 82.307 1.342 1.00 71.10 178 VAL F CA 1
ATOM 12570 C C . VAL F 1 181 ? 63.469 82.589 2.045 1.00 72.40 178 VAL F C 1
ATOM 12571 O O . VAL F 1 181 ? 62.712 81.679 2.343 1.00 74.64 178 VAL F O 1
ATOM 12575 N N . GLN F 1 182 ? 63.171 83.844 2.314 1.00 72.57 179 GLN F N 1
ATOM 12576 C CA . GLN F 1 182 ? 61.906 84.171 2.942 1.00 74.35 179 GLN F CA 1
ATOM 12577 C C . GLN F 1 182 ? 61.329 85.284 2.119 1.00 75.29 179 GLN F C 1
ATOM 12578 O O . GLN F 1 182 ? 62.067 85.925 1.406 1.00 78.85 179 GLN F O 1
ATOM 12584 N N . GLN F 1 183 ? 60.032 85.544 2.206 1.00 74.16 180 GLN F N 1
ATOM 12585 C CA . GLN F 1 183 ? 59.427 86.630 1.425 1.00 72.04 180 GLN F CA 1
ATOM 12586 C C . GLN F 1 183 ? 58.750 87.572 2.401 1.00 70.81 180 GLN F C 1
ATOM 12587 O O . GLN F 1 183 ? 58.448 87.178 3.522 1.00 73.27 180 GLN F O 1
ATOM 12593 N N . GLN F 1 184 ? 58.479 88.805 2.006 1.00 68.30 181 GLN F N 1
ATOM 12594 C CA . GLN F 1 184 ? 57.817 89.715 2.949 1.00 67.37 181 GLN F CA 1
ATOM 12595 C C . GLN F 1 184 ? 56.609 89.093 3.667 1.00 67.80 181 GLN F C 1
ATOM 12596 O O . GLN F 1 184 ? 56.487 89.182 4.901 1.00 66.78 181 GLN F O 1
ATOM 12602 N N . SER F 1 185 ? 55.709 88.493 2.888 1.00 67.14 182 SER F N 1
ATOM 12603 C CA . SER F 1 185 ? 54.546 87.853 3.452 1.00 66.77 182 SER F CA 1
ATOM 12604 C C . SER F 1 185 ? 55.005 86.851 4.520 1.00 66.33 182 SER F C 1
ATOM 12605 O O . SER F 1 185 ? 54.385 86.774 5.579 1.00 66.53 182 SER F O 1
ATOM 12608 N N . ASP F 1 186 ? 56.081 86.101 4.282 1.00 63.92 183 ASP F N 1
ATOM 12609 C CA . ASP F 1 186 ? 56.472 85.169 5.308 1.00 65.71 183 ASP F CA 1
ATOM 12610 C C . ASP F 1 186 ? 56.682 85.835 6.641 1.00 65.31 183 ASP F C 1
ATOM 12611 O O . ASP F 1 186 ? 56.539 85.205 7.683 1.00 66.44 183 ASP F O 1
ATOM 12616 N N . HIS F 1 187 ? 57.011 87.116 6.619 1.00 64.78 184 HIS F N 1
ATOM 12617 C CA . HIS F 1 187 ? 57.241 87.845 7.866 1.00 62.82 184 HIS F CA 1
ATOM 12618 C C . HIS F 1 187 ? 55.921 88.383 8.328 1.00 61.45 184 HIS F C 1
ATOM 12619 O O . HIS F 1 187 ? 55.696 88.528 9.524 1.00 60.15 184 HIS F O 1
ATOM 12626 N N . VAL F 1 188 ? 55.052 88.713 7.383 1.00 60.67 185 VAL F N 1
ATOM 12627 C CA . VAL F 1 188 ? 53.773 89.226 7.795 1.00 61.38 185 VAL F CA 1
ATOM 12628 C C . VAL F 1 188 ? 53.069 88.116 8.550 1.00 62.66 185 VAL F C 1
ATOM 12629 O O . VAL F 1 188 ? 52.463 88.354 9.598 1.00 62.45 185 VAL F O 1
ATOM 12633 N N . MET F 1 189 ? 53.181 86.893 8.046 1.00 63.64 186 MET F N 1
ATOM 12634 C CA . MET F 1 189 ? 52.539 85.785 8.720 1.00 64.39 186 MET F CA 1
ATOM 12635 C C . MET F 1 189 ? 53.197 85.637 10.057 1.00 64.04 186 MET F C 1
ATOM 12636 O O . MET F 1 189 ? 52.512 85.516 11.062 1.00 65.65 186 MET F O 1
ATOM 12641 N N . GLY F 1 190 ? 54.527 85.679 10.088 1.00 64.03 187 GLY F N 1
ATOM 12642 C CA . GLY F 1 190 ? 55.232 85.565 11.362 1.00 63.24 187 GLY F CA 1
ATOM 12643 C C . GLY F 1 190 ? 54.742 86.602 12.385 1.00 61.38 187 GLY F C 1
ATOM 12644 O O . GLY F 1 190 ? 54.520 86.327 13.575 1.00 59.89 187 GLY F O 1
ATOM 12645 N N . ASN F 1 191 ? 54.569 87.824 11.910 1.00 59.72 188 ASN F N 1
ATOM 12646 C CA . ASN F 1 191 ? 54.085 88.858 12.792 1.00 58.12 188 ASN F CA 1
ATOM 12647 C C . ASN F 1 191 ? 52.658 88.510 13.238 1.00 55.82 188 ASN F C 1
ATOM 12648 O O . ASN F 1 191 ? 52.323 88.614 14.422 1.00 53.31 188 ASN F O 1
ATOM 12653 N N . PHE F 1 192 ? 51.825 88.082 12.285 1.00 55.11 189 PHE F N 1
ATOM 12654 C CA . PHE F 1 192 ? 50.432 87.754 12.602 1.00 52.96 189 PHE F CA 1
ATOM 12655 C C . PHE F 1 192 ? 50.334 86.781 13.729 1.00 51.79 189 PHE F C 1
ATOM 12656 O O . PHE F 1 192 ? 49.603 87.009 14.688 1.00 52.11 189 PHE F O 1
ATOM 12664 N N . TRP F 1 193 ? 51.099 85.705 13.603 1.00 50.74 190 TRP F N 1
ATOM 12665 C CA . TRP F 1 193 ? 51.176 84.673 14.614 1.00 50.64 190 TRP F CA 1
ATOM 12666 C C . TRP F 1 193 ? 51.520 85.336 15.925 1.00 50.99 190 TRP F C 1
ATOM 12667 O O . TRP F 1 193 ? 50.718 85.402 16.826 1.00 53.70 190 TRP F O 1
ATOM 12678 N N . SER F 1 194 ? 52.709 85.893 15.988 1.00 51.40 191 SER F N 1
ATOM 12679 C CA . SER F 1 194 ? 53.216 86.493 17.183 1.00 50.97 191 SER F CA 1
ATOM 12680 C C . SER F 1 194 ? 52.352 87.461 17.862 1.00 49.65 191 SER F C 1
ATOM 12681 O O . SER F 1 194 ? 52.298 87.482 19.054 1.00 50.40 191 SER F O 1
ATOM 12684 N N . ALA F 1 195 ? 51.629 88.244 17.105 1.00 50.06 192 ALA F N 1
ATOM 12685 C CA . ALA F 1 195 ? 50.816 89.256 17.730 1.00 50.90 192 ALA F CA 1
ATOM 12686 C C . ALA F 1 195 ? 49.406 88.871 18.038 1.00 51.91 192 ALA F C 1
ATOM 12687 O O . ALA F 1 195 ? 48.740 89.544 18.840 1.00 50.45 192 ALA F O 1
ATOM 12689 N N . HIS F 1 196 ? 48.938 87.827 17.368 1.00 52.86 193 HIS F N 1
ATOM 12690 C CA . HIS F 1 196 ? 47.570 87.375 17.543 1.00 54.86 193 HIS F CA 1
ATOM 12691 C C . HIS F 1 196 ? 47.307 85.932 18.070 1.00 56.81 193 HIS F C 1
ATOM 12692 O O . HIS F 1 196 ? 46.267 85.674 18.657 1.00 56.23 193 HIS F O 1
ATOM 12699 N N . TRP F 1 197 ? 48.223 84.984 17.885 1.00 58.89 194 TRP F N 1
ATOM 12700 C CA . TRP F 1 197 ? 47.951 83.635 18.390 1.00 61.77 194 TRP F CA 1
ATOM 12701 C C . TRP F 1 197 ? 47.739 83.744 19.892 1.00 60.24 194 TRP F C 1
ATOM 12702 O O . TRP F 1 197 ? 48.627 84.045 20.619 1.00 62.58 194 TRP F O 1
ATOM 12713 N N . PRO F 1 198 ? 46.555 83.472 20.373 1.00 59.13 195 PRO F N 1
ATOM 12714 C CA . PRO F 1 198 ? 46.276 83.576 21.800 1.00 60.20 195 PRO F CA 1
ATOM 12715 C C . PRO F 1 198 ? 47.335 83.135 22.806 1.00 62.40 195 PRO F C 1
ATOM 12716 O O . PRO F 1 198 ? 47.494 83.765 23.837 1.00 61.41 195 PRO F O 1
ATOM 12720 N N . GLN F 1 199 ? 48.062 82.063 22.529 1.00 65.81 196 GLN F N 1
ATOM 12721 C CA . GLN F 1 199 ? 49.081 81.617 23.480 1.00 68.98 196 GLN F CA 1
ATOM 12722 C C . GLN F 1 199 ? 50.440 82.277 23.267 1.00 68.49 196 GLN F C 1
ATOM 12723 O O . GLN F 1 199 ? 51.374 81.879 23.914 1.00 70.18 196 GLN F O 1
ATOM 12729 N N . SER F 1 200 ? 50.586 83.234 22.355 1.00 66.90 197 SER F N 1
ATOM 12730 C CA . SER F 1 200 ? 51.879 83.903 22.150 1.00 65.89 197 SER F CA 1
ATOM 12731 C C . SER F 1 200 ? 52.243 84.694 23.385 1.00 67.28 197 SER F C 1
ATOM 12732 O O . SER F 1 200 ? 51.447 85.522 23.828 1.00 68.72 197 SER F O 1
ATOM 12735 N N . HIS F 1 201 ? 53.434 84.512 23.949 1.00 68.17 198 HIS F N 1
ATOM 12736 C CA . HIS F 1 201 ? 53.699 85.257 25.193 1.00 69.63 198 HIS F CA 1
ATOM 12737 C C . HIS F 1 201 ? 53.651 86.790 25.028 1.00 69.04 198 HIS F C 1
ATOM 12738 O O . HIS F 1 201 ? 53.302 87.540 25.958 1.00 69.02 198 HIS F O 1
ATOM 12745 N N . PHE F 1 202 ? 53.976 87.257 23.836 1.00 68.25 199 PHE F N 1
ATOM 12746 C CA . PHE F 1 202 ? 53.921 88.674 23.614 1.00 67.68 199 PHE F CA 1
ATOM 12747 C C . PHE F 1 202 ? 52.562 89.276 23.882 1.00 66.36 199 PHE F C 1
ATOM 12748 O O . PHE F 1 202 ? 52.434 90.496 23.877 1.00 68.38 199 PHE F O 1
ATOM 12756 N N . ARG F 1 203 ? 51.529 88.475 24.094 1.00 63.39 200 ARG F N 1
ATOM 12757 C CA . ARG F 1 203 ? 50.263 89.122 24.332 1.00 61.25 200 ARG F CA 1
ATOM 12758 C C . ARG F 1 203 ? 50.008 89.140 25.787 1.00 61.34 200 ARG F C 1
ATOM 12759 O O . ARG F 1 203 ? 48.992 89.662 26.221 1.00 62.34 200 ARG F O 1
ATOM 12767 N N . HIS F 1 204 ? 50.935 88.612 26.572 1.00 61.17 201 HIS F N 1
ATOM 12768 C CA . HIS F 1 204 ? 50.682 88.574 28.004 1.00 62.14 201 HIS F CA 1
ATOM 12769 C C . HIS F 1 204 ? 51.536 89.406 28.959 1.00 62.56 201 HIS F C 1
ATOM 12770 O O . HIS F 1 204 ? 51.421 89.293 30.196 1.00 64.08 201 HIS F O 1
ATOM 12777 N N . HIS F 1 205 ? 52.387 90.248 28.392 1.00 61.49 202 HIS F N 1
ATOM 12778 C CA . HIS F 1 205 ? 53.178 91.122 29.222 1.00 60.19 202 HIS F CA 1
ATOM 12779 C C . HIS F 1 205 ? 53.954 92.091 28.382 1.00 58.03 202 HIS F C 1
ATOM 12780 O O . HIS F 1 205 ? 54.273 91.817 27.232 1.00 56.30 202 HIS F O 1
ATOM 12787 N N . LEU F 1 206 ? 54.178 93.261 28.953 1.00 56.86 203 LEU F N 1
ATOM 12788 C CA . LEU F 1 206 ? 54.948 94.315 28.316 1.00 56.40 203 LEU F CA 1
ATOM 12789 C C . LEU F 1 206 ? 56.425 93.945 28.310 1.00 58.11 203 LEU F C 1
ATOM 12790 O O . LEU F 1 206 ? 56.966 93.546 29.324 1.00 58.26 203 LEU F O 1
ATOM 12795 N N . LEU F 1 207 ? 57.082 94.056 27.171 1.00 60.38 204 LEU F N 1
ATOM 12796 C CA . LEU F 1 207 ? 58.487 93.730 27.108 1.00 63.88 204 LEU F CA 1
ATOM 12797 C C . LEU F 1 207 ? 59.370 94.794 26.456 1.00 68.95 204 LEU F C 1
ATOM 12798 O O . LEU F 1 207 ? 59.221 95.150 25.271 1.00 71.17 204 LEU F O 1
ATOM 12803 N N . MET F 1 208 ? 60.326 95.303 27.212 1.00 72.64 205 MET F N 1
ATOM 12804 C CA . MET F 1 208 ? 61.205 96.285 26.644 1.00 74.52 205 MET F CA 1
ATOM 12805 C C . MET F 1 208 ? 62.620 95.953 27.032 1.00 74.86 205 MET F C 1
ATOM 12806 O O . MET F 1 208 ? 62.883 95.430 28.116 1.00 73.96 205 MET F O 1
ATOM 12811 N N . CYS F 1 209 ? 63.536 96.246 26.126 1.00 75.75 206 CYS F N 1
ATOM 12812 C CA . CYS F 1 209 ? 64.928 95.972 26.361 1.00 76.62 206 CYS F CA 1
ATOM 12813 C C . CYS F 1 209 ? 65.773 96.845 25.477 1.00 76.38 206 CYS F C 1
ATOM 12814 O O . CYS F 1 209 ? 65.578 96.923 24.275 1.00 75.18 206 CYS F O 1
ATOM 12817 N N . ARG F 1 210 ? 66.730 97.511 26.081 1.00 77.66 207 ARG F N 1
ATOM 12818 C CA . ARG F 1 210 ? 67.583 98.391 25.309 1.00 79.63 207 ARG F CA 1
ATOM 12819 C C . ARG F 1 210 ? 69.014 98.125 25.673 1.00 80.62 207 ARG F C 1
ATOM 12820 O O . ARG F 1 210 ? 69.295 97.764 26.806 1.00 82.13 207 ARG F O 1
ATOM 12828 N N . HIS F 1 211 ? 69.933 98.317 24.740 1.00 81.73 208 HIS F N 1
ATOM 12829 C CA . HIS F 1 211 ? 71.329 98.074 25.055 1.00 83.39 208 HIS F CA 1
ATOM 12830 C C . HIS F 1 211 ? 72.165 99.318 25.308 1.00 84.64 208 HIS F C 1
ATOM 12831 O O . HIS F 1 211 ? 71.908 100.395 24.760 1.00 83.32 208 HIS F O 1
ATOM 12838 N N . LEU F 1 212 ? 73.164 99.146 26.172 1.00 87.16 209 LEU F N 1
ATOM 12839 C CA . LEU F 1 212 ? 74.096 100.206 26.566 1.00 89.00 209 LEU F CA 1
ATOM 12840 C C . LEU F 1 212 ? 75.514 99.866 26.116 1.00 90.46 209 LEU F C 1
ATOM 12841 O O . LEU F 1 212 ? 75.874 98.701 25.964 1.00 90.62 209 LEU F O 1
ATOM 12846 N N . PRO F 1 213 ? 76.341 100.894 25.919 1.00 92.27 210 PRO F N 1
ATOM 12847 C CA . PRO F 1 213 ? 77.742 100.796 25.489 1.00 93.83 210 PRO F CA 1
ATOM 12848 C C . PRO F 1 213 ? 78.659 99.715 26.149 1.00 95.19 210 PRO F C 1
ATOM 12849 O O . PRO F 1 213 ? 79.191 98.817 25.457 1.00 94.82 210 PRO F O 1
ATOM 12853 N N . ASP F 1 214 ? 78.854 99.806 27.468 1.00 95.55 211 ASP F N 1
ATOM 12854 C CA . ASP F 1 214 ? 79.730 98.854 28.138 1.00 96.25 211 ASP F CA 1
ATOM 12855 C C . ASP F 1 214 ? 79.051 97.636 28.710 1.00 96.05 211 ASP F C 1
ATOM 12856 O O . ASP F 1 214 ? 78.809 97.571 29.915 1.00 96.77 211 ASP F O 1
ATOM 12861 N N . GLY F 1 215 ? 78.763 96.670 27.831 1.00 95.10 212 GLY F N 1
ATOM 12862 C CA . GLY F 1 215 ? 78.140 95.416 28.237 1.00 93.16 212 GLY F CA 1
ATOM 12863 C C . GLY F 1 215 ? 76.930 95.552 29.143 1.00 91.11 212 GLY F C 1
ATOM 12864 O O . GLY F 1 215 ? 76.543 94.591 29.828 1.00 91.81 212 GLY F O 1
ATOM 12865 N N . GLY F 1 216 ? 76.324 96.737 29.153 1.00 87.90 213 GLY F N 1
ATOM 12866 C CA . GLY F 1 216 ? 75.163 96.946 29.995 1.00 84.29 213 GLY F CA 1
ATOM 12867 C C . GLY F 1 216 ? 73.885 96.961 29.197 1.00 82.06 213 GLY F C 1
ATOM 12868 O O . GLY F 1 216 ? 73.906 97.189 28.005 1.00 82.10 213 GLY F O 1
ATOM 12869 N N . LYS F 1 217 ? 72.765 96.696 29.849 1.00 80.22 214 LYS F N 1
ATOM 12870 C CA . LYS F 1 217 ? 71.487 96.703 29.154 1.00 77.78 214 LYS F CA 1
ATOM 12871 C C . LYS F 1 217 ? 70.378 96.977 30.138 1.00 76.74 214 LYS F C 1
ATOM 12872 O O . LYS F 1 217 ? 70.560 96.800 31.348 1.00 76.83 214 LYS F O 1
ATOM 12878 N N . LEU F 1 218 ? 69.246 97.438 29.609 1.00 75.05 215 LEU F N 1
ATOM 12879 C CA . LEU F 1 218 ? 68.052 97.718 30.400 1.00 72.77 215 LEU F CA 1
ATOM 12880 C C . LEU F 1 218 ? 66.988 96.682 30.071 1.00 70.69 215 LEU F C 1
ATOM 12881 O O . LEU F 1 218 ? 66.913 96.185 28.942 1.00 70.62 215 LEU F O 1
ATOM 12886 N N . THR F 1 219 ? 66.128 96.415 31.043 1.00 68.19 216 THR F N 1
ATOM 12887 C CA . THR F 1 219 ? 65.162 95.363 30.910 1.00 65.47 216 THR F CA 1
ATOM 12888 C C . THR F 1 219 ? 63.876 95.597 31.627 1.00 65.71 216 THR F C 1
ATOM 12889 O O . THR F 1 219 ? 63.840 95.581 32.866 1.00 66.18 216 THR F O 1
ATOM 12893 N N . LEU F 1 220 ? 62.809 95.782 30.855 1.00 65.64 217 LEU F N 1
ATOM 12894 C CA . LEU F 1 220 ? 61.491 95.964 31.447 1.00 64.72 217 LEU F CA 1
ATOM 12895 C C . LEU F 1 220 ? 60.588 94.742 31.145 1.00 64.69 217 LEU F C 1
ATOM 12896 O O . LEU F 1 220 ? 60.613 94.207 30.030 1.00 64.08 217 LEU F O 1
ATOM 12901 N N . THR F 1 221 ? 59.838 94.283 32.150 1.00 63.76 218 THR F N 1
ATOM 12902 C CA . THR F 1 221 ? 58.903 93.161 32.007 1.00 63.38 218 THR F CA 1
ATOM 12903 C C . THR F 1 221 ? 57.763 93.609 32.891 1.00 64.21 218 THR F C 1
ATOM 12904 O O . THR F 1 221 ? 57.793 93.402 34.091 1.00 65.42 218 THR F O 1
ATOM 12908 N N . ASN F 1 222 ? 56.770 94.248 32.302 1.00 63.38 219 ASN F N 1
ATOM 12909 C CA . ASN F 1 222 ? 55.727 94.804 33.108 1.00 65.29 219 ASN F CA 1
ATOM 12910 C C . ASN F 1 222 ? 56.319 95.860 34.018 1.00 66.69 219 ASN F C 1
ATOM 12911 O O . ASN F 1 222 ? 56.927 96.802 33.551 1.00 67.70 219 ASN F O 1
ATOM 12916 N N . PHE F 1 223 ? 56.163 95.743 35.318 1.00 68.69 220 PHE F N 1
ATOM 12917 C CA . PHE F 1 223 ? 56.731 96.789 36.142 1.00 72.81 220 PHE F CA 1
ATOM 12918 C C . PHE F 1 223 ? 58.138 96.440 36.651 1.00 75.65 220 PHE F C 1
ATOM 12919 O O . PHE F 1 223 ? 58.748 97.226 37.390 1.00 77.02 220 PHE F O 1
ATOM 12927 N N . HIS F 1 224 ? 58.663 95.281 36.265 1.00 77.61 221 HIS F N 1
ATOM 12928 C CA . HIS F 1 224 ? 59.980 94.900 36.747 1.00 78.72 221 HIS F CA 1
ATOM 12929 C C . HIS F 1 224 ? 61.084 95.427 35.838 1.00 78.30 221 HIS F C 1
ATOM 12930 O O . HIS F 1 224 ? 61.324 94.917 34.741 1.00 77.29 221 HIS F O 1
ATOM 12937 N N . PHE F 1 225 ? 61.731 96.488 36.312 1.00 78.52 222 PHE F N 1
ATOM 12938 C CA . PHE F 1 225 ? 62.828 97.148 35.604 1.00 78.55 222 PHE F CA 1
ATOM 12939 C C . PHE F 1 225 ? 64.127 96.599 36.154 1.00 78.58 222 PHE F C 1
ATOM 12940 O O . PHE F 1 225 ? 64.224 96.294 37.357 1.00 76.78 222 PHE F O 1
ATOM 12948 N N . THR F 1 226 ? 65.123 96.466 35.282 1.00 78.93 223 THR F N 1
ATOM 12949 C CA . THR F 1 226 ? 66.414 95.931 35.696 1.00 78.85 223 THR F CA 1
ATOM 12950 C C . THR F 1 226 ? 67.542 96.545 34.885 1.00 79.42 223 THR F C 1
ATOM 12951 O O . THR F 1 226 ? 67.400 96.734 33.687 1.00 80.71 223 THR F O 1
ATOM 12955 N N . ARG F 1 227 ? 68.646 96.895 35.541 1.00 80.59 224 ARG F N 1
ATOM 12956 C CA . ARG F 1 227 ? 69.818 97.435 34.842 1.00 80.78 224 ARG F CA 1
ATOM 12957 C C . ARG F 1 227 ? 70.939 96.390 34.917 1.00 81.08 224 ARG F C 1
ATOM 12958 O O . ARG F 1 227 ? 71.087 95.706 35.922 1.00 80.97 224 ARG F O 1
ATOM 12966 N N . TYR F 1 228 ? 71.718 96.248 33.858 1.00 82.30 225 TYR F N 1
ATOM 12967 C CA . TYR F 1 228 ? 72.788 95.273 33.882 1.00 84.87 225 TYR F CA 1
ATOM 12968 C C . TYR F 1 228 ? 74.104 95.911 33.503 1.00 86.47 225 TYR F C 1
ATOM 12969 O O . TYR F 1 228 ? 74.129 96.789 32.640 1.00 86.14 225 TYR F O 1
ATOM 12978 N N . HIS F 1 229 ? 75.193 95.481 34.147 1.00 88.79 226 HIS F N 1
ATOM 12979 C CA . HIS F 1 229 ? 76.521 95.952 33.758 1.00 89.82 226 HIS F CA 1
ATOM 12980 C C . HIS F 1 229 ? 77.408 94.735 33.522 1.00 90.09 226 HIS F C 1
ATOM 12981 O O . HIS F 1 229 ? 77.411 93.792 34.324 1.00 90.02 226 HIS F O 1
ATOM 12988 N N . GLN F 1 230 ? 78.145 94.762 32.414 1.00 90.94 227 GLN F N 1
ATOM 12989 C CA . GLN F 1 230 ? 79.007 93.648 32.033 1.00 92.81 227 GLN F CA 1
ATOM 12990 C C . GLN F 1 230 ? 78.282 92.331 32.307 1.00 92.53 227 GLN F C 1
ATOM 12991 O O . GLN F 1 230 ? 78.871 91.385 32.851 1.00 93.39 227 GLN F O 1
ATOM 12997 N N . GLY F 1 231 ? 77.001 92.291 31.940 1.00 90.40 228 GLY F N 1
ATOM 12998 C CA . GLY F 1 231 ? 76.211 91.093 32.126 1.00 89.09 228 GLY F CA 1
ATOM 12999 C C . GLY F 1 231 ? 75.843 90.769 33.559 1.00 88.55 228 GLY F C 1
ATOM 13000 O O . GLY F 1 231 ? 75.685 89.602 33.908 1.00 88.19 228 GLY F O 1
ATOM 13001 N N . HIS F 1 232 ? 75.708 91.787 34.400 1.00 88.08 229 HIS F N 1
ATOM 13002 C CA . HIS F 1 232 ? 75.336 91.541 35.784 1.00 88.23 229 HIS F CA 1
ATOM 13003 C C . HIS F 1 232 ? 74.190 92.430 36.252 1.00 86.87 229 HIS F C 1
ATOM 13004 O O . HIS F 1 232 ? 74.100 93.609 35.922 1.00 85.10 229 HIS F O 1
ATOM 13011 N N . ALA F 1 233 ? 73.326 91.833 37.048 1.00 85.77 230 ALA F N 1
ATOM 13012 C CA . ALA F 1 233 ? 72.178 92.509 37.569 1.00 84.67 230 ALA F CA 1
ATOM 13013 C C . ALA F 1 233 ? 72.504 93.551 38.613 1.00 83.98 230 ALA F C 1
ATOM 13014 O O . ALA F 1 233 ? 72.469 93.269 39.809 1.00 84.11 230 ALA F O 1
ATOM 13016 N N . VAL F 1 234 ? 72.789 94.760 38.167 1.00 82.84 231 VAL F N 1
ATOM 13017 C CA . VAL F 1 234 ? 73.069 95.850 39.087 1.00 83.38 231 VAL F CA 1
ATOM 13018 C C . VAL F 1 234 ? 71.803 96.684 39.210 1.00 83.96 231 VAL F C 1
ATOM 13019 O O . VAL F 1 234 ? 71.411 97.337 38.251 1.00 85.21 231 VAL F O 1
ATOM 13023 N N . GLU F 1 235 ? 71.147 96.686 40.360 1.00 84.41 232 GLU F N 1
ATOM 13024 C CA . GLU F 1 235 ? 69.893 97.469 40.487 1.00 84.77 232 GLU F CA 1
ATOM 13025 C C . GLU F 1 235 ? 68.675 96.847 39.790 1.00 82.90 232 GLU F C 1
ATOM 13026 O O . GLU F 1 235 ? 68.717 96.563 38.590 1.00 81.09 232 GLU F O 1
ATOM 13032 N N . GLN F 1 236 ? 67.599 96.685 40.561 1.00 81.21 233 GLN F N 1
ATOM 13033 C CA . GLN F 1 236 ? 66.347 96.121 40.082 1.00 79.62 233 GLN F CA 1
ATOM 13034 C C . GLN F 1 236 ? 65.192 96.849 40.706 1.00 78.92 233 GLN F C 1
ATOM 13035 O O . GLN F 1 236 ? 64.807 96.559 41.832 1.00 78.74 233 GLN F O 1
ATOM 13041 N N . VAL F 1 237 ? 64.613 97.778 39.971 1.00 78.35 234 VAL F N 1
ATOM 13042 C CA . VAL F 1 237 ? 63.502 98.533 40.502 1.00 77.21 234 VAL F CA 1
ATOM 13043 C C . VAL F 1 237 ? 62.182 97.989 40.042 1.00 76.29 234 VAL F C 1
ATOM 13044 O O . VAL F 1 237 ? 62.020 97.559 38.907 1.00 76.75 234 VAL F O 1
ATOM 13048 N N . ASN F 1 238 ? 61.226 98.022 40.941 1.00 75.00 235 ASN F N 1
ATOM 13049 C CA . ASN F 1 238 ? 59.905 97.562 40.636 1.00 71.87 235 ASN F CA 1
ATOM 13050 C C . ASN F 1 238 ? 58.990 98.782 40.588 1.00 69.53 235 ASN F C 1
ATOM 13051 O O . ASN F 1 238 ? 58.409 99.148 41.601 1.00 68.41 235 ASN F O 1
ATOM 13056 N N . VAL F 1 239 ? 58.895 99.411 39.416 1.00 67.64 236 VAL F N 1
ATOM 13057 C CA . VAL F 1 239 ? 58.079 100.600 39.214 1.00 65.86 236 VAL F CA 1
ATOM 13058 C C . VAL F 1 239 ? 56.730 100.441 39.915 1.00 66.36 236 VAL F C 1
ATOM 13059 O O . VAL F 1 239 ? 56.000 99.472 39.726 1.00 65.54 236 VAL F O 1
ATOM 13063 N N . PRO F 1 240 ? 56.369 101.427 40.722 1.00 67.40 237 PRO F N 1
ATOM 13064 C CA . PRO F 1 240 ? 55.126 101.415 41.482 1.00 68.57 237 PRO F CA 1
ATOM 13065 C C . PRO F 1 240 ? 53.837 101.887 40.835 1.00 70.68 237 PRO F C 1
ATOM 13066 O O . PRO F 1 240 ? 52.793 101.727 41.446 1.00 73.39 237 PRO F O 1
ATOM 13070 N N . ASP F 1 241 ? 53.868 102.456 39.637 1.00 70.75 238 ASP F N 1
ATOM 13071 C CA . ASP F 1 241 ? 52.629 102.940 39.045 1.00 71.87 238 ASP F CA 1
ATOM 13072 C C . ASP F 1 241 ? 52.758 103.222 37.579 1.00 71.14 238 ASP F C 1
ATOM 13073 O O . ASP F 1 241 ? 53.841 103.427 37.046 1.00 71.71 238 ASP F O 1
ATOM 13078 N N . VAL F 1 242 ? 51.618 103.276 36.929 1.00 69.54 239 VAL F N 1
ATOM 13079 C CA . VAL F 1 242 ? 51.600 103.528 35.517 1.00 67.50 239 VAL F CA 1
ATOM 13080 C C . VAL F 1 242 ? 52.334 104.818 35.162 1.00 65.19 239 VAL F C 1
ATOM 13081 O O . VAL F 1 242 ? 53.254 104.785 34.338 1.00 65.39 239 VAL F O 1
ATOM 13085 N N . PRO F 1 243 ? 51.967 105.957 35.795 1.00 62.89 240 PRO F N 1
ATOM 13086 C CA . PRO F 1 243 ? 52.599 107.257 35.511 1.00 62.47 240 PRO F CA 1
ATOM 13087 C C . PRO F 1 243 ? 54.087 107.151 35.557 1.00 62.83 240 PRO F C 1
ATOM 13088 O O . PRO F 1 243 ? 54.826 107.523 34.623 1.00 63.11 240 PRO F O 1
ATOM 13092 N N . SER F 1 244 ? 54.518 106.590 36.666 1.00 62.06 241 SER F N 1
ATOM 13093 C CA . SER F 1 244 ? 55.914 106.393 36.890 1.00 60.73 241 SER F CA 1
ATOM 13094 C C . SER F 1 244 ? 56.534 105.593 35.726 1.00 59.67 241 SER F C 1
ATOM 13095 O O . SER F 1 244 ? 57.621 105.928 35.243 1.00 60.90 241 SER F O 1
ATOM 13098 N N . LEU F 1 245 ? 55.841 104.551 35.270 1.00 57.71 242 LEU F N 1
ATOM 13099 C CA . LEU F 1 245 ? 56.328 103.717 34.193 1.00 56.13 242 LEU F CA 1
ATOM 13100 C C . LEU F 1 245 ? 56.313 104.494 32.896 1.00 57.65 242 LEU F C 1
ATOM 13101 O O . LEU F 1 245 ? 57.224 104.367 32.063 1.00 58.59 242 LEU F O 1
ATOM 13106 N N . TYR F 1 246 ? 55.272 105.292 32.701 1.00 57.58 243 TYR F N 1
ATOM 13107 C CA . TYR F 1 246 ? 55.183 106.086 31.488 1.00 58.69 243 TYR F CA 1
ATOM 13108 C C . TYR F 1 246 ? 56.471 106.894 31.371 1.00 60.16 243 TYR F C 1
ATOM 13109 O O . TYR F 1 246 ? 57.071 107.000 30.304 1.00 59.52 243 TYR F O 1
ATOM 13118 N N . GLN F 1 247 ? 56.887 107.467 32.494 1.00 63.15 244 GLN F N 1
ATOM 13119 C CA . GLN F 1 247 ? 58.121 108.244 32.556 1.00 64.69 244 GLN F CA 1
ATOM 13120 C C . GLN F 1 247 ? 59.345 107.345 32.254 1.00 63.92 244 GLN F C 1
ATOM 13121 O O . GLN F 1 247 ? 60.161 107.658 31.379 1.00 64.93 244 GLN F O 1
ATOM 13127 N N . LEU F 1 248 ? 59.461 106.223 32.960 1.00 61.92 245 LEU F N 1
ATOM 13128 C CA . LEU F 1 248 ? 60.565 105.311 32.734 1.00 61.45 245 LEU F CA 1
ATOM 13129 C C . LEU F 1 248 ? 60.723 104.922 31.281 1.00 61.66 245 LEU F C 1
ATOM 13130 O O . LEU F 1 248 ? 61.826 104.708 30.831 1.00 62.60 245 LEU F O 1
ATOM 13135 N N . LEU F 1 249 ? 59.635 104.821 30.536 1.00 61.99 246 LEU F N 1
ATOM 13136 C CA . LEU F 1 249 ? 59.750 104.443 29.130 1.00 62.42 246 LEU F CA 1
ATOM 13137 C C . LEU F 1 249 ? 60.481 105.508 28.311 1.00 62.38 246 LEU F C 1
ATOM 13138 O O . LEU F 1 249 ? 61.289 105.220 27.416 1.00 61.83 246 LEU F O 1
ATOM 13143 N N . GLN F 1 250 ? 60.202 106.755 28.633 1.00 62.53 247 GLN F N 1
ATOM 13144 C CA . GLN F 1 250 ? 60.810 107.841 27.911 1.00 63.27 247 GLN F CA 1
ATOM 13145 C C . GLN F 1 250 ? 62.215 108.081 28.407 1.00 65.79 247 GLN F C 1
ATOM 13146 O O . GLN F 1 250 ? 63.094 108.338 27.606 1.00 67.10 247 GLN F O 1
ATOM 13152 N N . GLN F 1 251 ? 62.442 108.013 29.718 1.00 66.74 248 GLN F N 1
ATOM 13153 C CA . GLN F 1 251 ? 63.783 108.221 30.264 1.00 67.80 248 GLN F CA 1
ATOM 13154 C C . GLN F 1 251 ? 64.773 107.135 29.865 1.00 67.45 248 GLN F C 1
ATOM 13155 O O . GLN F 1 251 ? 65.623 107.314 29.026 1.00 69.53 248 GLN F O 1
ATOM 13161 N N . GLN F 1 252 ? 64.673 105.998 30.512 1.00 66.58 249 GLN F N 1
ATOM 13162 C CA . GLN F 1 252 ? 65.559 104.883 30.238 1.00 65.81 249 GLN F CA 1
ATOM 13163 C C . GLN F 1 252 ? 65.617 104.303 28.825 1.00 63.62 249 GLN F C 1
ATOM 13164 O O . GLN F 1 252 ? 66.695 104.006 28.327 1.00 63.19 249 GLN F O 1
ATOM 13170 N N . PHE F 1 253 ? 64.478 104.137 28.168 1.00 61.48 250 PHE F N 1
ATOM 13171 C CA . PHE F 1 253 ? 64.506 103.518 26.862 1.00 57.72 250 PHE F CA 1
ATOM 13172 C C . PHE F 1 253 ? 64.447 104.485 25.726 1.00 57.82 250 PHE F C 1
ATOM 13173 O O . PHE F 1 253 ? 64.747 104.134 24.588 1.00 56.91 250 PHE F O 1
ATOM 13181 N N . GLY F 1 254 ? 64.049 105.706 26.044 1.00 58.28 251 GLY F N 1
ATOM 13182 C CA . GLY F 1 254 ? 63.995 106.743 25.043 1.00 60.91 251 GLY F CA 1
ATOM 13183 C C . GLY F 1 254 ? 62.923 106.444 24.052 1.00 63.64 251 GLY F C 1
ATOM 13184 O O . GLY F 1 254 ? 63.178 106.431 22.851 1.00 64.91 251 GLY F O 1
ATOM 13185 N N . LEU F 1 255 ? 61.724 106.202 24.563 1.00 64.92 252 LEU F N 1
ATOM 13186 C CA . LEU F 1 255 ? 60.596 105.883 23.723 1.00 65.84 252 LEU F CA 1
ATOM 13187 C C . LEU F 1 255 ? 59.890 107.160 23.348 1.00 66.04 252 LEU F C 1
ATOM 13188 O O . LEU F 1 255 ? 59.610 108.004 24.206 1.00 65.71 252 LEU F O 1
ATOM 13193 N N . GLY F 1 256 ? 59.608 107.296 22.059 1.00 65.53 253 GLY F N 1
ATOM 13194 C CA . GLY F 1 256 ? 58.937 108.483 21.577 1.00 65.77 253 GLY F CA 1
ATOM 13195 C C . GLY F 1 256 ? 57.459 108.426 21.887 1.00 65.61 253 GLY F C 1
ATOM 13196 O O . GLY F 1 256 ? 56.661 108.115 21.012 1.00 67.13 253 GLY F O 1
ATOM 13197 N N . VAL F 1 257 ? 57.088 108.744 23.120 1.00 64.19 254 VAL F N 1
ATOM 13198 C CA . VAL F 1 257 ? 55.701 108.713 23.547 1.00 61.83 254 VAL F CA 1
ATOM 13199 C C . VAL F 1 257 ? 54.724 109.664 22.804 1.00 62.83 254 VAL F C 1
ATOM 13200 O O . VAL F 1 257 ? 53.513 109.615 22.980 1.00 63.79 254 VAL F O 1
ATOM 13204 N N . ASN F 1 258 ? 55.221 110.566 21.994 1.00 63.11 255 ASN F N 1
ATOM 13205 C CA . ASN F 1 258 ? 54.283 111.383 21.269 1.00 64.63 255 ASN F CA 1
ATOM 13206 C C . ASN F 1 258 ? 54.546 111.114 19.814 1.00 66.41 255 ASN F C 1
ATOM 13207 O O . ASN F 1 258 ? 55.526 110.464 19.444 1.00 69.23 255 ASN F O 1
ATOM 13212 N N . ASP F 1 259 ? 53.688 111.621 18.968 1.00 66.27 256 ASP F N 1
ATOM 13213 C CA . ASP F 1 259 ? 53.852 111.397 17.555 1.00 66.09 256 ASP F CA 1
ATOM 13214 C C . ASP F 1 259 ? 52.470 111.227 17.025 1.00 65.31 256 ASP F C 1
ATOM 13215 O O . ASP F 1 259 ? 51.772 110.297 17.420 1.00 64.96 256 ASP F O 1
ATOM 13220 N N . VAL F 1 260 ? 52.080 112.138 16.150 1.00 63.55 257 VAL F N 1
ATOM 13221 C CA . VAL F 1 260 ? 50.782 112.093 15.551 1.00 62.27 257 VAL F CA 1
ATOM 13222 C C . VAL F 1 260 ? 50.296 110.671 15.363 1.00 60.01 257 VAL F C 1
ATOM 13223 O O . VAL F 1 260 ? 49.209 110.347 15.783 1.00 59.60 257 VAL F O 1
ATOM 13227 N N . LYS F 1 261 ? 51.111 109.827 14.744 1.00 57.49 258 LYS F N 1
ATOM 13228 C CA . LYS F 1 261 ? 50.720 108.469 14.459 1.00 56.92 258 LYS F CA 1
ATOM 13229 C C . LYS F 1 261 ? 51.011 107.472 15.580 1.00 55.99 258 LYS F C 1
ATOM 13230 O O . LYS F 1 261 ? 50.107 107.164 16.379 1.00 57.37 258 LYS F O 1
ATOM 13236 N N . HIS F 1 262 ? 52.257 106.999 15.679 1.00 52.09 259 HIS F N 1
ATOM 13237 C CA . HIS F 1 262 ? 52.585 105.976 16.665 1.00 49.63 259 HIS F CA 1
ATOM 13238 C C . HIS F 1 262 ? 52.717 106.264 18.168 1.00 47.74 259 HIS F C 1
ATOM 13239 O O . HIS F 1 262 ? 53.123 105.386 18.980 1.00 41.94 259 HIS F O 1
ATOM 13246 N N . GLY F 1 263 ? 52.339 107.474 18.549 1.00 47.11 260 GLY F N 1
ATOM 13247 C CA . GLY F 1 263 ? 52.445 107.812 19.940 1.00 48.22 260 GLY F CA 1
ATOM 13248 C C . GLY F 1 263 ? 51.331 107.134 20.667 1.00 49.52 260 GLY F C 1
ATOM 13249 O O . GLY F 1 263 ? 50.463 106.522 20.039 1.00 50.50 260 GLY F O 1
ATOM 13250 N N . PHE F 1 264 ? 51.357 107.237 21.988 1.00 49.69 261 PHE F N 1
ATOM 13251 C CA . PHE F 1 264 ? 50.318 106.668 22.824 1.00 50.22 261 PHE F CA 1
ATOM 13252 C C . PHE F 1 264 ? 50.243 107.367 24.171 1.00 51.88 261 PHE F C 1
ATOM 13253 O O . PHE F 1 264 ? 51.271 107.559 24.829 1.00 51.98 261 PHE F O 1
ATOM 13261 N N . THR F 1 265 ? 49.026 107.739 24.575 1.00 53.45 262 THR F N 1
ATOM 13262 C CA . THR F 1 265 ? 48.792 108.480 25.813 1.00 56.25 262 THR F CA 1
ATOM 13263 C C . THR F 1 265 ? 49.213 107.651 26.962 1.00 57.64 262 THR F C 1
ATOM 13264 O O . THR F 1 265 ? 49.481 106.480 26.796 1.00 58.80 262 THR F O 1
ATOM 13268 N N . GLU F 1 266 ? 49.250 108.248 28.137 1.00 58.59 263 GLU F N 1
ATOM 13269 C CA . GLU F 1 266 ? 49.625 107.501 29.308 1.00 59.52 263 GLU F CA 1
ATOM 13270 C C . GLU F 1 266 ? 48.404 106.712 29.772 1.00 58.43 263 GLU F C 1
ATOM 13271 O O . GLU F 1 266 ? 48.513 105.646 30.335 1.00 58.52 263 GLU F O 1
ATOM 13277 N N . ALA F 1 267 ? 47.220 107.229 29.522 1.00 58.27 264 ALA F N 1
ATOM 13278 C CA . ALA F 1 267 ? 46.037 106.492 29.946 1.00 58.66 264 ALA F CA 1
ATOM 13279 C C . ALA F 1 267 ? 45.934 105.205 29.176 1.00 57.91 264 ALA F C 1
ATOM 13280 O O . ALA F 1 267 ? 45.339 104.273 29.637 1.00 56.87 264 ALA F O 1
ATOM 13282 N N . GLU F 1 268 ? 46.498 105.174 27.982 1.00 58.63 265 GLU F N 1
ATOM 13283 C CA . GLU F 1 268 ? 46.452 103.987 27.165 1.00 59.45 265 GLU F CA 1
ATOM 13284 C C . GLU F 1 268 ? 47.364 102.948 27.797 1.00 59.81 265 GLU F C 1
ATOM 13285 O O . GLU F 1 268 ? 47.054 101.762 27.838 1.00 59.92 265 GLU F O 1
ATOM 13291 N N . LEU F 1 269 ? 48.503 103.392 28.307 1.00 60.02 266 LEU F N 1
ATOM 13292 C CA . LEU F 1 269 ? 49.438 102.461 28.898 1.00 59.07 266 LEU F CA 1
ATOM 13293 C C . LEU F 1 269 ? 48.803 101.902 30.113 1.00 58.87 266 LEU F C 1
ATOM 13294 O O . LEU F 1 269 ? 49.074 100.771 30.480 1.00 58.73 266 LEU F O 1
ATOM 13299 N N . ALA F 1 270 ? 47.952 102.687 30.759 1.00 58.25 267 ALA F N 1
ATOM 13300 C CA . ALA F 1 270 ? 47.287 102.180 31.953 1.00 57.92 267 ALA F CA 1
ATOM 13301 C C . ALA F 1 270 ? 46.370 101.041 31.611 1.00 58.18 267 ALA F C 1
ATOM 13302 O O . ALA F 1 270 ? 46.415 100.034 32.256 1.00 59.40 267 ALA F O 1
ATOM 13304 N N . ALA F 1 271 ? 45.527 101.202 30.602 1.00 58.47 268 ALA F N 1
ATOM 13305 C CA . ALA F 1 271 ? 44.614 100.141 30.203 1.00 58.95 268 ALA F CA 1
ATOM 13306 C C . ALA F 1 271 ? 45.394 98.910 29.818 1.00 58.63 268 ALA F C 1
ATOM 13307 O O . ALA F 1 271 ? 44.933 97.802 29.987 1.00 58.51 268 ALA F O 1
ATOM 13309 N N . VAL F 1 272 ? 46.571 99.097 29.253 1.00 59.11 269 VAL F N 1
ATOM 13310 C CA . VAL F 1 272 ? 47.375 97.946 28.883 1.00 59.58 269 VAL F CA 1
ATOM 13311 C C . VAL F 1 272 ? 47.880 97.167 30.087 1.00 60.93 269 VAL F C 1
ATOM 13312 O O . VAL F 1 272 ? 47.833 95.939 30.104 1.00 60.42 269 VAL F O 1
ATOM 13316 N N . MET F 1 273 ? 48.396 97.875 31.083 1.00 62.63 270 MET F N 1
ATOM 13317 C CA . MET F 1 273 ? 48.887 97.193 32.278 1.00 63.57 270 MET F CA 1
ATOM 13318 C C . MET F 1 273 ? 47.715 96.742 33.135 1.00 62.90 270 MET F C 1
ATOM 13319 O O . MET F 1 273 ? 47.845 95.900 34.007 1.00 63.20 270 MET F O 1
ATOM 13324 N N . ALA F 1 274 ? 46.544 97.283 32.879 1.00 61.76 271 ALA F N 1
ATOM 13325 C CA . ALA F 1 274 ? 45.436 96.913 33.721 1.00 60.73 271 ALA F CA 1
ATOM 13326 C C . ALA F 1 274 ? 45.079 95.471 33.480 1.00 59.96 271 ALA F C 1
ATOM 13327 O O . ALA F 1 274 ? 44.625 94.762 34.373 1.00 58.95 271 ALA F O 1
ATOM 13329 N N . ALA F 1 275 ? 45.314 95.025 32.263 1.00 59.41 272 ALA F N 1
ATOM 13330 C CA . ALA F 1 275 ? 44.957 93.681 31.912 1.00 60.97 272 ALA F CA 1
ATOM 13331 C C . ALA F 1 275 ? 45.602 92.688 32.811 1.00 62.94 272 ALA F C 1
ATOM 13332 O O . ALA F 1 275 ? 45.107 91.563 32.945 1.00 64.17 272 ALA F O 1
ATOM 13334 N N . PHE F 1 276 ? 46.702 93.090 33.442 1.00 63.30 273 PHE F N 1
ATOM 13335 C CA . PHE F 1 276 ? 47.436 92.170 34.298 1.00 62.03 273 PHE F CA 1
ATOM 13336 C C . PHE F 1 276 ? 47.289 92.470 35.779 1.00 62.34 273 PHE F C 1
ATOM 13337 O O . PHE F 1 276 ? 47.901 91.700 36.548 1.00 62.61 273 PHE F O 1
ATOM 13345 N N . HIS G 1 3 ? 7.669 69.231 42.373 1.00 118.60 0 HIS G N 1
ATOM 13346 C CA . HIS G 1 3 ? 7.867 68.845 40.933 1.00 119.46 0 HIS G CA 1
ATOM 13347 C C . HIS G 1 3 ? 9.354 68.781 40.529 1.00 119.02 0 HIS G C 1
ATOM 13348 O O . HIS G 1 3 ? 10.216 69.373 41.201 1.00 119.50 0 HIS G O 1
ATOM 13355 N N . MET G 1 4 ? 9.649 68.069 39.434 1.00 117.46 1 MET G N 1
ATOM 13356 C CA . MET G 1 4 ? 11.021 67.949 38.959 1.00 115.37 1 MET G CA 1
ATOM 13357 C C . MET G 1 4 ? 11.237 67.667 37.478 1.00 113.17 1 MET G C 1
ATOM 13358 O O . MET G 1 4 ? 11.058 66.535 37.022 1.00 112.93 1 MET G O 1
ATOM 13363 N N . THR G 1 5 ? 11.661 68.707 36.751 1.00 110.61 2 THR G N 1
ATOM 13364 C CA . THR G 1 5 ? 11.935 68.637 35.309 1.00 106.99 2 THR G CA 1
ATOM 13365 C C . THR G 1 5 ? 13.223 67.865 35.017 1.00 104.64 2 THR G C 1
ATOM 13366 O O . THR G 1 5 ? 14.088 67.702 35.882 1.00 103.65 2 THR G O 1
ATOM 13370 N N . SER G 1 6 ? 13.341 67.387 33.787 1.00 101.69 3 SER G N 1
ATOM 13371 C CA . SER G 1 6 ? 14.500 66.618 33.387 1.00 98.29 3 SER G CA 1
ATOM 13372 C C . SER G 1 6 ? 15.788 67.271 33.811 1.00 96.21 3 SER G C 1
ATOM 13373 O O . SER G 1 6 ? 16.696 66.607 34.314 1.00 95.06 3 SER G O 1
ATOM 13376 N N . PHE G 1 7 ? 15.866 68.582 33.574 1.00 94.61 4 PHE G N 1
ATOM 13377 C CA . PHE G 1 7 ? 17.052 69.397 33.908 1.00 92.67 4 PHE G CA 1
ATOM 13378 C C . PHE G 1 7 ? 17.263 69.367 35.418 1.00 92.41 4 PHE G C 1
ATOM 13379 O O . PHE G 1 7 ? 18.248 68.781 35.942 1.00 91.06 4 PHE G O 1
ATOM 13387 N N . LEU G 1 8 ? 16.298 69.994 36.089 1.00 92.28 5 LEU G N 1
ATOM 13388 C CA . LEU G 1 8 ? 16.271 70.109 37.527 1.00 92.09 5 LEU G CA 1
ATOM 13389 C C . LEU G 1 8 ? 16.817 68.820 38.140 1.00 92.78 5 LEU G C 1
ATOM 13390 O O . LEU G 1 8 ? 17.408 68.824 39.230 1.00 92.55 5 LEU G O 1
ATOM 13395 N N . HIS G 1 9 ? 16.651 67.722 37.410 1.00 93.29 6 HIS G N 1
ATOM 13396 C CA . HIS G 1 9 ? 17.135 66.443 37.880 1.00 93.12 6 HIS G CA 1
ATOM 13397 C C . HIS G 1 9 ? 18.646 66.429 38.008 1.00 90.18 6 HIS G C 1
ATOM 13398 O O . HIS G 1 9 ? 19.174 66.434 39.130 1.00 89.08 6 HIS G O 1
ATOM 13405 N N . ALA G 1 10 ? 19.341 66.428 36.874 1.00 86.47 7 ALA G N 1
ATOM 13406 C CA . ALA G 1 10 ? 20.790 66.385 36.929 1.00 84.04 7 ALA G CA 1
ATOM 13407 C C . ALA G 1 10 ? 21.385 67.567 37.648 1.00 81.66 7 ALA G C 1
ATOM 13408 O O . ALA G 1 10 ? 22.575 67.560 37.964 1.00 80.32 7 ALA G O 1
ATOM 13410 N N . TYR G 1 11 ? 20.566 68.587 37.893 1.00 80.04 8 TYR G N 1
ATOM 13411 C CA . TYR G 1 11 ? 21.043 69.768 38.612 1.00 78.90 8 TYR G CA 1
ATOM 13412 C C . TYR G 1 11 ? 21.334 69.366 40.046 1.00 78.31 8 TYR G C 1
ATOM 13413 O O . TYR G 1 11 ? 22.462 69.509 40.557 1.00 75.85 8 TYR G O 1
ATOM 13422 N N . PHE G 1 12 ? 20.283 68.848 40.681 1.00 78.78 9 PHE G N 1
ATOM 13423 C CA . PHE G 1 12 ? 20.336 68.365 42.058 1.00 77.50 9 PHE G CA 1
ATOM 13424 C C . PHE G 1 12 ? 21.387 67.271 42.138 1.00 78.71 9 PHE G C 1
ATOM 13425 O O . PHE G 1 12 ? 22.167 67.204 43.096 1.00 79.61 9 PHE G O 1
ATOM 13433 N N . THR G 1 13 ? 21.424 66.420 41.120 1.00 79.22 10 THR G N 1
ATOM 13434 C CA . THR G 1 13 ? 22.416 65.368 41.090 1.00 79.77 10 THR G CA 1
ATOM 13435 C C . THR G 1 13 ? 23.810 65.958 41.162 1.00 80.87 10 THR G C 1
ATOM 13436 O O . THR G 1 13 ? 24.607 65.485 41.933 1.00 82.00 10 THR G O 1
ATOM 13440 N N . ARG G 1 14 ? 24.113 66.992 40.379 1.00 81.97 11 ARG G N 1
ATOM 13441 C CA . ARG G 1 14 ? 25.448 67.556 40.420 1.00 82.35 11 ARG G CA 1
ATOM 13442 C C . ARG G 1 14 ? 25.683 68.292 41.720 1.00 83.84 11 ARG G C 1
ATOM 13443 O O . ARG G 1 14 ? 26.802 68.339 42.236 1.00 82.50 11 ARG G O 1
ATOM 13451 N N . LEU G 1 15 ? 24.628 68.882 42.257 1.00 85.93 12 LEU G N 1
ATOM 13452 C CA . LEU G 1 15 ? 24.796 69.594 43.507 1.00 89.54 12 LEU G CA 1
ATOM 13453 C C . LEU G 1 15 ? 24.927 68.664 44.729 1.00 91.80 12 LEU G C 1
ATOM 13454 O O . LEU G 1 15 ? 25.068 69.165 45.855 1.00 93.97 12 LEU G O 1
ATOM 13459 N N . HIS G 1 16 ? 24.902 67.336 44.514 1.00 92.42 13 HIS G N 1
ATOM 13460 C CA . HIS G 1 16 ? 24.986 66.350 45.609 1.00 92.80 13 HIS G CA 1
ATOM 13461 C C . HIS G 1 16 ? 23.983 66.829 46.634 1.00 92.83 13 HIS G C 1
ATOM 13462 O O . HIS G 1 16 ? 24.293 66.988 47.811 1.00 91.88 13 HIS G O 1
ATOM 13469 N N . CYS G 1 17 ? 22.774 67.074 46.176 1.00 93.75 14 CYS G N 1
ATOM 13470 C CA . CYS G 1 17 ? 21.751 67.619 47.046 1.00 94.83 14 CYS G CA 1
ATOM 13471 C C . CYS G 1 17 ? 20.366 66.997 46.842 1.00 94.47 14 CYS G C 1
ATOM 13472 O O . CYS G 1 17 ? 20.086 66.390 45.804 1.00 94.46 14 CYS G O 1
ATOM 13475 N N . GLN G 1 18 ? 19.487 67.165 47.825 1.00 93.64 15 GLN G N 1
ATOM 13476 C CA . GLN G 1 18 ? 18.156 66.578 47.727 1.00 92.86 15 GLN G CA 1
ATOM 13477 C C . GLN G 1 18 ? 17.107 67.488 47.110 1.00 90.67 15 GLN G C 1
ATOM 13478 O O . GLN G 1 18 ? 17.012 68.662 47.444 1.00 89.16 15 GLN G O 1
ATOM 13484 N N . PRO G 1 19 ? 16.282 66.934 46.214 1.00 89.90 16 PRO G N 1
ATOM 13485 C CA . PRO G 1 19 ? 15.238 67.715 45.558 1.00 90.33 16 PRO G CA 1
ATOM 13486 C C . PRO G 1 19 ? 14.538 68.723 46.440 1.00 90.42 16 PRO G C 1
ATOM 13487 O O . PRO G 1 19 ? 14.542 68.598 47.646 1.00 90.28 16 PRO G O 1
ATOM 13491 N N . LEU G 1 20 ? 13.989 69.753 45.809 1.00 91.53 17 LEU G N 1
ATOM 13492 C CA . LEU G 1 20 ? 13.268 70.828 46.483 1.00 92.44 17 LEU G CA 1
ATOM 13493 C C . LEU G 1 20 ? 12.214 71.250 45.493 1.00 92.77 17 LEU G C 1
ATOM 13494 O O . LEU G 1 20 ? 12.524 71.441 44.322 1.00 93.64 17 LEU G O 1
ATOM 13499 N N . GLY G 1 21 ? 10.975 71.389 45.952 1.00 92.97 18 GLY G N 1
ATOM 13500 C CA . GLY G 1 21 ? 9.901 71.764 45.051 1.00 92.80 18 GLY G CA 1
ATOM 13501 C C . GLY G 1 21 ? 9.198 73.026 45.482 1.00 93.03 18 GLY G C 1
ATOM 13502 O O . GLY G 1 21 ? 8.374 73.572 44.760 1.00 93.77 18 GLY G O 1
ATOM 13503 N N . VAL G 1 22 ? 9.515 73.510 46.667 1.00 93.13 19 VAL G N 1
ATOM 13504 C CA . VAL G 1 22 ? 8.876 74.722 47.132 1.00 93.91 19 VAL G CA 1
ATOM 13505 C C . VAL G 1 22 ? 9.848 75.909 47.204 1.00 94.48 19 VAL G C 1
ATOM 13506 O O . VAL G 1 22 ? 10.771 75.942 48.037 1.00 95.22 19 VAL G O 1
ATOM 13510 N N . PRO G 1 23 ? 9.624 76.920 46.349 1.00 93.66 20 PRO G N 1
ATOM 13511 C CA . PRO G 1 23 ? 10.425 78.139 46.245 1.00 93.03 20 PRO G CA 1
ATOM 13512 C C . PRO G 1 23 ? 10.354 79.050 47.458 1.00 92.75 20 PRO G C 1
ATOM 13513 O O . PRO G 1 23 ? 9.474 79.896 47.552 1.00 93.07 20 PRO G O 1
ATOM 13517 N N . THR G 1 24 ? 11.295 78.910 48.375 1.00 92.76 21 THR G N 1
ATOM 13518 C CA . THR G 1 24 ? 11.252 79.741 49.567 1.00 94.18 21 THR G CA 1
ATOM 13519 C C . THR G 1 24 ? 12.627 80.261 49.858 1.00 93.88 21 THR G C 1
ATOM 13520 O O . THR G 1 24 ? 13.613 79.708 49.381 1.00 93.96 21 THR G O 1
ATOM 13524 N N . VAL G 1 25 ? 12.707 81.304 50.667 1.00 93.68 22 VAL G N 1
ATOM 13525 C CA . VAL G 1 25 ? 14.008 81.846 50.999 1.00 93.42 22 VAL G CA 1
ATOM 13526 C C . VAL G 1 25 ? 14.943 80.748 51.479 1.00 93.99 22 VAL G C 1
ATOM 13527 O O . VAL G 1 25 ? 16.128 80.758 51.159 1.00 94.60 22 VAL G O 1
ATOM 13531 N N . GLU G 1 26 ? 14.431 79.788 52.241 1.00 94.36 23 GLU G N 1
ATOM 13532 C CA . GLU G 1 26 ? 15.325 78.751 52.739 1.00 94.02 23 GLU G CA 1
ATOM 13533 C C . GLU G 1 26 ? 15.862 77.855 51.612 1.00 92.06 23 GLU G C 1
ATOM 13534 O O . GLU G 1 26 ? 17.039 77.451 51.620 1.00 90.54 23 GLU G O 1
ATOM 13540 N N . ALA G 1 27 ? 14.990 77.561 50.650 1.00 90.03 24 ALA G N 1
ATOM 13541 C CA . ALA G 1 27 ? 15.349 76.736 49.517 1.00 88.43 24 ALA G CA 1
ATOM 13542 C C . ALA G 1 27 ? 16.467 77.471 48.773 1.00 87.50 24 ALA G C 1
ATOM 13543 O O . ALA G 1 27 ? 17.465 76.868 48.367 1.00 87.74 24 ALA G O 1
ATOM 13545 N N . LEU G 1 28 ? 16.299 78.781 48.613 1.00 85.31 25 LEU G N 1
ATOM 13546 C CA . LEU G 1 28 ? 17.294 79.592 47.940 1.00 83.41 25 LEU G CA 1
ATOM 13547 C C . LEU G 1 28 ? 18.570 79.493 48.731 1.00 83.27 25 LEU G C 1
ATOM 13548 O O . LEU G 1 28 ? 19.605 79.100 48.203 1.00 83.82 25 LEU G O 1
ATOM 13553 N N . ARG G 1 29 ? 18.475 79.824 50.014 1.00 83.27 26 ARG G N 1
ATOM 13554 C CA . ARG G 1 29 ? 19.620 79.799 50.915 1.00 83.19 26 ARG G CA 1
ATOM 13555 C C . ARG G 1 29 ? 20.541 78.589 50.717 1.00 82.29 26 ARG G C 1
ATOM 13556 O O . ARG G 1 29 ? 21.771 78.719 50.663 1.00 82.64 26 ARG G O 1
ATOM 13564 N N . THR G 1 30 ? 19.951 77.407 50.597 1.00 81.14 27 THR G N 1
ATOM 13565 C CA . THR G 1 30 ? 20.771 76.209 50.452 1.00 79.31 27 THR G CA 1
ATOM 13566 C C . THR G 1 30 ? 21.271 75.934 49.038 1.00 78.85 27 THR G C 1
ATOM 13567 O O . THR G 1 30 ? 22.464 75.637 48.853 1.00 78.12 27 THR G O 1
ATOM 13571 N N . LEU G 1 31 ? 20.375 76.049 48.051 1.00 77.76 28 LEU G N 1
ATOM 13572 C CA . LEU G 1 31 ? 20.737 75.793 46.664 1.00 75.67 28 LEU G CA 1
ATOM 13573 C C . LEU G 1 31 ? 21.949 76.627 46.321 1.00 76.69 28 LEU G C 1
ATOM 13574 O O . LEU G 1 31 ? 22.893 76.143 45.687 1.00 75.02 28 LEU G O 1
ATOM 13579 N N . HIS G 1 32 ? 21.919 77.875 46.795 1.00 77.97 29 HIS G N 1
ATOM 13580 C CA . HIS G 1 32 ? 23.004 78.824 46.579 1.00 78.46 29 HIS G CA 1
ATOM 13581 C C . HIS G 1 32 ? 24.308 78.225 47.067 1.00 78.12 29 HIS G C 1
ATOM 13582 O O . HIS G 1 32 ? 25.251 78.051 46.289 1.00 80.08 29 HIS G O 1
ATOM 13589 N N . LEU G 1 33 ? 24.361 77.880 48.346 1.00 76.51 30 LEU G N 1
ATOM 13590 C CA . LEU G 1 33 ? 25.582 77.311 48.874 1.00 75.17 30 LEU G CA 1
ATOM 13591 C C . LEU G 1 33 ? 25.916 75.996 48.187 1.00 73.36 30 LEU G C 1
ATOM 13592 O O . LEU G 1 33 ? 27.080 75.655 47.983 1.00 70.12 30 LEU G O 1
ATOM 13597 N N . ALA G 1 34 ? 24.874 75.256 47.831 1.00 73.49 31 ALA G N 1
ATOM 13598 C CA . ALA G 1 34 ? 25.065 73.972 47.148 1.00 74.78 31 ALA G CA 1
ATOM 13599 C C . ALA G 1 34 ? 25.888 74.206 45.917 1.00 74.53 31 ALA G C 1
ATOM 13600 O O . ALA G 1 34 ? 26.974 73.628 45.750 1.00 72.63 31 ALA G O 1
ATOM 13602 N N . HIS G 1 35 ? 25.320 75.073 45.073 1.00 74.57 32 HIS G N 1
ATOM 13603 C CA . HIS G 1 35 ? 25.904 75.501 43.817 1.00 74.66 32 HIS G CA 1
ATOM 13604 C C . HIS G 1 35 ? 27.325 75.959 44.045 1.00 74.70 32 HIS G C 1
ATOM 13605 O O . HIS G 1 35 ? 28.256 75.468 43.413 1.00 75.49 32 HIS G O 1
ATOM 13612 N N . ASN G 1 36 ? 27.485 76.902 44.952 1.00 74.69 33 ASN G N 1
ATOM 13613 C CA . ASN G 1 36 ? 28.800 77.422 45.255 1.00 77.88 33 ASN G CA 1
ATOM 13614 C C . ASN G 1 36 ? 29.856 76.377 45.582 1.00 79.43 33 ASN G C 1
ATOM 13615 O O . ASN G 1 36 ? 31.061 76.664 45.527 1.00 79.37 33 ASN G O 1
ATOM 13620 N N . CYS G 1 37 ? 29.433 75.175 45.954 1.00 81.24 34 CYS G N 1
ATOM 13621 C CA . CYS G 1 37 ? 30.420 74.175 46.328 1.00 80.91 34 CYS G CA 1
ATOM 13622 C C . CYS G 1 37 ? 30.577 73.132 45.291 1.00 78.40 34 CYS G C 1
ATOM 13623 O O . CYS G 1 37 ? 31.634 72.514 45.188 1.00 77.79 34 CYS G O 1
ATOM 13626 N N . ALA G 1 38 ? 29.534 72.961 44.493 1.00 75.97 35 ALA G N 1
ATOM 13627 C CA . ALA G 1 38 ? 29.587 71.936 43.477 1.00 73.91 35 ALA G CA 1
ATOM 13628 C C . ALA G 1 38 ? 30.238 72.346 42.170 1.00 72.09 35 ALA G C 1
ATOM 13629 O O . ALA G 1 38 ? 31.220 71.716 41.733 1.00 72.33 35 ALA G O 1
ATOM 13631 N N . ILE G 1 39 ? 29.681 73.393 41.560 1.00 69.69 36 ILE G N 1
ATOM 13632 C CA . ILE G 1 39 ? 30.129 73.931 40.268 1.00 66.29 36 ILE G CA 1
ATOM 13633 C C . ILE G 1 39 ? 31.183 75.032 40.395 1.00 63.94 36 ILE G C 1
ATOM 13634 O O . ILE G 1 39 ? 30.851 76.182 40.619 1.00 64.07 36 ILE G O 1
ATOM 13639 N N . PRO G 1 40 ? 32.451 74.712 40.168 1.00 62.06 37 PRO G N 1
ATOM 13640 C CA . PRO G 1 40 ? 33.523 75.694 40.288 1.00 62.84 37 PRO G CA 1
ATOM 13641 C C . PRO G 1 40 ? 33.518 76.866 39.339 1.00 65.29 37 PRO G C 1
ATOM 13642 O O . PRO G 1 40 ? 32.931 76.793 38.269 1.00 68.93 37 PRO G O 1
ATOM 13646 N N . PHE G 1 41 ? 34.199 77.942 39.731 1.00 66.08 38 PHE G N 1
ATOM 13647 C CA . PHE G 1 41 ? 34.343 79.160 38.932 1.00 64.88 38 PHE G CA 1
ATOM 13648 C C . PHE G 1 41 ? 35.604 78.887 38.127 1.00 65.59 38 PHE G C 1
ATOM 13649 O O . PHE G 1 41 ? 36.661 78.662 38.671 1.00 66.23 38 PHE G O 1
ATOM 13657 N N . GLU G 1 42 ? 35.500 78.904 36.817 1.00 66.97 39 GLU G N 1
ATOM 13658 C CA . GLU G 1 42 ? 36.647 78.602 36.008 1.00 66.04 39 GLU G CA 1
ATOM 13659 C C . GLU G 1 42 ? 36.523 79.430 34.755 1.00 65.70 39 GLU G C 1
ATOM 13660 O O . GLU G 1 42 ? 35.416 79.769 34.353 1.00 66.04 39 GLU G O 1
ATOM 13666 N N . ASN G 1 43 ? 37.664 79.770 34.163 1.00 65.30 40 ASN G N 1
ATOM 13667 C CA . ASN G 1 43 ? 37.716 80.577 32.953 1.00 64.22 40 ASN G CA 1
ATOM 13668 C C . ASN G 1 43 ? 38.572 79.832 31.942 1.00 62.74 40 ASN G C 1
ATOM 13669 O O . ASN G 1 43 ? 39.108 80.391 31.020 1.00 63.54 40 ASN G O 1
ATOM 13674 N N . LEU G 1 44 ? 38.672 78.541 32.087 1.00 61.99 41 LEU G N 1
ATOM 13675 C CA . LEU G 1 44 ? 39.533 77.828 31.195 1.00 62.36 41 LEU G CA 1
ATOM 13676 C C . LEU G 1 44 ? 39.170 77.820 29.722 1.00 63.47 41 LEU G C 1
ATOM 13677 O O . LEU G 1 44 ? 40.032 77.640 28.896 1.00 64.05 41 LEU G O 1
ATOM 13682 N N . ASP G 1 45 ? 37.910 78.010 29.358 1.00 65.80 42 ASP G N 1
ATOM 13683 C CA . ASP G 1 45 ? 37.565 77.977 27.931 1.00 66.50 42 ASP G CA 1
ATOM 13684 C C . ASP G 1 45 ? 37.994 79.277 27.296 1.00 64.57 42 ASP G C 1
ATOM 13685 O O . ASP G 1 45 ? 38.046 79.405 26.071 1.00 64.68 42 ASP G O 1
ATOM 13690 N N . VAL G 1 46 ? 38.304 80.256 28.126 1.00 61.97 43 VAL G N 1
ATOM 13691 C CA . VAL G 1 46 ? 38.750 81.507 27.568 1.00 61.04 43 VAL G CA 1
ATOM 13692 C C . VAL G 1 46 ? 40.179 81.376 27.181 1.00 61.87 43 VAL G C 1
ATOM 13693 O O . VAL G 1 46 ? 40.554 81.814 26.109 1.00 63.09 43 VAL G O 1
ATOM 13697 N N . LEU G 1 47 ? 40.984 80.756 28.037 1.00 62.31 44 LEU G N 1
ATOM 13698 C CA . LEU G 1 47 ? 42.404 80.636 27.755 1.00 62.69 44 LEU G CA 1
ATOM 13699 C C . LEU G 1 47 ? 42.737 79.720 26.609 1.00 63.44 44 LEU G C 1
ATOM 13700 O O . LEU G 1 47 ? 43.438 80.139 25.685 1.00 63.51 44 LEU G O 1
ATOM 13705 N N . LEU G 1 48 ? 42.296 78.461 26.669 1.00 64.85 45 LEU G N 1
ATOM 13706 C CA . LEU G 1 48 ? 42.545 77.538 25.538 1.00 65.83 45 LEU G CA 1
ATOM 13707 C C . LEU G 1 48 ? 41.458 78.164 24.772 1.00 67.10 45 LEU G C 1
ATOM 13708 O O . LEU G 1 48 ? 40.315 78.187 25.207 1.00 70.29 45 LEU G O 1
ATOM 13713 N N . PRO G 1 49 ? 41.799 78.762 23.650 1.00 66.79 46 PRO G N 1
ATOM 13714 C CA . PRO G 1 49 ? 40.721 79.413 22.885 1.00 64.97 46 PRO G CA 1
ATOM 13715 C C . PRO G 1 49 ? 39.577 78.409 22.679 1.00 64.26 46 PRO G C 1
ATOM 13716 O O . PRO G 1 49 ? 39.817 77.283 22.215 1.00 65.44 46 PRO G O 1
ATOM 13720 N N . ARG G 1 50 ? 38.350 78.779 23.059 1.00 61.94 47 ARG G N 1
ATOM 13721 C CA . ARG G 1 50 ? 37.210 77.864 22.880 1.00 60.09 47 ARG G CA 1
ATOM 13722 C C . ARG G 1 50 ? 35.952 78.613 23.177 1.00 59.19 47 ARG G C 1
ATOM 13723 O O . ARG G 1 50 ? 35.728 78.931 24.328 1.00 60.15 47 ARG G O 1
ATOM 13731 N N . GLU G 1 51 ? 35.115 78.874 22.173 1.00 58.31 48 GLU G N 1
ATOM 13732 C CA . GLU G 1 51 ? 33.886 79.647 22.388 1.00 58.08 48 GLU G CA 1
ATOM 13733 C C . GLU G 1 51 ? 32.966 79.227 23.516 1.00 57.63 48 GLU G C 1
ATOM 13734 O O . GLU G 1 51 ? 32.792 78.041 23.790 1.00 57.75 48 GLU G O 1
ATOM 13740 N N . ILE G 1 52 ? 32.379 80.213 24.178 1.00 55.60 49 ILE G N 1
ATOM 13741 C CA . ILE G 1 52 ? 31.492 79.931 25.290 1.00 53.55 49 ILE G CA 1
ATOM 13742 C C . ILE G 1 52 ? 30.024 80.090 24.917 1.00 53.95 49 ILE G C 1
ATOM 13743 O O . ILE G 1 52 ? 29.582 81.229 24.836 1.00 55.33 49 ILE G O 1
ATOM 13748 N N . GLN G 1 53 ? 29.249 79.015 24.720 1.00 53.88 50 GLN G N 1
ATOM 13749 C CA . GLN G 1 53 ? 27.821 79.205 24.371 1.00 54.20 50 GLN G CA 1
ATOM 13750 C C . GLN G 1 53 ? 27.072 79.502 25.645 1.00 53.87 50 GLN G C 1
ATOM 13751 O O . GLN G 1 53 ? 27.484 79.061 26.683 1.00 55.26 50 GLN G O 1
ATOM 13757 N N . LEU G 1 54 ? 25.960 80.219 25.577 1.00 53.74 51 LEU G N 1
ATOM 13758 C CA . LEU G 1 54 ? 25.196 80.518 26.771 1.00 51.79 51 LEU G CA 1
ATOM 13759 C C . LEU G 1 54 ? 23.745 80.054 26.716 1.00 54.37 51 LEU G C 1
ATOM 13760 O O . LEU G 1 54 ? 22.921 80.457 27.559 1.00 55.05 51 LEU G O 1
ATOM 13765 N N . ASP G 1 55 ? 23.409 79.243 25.722 1.00 55.26 52 ASP G N 1
ATOM 13766 C CA . ASP G 1 55 ? 22.060 78.741 25.625 1.00 57.72 52 ASP G CA 1
ATOM 13767 C C . ASP G 1 55 ? 21.865 77.593 26.623 1.00 59.96 52 ASP G C 1
ATOM 13768 O O . ASP G 1 55 ? 22.754 76.738 26.828 1.00 60.65 52 ASP G O 1
ATOM 13773 N N . GLU G 1 56 ? 20.709 77.549 27.267 1.00 62.20 53 GLU G N 1
ATOM 13774 C CA . GLU G 1 56 ? 20.511 76.448 28.174 1.00 64.00 53 GLU G CA 1
ATOM 13775 C C . GLU G 1 56 ? 20.561 75.218 27.314 1.00 62.48 53 GLU G C 1
ATOM 13776 O O . GLU G 1 56 ? 19.662 74.994 26.545 1.00 64.36 53 GLU G O 1
ATOM 13782 N N . THR G 1 57 ? 21.646 74.471 27.396 1.00 60.84 54 THR G N 1
ATOM 13783 C CA . THR G 1 57 ? 21.826 73.208 26.692 1.00 61.25 54 THR G CA 1
ATOM 13784 C C . THR G 1 57 ? 23.295 73.113 26.621 1.00 61.56 54 THR G C 1
ATOM 13785 O O . THR G 1 57 ? 23.904 72.080 26.914 1.00 62.64 54 THR G O 1
ATOM 13789 N N . ALA G 1 58 ? 23.899 74.204 26.219 1.00 61.12 55 ALA G N 1
ATOM 13790 C CA . ALA G 1 58 ? 25.327 74.154 26.198 1.00 61.82 55 ALA G CA 1
ATOM 13791 C C . ALA G 1 58 ? 25.637 74.279 27.678 1.00 62.28 55 ALA G C 1
ATOM 13792 O O . ALA G 1 58 ? 26.470 73.540 28.183 1.00 60.79 55 ALA G O 1
ATOM 13794 N N . LEU G 1 59 ? 24.937 75.184 28.372 1.00 62.15 56 LEU G N 1
ATOM 13795 C CA . LEU G 1 59 ? 25.193 75.355 29.783 1.00 63.90 56 LEU G CA 1
ATOM 13796 C C . LEU G 1 59 ? 24.998 74.052 30.523 1.00 67.05 56 LEU G C 1
ATOM 13797 O O . LEU G 1 59 ? 25.797 73.693 31.404 1.00 70.27 56 LEU G O 1
ATOM 13802 N N . GLU G 1 60 ? 23.945 73.332 30.165 1.00 68.47 57 GLU G N 1
ATOM 13803 C CA . GLU G 1 60 ? 23.628 72.055 30.788 1.00 70.60 57 GLU G CA 1
ATOM 13804 C C . GLU G 1 60 ? 24.762 71.068 30.547 1.00 70.39 57 GLU G C 1
ATOM 13805 O O . GLU G 1 60 ? 25.301 70.479 31.479 1.00 70.20 57 GLU G O 1
ATOM 13811 N N . GLU G 1 61 ? 25.139 70.906 29.287 1.00 70.22 58 GLU G N 1
ATOM 13812 C CA . GLU G 1 61 ? 26.197 69.973 28.957 1.00 70.46 58 GLU G CA 1
ATOM 13813 C C . GLU G 1 61 ? 27.567 70.349 29.481 1.00 69.50 58 GLU G C 1
ATOM 13814 O O . GLU G 1 61 ? 28.426 69.491 29.609 1.00 69.34 58 GLU G O 1
ATOM 13820 N N . LYS G 1 62 ? 27.794 71.615 29.786 1.00 68.16 59 LYS G N 1
ATOM 13821 C CA . LYS G 1 62 ? 29.121 71.989 30.219 1.00 67.26 59 LYS G CA 1
ATOM 13822 C C . LYS G 1 62 ? 29.251 71.945 31.697 1.00 68.99 59 LYS G C 1
ATOM 13823 O O . LYS G 1 62 ? 30.177 71.318 32.223 1.00 68.76 59 LYS G O 1
ATOM 13829 N N . LEU G 1 63 ? 28.333 72.644 32.366 1.00 70.00 60 LEU G N 1
ATOM 13830 C CA . LEU G 1 63 ? 28.342 72.724 33.820 1.00 68.94 60 LEU G CA 1
ATOM 13831 C C . LEU G 1 63 ? 27.875 71.453 34.537 1.00 70.88 60 LEU G C 1
ATOM 13832 O O . LEU G 1 63 ? 28.472 71.093 35.561 1.00 72.24 60 LEU G O 1
ATOM 13837 N N . LEU G 1 64 ? 26.848 70.769 34.009 1.00 70.90 61 LEU G N 1
ATOM 13838 C CA . LEU G 1 64 ? 26.368 69.540 34.626 1.00 70.31 61 LEU G CA 1
ATOM 13839 C C . LEU G 1 64 ? 27.050 68.293 34.087 1.00 71.39 61 LEU G C 1
ATOM 13840 O O . LEU G 1 64 ? 27.946 67.754 34.728 1.00 71.33 61 LEU G O 1
ATOM 13845 N N . TYR G 1 65 ? 26.664 67.843 32.906 1.00 72.44 62 TYR G N 1
ATOM 13846 C CA . TYR G 1 65 ? 27.248 66.637 32.383 1.00 74.04 62 TYR G CA 1
ATOM 13847 C C . TYR G 1 65 ? 28.752 66.527 32.316 1.00 75.67 62 TYR G C 1
ATOM 13848 O O . TYR G 1 65 ? 29.307 65.500 32.682 1.00 77.29 62 TYR G O 1
ATOM 13857 N N . ALA G 1 66 ? 29.443 67.554 31.852 1.00 76.14 63 ALA G N 1
ATOM 13858 C CA . ALA G 1 66 ? 30.886 67.442 31.733 1.00 75.75 63 ALA G CA 1
ATOM 13859 C C . ALA G 1 66 ? 31.615 67.781 33.014 1.00 77.40 63 ALA G C 1
ATOM 13860 O O . ALA G 1 66 ? 32.858 67.745 33.071 1.00 77.01 63 ALA G O 1
ATOM 13862 N N . ARG G 1 67 ? 30.833 68.106 34.041 1.00 79.49 64 ARG G N 1
ATOM 13863 C CA . ARG G 1 67 ? 31.361 68.485 35.353 1.00 82.32 64 ARG G CA 1
ATOM 13864 C C . ARG G 1 67 ? 32.403 69.631 35.244 1.00 81.45 64 ARG G C 1
ATOM 13865 O O . ARG G 1 67 ? 33.480 69.575 35.872 1.00 82.43 64 ARG G O 1
ATOM 13873 N N . ARG G 1 68 ? 32.084 70.663 34.463 1.00 79.36 65 ARG G N 1
ATOM 13874 C CA . ARG G 1 68 ? 33.002 71.784 34.301 1.00 77.23 65 ARG G CA 1
ATOM 13875 C C . ARG G 1 68 ? 32.509 73.046 34.928 1.00 76.09 65 ARG G C 1
ATOM 13876 O O . ARG G 1 68 ? 31.384 73.114 35.389 1.00 76.36 65 ARG G O 1
ATOM 13884 N N . GLY G 1 69 ? 33.372 74.051 34.954 1.00 75.12 66 GLY G N 1
ATOM 13885 C CA . GLY G 1 69 ? 32.989 75.312 35.560 1.00 74.50 66 GLY G CA 1
ATOM 13886 C C . GLY G 1 69 ? 32.799 76.418 34.552 1.00 74.01 66 GLY G C 1
ATOM 13887 O O . GLY G 1 69 ? 32.842 76.182 33.337 1.00 75.06 66 GLY G O 1
ATOM 13888 N N . GLY G 1 70 ? 32.571 77.628 35.048 1.00 72.44 67 GLY G N 1
ATOM 13889 C CA . GLY G 1 70 ? 32.387 78.755 34.155 1.00 71.14 67 GLY G CA 1
ATOM 13890 C C . GLY G 1 70 ? 32.470 80.023 34.941 1.00 69.40 67 GLY G C 1
ATOM 13891 O O . GLY G 1 70 ? 33.010 80.015 36.029 1.00 69.78 67 GLY G O 1
ATOM 13892 N N . TYR G 1 71 ? 31.984 81.121 34.390 1.00 68.31 68 TYR G N 1
ATOM 13893 C CA . TYR G 1 71 ? 31.979 82.359 35.138 1.00 67.83 68 TYR G CA 1
ATOM 13894 C C . TYR G 1 71 ? 30.634 83.099 35.053 1.00 67.68 68 TYR G C 1
ATOM 13895 O O . TYR G 1 71 ? 29.643 82.528 34.576 1.00 65.73 68 TYR G O 1
ATOM 13904 N N . CYS G 1 72 ? 30.594 84.345 35.538 1.00 67.97 69 CYS G N 1
ATOM 13905 C CA . CYS G 1 72 ? 29.356 85.149 35.545 1.00 68.82 69 CYS G CA 1
ATOM 13906 C C . CYS G 1 72 ? 28.292 84.494 34.713 1.00 67.48 69 CYS G C 1
ATOM 13907 O O . CYS G 1 72 ? 27.481 83.754 35.224 1.00 67.94 69 CYS G O 1
ATOM 13910 N N . PHE G 1 73 ? 28.332 84.767 33.413 1.00 65.33 70 PHE G N 1
ATOM 13911 C CA . PHE G 1 73 ? 27.339 84.274 32.458 1.00 63.08 70 PHE G CA 1
ATOM 13912 C C . PHE G 1 73 ? 26.940 82.831 32.486 1.00 63.30 70 PHE G C 1
ATOM 13913 O O . PHE G 1 73 ? 25.756 82.545 32.402 1.00 63.45 70 PHE G O 1
ATOM 13921 N N . GLU G 1 74 ? 27.903 81.926 32.572 1.00 63.03 71 GLU G N 1
ATOM 13922 C CA . GLU G 1 74 ? 27.564 80.516 32.626 1.00 62.46 71 GLU G CA 1
ATOM 13923 C C . GLU G 1 74 ? 26.951 80.127 34.005 1.00 61.45 71 GLU G C 1
ATOM 13924 O O . GLU G 1 74 ? 25.782 79.731 34.089 1.00 60.89 71 GLU G O 1
ATOM 13930 N N . LEU G 1 75 ? 27.721 80.246 35.090 1.00 59.71 72 LEU G N 1
ATOM 13931 C CA . LEU G 1 75 ? 27.205 79.907 36.428 1.00 56.86 72 LEU G CA 1
ATOM 13932 C C . LEU G 1 75 ? 25.802 80.475 36.718 1.00 56.22 72 LEU G C 1
ATOM 13933 O O . LEU G 1 75 ? 24.865 79.712 36.891 1.00 55.85 72 LEU G O 1
ATOM 13938 N N . ASN G 1 76 ? 25.629 81.792 36.771 1.00 55.74 73 ASN G N 1
ATOM 13939 C CA . ASN G 1 76 ? 24.296 82.330 37.032 1.00 56.24 73 ASN G CA 1
ATOM 13940 C C . ASN G 1 76 ? 23.276 81.985 35.984 1.00 57.10 73 ASN G C 1
ATOM 13941 O O . ASN G 1 76 ? 22.092 82.034 36.243 1.00 57.46 73 ASN G O 1
ATOM 13946 N N . GLY G 1 77 ? 23.717 81.619 34.792 1.00 59.50 74 GLY G N 1
ATOM 13947 C CA . GLY G 1 77 ? 22.753 81.264 33.760 1.00 60.99 74 GLY G CA 1
ATOM 13948 C C . GLY G 1 77 ? 22.082 79.938 34.049 1.00 62.00 74 GLY G C 1
ATOM 13949 O O . GLY G 1 77 ? 20.882 79.773 33.823 1.00 60.16 74 GLY G O 1
ATOM 13950 N N . LEU G 1 78 ? 22.900 78.995 34.522 1.00 64.60 75 LEU G N 1
ATOM 13951 C CA . LEU G 1 78 ? 22.486 77.652 34.922 1.00 67.06 75 LEU G CA 1
ATOM 13952 C C . LEU G 1 78 ? 21.635 77.818 36.163 1.00 68.63 75 LEU G C 1
ATOM 13953 O O . LEU G 1 78 ? 20.491 77.364 36.224 1.00 70.17 75 LEU G O 1
ATOM 13958 N N . PHE G 1 79 ? 22.204 78.491 37.154 1.00 69.90 76 PHE G N 1
ATOM 13959 C CA . PHE G 1 79 ? 21.494 78.757 38.395 1.00 71.59 76 PHE G CA 1
ATOM 13960 C C . PHE G 1 79 ? 20.112 79.363 38.100 1.00 70.93 76 PHE G C 1
ATOM 13961 O O . PHE G 1 79 ? 19.101 78.905 38.644 1.00 70.98 76 PHE G O 1
ATOM 13969 N N . GLU G 1 80 ? 20.053 80.365 37.226 1.00 69.53 77 GLU G N 1
ATOM 13970 C CA . GLU G 1 80 ? 18.783 80.990 36.927 1.00 68.61 77 GLU G CA 1
ATOM 13971 C C . GLU G 1 80 ? 17.795 79.970 36.427 1.00 67.36 77 GLU G C 1
ATOM 13972 O O . GLU G 1 80 ? 16.635 80.000 36.793 1.00 67.18 77 GLU G O 1
ATOM 13978 N N . ARG G 1 81 ? 18.246 79.052 35.591 1.00 66.36 78 ARG G N 1
ATOM 13979 C CA . ARG G 1 81 ? 17.327 78.066 35.057 1.00 66.88 78 ARG G CA 1
ATOM 13980 C C . ARG G 1 81 ? 16.772 77.224 36.175 1.00 68.55 78 ARG G C 1
ATOM 13981 O O . ARG G 1 81 ? 15.559 77.001 36.273 1.00 67.91 78 ARG G O 1
ATOM 13989 N N . ALA G 1 82 ? 17.672 76.721 37.011 1.00 69.61 79 ALA G N 1
ATOM 13990 C CA . ALA G 1 82 ? 17.258 75.907 38.138 1.00 69.68 79 ALA G CA 1
ATOM 13991 C C . ALA G 1 82 ? 16.172 76.654 38.932 1.00 70.44 79 ALA G C 1
ATOM 13992 O O . ALA G 1 82 ? 15.015 76.234 38.937 1.00 69.33 79 ALA G O 1
ATOM 13994 N N . LEU G 1 83 ? 16.543 77.756 39.584 1.00 71.68 80 LEU G N 1
ATOM 13995 C CA . LEU G 1 83 ? 15.580 78.528 40.349 1.00 73.67 80 LEU G CA 1
ATOM 13996 C C . LEU G 1 83 ? 14.259 78.677 39.613 1.00 75.56 80 LEU G C 1
ATOM 13997 O O . LEU G 1 83 ? 13.199 78.640 40.232 1.00 76.43 80 LEU G O 1
ATOM 14002 N N . ARG G 1 84 ? 14.302 78.849 38.293 1.00 78.06 81 ARG G N 1
ATOM 14003 C CA . ARG G 1 84 ? 13.064 79.013 37.515 1.00 80.07 81 ARG G CA 1
ATOM 14004 C C . ARG G 1 84 ? 12.233 77.736 37.480 1.00 80.03 81 ARG G C 1
ATOM 14005 O O . ARG G 1 84 ? 11.027 77.773 37.734 1.00 79.89 81 ARG G O 1
ATOM 14013 N N . ASP G 1 85 ? 12.883 76.620 37.145 1.00 79.90 82 ASP G N 1
ATOM 14014 C CA . ASP G 1 85 ? 12.237 75.307 37.113 1.00 79.97 82 ASP G CA 1
ATOM 14015 C C . ASP G 1 85 ? 11.725 74.872 38.512 1.00 79.44 82 ASP G C 1
ATOM 14016 O O . ASP G 1 85 ? 10.795 74.069 38.641 1.00 79.03 82 ASP G O 1
ATOM 14021 N N . ILE G 1 86 ? 12.335 75.402 39.559 1.00 77.50 83 ILE G N 1
ATOM 14022 C CA . ILE G 1 86 ? 11.891 75.086 40.887 1.00 76.42 83 ILE G CA 1
ATOM 14023 C C . ILE G 1 86 ? 10.689 75.963 41.225 1.00 76.11 83 ILE G C 1
ATOM 14024 O O . ILE G 1 86 ? 10.016 75.747 42.209 1.00 77.29 83 ILE G O 1
ATOM 14029 N N . GLY G 1 87 ? 10.411 76.965 40.420 1.00 75.92 84 GLY G N 1
ATOM 14030 C CA . GLY G 1 87 ? 9.256 77.779 40.729 1.00 77.30 84 GLY G CA 1
ATOM 14031 C C . GLY G 1 87 ? 9.494 79.203 41.212 1.00 78.30 84 GLY G C 1
ATOM 14032 O O . GLY G 1 87 ? 8.535 79.963 41.385 1.00 79.19 84 GLY G O 1
ATOM 14033 N N . PHE G 1 88 ? 10.745 79.589 41.440 1.00 77.58 85 PHE G N 1
ATOM 14034 C CA . PHE G 1 88 ? 11.005 80.956 41.873 1.00 77.55 85 PHE G CA 1
ATOM 14035 C C . PHE G 1 88 ? 10.697 81.970 40.771 1.00 78.10 85 PHE G C 1
ATOM 14036 O O . PHE G 1 88 ? 10.377 81.622 39.624 1.00 78.15 85 PHE G O 1
ATOM 14044 N N . ASN G 1 89 ? 10.822 83.238 41.137 1.00 78.00 86 ASN G N 1
ATOM 14045 C CA . ASN G 1 89 ? 10.614 84.329 40.218 1.00 77.96 86 ASN G CA 1
ATOM 14046 C C . ASN G 1 89 ? 11.991 84.990 39.999 1.00 78.25 86 ASN G C 1
ATOM 14047 O O . ASN G 1 89 ? 12.477 85.775 40.848 1.00 79.35 86 ASN G O 1
ATOM 14052 N N . VAL G 1 90 ? 12.634 84.668 38.875 1.00 75.18 87 VAL G N 1
ATOM 14053 C CA . VAL G 1 90 ? 13.952 85.226 38.585 1.00 71.88 87 VAL G CA 1
ATOM 14054 C C . VAL G 1 90 ? 14.161 85.786 37.180 1.00 70.42 87 VAL G C 1
ATOM 14055 O O . VAL G 1 90 ? 13.464 85.445 36.231 1.00 70.19 87 VAL G O 1
ATOM 14059 N N . ARG G 1 91 ? 15.167 86.648 37.087 1.00 68.05 88 ARG G N 1
ATOM 14060 C CA . ARG G 1 91 ? 15.618 87.291 35.857 1.00 65.04 88 ARG G CA 1
ATOM 14061 C C . ARG G 1 91 ? 17.056 87.719 36.153 1.00 64.29 88 ARG G C 1
ATOM 14062 O O . ARG G 1 91 ? 17.400 87.947 37.316 1.00 66.40 88 ARG G O 1
ATOM 14070 N N . SER G 1 92 ? 17.915 87.798 35.139 1.00 60.97 89 SER G N 1
ATOM 14071 C CA . SER G 1 92 ? 19.302 88.201 35.390 1.00 55.48 89 SER G CA 1
ATOM 14072 C C . SER G 1 92 ? 19.447 89.704 35.398 1.00 51.99 89 SER G C 1
ATOM 14073 O O . SER G 1 92 ? 18.585 90.420 34.914 1.00 51.37 89 SER G O 1
ATOM 14076 N N . LEU G 1 93 ? 20.529 90.186 35.977 1.00 49.44 90 LEU G N 1
ATOM 14077 C CA . LEU G 1 93 ? 20.819 91.612 35.963 1.00 48.76 90 LEU G CA 1
ATOM 14078 C C . LEU G 1 93 ? 22.290 91.793 35.515 1.00 47.89 90 LEU G C 1
ATOM 14079 O O . LEU G 1 93 ? 23.096 90.871 35.656 1.00 46.57 90 LEU G O 1
ATOM 14084 N N . LEU G 1 94 ? 22.660 92.949 34.957 1.00 47.51 91 LEU G N 1
ATOM 14085 C CA . LEU G 1 94 ? 24.084 93.130 34.598 1.00 45.96 91 LEU G CA 1
ATOM 14086 C C . LEU G 1 94 ? 24.620 94.271 35.431 1.00 44.43 91 LEU G C 1
ATOM 14087 O O . LEU G 1 94 ? 23.916 95.256 35.650 1.00 43.42 91 LEU G O 1
ATOM 14092 N N . GLY G 1 95 ? 25.837 94.121 35.923 1.00 43.94 92 GLY G N 1
ATOM 14093 C CA . GLY G 1 95 ? 26.379 95.140 36.760 1.00 46.67 92 GLY G CA 1
ATOM 14094 C C . GLY G 1 95 ? 27.773 95.408 36.338 1.00 50.32 92 GLY G C 1
ATOM 14095 O O . GLY G 1 95 ? 28.290 94.668 35.499 1.00 52.17 92 GLY G O 1
ATOM 14096 N N . ARG G 1 96 ? 28.388 96.431 36.926 1.00 52.66 93 ARG G N 1
ATOM 14097 C CA . ARG G 1 96 ? 29.734 96.816 36.555 1.00 55.85 93 ARG G CA 1
ATOM 14098 C C . ARG G 1 96 ? 30.756 96.516 37.630 1.00 57.65 93 ARG G C 1
ATOM 14099 O O . ARG G 1 96 ? 30.628 96.961 38.759 1.00 60.28 93 ARG G O 1
ATOM 14107 N N . VAL G 1 97 ? 31.776 95.759 37.279 1.00 58.64 94 VAL G N 1
ATOM 14108 C CA . VAL G 1 97 ? 32.816 95.397 38.220 1.00 59.55 94 VAL G CA 1
ATOM 14109 C C . VAL G 1 97 ? 33.665 96.605 38.543 1.00 62.85 94 VAL G C 1
ATOM 14110 O O . VAL G 1 97 ? 34.429 97.097 37.700 1.00 62.61 94 VAL G O 1
ATOM 14114 N N . ILE G 1 98 ? 33.555 97.073 39.780 1.00 65.93 95 ILE G N 1
ATOM 14115 C CA . ILE G 1 98 ? 34.324 98.241 40.187 1.00 67.53 95 ILE G CA 1
ATOM 14116 C C . ILE G 1 98 ? 35.424 97.951 41.186 1.00 70.11 95 ILE G C 1
ATOM 14117 O O . ILE G 1 98 ? 36.049 98.880 41.677 1.00 70.46 95 ILE G O 1
ATOM 14122 N N . LEU G 1 99 ? 35.672 96.674 41.479 1.00 73.50 96 LEU G N 1
ATOM 14123 C CA . LEU G 1 99 ? 36.699 96.306 42.463 1.00 76.67 96 LEU G CA 1
ATOM 14124 C C . LEU G 1 99 ? 37.986 97.114 42.347 1.00 79.43 96 LEU G C 1
ATOM 14125 O O . LEU G 1 99 ? 38.364 97.817 43.293 1.00 79.72 96 LEU G O 1
ATOM 14130 N N . SER G 1 100 ? 38.655 96.996 41.198 1.00 81.84 97 SER G N 1
ATOM 14131 C CA . SER G 1 100 ? 39.915 97.702 40.963 1.00 84.47 97 SER G CA 1
ATOM 14132 C C . SER G 1 100 ? 39.810 99.212 41.213 1.00 85.24 97 SER G C 1
ATOM 14133 O O . SER G 1 100 ? 40.797 99.951 41.170 1.00 84.69 97 SER G O 1
ATOM 14136 N N . HIS G 1 101 ? 38.595 99.662 41.478 1.00 86.77 98 HIS G N 1
ATOM 14137 C CA . HIS G 1 101 ? 38.370 101.055 41.731 1.00 88.33 98 HIS G CA 1
ATOM 14138 C C . HIS G 1 101 ? 38.840 101.825 40.493 1.00 87.39 98 HIS G C 1
ATOM 14139 O O . HIS G 1 101 ? 39.811 102.592 40.555 1.00 88.19 98 HIS G O 1
ATOM 14146 N N . PRO G 1 102 ? 38.156 101.614 39.339 1.00 85.73 99 PRO G N 1
ATOM 14147 C CA . PRO G 1 102 ? 38.467 102.256 38.054 1.00 82.16 99 PRO G CA 1
ATOM 14148 C C . PRO G 1 102 ? 38.129 103.737 37.994 1.00 79.35 99 PRO G C 1
ATOM 14149 O O . PRO G 1 102 ? 37.193 104.221 38.678 1.00 77.75 99 PRO G O 1
ATOM 14153 N N . ALA G 1 103 ? 38.886 104.430 37.140 1.00 76.12 100 ALA G N 1
ATOM 14154 C CA . ALA G 1 103 ? 38.725 105.864 36.945 1.00 72.41 100 ALA G CA 1
ATOM 14155 C C . ALA G 1 103 ? 37.307 106.190 36.457 1.00 69.40 100 ALA G C 1
ATOM 14156 O O . ALA G 1 103 ? 36.671 107.135 36.941 1.00 67.03 100 ALA G O 1
ATOM 14158 N N . SER G 1 104 ? 36.823 105.380 35.509 1.00 67.49 101 SER G N 1
ATOM 14159 C CA . SER G 1 104 ? 35.481 105.532 34.923 1.00 66.47 101 SER G CA 1
ATOM 14160 C C . SER G 1 104 ? 34.713 104.213 34.855 1.00 64.16 101 SER G C 1
ATOM 14161 O O . SER G 1 104 ? 35.271 103.156 34.578 1.00 62.63 101 SER G O 1
ATOM 14164 N N . LEU G 1 105 ? 33.414 104.289 35.091 1.00 62.96 102 LEU G N 1
ATOM 14165 C CA . LEU G 1 105 ? 32.598 103.095 35.112 1.00 61.30 102 LEU G CA 1
ATOM 14166 C C . LEU G 1 105 ? 32.883 102.245 33.926 1.00 60.51 102 LEU G C 1
ATOM 14167 O O . LEU G 1 105 ? 32.980 102.739 32.824 1.00 60.87 102 LEU G O 1
ATOM 14172 N N . PRO G 1 106 ? 33.034 100.950 34.144 1.00 59.68 103 PRO G N 1
ATOM 14173 C CA . PRO G 1 106 ? 33.316 99.936 33.131 1.00 58.26 103 PRO G CA 1
ATOM 14174 C C . PRO G 1 106 ? 32.021 99.439 32.628 1.00 56.28 103 PRO G C 1
ATOM 14175 O O . PRO G 1 106 ? 30.977 99.752 33.172 1.00 53.83 103 PRO G O 1
ATOM 14179 N N . PRO G 1 107 ? 32.067 98.626 31.590 1.00 56.07 104 PRO G N 1
ATOM 14180 C CA . PRO G 1 107 ? 30.853 98.069 31.002 1.00 59.17 104 PRO G CA 1
ATOM 14181 C C . PRO G 1 107 ? 30.150 97.020 31.855 1.00 60.46 104 PRO G C 1
ATOM 14182 O O . PRO G 1 107 ? 30.622 96.681 32.923 1.00 61.19 104 PRO G O 1
ATOM 14186 N N . ARG G 1 108 ? 28.991 96.546 31.397 1.00 61.97 105 ARG G N 1
ATOM 14187 C CA . ARG G 1 108 ? 28.200 95.522 32.116 1.00 61.95 105 ARG G CA 1
ATOM 14188 C C . ARG G 1 108 ? 28.813 94.146 31.850 1.00 62.35 105 ARG G C 1
ATOM 14189 O O . ARG G 1 108 ? 28.383 93.403 30.971 1.00 61.89 105 ARG G O 1
ATOM 14197 N N . THR G 1 109 ? 29.823 93.834 32.635 1.00 63.35 106 THR G N 1
ATOM 14198 C CA . THR G 1 109 ? 30.594 92.616 32.544 1.00 63.29 106 THR G CA 1
ATOM 14199 C C . THR G 1 109 ? 30.032 91.509 33.392 1.00 63.65 106 THR G C 1
ATOM 14200 O O . THR G 1 109 ? 30.255 90.332 33.096 1.00 64.13 106 THR G O 1
ATOM 14204 N N . HIS G 1 110 ? 29.342 91.881 34.469 1.00 62.40 107 HIS G N 1
ATOM 14205 C CA . HIS G 1 110 ? 28.886 90.882 35.425 1.00 62.29 107 HIS G CA 1
ATOM 14206 C C . HIS G 1 110 ? 27.439 90.571 35.478 1.00 61.37 107 HIS G C 1
ATOM 14207 O O . HIS G 1 110 ? 26.620 91.471 35.574 1.00 62.07 107 HIS G O 1
ATOM 14214 N N . ARG G 1 111 ? 27.129 89.282 35.472 1.00 60.05 108 ARG G N 1
ATOM 14215 C CA . ARG G 1 111 ? 25.739 88.820 35.544 1.00 57.84 108 ARG G CA 1
ATOM 14216 C C . ARG G 1 111 ? 25.398 88.445 36.980 1.00 57.47 108 ARG G C 1
ATOM 14217 O O . ARG G 1 111 ? 26.262 88.039 37.745 1.00 57.47 108 ARG G O 1
ATOM 14225 N N . LEU G 1 112 ? 24.143 88.598 37.355 1.00 56.43 109 LEU G N 1
ATOM 14226 C CA . LEU G 1 112 ? 23.735 88.246 38.689 1.00 56.16 109 LEU G CA 1
ATOM 14227 C C . LEU G 1 112 ? 22.232 88.032 38.665 1.00 57.85 109 LEU G C 1
ATOM 14228 O O . LEU G 1 112 ? 21.570 88.416 37.686 1.00 60.02 109 LEU G O 1
ATOM 14233 N N . LEU G 1 113 ? 21.664 87.424 39.705 1.00 57.83 110 LEU G N 1
ATOM 14234 C CA . LEU G 1 113 ? 20.234 87.142 39.679 1.00 57.60 110 LEU G CA 1
ATOM 14235 C C . LEU G 1 113 ? 19.424 87.989 40.605 1.00 58.84 110 LEU G C 1
ATOM 14236 O O . LEU G 1 113 ? 19.940 88.440 41.613 1.00 59.77 110 LEU G O 1
ATOM 14241 N N . LEU G 1 114 ? 18.171 88.239 40.243 1.00 59.96 111 LEU G N 1
ATOM 14242 C CA . LEU G 1 114 ? 17.276 89.012 41.075 1.00 62.94 111 LEU G CA 1
ATOM 14243 C C . LEU G 1 114 ? 16.163 88.044 41.314 1.00 67.02 111 LEU G C 1
ATOM 14244 O O . LEU G 1 114 ? 15.572 87.545 40.352 1.00 66.55 111 LEU G O 1
ATOM 14249 N N . VAL G 1 115 ? 15.883 87.763 42.592 1.00 72.62 112 VAL G N 1
ATOM 14250 C CA . VAL G 1 115 ? 14.836 86.792 42.960 1.00 76.00 112 VAL G CA 1
ATOM 14251 C C . VAL G 1 115 ? 13.773 87.369 43.851 1.00 80.55 112 VAL G C 1
ATOM 14252 O O . VAL G 1 115 ? 14.094 88.016 44.856 1.00 81.51 112 VAL G O 1
ATOM 14256 N N . ASP G 1 116 ? 12.514 87.144 43.475 1.00 86.48 113 ASP G N 1
ATOM 14257 C CA . ASP G 1 116 ? 11.367 87.618 44.264 1.00 92.71 113 ASP G CA 1
ATOM 14258 C C . ASP G 1 116 ? 10.768 86.478 45.104 1.00 95.82 113 ASP G C 1
ATOM 14259 O O . ASP G 1 116 ? 9.951 85.684 44.612 1.00 95.87 113 ASP G O 1
ATOM 14264 N N . VAL G 1 117 ? 11.184 86.414 46.369 1.00 98.68 114 VAL G N 1
ATOM 14265 C CA . VAL G 1 117 ? 10.722 85.381 47.274 1.00 101.72 114 VAL G CA 1
ATOM 14266 C C . VAL G 1 117 ? 10.025 86.023 48.444 1.00 103.58 114 VAL G C 1
ATOM 14267 O O . VAL G 1 117 ? 10.558 86.963 49.045 1.00 104.68 114 VAL G O 1
ATOM 14271 N N . GLU G 1 118 ? 8.846 85.493 48.764 1.00 104.71 115 GLU G N 1
ATOM 14272 C CA . GLU G 1 118 ? 8.024 85.973 49.868 1.00 106.42 115 GLU G CA 1
ATOM 14273 C C . GLU G 1 118 ? 7.978 87.492 49.965 1.00 106.30 115 GLU G C 1
ATOM 14274 O O . GLU G 1 118 ? 8.509 88.115 50.900 1.00 105.47 115 GLU G O 1
ATOM 14280 N N . ASP G 1 119 ? 7.336 88.067 48.955 1.00 106.45 116 ASP G N 1
ATOM 14281 C CA . ASP G 1 119 ? 7.127 89.504 48.847 1.00 106.62 116 ASP G CA 1
ATOM 14282 C C . ASP G 1 119 ? 8.340 90.425 48.968 1.00 105.80 116 ASP G C 1
ATOM 14283 O O . ASP G 1 119 ? 8.188 91.647 49.022 1.00 106.02 116 ASP G O 1
ATOM 14288 N N . GLU G 1 120 ? 9.539 89.858 49.012 1.00 104.68 117 GLU G N 1
ATOM 14289 C CA . GLU G 1 120 ? 10.740 90.685 49.089 1.00 102.78 117 GLU G CA 1
ATOM 14290 C C . GLU G 1 120 ? 11.624 90.407 47.881 1.00 100.88 117 GLU G C 1
ATOM 14291 O O . GLU G 1 120 ? 11.398 89.448 47.127 1.00 101.15 117 GLU G O 1
ATOM 14297 N N . GLN G 1 121 ? 12.645 91.235 47.709 1.00 97.11 118 GLN G N 1
ATOM 14298 C CA . GLN G 1 121 ? 13.550 91.044 46.600 1.00 93.50 118 GLN G CA 1
ATOM 14299 C C . GLN G 1 121 ? 14.948 90.726 47.076 1.00 90.66 118 GLN G C 1
ATOM 14300 O O . GLN G 1 121 ? 15.544 91.435 47.886 1.00 89.84 118 GLN G O 1
ATOM 14306 N N . TRP G 1 122 ? 15.470 89.635 46.555 1.00 88.14 119 TRP G N 1
ATOM 14307 C CA . TRP G 1 122 ? 16.806 89.228 46.910 1.00 86.62 119 TRP G CA 1
ATOM 14308 C C . TRP G 1 122 ? 17.685 89.101 45.681 1.00 83.91 119 TRP G C 1
ATOM 14309 O O . TRP G 1 122 ? 17.193 88.913 44.562 1.00 82.87 119 TRP G O 1
ATOM 14320 N N . ILE G 1 123 ? 18.993 89.175 45.895 1.00 80.04 120 ILE G N 1
ATOM 14321 C CA . ILE G 1 123 ? 19.909 89.029 44.783 1.00 77.13 120 ILE G CA 1
ATOM 14322 C C . ILE G 1 123 ? 20.835 87.848 45.001 1.00 74.90 120 ILE G C 1
ATOM 14323 O O . ILE G 1 123 ? 21.619 87.823 45.943 1.00 74.22 120 ILE G O 1
ATOM 14328 N N . ALA G 1 124 ? 20.732 86.865 44.121 1.00 72.65 121 ALA G N 1
ATOM 14329 C CA . ALA G 1 124 ? 21.562 85.681 44.225 1.00 72.16 121 ALA G CA 1
ATOM 14330 C C . ALA G 1 124 ? 22.644 85.782 43.196 1.00 71.49 121 ALA G C 1
ATOM 14331 O O . ALA G 1 124 ? 22.359 86.236 42.100 1.00 73.19 121 ALA G O 1
ATOM 14333 N N . ASP G 1 125 ? 23.856 85.338 43.511 1.00 69.51 122 ASP G N 1
ATOM 14334 C CA . ASP G 1 125 ? 24.949 85.434 42.569 1.00 68.54 122 ASP G CA 1
ATOM 14335 C C . ASP G 1 125 ? 26.025 84.442 42.909 1.00 68.55 122 ASP G C 1
ATOM 14336 O O . ASP G 1 125 ? 26.696 84.574 43.931 1.00 67.13 122 ASP G O 1
ATOM 14341 N N . VAL G 1 126 ? 26.224 83.475 42.027 1.00 68.59 123 VAL G N 1
ATOM 14342 C CA . VAL G 1 126 ? 27.234 82.461 42.261 1.00 69.11 123 VAL G CA 1
ATOM 14343 C C . VAL G 1 126 ? 28.398 82.594 41.305 1.00 70.30 123 VAL G C 1
ATOM 14344 O O . VAL G 1 126 ? 29.386 81.866 41.403 1.00 69.15 123 VAL G O 1
ATOM 14348 N N . GLY G 1 127 ? 28.303 83.540 40.386 1.00 71.80 124 GLY G N 1
ATOM 14349 C CA . GLY G 1 127 ? 29.360 83.636 39.404 1.00 73.34 124 GLY G CA 1
ATOM 14350 C C . GLY G 1 127 ? 30.418 84.695 39.525 1.00 74.08 124 GLY G C 1
ATOM 14351 O O . GLY G 1 127 ? 31.191 84.898 38.589 1.00 75.54 124 GLY G O 1
ATOM 14352 N N . PHE G 1 128 ? 30.496 85.361 40.659 1.00 74.04 125 PHE G N 1
ATOM 14353 C CA . PHE G 1 128 ? 31.482 86.402 40.779 1.00 74.25 125 PHE G CA 1
ATOM 14354 C C . PHE G 1 128 ? 32.875 85.912 41.100 1.00 74.12 125 PHE G C 1
ATOM 14355 O O . PHE G 1 128 ? 33.802 86.698 41.102 1.00 75.17 125 PHE G O 1
ATOM 14363 N N . GLY G 1 129 ? 33.038 84.625 41.369 1.00 74.10 126 GLY G N 1
ATOM 14364 C CA . GLY G 1 129 ? 34.364 84.103 41.665 1.00 74.15 126 GLY G CA 1
ATOM 14365 C C . GLY G 1 129 ? 34.824 84.179 43.113 1.00 74.01 126 GLY G C 1
ATOM 14366 O O . GLY G 1 129 ? 34.070 83.897 44.047 1.00 73.69 126 GLY G O 1
ATOM 14367 N N . GLY G 1 130 ? 36.078 84.557 43.309 1.00 74.11 127 GLY G N 1
ATOM 14368 C CA . GLY G 1 130 ? 36.600 84.639 44.658 1.00 74.44 127 GLY G CA 1
ATOM 14369 C C . GLY G 1 130 ? 35.649 85.095 45.755 1.00 74.75 127 GLY G C 1
ATOM 14370 O O . GLY G 1 130 ? 35.412 84.351 46.695 1.00 74.49 127 GLY G O 1
ATOM 14371 N N . GLN G 1 131 ? 35.092 86.295 45.635 1.00 74.65 128 GLN G N 1
ATOM 14372 C CA . GLN G 1 131 ? 34.238 86.817 46.673 1.00 74.78 128 GLN G CA 1
ATOM 14373 C C . GLN G 1 131 ? 32.782 86.710 46.400 1.00 73.58 128 GLN G C 1
ATOM 14374 O O . GLN G 1 131 ? 32.020 87.477 46.978 1.00 72.93 128 GLN G O 1
ATOM 14380 N N . THR G 1 132 ? 32.352 85.792 45.548 1.00 72.60 129 THR G N 1
ATOM 14381 C CA . THR G 1 132 ? 30.912 85.731 45.270 1.00 71.79 129 THR G CA 1
ATOM 14382 C C . THR G 1 132 ? 30.091 85.567 46.521 1.00 71.84 129 THR G C 1
ATOM 14383 O O . THR G 1 132 ? 30.600 85.164 47.554 1.00 73.29 129 THR G O 1
ATOM 14387 N N . LEU G 1 133 ? 28.806 85.866 46.435 1.00 70.71 130 LEU G N 1
ATOM 14388 C CA . LEU G 1 133 ? 27.969 85.670 47.586 1.00 69.81 130 LEU G CA 1
ATOM 14389 C C . LEU G 1 133 ? 27.834 84.173 47.711 1.00 70.40 130 LEU G C 1
ATOM 14390 O O . LEU G 1 133 ? 28.130 83.435 46.787 1.00 70.47 130 LEU G O 1
ATOM 14395 N N . THR G 1 134 ? 27.390 83.711 48.864 1.00 71.31 131 THR G N 1
ATOM 14396 C CA . THR G 1 134 ? 27.205 82.287 49.057 1.00 69.95 131 THR G CA 1
ATOM 14397 C C . THR G 1 134 ? 25.831 82.126 49.667 1.00 68.93 131 THR G C 1
ATOM 14398 O O . THR G 1 134 ? 25.483 81.061 50.149 1.00 70.67 131 THR G O 1
ATOM 14402 N N . ALA G 1 135 ? 25.045 83.193 49.594 1.00 67.21 132 ALA G N 1
ATOM 14403 C CA . ALA G 1 135 ? 23.705 83.174 50.113 1.00 66.27 132 ALA G CA 1
ATOM 14404 C C . ALA G 1 135 ? 22.984 84.426 49.657 1.00 66.95 132 ALA G C 1
ATOM 14405 O O . ALA G 1 135 ? 23.570 85.492 49.622 1.00 66.98 132 ALA G O 1
ATOM 14407 N N . PRO G 1 136 ? 21.696 84.322 49.317 1.00 67.97 133 PRO G N 1
ATOM 14408 C CA . PRO G 1 136 ? 20.891 85.458 48.867 1.00 69.53 133 PRO G CA 1
ATOM 14409 C C . PRO G 1 136 ? 21.094 86.595 49.815 1.00 71.02 133 PRO G C 1
ATOM 14410 O O . PRO G 1 136 ? 21.544 86.372 50.923 1.00 72.67 133 PRO G O 1
ATOM 14414 N N . LEU G 1 137 ? 20.759 87.802 49.376 1.00 72.47 134 LEU G N 1
ATOM 14415 C CA . LEU G 1 137 ? 20.841 89.013 50.194 1.00 72.95 134 LEU G CA 1
ATOM 14416 C C . LEU G 1 137 ? 19.560 89.747 49.907 1.00 74.71 134 LEU G C 1
ATOM 14417 O O . LEU G 1 137 ? 18.972 89.584 48.851 1.00 75.73 134 LEU G O 1
ATOM 14422 N N . ARG G 1 138 ? 19.107 90.545 50.853 1.00 77.56 135 ARG G N 1
ATOM 14423 C CA . ARG G 1 138 ? 17.891 91.308 50.641 1.00 80.46 135 ARG G CA 1
ATOM 14424 C C . ARG G 1 138 ? 18.263 92.651 49.997 1.00 81.11 135 ARG G C 1
ATOM 14425 O O . ARG G 1 138 ? 19.305 93.266 50.306 1.00 81.22 135 ARG G O 1
ATOM 14433 N N . LEU G 1 139 ? 17.410 93.127 49.108 1.00 80.74 136 LEU G N 1
ATOM 14434 C CA . LEU G 1 139 ? 17.681 94.407 48.506 1.00 81.84 136 LEU G CA 1
ATOM 14435 C C . LEU G 1 139 ? 17.400 95.520 49.518 1.00 83.34 136 LEU G C 1
ATOM 14436 O O . LEU G 1 139 ? 16.267 96.010 49.590 1.00 83.82 136 LEU G O 1
ATOM 14441 N N . GLN G 1 140 ? 18.408 95.892 50.312 1.00 84.46 137 GLN G N 1
ATOM 14442 C CA . GLN G 1 140 ? 18.273 96.979 51.289 1.00 86.96 137 GLN G CA 1
ATOM 14443 C C . GLN G 1 140 ? 19.615 97.592 51.605 1.00 87.80 137 GLN G C 1
ATOM 14444 O O . GLN G 1 140 ? 20.625 96.885 51.668 1.00 87.09 137 GLN G O 1
ATOM 14450 N N . ALA G 1 141 ? 19.619 98.902 51.836 1.00 88.99 138 ALA G N 1
ATOM 14451 C CA . ALA G 1 141 ? 20.858 99.600 52.134 1.00 90.55 138 ALA G CA 1
ATOM 14452 C C . ALA G 1 141 ? 21.268 99.506 53.593 1.00 91.57 138 ALA G C 1
ATOM 14453 O O . ALA G 1 141 ? 20.460 99.188 54.458 1.00 90.65 138 ALA G O 1
ATOM 14455 N N . GLU G 1 142 ? 22.543 99.812 53.828 1.00 93.21 139 GLU G N 1
ATOM 14456 C CA . GLU G 1 142 ? 23.183 99.802 55.145 1.00 95.72 139 GLU G CA 1
ATOM 14457 C C . GLU G 1 142 ? 23.189 98.439 55.846 1.00 96.09 139 GLU G C 1
ATOM 14458 O O . GLU G 1 142 ? 24.240 97.948 56.263 1.00 96.59 139 GLU G O 1
ATOM 14464 N N . ILE G 1 143 ? 22.015 97.839 55.993 1.00 96.02 140 ILE G N 1
ATOM 14465 C CA . ILE G 1 143 ? 21.878 96.539 56.639 1.00 95.77 140 ILE G CA 1
ATOM 14466 C C . ILE G 1 143 ? 23.057 95.636 56.337 1.00 96.30 140 ILE G C 1
ATOM 14467 O O . ILE G 1 143 ? 23.103 95.029 55.261 1.00 97.75 140 ILE G O 1
ATOM 14472 N N . ALA G 1 144 ? 24.003 95.530 57.263 1.00 95.75 141 ALA G N 1
ATOM 14473 C CA . ALA G 1 144 ? 25.158 94.657 57.040 1.00 95.17 141 ALA G CA 1
ATOM 14474 C C . ALA G 1 144 ? 24.676 93.192 57.024 1.00 94.79 141 ALA G C 1
ATOM 14475 O O . ALA G 1 144 ? 24.487 92.595 58.079 1.00 96.00 141 ALA G O 1
ATOM 14477 N N . GLN G 1 145 ? 24.466 92.625 55.830 1.00 93.69 142 GLN G N 1
ATOM 14478 C CA . GLN G 1 145 ? 23.976 91.255 55.684 1.00 91.24 142 GLN G CA 1
ATOM 14479 C C . GLN G 1 145 ? 25.080 90.212 55.852 1.00 90.30 142 GLN G C 1
ATOM 14480 O O . GLN G 1 145 ? 26.273 90.477 55.622 1.00 88.98 142 GLN G O 1
ATOM 14486 N N . GLN G 1 146 ? 24.661 89.025 56.283 1.00 89.72 143 GLN G N 1
ATOM 14487 C CA . GLN G 1 146 ? 25.593 87.957 56.584 1.00 90.01 143 GLN G CA 1
ATOM 14488 C C . GLN G 1 146 ? 25.550 86.787 55.632 1.00 89.34 143 GLN G C 1
ATOM 14489 O O . GLN G 1 146 ? 24.485 86.388 55.154 1.00 88.74 143 GLN G O 1
ATOM 14495 N N . THR G 1 147 ? 26.729 86.227 55.384 1.00 88.65 144 THR G N 1
ATOM 14496 C CA . THR G 1 147 ? 26.862 85.088 54.496 1.00 88.55 144 THR G CA 1
ATOM 14497 C C . THR G 1 147 ? 27.917 84.110 54.979 1.00 87.51 144 THR G C 1
ATOM 14498 O O . THR G 1 147 ? 28.937 84.502 55.532 1.00 86.75 144 THR G O 1
ATOM 14502 N N . PRO G 1 148 ? 27.674 82.816 54.763 1.00 86.58 145 PRO G N 1
ATOM 14503 C CA . PRO G 1 148 ? 28.570 81.736 55.144 1.00 86.25 145 PRO G CA 1
ATOM 14504 C C . PRO G 1 148 ? 30.046 82.026 54.936 1.00 85.69 145 PRO G C 1
ATOM 14505 O O . PRO G 1 148 ? 30.902 81.439 55.602 1.00 85.87 145 PRO G O 1
ATOM 14509 N N . HIS G 1 149 ? 30.367 82.930 54.022 1.00 85.18 146 HIS G N 1
ATOM 14510 C CA . HIS G 1 149 ? 31.783 83.234 53.810 1.00 84.33 146 HIS G CA 1
ATOM 14511 C C . HIS G 1 149 ? 32.175 84.700 53.953 1.00 84.67 146 HIS G C 1
ATOM 14512 O O . HIS G 1 149 ? 33.320 85.090 53.667 1.00 84.06 146 HIS G O 1
ATOM 14519 N N . GLY G 1 150 ? 31.234 85.525 54.380 1.00 84.49 147 GLY G N 1
ATOM 14520 C CA . GLY G 1 150 ? 31.569 86.916 54.558 1.00 85.71 147 GLY G CA 1
ATOM 14521 C C . GLY G 1 150 ? 30.382 87.779 54.931 1.00 87.91 147 GLY G C 1
ATOM 14522 O O . GLY G 1 150 ? 29.231 87.318 55.023 1.00 88.75 147 GLY G O 1
ATOM 14523 N N . GLU G 1 151 ? 30.676 89.054 55.161 1.00 88.95 148 GLU G N 1
ATOM 14524 C CA . GLU G 1 151 ? 29.664 90.043 55.499 1.00 89.75 148 GLU G CA 1
ATOM 14525 C C . GLU G 1 151 ? 29.632 91.052 54.340 1.00 90.19 148 GLU G C 1
ATOM 14526 O O . GLU G 1 151 ? 30.668 91.649 53.976 1.00 90.45 148 GLU G O 1
ATOM 14532 N N . TYR G 1 152 ? 28.452 91.244 53.755 1.00 89.49 149 TYR G N 1
ATOM 14533 C CA . TYR G 1 152 ? 28.326 92.150 52.623 1.00 89.04 149 TYR G CA 1
ATOM 14534 C C . TYR G 1 152 ? 27.238 93.195 52.840 1.00 89.09 149 TYR G C 1
ATOM 14535 O O . TYR G 1 152 ? 26.141 92.878 53.287 1.00 88.54 149 TYR G O 1
ATOM 14544 N N . ARG G 1 153 ? 27.557 94.441 52.510 1.00 89.50 150 ARG G N 1
ATOM 14545 C CA . ARG G 1 153 ? 26.623 95.554 52.628 1.00 89.52 150 ARG G CA 1
ATOM 14546 C C . ARG G 1 153 ? 26.132 95.890 51.240 1.00 88.82 150 ARG G C 1
ATOM 14547 O O . ARG G 1 153 ? 26.842 95.679 50.266 1.00 88.39 150 ARG G O 1
ATOM 14555 N N . LEU G 1 154 ? 24.930 96.441 51.154 1.00 88.72 151 LEU G N 1
ATOM 14556 C CA . LEU G 1 154 ? 24.323 96.764 49.873 1.00 89.10 151 LEU G CA 1
ATOM 14557 C C . LEU G 1 154 ? 23.956 98.230 49.839 1.00 90.52 151 LEU G C 1
ATOM 14558 O O . LEU G 1 154 ? 22.891 98.605 50.326 1.00 91.30 151 LEU G O 1
ATOM 14563 N N . MET G 1 155 ? 24.828 99.059 49.268 1.00 92.42 152 MET G N 1
ATOM 14564 C CA . MET G 1 155 ? 24.571 100.491 49.194 1.00 94.41 152 MET G CA 1
ATOM 14565 C C . MET G 1 155 ? 23.833 100.934 47.949 1.00 92.95 152 MET G C 1
ATOM 14566 O O . MET G 1 155 ? 24.126 100.501 46.846 1.00 92.98 152 MET G O 1
ATOM 14571 N N . GLN G 1 156 ? 22.861 101.810 48.149 1.00 91.41 153 GLN G N 1
ATOM 14572 C CA . GLN G 1 156 ? 22.056 102.338 47.072 1.00 89.64 153 GLN G CA 1
ATOM 14573 C C . GLN G 1 156 ? 22.251 103.824 46.851 1.00 88.45 153 GLN G C 1
ATOM 14574 O O . GLN G 1 156 ? 22.456 104.597 47.780 1.00 88.96 153 GLN G O 1
ATOM 14580 N N . GLU G 1 157 ? 22.167 104.218 45.593 1.00 87.33 154 GLU G N 1
ATOM 14581 C CA . GLU G 1 157 ? 22.276 105.617 45.203 1.00 85.41 154 GLU G CA 1
ATOM 14582 C C . GLU G 1 157 ? 21.329 105.724 44.039 1.00 83.37 154 GLU G C 1
ATOM 14583 O O . GLU G 1 157 ? 21.002 104.723 43.395 1.00 81.89 154 GLU G O 1
ATOM 14589 N N . GLY G 1 158 ? 20.886 106.936 43.770 1.00 81.93 155 GLY G N 1
ATOM 14590 C CA . GLY G 1 158 ? 19.956 107.099 42.681 1.00 82.17 155 GLY G CA 1
ATOM 14591 C C . GLY G 1 158 ? 19.121 105.833 42.498 1.00 81.41 155 GLY G C 1
ATOM 14592 O O . GLY G 1 158 ? 18.207 105.579 43.286 1.00 81.18 155 GLY G O 1
ATOM 14593 N N . SER G 1 159 ? 19.448 105.035 41.478 1.00 80.35 156 SER G N 1
ATOM 14594 C CA . SER G 1 159 ? 18.721 103.801 41.190 1.00 78.45 156 SER G CA 1
ATOM 14595 C C . SER G 1 159 ? 19.711 102.676 40.945 1.00 77.83 156 SER G C 1
ATOM 14596 O O . SER G 1 159 ? 19.332 101.582 40.502 1.00 78.37 156 SER G O 1
ATOM 14599 N N . THR G 1 160 ? 20.978 102.935 41.246 1.00 75.45 157 THR G N 1
ATOM 14600 C CA . THR G 1 160 ? 21.993 101.910 41.052 1.00 74.82 157 THR G CA 1
ATOM 14601 C C . THR G 1 160 ? 22.546 101.381 42.382 1.00 73.77 157 THR G C 1
ATOM 14602 O O . THR G 1 160 ? 23.381 102.009 42.992 1.00 73.50 157 THR G O 1
ATOM 14606 N N . TRP G 1 161 ? 22.095 100.234 42.841 1.00 71.82 158 TRP G N 1
ATOM 14607 C CA . TRP G 1 161 ? 22.649 99.712 44.060 1.00 71.00 158 TRP G CA 1
ATOM 14608 C C . TRP G 1 161 ? 24.121 99.354 43.876 1.00 70.57 158 TRP G C 1
ATOM 14609 O O . TRP G 1 161 ? 24.650 99.459 42.784 1.00 70.67 158 TRP G O 1
ATOM 14620 N N . ILE G 1 162 ? 24.758 98.901 44.955 1.00 69.88 159 ILE G N 1
ATOM 14621 C CA . ILE G 1 162 ? 26.169 98.479 44.996 1.00 68.35 159 ILE G CA 1
ATOM 14622 C C . ILE G 1 162 ? 26.299 97.283 45.957 1.00 69.68 159 ILE G C 1
ATOM 14623 O O . ILE G 1 162 ? 25.504 97.134 46.884 1.00 71.02 159 ILE G O 1
ATOM 14628 N N . LEU G 1 163 ? 27.286 96.427 45.775 1.00 70.07 160 LEU G N 1
ATOM 14629 C CA . LEU G 1 163 ? 27.418 95.329 46.703 1.00 71.86 160 LEU G CA 1
ATOM 14630 C C . LEU G 1 163 ? 28.838 95.384 47.212 1.00 74.81 160 LEU G C 1
ATOM 14631 O O . LEU G 1 163 ? 29.804 95.186 46.443 1.00 75.55 160 LEU G O 1
ATOM 14636 N N . GLN G 1 164 ? 28.957 95.668 48.512 1.00 76.71 161 GLN G N 1
ATOM 14637 C CA . GLN G 1 164 ? 30.235 95.799 49.174 1.00 78.12 161 GLN G CA 1
ATOM 14638 C C . GLN G 1 164 ? 30.525 94.638 50.143 1.00 80.06 161 GLN G C 1
ATOM 14639 O O . GLN G 1 164 ? 29.602 94.072 50.737 1.00 78.93 161 GLN G O 1
ATOM 14645 N N . PHE G 1 165 ? 31.798 94.264 50.289 1.00 83.30 162 PHE G N 1
ATOM 14646 C CA . PHE G 1 165 ? 32.144 93.205 51.238 1.00 88.00 162 PHE G CA 1
ATOM 14647 C C . PHE G 1 165 ? 33.096 93.727 52.315 1.00 90.75 162 PHE G C 1
ATOM 14648 O O . PHE G 1 165 ? 33.965 94.539 52.015 1.00 90.91 162 PHE G O 1
ATOM 14656 N N . ARG G 1 166 ? 32.921 93.282 53.563 1.00 93.65 163 ARG G N 1
ATOM 14657 C CA . ARG G 1 166 ? 33.795 93.728 54.643 1.00 97.03 163 ARG G CA 1
ATOM 14658 C C . ARG G 1 166 ? 35.242 93.201 54.510 1.00 99.49 163 ARG G C 1
ATOM 14659 O O . ARG G 1 166 ? 35.517 92.005 54.637 1.00 98.62 163 ARG G O 1
ATOM 14667 N N . HIS G 1 167 ? 36.168 94.114 54.241 1.00 103.21 164 HIS G N 1
ATOM 14668 C CA . HIS G 1 167 ? 37.579 93.759 54.102 1.00 107.81 164 HIS G CA 1
ATOM 14669 C C . HIS G 1 167 ? 38.392 94.724 54.957 1.00 110.59 164 HIS G C 1
ATOM 14670 O O . HIS G 1 167 ? 38.258 95.960 54.823 1.00 110.76 164 HIS G O 1
ATOM 14677 N N . HIS G 1 168 ? 39.231 94.140 55.818 1.00 112.67 165 HIS G N 1
ATOM 14678 C CA . HIS G 1 168 ? 40.072 94.890 56.738 1.00 114.16 165 HIS G CA 1
ATOM 14679 C C . HIS G 1 168 ? 39.312 95.951 57.513 1.00 114.76 165 HIS G C 1
ATOM 14680 O O . HIS G 1 168 ? 39.548 97.159 57.340 1.00 114.72 165 HIS G O 1
ATOM 14687 N N . GLU G 1 169 ? 38.384 95.490 58.348 1.00 114.99 166 GLU G N 1
ATOM 14688 C CA . GLU G 1 169 ? 37.609 96.375 59.205 1.00 115.26 166 GLU G CA 1
ATOM 14689 C C . GLU G 1 169 ? 36.433 97.054 58.526 1.00 114.58 166 GLU G C 1
ATOM 14690 O O . GLU G 1 169 ? 35.299 96.872 58.950 1.00 114.26 166 GLU G O 1
ATOM 14696 N N . HIS G 1 170 ? 36.722 97.832 57.481 1.00 113.85 167 HIS G N 1
ATOM 14697 C CA . HIS G 1 170 ? 35.718 98.605 56.739 1.00 112.61 167 HIS G CA 1
ATOM 14698 C C . HIS G 1 170 ? 35.194 97.961 55.437 1.00 110.24 167 HIS G C 1
ATOM 14699 O O . HIS G 1 170 ? 35.552 96.815 55.104 1.00 109.19 167 HIS G O 1
ATOM 14706 N N . TRP G 1 171 ? 34.372 98.747 54.716 1.00 107.08 168 TRP G N 1
ATOM 14707 C CA . TRP G 1 171 ? 33.726 98.366 53.450 1.00 103.22 168 TRP G CA 1
ATOM 14708 C C . TRP G 1 171 ? 34.550 98.569 52.172 1.00 100.26 168 TRP G C 1
ATOM 14709 O O . TRP G 1 171 ? 35.325 99.513 52.024 1.00 99.12 168 TRP G O 1
ATOM 14720 N N . GLN G 1 172 ? 34.341 97.653 51.243 1.00 96.59 169 GLN G N 1
ATOM 14721 C CA . GLN G 1 172 ? 35.036 97.612 49.980 1.00 92.78 169 GLN G CA 1
ATOM 14722 C C . GLN G 1 172 ? 33.924 97.277 49.001 1.00 91.22 169 GLN G C 1
ATOM 14723 O O . GLN G 1 172 ? 33.151 96.351 49.250 1.00 90.44 169 GLN G O 1
ATOM 14729 N N . SER G 1 173 ? 33.828 98.034 47.907 1.00 89.17 170 SER G N 1
ATOM 14730 C CA . SER G 1 173 ? 32.789 97.812 46.900 1.00 86.61 170 SER G CA 1
ATOM 14731 C C . SER G 1 173 ? 33.248 96.784 45.885 1.00 85.46 170 SER G C 1
ATOM 14732 O O . SER G 1 173 ? 34.455 96.629 45.623 1.00 83.81 170 SER G O 1
ATOM 14735 N N . MET G 1 174 ? 32.288 96.041 45.347 1.00 84.39 171 MET G N 1
ATOM 14736 C CA . MET G 1 174 ? 32.613 94.986 44.389 1.00 84.29 171 MET G CA 1
ATOM 14737 C C . MET G 1 174 ? 32.143 95.361 43.000 1.00 82.22 171 MET G C 1
ATOM 14738 O O . MET G 1 174 ? 32.928 95.519 42.050 1.00 81.11 171 MET G O 1
ATOM 14743 N N . TYR G 1 175 ? 30.835 95.500 42.883 1.00 79.72 172 TYR G N 1
ATOM 14744 C CA . TYR G 1 175 ? 30.275 95.903 41.620 1.00 76.70 172 TYR G CA 1
ATOM 14745 C C . TYR G 1 175 ? 29.015 96.684 41.888 1.00 75.90 172 TYR G C 1
ATOM 14746 O O . TYR G 1 175 ? 28.600 96.831 43.046 1.00 74.01 172 TYR G O 1
ATOM 14755 N N . CYS G 1 176 ? 28.430 97.210 40.814 1.00 74.92 173 CYS G N 1
ATOM 14756 C CA . CYS G 1 176 ? 27.166 97.927 40.934 1.00 73.62 173 CYS G CA 1
ATOM 14757 C C . CYS G 1 176 ? 26.216 97.469 39.832 1.00 71.61 173 CYS G C 1
ATOM 14758 O O . CYS G 1 176 ? 26.634 96.909 38.826 1.00 70.86 173 CYS G O 1
ATOM 14761 N N . PHE G 1 177 ? 24.931 97.699 40.045 1.00 69.42 174 PHE G N 1
ATOM 14762 C CA . PHE G 1 177 ? 23.952 97.256 39.090 1.00 68.51 174 PHE G CA 1
ATOM 14763 C C . PHE G 1 177 ? 22.625 98.011 39.215 1.00 68.04 174 PHE G C 1
ATOM 14764 O O . PHE G 1 177 ? 22.445 98.813 40.103 1.00 68.03 174 PHE G O 1
ATOM 14772 N N . ASP G 1 178 ? 21.697 97.812 38.306 1.00 67.80 175 ASP G N 1
ATOM 14773 C CA . ASP G 1 178 ? 20.442 98.537 38.443 1.00 70.40 175 ASP G CA 1
ATOM 14774 C C . ASP G 1 178 ? 19.387 97.549 38.043 1.00 69.90 175 ASP G C 1
ATOM 14775 O O . ASP G 1 178 ? 19.681 96.578 37.364 1.00 71.28 175 ASP G O 1
ATOM 14780 N N . LEU G 1 179 ? 18.150 97.759 38.434 1.00 68.17 176 LEU G N 1
ATOM 14781 C CA . LEU G 1 179 ? 17.190 96.718 38.128 1.00 67.90 176 LEU G CA 1
ATOM 14782 C C . LEU G 1 179 ? 16.699 96.596 36.701 1.00 66.48 176 LEU G C 1
ATOM 14783 O O . LEU G 1 179 ? 15.659 95.984 36.450 1.00 66.82 176 LEU G O 1
ATOM 14788 N N . GLY G 1 180 ? 17.447 97.144 35.753 1.00 63.51 177 GLY G N 1
ATOM 14789 C CA . GLY G 1 180 ? 16.975 97.062 34.394 1.00 59.11 177 GLY G CA 1
ATOM 14790 C C . GLY G 1 180 ? 16.985 95.664 33.835 1.00 58.07 177 GLY G C 1
ATOM 14791 O O . GLY G 1 180 ? 17.867 94.857 34.131 1.00 58.51 177 GLY G O 1
ATOM 14792 N N . VAL G 1 181 ? 15.994 95.377 33.006 1.00 56.75 178 VAL G N 1
ATOM 14793 C CA . VAL G 1 181 ? 15.890 94.083 32.330 1.00 54.82 178 VAL G CA 1
ATOM 14794 C C . VAL G 1 181 ? 17.078 93.815 31.428 1.00 54.16 178 VAL G C 1
ATOM 14795 O O . VAL G 1 181 ? 17.675 94.725 30.885 1.00 55.95 178 VAL G O 1
ATOM 14799 N N . GLN G 1 182 ? 17.420 92.563 31.227 1.00 53.98 179 GLN G N 1
ATOM 14800 C CA . GLN G 1 182 ? 18.525 92.230 30.325 1.00 53.85 179 GLN G CA 1
ATOM 14801 C C . GLN G 1 182 ? 18.010 91.173 29.370 1.00 51.84 179 GLN G C 1
ATOM 14802 O O . GLN G 1 182 ? 17.040 90.500 29.692 1.00 53.38 179 GLN G O 1
ATOM 14808 N N . GLN G 1 183 ? 18.639 91.021 28.207 1.00 48.75 180 GLN G N 1
ATOM 14809 C CA . GLN G 1 183 ? 18.230 90.009 27.236 1.00 45.94 180 GLN G CA 1
ATOM 14810 C C . GLN G 1 183 ? 19.383 89.050 26.983 1.00 45.88 180 GLN G C 1
ATOM 14811 O O . GLN G 1 183 ? 20.547 89.396 27.223 1.00 46.51 180 GLN G O 1
ATOM 14817 N N . GLN G 1 184 ? 19.101 87.851 26.480 1.00 44.92 181 GLN G N 1
ATOM 14818 C CA . GLN G 1 184 ? 20.185 86.874 26.306 1.00 44.49 181 GLN G CA 1
ATOM 14819 C C . GLN G 1 184 ? 21.359 87.457 25.591 1.00 43.83 181 GLN G C 1
ATOM 14820 O O . GLN G 1 184 ? 22.490 87.271 25.997 1.00 44.02 181 GLN G O 1
ATOM 14826 N N . SER G 1 185 ? 21.092 88.172 24.512 1.00 43.46 182 SER G N 1
ATOM 14827 C CA . SER G 1 185 ? 22.138 88.815 23.758 1.00 41.74 182 SER G CA 1
ATOM 14828 C C . SER G 1 185 ? 22.925 89.751 24.670 1.00 43.28 182 SER G C 1
ATOM 14829 O O . SER G 1 185 ? 24.118 89.842 24.534 1.00 44.32 182 SER G O 1
ATOM 14832 N N . ASP G 1 186 ? 22.291 90.459 25.596 1.00 44.60 183 ASP G N 1
ATOM 14833 C CA . ASP G 1 186 ? 23.071 91.306 26.455 1.00 45.51 183 ASP G CA 1
ATOM 14834 C C . ASP G 1 186 ? 24.092 90.514 27.223 1.00 45.67 183 ASP G C 1
ATOM 14835 O O . ASP G 1 186 ? 25.099 91.041 27.601 1.00 48.49 183 ASP G O 1
ATOM 14840 N N . HIS G 1 187 ? 23.855 89.238 27.468 1.00 43.63 184 HIS G N 1
ATOM 14841 C CA . HIS G 1 187 ? 24.871 88.465 28.162 1.00 41.73 184 HIS G CA 1
ATOM 14842 C C . HIS G 1 187 ? 25.803 87.963 27.103 1.00 40.74 184 HIS G C 1
ATOM 14843 O O . HIS G 1 187 ? 26.972 87.791 27.380 1.00 44.51 184 HIS G O 1
ATOM 14850 N N . VAL G 1 188 ? 25.311 87.670 25.910 1.00 38.36 185 VAL G N 1
ATOM 14851 C CA . VAL G 1 188 ? 26.223 87.189 24.907 1.00 39.16 185 VAL G CA 1
ATOM 14852 C C . VAL G 1 188 ? 27.282 88.255 24.640 1.00 42.24 185 VAL G C 1
ATOM 14853 O O . VAL G 1 188 ? 28.472 87.918 24.449 1.00 43.90 185 VAL G O 1
ATOM 14857 N N . MET G 1 189 ? 26.882 89.528 24.636 1.00 42.76 186 MET G N 1
ATOM 14858 C CA . MET G 1 189 ? 27.833 90.594 24.409 1.00 45.21 186 MET G CA 1
ATOM 14859 C C . MET G 1 189 ? 28.764 90.652 25.605 1.00 45.35 186 MET G C 1
ATOM 14860 O O . MET G 1 189 ? 29.982 90.776 25.467 1.00 44.86 186 MET G O 1
ATOM 14865 N N . GLY G 1 190 ? 28.187 90.536 26.795 1.00 45.39 187 GLY G N 1
ATOM 14866 C CA . GLY G 1 190 ? 28.990 90.532 28.012 1.00 45.58 187 GLY G CA 1
ATOM 14867 C C . GLY G 1 190 ? 30.054 89.447 27.954 1.00 46.40 187 GLY G C 1
ATOM 14868 O O . GLY G 1 190 ? 31.259 89.659 28.253 1.00 49.40 187 GLY G O 1
ATOM 14869 N N . ASN G 1 191 ? 29.639 88.256 27.565 1.00 44.50 188 ASN G N 1
ATOM 14870 C CA . ASN G 1 191 ? 30.609 87.198 27.478 1.00 44.27 188 ASN G CA 1
ATOM 14871 C C . ASN G 1 191 ? 31.664 87.555 26.422 1.00 43.65 188 ASN G C 1
ATOM 14872 O O . ASN G 1 191 ? 32.857 87.384 26.655 1.00 41.18 188 ASN G O 1
ATOM 14877 N N . PHE G 1 192 ? 31.219 88.076 25.271 1.00 44.05 189 PHE G N 1
ATOM 14878 C CA . PHE G 1 192 ? 32.139 88.422 24.168 1.00 42.28 189 PHE G CA 1
ATOM 14879 C C . PHE G 1 192 ? 33.251 89.337 24.590 1.00 40.29 189 PHE G C 1
ATOM 14880 O O . PHE G 1 192 ? 34.404 89.114 24.228 1.00 34.45 189 PHE G O 1
ATOM 14888 N N . TRP G 1 193 ? 32.863 90.372 25.339 1.00 41.64 190 TRP G N 1
ATOM 14889 C CA . TRP G 1 193 ? 33.794 91.364 25.854 1.00 43.51 190 TRP G CA 1
ATOM 14890 C C . TRP G 1 193 ? 34.767 90.629 26.750 1.00 45.65 190 TRP G C 1
ATOM 14891 O O . TRP G 1 193 ? 35.956 90.526 26.460 1.00 47.61 190 TRP G O 1
ATOM 14902 N N . SER G 1 194 ? 34.226 90.035 27.801 1.00 46.56 191 SER G N 1
ATOM 14903 C CA . SER G 1 194 ? 35.055 89.323 28.758 1.00 46.89 191 SER G CA 1
ATOM 14904 C C . SER G 1 194 ? 36.056 88.339 28.206 1.00 44.58 191 SER G C 1
ATOM 14905 O O . SER G 1 194 ? 37.182 88.272 28.660 1.00 44.71 191 SER G O 1
ATOM 14908 N N . ALA G 1 195 ? 35.650 87.598 27.202 1.00 43.51 192 ALA G N 1
ATOM 14909 C CA . ALA G 1 195 ? 36.503 86.574 26.693 1.00 43.75 192 ALA G CA 1
ATOM 14910 C C . ALA G 1 195 ? 37.415 86.997 25.634 1.00 45.22 192 ALA G C 1
ATOM 14911 O O . ALA G 1 195 ? 38.383 86.281 25.411 1.00 46.74 192 ALA G O 1
ATOM 14913 N N . HIS G 1 196 ? 37.122 88.131 24.983 1.00 47.22 193 HIS G N 1
ATOM 14914 C CA . HIS G 1 196 ? 37.893 88.605 23.845 1.00 46.18 193 HIS G CA 1
ATOM 14915 C C . HIS G 1 196 ? 38.493 90.003 23.915 1.00 46.56 193 HIS G C 1
ATOM 14916 O O . HIS G 1 196 ? 39.457 90.286 23.233 1.00 46.59 193 HIS G O 1
ATOM 14923 N N . TRP G 1 197 ? 37.979 90.896 24.730 1.00 47.59 194 TRP G N 1
ATOM 14924 C CA . TRP G 1 197 ? 38.607 92.202 24.718 1.00 51.97 194 TRP G CA 1
ATOM 14925 C C . TRP G 1 197 ? 40.018 92.032 25.201 1.00 55.10 194 TRP G C 1
ATOM 14926 O O . TRP G 1 197 ? 40.234 91.695 26.355 1.00 59.36 194 TRP G O 1
ATOM 14937 N N . PRO G 1 198 ? 41.015 92.298 24.356 1.00 55.56 195 PRO G N 1
ATOM 14938 C CA . PRO G 1 198 ? 42.436 92.154 24.737 1.00 54.91 195 PRO G CA 1
ATOM 14939 C C . PRO G 1 198 ? 42.847 92.480 26.165 1.00 54.02 195 PRO G C 1
ATOM 14940 O O . PRO G 1 198 ? 43.645 91.768 26.753 1.00 55.25 195 PRO G O 1
ATOM 14944 N N . GLN G 1 199 ? 42.328 93.546 26.744 1.00 53.24 196 GLN G N 1
ATOM 14945 C CA . GLN G 1 199 ? 42.736 93.888 28.095 1.00 53.41 196 GLN G CA 1
ATOM 14946 C C . GLN G 1 199 ? 41.935 93.195 29.155 1.00 53.26 196 GLN G C 1
ATOM 14947 O O . GLN G 1 199 ? 42.051 93.555 30.299 1.00 53.11 196 GLN G O 1
ATOM 14953 N N . SER G 1 200 ? 41.070 92.254 28.804 1.00 54.25 197 SER G N 1
ATOM 14954 C CA . SER G 1 200 ? 40.251 91.580 29.833 1.00 54.86 197 SER G CA 1
ATOM 14955 C C . SER G 1 200 ? 41.156 90.694 30.656 1.00 54.67 197 SER G C 1
ATOM 14956 O O . SER G 1 200 ? 41.850 89.848 30.074 1.00 53.15 197 SER G O 1
ATOM 14959 N N . HIS G 1 201 ? 41.127 90.817 31.990 1.00 55.02 198 HIS G N 1
ATOM 14960 C CA . HIS G 1 201 ? 42.045 89.975 32.776 1.00 55.80 198 HIS G CA 1
ATOM 14961 C C . HIS G 1 201 ? 41.849 88.460 32.608 1.00 55.59 198 HIS G C 1
ATOM 14962 O O . HIS G 1 201 ? 42.804 87.674 32.696 1.00 55.38 198 HIS G O 1
ATOM 14969 N N . PHE G 1 202 ? 40.624 88.043 32.347 1.00 55.85 199 PHE G N 1
ATOM 14970 C CA . PHE G 1 202 ? 40.372 86.635 32.107 1.00 57.02 199 PHE G CA 1
ATOM 14971 C C . PHE G 1 202 ? 41.212 86.046 30.965 1.00 57.03 199 PHE G C 1
ATOM 14972 O O . PHE G 1 202 ? 41.219 84.829 30.777 1.00 55.33 199 PHE G O 1
ATOM 14980 N N . ARG G 1 203 ? 41.866 86.880 30.167 1.00 56.89 200 ARG G N 1
ATOM 14981 C CA . ARG G 1 203 ? 42.663 86.320 29.107 1.00 58.79 200 ARG G CA 1
ATOM 14982 C C . ARG G 1 203 ? 44.104 86.226 29.524 1.00 60.14 200 ARG G C 1
ATOM 14983 O O . ARG G 1 203 ? 44.942 85.775 28.743 1.00 60.46 200 ARG G O 1
ATOM 14991 N N . HIS G 1 204 ? 44.417 86.619 30.753 1.00 61.29 201 HIS G N 1
ATOM 14992 C CA . HIS G 1 204 ? 45.810 86.602 31.150 1.00 60.47 201 HIS G CA 1
ATOM 14993 C C . HIS G 1 204 ? 46.220 85.687 32.290 1.00 61.43 201 HIS G C 1
ATOM 14994 O O . HIS G 1 204 ? 47.385 85.655 32.709 1.00 60.47 201 HIS G O 1
ATOM 15001 N N . HIS G 1 205 ? 45.269 84.903 32.774 1.00 61.16 202 HIS G N 1
ATOM 15002 C CA . HIS G 1 205 ? 45.615 83.965 33.803 1.00 60.99 202 HIS G CA 1
ATOM 15003 C C . HIS G 1 205 ? 44.496 83.028 34.109 1.00 62.79 202 HIS G C 1
ATOM 15004 O O . HIS G 1 205 ? 43.340 83.410 34.037 1.00 64.68 202 HIS G O 1
ATOM 15011 N N . LEU G 1 206 ? 44.840 81.788 34.447 1.00 63.71 203 LEU G N 1
ATOM 15012 C CA . LEU G 1 206 ? 43.864 80.760 34.789 1.00 63.13 203 LEU G CA 1
ATOM 15013 C C . LEU G 1 206 ? 43.236 81.085 36.124 1.00 64.04 203 LEU G C 1
ATOM 15014 O O . LEU G 1 206 ? 43.924 81.441 37.071 1.00 63.95 203 LEU G O 1
ATOM 15019 N N . LEU G 1 207 ? 41.927 80.969 36.209 1.00 66.17 204 LEU G N 1
ATOM 15020 C CA . LEU G 1 207 ? 41.266 81.283 37.454 1.00 69.39 204 LEU G CA 1
ATOM 15021 C C . LEU G 1 207 ? 40.283 80.238 37.883 1.00 73.01 204 LEU G C 1
ATOM 15022 O O . LEU G 1 207 ? 39.310 79.949 37.162 1.00 74.96 204 LEU G O 1
ATOM 15027 N N . MET G 1 208 ? 40.501 79.666 39.060 1.00 75.92 205 MET G N 1
ATOM 15028 C CA . MET G 1 208 ? 39.559 78.687 39.550 1.00 78.78 205 MET G CA 1
ATOM 15029 C C . MET G 1 208 ? 39.230 78.957 40.993 1.00 79.73 205 MET G C 1
ATOM 15030 O O . MET G 1 208 ? 40.053 79.453 41.748 1.00 80.92 205 MET G O 1
ATOM 15035 N N . CYS G 1 209 ? 38.010 78.661 41.384 1.00 81.03 206 CYS G N 1
ATOM 15036 C CA . CYS G 1 209 ? 37.634 78.900 42.745 1.00 82.85 206 CYS G CA 1
ATOM 15037 C C . CYS G 1 209 ? 36.408 78.088 43.071 1.00 84.43 206 CYS G C 1
ATOM 15038 O O . CYS G 1 209 ? 35.388 78.145 42.380 1.00 84.07 206 CYS G O 1
ATOM 15041 N N . ARG G 1 210 ? 36.508 77.320 44.138 1.00 86.00 207 ARG G N 1
ATOM 15042 C CA . ARG G 1 210 ? 35.404 76.484 44.531 1.00 87.75 207 ARG G CA 1
ATOM 15043 C C . ARG G 1 210 ? 35.108 76.728 45.981 1.00 88.39 207 ARG G C 1
ATOM 15044 O O . ARG G 1 210 ? 36.000 77.091 46.725 1.00 88.54 207 ARG G O 1
ATOM 15052 N N . HIS G 1 211 ? 33.868 76.534 46.399 1.00 89.28 208 HIS G N 1
ATOM 15053 C CA . HIS G 1 211 ? 33.559 76.736 47.804 1.00 91.69 208 HIS G CA 1
ATOM 15054 C C . HIS G 1 211 ? 33.375 75.456 48.636 1.00 93.82 208 HIS G C 1
ATOM 15055 O O . HIS G 1 211 ? 32.942 74.418 48.114 1.00 95.05 208 HIS G O 1
ATOM 15062 N N . LEU G 1 212 ? 33.724 75.543 49.925 1.00 94.81 209 LEU G N 1
ATOM 15063 C CA . LEU G 1 212 ? 33.591 74.426 50.867 1.00 96.13 209 LEU G CA 1
ATOM 15064 C C . LEU G 1 212 ? 32.563 74.750 51.955 1.00 99.28 209 LEU G C 1
ATOM 15065 O O . LEU G 1 212 ? 32.342 75.918 52.296 1.00 100.18 209 LEU G O 1
ATOM 15070 N N . PRO G 1 213 ? 31.935 73.713 52.529 1.00 101.40 210 PRO G N 1
ATOM 15071 C CA . PRO G 1 213 ? 30.912 73.814 53.581 1.00 102.98 210 PRO G CA 1
ATOM 15072 C C . PRO G 1 213 ? 31.145 74.793 54.744 1.00 104.34 210 PRO G C 1
ATOM 15073 O O . PRO G 1 213 ? 30.348 75.704 54.960 1.00 105.07 210 PRO G O 1
ATOM 15077 N N . ASP G 1 214 ? 32.219 74.614 55.499 1.00 105.45 211 ASP G N 1
ATOM 15078 C CA . ASP G 1 214 ? 32.468 75.501 56.631 1.00 106.74 211 ASP G CA 1
ATOM 15079 C C . ASP G 1 214 ? 33.351 76.699 56.349 1.00 105.73 211 ASP G C 1
ATOM 15080 O O . ASP G 1 214 ? 34.545 76.691 56.678 1.00 105.52 211 ASP G O 1
ATOM 15085 N N . GLY G 1 215 ? 32.745 77.726 55.750 1.00 104.21 212 GLY G N 1
ATOM 15086 C CA . GLY G 1 215 ? 33.443 78.968 55.432 1.00 101.26 212 GLY G CA 1
ATOM 15087 C C . GLY G 1 215 ? 34.773 78.838 54.723 1.00 98.51 212 GLY G C 1
ATOM 15088 O O . GLY G 1 215 ? 35.586 79.766 54.702 1.00 97.00 212 GLY G O 1
ATOM 15089 N N . GLY G 1 216 ? 34.997 77.674 54.138 1.00 97.10 213 GLY G N 1
ATOM 15090 C CA . GLY G 1 216 ? 36.245 77.458 53.440 1.00 94.83 213 GLY G CA 1
ATOM 15091 C C . GLY G 1 216 ? 36.069 77.541 51.937 1.00 93.23 213 GLY G C 1
ATOM 15092 O O . GLY G 1 216 ? 34.954 77.446 51.406 1.00 91.88 213 GLY G O 1
ATOM 15093 N N . LYS G 1 217 ? 37.185 77.727 51.244 1.00 91.54 214 LYS G N 1
ATOM 15094 C CA . LYS G 1 217 ? 37.156 77.806 49.802 1.00 89.82 214 LYS G CA 1
ATOM 15095 C C . LYS G 1 217 ? 38.527 77.545 49.230 1.00 88.02 214 LYS G C 1
ATOM 15096 O O . LYS G 1 217 ? 39.529 77.714 49.900 1.00 88.07 214 LYS G O 1
ATOM 15102 N N . LEU G 1 218 ? 38.556 77.111 47.984 1.00 86.22 215 LEU G N 1
ATOM 15103 C CA . LEU G 1 218 ? 39.796 76.837 47.301 1.00 84.41 215 LEU G CA 1
ATOM 15104 C C . LEU G 1 218 ? 40.004 77.950 46.296 1.00 84.28 215 LEU G C 1
ATOM 15105 O O . LEU G 1 218 ? 39.046 78.618 45.908 1.00 85.52 215 LEU G O 1
ATOM 15110 N N . THR G 1 219 ? 41.243 78.110 45.835 1.00 82.92 216 THR G N 1
ATOM 15111 C CA . THR G 1 219 ? 41.598 79.217 44.968 1.00 80.32 216 THR G CA 1
ATOM 15112 C C . THR G 1 219 ? 42.817 78.961 44.128 1.00 79.56 216 THR G C 1
ATOM 15113 O O . THR G 1 219 ? 43.930 78.877 44.629 1.00 81.95 216 THR G O 1
ATOM 15117 N N . LEU G 1 220 ? 42.634 78.865 42.832 1.00 77.28 217 LEU G N 1
ATOM 15118 C CA . LEU G 1 220 ? 43.781 78.666 41.983 1.00 74.21 217 LEU G CA 1
ATOM 15119 C C . LEU G 1 220 ? 43.928 79.942 41.141 1.00 74.18 217 LEU G C 1
ATOM 15120 O O . LEU G 1 220 ? 42.930 80.573 40.790 1.00 76.41 217 LEU G O 1
ATOM 15125 N N . THR G 1 221 ? 45.166 80.343 40.863 1.00 71.93 218 THR G N 1
ATOM 15126 C CA . THR G 1 221 ? 45.478 81.515 40.051 1.00 69.36 218 THR G CA 1
ATOM 15127 C C . THR G 1 221 ? 46.762 81.064 39.413 1.00 70.66 218 THR G C 1
ATOM 15128 O O . THR G 1 221 ? 47.828 81.256 39.958 1.00 69.48 218 THR G O 1
ATOM 15132 N N . ASN G 1 222 ? 46.648 80.446 38.251 1.00 73.01 219 ASN G N 1
ATOM 15133 C CA . ASN G 1 222 ? 47.795 79.867 37.584 1.00 75.16 219 ASN G CA 1
ATOM 15134 C C . ASN G 1 222 ? 48.280 78.719 38.450 1.00 77.01 219 ASN G C 1
ATOM 15135 O O . ASN G 1 222 ? 47.523 77.771 38.716 1.00 77.47 219 ASN G O 1
ATOM 15140 N N . PHE G 1 223 ? 49.515 78.776 38.914 1.00 78.50 220 PHE G N 1
ATOM 15141 C CA . PHE G 1 223 ? 49.978 77.681 39.739 1.00 79.05 220 PHE G CA 1
ATOM 15142 C C . PHE G 1 223 ? 49.823 77.973 41.211 1.00 80.59 220 PHE G C 1
ATOM 15143 O O . PHE G 1 223 ? 50.127 77.131 42.023 1.00 82.66 220 PHE G O 1
ATOM 15151 N N . HIS G 1 224 ? 49.326 79.146 41.569 1.00 82.39 221 HIS G N 1
ATOM 15152 C CA . HIS G 1 224 ? 49.181 79.446 42.977 1.00 84.78 221 HIS G CA 1
ATOM 15153 C C . HIS G 1 224 ? 47.854 78.938 43.539 1.00 85.50 221 HIS G C 1
ATOM 15154 O O . HIS G 1 224 ? 46.792 79.540 43.318 1.00 85.41 221 HIS G O 1
ATOM 15161 N N . PHE G 1 225 ? 47.933 77.812 44.258 1.00 86.40 222 PHE G N 1
ATOM 15162 C CA . PHE G 1 225 ? 46.780 77.192 44.893 1.00 87.12 222 PHE G CA 1
ATOM 15163 C C . PHE G 1 225 ? 46.710 77.676 46.342 1.00 87.51 222 PHE G C 1
ATOM 15164 O O . PHE G 1 225 ? 47.746 77.932 46.966 1.00 86.43 222 PHE G O 1
ATOM 15172 N N . THR G 1 226 ? 45.498 77.803 46.875 1.00 88.31 223 THR G N 1
ATOM 15173 C CA . THR G 1 226 ? 45.317 78.291 48.235 1.00 90.27 223 THR G CA 1
ATOM 15174 C C . THR G 1 226 ? 44.046 77.742 48.859 1.00 91.11 223 THR G C 1
ATOM 15175 O O . THR G 1 226 ? 43.028 77.680 48.207 1.00 91.21 223 THR G O 1
ATOM 15179 N N . ARG G 1 227 ? 44.104 77.338 50.121 1.00 93.25 224 ARG G N 1
ATOM 15180 C CA . ARG G 1 227 ? 42.933 76.805 50.800 1.00 95.68 224 ARG G CA 1
ATOM 15181 C C . ARG G 1 227 ? 42.577 77.773 51.891 1.00 97.53 224 ARG G C 1
ATOM 15182 O O . ARG G 1 227 ? 43.453 78.369 52.484 1.00 97.68 224 ARG G O 1
ATOM 15190 N N . TYR G 1 228 ? 41.294 77.939 52.162 1.00 100.53 225 TYR G N 1
ATOM 15191 C CA . TYR G 1 228 ? 40.877 78.886 53.191 1.00 104.31 225 TYR G CA 1
ATOM 15192 C C . TYR G 1 228 ? 39.902 78.248 54.153 1.00 106.87 225 TYR G C 1
ATOM 15193 O O . TYR G 1 228 ? 39.090 77.411 53.747 1.00 107.23 225 TYR G O 1
ATOM 15202 N N . HIS G 1 229 ? 39.982 78.645 55.422 1.00 109.39 226 HIS G N 1
ATOM 15203 C CA . HIS G 1 229 ? 39.036 78.158 56.409 1.00 112.00 226 HIS G CA 1
ATOM 15204 C C . HIS G 1 229 ? 38.485 79.334 57.175 1.00 112.20 226 HIS G C 1
ATOM 15205 O O . HIS G 1 229 ? 39.237 80.198 57.615 1.00 112.09 226 HIS G O 1
ATOM 15212 N N . GLN G 1 230 ? 37.167 79.361 57.335 1.00 113.15 227 GLN G N 1
ATOM 15213 C CA . GLN G 1 230 ? 36.509 80.459 58.025 1.00 114.58 227 GLN G CA 1
ATOM 15214 C C . GLN G 1 230 ? 37.121 81.788 57.591 1.00 114.28 227 GLN G C 1
ATOM 15215 O O . GLN G 1 230 ? 37.355 82.691 58.401 1.00 115.07 227 GLN G O 1
ATOM 15221 N N . GLY G 1 231 ? 37.398 81.888 56.298 1.00 113.32 228 GLY G N 1
ATOM 15222 C CA . GLY G 1 231 ? 37.970 83.107 55.762 1.00 111.36 228 GLY G CA 1
ATOM 15223 C C . GLY G 1 231 ? 39.428 83.359 56.095 1.00 109.30 228 GLY G C 1
ATOM 15224 O O . GLY G 1 231 ? 39.837 84.511 56.234 1.00 108.43 228 GLY G O 1
ATOM 15225 N N . HIS G 1 232 ? 40.219 82.297 56.212 1.00 108.41 229 HIS G N 1
ATOM 15226 C CA . HIS G 1 232 ? 41.640 82.459 56.529 1.00 107.24 229 HIS G CA 1
ATOM 15227 C C . HIS G 1 232 ? 42.533 81.591 55.658 1.00 105.02 229 HIS G C 1
ATOM 15228 O O . HIS G 1 232 ? 42.218 80.446 55.349 1.00 104.66 229 HIS G O 1
ATOM 15235 N N . ALA G 1 233 ? 43.660 82.157 55.260 1.00 103.39 230 ALA G N 1
ATOM 15236 C CA . ALA G 1 233 ? 44.584 81.453 54.392 1.00 102.48 230 ALA G CA 1
ATOM 15237 C C . ALA G 1 233 ? 45.331 80.331 55.067 1.00 102.11 230 ALA G C 1
ATOM 15238 O O . ALA G 1 233 ? 46.445 80.524 55.551 1.00 103.12 230 ALA G O 1
ATOM 15240 N N . VAL G 1 234 ? 44.730 79.151 55.073 1.00 100.79 231 VAL G N 1
ATOM 15241 C CA . VAL G 1 234 ? 45.346 77.973 55.660 1.00 99.13 231 VAL G CA 1
ATOM 15242 C C . VAL G 1 234 ? 46.003 77.138 54.560 1.00 97.87 231 VAL G C 1
ATOM 15243 O O . VAL G 1 234 ? 45.289 76.489 53.802 1.00 97.97 231 VAL G O 1
ATOM 15247 N N . GLU G 1 235 ? 47.331 77.121 54.469 1.00 95.43 232 GLU G N 1
ATOM 15248 C CA . GLU G 1 235 ? 48.000 76.350 53.407 1.00 93.70 232 GLU G CA 1
ATOM 15249 C C . GLU G 1 235 ? 47.979 77.079 52.065 1.00 93.20 232 GLU G C 1
ATOM 15250 O O . GLU G 1 235 ? 46.952 77.573 51.639 1.00 93.78 232 GLU G O 1
ATOM 15256 N N . GLN G 1 236 ? 49.124 77.136 51.402 1.00 92.54 233 GLN G N 1
ATOM 15257 C CA . GLN G 1 236 ? 49.223 77.798 50.120 1.00 92.80 233 GLN G CA 1
ATOM 15258 C C . GLN G 1 236 ? 50.252 77.067 49.326 1.00 91.92 233 GLN G C 1
ATOM 15259 O O . GLN G 1 236 ? 51.446 77.271 49.511 1.00 93.53 233 GLN G O 1
ATOM 15265 N N . VAL G 1 237 ? 49.809 76.220 48.418 1.00 89.86 234 VAL G N 1
ATOM 15266 C CA . VAL G 1 237 ? 50.758 75.470 47.621 1.00 88.60 234 VAL G CA 1
ATOM 15267 C C . VAL G 1 237 ? 51.004 76.076 46.273 1.00 88.24 234 VAL G C 1
ATOM 15268 O O . VAL G 1 237 ? 50.082 76.585 45.633 1.00 89.27 234 VAL G O 1
ATOM 15272 N N . ASN G 1 238 ? 52.243 75.981 45.826 1.00 86.26 235 ASN G N 1
ATOM 15273 C CA . ASN G 1 238 ? 52.571 76.504 44.543 1.00 85.14 235 ASN G CA 1
ATOM 15274 C C . ASN G 1 238 ? 52.852 75.330 43.624 1.00 83.96 235 ASN G C 1
ATOM 15275 O O . ASN G 1 238 ? 53.985 74.913 43.487 1.00 84.14 235 ASN G O 1
ATOM 15280 N N . VAL G 1 239 ? 51.809 74.789 43.007 1.00 82.77 236 VAL G N 1
ATOM 15281 C CA . VAL G 1 239 ? 51.963 73.661 42.095 1.00 81.88 236 VAL G CA 1
ATOM 15282 C C . VAL G 1 239 ? 53.202 73.826 41.219 1.00 82.84 236 VAL G C 1
ATOM 15283 O O . VAL G 1 239 ? 53.410 74.844 40.572 1.00 83.05 236 VAL G O 1
ATOM 15287 N N . PRO G 1 240 ? 54.022 72.795 41.163 1.00 83.46 237 PRO G N 1
ATOM 15288 C CA . PRO G 1 240 ? 55.263 72.787 40.399 1.00 84.81 237 PRO G CA 1
ATOM 15289 C C . PRO G 1 240 ? 55.254 72.394 38.937 1.00 86.01 237 PRO G C 1
ATOM 15290 O O . PRO G 1 240 ? 56.282 72.538 38.273 1.00 86.45 237 PRO G O 1
ATOM 15294 N N . ASP G 1 241 ? 54.143 71.888 38.420 1.00 86.54 238 ASP G N 1
ATOM 15295 C CA . ASP G 1 241 ? 54.151 71.486 37.019 1.00 87.30 238 ASP G CA 1
ATOM 15296 C C . ASP G 1 241 ? 52.767 71.285 36.453 1.00 87.21 238 ASP G C 1
ATOM 15297 O O . ASP G 1 241 ? 51.804 71.063 37.196 1.00 87.25 238 ASP G O 1
ATOM 15302 N N . VAL G 1 242 ? 52.686 71.325 35.128 1.00 86.94 239 VAL G N 1
ATOM 15303 C CA . VAL G 1 242 ? 51.425 71.147 34.447 1.00 87.71 239 VAL G CA 1
ATOM 15304 C C . VAL G 1 242 ? 50.696 69.847 34.895 1.00 87.63 239 VAL G C 1
ATOM 15305 O O . VAL G 1 242 ? 49.544 69.884 35.384 1.00 87.10 239 VAL G O 1
ATOM 15309 N N . PRO G 1 243 ? 51.361 68.682 34.749 1.00 86.76 240 PRO G N 1
ATOM 15310 C CA . PRO G 1 243 ? 50.775 67.392 35.127 1.00 85.27 240 PRO G CA 1
ATOM 15311 C C . PRO G 1 243 ? 50.188 67.475 36.497 1.00 84.50 240 PRO G C 1
ATOM 15312 O O . PRO G 1 243 ? 49.047 67.102 36.740 1.00 84.18 240 PRO G O 1
ATOM 15316 N N . SER G 1 244 ? 50.997 67.983 37.399 1.00 84.26 241 SER G N 1
ATOM 15317 C CA . SER G 1 244 ? 50.572 68.115 38.764 1.00 85.28 241 SER G CA 1
ATOM 15318 C C . SER G 1 244 ? 49.321 68.979 38.898 1.00 84.54 241 SER G C 1
ATOM 15319 O O . SER G 1 244 ? 48.431 68.701 39.712 1.00 84.50 241 SER G O 1
ATOM 15322 N N . LEU G 1 245 ? 49.252 70.034 38.096 1.00 84.27 242 LEU G N 1
ATOM 15323 C CA . LEU G 1 245 ? 48.101 70.944 38.121 1.00 83.33 242 LEU G CA 1
ATOM 15324 C C . LEU G 1 245 ? 46.881 70.272 37.513 1.00 82.38 242 LEU G C 1
ATOM 15325 O O . LEU G 1 245 ? 45.761 70.413 38.016 1.00 81.13 242 LEU G O 1
ATOM 15330 N N . TYR G 1 246 ? 47.112 69.551 36.421 1.00 81.37 243 TYR G N 1
ATOM 15331 C CA . TYR G 1 246 ? 46.049 68.841 35.764 1.00 81.57 243 TYR G CA 1
ATOM 15332 C C . TYR G 1 246 ? 45.384 67.990 36.825 1.00 82.43 243 TYR G C 1
ATOM 15333 O O . TYR G 1 246 ? 44.167 67.897 36.887 1.00 82.67 243 TYR G O 1
ATOM 15342 N N . GLN G 1 247 ? 46.197 67.370 37.670 1.00 83.46 244 GLN G N 1
ATOM 15343 C CA . GLN G 1 247 ? 45.684 66.516 38.738 1.00 84.20 244 GLN G CA 1
ATOM 15344 C C . GLN G 1 247 ? 44.907 67.361 39.743 1.00 83.29 244 GLN G C 1
ATOM 15345 O O . GLN G 1 247 ? 43.766 67.046 40.081 1.00 83.12 244 GLN G O 1
ATOM 15351 N N . LEU G 1 248 ? 45.529 68.440 40.209 1.00 82.90 245 LEU G N 1
ATOM 15352 C CA . LEU G 1 248 ? 44.890 69.321 41.171 1.00 82.31 245 LEU G CA 1
ATOM 15353 C C . LEU G 1 248 ? 43.491 69.793 40.719 1.00 82.81 245 LEU G C 1
ATOM 15354 O O . LEU G 1 248 ? 42.590 69.947 41.551 1.00 82.86 245 LEU G O 1
ATOM 15359 N N . LEU G 1 249 ? 43.301 69.995 39.411 1.00 82.33 246 LEU G N 1
ATOM 15360 C CA . LEU G 1 249 ? 42.012 70.449 38.890 1.00 81.20 246 LEU G CA 1
ATOM 15361 C C . LEU G 1 249 ? 40.917 69.420 39.103 1.00 80.66 246 LEU G C 1
ATOM 15362 O O . LEU G 1 249 ? 39.770 69.759 39.406 1.00 79.46 246 LEU G O 1
ATOM 15367 N N . GLN G 1 250 ? 41.271 68.156 38.927 1.00 80.48 247 GLN G N 1
ATOM 15368 C CA . GLN G 1 250 ? 40.304 67.085 39.105 1.00 80.30 247 GLN G CA 1
ATOM 15369 C C . GLN G 1 250 ? 40.098 66.756 40.577 1.00 81.80 247 GLN G C 1
ATOM 15370 O O . GLN G 1 250 ? 38.987 66.491 41.001 1.00 81.52 247 GLN G O 1
ATOM 15376 N N . GLN G 1 251 ? 41.173 66.755 41.353 1.00 84.07 248 GLN G N 1
ATOM 15377 C CA . GLN G 1 251 ? 41.061 66.465 42.777 1.00 87.24 248 GLN G CA 1
ATOM 15378 C C . GLN G 1 251 ? 40.319 67.543 43.555 1.00 88.29 248 GLN G C 1
ATOM 15379 O O . GLN G 1 251 ? 39.181 67.356 43.973 1.00 89.72 248 GLN G O 1
ATOM 15385 N N . GLN G 1 252 ? 40.991 68.670 43.762 1.00 88.21 249 GLN G N 1
ATOM 15386 C CA . GLN G 1 252 ? 40.439 69.780 44.518 1.00 88.05 249 GLN G CA 1
ATOM 15387 C C . GLN G 1 252 ? 39.189 70.475 43.980 1.00 87.14 249 GLN G C 1
ATOM 15388 O O . GLN G 1 252 ? 38.297 70.822 44.750 1.00 88.48 249 GLN G O 1
ATOM 15394 N N . PHE G 1 253 ? 39.090 70.685 42.678 1.00 84.61 250 PHE G N 1
ATOM 15395 C CA . PHE G 1 253 ? 37.925 71.393 42.187 1.00 81.83 250 PHE G CA 1
ATOM 15396 C C . PHE G 1 253 ? 36.893 70.507 41.580 1.00 83.35 250 PHE G C 1
ATOM 15397 O O . PHE G 1 253 ? 35.749 70.923 41.387 1.00 84.71 250 PHE G O 1
ATOM 15405 N N . GLY G 1 254 ? 37.305 69.281 41.274 1.00 84.80 251 GLY G N 1
ATOM 15406 C CA . GLY G 1 254 ? 36.396 68.299 40.706 1.00 85.74 251 GLY G CA 1
ATOM 15407 C C . GLY G 1 254 ? 36.001 68.672 39.314 1.00 85.96 251 GLY G C 1
ATOM 15408 O O . GLY G 1 254 ? 34.823 68.756 38.961 1.00 87.15 251 GLY G O 1
ATOM 15409 N N . LEU G 1 255 ? 37.013 68.901 38.511 1.00 86.14 252 LEU G N 1
ATOM 15410 C CA . LEU G 1 255 ? 36.773 69.310 37.155 1.00 87.60 252 LEU G CA 1
ATOM 15411 C C . LEU G 1 255 ? 36.673 68.095 36.275 1.00 87.14 252 LEU G C 1
ATOM 15412 O O . LEU G 1 255 ? 37.524 67.212 36.329 1.00 87.15 252 LEU G O 1
ATOM 15417 N N . GLY G 1 256 ? 35.639 68.064 35.450 1.00 86.71 253 GLY G N 1
ATOM 15418 C CA . GLY G 1 256 ? 35.454 66.933 34.568 1.00 86.22 253 GLY G CA 1
ATOM 15419 C C . GLY G 1 256 ? 36.403 67.010 33.409 1.00 85.48 253 GLY G C 1
ATOM 15420 O O . GLY G 1 256 ? 35.986 67.391 32.331 1.00 86.89 253 GLY G O 1
ATOM 15421 N N . VAL G 1 257 ? 37.659 66.640 33.622 1.00 84.10 254 VAL G N 1
ATOM 15422 C CA . VAL G 1 257 ? 38.659 66.686 32.570 1.00 84.10 254 VAL G CA 1
ATOM 15423 C C . VAL G 1 257 ? 38.405 65.849 31.314 1.00 83.93 254 VAL G C 1
ATOM 15424 O O . VAL G 1 257 ? 39.102 65.986 30.339 1.00 84.24 254 VAL G O 1
ATOM 15428 N N . ASN G 1 258 ? 37.425 64.968 31.330 1.00 84.84 255 ASN G N 1
ATOM 15429 C CA . ASN G 1 258 ? 37.134 64.179 30.135 1.00 85.03 255 ASN G CA 1
ATOM 15430 C C . ASN G 1 258 ? 35.729 64.522 29.726 1.00 84.21 255 ASN G C 1
ATOM 15431 O O . ASN G 1 258 ? 34.955 65.082 30.506 1.00 84.95 255 ASN G O 1
ATOM 15436 N N . ASP G 1 259 ? 35.375 64.163 28.515 1.00 82.45 256 ASP G N 1
ATOM 15437 C CA . ASP G 1 259 ? 34.033 64.435 28.047 1.00 82.64 256 ASP G CA 1
ATOM 15438 C C . ASP G 1 259 ? 34.218 64.649 26.594 1.00 81.87 256 ASP G C 1
ATOM 15439 O O . ASP G 1 259 ? 35.047 65.453 26.178 1.00 81.80 256 ASP G O 1
ATOM 15444 N N . VAL G 1 260 ? 33.440 63.918 25.819 1.00 80.86 257 VAL G N 1
ATOM 15445 C CA . VAL G 1 260 ? 33.523 63.991 24.382 1.00 79.78 257 VAL G CA 1
ATOM 15446 C C . VAL G 1 260 ? 33.680 65.408 23.874 1.00 78.42 257 VAL G C 1
ATOM 15447 O O . VAL G 1 260 ? 34.519 65.699 23.022 1.00 77.10 257 VAL G O 1
ATOM 15451 N N . LYS G 1 261 ? 32.853 66.286 24.418 1.00 77.96 258 LYS G N 1
ATOM 15452 C CA . LYS G 1 261 ? 32.833 67.693 24.036 1.00 77.37 258 LYS G CA 1
ATOM 15453 C C . LYS G 1 261 ? 33.716 68.603 24.879 1.00 76.07 258 LYS G C 1
ATOM 15454 O O . LYS G 1 261 ? 34.834 68.896 24.492 1.00 78.84 258 LYS G O 1
ATOM 15460 N N . HIS G 1 262 ? 33.246 69.029 26.043 1.00 73.32 259 HIS G N 1
ATOM 15461 C CA . HIS G 1 262 ? 34.007 69.950 26.872 1.00 71.17 259 HIS G CA 1
ATOM 15462 C C . HIS G 1 262 ? 35.244 69.533 27.643 1.00 71.10 259 HIS G C 1
ATOM 15463 O O . HIS G 1 262 ? 35.788 70.321 28.431 1.00 71.63 259 HIS G O 1
ATOM 15470 N N . GLY G 1 263 ? 35.724 68.324 27.415 1.00 70.15 260 GLY G N 1
ATOM 15471 C CA . GLY G 1 263 ? 36.916 67.921 28.128 1.00 69.36 260 GLY G CA 1
ATOM 15472 C C . GLY G 1 263 ? 38.100 68.571 27.468 1.00 68.62 260 GLY G C 1
ATOM 15473 O O . GLY G 1 263 ? 37.950 69.289 26.476 1.00 67.86 260 GLY G O 1
ATOM 15474 N N . PHE G 1 264 ? 39.273 68.304 28.023 1.00 68.20 261 PHE G N 1
ATOM 15475 C CA . PHE G 1 264 ? 40.497 68.840 27.493 1.00 68.02 261 PHE G CA 1
ATOM 15476 C C . PHE G 1 264 ? 41.711 68.053 27.960 1.00 70.38 261 PHE G C 1
ATOM 15477 O O . PHE G 1 264 ? 41.879 67.803 29.144 1.00 71.32 261 PHE G O 1
ATOM 15485 N N . THR G 1 265 ? 42.554 67.647 27.022 1.00 72.41 262 THR G N 1
ATOM 15486 C CA . THR G 1 265 ? 43.758 66.919 27.356 1.00 75.87 262 THR G CA 1
ATOM 15487 C C . THR G 1 265 ? 44.655 67.719 28.311 1.00 79.07 262 THR G C 1
ATOM 15488 O O . THR G 1 265 ? 44.447 68.914 28.556 1.00 79.43 262 THR G O 1
ATOM 15492 N N . GLU G 1 266 ? 45.684 67.051 28.831 1.00 81.77 263 GLU G N 1
ATOM 15493 C CA . GLU G 1 266 ? 46.601 67.702 29.748 1.00 82.91 263 GLU G CA 1
ATOM 15494 C C . GLU G 1 266 ? 47.626 68.469 28.911 1.00 80.98 263 GLU G C 1
ATOM 15495 O O . GLU G 1 266 ? 48.219 69.445 29.362 1.00 79.60 263 GLU G O 1
ATOM 15501 N N . ALA G 1 267 ? 47.827 68.041 27.672 1.00 79.46 264 ALA G N 1
ATOM 15502 C CA . ALA G 1 267 ? 48.776 68.767 26.851 1.00 78.30 264 ALA G CA 1
ATOM 15503 C C . ALA G 1 267 ? 48.180 70.112 26.531 1.00 77.99 264 ALA G C 1
ATOM 15504 O O . ALA G 1 267 ? 48.902 71.085 26.344 1.00 78.08 264 ALA G O 1
ATOM 15506 N N . GLU G 1 268 ? 46.858 70.166 26.435 1.00 78.13 265 GLU G N 1
ATOM 15507 C CA . GLU G 1 268 ? 46.186 71.416 26.135 1.00 76.64 265 GLU G CA 1
ATOM 15508 C C . GLU G 1 268 ? 46.392 72.383 27.311 1.00 76.93 265 GLU G C 1
ATOM 15509 O O . GLU G 1 268 ? 46.679 73.553 27.114 1.00 78.20 265 GLU G O 1
ATOM 15515 N N . LEU G 1 269 ? 46.259 71.899 28.540 1.00 75.85 266 LEU G N 1
ATOM 15516 C CA . LEU G 1 269 ? 46.446 72.766 29.687 1.00 73.62 266 LEU G CA 1
ATOM 15517 C C . LEU G 1 269 ? 47.885 73.256 29.689 1.00 74.76 266 LEU G C 1
ATOM 15518 O O . LEU G 1 269 ? 48.186 74.338 30.201 1.00 75.10 266 LEU G O 1
ATOM 15523 N N . ALA G 1 270 ? 48.793 72.465 29.127 1.00 74.70 267 ALA G N 1
ATOM 15524 C CA . ALA G 1 270 ? 50.190 72.881 29.106 1.00 74.25 267 ALA G CA 1
ATOM 15525 C C . ALA G 1 270 ? 50.340 74.074 28.172 1.00 75.21 267 ALA G C 1
ATOM 15526 O O . ALA G 1 270 ? 50.935 75.076 28.554 1.00 75.12 267 ALA G O 1
ATOM 15528 N N . ALA G 1 271 ? 49.793 73.975 26.955 1.00 75.46 268 ALA G N 1
ATOM 15529 C CA . ALA G 1 271 ? 49.866 75.080 26.000 1.00 74.83 268 ALA G CA 1
ATOM 15530 C C . ALA G 1 271 ? 49.252 76.345 26.604 1.00 74.84 268 ALA G C 1
ATOM 15531 O O . ALA G 1 271 ? 49.687 77.458 26.353 1.00 75.66 268 ALA G O 1
ATOM 15533 N N . VAL G 1 272 ? 48.232 76.177 27.417 1.00 74.83 269 VAL G N 1
ATOM 15534 C CA . VAL G 1 272 ? 47.628 77.320 28.025 1.00 76.72 269 VAL G CA 1
ATOM 15535 C C . VAL G 1 272 ? 48.525 77.940 29.067 1.00 78.34 269 VAL G C 1
ATOM 15536 O O . VAL G 1 272 ? 48.667 79.167 29.093 1.00 79.88 269 VAL G O 1
ATOM 15540 N N . MET G 1 273 ? 49.095 77.135 29.959 1.00 78.50 270 MET G N 1
ATOM 15541 C CA . MET G 1 273 ? 49.992 77.708 30.956 1.00 78.03 270 MET G CA 1
ATOM 15542 C C . MET G 1 273 ? 51.308 78.159 30.314 1.00 75.43 270 MET G C 1
ATOM 15543 O O . MET G 1 273 ? 52.040 78.952 30.876 1.00 74.15 270 MET G O 1
ATOM 15548 N N . ALA G 1 274 ? 51.594 77.678 29.114 1.00 73.26 271 ALA G N 1
ATOM 15549 C CA . ALA G 1 274 ? 52.851 78.028 28.492 1.00 71.93 271 ALA G CA 1
ATOM 15550 C C . ALA G 1 274 ? 52.911 79.503 28.158 1.00 71.84 271 ALA G C 1
ATOM 15551 O O . ALA G 1 274 ? 53.986 80.133 28.237 1.00 70.59 271 ALA G O 1
ATOM 15553 N N . ALA G 1 275 ? 51.753 80.051 27.804 1.00 71.46 272 ALA G N 1
ATOM 15554 C CA . ALA G 1 275 ? 51.649 81.450 27.426 1.00 70.94 272 ALA G CA 1
ATOM 15555 C C . ALA G 1 275 ? 52.166 82.387 28.512 1.00 70.66 272 ALA G C 1
ATOM 15556 O O . ALA G 1 275 ? 52.573 83.507 28.226 1.00 70.21 272 ALA G O 1
ATOM 15558 N N . PHE G 1 276 ? 52.172 81.925 29.752 1.00 69.65 273 PHE G N 1
ATOM 15559 C CA . PHE G 1 276 ? 52.655 82.755 30.846 1.00 69.52 273 PHE G CA 1
ATOM 15560 C C . PHE G 1 276 ? 54.029 82.275 31.365 1.00 68.90 273 PHE G C 1
ATOM 15561 O O . PHE G 1 276 ? 54.596 82.899 32.290 1.00 67.51 273 PHE G O 1
ATOM 15569 N N . HIS H 1 3 ? 48.053 45.215 3.980 1.00 120.29 0 HIS H N 1
ATOM 15570 C CA . HIS H 1 3 ? 47.889 45.574 5.431 1.00 119.43 0 HIS H CA 1
ATOM 15571 C C . HIS H 1 3 ? 46.827 46.677 5.610 1.00 118.53 0 HIS H C 1
ATOM 15572 O O . HIS H 1 3 ? 46.507 47.423 4.651 1.00 119.19 0 HIS H O 1
ATOM 15579 N N . MET H 1 4 ? 46.287 46.773 6.831 1.00 116.03 1 MET H N 1
ATOM 15580 C CA . MET H 1 4 ? 45.279 47.777 7.134 1.00 112.87 1 MET H CA 1
ATOM 15581 C C . MET H 1 4 ? 45.171 48.236 8.591 1.00 110.18 1 MET H C 1
ATOM 15582 O O . MET H 1 4 ? 44.629 47.520 9.417 1.00 109.01 1 MET H O 1
ATOM 15587 N N . THR H 1 5 ? 45.660 49.442 8.882 1.00 107.83 2 THR H N 1
ATOM 15588 C CA . THR H 1 5 ? 45.615 50.011 10.237 1.00 104.91 2 THR H CA 1
ATOM 15589 C C . THR H 1 5 ? 44.213 50.476 10.608 1.00 101.86 2 THR H C 1
ATOM 15590 O O . THR H 1 5 ? 43.365 50.696 9.739 1.00 100.04 2 THR H O 1
ATOM 15594 N N . SER H 1 6 ? 43.984 50.643 11.908 1.00 99.22 3 SER H N 1
ATOM 15595 C CA . SER H 1 6 ? 42.676 51.055 12.399 1.00 96.12 3 SER H CA 1
ATOM 15596 C C . SER H 1 6 ? 42.099 52.228 11.644 1.00 92.89 3 SER H C 1
ATOM 15597 O O . SER H 1 6 ? 40.909 52.239 11.341 1.00 90.50 3 SER H O 1
ATOM 15600 N N . PHE H 1 7 ? 42.946 53.232 11.405 1.00 90.26 4 PHE H N 1
ATOM 15601 C CA . PHE H 1 7 ? 42.588 54.460 10.677 1.00 86.97 4 PHE H CA 1
ATOM 15602 C C . PHE H 1 7 ? 42.249 54.127 9.226 1.00 85.43 4 PHE H C 1
ATOM 15603 O O . PHE H 1 7 ? 41.131 54.349 8.738 1.00 83.75 4 PHE H O 1
ATOM 15611 N N . LEU H 1 8 ? 43.247 53.577 8.548 1.00 84.35 5 LEU H N 1
ATOM 15612 C CA . LEU H 1 8 ? 43.139 53.206 7.157 1.00 83.07 5 LEU H CA 1
ATOM 15613 C C . LEU H 1 8 ? 41.812 52.560 6.938 1.00 83.17 5 LEU H C 1
ATOM 15614 O O . LEU H 1 8 ? 41.209 52.694 5.889 1.00 83.31 5 LEU H O 1
ATOM 15619 N N . HIS H 1 9 ? 41.344 51.863 7.952 1.00 84.22 6 HIS H N 1
ATOM 15620 C CA . HIS H 1 9 ? 40.053 51.213 7.858 1.00 85.30 6 HIS H CA 1
ATOM 15621 C C . HIS H 1 9 ? 38.932 52.214 7.578 1.00 84.28 6 HIS H C 1
ATOM 15622 O O . HIS H 1 9 ? 38.421 52.250 6.457 1.00 84.73 6 HIS H O 1
ATOM 15629 N N . ALA H 1 10 ? 38.548 53.020 8.574 1.00 81.66 7 ALA H N 1
ATOM 15630 C CA . ALA H 1 10 ? 37.470 53.983 8.366 1.00 79.37 7 ALA H CA 1
ATOM 15631 C C . ALA H 1 10 ? 37.750 54.947 7.209 1.00 77.84 7 ALA H C 1
ATOM 15632 O O . ALA H 1 10 ? 36.831 55.617 6.694 1.00 77.04 7 ALA H O 1
ATOM 15634 N N . TYR H 1 11 ? 39.016 55.015 6.788 1.00 75.97 8 TYR H N 1
ATOM 15635 C CA . TYR H 1 11 ? 39.344 55.891 5.674 1.00 72.56 8 TYR H CA 1
ATOM 15636 C C . TYR H 1 11 ? 38.661 55.324 4.445 1.00 69.47 8 TYR H C 1
ATOM 15637 O O . TYR H 1 11 ? 37.839 55.984 3.814 1.00 66.82 8 TYR H O 1
ATOM 15646 N N . PHE H 1 12 ? 38.998 54.081 4.138 1.00 67.08 9 PHE H N 1
ATOM 15647 C CA . PHE H 1 12 ? 38.426 53.410 2.995 1.00 67.99 9 PHE H CA 1
ATOM 15648 C C . PHE H 1 12 ? 36.905 53.389 3.125 1.00 69.49 9 PHE H C 1
ATOM 15649 O O . PHE H 1 12 ? 36.151 53.610 2.154 1.00 68.56 9 PHE H O 1
ATOM 15657 N N . THR H 1 13 ? 36.453 53.122 4.341 1.00 71.15 10 THR H N 1
ATOM 15658 C CA . THR H 1 13 ? 35.044 53.088 4.592 1.00 73.01 10 THR H CA 1
ATOM 15659 C C . THR H 1 13 ? 34.452 54.410 4.154 1.00 74.20 10 THR H C 1
ATOM 15660 O O . THR H 1 13 ? 33.525 54.397 3.393 1.00 75.05 10 THR H O 1
ATOM 15664 N N . ARG H 1 14 ? 34.999 55.551 4.571 1.00 75.99 11 ARG H N 1
ATOM 15665 C CA . ARG H 1 14 ? 34.408 56.828 4.135 1.00 78.12 11 ARG H CA 1
ATOM 15666 C C . ARG H 1 14 ? 34.518 57.078 2.622 1.00 79.59 11 ARG H C 1
ATOM 15667 O O . ARG H 1 14 ? 33.650 57.694 2.003 1.00 78.50 11 ARG H O 1
ATOM 15675 N N . LEU H 1 15 ? 35.599 56.598 2.036 1.00 81.92 12 LEU H N 1
ATOM 15676 C CA . LEU H 1 15 ? 35.799 56.782 0.619 1.00 84.24 12 LEU H CA 1
ATOM 15677 C C . LEU H 1 15 ? 34.920 55.849 -0.217 1.00 85.54 12 LEU H C 1
ATOM 15678 O O . LEU H 1 15 ? 34.996 55.876 -1.431 1.00 85.38 12 LEU H O 1
ATOM 15683 N N . HIS H 1 16 ? 34.084 55.027 0.413 1.00 87.96 13 HIS H N 1
ATOM 15684 C CA . HIS H 1 16 ? 33.233 54.096 -0.349 1.00 90.06 13 HIS H CA 1
ATOM 15685 C C . HIS H 1 16 ? 34.168 53.410 -1.322 1.00 89.58 13 HIS H C 1
ATOM 15686 O O . HIS H 1 16 ? 33.909 53.333 -2.509 1.00 88.04 13 HIS H O 1
ATOM 15693 N N . CYS H 1 17 ? 35.261 52.897 -0.802 1.00 90.04 14 CYS H N 1
ATOM 15694 C CA . CYS H 1 17 ? 36.234 52.297 -1.669 1.00 92.31 14 CYS H CA 1
ATOM 15695 C C . CYS H 1 17 ? 36.855 51.005 -1.108 1.00 94.09 14 CYS H C 1
ATOM 15696 O O . CYS H 1 17 ? 36.819 50.765 0.100 1.00 95.74 14 CYS H O 1
ATOM 15699 N N . GLN H 1 18 ? 37.456 50.183 -1.966 1.00 94.44 15 GLN H N 1
ATOM 15700 C CA . GLN H 1 18 ? 38.024 48.922 -1.506 1.00 94.63 15 GLN H CA 1
ATOM 15701 C C . GLN H 1 18 ? 39.473 49.043 -1.093 1.00 93.18 15 GLN H C 1
ATOM 15702 O O . GLN H 1 18 ? 40.263 49.692 -1.772 1.00 92.40 15 GLN H O 1
ATOM 15708 N N . PRO H 1 19 ? 39.841 48.407 0.033 1.00 92.13 16 PRO H N 1
ATOM 15709 C CA . PRO H 1 19 ? 41.208 48.447 0.538 1.00 91.21 16 PRO H CA 1
ATOM 15710 C C . PRO H 1 19 ? 42.266 48.334 -0.524 1.00 90.60 16 PRO H C 1
ATOM 15711 O O . PRO H 1 19 ? 42.013 47.759 -1.583 1.00 90.88 16 PRO H O 1
ATOM 15715 N N . LEU H 1 20 ? 43.433 48.916 -0.235 1.00 89.34 17 LEU H N 1
ATOM 15716 C CA . LEU H 1 20 ? 44.594 48.892 -1.111 1.00 87.61 17 LEU H CA 1
ATOM 15717 C C . LEU H 1 20 ? 45.774 48.747 -0.179 1.00 88.57 17 LEU H C 1
ATOM 15718 O O . LEU H 1 20 ? 45.837 49.422 0.831 1.00 88.66 17 LEU H O 1
ATOM 15723 N N . GLY H 1 21 ? 46.700 47.852 -0.493 1.00 90.19 18 GLY H N 1
ATOM 15724 C CA . GLY H 1 21 ? 47.844 47.668 0.381 1.00 91.35 18 GLY H CA 1
ATOM 15725 C C . GLY H 1 21 ? 49.149 47.859 -0.352 1.00 92.34 18 GLY H C 1
ATOM 15726 O O . GLY H 1 21 ? 50.214 47.849 0.255 1.00 92.56 18 GLY H O 1
ATOM 15727 N N . VAL H 1 22 ? 49.081 48.018 -1.667 1.00 93.52 19 VAL H N 1
ATOM 15728 C CA . VAL H 1 22 ? 50.293 48.226 -2.440 1.00 94.96 19 VAL H CA 1
ATOM 15729 C C . VAL H 1 22 ? 50.372 49.653 -3.006 1.00 94.27 19 VAL H C 1
ATOM 15730 O O . VAL H 1 22 ? 49.564 50.038 -3.882 1.00 94.59 19 VAL H O 1
ATOM 15734 N N . PRO H 1 23 ? 51.363 50.441 -2.523 1.00 92.30 20 PRO H N 1
ATOM 15735 C CA . PRO H 1 23 ? 51.623 51.833 -2.916 1.00 90.94 20 PRO H CA 1
ATOM 15736 C C . PRO H 1 23 ? 52.142 51.996 -4.346 1.00 90.12 20 PRO H C 1
ATOM 15737 O O . PRO H 1 23 ? 53.338 51.935 -4.598 1.00 91.01 20 PRO H O 1
ATOM 15741 N N . THR H 1 24 ? 51.245 52.227 -5.286 1.00 88.60 21 THR H N 1
ATOM 15742 C CA . THR H 1 24 ? 51.667 52.362 -6.660 1.00 88.39 21 THR H CA 1
ATOM 15743 C C . THR H 1 24 ? 50.999 53.568 -7.263 1.00 89.63 21 THR H C 1
ATOM 15744 O O . THR H 1 24 ? 50.029 54.075 -6.708 1.00 90.19 21 THR H O 1
ATOM 15748 N N . VAL H 1 25 ? 51.491 54.025 -8.406 1.00 90.14 22 VAL H N 1
ATOM 15749 C CA . VAL H 1 25 ? 50.873 55.178 -9.028 1.00 91.10 22 VAL H CA 1
ATOM 15750 C C . VAL H 1 25 ? 49.395 54.940 -9.224 1.00 92.73 22 VAL H C 1
ATOM 15751 O O . VAL H 1 25 ? 48.588 55.838 -9.014 1.00 92.56 22 VAL H O 1
ATOM 15755 N N . GLU H 1 26 ? 49.016 53.727 -9.602 1.00 95.06 23 GLU H N 1
ATOM 15756 C CA . GLU H 1 26 ? 47.595 53.483 -9.826 1.00 96.90 23 GLU H CA 1
ATOM 15757 C C . GLU H 1 26 ? 46.777 53.625 -8.525 1.00 96.82 23 GLU H C 1
ATOM 15758 O O . GLU H 1 26 ? 45.669 54.178 -8.534 1.00 96.20 23 GLU H O 1
ATOM 15764 N N . ALA H 1 27 ? 47.342 53.141 -7.414 1.00 96.78 24 ALA H N 1
ATOM 15765 C CA . ALA H 1 27 ? 46.683 53.211 -6.113 1.00 95.77 24 ALA H CA 1
ATOM 15766 C C . ALA H 1 27 ? 46.449 54.681 -5.800 1.00 94.81 24 ALA H C 1
ATOM 15767 O O . ALA H 1 27 ? 45.376 55.088 -5.367 1.00 95.57 24 ALA H O 1
ATOM 15769 N N . LEU H 1 28 ? 47.468 55.482 -6.057 1.00 94.15 25 LEU H N 1
ATOM 15770 C CA . LEU H 1 28 ? 47.383 56.904 -5.825 1.00 93.44 25 LEU H CA 1
ATOM 15771 C C . LEU H 1 28 ? 46.259 57.436 -6.701 1.00 92.88 25 LEU H C 1
ATOM 15772 O O . LEU H 1 28 ? 45.298 58.015 -6.218 1.00 91.87 25 LEU H O 1
ATOM 15777 N N . ARG H 1 29 ? 46.390 57.203 -8.002 1.00 93.09 26 ARG H N 1
ATOM 15778 C CA . ARG H 1 29 ? 45.422 57.676 -8.983 1.00 92.79 26 ARG H CA 1
ATOM 15779 C C . ARG H 1 29 ? 43.983 57.573 -8.505 1.00 91.33 26 ARG H C 1
ATOM 15780 O O . ARG H 1 29 ? 43.207 58.516 -8.679 1.00 91.20 26 ARG H O 1
ATOM 15788 N N . THR H 1 30 ? 43.621 56.434 -7.913 1.00 88.78 27 THR H N 1
ATOM 15789 C CA . THR H 1 30 ? 42.243 56.229 -7.485 1.00 85.54 27 THR H CA 1
ATOM 15790 C C . THR H 1 30 ? 41.924 56.820 -6.120 1.00 83.62 27 THR H C 1
ATOM 15791 O O . THR H 1 30 ? 40.905 57.510 -5.963 1.00 83.56 27 THR H O 1
ATOM 15795 N N . LEU H 1 31 ? 42.782 56.583 -5.136 1.00 80.11 28 LEU H N 1
ATOM 15796 C CA . LEU H 1 31 ? 42.531 57.122 -3.824 1.00 77.44 28 LEU H CA 1
ATOM 15797 C C . LEU H 1 31 ? 42.269 58.580 -3.910 1.00 75.37 28 LEU H C 1
ATOM 15798 O O . LEU H 1 31 ? 41.412 59.090 -3.249 1.00 75.16 28 LEU H O 1
ATOM 15803 N N . HIS H 1 32 ? 43.012 59.248 -4.767 1.00 75.27 29 HIS H N 1
ATOM 15804 C CA . HIS H 1 32 ? 42.881 60.689 -4.951 1.00 75.17 29 HIS H CA 1
ATOM 15805 C C . HIS H 1 32 ? 41.443 61.006 -5.358 1.00 74.21 29 HIS H C 1
ATOM 15806 O O . HIS H 1 32 ? 40.729 61.752 -4.670 1.00 73.27 29 HIS H O 1
ATOM 15813 N N . LEU H 1 33 ? 41.009 60.431 -6.476 1.00 73.00 30 LEU H N 1
ATOM 15814 C CA . LEU H 1 33 ? 39.674 60.697 -6.962 1.00 71.00 30 LEU H CA 1
ATOM 15815 C C . LEU H 1 33 ? 38.674 60.288 -5.917 1.00 70.86 30 LEU H C 1
ATOM 15816 O O . LEU H 1 33 ? 37.646 60.938 -5.747 1.00 69.61 30 LEU H O 1
ATOM 15821 N N . ALA H 1 34 ? 38.980 59.205 -5.215 1.00 71.48 31 ALA H N 1
ATOM 15822 C CA . ALA H 1 34 ? 38.079 58.706 -4.167 1.00 73.09 31 ALA H CA 1
ATOM 15823 C C . ALA H 1 34 ? 37.816 59.781 -3.162 1.00 73.17 31 ALA H C 1
ATOM 15824 O O . ALA H 1 34 ? 36.671 60.140 -2.855 1.00 72.69 31 ALA H O 1
ATOM 15826 N N . HIS H 1 35 ? 38.926 60.253 -2.626 1.00 72.85 32 HIS H N 1
ATOM 15827 C CA . HIS H 1 35 ? 38.939 61.300 -1.648 1.00 73.46 32 HIS H CA 1
ATOM 15828 C C . HIS H 1 35 ? 38.210 62.504 -2.199 1.00 75.77 32 HIS H C 1
ATOM 15829 O O . HIS H 1 35 ? 37.339 63.061 -1.543 1.00 76.88 32 HIS H O 1
ATOM 15836 N N . ASN H 1 36 ? 38.558 62.902 -3.412 1.00 77.42 33 ASN H N 1
ATOM 15837 C CA . ASN H 1 36 ? 37.912 64.058 -4.011 1.00 80.63 33 ASN H CA 1
ATOM 15838 C C . ASN H 1 36 ? 36.398 63.999 -4.114 1.00 80.22 33 ASN H C 1
ATOM 15839 O O . ASN H 1 36 ? 35.748 65.038 -4.270 1.00 80.69 33 ASN H O 1
ATOM 15844 N N . CYS H 1 37 ? 35.820 62.808 -4.050 1.00 78.99 34 CYS H N 1
ATOM 15845 C CA . CYS H 1 37 ? 34.383 62.721 -4.202 1.00 76.48 34 CYS H CA 1
ATOM 15846 C C . CYS H 1 37 ? 33.697 62.439 -2.918 1.00 74.50 34 CYS H C 1
ATOM 15847 O O . CYS H 1 37 ? 32.511 62.710 -2.751 1.00 74.00 34 CYS H O 1
ATOM 15850 N N . ALA H 1 38 ? 34.441 61.866 -1.995 1.00 72.82 35 ALA H N 1
ATOM 15851 C CA . ALA H 1 38 ? 33.856 61.559 -0.712 1.00 70.86 35 ALA H CA 1
ATOM 15852 C C . ALA H 1 38 ? 33.918 62.720 0.302 1.00 69.25 35 ALA H C 1
ATOM 15853 O O . ALA H 1 38 ? 32.875 63.169 0.759 1.00 70.54 35 ALA H O 1
ATOM 15855 N N . ILE H 1 39 ? 35.117 63.216 0.621 1.00 67.00 36 ILE H N 1
ATOM 15856 C CA . ILE H 1 39 ? 35.319 64.258 1.611 1.00 64.76 36 ILE H CA 1
ATOM 15857 C C . ILE H 1 39 ? 35.290 65.627 1.029 1.00 64.27 36 ILE H C 1
ATOM 15858 O O . ILE H 1 39 ? 36.269 66.068 0.494 1.00 66.02 36 ILE H O 1
ATOM 15863 N N . PRO H 1 40 ? 34.195 66.358 1.190 1.00 63.58 37 PRO H N 1
ATOM 15864 C CA . PRO H 1 40 ? 34.097 67.709 0.627 1.00 63.95 37 PRO H CA 1
ATOM 15865 C C . PRO H 1 40 ? 35.064 68.805 1.150 1.00 64.07 37 PRO H C 1
ATOM 15866 O O . PRO H 1 40 ? 35.659 68.691 2.241 1.00 63.20 37 PRO H O 1
ATOM 15870 N N . PHE H 1 41 ? 35.202 69.858 0.337 1.00 62.71 38 PHE H N 1
ATOM 15871 C CA . PHE H 1 41 ? 36.013 71.017 0.650 1.00 61.75 38 PHE H CA 1
ATOM 15872 C C . PHE H 1 41 ? 35.038 71.954 1.325 1.00 62.10 38 PHE H C 1
ATOM 15873 O O . PHE H 1 41 ? 34.056 72.402 0.722 1.00 62.87 38 PHE H O 1
ATOM 15881 N N . GLU H 1 42 ? 35.305 72.275 2.578 1.00 61.77 39 GLU H N 1
ATOM 15882 C CA . GLU H 1 42 ? 34.393 73.116 3.316 1.00 61.25 39 GLU H CA 1
ATOM 15883 C C . GLU H 1 42 ? 35.214 74.025 4.259 1.00 59.03 39 GLU H C 1
ATOM 15884 O O . GLU H 1 42 ? 36.310 73.666 4.677 1.00 58.81 39 GLU H O 1
ATOM 15890 N N . ASN H 1 43 ? 34.672 75.191 4.580 1.00 57.18 40 ASN H N 1
ATOM 15891 C CA . ASN H 1 43 ? 35.314 76.161 5.431 1.00 56.66 40 ASN H CA 1
ATOM 15892 C C . ASN H 1 43 ? 34.304 76.605 6.447 1.00 57.72 40 ASN H C 1
ATOM 15893 O O . ASN H 1 43 ? 34.334 77.746 6.915 1.00 58.47 40 ASN H O 1
ATOM 15898 N N . LEU H 1 44 ? 33.405 75.715 6.815 1.00 58.86 41 LEU H N 1
ATOM 15899 C CA . LEU H 1 44 ? 32.358 76.117 7.725 1.00 58.96 41 LEU H CA 1
ATOM 15900 C C . LEU H 1 44 ? 32.825 76.402 9.132 1.00 59.86 41 LEU H C 1
ATOM 15901 O O . LEU H 1 44 ? 32.295 77.308 9.776 1.00 59.38 41 LEU H O 1
ATOM 15906 N N . ASP H 1 45 ? 33.831 75.672 9.614 1.00 60.98 42 ASP H N 1
ATOM 15907 C CA . ASP H 1 45 ? 34.335 75.915 10.972 1.00 61.96 42 ASP H CA 1
ATOM 15908 C C . ASP H 1 45 ? 34.995 77.278 11.088 1.00 59.49 42 ASP H C 1
ATOM 15909 O O . ASP H 1 45 ? 35.193 77.787 12.183 1.00 58.09 42 ASP H O 1
ATOM 15914 N N . VAL H 1 46 ? 35.330 77.876 9.961 1.00 57.05 43 VAL H N 1
ATOM 15915 C CA . VAL H 1 46 ? 35.930 79.175 10.007 1.00 57.85 43 VAL H CA 1
ATOM 15916 C C . VAL H 1 46 ? 34.852 80.211 10.230 1.00 59.45 43 VAL H C 1
ATOM 15917 O O . VAL H 1 46 ? 35.038 81.123 11.029 1.00 60.59 43 VAL H O 1
ATOM 15921 N N . LEU H 1 47 ? 33.722 80.086 9.534 1.00 60.89 44 LEU H N 1
ATOM 15922 C CA . LEU H 1 47 ? 32.662 81.078 9.667 1.00 60.31 44 LEU H CA 1
ATOM 15923 C C . LEU H 1 47 ? 31.919 80.990 10.977 1.00 61.33 44 LEU H C 1
ATOM 15924 O O . LEU H 1 47 ? 31.718 82.000 11.636 1.00 61.85 44 LEU H O 1
ATOM 15929 N N . LEU H 1 48 ? 31.445 79.812 11.354 1.00 62.41 45 LEU H N 1
ATOM 15930 C CA . LEU H 1 48 ? 30.774 79.765 12.645 1.00 63.76 45 LEU H CA 1
ATOM 15931 C C . LEU H 1 48 ? 32.080 79.704 13.336 1.00 64.13 45 LEU H C 1
ATOM 15932 O O . LEU H 1 48 ? 32.880 78.820 13.067 1.00 67.07 45 LEU H O 1
ATOM 15937 N N . PRO H 1 49 ? 32.357 80.671 14.186 1.00 62.61 46 PRO H N 1
ATOM 15938 C CA . PRO H 1 49 ? 33.668 80.590 14.841 1.00 60.21 46 PRO H CA 1
ATOM 15939 C C . PRO H 1 49 ? 33.889 79.211 15.496 1.00 58.92 46 PRO H C 1
ATOM 15940 O O . PRO H 1 49 ? 33.073 78.737 16.271 1.00 58.57 46 PRO H O 1
ATOM 15944 N N . ARG H 1 50 ? 34.976 78.537 15.165 1.00 57.58 47 ARG H N 1
ATOM 15945 C CA . ARG H 1 50 ? 35.216 77.240 15.782 1.00 58.49 47 ARG H CA 1
ATOM 15946 C C . ARG H 1 50 ? 36.622 76.770 15.408 1.00 58.20 47 ARG H C 1
ATOM 15947 O O . ARG H 1 50 ? 36.864 76.483 14.272 1.00 58.42 47 ARG H O 1
ATOM 15955 N N . GLU H 1 51 ? 37.550 76.696 16.355 1.00 58.43 48 GLU H N 1
ATOM 15956 C CA . GLU H 1 51 ? 38.927 76.306 16.059 1.00 59.33 48 GLU H CA 1
ATOM 15957 C C . GLU H 1 51 ? 39.195 75.029 15.287 1.00 58.70 48 GLU H C 1
ATOM 15958 O O . GLU H 1 51 ? 38.591 74.004 15.523 1.00 60.36 48 GLU H O 1
ATOM 15964 N N . ILE H 1 52 ? 40.154 75.073 14.383 1.00 56.51 49 ILE H N 1
ATOM 15965 C CA . ILE H 1 52 ? 40.457 73.910 13.578 1.00 55.68 49 ILE H CA 1
ATOM 15966 C C . ILE H 1 52 ? 41.689 73.164 14.060 1.00 56.18 49 ILE H C 1
ATOM 15967 O O . ILE H 1 52 ? 42.779 73.609 13.827 1.00 57.39 49 ILE H O 1
ATOM 15972 N N . GLN H 1 53 ? 41.564 72.020 14.714 1.00 56.70 50 GLN H N 1
ATOM 15973 C CA . GLN H 1 53 ? 42.785 71.337 15.138 1.00 55.25 50 GLN H CA 1
ATOM 15974 C C . GLN H 1 53 ? 43.269 70.630 13.929 1.00 54.81 50 GLN H C 1
ATOM 15975 O O . GLN H 1 53 ? 42.455 70.297 13.073 1.00 53.38 50 GLN H O 1
ATOM 15981 N N . LEU H 1 54 ? 44.568 70.336 13.891 1.00 55.49 51 LEU H N 1
ATOM 15982 C CA . LEU H 1 54 ? 45.181 69.623 12.777 1.00 55.77 51 LEU H CA 1
ATOM 15983 C C . LEU H 1 54 ? 45.911 68.354 13.167 1.00 59.38 51 LEU H C 1
ATOM 15984 O O . LEU H 1 54 ? 46.652 67.819 12.358 1.00 60.72 51 LEU H O 1
ATOM 15989 N N . ASP H 1 55 ? 45.726 67.866 14.388 1.00 62.32 52 ASP H N 1
ATOM 15990 C CA . ASP H 1 55 ? 46.421 66.655 14.800 1.00 67.60 52 ASP H CA 1
ATOM 15991 C C . ASP H 1 55 ? 45.686 65.455 14.282 1.00 70.64 52 ASP H C 1
ATOM 15992 O O . ASP H 1 55 ? 44.446 65.407 14.325 1.00 73.97 52 ASP H O 1
ATOM 15997 N N . GLU H 1 56 ? 46.405 64.457 13.798 1.00 72.14 53 GLU H N 1
ATOM 15998 C CA . GLU H 1 56 ? 45.672 63.298 13.318 1.00 73.43 53 GLU H CA 1
ATOM 15999 C C . GLU H 1 56 ? 44.911 62.755 14.505 1.00 72.37 53 GLU H C 1
ATOM 16000 O O . GLU H 1 56 ? 45.512 62.234 15.425 1.00 73.67 53 GLU H O 1
ATOM 16006 N N . THR H 1 57 ? 43.603 62.940 14.509 1.00 70.32 54 THR H N 1
ATOM 16007 C CA . THR H 1 57 ? 42.712 62.452 15.566 1.00 69.14 54 THR H CA 1
ATOM 16008 C C . THR H 1 57 ? 41.598 63.431 15.492 1.00 69.61 54 THR H C 1
ATOM 16009 O O . THR H 1 57 ? 40.417 63.059 15.467 1.00 70.24 54 THR H O 1
ATOM 16013 N N . ALA H 1 58 ? 41.954 64.703 15.468 1.00 68.33 55 ALA H N 1
ATOM 16014 C CA . ALA H 1 58 ? 40.902 65.669 15.320 1.00 67.41 55 ALA H CA 1
ATOM 16015 C C . ALA H 1 58 ? 40.558 65.568 13.854 1.00 66.60 55 ALA H C 1
ATOM 16016 O O . ALA H 1 58 ? 39.411 65.629 13.489 1.00 66.98 55 ALA H O 1
ATOM 16018 N N . LEU H 1 59 ? 41.556 65.400 12.999 1.00 65.99 56 LEU H N 1
ATOM 16019 C CA . LEU H 1 59 ? 41.259 65.253 11.584 1.00 65.53 56 LEU H CA 1
ATOM 16020 C C . LEU H 1 59 ? 40.412 64.010 11.341 1.00 66.58 56 LEU H C 1
ATOM 16021 O O . LEU H 1 59 ? 39.448 64.038 10.558 1.00 66.86 56 LEU H O 1
ATOM 16026 N N . GLU H 1 60 ? 40.789 62.924 12.016 1.00 67.79 57 GLU H N 1
ATOM 16027 C CA . GLU H 1 60 ? 40.113 61.639 11.912 1.00 68.16 57 GLU H CA 1
ATOM 16028 C C . GLU H 1 60 ? 38.664 61.829 12.316 1.00 69.11 57 GLU H C 1
ATOM 16029 O O . GLU H 1 60 ? 37.743 61.508 11.539 1.00 69.41 57 GLU H O 1
ATOM 16035 N N . GLU H 1 61 ? 38.458 62.372 13.516 1.00 68.35 58 GLU H N 1
ATOM 16036 C CA . GLU H 1 61 ? 37.115 62.592 14.008 1.00 67.78 58 GLU H CA 1
ATOM 16037 C C . GLU H 1 61 ? 36.283 63.580 13.203 1.00 65.37 58 GLU H C 1
ATOM 16038 O O . GLU H 1 61 ? 35.051 63.494 13.204 1.00 66.63 58 GLU H O 1
ATOM 16044 N N . LYS H 1 62 ? 36.926 64.498 12.496 1.00 61.50 59 LYS H N 1
ATOM 16045 C CA . LYS H 1 62 ? 36.155 65.492 11.781 1.00 58.84 59 LYS H CA 1
ATOM 16046 C C . LYS H 1 62 ? 35.814 65.071 10.371 1.00 59.11 59 LYS H C 1
ATOM 16047 O O . LYS H 1 62 ? 34.641 65.132 9.930 1.00 58.01 59 LYS H O 1
ATOM 16053 N N . LEU H 1 63 ? 36.855 64.666 9.650 1.00 58.72 60 LEU H N 1
ATOM 16054 C CA . LEU H 1 63 ? 36.679 64.283 8.261 1.00 57.58 60 LEU H CA 1
ATOM 16055 C C . LEU H 1 63 ? 36.073 62.905 8.047 1.00 57.51 60 LEU H C 1
ATOM 16056 O O . LEU H 1 63 ? 35.290 62.738 7.111 1.00 57.09 60 LEU H O 1
ATOM 16061 N N . LEU H 1 64 ? 36.409 61.938 8.911 1.00 57.31 61 LEU H N 1
ATOM 16062 C CA . LEU H 1 64 ? 35.848 60.591 8.821 1.00 56.85 61 LEU H CA 1
ATOM 16063 C C . LEU H 1 64 ? 34.578 60.387 9.663 1.00 56.76 61 LEU H C 1
ATOM 16064 O O . LEU H 1 64 ? 33.451 60.404 9.156 1.00 56.23 61 LEU H O 1
ATOM 16069 N N . TYR H 1 65 ? 34.730 60.202 10.961 1.00 56.45 62 TYR H N 1
ATOM 16070 C CA . TYR H 1 65 ? 33.549 60.007 11.784 1.00 56.13 62 TYR H CA 1
ATOM 16071 C C . TYR H 1 65 ? 32.431 61.041 11.704 1.00 55.41 62 TYR H C 1
ATOM 16072 O O . TYR H 1 65 ? 31.274 60.701 11.686 1.00 57.31 62 TYR H O 1
ATOM 16081 N N . ALA H 1 66 ? 32.713 62.315 11.657 1.00 53.92 63 ALA H N 1
ATOM 16082 C CA . ALA H 1 66 ? 31.581 63.199 11.621 1.00 53.70 63 ALA H CA 1
ATOM 16083 C C . ALA H 1 66 ? 31.109 63.447 10.200 1.00 56.46 63 ALA H C 1
ATOM 16084 O O . ALA H 1 66 ? 30.136 64.163 9.956 1.00 57.93 63 ALA H O 1
ATOM 16086 N N . ARG H 1 67 ? 31.784 62.830 9.245 1.00 57.98 64 ARG H N 1
ATOM 16087 C CA . ARG H 1 67 ? 31.432 63.040 7.850 1.00 61.03 64 ARG H CA 1
ATOM 16088 C C . ARG H 1 67 ? 31.461 64.526 7.485 1.00 61.30 64 ARG H C 1
ATOM 16089 O O . ARG H 1 67 ? 30.544 65.021 6.834 1.00 59.61 64 ARG H O 1
ATOM 16097 N N . ARG H 1 68 ? 32.514 65.233 7.898 1.00 63.11 65 ARG H N 1
ATOM 16098 C CA . ARG H 1 68 ? 32.616 66.671 7.601 1.00 64.59 65 ARG H CA 1
ATOM 16099 C C . ARG H 1 68 ? 33.721 66.969 6.647 1.00 65.55 65 ARG H C 1
ATOM 16100 O O . ARG H 1 68 ? 34.507 66.082 6.371 1.00 65.71 65 ARG H O 1
ATOM 16108 N N . GLY H 1 69 ? 33.744 68.209 6.145 1.00 67.49 66 GLY H N 1
ATOM 16109 C CA . GLY H 1 69 ? 34.778 68.643 5.221 1.00 69.32 66 GLY H CA 1
ATOM 16110 C C . GLY H 1 69 ? 35.819 69.561 5.862 1.00 69.81 66 GLY H C 1
ATOM 16111 O O . GLY H 1 69 ? 35.807 69.801 7.073 1.00 69.73 66 GLY H O 1
ATOM 16112 N N . GLY H 1 70 ? 36.740 70.064 5.051 1.00 69.95 67 GLY H N 1
ATOM 16113 C CA . GLY H 1 70 ? 37.741 70.985 5.553 1.00 68.87 67 GLY H CA 1
ATOM 16114 C C . GLY H 1 70 ? 38.406 71.602 4.354 1.00 68.77 67 GLY H C 1
ATOM 16115 O O . GLY H 1 70 ? 37.840 71.564 3.265 1.00 68.40 67 GLY H O 1
ATOM 16116 N N . TYR H 1 71 ? 39.593 72.176 4.540 1.00 68.63 68 TYR H N 1
ATOM 16117 C CA . TYR H 1 71 ? 40.329 72.745 3.415 1.00 66.55 68 TYR H CA 1
ATOM 16118 C C . TYR H 1 71 ? 41.819 72.328 3.424 1.00 66.95 68 TYR H C 1
ATOM 16119 O O . TYR H 1 71 ? 42.191 71.383 4.139 1.00 65.15 68 TYR H O 1
ATOM 16128 N N . CYS H 1 72 ? 42.642 72.990 2.600 1.00 67.97 69 CYS H N 1
ATOM 16129 C CA . CYS H 1 72 ? 44.082 72.690 2.518 1.00 67.96 69 CYS H CA 1
ATOM 16130 C C . CYS H 1 72 ? 44.542 71.788 3.645 1.00 65.82 69 CYS H C 1
ATOM 16131 O O . CYS H 1 72 ? 44.604 70.568 3.519 1.00 65.15 69 CYS H O 1
ATOM 16134 N N . PHE H 1 73 ? 44.830 72.415 4.773 1.00 64.28 70 PHE H N 1
ATOM 16135 C CA . PHE H 1 73 ? 45.351 71.697 5.940 1.00 63.81 70 PHE H CA 1
ATOM 16136 C C . PHE H 1 73 ? 44.651 70.438 6.452 1.00 63.33 70 PHE H C 1
ATOM 16137 O O . PHE H 1 73 ? 45.309 69.455 6.745 1.00 64.05 70 PHE H O 1
ATOM 16145 N N . GLU H 1 74 ? 43.334 70.462 6.578 1.00 62.82 71 GLU H N 1
ATOM 16146 C CA . GLU H 1 74 ? 42.623 69.303 7.037 1.00 60.91 71 GLU H CA 1
ATOM 16147 C C . GLU H 1 74 ? 42.609 68.236 5.967 1.00 61.27 71 GLU H C 1
ATOM 16148 O O . GLU H 1 74 ? 43.121 67.134 6.216 1.00 61.28 71 GLU H O 1
ATOM 16154 N N . LEU H 1 75 ? 42.047 68.535 4.786 1.00 60.47 72 LEU H N 1
ATOM 16155 C CA . LEU H 1 75 ? 42.001 67.523 3.720 1.00 60.16 72 LEU H CA 1
ATOM 16156 C C . LEU H 1 75 ? 43.340 66.845 3.425 1.00 60.46 72 LEU H C 1
ATOM 16157 O O . LEU H 1 75 ? 43.442 65.643 3.607 1.00 61.08 72 LEU H O 1
ATOM 16162 N N . ASN H 1 76 ? 44.374 67.589 3.021 1.00 59.52 73 ASN H N 1
ATOM 16163 C CA . ASN H 1 76 ? 45.637 66.945 2.701 1.00 58.57 73 ASN H CA 1
ATOM 16164 C C . ASN H 1 76 ? 46.258 66.322 3.881 1.00 56.99 73 ASN H C 1
ATOM 16165 O O . ASN H 1 76 ? 47.049 65.422 3.757 1.00 55.77 73 ASN H O 1
ATOM 16170 N N . GLY H 1 77 ? 45.885 66.797 5.045 1.00 57.51 74 GLY H N 1
ATOM 16171 C CA . GLY H 1 77 ? 46.446 66.247 6.265 1.00 59.37 74 GLY H CA 1
ATOM 16172 C C . GLY H 1 77 ? 46.009 64.818 6.480 1.00 60.42 74 GLY H C 1
ATOM 16173 O O . GLY H 1 77 ? 46.804 63.943 6.831 1.00 60.65 74 GLY H O 1
ATOM 16174 N N . LEU H 1 78 ? 44.716 64.603 6.273 1.00 61.88 75 LEU H N 1
ATOM 16175 C CA . LEU H 1 78 ? 44.102 63.293 6.382 1.00 62.67 75 LEU H CA 1
ATOM 16176 C C . LEU H 1 78 ? 44.665 62.413 5.283 1.00 63.72 75 LEU H C 1
ATOM 16177 O O . LEU H 1 78 ? 45.169 61.315 5.544 1.00 63.26 75 LEU H O 1
ATOM 16182 N N . PHE H 1 79 ? 44.577 62.922 4.058 1.00 64.97 76 PHE H N 1
ATOM 16183 C CA . PHE H 1 79 ? 45.070 62.225 2.888 1.00 67.55 76 PHE H CA 1
ATOM 16184 C C . PHE H 1 79 ? 46.524 61.815 3.116 1.00 69.27 76 PHE H C 1
ATOM 16185 O O . PHE H 1 79 ? 46.893 60.672 2.844 1.00 69.87 76 PHE H O 1
ATOM 16193 N N . GLU H 1 80 ? 47.344 62.720 3.643 1.00 70.64 77 GLU H N 1
ATOM 16194 C CA . GLU H 1 80 ? 48.735 62.371 3.871 1.00 72.57 77 GLU H CA 1
ATOM 16195 C C . GLU H 1 80 ? 48.819 61.162 4.779 1.00 72.03 77 GLU H C 1
ATOM 16196 O O . GLU H 1 80 ? 49.599 60.242 4.520 1.00 72.76 77 GLU H O 1
ATOM 16202 N N . ARG H 1 81 ? 48.013 61.146 5.834 1.00 70.62 78 ARG H N 1
ATOM 16203 C CA . ARG H 1 81 ? 48.084 60.033 6.746 1.00 70.46 78 ARG H CA 1
ATOM 16204 C C . ARG H 1 81 ? 47.750 58.768 6.019 1.00 72.48 78 ARG H C 1
ATOM 16205 O O . ARG H 1 81 ? 48.454 57.767 6.149 1.00 75.09 78 ARG H O 1
ATOM 16213 N N . ALA H 1 82 ? 46.678 58.796 5.242 1.00 72.81 79 ALA H N 1
ATOM 16214 C CA . ALA H 1 82 ? 46.291 57.587 4.546 1.00 74.61 79 ALA H CA 1
ATOM 16215 C C . ALA H 1 82 ? 47.455 57.084 3.713 1.00 76.53 79 ALA H C 1
ATOM 16216 O O . ALA H 1 82 ? 48.015 56.019 4.015 1.00 78.00 79 ALA H O 1
ATOM 16218 N N . LEU H 1 83 ? 47.832 57.839 2.680 1.00 77.73 80 LEU H N 1
ATOM 16219 C CA . LEU H 1 83 ? 48.951 57.447 1.837 1.00 78.89 80 LEU H CA 1
ATOM 16220 C C . LEU H 1 83 ? 50.113 56.879 2.675 1.00 80.59 80 LEU H C 1
ATOM 16221 O O . LEU H 1 83 ? 50.740 55.902 2.302 1.00 80.83 80 LEU H O 1
ATOM 16226 N N . ARG H 1 84 ? 50.394 57.483 3.820 1.00 82.63 81 ARG H N 1
ATOM 16227 C CA . ARG H 1 84 ? 51.485 56.997 4.644 1.00 86.36 81 ARG H CA 1
ATOM 16228 C C . ARG H 1 84 ? 51.206 55.599 5.165 1.00 86.69 81 ARG H C 1
ATOM 16229 O O . ARG H 1 84 ? 52.028 54.706 5.002 1.00 88.02 81 ARG H O 1
ATOM 16237 N N . ASP H 1 85 ? 50.050 55.416 5.789 1.00 86.98 82 ASP H N 1
ATOM 16238 C CA . ASP H 1 85 ? 49.640 54.121 6.330 1.00 87.86 82 ASP H CA 1
ATOM 16239 C C . ASP H 1 85 ? 49.585 53.047 5.224 1.00 86.69 82 ASP H C 1
ATOM 16240 O O . ASP H 1 85 ? 49.802 51.841 5.471 1.00 86.47 82 ASP H O 1
ATOM 16245 N N . ILE H 1 86 ? 49.302 53.481 4.004 1.00 84.16 83 ILE H N 1
ATOM 16246 C CA . ILE H 1 86 ? 49.250 52.553 2.907 1.00 83.36 83 ILE H CA 1
ATOM 16247 C C . ILE H 1 86 ? 50.651 52.213 2.438 1.00 84.68 83 ILE H C 1
ATOM 16248 O O . ILE H 1 86 ? 50.825 51.323 1.618 1.00 85.72 83 ILE H O 1
ATOM 16253 N N . GLY H 1 87 ? 51.655 52.910 2.958 1.00 84.83 84 GLY H N 1
ATOM 16254 C CA . GLY H 1 87 ? 53.023 52.598 2.575 1.00 85.06 84 GLY H CA 1
ATOM 16255 C C . GLY H 1 87 ? 53.745 53.561 1.637 1.00 85.67 84 GLY H C 1
ATOM 16256 O O . GLY H 1 87 ? 54.947 53.417 1.409 1.00 85.94 84 GLY H O 1
ATOM 16257 N N . PHE H 1 88 ? 53.041 54.538 1.071 1.00 85.62 85 PHE H N 1
ATOM 16258 C CA . PHE H 1 88 ? 53.700 55.489 0.184 1.00 84.49 85 PHE H CA 1
ATOM 16259 C C . PHE H 1 88 ? 54.754 56.289 0.938 1.00 86.28 85 PHE H C 1
ATOM 16260 O O . PHE H 1 88 ? 54.918 56.181 2.170 1.00 86.51 85 PHE H O 1
ATOM 16268 N N . ASN H 1 89 ? 55.459 57.112 0.167 1.00 87.68 86 ASN H N 1
ATOM 16269 C CA . ASN H 1 89 ? 56.487 58.001 0.700 1.00 87.14 86 ASN H CA 1
ATOM 16270 C C . ASN H 1 89 ? 55.973 59.439 0.493 1.00 85.60 86 ASN H C 1
ATOM 16271 O O . ASN H 1 89 ? 56.029 59.986 -0.628 1.00 84.82 86 ASN H O 1
ATOM 16276 N N . VAL H 1 90 ? 55.474 60.041 1.572 1.00 82.94 87 VAL H N 1
ATOM 16277 C CA . VAL H 1 90 ? 54.918 61.382 1.505 1.00 79.37 87 VAL H CA 1
ATOM 16278 C C . VAL H 1 90 ? 55.322 62.323 2.606 1.00 77.96 87 VAL H C 1
ATOM 16279 O O . VAL H 1 90 ? 55.724 61.920 3.696 1.00 76.86 87 VAL H O 1
ATOM 16283 N N . ARG H 1 91 ? 55.158 63.599 2.291 1.00 77.71 88 ARG H N 1
ATOM 16284 C CA . ARG H 1 91 ? 55.419 64.716 3.202 1.00 78.72 88 ARG H CA 1
ATOM 16285 C C . ARG H 1 91 ? 54.635 65.889 2.607 1.00 76.51 88 ARG H C 1
ATOM 16286 O O . ARG H 1 91 ? 54.376 65.904 1.394 1.00 75.66 88 ARG H O 1
ATOM 16294 N N . SER H 1 92 ? 54.246 66.858 3.434 1.00 74.05 89 SER H N 1
ATOM 16295 C CA . SER H 1 92 ? 53.472 67.981 2.910 1.00 73.10 89 SER H CA 1
ATOM 16296 C C . SER H 1 92 ? 54.385 69.066 2.388 1.00 71.45 89 SER H C 1
ATOM 16297 O O . SER H 1 92 ? 55.572 69.027 2.654 1.00 70.92 89 SER H O 1
ATOM 16300 N N . LEU H 1 93 ? 53.833 70.031 1.652 1.00 70.46 90 LEU H N 1
ATOM 16301 C CA . LEU H 1 93 ? 54.618 71.149 1.092 1.00 69.93 90 LEU H CA 1
ATOM 16302 C C . LEU H 1 93 ? 53.769 72.380 1.217 1.00 69.42 90 LEU H C 1
ATOM 16303 O O . LEU H 1 93 ? 52.552 72.274 1.157 1.00 71.06 90 LEU H O 1
ATOM 16308 N N . LEU H 1 94 ? 54.354 73.552 1.392 1.00 67.20 91 LEU H N 1
ATOM 16309 C CA . LEU H 1 94 ? 53.463 74.709 1.474 1.00 66.46 91 LEU H CA 1
ATOM 16310 C C . LEU H 1 94 ? 53.666 75.576 0.259 1.00 65.47 91 LEU H C 1
ATOM 16311 O O . LEU H 1 94 ? 54.765 75.709 -0.209 1.00 67.47 91 LEU H O 1
ATOM 16316 N N . GLY H 1 95 ? 52.618 76.157 -0.286 1.00 64.77 92 GLY H N 1
ATOM 16317 C CA . GLY H 1 95 ? 52.806 76.950 -1.479 1.00 64.73 92 GLY H CA 1
ATOM 16318 C C . GLY H 1 95 ? 52.042 78.242 -1.393 1.00 64.89 92 GLY H C 1
ATOM 16319 O O . GLY H 1 95 ? 51.312 78.466 -0.428 1.00 64.16 92 GLY H O 1
ATOM 16320 N N . ARG H 1 96 ? 52.180 79.085 -2.405 1.00 64.38 93 ARG H N 1
ATOM 16321 C CA . ARG H 1 96 ? 51.522 80.361 -2.338 1.00 65.93 93 ARG H CA 1
ATOM 16322 C C . ARG H 1 96 ? 50.427 80.488 -3.357 1.00 66.89 93 ARG H C 1
ATOM 16323 O O . ARG H 1 96 ? 50.626 80.263 -4.539 1.00 65.75 93 ARG H O 1
ATOM 16331 N N . VAL H 1 97 ? 49.256 80.872 -2.888 1.00 69.33 94 VAL H N 1
ATOM 16332 C CA . VAL H 1 97 ? 48.113 81.012 -3.773 1.00 72.22 94 VAL H CA 1
ATOM 16333 C C . VAL H 1 97 ? 48.244 82.266 -4.575 1.00 73.48 94 VAL H C 1
ATOM 16334 O O . VAL H 1 97 ? 48.120 83.365 -4.041 1.00 73.53 94 VAL H O 1
ATOM 16338 N N . ILE H 1 98 ? 48.467 82.101 -5.871 1.00 75.43 95 ILE H N 1
ATOM 16339 C CA . ILE H 1 98 ? 48.629 83.257 -6.745 1.00 77.02 95 ILE H CA 1
ATOM 16340 C C . ILE H 1 98 ? 47.501 83.451 -7.759 1.00 78.41 95 ILE H C 1
ATOM 16341 O O . ILE H 1 98 ? 47.614 84.244 -8.674 1.00 76.44 95 ILE H O 1
ATOM 16346 N N . LEU H 1 99 ? 46.412 82.722 -7.595 1.00 81.65 96 LEU H N 1
ATOM 16347 C CA . LEU H 1 99 ? 45.293 82.857 -8.503 1.00 85.48 96 LEU H CA 1
ATOM 16348 C C . LEU H 1 99 ? 44.938 84.287 -8.815 1.00 88.99 96 LEU H C 1
ATOM 16349 O O . LEU H 1 99 ? 44.958 84.694 -9.973 1.00 89.77 96 LEU H O 1
ATOM 16354 N N . SER H 1 100 ? 44.560 85.039 -7.783 1.00 93.16 97 SER H N 1
ATOM 16355 C CA . SER H 1 100 ? 44.139 86.435 -7.934 1.00 97.47 97 SER H CA 1
ATOM 16356 C C . SER H 1 100 ? 45.173 87.300 -8.632 1.00 99.37 97 SER H C 1
ATOM 16357 O O . SER H 1 100 ? 44.929 88.468 -8.937 1.00 99.42 97 SER H O 1
ATOM 16360 N N . HIS H 1 101 ? 46.336 86.710 -8.880 1.00 102.16 98 HIS H N 1
ATOM 16361 C CA . HIS H 1 101 ? 47.410 87.406 -9.564 1.00 104.36 98 HIS H CA 1
ATOM 16362 C C . HIS H 1 101 ? 47.782 88.629 -8.738 1.00 103.90 98 HIS H C 1
ATOM 16363 O O . HIS H 1 101 ? 47.652 89.766 -9.202 1.00 103.55 98 HIS H O 1
ATOM 16370 N N . PRO H 1 102 ? 48.255 88.398 -7.491 1.00 103.38 99 PRO H N 1
ATOM 16371 C CA . PRO H 1 102 ? 48.652 89.445 -6.540 1.00 101.82 99 PRO H CA 1
ATOM 16372 C C . PRO H 1 102 ? 49.889 90.216 -6.939 1.00 99.76 99 PRO H C 1
ATOM 16373 O O . PRO H 1 102 ? 50.766 89.704 -7.656 1.00 99.23 99 PRO H O 1
ATOM 16377 N N . ALA H 1 103 ? 49.938 91.451 -6.443 1.00 97.37 100 ALA H N 1
ATOM 16378 C CA . ALA H 1 103 ? 51.050 92.370 -6.666 1.00 95.23 100 ALA H CA 1
ATOM 16379 C C . ALA H 1 103 ? 52.394 91.805 -6.129 1.00 93.12 100 ALA H C 1
ATOM 16380 O O . ALA H 1 103 ? 53.442 91.906 -6.779 1.00 92.54 100 ALA H O 1
ATOM 16382 N N . SER H 1 104 ? 52.347 91.204 -4.944 1.00 90.35 101 SER H N 1
ATOM 16383 C CA . SER H 1 104 ? 53.528 90.619 -4.317 1.00 86.57 101 SER H CA 1
ATOM 16384 C C . SER H 1 104 ? 53.198 89.251 -3.749 1.00 83.30 101 SER H C 1
ATOM 16385 O O . SER H 1 104 ? 52.105 89.041 -3.242 1.00 84.38 101 SER H O 1
ATOM 16388 N N . LEU H 1 105 ? 54.143 88.325 -3.834 1.00 79.22 102 LEU H N 1
ATOM 16389 C CA . LEU H 1 105 ? 53.934 86.987 -3.322 1.00 76.69 102 LEU H CA 1
ATOM 16390 C C . LEU H 1 105 ? 53.286 86.917 -1.946 1.00 74.82 102 LEU H C 1
ATOM 16391 O O . LEU H 1 105 ? 53.749 87.587 -1.015 1.00 74.44 102 LEU H O 1
ATOM 16396 N N . PRO H 1 106 ? 52.196 86.112 -1.810 1.00 72.25 103 PRO H N 1
ATOM 16397 C CA . PRO H 1 106 ? 51.445 85.911 -0.574 1.00 70.17 103 PRO H CA 1
ATOM 16398 C C . PRO H 1 106 ? 52.133 84.861 0.223 1.00 69.25 103 PRO H C 1
ATOM 16399 O O . PRO H 1 106 ? 53.009 84.168 -0.295 1.00 68.52 103 PRO H O 1
ATOM 16403 N N . PRO H 1 107 ? 51.736 84.717 1.491 1.00 67.97 104 PRO H N 1
ATOM 16404 C CA . PRO H 1 107 ? 52.352 83.729 2.383 1.00 68.55 104 PRO H CA 1
ATOM 16405 C C . PRO H 1 107 ? 52.039 82.311 2.007 1.00 70.10 104 PRO H C 1
ATOM 16406 O O . PRO H 1 107 ? 51.322 82.088 1.031 1.00 70.97 104 PRO H O 1
ATOM 16410 N N . ARG H 1 108 ? 52.621 81.358 2.734 1.00 71.44 105 ARG H N 1
ATOM 16411 C CA . ARG H 1 108 ? 52.398 79.935 2.475 1.00 72.99 105 ARG H CA 1
ATOM 16412 C C . ARG H 1 108 ? 51.059 79.514 3.073 1.00 72.53 105 ARG H C 1
ATOM 16413 O O . ARG H 1 108 ? 51.015 78.997 4.175 1.00 72.36 105 ARG H O 1
ATOM 16421 N N . THR H 1 109 ? 49.992 79.745 2.321 1.00 71.57 106 THR H N 1
ATOM 16422 C CA . THR H 1 109 ? 48.629 79.463 2.710 1.00 70.72 106 THR H CA 1
ATOM 16423 C C . THR H 1 109 ? 48.180 78.078 2.377 1.00 70.51 106 THR H C 1
ATOM 16424 O O . THR H 1 109 ? 47.346 77.518 3.069 1.00 71.94 106 THR H O 1
ATOM 16428 N N . HIS H 1 110 ? 48.718 77.536 1.295 1.00 69.91 107 HIS H N 1
ATOM 16429 C CA . HIS H 1 110 ? 48.283 76.248 0.785 1.00 67.72 107 HIS H CA 1
ATOM 16430 C C . HIS H 1 110 ? 49.132 75.039 1.065 1.00 66.68 107 HIS H C 1
ATOM 16431 O O . HIS H 1 110 ? 50.330 75.074 0.901 1.00 67.17 107 HIS H O 1
ATOM 16438 N N . ARG H 1 111 ? 48.500 73.952 1.489 1.00 66.02 108 ARG H N 1
ATOM 16439 C CA . ARG H 1 111 ? 49.228 72.723 1.759 1.00 63.69 108 ARG H CA 1
ATOM 16440 C C . ARG H 1 111 ? 49.019 71.816 0.559 1.00 64.79 108 ARG H C 1
ATOM 16441 O O . ARG H 1 111 ? 48.046 71.983 -0.209 1.00 63.47 108 ARG H O 1
ATOM 16449 N N . LEU H 1 112 ? 49.949 70.882 0.373 1.00 64.60 109 LEU H N 1
ATOM 16450 C CA . LEU H 1 112 ? 49.848 69.922 -0.710 1.00 64.17 109 LEU H CA 1
ATOM 16451 C C . LEU H 1 112 ? 50.786 68.763 -0.396 1.00 64.16 109 LEU H C 1
ATOM 16452 O O . LEU H 1 112 ? 51.567 68.814 0.547 1.00 61.86 109 LEU H O 1
ATOM 16457 N N . LEU H 1 113 ? 50.695 67.697 -1.163 1.00 66.76 110 LEU H N 1
ATOM 16458 C CA . LEU H 1 113 ? 51.507 66.548 -0.868 1.00 69.48 110 LEU H CA 1
ATOM 16459 C C . LEU H 1 113 ? 52.499 66.240 -1.927 1.00 71.62 110 LEU H C 1
ATOM 16460 O O . LEU H 1 113 ? 52.260 66.490 -3.112 1.00 71.31 110 LEU H O 1
ATOM 16465 N N . LEU H 1 114 ? 53.620 65.685 -1.489 1.00 74.85 111 LEU H N 1
ATOM 16466 C CA . LEU H 1 114 ? 54.677 65.291 -2.406 1.00 79.70 111 LEU H CA 1
ATOM 16467 C C . LEU H 1 114 ? 54.799 63.790 -2.193 1.00 82.52 111 LEU H C 1
ATOM 16468 O O . LEU H 1 114 ? 54.972 63.322 -1.066 1.00 81.91 111 LEU H O 1
ATOM 16473 N N . VAL H 1 115 ? 54.693 63.040 -3.279 1.00 87.05 112 VAL H N 1
ATOM 16474 C CA . VAL H 1 115 ? 54.749 61.604 -3.184 1.00 91.42 112 VAL H CA 1
ATOM 16475 C C . VAL H 1 115 ? 55.786 61.004 -4.097 1.00 94.02 112 VAL H C 1
ATOM 16476 O O . VAL H 1 115 ? 55.830 61.325 -5.296 1.00 91.93 112 VAL H O 1
ATOM 16480 N N . ASP H 1 116 ? 56.588 60.111 -3.513 1.00 98.22 113 ASP H N 1
ATOM 16481 C CA . ASP H 1 116 ? 57.613 59.397 -4.249 1.00 102.46 113 ASP H CA 1
ATOM 16482 C C . ASP H 1 116 ? 57.139 57.987 -4.558 1.00 105.32 113 ASP H C 1
ATOM 16483 O O . ASP H 1 116 ? 57.227 57.094 -3.698 1.00 106.17 113 ASP H O 1
ATOM 16488 N N . VAL H 1 117 ? 56.635 57.810 -5.784 1.00 107.95 114 VAL H N 1
ATOM 16489 C CA . VAL H 1 117 ? 56.134 56.527 -6.278 1.00 110.75 114 VAL H CA 1
ATOM 16490 C C . VAL H 1 117 ? 56.906 56.076 -7.518 1.00 112.29 114 VAL H C 1
ATOM 16491 O O . VAL H 1 117 ? 57.029 56.836 -8.490 1.00 113.26 114 VAL H O 1
ATOM 16495 N N . GLU H 1 118 ? 57.389 54.832 -7.488 1.00 113.14 115 GLU H N 1
ATOM 16496 C CA . GLU H 1 118 ? 58.164 54.232 -8.582 1.00 113.34 115 GLU H CA 1
ATOM 16497 C C . GLU H 1 118 ? 59.213 55.181 -9.156 1.00 112.75 115 GLU H C 1
ATOM 16498 O O . GLU H 1 118 ? 59.115 55.671 -10.293 1.00 111.54 115 GLU H O 1
ATOM 16504 N N . ASP H 1 119 ? 60.216 55.429 -8.319 1.00 112.18 116 ASP H N 1
ATOM 16505 C CA . ASP H 1 119 ? 61.341 56.287 -8.636 1.00 111.86 116 ASP H CA 1
ATOM 16506 C C . ASP H 1 119 ? 61.064 57.689 -9.186 1.00 110.73 116 ASP H C 1
ATOM 16507 O O . ASP H 1 119 ? 62.009 58.388 -9.576 1.00 111.49 116 ASP H O 1
ATOM 16512 N N . GLU H 1 120 ? 59.795 58.108 -9.213 1.00 108.26 117 GLU H N 1
ATOM 16513 C CA . GLU H 1 120 ? 59.437 59.460 -9.682 1.00 104.45 117 GLU H CA 1
ATOM 16514 C C . GLU H 1 120 ? 58.817 60.286 -8.559 1.00 100.92 117 GLU H C 1
ATOM 16515 O O . GLU H 1 120 ? 58.540 59.784 -7.461 1.00 101.08 117 GLU H O 1
ATOM 16521 N N . GLN H 1 121 ? 58.603 61.564 -8.826 1.00 96.54 118 GLN H N 1
ATOM 16522 C CA . GLN H 1 121 ? 58.002 62.414 -7.824 1.00 91.75 118 GLN H CA 1
ATOM 16523 C C . GLN H 1 121 ? 56.718 62.992 -8.352 1.00 89.06 118 GLN H C 1
ATOM 16524 O O . GLN H 1 121 ? 56.667 63.587 -9.439 1.00 87.16 118 GLN H O 1
ATOM 16530 N N . TRP H 1 122 ? 55.666 62.784 -7.577 1.00 86.27 119 TRP H N 1
ATOM 16531 C CA . TRP H 1 122 ? 54.371 63.307 -7.948 1.00 82.27 119 TRP H CA 1
ATOM 16532 C C . TRP H 1 122 ? 53.848 64.233 -6.846 1.00 79.57 119 TRP H C 1
ATOM 16533 O O . TRP H 1 122 ? 54.301 64.181 -5.700 1.00 78.22 119 TRP H O 1
ATOM 16544 N N . ILE H 1 123 ? 52.900 65.084 -7.202 1.00 76.20 120 ILE H N 1
ATOM 16545 C CA . ILE H 1 123 ? 52.310 65.941 -6.215 1.00 74.27 120 ILE H CA 1
ATOM 16546 C C . ILE H 1 123 ? 50.820 65.705 -6.196 1.00 75.04 120 ILE H C 1
ATOM 16547 O O . ILE H 1 123 ? 50.124 65.879 -7.210 1.00 75.27 120 ILE H O 1
ATOM 16552 N N . ALA H 1 124 ? 50.320 65.280 -5.041 1.00 75.03 121 ALA H N 1
ATOM 16553 C CA . ALA H 1 124 ? 48.885 65.045 -4.892 1.00 74.06 121 ALA H CA 1
ATOM 16554 C C . ALA H 1 124 ? 48.344 66.175 -4.035 1.00 72.85 121 ALA H C 1
ATOM 16555 O O . ALA H 1 124 ? 49.004 66.641 -3.129 1.00 70.74 121 ALA H O 1
ATOM 16557 N N . ASP H 1 125 ? 47.132 66.609 -4.318 1.00 73.19 122 ASP H N 1
ATOM 16558 C CA . ASP H 1 125 ? 46.554 67.692 -3.571 1.00 72.19 122 ASP H CA 1
ATOM 16559 C C . ASP H 1 125 ? 45.057 67.621 -3.706 1.00 72.20 122 ASP H C 1
ATOM 16560 O O . ASP H 1 125 ? 44.512 67.777 -4.805 1.00 72.75 122 ASP H O 1
ATOM 16565 N N . VAL H 1 126 ? 44.386 67.410 -2.583 1.00 71.10 123 VAL H N 1
ATOM 16566 C CA . VAL H 1 126 ? 42.924 67.334 -2.606 1.00 71.58 123 VAL H CA 1
ATOM 16567 C C . VAL H 1 126 ? 42.267 68.521 -1.915 1.00 72.26 123 VAL H C 1
ATOM 16568 O O . VAL H 1 126 ? 41.037 68.648 -1.886 1.00 70.56 123 VAL H O 1
ATOM 16572 N N . GLY H 1 127 ? 43.086 69.411 -1.381 1.00 72.23 124 GLY H N 1
ATOM 16573 C CA . GLY H 1 127 ? 42.488 70.488 -0.637 1.00 71.24 124 GLY H CA 1
ATOM 16574 C C . GLY H 1 127 ? 42.453 71.850 -1.224 1.00 70.44 124 GLY H C 1
ATOM 16575 O O . GLY H 1 127 ? 42.220 72.812 -0.489 1.00 71.27 124 GLY H O 1
ATOM 16576 N N . PHE H 1 128 ? 42.665 71.962 -2.522 1.00 69.86 125 PHE H N 1
ATOM 16577 C CA . PHE H 1 128 ? 42.665 73.282 -3.095 1.00 70.86 125 PHE H CA 1
ATOM 16578 C C . PHE H 1 128 ? 41.283 73.819 -3.400 1.00 72.51 125 PHE H C 1
ATOM 16579 O O . PHE H 1 128 ? 41.143 74.963 -3.814 1.00 74.27 125 PHE H O 1
ATOM 16587 N N . GLY H 1 129 ? 40.247 73.024 -3.173 1.00 74.30 126 GLY H N 1
ATOM 16588 C CA . GLY H 1 129 ? 38.898 73.492 -3.473 1.00 75.55 126 GLY H CA 1
ATOM 16589 C C . GLY H 1 129 ? 38.433 73.393 -4.936 1.00 76.57 126 GLY H C 1
ATOM 16590 O O . GLY H 1 129 ? 38.655 72.378 -5.629 1.00 75.75 126 GLY H O 1
ATOM 16591 N N . GLY H 1 130 ? 37.771 74.450 -5.408 1.00 77.05 127 GLY H N 1
ATOM 16592 C CA . GLY H 1 130 ? 37.270 74.464 -6.771 1.00 78.23 127 GLY H CA 1
ATOM 16593 C C . GLY H 1 130 ? 38.084 73.738 -7.840 1.00 80.10 127 GLY H C 1
ATOM 16594 O O . GLY H 1 130 ? 37.604 72.785 -8.477 1.00 79.86 127 GLY H O 1
ATOM 16595 N N . GLN H 1 131 ? 39.323 74.178 -8.049 1.00 80.93 128 GLN H N 1
ATOM 16596 C CA . GLN H 1 131 ? 40.154 73.570 -9.090 1.00 82.31 128 GLN H CA 1
ATOM 16597 C C . GLN H 1 131 ? 41.189 72.565 -8.621 1.00 81.58 128 GLN H C 1
ATOM 16598 O O . GLN H 1 131 ? 42.164 72.323 -9.325 1.00 81.36 128 GLN H O 1
ATOM 16604 N N . THR H 1 132 ? 40.986 71.944 -7.468 1.00 80.86 129 THR H N 1
ATOM 16605 C CA . THR H 1 132 ? 41.984 71.001 -6.997 1.00 79.73 129 THR H CA 1
ATOM 16606 C C . THR H 1 132 ? 42.270 69.966 -8.019 1.00 79.15 129 THR H C 1
ATOM 16607 O O . THR H 1 132 ? 41.459 69.724 -8.907 1.00 78.66 129 THR H O 1
ATOM 16611 N N . LEU H 1 133 ? 43.433 69.347 -7.881 1.00 79.51 130 LEU H N 1
ATOM 16612 C CA . LEU H 1 133 ? 43.787 68.265 -8.761 1.00 79.93 130 LEU H CA 1
ATOM 16613 C C . LEU H 1 133 ? 42.855 67.122 -8.374 1.00 80.05 130 LEU H C 1
ATOM 16614 O O . LEU H 1 133 ? 42.262 67.132 -7.297 1.00 78.96 130 LEU H O 1
ATOM 16619 N N . THR H 1 134 ? 42.713 66.144 -9.253 1.00 79.72 131 THR H N 1
ATOM 16620 C CA . THR H 1 134 ? 41.862 65.029 -8.946 1.00 79.73 131 THR H CA 1
ATOM 16621 C C . THR H 1 134 ? 42.639 63.797 -9.286 1.00 80.86 131 THR H C 1
ATOM 16622 O O . THR H 1 134 ? 42.093 62.698 -9.321 1.00 82.00 131 THR H O 1
ATOM 16626 N N . ALA H 1 135 ? 43.940 63.991 -9.487 1.00 81.15 132 ALA H N 1
ATOM 16627 C CA . ALA H 1 135 ? 44.846 62.905 -9.839 1.00 80.86 132 ALA H CA 1
ATOM 16628 C C . ALA H 1 135 ? 46.277 63.384 -9.681 1.00 81.14 132 ALA H C 1
ATOM 16629 O O . ALA H 1 135 ? 46.584 64.531 -9.967 1.00 82.13 132 ALA H O 1
ATOM 16631 N N . PRO H 1 136 ? 47.176 62.510 -9.223 1.00 80.64 133 PRO H N 1
ATOM 16632 C CA . PRO H 1 136 ? 48.570 62.892 -9.044 1.00 81.96 133 PRO H CA 1
ATOM 16633 C C . PRO H 1 136 ? 49.087 63.490 -10.334 1.00 83.74 133 PRO H C 1
ATOM 16634 O O . PRO H 1 136 ? 48.502 63.242 -11.396 1.00 84.31 133 PRO H O 1
ATOM 16638 N N . LEU H 1 137 ? 50.168 64.271 -10.235 1.00 85.25 134 LEU H N 1
ATOM 16639 C CA . LEU H 1 137 ? 50.831 64.862 -11.397 1.00 85.93 134 LEU H CA 1
ATOM 16640 C C . LEU H 1 137 ? 52.299 64.570 -11.207 1.00 88.26 134 LEU H C 1
ATOM 16641 O O . LEU H 1 137 ? 52.754 64.377 -10.070 1.00 88.02 134 LEU H O 1
ATOM 16646 N N . ARG H 1 138 ? 53.034 64.520 -12.313 1.00 90.61 135 ARG H N 1
ATOM 16647 C CA . ARG H 1 138 ? 54.451 64.248 -12.252 1.00 92.54 135 ARG H CA 1
ATOM 16648 C C . ARG H 1 138 ? 55.154 65.587 -12.100 1.00 93.56 135 ARG H C 1
ATOM 16649 O O . ARG H 1 138 ? 54.713 66.593 -12.659 1.00 93.11 135 ARG H O 1
ATOM 16657 N N . LEU H 1 139 ? 56.238 65.614 -11.333 1.00 94.95 136 LEU H N 1
ATOM 16658 C CA . LEU H 1 139 ? 57.018 66.845 -11.203 1.00 95.40 136 LEU H CA 1
ATOM 16659 C C . LEU H 1 139 ? 57.864 67.043 -12.494 1.00 97.12 136 LEU H C 1
ATOM 16660 O O . LEU H 1 139 ? 58.988 66.534 -12.613 1.00 96.77 136 LEU H O 1
ATOM 16665 N N . GLN H 1 140 ? 57.304 67.759 -13.462 1.00 98.48 137 GLN H N 1
ATOM 16666 C CA . GLN H 1 140 ? 57.991 68.038 -14.716 1.00 100.08 137 GLN H CA 1
ATOM 16667 C C . GLN H 1 140 ? 57.373 69.259 -15.361 1.00 100.66 137 GLN H C 1
ATOM 16668 O O . GLN H 1 140 ? 56.140 69.445 -15.282 1.00 101.49 137 GLN H O 1
ATOM 16674 N N . ALA H 1 141 ? 58.214 70.064 -16.021 1.00 99.55 138 ALA H N 1
ATOM 16675 C CA . ALA H 1 141 ? 57.735 71.270 -16.676 1.00 98.34 138 ALA H CA 1
ATOM 16676 C C . ALA H 1 141 ? 57.147 71.006 -18.058 1.00 98.65 138 ALA H C 1
ATOM 16677 O O . ALA H 1 141 ? 57.326 69.922 -18.632 1.00 97.39 138 ALA H O 1
ATOM 16679 N N . GLU H 1 142 ? 56.408 72.007 -18.549 1.00 100.14 139 GLU H N 1
ATOM 16680 C CA . GLU H 1 142 ? 55.743 72.010 -19.867 1.00 101.29 139 GLU H CA 1
ATOM 16681 C C . GLU H 1 142 ? 54.717 70.901 -20.103 1.00 100.86 139 GLU H C 1
ATOM 16682 O O . GLU H 1 142 ? 53.595 71.169 -20.551 1.00 100.87 139 GLU H O 1
ATOM 16688 N N . ILE H 1 143 ? 55.126 69.663 -19.826 1.00 100.60 140 ILE H N 1
ATOM 16689 C CA . ILE H 1 143 ? 54.276 68.485 -19.989 1.00 100.82 140 ILE H CA 1
ATOM 16690 C C . ILE H 1 143 ? 52.836 68.763 -19.579 1.00 101.25 140 ILE H C 1
ATOM 16691 O O . ILE H 1 143 ? 52.517 68.747 -18.393 1.00 101.99 140 ILE H O 1
ATOM 16696 N N . ALA H 1 144 ? 51.963 69.020 -20.544 1.00 101.20 141 ALA H N 1
ATOM 16697 C CA . ALA H 1 144 ? 50.575 69.282 -20.210 1.00 101.14 141 ALA H CA 1
ATOM 16698 C C . ALA H 1 144 ? 49.946 68.010 -19.647 1.00 101.39 141 ALA H C 1
ATOM 16699 O O . ALA H 1 144 ? 49.495 67.164 -20.432 1.00 102.00 141 ALA H O 1
ATOM 16701 N N . GLN H 1 145 ? 49.897 67.884 -18.310 1.00 100.36 142 GLN H N 1
ATOM 16702 C CA . GLN H 1 145 ? 49.327 66.707 -17.654 1.00 98.44 142 GLN H CA 1
ATOM 16703 C C . GLN H 1 145 ? 47.800 66.687 -17.604 1.00 98.53 142 GLN H C 1
ATOM 16704 O O . GLN H 1 145 ? 47.136 67.732 -17.519 1.00 98.54 142 GLN H O 1
ATOM 16710 N N . GLN H 1 146 ? 47.246 65.479 -17.669 1.00 98.57 143 GLN H N 1
ATOM 16711 C CA . GLN H 1 146 ? 45.796 65.295 -17.707 1.00 98.06 143 GLN H CA 1
ATOM 16712 C C . GLN H 1 146 ? 45.139 64.772 -16.423 1.00 98.15 143 GLN H C 1
ATOM 16713 O O . GLN H 1 146 ? 45.670 63.875 -15.750 1.00 97.24 143 GLN H O 1
ATOM 16719 N N . THR H 1 147 ? 43.966 65.322 -16.113 1.00 97.32 144 THR H N 1
ATOM 16720 C CA . THR H 1 147 ? 43.243 64.938 -14.926 1.00 96.97 144 THR H CA 1
ATOM 16721 C C . THR H 1 147 ? 41.766 64.818 -15.193 1.00 96.30 144 THR H C 1
ATOM 16722 O O . THR H 1 147 ? 41.216 65.575 -15.983 1.00 95.49 144 THR H O 1
ATOM 16726 N N . PRO H 1 148 ? 41.105 63.859 -14.525 1.00 96.76 145 PRO H N 1
ATOM 16727 C CA . PRO H 1 148 ? 39.673 63.614 -14.661 1.00 98.05 145 PRO H CA 1
ATOM 16728 C C . PRO H 1 148 ? 38.818 64.868 -14.720 1.00 100.49 145 PRO H C 1
ATOM 16729 O O . PRO H 1 148 ? 37.690 64.826 -15.219 1.00 101.13 145 PRO H O 1
ATOM 16733 N N . HIS H 1 149 ? 39.327 65.986 -14.212 1.00 102.74 146 HIS H N 1
ATOM 16734 C CA . HIS H 1 149 ? 38.528 67.208 -14.265 1.00 104.34 146 HIS H CA 1
ATOM 16735 C C . HIS H 1 149 ? 39.190 68.380 -14.943 1.00 105.82 146 HIS H C 1
ATOM 16736 O O . HIS H 1 149 ? 38.628 69.468 -14.958 1.00 106.24 146 HIS H O 1
ATOM 16743 N N . GLY H 1 150 ? 40.374 68.173 -15.507 1.00 107.20 147 GLY H N 1
ATOM 16744 C CA . GLY H 1 150 ? 41.025 69.275 -16.184 1.00 108.05 147 GLY H CA 1
ATOM 16745 C C . GLY H 1 150 ? 42.419 68.971 -16.664 1.00 108.67 147 GLY H C 1
ATOM 16746 O O . GLY H 1 150 ? 42.930 67.866 -16.444 1.00 109.35 147 GLY H O 1
ATOM 16747 N N . GLU H 1 151 ? 43.025 69.957 -17.323 1.00 109.02 148 GLU H N 1
ATOM 16748 C CA . GLU H 1 151 ? 44.385 69.844 -17.842 1.00 109.03 148 GLU H CA 1
ATOM 16749 C C . GLU H 1 151 ? 45.299 70.823 -17.110 1.00 107.68 148 GLU H C 1
ATOM 16750 O O . GLU H 1 151 ? 44.988 72.005 -17.000 1.00 107.47 148 GLU H O 1
ATOM 16756 N N . TYR H 1 152 ? 46.442 70.346 -16.637 1.00 106.53 149 TYR H N 1
ATOM 16757 C CA . TYR H 1 152 ? 47.347 71.226 -15.910 1.00 106.28 149 TYR H CA 1
ATOM 16758 C C . TYR H 1 152 ? 48.806 71.116 -16.371 1.00 105.90 149 TYR H C 1
ATOM 16759 O O . TYR H 1 152 ? 49.115 70.331 -17.269 1.00 105.60 149 TYR H O 1
ATOM 16768 N N . ARG H 1 153 ? 49.688 71.899 -15.731 1.00 105.41 150 ARG H N 1
ATOM 16769 C CA . ARG H 1 153 ? 51.143 71.900 -15.993 1.00 104.32 150 ARG H CA 1
ATOM 16770 C C . ARG H 1 153 ? 51.967 72.464 -14.820 1.00 102.90 150 ARG H C 1
ATOM 16771 O O . ARG H 1 153 ? 51.523 73.365 -14.099 1.00 102.13 150 ARG H O 1
ATOM 16779 N N . LEU H 1 154 ? 53.173 71.929 -14.653 1.00 101.51 151 LEU H N 1
ATOM 16780 C CA . LEU H 1 154 ? 54.078 72.335 -13.583 1.00 101.31 151 LEU H CA 1
ATOM 16781 C C . LEU H 1 154 ? 55.263 73.229 -13.997 1.00 102.17 151 LEU H C 1
ATOM 16782 O O . LEU H 1 154 ? 56.403 73.044 -13.504 1.00 102.40 151 LEU H O 1
ATOM 16787 N N . MET H 1 155 ? 54.986 74.173 -14.903 1.00 101.72 152 MET H N 1
ATOM 16788 C CA . MET H 1 155 ? 55.959 75.144 -15.416 1.00 100.58 152 MET H CA 1
ATOM 16789 C C . MET H 1 155 ? 56.989 75.495 -14.359 1.00 97.67 152 MET H C 1
ATOM 16790 O O . MET H 1 155 ? 56.666 75.593 -13.175 1.00 97.11 152 MET H O 1
ATOM 16795 N N . GLN H 1 156 ? 58.230 75.712 -14.760 1.00 94.97 153 GLN H N 1
ATOM 16796 C CA . GLN H 1 156 ? 59.214 76.048 -13.739 1.00 92.48 153 GLN H CA 1
ATOM 16797 C C . GLN H 1 156 ? 59.913 77.415 -13.892 1.00 90.32 153 GLN H C 1
ATOM 16798 O O . GLN H 1 156 ? 60.238 77.863 -14.977 1.00 90.31 153 GLN H O 1
ATOM 16804 N N . GLU H 1 157 ? 60.125 78.086 -12.782 1.00 88.01 154 GLU H N 1
ATOM 16805 C CA . GLU H 1 157 ? 60.763 79.359 -12.830 1.00 86.56 154 GLU H CA 1
ATOM 16806 C C . GLU H 1 157 ? 61.781 79.283 -11.728 1.00 85.72 154 GLU H C 1
ATOM 16807 O O . GLU H 1 157 ? 61.642 79.980 -10.727 1.00 85.79 154 GLU H O 1
ATOM 16813 N N . GLY H 1 158 ? 62.777 78.409 -11.885 1.00 84.51 155 GLY H N 1
ATOM 16814 C CA . GLY H 1 158 ? 63.823 78.277 -10.871 1.00 83.09 155 GLY H CA 1
ATOM 16815 C C . GLY H 1 158 ? 63.802 77.024 -10.001 1.00 82.44 155 GLY H C 1
ATOM 16816 O O . GLY H 1 158 ? 63.791 75.908 -10.509 1.00 82.20 155 GLY H O 1
ATOM 16817 N N . SER H 1 159 ? 63.831 77.212 -8.687 1.00 82.08 156 SER H N 1
ATOM 16818 C CA . SER H 1 159 ? 63.773 76.108 -7.721 1.00 82.70 156 SER H CA 1
ATOM 16819 C C . SER H 1 159 ? 62.289 75.899 -7.309 1.00 83.41 156 SER H C 1
ATOM 16820 O O . SER H 1 159 ? 61.857 74.819 -6.840 1.00 82.79 156 SER H O 1
ATOM 16823 N N . THR H 1 160 ? 61.530 76.977 -7.486 1.00 83.08 157 THR H N 1
ATOM 16824 C CA . THR H 1 160 ? 60.117 77.035 -7.170 1.00 82.53 157 THR H CA 1
ATOM 16825 C C . THR H 1 160 ? 59.305 76.728 -8.433 1.00 83.88 157 THR H C 1
ATOM 16826 O O . THR H 1 160 ? 59.721 77.115 -9.535 1.00 83.71 157 THR H O 1
ATOM 16830 N N . TRP H 1 161 ? 58.164 76.035 -8.272 1.00 84.79 158 TRP H N 1
ATOM 16831 C CA . TRP H 1 161 ? 57.302 75.622 -9.398 1.00 84.56 158 TRP H CA 1
ATOM 16832 C C . TRP H 1 161 ? 56.015 76.326 -9.444 1.00 83.56 158 TRP H C 1
ATOM 16833 O O . TRP H 1 161 ? 55.511 76.707 -8.419 1.00 85.41 158 TRP H O 1
ATOM 16844 N N . ILE H 1 162 ? 55.432 76.459 -10.618 1.00 82.33 159 ILE H N 1
ATOM 16845 C CA . ILE H 1 162 ? 54.152 77.145 -10.690 1.00 82.29 159 ILE H CA 1
ATOM 16846 C C . ILE H 1 162 ? 53.065 76.226 -11.219 1.00 82.62 159 ILE H C 1
ATOM 16847 O O . ILE H 1 162 ? 53.219 75.631 -12.281 1.00 83.63 159 ILE H O 1
ATOM 16852 N N . LEU H 1 163 ? 51.952 76.092 -10.510 1.00 81.54 160 LEU H N 1
ATOM 16853 C CA . LEU H 1 163 ? 50.923 75.206 -11.018 1.00 80.58 160 LEU H CA 1
ATOM 16854 C C . LEU H 1 163 ? 49.946 75.995 -11.873 1.00 81.04 160 LEU H C 1
ATOM 16855 O O . LEU H 1 163 ? 49.525 77.117 -11.536 1.00 79.14 160 LEU H O 1
ATOM 16860 N N . GLN H 1 164 ? 49.589 75.406 -13.004 1.00 81.85 161 GLN H N 1
ATOM 16861 C CA . GLN H 1 164 ? 48.677 76.089 -13.890 1.00 82.69 161 GLN H CA 1
ATOM 16862 C C . GLN H 1 164 ? 47.758 75.130 -14.584 1.00 83.62 161 GLN H C 1
ATOM 16863 O O . GLN H 1 164 ? 48.092 73.960 -14.801 1.00 82.35 161 GLN H O 1
ATOM 16869 N N . PHE H 1 165 ? 46.592 75.668 -14.912 1.00 85.40 162 PHE H N 1
ATOM 16870 C CA . PHE H 1 165 ? 45.559 74.945 -15.589 1.00 88.53 162 PHE H CA 1
ATOM 16871 C C . PHE H 1 165 ? 45.054 75.815 -16.723 1.00 90.55 162 PHE H C 1
ATOM 16872 O O . PHE H 1 165 ? 44.894 77.034 -16.586 1.00 89.88 162 PHE H O 1
ATOM 16880 N N . ARG H 1 166 ? 44.832 75.156 -17.849 1.00 92.92 163 ARG H N 1
ATOM 16881 C CA . ARG H 1 166 ? 44.377 75.787 -19.054 1.00 95.99 163 ARG H CA 1
ATOM 16882 C C . ARG H 1 166 ? 42.963 76.309 -18.919 1.00 97.37 163 ARG H C 1
ATOM 16883 O O . ARG H 1 166 ? 42.042 75.666 -19.372 1.00 98.09 163 ARG H O 1
ATOM 16891 N N . HIS H 1 167 ? 42.802 77.479 -18.302 1.00 99.63 164 HIS H N 1
ATOM 16892 C CA . HIS H 1 167 ? 41.487 78.111 -18.108 1.00 102.33 164 HIS H CA 1
ATOM 16893 C C . HIS H 1 167 ? 40.877 78.563 -19.467 1.00 103.95 164 HIS H C 1
ATOM 16894 O O . HIS H 1 167 ? 40.730 77.750 -20.383 1.00 104.16 164 HIS H O 1
ATOM 16901 N N . HIS H 1 168 ? 40.529 79.842 -19.597 1.00 105.67 165 HIS H N 1
ATOM 16902 C CA . HIS H 1 168 ? 39.935 80.380 -20.828 1.00 107.13 165 HIS H CA 1
ATOM 16903 C C . HIS H 1 168 ? 40.770 80.139 -22.094 1.00 107.86 165 HIS H C 1
ATOM 16904 O O . HIS H 1 168 ? 41.151 81.069 -22.829 1.00 107.78 165 HIS H O 1
ATOM 16911 N N . GLU H 1 169 ? 41.031 78.862 -22.341 1.00 108.75 166 GLU H N 1
ATOM 16912 C CA . GLU H 1 169 ? 41.819 78.417 -23.477 1.00 109.69 166 GLU H CA 1
ATOM 16913 C C . GLU H 1 169 ? 43.334 78.361 -23.119 1.00 109.72 166 GLU H C 1
ATOM 16914 O O . GLU H 1 169 ? 43.905 77.264 -23.014 1.00 109.38 166 GLU H O 1
ATOM 16920 N N . HIS H 1 170 ? 43.973 79.522 -22.945 1.00 109.07 167 HIS H N 1
ATOM 16921 C CA . HIS H 1 170 ? 45.393 79.600 -22.591 1.00 108.42 167 HIS H CA 1
ATOM 16922 C C . HIS H 1 170 ? 45.605 79.263 -21.103 1.00 106.59 167 HIS H C 1
ATOM 16923 O O . HIS H 1 170 ? 44.662 79.319 -20.336 1.00 106.04 167 HIS H O 1
ATOM 16930 N N . TRP H 1 171 ? 46.830 78.912 -20.710 1.00 105.08 168 TRP H N 1
ATOM 16931 C CA . TRP H 1 171 ? 47.155 78.565 -19.317 1.00 104.52 168 TRP H CA 1
ATOM 16932 C C . TRP H 1 171 ? 46.882 79.689 -18.305 1.00 103.02 168 TRP H C 1
ATOM 16933 O O . TRP H 1 171 ? 46.663 80.820 -18.705 1.00 103.28 168 TRP H O 1
ATOM 16944 N N . GLN H 1 172 ? 46.912 79.368 -17.002 1.00 100.79 169 GLN H N 1
ATOM 16945 C CA . GLN H 1 172 ? 46.715 80.351 -15.921 1.00 98.20 169 GLN H CA 1
ATOM 16946 C C . GLN H 1 172 ? 47.285 79.885 -14.591 1.00 96.10 169 GLN H C 1
ATOM 16947 O O . GLN H 1 172 ? 47.035 78.773 -14.155 1.00 95.92 169 GLN H O 1
ATOM 16953 N N . SER H 1 173 ? 48.043 80.755 -13.945 1.00 93.67 170 SER H N 1
ATOM 16954 C CA . SER H 1 173 ? 48.654 80.438 -12.669 1.00 91.74 170 SER H CA 1
ATOM 16955 C C . SER H 1 173 ? 47.641 80.150 -11.560 1.00 90.72 170 SER H C 1
ATOM 16956 O O . SER H 1 173 ? 46.635 80.843 -11.467 1.00 90.49 170 SER H O 1
ATOM 16959 N N . MET H 1 174 ? 47.917 79.133 -10.732 1.00 89.37 171 MET H N 1
ATOM 16960 C CA . MET H 1 174 ? 47.058 78.763 -9.593 1.00 87.40 171 MET H CA 1
ATOM 16961 C C . MET H 1 174 ? 47.791 79.052 -8.320 1.00 84.33 171 MET H C 1
ATOM 16962 O O . MET H 1 174 ? 47.299 79.787 -7.479 1.00 83.58 171 MET H O 1
ATOM 16967 N N . TYR H 1 175 ? 48.960 78.425 -8.180 1.00 81.88 172 TYR H N 1
ATOM 16968 C CA . TYR H 1 175 ? 49.814 78.606 -7.005 1.00 79.68 172 TYR H CA 1
ATOM 16969 C C . TYR H 1 175 ? 51.232 78.026 -7.166 1.00 78.75 172 TYR H C 1
ATOM 16970 O O . TYR H 1 175 ? 51.429 77.022 -7.828 1.00 78.61 172 TYR H O 1
ATOM 16979 N N . CYS H 1 176 ? 52.205 78.656 -6.525 1.00 77.87 173 CYS H N 1
ATOM 16980 C CA . CYS H 1 176 ? 53.589 78.237 -6.618 1.00 77.50 173 CYS H CA 1
ATOM 16981 C C . CYS H 1 176 ? 54.114 77.682 -5.324 1.00 75.65 173 CYS H C 1
ATOM 16982 O O . CYS H 1 176 ? 53.601 77.980 -4.260 1.00 76.35 173 CYS H O 1
ATOM 16985 N N . PHE H 1 177 ? 55.167 76.901 -5.397 1.00 73.39 174 PHE H N 1
ATOM 16986 C CA . PHE H 1 177 ? 55.679 76.297 -4.189 1.00 73.97 174 PHE H CA 1
ATOM 16987 C C . PHE H 1 177 ? 56.998 75.694 -4.593 1.00 76.07 174 PHE H C 1
ATOM 16988 O O . PHE H 1 177 ? 57.350 75.687 -5.793 1.00 76.88 174 PHE H O 1
ATOM 16996 N N . ASP H 1 178 ? 57.664 75.089 -3.616 1.00 76.21 175 ASP H N 1
ATOM 16997 C CA . ASP H 1 178 ? 58.982 74.482 -3.834 1.00 78.42 175 ASP H CA 1
ATOM 16998 C C . ASP H 1 178 ? 59.038 73.153 -3.106 1.00 78.05 175 ASP H C 1
ATOM 16999 O O . ASP H 1 178 ? 57.990 72.632 -2.775 1.00 79.90 175 ASP H O 1
ATOM 17004 N N . LEU H 1 179 ? 60.221 72.599 -2.838 1.00 75.66 176 LEU H N 1
ATOM 17005 C CA . LEU H 1 179 ? 60.242 71.329 -2.147 1.00 74.36 176 LEU H CA 1
ATOM 17006 C C . LEU H 1 179 ? 60.770 71.399 -0.751 1.00 73.00 176 LEU H C 1
ATOM 17007 O O . LEU H 1 179 ? 61.246 70.405 -0.201 1.00 73.66 176 LEU H O 1
ATOM 17012 N N . GLY H 1 180 ? 60.689 72.562 -0.142 1.00 70.47 177 GLY H N 1
ATOM 17013 C CA . GLY H 1 180 ? 61.211 72.623 1.205 1.00 69.80 177 GLY H CA 1
ATOM 17014 C C . GLY H 1 180 ? 60.374 71.876 2.234 1.00 69.36 177 GLY H C 1
ATOM 17015 O O . GLY H 1 180 ? 59.143 71.826 2.155 1.00 71.17 177 GLY H O 1
ATOM 17016 N N . VAL H 1 181 ? 61.034 71.287 3.216 1.00 67.27 178 VAL H N 1
ATOM 17017 C CA . VAL H 1 181 ? 60.352 70.583 4.295 1.00 66.24 178 VAL H CA 1
ATOM 17018 C C . VAL H 1 181 ? 59.399 71.507 5.072 1.00 66.23 178 VAL H C 1
ATOM 17019 O O . VAL H 1 181 ? 59.624 72.694 5.165 1.00 65.19 178 VAL H O 1
ATOM 17023 N N . GLN H 1 182 ? 58.334 70.960 5.630 1.00 66.17 179 GLN H N 1
ATOM 17024 C CA . GLN H 1 182 ? 57.455 71.767 6.428 1.00 68.41 179 GLN H CA 1
ATOM 17025 C C . GLN H 1 182 ? 57.271 71.039 7.750 1.00 70.14 179 GLN H C 1
ATOM 17026 O O . GLN H 1 182 ? 57.548 69.845 7.842 1.00 71.49 179 GLN H O 1
ATOM 17032 N N . GLN H 1 183 ? 56.807 71.738 8.778 1.00 70.45 180 GLN H N 1
ATOM 17033 C CA . GLN H 1 183 ? 56.570 71.112 10.080 1.00 71.47 180 GLN H CA 1
ATOM 17034 C C . GLN H 1 183 ? 55.117 71.321 10.500 1.00 71.84 180 GLN H C 1
ATOM 17035 O O . GLN H 1 183 ? 54.508 72.286 10.069 1.00 70.07 180 GLN H O 1
ATOM 17041 N N . GLN H 1 184 ? 54.578 70.457 11.367 1.00 72.33 181 GLN H N 1
ATOM 17042 C CA . GLN H 1 184 ? 53.183 70.573 11.750 1.00 72.91 181 GLN H CA 1
ATOM 17043 C C . GLN H 1 184 ? 52.847 71.986 12.070 1.00 73.71 181 GLN H C 1
ATOM 17044 O O . GLN H 1 184 ? 51.828 72.525 11.597 1.00 74.38 181 GLN H O 1
ATOM 17050 N N . SER H 1 185 ? 53.716 72.603 12.856 1.00 72.85 182 SER H N 1
ATOM 17051 C CA . SER H 1 185 ? 53.480 73.979 13.245 1.00 72.85 182 SER H CA 1
ATOM 17052 C C . SER H 1 185 ? 53.351 74.859 12.010 1.00 72.57 182 SER H C 1
ATOM 17053 O O . SER H 1 185 ? 52.521 75.768 11.962 1.00 73.33 182 SER H O 1
ATOM 17056 N N . ASP H 1 186 ? 54.139 74.586 10.985 1.00 71.52 183 ASP H N 1
ATOM 17057 C CA . ASP H 1 186 ? 54.021 75.448 9.829 1.00 71.10 183 ASP H CA 1
ATOM 17058 C C . ASP H 1 186 ? 52.628 75.418 9.255 1.00 69.33 183 ASP H C 1
ATOM 17059 O O . ASP H 1 186 ? 52.188 76.383 8.624 1.00 68.31 183 ASP H O 1
ATOM 17064 N N . HIS H 1 187 ? 51.925 74.310 9.482 1.00 67.71 184 HIS H N 1
ATOM 17065 C CA . HIS H 1 187 ? 50.561 74.184 8.989 1.00 65.33 184 HIS H CA 1
ATOM 17066 C C . HIS H 1 187 ? 49.647 74.841 9.985 1.00 63.72 184 HIS H C 1
ATOM 17067 O O . HIS H 1 187 ? 48.659 75.492 9.633 1.00 62.99 184 HIS H O 1
ATOM 17074 N N . VAL H 1 188 ? 49.968 74.674 11.250 1.00 61.94 185 VAL H N 1
ATOM 17075 C CA . VAL H 1 188 ? 49.147 75.313 12.235 1.00 60.07 185 VAL H CA 1
ATOM 17076 C C . VAL H 1 188 ? 49.166 76.807 11.952 1.00 61.07 185 VAL H C 1
ATOM 17077 O O . VAL H 1 188 ? 48.112 77.462 12.032 1.00 61.98 185 VAL H O 1
ATOM 17081 N N . MET H 1 189 ? 50.331 77.347 11.593 1.00 60.99 186 MET H N 1
ATOM 17082 C CA . MET H 1 189 ? 50.393 78.775 11.330 1.00 63.08 186 MET H CA 1
ATOM 17083 C C . MET H 1 189 ? 49.605 79.103 10.062 1.00 60.23 186 MET H C 1
ATOM 17084 O O . MET H 1 189 ? 48.859 80.096 9.989 1.00 58.15 186 MET H O 1
ATOM 17089 N N . GLY H 1 190 ? 49.730 78.236 9.072 1.00 58.58 187 GLY H N 1
ATOM 17090 C CA . GLY H 1 190 ? 48.996 78.476 7.846 1.00 57.08 187 GLY H CA 1
ATOM 17091 C C . GLY H 1 190 ? 47.519 78.470 8.130 1.00 57.27 187 GLY H C 1
ATOM 17092 O O . GLY H 1 190 ? 46.724 79.270 7.601 1.00 55.64 187 GLY H O 1
ATOM 17093 N N . ASN H 1 191 ? 47.125 77.554 8.996 1.00 57.47 188 ASN H N 1
ATOM 17094 C CA . ASN H 1 191 ? 45.717 77.504 9.300 1.00 59.88 188 ASN H CA 1
ATOM 17095 C C . ASN H 1 191 ? 45.320 78.776 10.051 1.00 59.93 188 ASN H C 1
ATOM 17096 O O . ASN H 1 191 ? 44.297 79.407 9.733 1.00 61.71 188 ASN H O 1
ATOM 17101 N N . PHE H 1 192 ? 46.146 79.180 11.016 1.00 58.45 189 PHE H N 1
ATOM 17102 C CA . PHE H 1 192 ? 45.834 80.347 11.812 1.00 56.35 189 PHE H CA 1
ATOM 17103 C C . PHE H 1 192 ? 45.580 81.534 10.936 1.00 55.61 189 PHE H C 1
ATOM 17104 O O . PHE H 1 192 ? 44.587 82.244 11.127 1.00 54.40 189 PHE H O 1
ATOM 17112 N N . TRP H 1 193 ? 46.490 81.733 9.976 1.00 54.68 190 TRP H N 1
ATOM 17113 C CA . TRP H 1 193 ? 46.400 82.835 9.024 1.00 52.75 190 TRP H CA 1
ATOM 17114 C C . TRP H 1 193 ? 45.054 82.764 8.340 1.00 50.44 190 TRP H C 1
ATOM 17115 O O . TRP H 1 193 ? 44.211 83.654 8.536 1.00 48.18 190 TRP H O 1
ATOM 17126 N N . SER H 1 194 ? 44.868 81.675 7.588 1.00 48.57 191 SER H N 1
ATOM 17127 C CA . SER H 1 194 ? 43.662 81.438 6.806 1.00 49.07 191 SER H CA 1
ATOM 17128 C C . SER H 1 194 ? 42.341 81.585 7.513 1.00 48.66 191 SER H C 1
ATOM 17129 O O . SER H 1 194 ? 41.372 82.084 6.940 1.00 48.17 191 SER H O 1
ATOM 17132 N N . ALA H 1 195 ? 42.298 81.185 8.769 1.00 48.05 192 ALA H N 1
ATOM 17133 C CA . ALA H 1 195 ? 41.076 81.255 9.532 1.00 46.93 192 ALA H CA 1
ATOM 17134 C C . ALA H 1 195 ? 40.843 82.538 10.289 1.00 48.01 192 ALA H C 1
ATOM 17135 O O . ALA H 1 195 ? 39.691 82.882 10.599 1.00 46.74 192 ALA H O 1
ATOM 17137 N N . HIS H 1 196 ? 41.938 83.234 10.598 1.00 49.47 193 HIS H N 1
ATOM 17138 C CA . HIS H 1 196 ? 41.885 84.461 11.378 1.00 50.74 193 HIS H CA 1
ATOM 17139 C C . HIS H 1 196 ? 42.377 85.825 10.785 1.00 52.03 193 HIS H C 1
ATOM 17140 O O . HIS H 1 196 ? 41.996 86.903 11.280 1.00 51.84 193 HIS H O 1
ATOM 17147 N N . TRP H 1 197 ? 43.197 85.814 9.740 1.00 53.10 194 TRP H N 1
ATOM 17148 C CA . TRP H 1 197 ? 43.589 87.099 9.197 1.00 54.40 194 TRP H CA 1
ATOM 17149 C C . TRP H 1 197 ? 42.362 87.795 8.621 1.00 52.70 194 TRP H C 1
ATOM 17150 O O . TRP H 1 197 ? 41.767 87.371 7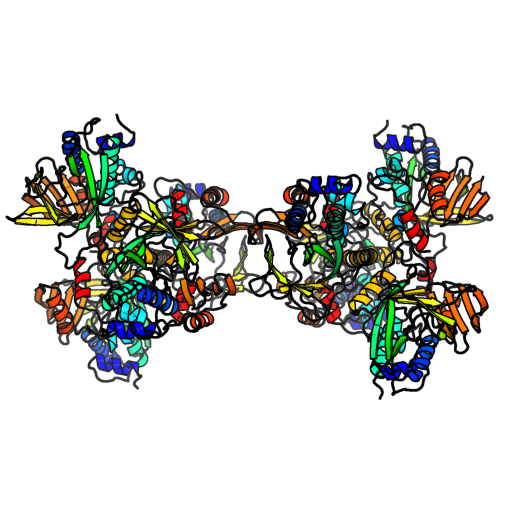.653 1.00 52.65 194 TRP H O 1
ATOM 17161 N N . PRO H 1 198 ? 41.991 88.908 9.201 1.00 51.31 195 PRO H N 1
ATOM 17162 C CA . PRO H 1 198 ? 40.819 89.642 8.740 1.00 50.76 195 PRO H CA 1
ATOM 17163 C C . PRO H 1 198 ? 40.551 89.686 7.278 1.00 50.31 195 PRO H C 1
ATOM 17164 O O . PRO H 1 198 ? 39.412 89.617 6.873 1.00 51.06 195 PRO H O 1
ATOM 17168 N N . GLN H 1 199 ? 41.572 89.823 6.461 1.00 51.30 196 GLN H N 1
ATOM 17169 C CA . GLN H 1 199 ? 41.309 89.915 5.044 1.00 54.35 196 GLN H CA 1
ATOM 17170 C C . GLN H 1 199 ? 41.280 88.566 4.364 1.00 54.49 196 GLN H C 1
ATOM 17171 O O . GLN H 1 199 ? 41.222 88.511 3.141 1.00 55.60 196 GLN H O 1
ATOM 17177 N N . SER H 1 200 ? 41.308 87.470 5.108 1.00 53.99 197 SER H N 1
ATOM 17178 C CA . SER H 1 200 ? 41.306 86.154 4.448 1.00 54.41 197 SER H CA 1
ATOM 17179 C C . SER H 1 200 ? 39.968 85.925 3.810 1.00 54.80 197 SER H C 1
ATOM 17180 O O . SER H 1 200 ? 38.977 86.083 4.493 1.00 55.84 197 SER H O 1
ATOM 17183 N N . HIS H 1 201 ? 39.893 85.511 2.545 1.00 54.10 198 HIS H N 1
ATOM 17184 C CA . HIS H 1 201 ? 38.547 85.369 1.991 1.00 54.61 198 HIS H CA 1
ATOM 17185 C C . HIS H 1 201 ? 37.694 84.303 2.704 1.00 53.32 198 HIS H C 1
ATOM 17186 O O . HIS H 1 201 ? 36.473 84.443 2.816 1.00 53.12 198 HIS H O 1
ATOM 17193 N N . PHE H 1 202 ? 38.329 83.259 3.210 1.00 51.65 199 PHE H N 1
ATOM 17194 C CA . PHE H 1 202 ? 37.600 82.248 3.949 1.00 49.33 199 PHE H CA 1
ATOM 17195 C C . PHE H 1 202 ? 36.749 82.781 5.106 1.00 49.42 199 PHE H C 1
ATOM 17196 O O . PHE H 1 202 ? 35.951 82.069 5.682 1.00 49.15 199 PHE H O 1
ATOM 17204 N N . ARG H 1 203 ? 36.906 84.025 5.489 1.00 48.81 200 ARG H N 1
ATOM 17205 C CA . ARG H 1 203 ? 36.070 84.495 6.552 1.00 48.44 200 ARG H CA 1
ATOM 17206 C C . ARG H 1 203 ? 34.922 85.275 5.973 1.00 51.01 200 ARG H C 1
ATOM 17207 O O . ARG H 1 203 ? 34.096 85.829 6.720 1.00 51.72 200 ARG H O 1
ATOM 17215 N N . HIS H 1 204 ? 34.816 85.331 4.656 1.00 52.17 201 HIS H N 1
ATOM 17216 C CA . HIS H 1 204 ? 33.771 86.174 4.112 1.00 53.64 201 HIS H CA 1
ATOM 17217 C C . HIS H 1 204 ? 32.703 85.498 3.283 1.00 55.43 201 HIS H C 1
ATOM 17218 O O . HIS H 1 204 ? 31.835 86.141 2.687 1.00 56.01 201 HIS H O 1
ATOM 17225 N N . HIS H 1 205 ? 32.743 84.182 3.261 1.00 58.18 202 HIS H N 1
ATOM 17226 C CA . HIS H 1 205 ? 31.721 83.462 2.533 1.00 60.09 202 HIS H CA 1
ATOM 17227 C C . HIS H 1 205 ? 31.854 81.959 2.640 1.00 57.92 202 HIS H C 1
ATOM 17228 O O . HIS H 1 205 ? 32.948 81.414 2.708 1.00 55.24 202 HIS H O 1
ATOM 17235 N N . LEU H 1 206 ? 30.708 81.295 2.662 1.00 57.60 203 LEU H N 1
ATOM 17236 C CA . LEU H 1 206 ? 30.664 79.847 2.794 1.00 56.55 203 LEU H CA 1
ATOM 17237 C C . LEU H 1 206 ? 31.154 79.204 1.526 1.00 58.20 203 LEU H C 1
ATOM 17238 O O . LEU H 1 206 ? 30.756 79.601 0.418 1.00 57.00 203 LEU H O 1
ATOM 17243 N N . LEU H 1 207 ? 32.018 78.211 1.682 1.00 60.44 204 LEU H N 1
ATOM 17244 C CA . LEU H 1 207 ? 32.566 77.553 0.527 1.00 63.25 204 LEU H CA 1
ATOM 17245 C C . LEU H 1 207 ? 32.502 76.055 0.590 1.00 65.28 204 LEU H C 1
ATOM 17246 O O . LEU H 1 207 ? 33.057 75.419 1.489 1.00 63.37 204 LEU H O 1
ATOM 17251 N N . MET H 1 208 ? 31.821 75.483 -0.387 1.00 69.14 205 MET H N 1
ATOM 17252 C CA . MET H 1 208 ? 31.754 74.057 -0.438 1.00 73.46 205 MET H CA 1
ATOM 17253 C C . MET H 1 208 ? 31.976 73.577 -1.834 1.00 73.49 205 MET H C 1
ATOM 17254 O O . MET H 1 208 ? 31.579 74.206 -2.802 1.00 71.29 205 MET H O 1
ATOM 17259 N N . CYS H 1 209 ? 32.647 72.449 -1.930 1.00 75.91 206 CYS H N 1
ATOM 17260 C CA . CYS H 1 209 ? 32.908 71.870 -3.221 1.00 79.20 206 CYS H CA 1
ATOM 17261 C C . CYS H 1 209 ? 33.191 70.383 -3.105 1.00 79.02 206 CYS H C 1
ATOM 17262 O O . CYS H 1 209 ? 34.013 69.938 -2.313 1.00 76.72 206 CYS H O 1
ATOM 17265 N N . ARG H 1 210 ? 32.491 69.614 -3.918 1.00 81.31 207 ARG H N 1
ATOM 17266 C CA . ARG H 1 210 ? 32.639 68.178 -3.881 1.00 84.15 207 ARG H CA 1
ATOM 17267 C C . ARG H 1 210 ? 32.764 67.671 -5.287 1.00 85.93 207 ARG H C 1
ATOM 17268 O O . ARG H 1 210 ? 32.191 68.240 -6.200 1.00 85.51 207 ARG H O 1
ATOM 17276 N N . HIS H 1 211 ? 33.502 66.587 -5.462 1.00 89.33 208 HIS H N 1
ATOM 17277 C CA . HIS H 1 211 ? 33.673 66.034 -6.792 1.00 93.02 208 HIS H CA 1
ATOM 17278 C C . HIS H 1 211 ? 32.856 64.790 -7.099 1.00 95.48 208 HIS H C 1
ATOM 17279 O O . HIS H 1 211 ? 32.586 63.955 -6.222 1.00 96.02 208 HIS H O 1
ATOM 17286 N N . LEU H 1 212 ? 32.471 64.674 -8.366 1.00 98.08 209 LEU H N 1
ATOM 17287 C CA . LEU H 1 212 ? 31.688 63.541 -8.857 1.00 100.36 209 LEU H CA 1
ATOM 17288 C C . LEU H 1 212 ? 32.509 62.725 -9.854 1.00 102.10 209 LEU H C 1
ATOM 17289 O O . LEU H 1 212 ? 33.433 63.250 -10.491 1.00 102.54 209 LEU H O 1
ATOM 17294 N N . PRO H 1 213 ? 32.171 61.432 -10.005 1.00 103.46 210 PRO H N 1
ATOM 17295 C CA . PRO H 1 213 ? 32.828 60.467 -10.907 1.00 104.48 210 PRO H CA 1
ATOM 17296 C C . PRO H 1 213 ? 33.173 60.915 -12.358 1.00 104.79 210 PRO H C 1
ATOM 17297 O O . PRO H 1 213 ? 34.354 60.931 -12.760 1.00 104.36 210 PRO H O 1
ATOM 17301 N N . ASP H 1 214 ? 32.156 61.273 -13.141 1.00 104.49 211 ASP H N 1
ATOM 17302 C CA . ASP H 1 214 ? 32.409 61.676 -14.516 1.00 104.05 211 ASP H CA 1
ATOM 17303 C C . ASP H 1 214 ? 32.628 63.164 -14.764 1.00 102.55 211 ASP H C 1
ATOM 17304 O O . ASP H 1 214 ? 31.716 63.876 -15.210 1.00 102.54 211 ASP H O 1
ATOM 17309 N N . GLY H 1 215 ? 33.852 63.615 -14.496 1.00 100.30 212 GLY H N 1
ATOM 17310 C CA . GLY H 1 215 ? 34.205 65.011 -14.703 1.00 97.47 212 GLY H CA 1
ATOM 17311 C C . GLY H 1 215 ? 33.231 66.031 -14.142 1.00 95.21 212 GLY H C 1
ATOM 17312 O O . GLY H 1 215 ? 33.273 67.191 -14.523 1.00 95.71 212 GLY H O 1
ATOM 17313 N N . GLY H 1 216 ? 32.354 65.613 -13.239 1.00 93.28 213 GLY H N 1
ATOM 17314 C CA . GLY H 1 216 ? 31.403 66.545 -12.669 1.00 89.78 213 GLY H CA 1
ATOM 17315 C C . GLY H 1 216 ? 31.805 66.983 -11.276 1.00 88.18 213 GLY H C 1
ATOM 17316 O O . GLY H 1 216 ? 32.676 66.369 -10.626 1.00 88.23 213 GLY H O 1
ATOM 17317 N N . LYS H 1 217 ? 31.195 68.071 -10.820 1.00 85.25 214 LYS H N 1
ATOM 17318 C CA . LYS H 1 217 ? 31.475 68.565 -9.484 1.00 83.30 214 LYS H CA 1
ATOM 17319 C C . LYS H 1 217 ? 30.364 69.490 -9.001 1.00 81.00 214 LYS H C 1
ATOM 17320 O O . LYS H 1 217 ? 29.560 70.002 -9.783 1.00 80.17 214 LYS H O 1
ATOM 17326 N N . LEU H 1 218 ? 30.302 69.665 -7.692 1.00 78.45 215 LEU H N 1
ATOM 17327 C CA . LEU H 1 218 ? 29.307 70.520 -7.101 1.00 75.92 215 LEU H CA 1
ATOM 17328 C C . LEU H 1 218 ? 30.040 71.697 -6.520 1.00 73.47 215 LEU H C 1
ATOM 17329 O O . LEU H 1 218 ? 31.201 71.584 -6.148 1.00 71.83 215 LEU H O 1
ATOM 17334 N N . THR H 1 219 ? 29.328 72.808 -6.397 1.00 72.26 216 THR H N 1
ATOM 17335 C CA . THR H 1 219 ? 29.897 74.063 -5.952 1.00 70.61 216 THR H CA 1
ATOM 17336 C C . THR H 1 219 ? 28.966 74.988 -5.232 1.00 69.45 216 THR H C 1
ATOM 17337 O O . THR H 1 219 ? 28.033 75.530 -5.821 1.00 68.43 216 THR H O 1
ATOM 17341 N N . LEU H 1 220 ? 29.249 75.205 -3.959 1.00 68.51 217 LEU H N 1
ATOM 17342 C CA . LEU H 1 220 ? 28.427 76.118 -3.190 1.00 66.35 217 LEU H CA 1
ATOM 17343 C C . LEU H 1 220 ? 29.272 77.329 -2.799 1.00 64.15 217 LEU H C 1
ATOM 17344 O O . LEU H 1 220 ? 30.440 77.199 -2.474 1.00 64.38 217 LEU H O 1
ATOM 17349 N N . THR H 1 221 ? 28.671 78.503 -2.862 1.00 63.84 218 THR H N 1
ATOM 17350 C CA . THR H 1 221 ? 29.318 79.752 -2.486 1.00 65.41 218 THR H CA 1
ATOM 17351 C C . THR H 1 221 ? 28.169 80.531 -1.879 1.00 66.22 218 THR H C 1
ATOM 17352 O O . THR H 1 221 ? 27.451 81.230 -2.586 1.00 65.53 218 THR H O 1
ATOM 17356 N N . ASN H 1 222 ? 27.992 80.401 -0.571 1.00 67.26 219 ASN H N 1
ATOM 17357 C CA . ASN H 1 222 ? 26.859 81.010 0.087 1.00 69.06 219 ASN H CA 1
ATOM 17358 C C . ASN H 1 222 ? 25.614 80.317 -0.433 1.00 71.26 219 ASN H C 1
ATOM 17359 O O . ASN H 1 222 ? 25.481 79.106 -0.283 1.00 71.76 219 ASN H O 1
ATOM 17364 N N . PHE H 1 223 ? 24.694 81.040 -1.057 1.00 73.61 220 PHE H N 1
ATOM 17365 C CA . PHE H 1 223 ? 23.508 80.372 -1.558 1.00 75.47 220 PHE H CA 1
ATOM 17366 C C . PHE H 1 223 ? 23.606 80.006 -3.039 1.00 77.33 220 PHE H C 1
ATOM 17367 O O . PHE H 1 223 ? 22.685 79.436 -3.602 1.00 78.44 220 PHE H O 1
ATOM 17375 N N . HIS H 1 224 ? 24.716 80.312 -3.687 1.00 79.28 221 HIS H N 1
ATOM 17376 C CA . HIS H 1 224 ? 24.818 79.962 -5.089 1.00 81.48 221 HIS H CA 1
ATOM 17377 C C . HIS H 1 224 ? 25.383 78.545 -5.283 1.00 80.85 221 HIS H C 1
ATOM 17378 O O . HIS H 1 224 ? 26.578 78.298 -5.123 1.00 78.94 221 HIS H O 1
ATOM 17385 N N . PHE H 1 225 ? 24.481 77.622 -5.613 1.00 81.81 222 PHE H N 1
ATOM 17386 C CA . PHE H 1 225 ? 24.798 76.211 -5.839 1.00 82.02 222 PHE H CA 1
ATOM 17387 C C . PHE H 1 225 ? 24.973 75.999 -7.321 1.00 81.79 222 PHE H C 1
ATOM 17388 O O . PHE H 1 225 ? 24.272 76.617 -8.096 1.00 81.93 222 PHE H O 1
ATOM 17396 N N . THR H 1 226 ? 25.884 75.120 -7.719 1.00 81.97 223 THR H N 1
ATOM 17397 C CA . THR H 1 226 ? 26.138 74.920 -9.133 1.00 83.10 223 THR H CA 1
ATOM 17398 C C . THR H 1 226 ? 26.595 73.500 -9.385 1.00 85.57 223 THR H C 1
ATOM 17399 O O . THR H 1 226 ? 27.396 72.965 -8.622 1.00 84.07 223 THR H O 1
ATOM 17403 N N . ARG H 1 227 ? 26.088 72.882 -10.452 1.00 90.22 224 ARG H N 1
ATOM 17404 C CA . ARG H 1 227 ? 26.476 71.509 -10.792 1.00 94.67 224 ARG H CA 1
ATOM 17405 C C . ARG H 1 227 ? 27.251 71.557 -12.097 1.00 97.09 224 ARG H C 1
ATOM 17406 O O . ARG H 1 227 ? 26.927 72.347 -12.972 1.00 95.62 224 ARG H O 1
ATOM 17414 N N . TYR H 1 228 ? 28.275 70.723 -12.228 1.00 101.58 225 TYR H N 1
ATOM 17415 C CA . TYR H 1 228 ? 29.084 70.723 -13.445 1.00 106.58 225 TYR H CA 1
ATOM 17416 C C . TYR H 1 228 ? 29.242 69.341 -14.017 1.00 108.89 225 TYR H C 1
ATOM 17417 O O . TYR H 1 228 ? 29.393 68.369 -13.269 1.00 109.33 225 TYR H O 1
ATOM 17426 N N . HIS H 1 229 ? 29.228 69.252 -15.343 1.00 111.25 226 HIS H N 1
ATOM 17427 C CA . HIS H 1 229 ? 29.463 67.969 -15.982 1.00 113.77 226 HIS H CA 1
ATOM 17428 C C . HIS H 1 229 ? 30.549 68.157 -17.017 1.00 114.04 226 HIS H C 1
ATOM 17429 O O . HIS H 1 229 ? 30.535 69.125 -17.779 1.00 112.73 226 HIS H O 1
ATOM 17436 N N . GLN H 1 230 ? 31.499 67.226 -17.026 1.00 115.40 227 GLN H N 1
ATOM 17437 C CA . GLN H 1 230 ? 32.622 67.295 -17.945 1.00 116.45 227 GLN H CA 1
ATOM 17438 C C . GLN H 1 230 ? 33.124 68.733 -18.017 1.00 115.81 227 GLN H C 1
ATOM 17439 O O . GLN H 1 230 ? 33.419 69.264 -19.085 1.00 116.33 227 GLN H O 1
ATOM 17445 N N . GLY H 1 231 ? 33.197 69.363 -16.857 1.00 114.87 228 GLY H N 1
ATOM 17446 C CA . GLY H 1 231 ? 33.691 70.713 -16.790 1.00 114.66 228 GLY H CA 1
ATOM 17447 C C . GLY H 1 231 ? 32.754 71.741 -17.353 1.00 115.08 228 GLY H C 1
ATOM 17448 O O . GLY H 1 231 ? 33.226 72.744 -17.864 1.00 116.26 228 GLY H O 1
ATOM 17449 N N . HIS H 1 232 ? 31.446 71.519 -17.274 1.00 114.82 229 HIS H N 1
ATOM 17450 C CA . HIS H 1 232 ? 30.499 72.510 -17.790 1.00 114.54 229 HIS H CA 1
ATOM 17451 C C . HIS H 1 232 ? 29.387 72.825 -16.795 1.00 113.29 229 HIS H C 1
ATOM 17452 O O . HIS H 1 232 ? 28.909 71.949 -16.073 1.00 113.51 229 HIS H O 1
ATOM 17459 N N . ALA H 1 233 ? 28.981 74.086 -16.765 1.00 111.56 230 ALA H N 1
ATOM 17460 C CA . ALA H 1 233 ? 27.954 74.524 -15.845 1.00 110.25 230 ALA H CA 1
ATOM 17461 C C . ALA H 1 233 ? 26.565 74.062 -16.235 1.00 109.19 230 ALA H C 1
ATOM 17462 O O . ALA H 1 233 ? 25.846 74.748 -16.955 1.00 109.07 230 ALA H O 1
ATOM 17464 N N . VAL H 1 234 ? 26.186 72.898 -15.735 1.00 108.05 231 VAL H N 1
ATOM 17465 C CA . VAL H 1 234 ? 24.871 72.337 -16.001 1.00 106.43 231 VAL H CA 1
ATOM 17466 C C . VAL H 1 234 ? 24.000 72.600 -14.789 1.00 105.59 231 VAL H C 1
ATOM 17467 O O . VAL H 1 234 ? 24.229 71.967 -13.762 1.00 106.77 231 VAL H O 1
ATOM 17471 N N . GLU H 1 235 ? 23.010 73.489 -14.877 1.00 103.64 232 GLU H N 1
ATOM 17472 C CA . GLU H 1 235 ? 22.165 73.782 -13.701 1.00 101.91 232 GLU H CA 1
ATOM 17473 C C . GLU H 1 235 ? 22.863 74.661 -12.629 1.00 100.44 232 GLU H C 1
ATOM 17474 O O . GLU H 1 235 ? 23.975 74.372 -12.155 1.00 99.19 232 GLU H O 1
ATOM 17480 N N . GLN H 1 236 ? 22.173 75.726 -12.249 1.00 98.98 233 GLN H N 1
ATOM 17481 C CA . GLN H 1 236 ? 22.671 76.655 -11.271 1.00 98.55 233 GLN H CA 1
ATOM 17482 C C . GLN H 1 236 ? 21.514 77.108 -10.418 1.00 97.74 233 GLN H C 1
ATOM 17483 O O . GLN H 1 236 ? 20.727 77.958 -10.827 1.00 98.07 233 GLN H O 1
ATOM 17489 N N . VAL H 1 237 ? 21.410 76.546 -9.225 1.00 96.25 234 VAL H N 1
ATOM 17490 C CA . VAL H 1 237 ? 20.339 76.927 -8.333 1.00 93.85 234 VAL H CA 1
ATOM 17491 C C . VAL H 1 237 ? 20.774 77.894 -7.273 1.00 91.29 234 VAL H C 1
ATOM 17492 O O . VAL H 1 237 ? 21.874 77.808 -6.729 1.00 90.41 234 VAL H O 1
ATOM 17496 N N . ASN H 1 238 ? 19.880 78.812 -6.966 1.00 88.84 235 ASN H N 1
ATOM 17497 C CA . ASN H 1 238 ? 20.159 79.792 -5.953 1.00 86.44 235 ASN H CA 1
ATOM 17498 C C . ASN H 1 238 ? 19.258 79.498 -4.772 1.00 83.44 235 ASN H C 1
ATOM 17499 O O . ASN H 1 238 ? 18.153 80.016 -4.671 1.00 81.34 235 ASN H O 1
ATOM 17504 N N . VAL H 1 239 ? 19.731 78.622 -3.897 1.00 81.26 236 VAL H N 1
ATOM 17505 C CA . VAL H 1 239 ? 18.988 78.240 -2.715 1.00 79.39 236 VAL H CA 1
ATOM 17506 C C . VAL H 1 239 ? 18.372 79.489 -2.098 1.00 80.31 236 VAL H C 1
ATOM 17507 O O . VAL H 1 239 ? 19.044 80.503 -1.879 1.00 81.88 236 VAL H O 1
ATOM 17511 N N . PRO H 1 240 ? 17.079 79.417 -1.783 1.00 79.68 237 PRO H N 1
ATOM 17512 C CA . PRO H 1 240 ? 16.281 80.501 -1.209 1.00 79.00 237 PRO H CA 1
ATOM 17513 C C . PRO H 1 240 ? 16.233 80.711 0.282 1.00 78.96 237 PRO H C 1
ATOM 17514 O O . PRO H 1 240 ? 15.697 81.719 0.729 1.00 78.93 237 PRO H O 1
ATOM 17518 N N . ASP H 1 241 ? 16.761 79.785 1.068 1.00 79.34 238 ASP H N 1
ATOM 17519 C CA . ASP H 1 241 ? 16.666 79.957 2.521 1.00 79.94 238 ASP H CA 1
ATOM 17520 C C . ASP H 1 241 ? 17.616 79.057 3.299 1.00 79.15 238 ASP H C 1
ATOM 17521 O O . ASP H 1 241 ? 18.072 78.020 2.808 1.00 78.39 238 ASP H O 1
ATOM 17526 N N . VAL H 1 242 ? 17.866 79.439 4.543 1.00 78.69 239 VAL H N 1
ATOM 17527 C CA . VAL H 1 242 ? 18.772 78.682 5.387 1.00 78.02 239 VAL H CA 1
ATOM 17528 C C . VAL H 1 242 ? 18.395 77.208 5.487 1.00 78.17 239 VAL H C 1
ATOM 17529 O O . VAL H 1 242 ? 19.212 76.334 5.212 1.00 77.97 239 VAL H O 1
ATOM 17533 N N . PRO H 1 243 ? 17.138 76.911 5.874 1.00 78.49 240 PRO H N 1
ATOM 17534 C CA . PRO H 1 243 ? 16.628 75.538 6.018 1.00 77.63 240 PRO H CA 1
ATOM 17535 C C . PRO H 1 243 ? 16.904 74.725 4.775 1.00 76.43 240 PRO H C 1
ATOM 17536 O O . PRO H 1 243 ? 17.441 73.613 4.829 1.00 74.62 240 PRO H O 1
ATOM 17540 N N . SER H 1 244 ? 16.519 75.304 3.648 1.00 75.76 241 SER H N 1
ATOM 17541 C CA . SER H 1 244 ? 16.732 74.674 2.372 1.00 75.47 241 SER H CA 1
ATOM 17542 C C . SER H 1 244 ? 18.231 74.364 2.158 1.00 74.55 241 SER H C 1
ATOM 17543 O O . SER H 1 244 ? 18.607 73.283 1.705 1.00 73.45 241 SER H O 1
ATOM 17546 N N . LEU H 1 245 ? 19.086 75.313 2.516 1.00 73.98 242 LEU H N 1
ATOM 17547 C CA . LEU H 1 245 ? 20.520 75.134 2.368 1.00 73.35 242 LEU H CA 1
ATOM 17548 C C . LEU H 1 245 ? 21.010 74.055 3.315 1.00 72.72 242 LEU H C 1
ATOM 17549 O O . LEU H 1 245 ? 21.840 73.245 2.939 1.00 71.99 242 LEU H O 1
ATOM 17554 N N . TYR H 1 246 ? 20.508 74.068 4.549 1.00 72.12 243 TYR H N 1
ATOM 17555 C CA . TYR H 1 246 ? 20.895 73.089 5.545 1.00 70.67 243 TYR H CA 1
ATOM 17556 C C . TYR H 1 246 ? 20.676 71.722 4.943 1.00 71.09 243 TYR H C 1
ATOM 17557 O O . TYR H 1 246 ? 21.463 70.806 5.138 1.00 69.94 243 TYR H O 1
ATOM 17566 N N . GLN H 1 247 ? 19.590 71.602 4.183 1.00 73.08 244 GLN H N 1
ATOM 17567 C CA . GLN H 1 247 ? 19.239 70.340 3.533 1.00 74.62 244 GLN H CA 1
ATOM 17568 C C . GLN H 1 247 ? 20.240 70.034 2.411 1.00 74.24 244 GLN H C 1
ATOM 17569 O O . GLN H 1 247 ? 20.837 68.927 2.356 1.00 74.11 244 GLN H O 1
ATOM 17575 N N . LEU H 1 248 ? 20.429 71.022 1.530 1.00 72.39 245 LEU H N 1
ATOM 17576 C CA . LEU H 1 248 ? 21.374 70.883 0.429 1.00 71.06 245 LEU H CA 1
ATOM 17577 C C . LEU H 1 248 ? 22.780 70.439 0.889 1.00 72.49 245 LEU H C 1
ATOM 17578 O O . LEU H 1 248 ? 23.465 69.737 0.156 1.00 73.78 245 LEU H O 1
ATOM 17583 N N . LEU H 1 249 ? 23.214 70.830 2.095 1.00 74.06 246 LEU H N 1
ATOM 17584 C CA . LEU H 1 249 ? 24.554 70.450 2.595 1.00 75.80 246 LEU H CA 1
ATOM 17585 C C . LEU H 1 249 ? 24.607 68.967 2.890 1.00 78.03 246 LEU H C 1
ATOM 17586 O O . LEU H 1 249 ? 25.640 68.290 2.677 1.00 78.18 246 LEU H O 1
ATOM 17591 N N . GLN H 1 250 ? 23.485 68.448 3.361 1.00 78.93 247 GLN H N 1
ATOM 17592 C CA . GLN H 1 250 ? 23.465 67.050 3.661 1.00 81.31 247 GLN H CA 1
ATOM 17593 C C . GLN H 1 250 ? 23.202 66.228 2.411 1.00 82.84 247 GLN H C 1
ATOM 17594 O O . GLN H 1 250 ? 23.791 65.157 2.226 1.00 83.21 247 GLN H O 1
ATOM 17600 N N . GLN H 1 251 ? 22.324 66.721 1.547 1.00 84.78 248 GLN H N 1
ATOM 17601 C CA . GLN H 1 251 ? 22.000 65.961 0.340 1.00 88.03 248 GLN H CA 1
ATOM 17602 C C . GLN H 1 251 ? 23.153 65.877 -0.635 1.00 87.83 248 GLN H C 1
ATOM 17603 O O . GLN H 1 251 ? 23.777 64.823 -0.795 1.00 88.51 248 GLN H O 1
ATOM 17609 N N . GLN H 1 252 ? 23.413 67.009 -1.279 1.00 87.11 249 GLN H N 1
ATOM 17610 C CA . GLN H 1 252 ? 24.447 67.136 -2.266 1.00 86.43 249 GLN H CA 1
ATOM 17611 C C . GLN H 1 252 ? 25.879 66.912 -1.810 1.00 84.67 249 GLN H C 1
ATOM 17612 O O . GLN H 1 252 ? 26.653 66.226 -2.499 1.00 84.95 249 GLN H O 1
ATOM 17618 N N . PHE H 1 253 ? 26.260 67.456 -0.661 1.00 82.57 250 PHE H N 1
ATOM 17619 C CA . PHE H 1 253 ? 27.652 67.290 -0.244 1.00 81.15 250 PHE H CA 1
ATOM 17620 C C . PHE H 1 253 ? 27.922 66.187 0.740 1.00 80.65 250 PHE H C 1
ATOM 17621 O O . PHE H 1 253 ? 29.064 65.783 0.974 1.00 81.21 250 PHE H O 1
ATOM 17629 N N . GLY H 1 254 ? 26.845 65.708 1.324 1.00 80.21 251 GLY H N 1
ATOM 17630 C CA . GLY H 1 254 ? 26.952 64.609 2.246 1.00 78.99 251 GLY H CA 1
ATOM 17631 C C . GLY H 1 254 ? 27.654 65.027 3.482 1.00 77.85 251 GLY H C 1
ATOM 17632 O O . GLY H 1 254 ? 28.547 64.328 3.954 1.00 77.82 251 GLY H O 1
ATOM 17633 N N . LEU H 1 255 ? 27.225 66.166 4.005 1.00 76.99 252 LEU H N 1
ATOM 17634 C CA . LEU H 1 255 ? 27.824 66.710 5.198 1.00 77.08 252 LEU H CA 1
ATOM 17635 C C . LEU H 1 255 ? 27.174 66.132 6.441 1.00 76.33 252 LEU H C 1
ATOM 17636 O O . LEU H 1 255 ? 25.946 66.104 6.562 1.00 75.86 252 LEU H O 1
ATOM 17641 N N . GLY H 1 256 ? 28.005 65.656 7.359 1.00 76.45 253 GLY H N 1
ATOM 17642 C CA . GLY H 1 256 ? 27.487 65.078 8.589 1.00 76.14 253 GLY H CA 1
ATOM 17643 C C . GLY H 1 256 ? 27.000 66.144 9.561 1.00 75.45 253 GLY H C 1
ATOM 17644 O O . GLY H 1 256 ? 27.694 66.488 10.519 1.00 74.93 253 GLY H O 1
ATOM 17645 N N . VAL H 1 257 ? 25.806 66.671 9.329 1.00 73.50 254 VAL H N 1
ATOM 17646 C CA . VAL H 1 257 ? 25.266 67.699 10.185 1.00 71.94 254 VAL H CA 1
ATOM 17647 C C . VAL H 1 257 ? 25.060 67.328 11.659 1.00 72.01 254 VAL H C 1
ATOM 17648 O O . VAL H 1 257 ? 24.764 68.189 12.459 1.00 72.03 254 VAL H O 1
ATOM 17652 N N . ASN H 1 258 ? 25.186 66.066 12.040 1.00 72.93 255 ASN H N 1
ATOM 17653 C CA . ASN H 1 258 ? 25.015 65.695 13.449 1.00 74.08 255 ASN H CA 1
ATOM 17654 C C . ASN H 1 258 ? 26.302 65.101 13.879 1.00 74.26 255 ASN H C 1
ATOM 17655 O O . ASN H 1 258 ? 27.084 64.650 13.041 1.00 77.43 255 ASN H O 1
ATOM 17660 N N . ASP H 1 259 ? 26.533 65.060 15.173 1.00 71.34 256 ASP H N 1
ATOM 17661 C CA . ASP H 1 259 ? 27.777 64.498 15.681 1.00 69.60 256 ASP H CA 1
ATOM 17662 C C . ASP H 1 259 ? 28.008 65.250 16.948 1.00 68.88 256 ASP H C 1
ATOM 17663 O O . ASP H 1 259 ? 28.049 66.474 16.955 1.00 67.59 256 ASP H O 1
ATOM 17668 N N . VAL H 1 260 ? 28.162 64.506 18.026 1.00 68.85 257 VAL H N 1
ATOM 17669 C CA . VAL H 1 260 ? 28.324 65.094 19.333 1.00 69.34 257 VAL H CA 1
ATOM 17670 C C . VAL H 1 260 ? 29.253 66.277 19.287 1.00 68.94 257 VAL H C 1
ATOM 17671 O O . VAL H 1 260 ? 28.993 67.332 19.869 1.00 69.84 257 VAL H O 1
ATOM 17675 N N . LYS H 1 261 ? 30.348 66.093 18.569 1.00 67.98 258 LYS H N 1
ATOM 17676 C CA . LYS H 1 261 ? 31.377 67.110 18.484 1.00 67.61 258 LYS H CA 1
ATOM 17677 C C . LYS H 1 261 ? 31.272 68.045 17.305 1.00 65.86 258 LYS H C 1
ATOM 17678 O O . LYS H 1 261 ? 30.808 69.152 17.435 1.00 68.67 258 LYS H O 1
ATOM 17684 N N . HIS H 1 262 ? 31.672 67.600 16.134 1.00 62.67 259 HIS H N 1
ATOM 17685 C CA . HIS H 1 262 ? 31.633 68.476 14.986 1.00 60.09 259 HIS H CA 1
ATOM 17686 C C . HIS H 1 262 ? 30.354 68.794 14.262 1.00 58.56 259 HIS H C 1
ATOM 17687 O O . HIS H 1 262 ? 30.405 69.433 13.217 1.00 61.56 259 HIS H O 1
ATOM 17694 N N . GLY H 1 263 ? 29.205 68.397 14.783 1.00 55.28 260 GLY H N 1
ATOM 17695 C CA . GLY H 1 263 ? 27.994 68.737 14.084 1.00 51.09 260 GLY H CA 1
ATOM 17696 C C . GLY H 1 263 ? 27.616 70.165 14.384 1.00 51.26 260 GLY H C 1
ATOM 17697 O O . GLY H 1 263 ? 28.259 70.822 15.183 1.00 52.52 260 GLY H O 1
ATOM 17698 N N . PHE H 1 264 ? 26.550 70.641 13.762 1.00 50.86 261 PHE H N 1
ATOM 17699 C CA . PHE H 1 264 ? 26.102 71.981 13.978 1.00 51.82 261 PHE H CA 1
ATOM 17700 C C . PHE H 1 264 ? 24.631 72.105 13.638 1.00 54.15 261 PHE H C 1
ATOM 17701 O O . PHE H 1 264 ? 24.174 71.592 12.604 1.00 53.72 261 PHE H O 1
ATOM 17709 N N . THR H 1 265 ? 23.884 72.788 14.504 1.00 56.35 262 THR H N 1
ATOM 17710 C CA . THR H 1 265 ? 22.455 72.981 14.306 1.00 58.76 262 THR H CA 1
ATOM 17711 C C . THR H 1 265 ? 22.200 73.767 13.048 1.00 60.90 262 THR H C 1
ATOM 17712 O O . THR H 1 265 ? 23.109 74.279 12.426 1.00 62.38 262 THR H O 1
ATOM 17716 N N . GLU H 1 266 ? 20.940 73.859 12.671 1.00 64.35 263 GLU H N 1
ATOM 17717 C CA . GLU H 1 266 ? 20.588 74.602 11.491 1.00 67.50 263 GLU H CA 1
ATOM 17718 C C . GLU H 1 266 ? 20.461 76.060 11.935 1.00 68.07 263 GLU H C 1
ATOM 17719 O O . GLU H 1 266 ? 20.606 76.967 11.151 1.00 70.05 263 GLU H O 1
ATOM 17725 N N . ALA H 1 267 ? 20.201 76.309 13.201 1.00 68.43 264 ALA H N 1
ATOM 17726 C CA . ALA H 1 267 ? 20.102 77.701 13.604 1.00 69.84 264 ALA H CA 1
ATOM 17727 C C . ALA H 1 267 ? 21.499 78.331 13.542 1.00 70.58 264 ALA H C 1
ATOM 17728 O O . ALA H 1 267 ? 21.636 79.540 13.319 1.00 71.46 264 ALA H O 1
ATOM 17730 N N . GLU H 1 268 ? 22.528 77.508 13.754 1.00 69.97 265 GLU H N 1
ATOM 17731 C CA . GLU H 1 268 ? 23.908 77.973 13.702 1.00 68.35 265 GLU H CA 1
ATOM 17732 C C . GLU H 1 268 ? 24.248 78.385 12.273 1.00 67.31 265 GLU H C 1
ATOM 17733 O O . GLU H 1 268 ? 24.852 79.430 12.045 1.00 68.77 265 GLU H O 1
ATOM 17739 N N . LEU H 1 269 ? 23.848 77.575 11.306 1.00 64.99 266 LEU H N 1
ATOM 17740 C CA . LEU H 1 269 ? 24.117 77.901 9.934 1.00 62.79 266 LEU H CA 1
ATOM 17741 C C . LEU H 1 269 ? 23.385 79.162 9.609 1.00 63.71 266 LEU H C 1
ATOM 17742 O O . LEU H 1 269 ? 23.783 79.871 8.724 1.00 66.96 266 LEU H O 1
ATOM 17747 N N . ALA H 1 270 ? 22.300 79.456 10.302 1.00 62.79 267 ALA H N 1
ATOM 17748 C CA . ALA H 1 270 ? 21.584 80.679 9.991 1.00 63.02 267 ALA H CA 1
ATOM 17749 C C . ALA H 1 270 ? 22.401 81.868 10.445 1.00 62.37 267 ALA H C 1
ATOM 17750 O O . ALA H 1 270 ? 22.557 82.815 9.698 1.00 64.53 267 ALA H O 1
ATOM 17752 N N . ALA H 1 271 ? 22.917 81.824 11.666 1.00 60.10 268 ALA H N 1
ATOM 17753 C CA . ALA H 1 271 ? 23.713 82.942 12.166 1.00 60.76 268 ALA H CA 1
ATOM 17754 C C . ALA H 1 271 ? 24.901 83.220 11.254 1.00 61.25 268 ALA H C 1
ATOM 17755 O O . ALA H 1 271 ? 25.293 84.368 11.062 1.00 60.54 268 ALA H O 1
ATOM 17757 N N . VAL H 1 272 ? 25.497 82.158 10.733 1.00 60.58 269 VAL H N 1
ATOM 17758 C CA . VAL H 1 272 ? 26.609 82.304 9.839 1.00 60.59 269 VAL H CA 1
ATOM 17759 C C . VAL H 1 272 ? 26.214 83.010 8.543 1.00 63.10 269 VAL H C 1
ATOM 17760 O O . VAL H 1 272 ? 26.900 83.906 8.104 1.00 65.06 269 VAL H O 1
ATOM 17764 N N . MET H 1 273 ? 25.130 82.605 7.908 1.00 63.87 270 MET H N 1
ATOM 17765 C CA . MET H 1 273 ? 24.749 83.237 6.681 1.00 65.08 270 MET H CA 1
ATOM 17766 C C . MET H 1 273 ? 24.165 84.561 6.969 1.00 65.07 270 MET H C 1
ATOM 17767 O O . MET H 1 273 ? 23.977 85.357 6.077 1.00 66.75 270 MET H O 1
ATOM 17772 N N . ALA H 1 274 ? 23.848 84.831 8.216 1.00 65.31 271 ALA H N 1
ATOM 17773 C CA . ALA H 1 274 ? 23.222 86.126 8.506 1.00 65.52 271 ALA H CA 1
ATOM 17774 C C . ALA H 1 274 ? 24.244 87.234 8.344 1.00 65.18 271 ALA H C 1
ATOM 17775 O O . ALA H 1 274 ? 23.919 88.353 7.972 1.00 65.25 271 ALA H O 1
ATOM 17777 N N . ALA H 1 275 ? 25.495 86.907 8.623 1.00 63.64 272 ALA H N 1
ATOM 17778 C CA . ALA H 1 275 ? 26.554 87.888 8.534 1.00 63.77 272 ALA H CA 1
ATOM 17779 C C . ALA H 1 275 ? 26.632 88.525 7.155 1.00 62.94 272 ALA H C 1
ATOM 17780 O O . ALA H 1 275 ? 27.124 89.638 6.996 1.00 62.16 272 ALA H O 1
ATOM 17782 N N . PHE H 1 276 ? 26.125 87.815 6.164 1.00 61.97 273 PHE H N 1
ATOM 17783 C CA . PHE H 1 276 ? 26.172 88.289 4.811 1.00 59.86 273 PHE H CA 1
ATOM 17784 C C . PHE H 1 276 ? 24.818 88.731 4.334 1.00 61.65 273 PHE H C 1
ATOM 17785 O O . PHE H 1 276 ? 24.795 89.227 3.184 1.00 66.96 273 PHE H O 1
#

CATH classification: 6.10.140.1930 (+2 more: 3.30.1120.150, 2.40.128.150)

Nearest PDB structures (foldseek):
  1e2t-assembly1_A  TM=1.002E+00  e=9.976E-55  Salmonella enterica subsp. enterica serovar Typhimurium
  4nv8-assembly3_A  TM=9.480E-01  e=3.696E-27  Mesorhizobium japonicum MAFF 303099
  4nv7-assembly3_A  TM=9.414E-01  e=3.902E-27  Mesorhizobium japonicum MAFF 303099
  4nv8-assembly3_B  TM=9.454E-01  e=7.325E-26  Mesorhizobium japonicum MAFF 303099
  8k56-assembly1_B  TM=8.614E-01  e=5.637E-19  Streptomyces aureus